Protein 2KIF (pdb70)

Sequence (102 aa):
MDQFLVQIFAVIHQIPKGKVSTYGEIAKMAGYPGYARHVGKALGNLPEGSKLPWFRVINSQGKISLKGRDLDRQKQKLEAEGIEVSEIGKIALRKYKWQPLEMDQFLVQIFAVIHQIPKGKVSTYGEIAKMAGYPGYARHVGKALGNLPEGSKLPWFRVINSQGKISLKGRDLDRQKQKLEAEGIEVSEIGKIALRKYKWQPLEMDQFLVQIFAVIHQIPKGKVSTYGEIAKMAGYPGYARHVGKALGNLPEGSKLPWFRVINSQGKISLKGRDLDRQKQKLEAEGIEVSEIGKIALRKYKWQPLEMDQFLVQIFAVIHQIPKGKVSTYGEIAKMAGYPGYARHVGKALGNLPEGSKLPWFRVINSQGKISLKGRDLDRQKQKLEAEGIEVSEIGKIALRKYKWQPLEMDQFLVQIFAVIHQIPKGKVSTYGEIAKMAGYPGYARHVGKALGNLPEGSKLPWFRVINSQGKISLKGRDLDRQKQKLEAEGIEVSEIGKIALRKYKWQPLEMDQFLVQIFAVIHQIPKGKVSTYGEIAKMAGYPGYARHVGKALGNLPEGSKLPWFRVINSQGKISLKGRDLDRQKQKLEAEGIEVSEIGKIALRKYKWQPLEMDQFLVQIFAVIHQIPKGKVSTYGEIAKMAGYPGYARHVGKALGNLPEGSKLPWFRVINSQGKISLKGRDLDRQKQKLEAEGIEVSEIGKIALRKYKWQPLEMDQFLVQIFAVIHQIPKGKVSTYGEIAKMAGYPGYARHVGKALGNLPEGSKLPWFRVINSQGKISLKGRDLDRQKQKLEAEGIEVSEIGKIALRKYKWQPLEMDQFLVQIFAVIHQIPKGKVSTYGEIAKMAGYPGYARHVGKALGNLPEGSKLPWFRVINSQGKISLKGRDLDRQKQKLEAEGIEVSEIGKIALRKYKWQPLEMDQFLVQIFAVIHQIPKGKVSTYGEIAKMAGYPGYARHVGKALGNLPEGSKLPWFRVINSQGKISLKGRDLDRQKQKLEAEGIEVSEIGKIALRKYKWQPLEMDQFLVQIFAVIHQIPKGKVSTYGEIAKMAGYPGYARHVGKALGNLPEGSKLPWFRVINSQGKISLKGRDLDRQKQKLEAEGIEVSEIGKIALRKYKWQPLEMDQFLVQIFAVIHQIPKGKVSTYGEIAKMAGYPGYARHVGKALGNLPEGSKLPWFRVINSQGKISLKGRDLDRQKQKLEAEGIEVSEIGKIALRKYKWQPLEMDQFLVQIFAVIHQIPKGKVSTYGEIAKMAGYPGYARHVGKALGNLPEGSKLPWFRVINSQGKISLKGRDLDRQKQKLEAEGIEVSEIGKIALRKYKWQPLEMDQFLVQIFAVIHQIPKGKVSTYGEIAKMAGYPGYARHVGKALGNLPEGSKLPWFRVINSQGKISLKGRDLDRQKQKLEAEGIEVSEIGKIALRKYKWQPLEMDQFLVQIFAVIHQIPKGKVSTYGEIAKMAGYPGYARHVGKALGNLPEGSKLPWFRVINSQGKISLKGRDLDRQKQKLEAEGIEVSEIGKIALRKYKWQPLEMDQFLVQIFAVIHQIPKGKVSTYGEIAKMAGYPGYARHVGKALGNLPEGSKLPWFRVINSQGKISLKGRDLDRQKQKLEAEGIEVSEIGKIALRKYKWQPLEMDQFLVQIFAVIHQIPKGKVSTYGEIAKMAGYPGYARHVGKALGNLPEGSKLPWFRVINSQGKISLKGRDLDRQKQKLEAEGIEVSEIGKIALRKYKWQPLEMDQFLVQIFAVIHQIPKGKVSTYGEIAKMAGYPGYARHVGKALGNLPEGSKLPWFRVINSQGKISLKGRDLDRQKQKLEAEGIEVSEIGKIALRKYKWQPLEMDQFLVQIFAVIHQIPKGKVSTYGEIAKMAGYPGYARHVGKALGNLPEGSKLPWFRVINSQGKISLKGRDLDRQKQKLEAEGIEVSEIGKIALRKYKWQPLEMDQFLVQIFAVIHQIPKGKVSTYGEIAKMAGYPGYARHVGKALGNLPEGSKLPWFRVINSQGKISLKGRDLDRQKQKLEAEGIEVSEIGKIALRKYKWQPLE

Nearest PDB structures (foldseek):
  2kim-assembly1_A  TM=9.778E-01  e=5.229E-17  Vibrio parahaemolyticus AQ3810
  4wxd-assembly1_A  TM=8.644E-01  e=1.765E-05  Mycobacterium tuberculosis H37Rv
  4bhb-assembly1_A  TM=8.638E-01  e=3.088E-05  Mycobacterium tuberculosis H37Rv
  4wxc-assembly1_A  TM=8.686E-01  e=4.772E-05  Mycobacterium tuberculosis H37Rv
  4bhc-assembly1_A  TM=8.643E-01  e=3.960E-05  Mycobacterium tuberculosis H37Rv

Secondary structure (DSSP, 8-state):
--HHHHHHHHHHTTPPTT-BEEHHHHHHHHT-TT-HHHHHHHHHHS-TT-SS--TTEE-TTSB-S--THHHHHHHHHHHTTT---BTTTB--HHHHB--TT-

Organism: Vibrio parahaemolyticus serotype O3:K6 (strain AQ3810) (NCBI:txid419109)

CATH classification: 1.10.10.10

Foldseek 3Di:
DDLQLVLLLVQQVLFDQQAAEELQVSCVSSPRHPCSVVLLVSLVPDPLDDPGLSLRYDHPPFFHPDDDVVLVSSVVSNVVSVFDADDRGGGDCVVRPRDSPD

B-factor: mean 37.17, std 22.17, range [0.01, 75.31]

InterPro domains:
  IPR014048 Methylated-DNA-[protein]-cysteine S-methyltransferase, DNA binding [PF01035] (4-83)
  IPR014048 Methylated-DNA-[protein]-cysteine S-methyltransferase, DNA binding [cd06445] (4-82)
  IPR036217 Methylated DNA-protein cysteine methyltransferase, DNA binding domain [SSF46767] (2-84)
  IPR036388 Winged helix-like DNA-binding domain superfamily [G3DSA:1.10.10.10] (1-100)
  IPR052520 Alkyltransferase-like DNA repair [PTHR42942] (2-100)

Solvent-accessible surface area: 6193 Å² total; per-residue (Å²): 163,92,109,34,39,62,65,0,24,49,21,0,100,112,3,49,134,12,39,0,1,15,17,36,46,0,2,153,99,13,54,54,114,72,93,35,194,65,0,14,126,8,4,29,127,30,86,89,53,37,190,6,20,3,25,31,1,0,31,96,131,3,79,13,50,32,157,61,216,54,28,67,33,2,45,85,44,0,93,70,23,56,5,140,21,46,154,115,1,94,2,48,28,242,163,27,71,19,103,88,165,141

Structure (mmCIF, N/CA/C/O backbone):
data_2KIF
#
_entry.id   2KIF
#
loop_
_atom_site.group_PDB
_atom_site.id
_atom_site.type_symbol
_atom_site.label_atom_id
_atom_site.label_alt_id
_atom_site.label_comp_id
_atom_site.label_asym_id
_atom_site.label_entity_id
_atom_site.label_seq_id
_atom_site.pdbx_PDB_ins_code
_atom_site.Cartn_x
_atom_site.Cartn_y
_atom_site.Cartn_z
_atom_site.occupancy
_atom_site.B_iso_or_equiv
_atom_site.auth_seq_id
_atom_site.auth_comp_id
_atom_site.auth_asym_id
_atom_site.auth_atom_id
_atom_site.pdbx_PDB_model_num
ATOM 1 N N . MET A 1 1 ? -15.817 -3.264 14.116 1.00 64.23 1 MET A N 1
ATOM 2 C CA . MET A 1 1 ? -14.966 -3.048 12.913 1.00 21.51 1 MET A CA 1
ATOM 3 C C . MET A 1 1 ? -15.425 -3.939 11.748 1.00 5.33 1 MET A C 1
ATOM 4 O O . MET A 1 1 ? -15.648 -5.137 11.926 1.00 42.40 1 MET A O 1
ATOM 20 N N . ASP A 1 2 ? -15.565 -3.345 10.561 1.00 64.33 2 ASP A N 1
ATOM 21 C CA . ASP A 1 2 ? -16.047 -4.059 9.371 1.00 4.33 2 ASP A CA 1
ATOM 22 C C . ASP A 1 2 ? -15.202 -5.302 9.051 1.00 21.42 2 ASP A C 1
ATOM 23 O O . ASP A 1 2 ? -13.975 -5.221 8.957 1.00 70.51 2 ASP A O 1
ATOM 32 N N . GLN A 1 3 ? -15.871 -6.444 8.865 1.00 71.30 3 GLN A N 1
ATOM 33 C CA . GLN A 1 3 ? -15.186 -7.709 8.565 1.00 73.14 3 GLN A CA 1
ATOM 34 C C . GLN A 1 3 ? -14.237 -7.569 7.366 1.00 42.24 3 GLN A C 1
ATOM 35 O O . GLN A 1 3 ? -13.102 -8.043 7.413 1.00 32.42 3 GLN A O 1
ATOM 49 N N . PHE A 1 4 ? -14.703 -6.905 6.304 1.00 72.51 4 PHE A N 1
ATOM 50 C CA . PHE A 1 4 ? -13.877 -6.670 5.113 1.00 2.13 4 PHE A CA 1
ATOM 51 C C . PHE A 1 4 ? -12.558 -5.978 5.484 1.00 12.43 4 PHE A C 1
ATOM 52 O O . PHE A 1 4 ? -11.475 -6.428 5.106 1.00 33.54 4 PHE A O 1
ATOM 69 N N . LEU A 1 5 ? -12.665 -4.888 6.238 1.00 44.23 5 LEU A N 1
ATOM 70 C CA . LEU A 1 5 ? -11.493 -4.129 6.674 1.00 14.21 5 LEU A CA 1
ATOM 71 C C . LEU A 1 5 ? -10.560 -4.990 7.539 1.00 55.10 5 LEU A C 1
ATOM 72 O O . LEU A 1 5 ? -9.345 -4.953 7.377 1.00 45.45 5 LEU A O 1
ATOM 88 N N . VAL A 1 6 ? -11.138 -5.777 8.444 1.00 34.21 6 VAL A N 1
ATOM 89 C CA . VAL A 1 6 ? -10.353 -6.686 9.291 1.00 11.14 6 VAL A CA 1
ATOM 90 C C . VAL A 1 6 ? -9.558 -7.696 8.443 1.00 2.32 6 VAL A C 1
ATOM 91 O O . VAL A 1 6 ? -8.393 -7.979 8.721 1.00 60.14 6 VAL A O 1
ATOM 104 N N . GLN A 1 7 ? -10.196 -8.223 7.399 1.00 63.11 7 GLN A N 1
ATOM 105 C CA . GLN A 1 7 ? -9.567 -9.221 6.524 1.00 14.44 7 GLN A CA 1
ATOM 106 C C . GLN A 1 7 ? -8.384 -8.629 5.735 1.00 63.13 7 GLN A C 1
ATOM 107 O O . GLN A 1 7 ? -7.271 -9.158 5.787 1.00 73.42 7 GLN A O 1
ATOM 121 N N . ILE A 1 8 ? -8.625 -7.532 5.012 1.00 63.32 8 ILE A N 1
ATOM 122 C CA . ILE A 1 8 ? -7.569 -6.890 4.215 1.00 53.02 8 ILE A CA 1
ATOM 123 C C . ILE A 1 8 ? -6.428 -6.359 5.102 1.00 0.12 8 ILE A C 1
ATOM 124 O O . ILE A 1 8 ? -5.251 -6.554 4.791 1.00 32.31 8 ILE A O 1
ATOM 140 N N . PHE A 1 9 ? -6.775 -5.711 6.217 1.00 15.21 9 PHE A N 1
ATOM 141 C CA . PHE A 1 9 ? -5.769 -5.192 7.157 1.00 54.42 9 PHE A CA 1
ATOM 142 C C . PHE A 1 9 ? -4.902 -6.325 7.721 1.00 54.04 9 PHE A C 1
ATOM 143 O O . PHE A 1 9 ? -3.675 -6.208 7.786 1.00 62.11 9 PHE A O 1
ATOM 160 N N . ALA A 1 10 ? -5.548 -7.422 8.123 1.00 35.41 10 ALA A N 1
ATOM 161 C CA . ALA A 1 10 ? -4.837 -8.603 8.624 1.00 3.44 10 ALA A CA 1
ATOM 162 C C . ALA A 1 10 ? -3.754 -9.059 7.638 1.00 72.21 10 ALA A C 1
ATOM 163 O O . ALA A 1 10 ? -2.631 -9.359 8.031 1.00 22.41 10 ALA A O 1
ATOM 170 N N . VAL A 1 11 ? -4.098 -9.081 6.350 1.00 41.43 11 VAL A N 1
ATOM 171 C CA . VAL A 1 11 ? -3.149 -9.469 5.298 1.00 33.45 11 VAL A CA 1
ATOM 172 C C . VAL A 1 11 ? -1.979 -8.474 5.204 1.00 11.23 11 VAL A C 1
ATOM 173 O O . VAL A 1 11 ? -0.811 -8.871 5.171 1.00 61.51 11 VAL A O 1
ATOM 186 N N . ILE A 1 12 ? -2.308 -7.181 5.192 1.00 60.11 12 ILE A N 1
ATOM 187 C CA . ILE A 1 12 ? -1.308 -6.105 5.073 1.00 35.41 12 ILE A CA 1
ATOM 188 C C . ILE A 1 12 ? -0.226 -6.190 6.164 1.00 2.41 12 ILE A C 1
ATOM 189 O O . ILE A 1 12 ? 0.937 -5.865 5.924 1.00 53.12 12 ILE A O 1
ATOM 205 N N . HIS A 1 13 ? -0.607 -6.637 7.360 1.00 3.33 13 HIS A N 1
ATOM 206 C CA . HIS A 1 13 ? 0.351 -6.781 8.471 1.00 30.43 13 HIS A CA 1
ATOM 207 C C . HIS A 1 13 ? 1.487 -7.783 8.154 1.00 45.35 13 HIS A C 1
ATOM 208 O O . HIS A 1 13 ? 2.519 -7.797 8.832 1.00 32.44 13 HIS A O 1
ATOM 222 N N . GLN A 1 14 ? 1.299 -8.612 7.124 1.00 64.40 14 GLN A N 1
ATOM 223 C CA . GLN A 1 14 ? 2.330 -9.578 6.701 1.00 22.54 14 GLN A CA 1
ATOM 224 C C . GLN A 1 14 ? 3.388 -8.932 5.785 1.00 42.12 14 GLN A C 1
ATOM 225 O O . GLN A 1 14 ? 4.389 -9.567 5.444 1.00 70.20 14 GLN A O 1
ATOM 239 N N . ILE A 1 15 ? 3.164 -7.682 5.383 1.00 22.34 15 ILE A N 1
ATOM 240 C CA . ILE A 1 15 ? 4.119 -6.966 4.526 1.00 62.12 15 ILE A CA 1
ATOM 241 C C . ILE A 1 15 ? 5.291 -6.395 5.352 1.00 42.35 15 ILE A C 1
ATOM 242 O O . ILE A 1 15 ? 5.084 -5.550 6.225 1.00 2.45 15 ILE A O 1
ATOM 258 N N . PRO A 1 16 ? 6.536 -6.862 5.103 1.00 51.02 16 PRO A N 1
ATOM 259 C CA . PRO A 1 16 ? 7.731 -6.406 5.843 1.00 42.35 16 PRO A CA 1
ATOM 260 C C . PRO A 1 16 ? 8.141 -4.951 5.527 1.00 72.25 16 PRO A C 1
ATOM 261 O O . PRO A 1 16 ? 7.632 -4.330 4.589 1.00 1.44 16 PRO A O 1
ATOM 272 N N . LYS A 1 17 ? 9.084 -4.423 6.312 1.00 54.23 17 LYS A N 1
ATOM 273 C CA . LYS A 1 17 ? 9.567 -3.048 6.136 1.00 30.22 17 LYS A CA 1
ATOM 274 C C . LYS A 1 17 ? 10.304 -2.881 4.800 1.00 13.34 17 LYS A C 1
ATOM 275 O O . LYS A 1 17 ? 11.306 -3.553 4.544 1.00 24.55 17 LYS A O 1
ATOM 294 N N . GLY A 1 18 ? 9.811 -1.975 3.960 1.00 70.32 18 GLY A N 1
ATOM 295 C CA . GLY A 1 18 ? 10.441 -1.727 2.666 1.00 11.20 18 GLY A CA 1
ATOM 296 C C . GLY A 1 18 ? 9.861 -2.563 1.524 1.00 73.51 18 GLY A C 1
ATOM 297 O O . GLY A 1 18 ? 10.493 -2.712 0.476 1.00 22.03 18 GLY A O 1
ATOM 301 N N . LYS A 1 19 ? 8.669 -3.120 1.725 1.00 44.00 19 LYS A N 1
ATOM 302 C CA . LYS A 1 19 ? 7.975 -3.878 0.672 1.00 4.04 19 LYS A CA 1
ATOM 303 C C . LYS A 1 19 ? 6.613 -3.247 0.331 1.00 60.24 19 LYS A C 1
ATOM 304 O O . LYS A 1 19 ? 5.940 -2.695 1.200 1.00 32.04 19 LYS A O 1
ATOM 323 N N . VAL A 1 20 ? 6.219 -3.336 -0.939 1.00 44.21 20 VAL A N 1
ATOM 324 C CA . VAL A 1 20 ? 4.917 -2.831 -1.395 1.00 32.03 20 VAL A CA 1
ATOM 325 C C . VAL A 1 20 ? 4.163 -3.891 -2.218 1.00 22.00 20 VAL A C 1
ATOM 326 O O . VAL A 1 20 ? 4.757 -4.624 -3.009 1.00 42.52 20 VAL A O 1
ATOM 339 N N . SER A 1 21 ? 2.853 -3.980 -2.014 1.00 74.11 21 SER A N 1
ATOM 340 C CA . SER A 1 21 ? 2.004 -4.915 -2.771 1.00 21.14 21 SER A CA 1
ATOM 341 C C . SER A 1 21 ? 0.883 -4.172 -3.504 1.00 2.50 21 SER A C 1
ATOM 342 O O . SER A 1 21 ? 0.672 -2.979 -3.290 1.00 74.25 21 SER A O 1
ATOM 350 N N . THR A 1 22 ? 0.169 -4.875 -4.381 1.00 64.03 22 THR A N 1
ATOM 351 C CA . THR A 1 22 ? -0.957 -4.272 -5.107 1.00 11.33 22 THR A CA 1
ATOM 352 C C . THR A 1 22 ? -2.295 -4.566 -4.414 1.00 43.43 22 THR A C 1
ATOM 353 O O . THR A 1 22 ? -2.478 -5.627 -3.807 1.00 50.52 22 THR A O 1
ATOM 364 N N . TYR A 1 23 ? -3.233 -3.621 -4.514 1.00 52.41 23 TYR A N 1
ATOM 365 C CA . TYR A 1 23 ? -4.572 -3.778 -3.917 1.00 42.14 23 TYR A CA 1
ATOM 366 C C . TYR A 1 23 ? -5.247 -5.090 -4.353 1.00 14.13 23 TYR A C 1
ATOM 367 O O . TYR A 1 23 ? -5.999 -5.697 -3.589 1.00 52.14 23 TYR A O 1
ATOM 385 N N . GLY A 1 24 ? -4.968 -5.524 -5.581 1.00 53.40 24 GLY A N 1
ATOM 386 C CA . GLY A 1 24 ? -5.526 -6.776 -6.083 1.00 4.45 24 GLY A CA 1
ATOM 387 C C . GLY A 1 24 ? -5.030 -8.000 -5.315 1.00 73.41 24 GLY A C 1
ATOM 388 O O . GLY A 1 24 ? -5.812 -8.890 -4.976 1.00 51.34 24 GLY A O 1
ATOM 392 N N . GLU A 1 25 ? -3.727 -8.042 -5.039 1.00 71.54 25 GLU A N 1
ATOM 393 C CA . GLU A 1 25 ? -3.124 -9.151 -4.286 1.00 71.11 25 GLU A CA 1
ATOM 394 C C . GLU A 1 25 ? -3.659 -9.206 -2.847 1.00 43.13 25 GLU A C 1
ATOM 395 O O . GLU A 1 25 ? -4.010 -10.276 -2.344 1.00 44.32 25 GLU A O 1
ATOM 407 N N . ILE A 1 26 ? -3.731 -8.045 -2.194 1.00 62.41 26 ILE A N 1
ATOM 408 C CA . ILE A 1 26 ? -4.276 -7.953 -0.833 1.00 4.02 26 ILE A CA 1
ATOM 409 C C . ILE A 1 26 ? -5.743 -8.419 -0.785 1.00 34.12 26 ILE A C 1
ATOM 410 O O . ILE A 1 26 ? -6.116 -9.248 0.050 1.00 41.00 26 ILE A O 1
ATOM 426 N N . ALA A 1 27 ? -6.566 -7.885 -1.690 1.00 3.24 27 ALA A N 1
ATOM 427 C CA . ALA A 1 27 ? -7.979 -8.272 -1.786 1.00 32.35 27 ALA A CA 1
ATOM 428 C C . ALA A 1 27 ? -8.135 -9.783 -2.019 1.00 71.23 27 ALA A C 1
ATOM 429 O O . ALA A 1 27 ? -8.975 -10.438 -1.396 1.00 12.44 27 ALA A O 1
ATOM 436 N N . LYS A 1 28 ? -7.315 -10.327 -2.918 1.00 25.13 28 LYS A N 1
ATOM 437 C CA . LYS A 1 28 ? -7.323 -11.765 -3.215 1.00 63.44 28 LYS A CA 1
ATOM 438 C C . LYS A 1 28 ? -7.021 -12.597 -1.957 1.00 50.33 28 LYS A C 1
ATOM 439 O O . LYS A 1 28 ? -7.729 -13.558 -1.650 1.00 21.12 28 LYS A O 1
ATOM 458 N N . MET A 1 29 ? -5.970 -12.217 -1.231 1.00 55.14 29 MET A N 1
ATOM 459 C CA . MET A 1 29 ? -5.590 -12.913 0.007 1.00 13.22 29 MET A CA 1
ATOM 460 C C . MET A 1 29 ? -6.656 -12.744 1.102 1.00 5.35 29 MET A C 1
ATOM 461 O O . MET A 1 29 ? -6.810 -13.602 1.972 1.00 53.03 29 MET A O 1
ATOM 475 N N . ALA A 1 30 ? -7.380 -11.629 1.059 1.00 13.44 30 ALA A N 1
ATOM 476 C CA . ALA A 1 30 ? -8.469 -11.374 2.009 1.00 43.14 30 ALA A CA 1
ATOM 477 C C . ALA A 1 30 ? -9.742 -12.151 1.632 1.00 65.44 30 ALA A C 1
ATOM 478 O O . ALA A 1 30 ? -10.621 -12.371 2.468 1.00 61.14 30 ALA A O 1
ATOM 485 N N . GLY A 1 31 ? -9.837 -12.560 0.368 1.00 21.01 31 GLY A N 1
ATOM 486 C CA . GLY A 1 31 ? -10.994 -13.321 -0.096 1.00 41.24 31 GLY A CA 1
ATOM 487 C C . GLY A 1 31 ? -12.096 -12.449 -0.690 1.00 20.11 31 GLY A C 1
ATOM 488 O O . GLY A 1 31 ? -13.258 -12.858 -0.748 1.00 31.35 31 GLY A O 1
ATOM 492 N N . TYR A 1 32 ? -11.739 -11.246 -1.140 1.00 12.13 32 TYR A N 1
ATOM 493 C CA . TYR A 1 32 ? -12.712 -10.321 -1.741 1.00 14.13 32 TYR A CA 1
ATOM 494 C C . TYR A 1 32 ? -12.278 -9.870 -3.151 1.00 13.22 32 TYR A C 1
ATOM 495 O O . TYR A 1 32 ? -11.694 -8.797 -3.323 1.00 50.42 32 TYR A O 1
ATOM 513 N N . PRO A 1 33 ? -12.541 -10.697 -4.181 1.00 2.12 33 PRO A N 1
ATOM 514 C CA . PRO A 1 33 ? -12.222 -10.355 -5.580 1.00 14.14 33 PRO A CA 1
ATOM 515 C C . PRO A 1 33 ? -12.973 -9.101 -6.071 1.00 20.13 33 PRO A C 1
ATOM 516 O O . PRO A 1 33 ? -14.187 -8.977 -5.882 1.00 24.12 33 PRO A O 1
ATOM 527 N N . GLY A 1 34 ? -12.246 -8.172 -6.693 1.00 63.44 34 GLY A N 1
ATOM 528 C CA . GLY A 1 34 ? -12.867 -6.958 -7.221 1.00 5.23 34 GLY A CA 1
ATOM 529 C C . GLY A 1 34 ? -12.885 -5.796 -6.227 1.00 12.11 34 GLY A C 1
ATOM 530 O O . GLY A 1 34 ? -13.228 -4.668 -6.587 1.00 32.35 34 GLY A O 1
ATOM 534 N N . TYR A 1 35 ? -12.509 -6.064 -4.978 1.00 24.31 35 TYR A N 1
ATOM 535 C CA . TYR A 1 35 ? -12.500 -5.039 -3.923 1.00 42.32 35 TYR A CA 1
ATOM 536 C C . TYR A 1 35 ? -11.154 -4.291 -3.839 1.00 4.11 35 TYR A C 1
ATOM 537 O O . TYR A 1 35 ? -10.836 -3.687 -2.815 1.00 52.55 35 TYR A O 1
ATOM 555 N N . ALA A 1 36 ? -10.391 -4.296 -4.932 1.00 4.41 36 ALA A N 1
ATOM 556 C CA . ALA A 1 36 ? -9.081 -3.630 -4.977 1.00 32.01 36 ALA A CA 1
ATOM 557 C C . ALA A 1 36 ? -9.172 -2.139 -4.588 1.00 72.15 36 ALA A C 1
ATOM 558 O O . ALA A 1 36 ? -8.515 -1.686 -3.645 1.00 11.34 36 ALA A O 1
ATOM 565 N N . ARG A 1 37 ? -9.995 -1.382 -5.317 1.00 42.53 37 ARG A N 1
ATOM 566 C CA . ARG A 1 37 ? -10.199 0.047 -5.030 1.00 13.53 37 ARG A CA 1
ATOM 567 C C . ARG A 1 37 ? -10.724 0.267 -3.601 1.00 54.24 37 ARG A C 1
ATOM 568 O O . ARG A 1 37 ? -10.405 1.267 -2.954 1.00 35.30 37 ARG A O 1
ATOM 589 N N . HIS A 1 38 ? -11.509 -0.685 -3.108 1.00 45.42 38 HIS A N 1
ATOM 590 C CA . HIS A 1 38 ? -12.071 -0.603 -1.757 1.00 44.03 38 HIS A CA 1
ATOM 591 C C . HIS A 1 38 ? -10.968 -0.660 -0.690 1.00 43.24 38 HIS A C 1
ATOM 592 O O . HIS A 1 38 ? -11.004 0.084 0.294 1.00 53.34 38 HIS A O 1
ATOM 606 N N . VAL A 1 39 ? -9.980 -1.533 -0.896 1.00 45.13 39 VAL A N 1
ATOM 607 C CA . VAL A 1 39 ? -8.787 -1.561 -0.040 1.00 25.15 39 VAL A CA 1
ATOM 608 C C . VAL A 1 39 ? -8.080 -0.194 -0.070 1.00 64.23 39 VAL A C 1
ATOM 609 O O . VAL A 1 39 ? -7.586 0.294 0.950 1.00 42.30 39 VAL A O 1
ATOM 622 N N . GLY A 1 40 ? -8.066 0.427 -1.251 1.00 13.24 40 GLY A N 1
ATOM 623 C CA . GLY A 1 40 ? -7.476 1.753 -1.405 1.00 32.55 40 GLY A CA 1
ATOM 624 C C . GLY A 1 40 ? -8.205 2.828 -0.600 1.00 33.11 40 GLY A C 1
ATOM 625 O O . GLY A 1 40 ? -7.580 3.740 -0.050 1.00 31.32 40 GLY A O 1
ATOM 629 N N . LYS A 1 41 ? -9.535 2.727 -0.534 1.00 54.33 41 LYS A N 1
ATOM 630 C CA . LYS A 1 41 ? -10.338 3.652 0.277 1.00 74.21 41 LYS A CA 1
ATOM 631 C C . LYS A 1 41 ? -9.974 3.519 1.761 1.00 43.44 41 LYS A C 1
ATOM 632 O O . LYS A 1 41 ? -9.750 4.513 2.450 1.00 13.33 41 LYS A O 1
ATOM 651 N N . ALA A 1 42 ? -9.907 2.275 2.234 1.00 52.35 42 ALA A N 1
ATOM 652 C CA . ALA A 1 42 ? -9.601 1.980 3.637 1.00 4.43 42 ALA A CA 1
ATOM 653 C C . ALA A 1 42 ? -8.281 2.628 4.085 1.00 72.41 42 ALA A C 1
ATOM 654 O O . ALA A 1 42 ? -8.231 3.329 5.097 1.00 32.52 42 ALA A O 1
ATOM 661 N N . LEU A 1 43 ? -7.220 2.399 3.314 1.00 72.14 43 LEU A N 1
ATOM 662 C CA . LEU A 1 43 ? -5.896 2.951 3.630 1.00 72.42 43 LEU A CA 1
ATOM 663 C C . LEU A 1 43 ? -5.902 4.489 3.585 1.00 65.24 43 LEU A C 1
ATOM 664 O O . LEU A 1 43 ? -5.346 5.149 4.464 1.00 50.22 43 LEU A O 1
ATOM 680 N N . GLY A 1 44 ? -6.547 5.053 2.563 1.00 2.40 44 GLY A N 1
ATOM 681 C CA . GLY A 1 44 ? -6.676 6.506 2.468 1.00 20.42 44 GLY A CA 1
ATOM 682 C C . GLY A 1 44 ? -7.559 7.098 3.568 1.00 61.51 44 GLY A C 1
ATOM 683 O O . GLY A 1 44 ? -7.454 8.283 3.896 1.00 11.30 44 GLY A O 1
ATOM 687 N N . ASN A 1 45 ? -8.432 6.264 4.132 1.00 73.32 45 ASN A N 1
ATOM 688 C CA . ASN A 1 45 ? -9.331 6.675 5.219 1.00 22.14 45 ASN A CA 1
ATOM 689 C C . ASN A 1 45 ? -8.600 6.686 6.575 1.00 34.44 45 ASN A C 1
ATOM 690 O O . ASN A 1 45 ? -9.035 7.337 7.524 1.00 41.44 45 ASN A O 1
ATOM 701 N N . LEU A 1 46 ? -7.495 5.951 6.658 1.00 3.43 46 LEU A N 1
ATOM 702 C CA . LEU A 1 46 ? -6.682 5.888 7.880 1.00 53.53 46 LEU A CA 1
ATOM 703 C C . LEU A 1 46 ? -5.836 7.162 8.074 1.00 35.54 46 LEU A C 1
ATOM 704 O O . LEU A 1 46 ? -5.526 7.865 7.108 1.00 50.23 46 LEU A O 1
ATOM 720 N N . PRO A 1 47 ? -5.452 7.481 9.332 1.00 3.03 47 PRO A N 1
ATOM 721 C CA . PRO A 1 47 ? -4.538 8.605 9.621 1.00 64.22 47 PRO A CA 1
ATOM 722 C C . PRO A 1 47 ? -3.140 8.391 9.008 1.00 21.03 47 PRO A C 1
ATOM 723 O O . PRO A 1 47 ? -2.785 7.278 8.609 1.00 21.41 47 PRO A O 1
ATOM 734 N N . GLU A 1 48 ? -2.343 9.454 8.936 1.00 74.15 48 GLU A N 1
ATOM 735 C CA . GLU A 1 48 ? -1.033 9.389 8.278 1.00 43.30 48 GLU A CA 1
ATOM 736 C C . GLU A 1 48 ? -0.060 8.446 9.010 1.00 44.31 48 GLU A C 1
ATOM 737 O O . GLU A 1 48 ? 0.842 7.874 8.393 1.00 62.21 48 GLU A O 1
ATOM 749 N N . GLY A 1 49 ? -0.260 8.268 10.316 1.00 71.31 49 GLY A N 1
ATOM 750 C CA . GLY A 1 49 ? 0.602 7.384 11.098 1.00 25.13 49 GLY A CA 1
ATOM 751 C C . GLY A 1 49 ? -0.174 6.411 11.984 1.00 53.33 49 GLY A C 1
ATOM 752 O O . GLY A 1 49 ? -0.091 6.475 13.214 1.00 71.11 49 GLY A O 1
ATOM 756 N N . SER A 1 50 ? -0.933 5.510 11.364 1.00 30.41 50 SER A N 1
ATOM 757 C CA . SER A 1 50 ? -1.700 4.495 12.106 1.00 72.42 50 SER A CA 1
ATOM 758 C C . SER A 1 50 ? -0.813 3.319 12.546 1.00 11.13 50 SER A C 1
ATOM 759 O O . SER A 1 50 ? 0.361 3.232 12.178 1.00 52.21 50 SER A O 1
ATOM 767 N N . LYS A 1 51 ? -1.382 2.423 13.351 1.00 30.22 51 LYS A N 1
ATOM 768 C CA . LYS A 1 51 ? -0.696 1.192 13.758 1.00 52.31 51 LYS A CA 1
ATOM 769 C C . LYS A 1 51 ? -0.511 0.250 12.560 1.00 45.04 51 LYS A C 1
ATOM 770 O O . LYS A 1 51 ? 0.432 -0.541 12.513 1.00 22.04 51 LYS A O 1
ATOM 789 N N . LEU A 1 52 ? -1.427 0.341 11.599 1.00 63.50 52 LEU A N 1
ATOM 790 C CA . LEU A 1 52 ? -1.351 -0.451 10.366 1.00 61.13 52 LEU A CA 1
ATOM 791 C C . LEU A 1 52 ? -0.495 0.260 9.306 1.00 34.42 52 LEU A C 1
ATOM 792 O O . LEU A 1 52 ? -0.762 1.414 8.958 1.00 34.25 52 LEU A O 1
ATOM 808 N N . PRO A 1 53 ? 0.551 -0.405 8.770 1.00 5.32 53 PRO A N 1
ATOM 809 C CA . PRO A 1 53 ? 1.316 0.154 7.652 1.00 41.42 53 PRO A CA 1
ATOM 810 C C . PRO A 1 53 ? 0.466 0.224 6.369 1.00 23.13 53 PRO A C 1
ATOM 811 O O . PRO A 1 53 ? 0.363 -0.741 5.615 1.00 15.42 53 PRO A O 1
ATOM 822 N N . TRP A 1 54 ? -0.132 1.388 6.137 1.00 72.43 54 TRP A N 1
ATOM 823 C CA . TRP A 1 54 ? -1.028 1.612 4.990 1.00 74.43 54 TRP A CA 1
ATOM 824 C C . TRP A 1 54 ? -0.241 1.935 3.707 1.00 64.51 54 TRP A C 1
ATOM 825 O O . TRP A 1 54 ? -0.660 1.607 2.600 1.00 43.52 54 TRP A O 1
ATOM 846 N N . PHE A 1 55 ? 0.915 2.565 3.884 1.00 41.34 55 PHE A N 1
ATOM 847 C CA . PHE A 1 55 ? 1.753 3.033 2.768 1.00 23.51 55 PHE A CA 1
ATOM 848 C C . PHE A 1 55 ? 2.363 1.884 1.938 1.00 2.03 55 PHE A C 1
ATOM 849 O O . PHE A 1 55 ? 2.896 2.114 0.852 1.00 63.14 55 PHE A O 1
ATOM 866 N N . ARG A 1 56 ? 2.272 0.653 2.441 1.00 42.41 56 ARG A N 1
ATOM 867 C CA . ARG A 1 56 ? 2.918 -0.502 1.793 1.00 64.14 56 ARG A CA 1
ATOM 868 C C . ARG A 1 56 ? 2.046 -1.144 0.699 1.00 64.24 56 ARG A C 1
ATOM 869 O O . ARG A 1 56 ? 2.390 -2.202 0.174 1.00 24.11 56 ARG A O 1
ATOM 890 N N . VAL A 1 57 ? 0.926 -0.519 0.348 1.00 22.13 57 VAL A N 1
ATOM 891 C CA . VAL A 1 57 ? 0.058 -1.056 -0.708 1.00 1.21 57 VAL A CA 1
ATOM 892 C C . VAL A 1 57 ? -0.256 0.005 -1.780 1.00 13.44 57 VAL A C 1
ATOM 893 O O . VAL A 1 57 ? -0.891 1.024 -1.498 1.00 64.24 57 VAL A O 1
ATOM 906 N N . ILE A 1 58 ? 0.193 -0.242 -3.009 1.00 3.14 58 ILE A N 1
ATOM 907 C CA . ILE A 1 58 ? -0.038 0.680 -4.130 1.00 1.54 58 ILE A CA 1
ATOM 908 C C . ILE A 1 58 ? -0.849 0.007 -5.252 1.00 11.30 58 ILE A C 1
ATOM 909 O O . ILE A 1 58 ? -1.317 -1.123 -5.100 1.00 31.52 58 ILE A O 1
ATOM 925 N N . ASN A 1 59 ? -1.028 0.706 -6.374 1.00 74.41 59 ASN A N 1
ATOM 926 C CA . ASN A 1 59 ? -1.816 0.169 -7.493 1.00 31.14 59 ASN A CA 1
ATOM 927 C C . ASN A 1 59 ? -0.976 -0.750 -8.398 1.00 14.35 59 ASN A C 1
ATOM 928 O O . ASN A 1 59 ? 0.252 -0.796 -8.296 1.00 44.52 59 ASN A O 1
ATOM 939 N N . SER A 1 60 ? -1.649 -1.465 -9.298 1.00 14.33 60 SER A N 1
ATOM 940 C CA . SER A 1 60 ? -0.976 -2.403 -10.213 1.00 33.33 60 SER A CA 1
ATOM 941 C C . SER A 1 60 ? -0.089 -1.672 -11.236 1.00 51.34 60 SER A C 1
ATOM 942 O O . SER A 1 60 ? 0.682 -2.299 -11.964 1.00 11.31 60 SER A O 1
ATOM 950 N N . GLN A 1 61 ? -0.199 -0.344 -11.281 1.00 73.50 61 GLN A N 1
ATOM 951 C CA . GLN A 1 61 ? 0.596 0.477 -12.203 1.00 62.03 61 GLN A CA 1
ATOM 952 C C . GLN A 1 61 ? 1.948 0.873 -11.584 1.00 42.31 61 GLN A C 1
ATOM 953 O O . GLN A 1 61 ? 2.739 1.588 -12.207 1.00 61.45 61 GLN A O 1
ATOM 967 N N . GLY A 1 62 ? 2.199 0.420 -10.356 1.00 41.20 62 GLY A N 1
ATOM 968 C CA . GLY A 1 62 ? 3.428 0.783 -9.657 1.00 10.31 62 GLY A CA 1
ATOM 969 C C . GLY A 1 62 ? 3.477 2.262 -9.300 1.00 10.51 62 GLY A C 1
ATOM 970 O O . GLY A 1 62 ? 4.505 2.919 -9.459 1.00 23.24 62 GLY A O 1
ATOM 974 N N . LYS A 1 63 ? 2.351 2.787 -8.825 1.00 73.22 63 LYS A N 1
ATOM 975 C CA . LYS A 1 63 ? 2.224 4.214 -8.506 1.00 74.01 63 LYS A CA 1
ATOM 976 C C . LYS A 1 63 ? 1.398 4.431 -7.229 1.00 15.21 63 LYS A C 1
ATOM 977 O O . LYS A 1 63 ? 0.602 3.576 -6.832 1.00 53.22 63 LYS A O 1
ATOM 996 N N . ILE A 1 64 ? 1.595 5.580 -6.589 1.00 41.12 64 ILE A N 1
ATOM 997 C CA . ILE A 1 64 ? 0.830 5.942 -5.391 1.00 42.03 64 ILE A CA 1
ATOM 998 C C . ILE A 1 64 ? -0.617 6.326 -5.755 1.00 30.24 64 ILE A C 1
ATOM 999 O O . ILE A 1 64 ? -0.845 7.163 -6.627 1.00 25.41 64 ILE A O 1
ATOM 1015 N N . SER A 1 65 ? -1.592 5.706 -5.086 1.00 0.44 65 SER A N 1
ATOM 1016 C CA . SER A 1 65 ? -3.014 5.976 -5.361 1.00 13.52 65 SER A CA 1
ATOM 1017 C C . SER A 1 65 ? -3.445 7.336 -4.797 1.00 64.35 65 SER A C 1
ATOM 1018 O O . SER A 1 65 ? -4.340 7.994 -5.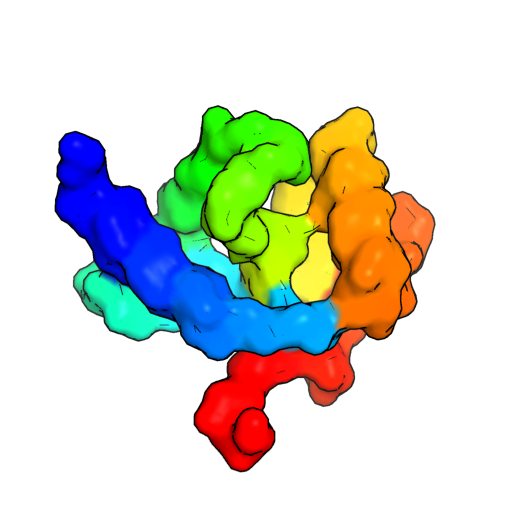338 1.00 71.43 65 SER A O 1
ATOM 1026 N N . LEU A 1 66 ? -2.816 7.741 -3.697 1.00 42.24 66 LEU A N 1
ATOM 1027 C CA . LEU A 1 66 ? -3.083 9.043 -3.080 1.00 51.31 66 LEU A CA 1
ATOM 1028 C C . LEU A 1 66 ? -2.443 10.181 -3.891 1.00 53.33 66 LEU A C 1
ATOM 1029 O O . LEU A 1 66 ? -1.438 9.981 -4.576 1.00 31.24 66 LEU A O 1
ATOM 1045 N N . LYS A 1 67 ? -3.028 11.373 -3.813 1.00 23.42 67 LYS A N 1
ATOM 1046 C CA . LYS A 1 67 ? -2.550 12.521 -4.596 1.00 12.02 67 LYS A CA 1
ATOM 1047 C C . LYS A 1 67 ? -2.336 13.767 -3.719 1.00 3.24 67 LYS A C 1
ATOM 1048 O O . LYS A 1 67 ? -2.703 13.786 -2.540 1.00 72.11 67 LYS A O 1
ATOM 1067 N N . GLY A 1 68 ? -1.736 14.805 -4.305 1.00 5.21 68 GLY A N 1
ATOM 1068 C CA . GLY A 1 68 ? -1.454 16.037 -3.570 1.00 43.54 68 GLY A CA 1
ATOM 1069 C C . GLY A 1 68 ? -0.588 15.817 -2.329 1.00 64.54 68 GLY A C 1
ATOM 1070 O O . GLY A 1 68 ? 0.471 15.187 -2.404 1.00 63.44 68 GLY A O 1
ATOM 1074 N N . ARG A 1 69 ? -1.039 16.332 -1.182 1.00 44.11 69 ARG A N 1
ATOM 1075 C CA . ARG A 1 69 ? -0.322 16.140 0.088 1.00 30.04 69 ARG A CA 1
ATOM 1076 C C . ARG A 1 69 ? -0.235 14.654 0.461 1.00 20.32 69 ARG A C 1
ATOM 1077 O O . ARG A 1 69 ? 0.791 14.186 0.954 1.00 40.11 69 ARG A O 1
ATOM 1098 N N . ASP A 1 70 ? -1.318 13.916 0.216 1.00 51.42 70 ASP A N 1
ATOM 1099 C CA . ASP A 1 70 ? -1.381 12.495 0.562 1.00 24.45 70 ASP A CA 1
ATOM 1100 C C . ASP A 1 70 ? -0.381 11.657 -0.255 1.00 53.21 70 ASP A C 1
ATOM 1101 O O . ASP A 1 70 ? 0.063 10.598 0.193 1.00 25.34 70 ASP A O 1
ATOM 1110 N N . LEU A 1 71 ? -0.018 12.139 -1.445 1.00 24.13 71 LEU A N 1
ATOM 1111 C CA . LEU A 1 71 ? 1.016 11.479 -2.252 1.00 43.14 71 LEU A CA 1
ATOM 1112 C C . LEU A 1 71 ? 2.364 11.533 -1.519 1.00 22.01 71 LEU A C 1
ATOM 1113 O O . LEU A 1 71 ? 2.986 10.502 -1.262 1.00 0.32 71 LEU A O 1
ATOM 1129 N N . ASP A 1 72 ? 2.802 12.744 -1.170 1.00 22.45 72 ASP A N 1
ATOM 1130 C CA . ASP A 1 72 ? 4.051 12.929 -0.423 1.00 2.43 72 ASP A CA 1
ATOM 1131 C C . ASP A 1 72 ? 3.946 12.335 0.995 1.00 32.34 72 ASP A C 1
ATOM 1132 O O . ASP A 1 72 ? 4.944 11.942 1.591 1.00 32.33 72 ASP A O 1
ATOM 1141 N N . ARG A 1 73 ? 2.727 12.282 1.520 1.00 70.44 73 ARG A N 1
ATOM 1142 C CA . ARG A 1 73 ? 2.440 11.615 2.798 1.00 25.32 73 ARG A CA 1
ATOM 1143 C C . ARG A 1 73 ? 2.873 10.134 2.755 1.00 21.33 73 ARG A C 1
ATOM 1144 O O . ARG A 1 73 ? 3.659 9.669 3.594 1.00 41.21 73 ARG A O 1
ATOM 1165 N N . GLN A 1 74 ? 2.368 9.398 1.767 1.00 50.51 74 GLN A N 1
ATOM 1166 C CA . GLN A 1 74 ? 2.759 7.996 1.576 1.00 74.05 74 GLN A CA 1
ATOM 1167 C C . GLN A 1 74 ? 4.248 7.896 1.211 1.00 60.14 74 GLN A C 1
ATOM 1168 O O . GLN A 1 74 ? 4.970 7.037 1.715 1.00 65.30 74 GLN A O 1
ATOM 1182 N N . LYS A 1 75 ? 4.690 8.800 0.341 1.00 13.31 75 LYS A N 1
ATOM 1183 C CA . LYS A 1 75 ? 6.091 8.875 -0.088 1.00 3.24 75 LYS A CA 1
ATOM 1184 C C . LYS A 1 75 ? 7.064 8.999 1.103 1.00 61.40 75 LYS A C 1
ATOM 1185 O O . LYS A 1 75 ? 7.974 8.187 1.244 1.00 22.02 75 LYS A O 1
ATOM 1204 N N . GLN A 1 76 ? 6.864 10.003 1.963 1.00 13.05 76 GLN A N 1
ATOM 1205 C CA . GLN A 1 76 ? 7.750 10.219 3.120 1.00 5.43 76 GLN A CA 1
ATOM 1206 C C . GLN A 1 76 ? 7.783 8.990 4.041 1.00 30.44 76 GLN A C 1
ATOM 1207 O O . GLN A 1 76 ? 8.827 8.646 4.603 1.00 3.25 76 GLN A O 1
ATOM 1221 N N . LYS A 1 77 ? 6.635 8.329 4.191 1.00 42.23 77 LYS A N 1
ATOM 1222 C CA . LYS A 1 77 ? 6.567 7.079 4.954 1.00 23.45 77 LYS A CA 1
ATOM 1223 C C . LYS A 1 77 ? 7.400 5.971 4.284 1.00 22.04 77 LYS A C 1
ATOM 1224 O O . LYS A 1 77 ? 8.124 5.232 4.952 1.00 54.15 77 LYS A O 1
ATOM 1243 N N . LEU A 1 78 ? 7.307 5.876 2.957 1.00 62.43 78 LEU A N 1
ATOM 1244 C CA . LEU A 1 78 ? 8.076 4.887 2.189 1.00 33.11 78 LEU A CA 1
ATOM 1245 C C . LEU A 1 78 ? 9.580 5.210 2.194 1.00 73.55 78 LEU A C 1
ATOM 1246 O O . LEU A 1 78 ? 10.422 4.309 2.155 1.00 73.02 78 LEU A O 1
ATOM 1262 N N . GLU A 1 79 ? 9.916 6.496 2.246 1.00 71.21 79 GLU A N 1
ATOM 1263 C CA . GLU A 1 79 ? 11.313 6.926 2.363 1.00 72.11 79 GLU A CA 1
ATOM 1264 C C . GLU A 1 79 ? 11.899 6.493 3.719 1.00 52.32 79 GLU A C 1
ATOM 1265 O O . GLU A 1 79 ? 13.094 6.216 3.832 1.00 43.11 79 GLU A O 1
ATOM 1277 N N . ALA A 1 80 ? 11.041 6.420 4.740 1.00 74.01 80 ALA A N 1
ATOM 1278 C CA . ALA A 1 80 ? 11.433 5.895 6.056 1.00 64.42 80 ALA A CA 1
ATOM 1279 C C . ALA A 1 80 ? 11.552 4.359 6.028 1.00 52.12 80 ALA A C 1
ATOM 1280 O O . ALA A 1 80 ? 12.057 3.738 6.966 1.00 40.44 80 ALA A O 1
ATOM 1287 N N . GLU A 1 81 ? 11.059 3.756 4.946 1.00 12.14 81 GLU A N 1
ATOM 1288 C CA . GLU A 1 81 ? 11.169 2.306 4.723 1.00 50.15 81 GLU A CA 1
ATOM 1289 C C . GLU A 1 81 ? 12.353 1.975 3.795 1.00 62.33 81 GLU A C 1
ATOM 1290 O O . GLU A 1 81 ? 12.738 0.813 3.648 1.00 44.11 81 GLU A O 1
ATOM 1302 N N . GLY A 1 82 ? 12.922 3.007 3.169 1.00 12.15 82 GLY A N 1
ATOM 1303 C CA . GLY A 1 82 ? 14.034 2.817 2.237 1.00 65.13 82 GLY A CA 1
ATOM 1304 C C . GLY A 1 82 ? 13.581 2.382 0.844 1.00 30.22 82 GLY A C 1
ATOM 1305 O O . GLY A 1 82 ? 14.081 1.396 0.293 1.00 74.20 82 GLY A O 1
ATOM 1309 N N . ILE A 1 83 ? 12.619 3.109 0.281 1.00 30.22 83 ILE A N 1
ATOM 1310 C CA . ILE A 1 83 ? 12.094 2.814 -1.060 1.00 70.42 83 ILE A CA 1
ATOM 1311 C C . ILE A 1 83 ? 12.301 4.002 -2.013 1.00 15.22 83 ILE A C 1
ATOM 1312 O O . ILE A 1 83 ? 11.964 5.140 -1.680 1.00 54.21 83 ILE A O 1
ATOM 1328 N N . GLU A 1 84 ? 12.868 3.742 -3.190 1.00 73.01 84 GLU A N 1
ATOM 1329 C CA . GLU A 1 84 ? 13.090 4.799 -4.182 1.00 60.41 84 GLU A CA 1
ATOM 1330 C C . GLU A 1 84 ? 11.785 5.190 -4.886 1.00 64.13 84 GLU A C 1
ATOM 1331 O O . GLU A 1 84 ? 11.395 4.593 -5.891 1.00 13.44 84 GLU A O 1
ATOM 1343 N N . VAL A 1 85 ? 11.110 6.185 -4.330 1.00 35.31 85 VAL A N 1
ATOM 1344 C CA . VAL A 1 85 ? 9.871 6.713 -4.909 1.00 5.53 85 VAL A CA 1
ATOM 1345 C C . VAL A 1 85 ? 10.154 7.959 -5.762 1.00 34.32 85 VAL A C 1
ATOM 1346 O O . VAL A 1 85 ? 10.695 8.953 -5.267 1.00 0.34 85 VAL A O 1
ATOM 1359 N N . SER A 1 86 ? 9.799 7.906 -7.043 1.00 71.10 86 SER A N 1
ATOM 1360 C CA . SER A 1 86 ? 10.017 9.045 -7.941 1.00 34.34 86 SER A CA 1
ATOM 1361 C C . SER A 1 86 ? 9.029 10.174 -7.631 1.00 64.01 86 SER A C 1
ATOM 1362 O O . SER A 1 86 ? 7.902 9.918 -7.191 1.00 4.31 86 SER A O 1
ATOM 1370 N N . GLU A 1 87 ? 9.460 11.407 -7.909 1.00 41.31 87 GLU A N 1
ATOM 1371 C CA . GLU A 1 87 ? 8.727 12.638 -7.559 1.00 11.12 87 GLU A CA 1
ATOM 1372 C C . GLU A 1 87 ? 7.205 12.573 -7.811 1.00 4.02 87 GLU A C 1
ATOM 1373 O O . GLU A 1 87 ? 6.418 12.994 -6.964 1.00 51.55 87 GLU A O 1
ATOM 1385 N N . ILE A 1 88 ? 6.787 12.048 -8.965 1.00 61.34 88 ILE A N 1
ATOM 1386 C CA . ILE A 1 88 ? 5.359 12.024 -9.326 1.00 14.42 88 ILE A CA 1
ATOM 1387 C C . ILE A 1 88 ? 4.602 10.857 -8.659 1.00 60.05 88 ILE A C 1
ATOM 1388 O O . ILE A 1 88 ? 3.438 10.598 -8.973 1.00 10.50 88 ILE A O 1
ATOM 1404 N N . GLY A 1 89 ? 5.263 10.175 -7.725 1.00 54.42 89 GLY A N 1
ATOM 1405 C CA . GLY A 1 89 ? 4.648 9.056 -7.014 1.00 13.23 89 GLY A CA 1
ATOM 1406 C C . GLY A 1 89 ? 4.771 7.723 -7.748 1.00 34.44 89 GLY A C 1
ATOM 1407 O O . GLY A 1 89 ? 3.801 6.966 -7.837 1.00 51.53 89 GLY A O 1
ATOM 1411 N N . LYS A 1 90 ? 5.968 7.422 -8.258 1.00 22.45 90 LYS A N 1
ATOM 1412 C CA . LYS A 1 90 ? 6.191 6.176 -9.022 1.00 64.34 90 LYS A CA 1
ATOM 1413 C C . LYS A 1 90 ? 7.159 5.228 -8.284 1.00 23.05 90 LYS A C 1
ATOM 1414 O O . LYS A 1 90 ? 8.218 5.644 -7.812 1.00 15.21 90 LYS A O 1
ATOM 1433 N N . ILE A 1 91 ? 6.779 3.950 -8.196 1.00 64.55 91 ILE A N 1
ATOM 1434 C CA . ILE A 1 91 ? 7.572 2.930 -7.492 1.00 44.25 91 ILE A CA 1
ATOM 1435 C C . ILE A 1 91 ? 7.844 1.706 -8.393 1.00 41.43 91 ILE A C 1
ATOM 1436 O O . ILE A 1 91 ? 6.962 1.244 -9.116 1.00 43.42 91 ILE A O 1
ATOM 1452 N N . ALA A 1 92 ? 9.065 1.176 -8.337 1.00 71.04 92 ALA A N 1
ATOM 1453 C CA . ALA A 1 92 ? 9.435 0.005 -9.144 1.00 52.52 92 ALA A CA 1
ATOM 1454 C C . ALA A 1 92 ? 8.940 -1.308 -8.509 1.00 12.44 92 ALA A C 1
ATOM 1455 O O . ALA A 1 92 ? 9.613 -1.894 -7.658 1.00 41.22 92 ALA A O 1
ATOM 1462 N N . LEU A 1 93 ? 7.759 -1.764 -8.930 1.00 43.42 93 LEU A N 1
ATOM 1463 C CA . LEU A 1 93 ? 7.169 -3.007 -8.412 1.00 44.20 93 LEU A CA 1
ATOM 1464 C C . LEU A 1 93 ? 8.130 -4.199 -8.538 1.00 74.25 93 LEU A C 1
ATOM 1465 O O . LEU A 1 93 ? 8.407 -4.887 -7.556 1.00 54.40 93 LEU A O 1
ATOM 1481 N N . ARG A 1 94 ? 8.654 -4.417 -9.743 1.00 3.22 94 ARG A N 1
ATOM 1482 C CA . ARG A 1 94 ? 9.492 -5.594 -10.042 1.00 52.14 94 ARG A CA 1
ATOM 1483 C C . ARG A 1 94 ? 10.673 -5.769 -9.060 1.00 73.40 94 ARG A C 1
ATOM 1484 O O . ARG A 1 94 ? 11.309 -6.825 -9.024 1.00 24.34 94 ARG A O 1
ATOM 1505 N N . LYS A 1 95 ? 10.974 -4.736 -8.275 1.00 51.05 95 LYS A N 1
ATOM 1506 C CA . LYS A 1 95 ? 12.006 -4.836 -7.238 1.00 64.44 95 LYS A CA 1
ATOM 1507 C C . LYS A 1 95 ? 11.412 -4.738 -5.818 1.00 74.40 95 LYS A C 1
ATOM 1508 O O . LYS A 1 95 ? 11.897 -5.385 -4.887 1.00 11.14 95 LYS A O 1
ATOM 1527 N N . TYR A 1 96 ? 10.354 -3.945 -5.654 1.00 63.12 96 TYR A N 1
ATOM 1528 C CA . TYR A 1 96 ? 9.798 -3.659 -4.321 1.00 63.03 96 TYR A CA 1
ATOM 1529 C C . TYR A 1 96 ? 8.562 -4.505 -3.969 1.00 0.50 96 TYR A C 1
ATOM 1530 O O . TYR A 1 96 ? 8.010 -4.354 -2.880 1.00 23.45 96 TYR A O 1
ATOM 1548 N N . LYS A 1 97 ? 8.128 -5.391 -4.867 1.00 42.42 97 LYS A N 1
ATOM 1549 C CA . LYS A 1 97 ? 6.935 -6.211 -4.600 1.00 32.22 97 LYS A CA 1
ATOM 1550 C C . LYS A 1 97 ? 7.073 -7.034 -3.313 1.00 53.35 97 LYS A C 1
ATOM 1551 O O . LYS A 1 97 ? 8.129 -7.611 -3.032 1.00 42.30 97 LYS A O 1
ATOM 1570 N N . TRP A 1 98 ? 5.991 -7.084 -2.542 1.00 41.12 98 TRP A N 1
ATOM 1571 C CA . TRP A 1 98 ? 5.934 -7.897 -1.330 1.00 43.12 98 TRP A CA 1
ATOM 1572 C C . TRP A 1 98 ? 6.033 -9.393 -1.658 1.00 55.14 98 TRP A C 1
ATOM 1573 O O . TRP A 1 98 ? 5.087 -9.999 -2.159 1.00 51.30 98 TRP A O 1
ATOM 1594 N N . GLN A 1 99 ? 7.195 -9.975 -1.386 1.00 54.44 99 GLN A N 1
ATOM 1595 C CA . GLN A 1 99 ? 7.398 -11.415 -1.547 1.00 61.23 99 GLN A CA 1
ATOM 1596 C C . GLN A 1 99 ? 7.592 -12.092 -0.179 1.00 22.53 99 GLN A C 1
ATOM 1597 O O . GLN A 1 99 ? 8.683 -12.051 0.391 1.00 25.23 99 GLN A O 1
ATOM 1611 N N . PRO A 1 100 ? 6.533 -12.719 0.377 1.00 2.43 100 PRO A N 1
ATOM 1612 C CA . PRO A 1 100 ? 6.610 -13.439 1.674 1.00 41.32 100 PRO A CA 1
ATOM 1613 C C . PRO A 1 100 ? 7.454 -14.735 1.614 1.00 32.23 100 PRO A C 1
ATOM 1614 O O . PRO A 1 100 ? 7.192 -15.697 2.336 1.00 62.13 100 PRO A O 1
ATOM 1625 N N . LEU A 1 101 ? 8.482 -14.739 0.767 1.00 32.01 101 LEU A N 1
ATOM 1626 C CA . LEU A 1 101 ? 9.368 -15.896 0.601 1.00 20.41 101 LEU A CA 1
ATOM 1627 C C . LEU A 1 101 ? 10.716 -15.668 1.312 1.00 24.32 101 LEU A C 1
ATOM 1628 O O . LEU A 1 101 ? 11.589 -16.538 1.310 1.00 0.14 101 LEU A O 1
ATOM 1644 N N . GLU A 1 102 ? 10.877 -14.487 1.912 1.00 12.43 102 GLU A N 1
ATOM 1645 C CA . GLU A 1 102 ? 12.119 -14.122 2.616 1.00 74.13 102 GLU A CA 1
ATOM 1646 C C . GLU A 1 102 ? 11.994 -14.306 4.151 1.00 63.11 102 GLU A C 1
ATOM 1647 O O . GLU A 1 102 ? 11.627 -13.342 4.862 1.00 37.57 102 GLU A O 1
ATOM 1659 N N . MET A 1 1 ? -17.135 -3.586 13.602 1.00 44.41 1 MET A N 2
ATOM 1660 C CA . MET A 1 1 ? -16.126 -3.554 12.509 1.00 14.54 1 MET A CA 2
ATOM 1661 C C . MET A 1 1 ? -16.485 -4.546 11.393 1.00 60.04 1 MET A C 2
ATOM 1662 O O . MET A 1 1 ? -16.824 -5.701 11.664 1.00 73.14 1 MET A O 2
ATOM 1678 N N . ASP A 1 2 ? -16.409 -4.090 10.141 1.00 43.24 2 ASP A N 2
ATOM 1679 C CA . ASP A 1 2 ? -16.690 -4.944 8.982 1.00 55.41 2 ASP A CA 2
ATOM 1680 C C . ASP A 1 2 ? -15.580 -5.985 8.772 1.00 23.24 2 ASP A C 2
ATOM 1681 O O . ASP A 1 2 ? -14.389 -5.659 8.813 1.00 35.34 2 ASP A O 2
ATOM 1690 N N . GLN A 1 3 ? -15.977 -7.234 8.536 1.00 32.41 3 GLN A N 2
ATOM 1691 C CA . GLN A 1 3 ? -15.022 -8.329 8.348 1.00 13.04 3 GLN A CA 2
ATOM 1692 C C . GLN A 1 3 ? -14.106 -8.068 7.141 1.00 10.12 3 GLN A C 2
ATOM 1693 O O . GLN A 1 3 ? -12.936 -8.445 7.153 1.00 20.54 3 GLN A O 2
ATOM 1707 N N . PHE A 1 4 ? -14.645 -7.405 6.115 1.00 51.41 4 PHE A N 2
ATOM 1708 C CA . PHE A 1 4 ? -13.855 -7.011 4.938 1.00 70.40 4 PHE A CA 2
ATOM 1709 C C . PHE A 1 4 ? -12.582 -6.264 5.358 1.00 14.24 4 PHE A C 2
ATOM 1710 O O . PHE A 1 4 ? -11.476 -6.588 4.920 1.00 52.03 4 PHE A O 2
ATOM 1727 N N . LEU A 1 5 ? -12.756 -5.270 6.221 1.00 63.12 5 LEU A N 2
ATOM 1728 C CA . LEU A 1 5 ? -11.635 -4.495 6.752 1.00 51.52 5 LEU A CA 2
ATOM 1729 C C . LEU A 1 5 ? -10.671 -5.392 7.544 1.00 31.31 5 LEU A C 2
ATOM 1730 O O . LEU A 1 5 ? -9.458 -5.317 7.371 1.00 44.32 5 LEU A O 2
ATOM 1746 N N . VAL A 1 6 ? -11.224 -6.256 8.394 1.00 2.31 6 VAL A N 2
ATOM 1747 C CA . VAL A 1 6 ? -10.413 -7.199 9.176 1.00 61.22 6 VAL A CA 2
ATOM 1748 C C . VAL A 1 6 ? -9.535 -8.076 8.262 1.00 52.10 6 VAL A C 2
ATOM 1749 O O . VAL A 1 6 ? -8.367 -8.328 8.558 1.00 14.10 6 VAL A O 2
ATOM 1762 N N . GLN A 1 7 ? -10.108 -8.524 7.145 1.00 40.41 7 GLN A N 2
ATOM 1763 C CA . GLN A 1 7 ? -9.396 -9.397 6.201 1.00 20.42 7 GLN A CA 2
ATOM 1764 C C . GLN A 1 7 ? -8.208 -8.678 5.546 1.00 14.51 7 GLN A C 2
ATOM 1765 O O . GLN A 1 7 ? -7.061 -9.117 5.666 1.00 13.24 7 GLN A O 2
ATOM 1779 N N . ILE A 1 8 ? -8.485 -7.571 4.857 1.00 13.23 8 ILE A N 2
ATOM 1780 C CA . ILE A 1 8 ? -7.437 -6.817 4.163 1.00 63.11 8 ILE A CA 2
ATOM 1781 C C . ILE A 1 8 ? -6.367 -6.292 5.142 1.00 52.33 8 ILE A C 2
ATOM 1782 O O . ILE A 1 8 ? -5.169 -6.375 4.861 1.00 11.51 8 ILE A O 2
ATOM 1798 N N . PHE A 1 9 ? -6.797 -5.775 6.299 1.00 3.44 9 PHE A N 2
ATOM 1799 C CA . PHE A 1 9 ? -5.862 -5.300 7.327 1.00 42.14 9 PHE A CA 2
ATOM 1800 C C . PHE A 1 9 ? -4.920 -6.425 7.780 1.00 64.24 9 PHE A C 2
ATOM 1801 O O . PHE A 1 9 ? -3.698 -6.251 7.814 1.00 53.31 9 PHE A O 2
ATOM 1818 N N . ALA A 1 10 ? -5.497 -7.582 8.114 1.00 70.30 10 ALA A N 2
ATOM 1819 C CA . ALA A 1 10 ? -4.716 -8.740 8.567 1.00 3.40 10 ALA A CA 2
ATOM 1820 C C . ALA A 1 10 ? -3.612 -9.115 7.565 1.00 54.22 10 ALA A C 2
ATOM 1821 O O . ALA A 1 10 ? -2.497 -9.450 7.958 1.00 1.45 10 ALA A O 2
ATOM 1828 N N . VAL A 1 11 ? -3.930 -9.042 6.270 1.00 22.34 11 VAL A N 2
ATOM 1829 C CA . VAL A 1 11 ? -2.963 -9.374 5.214 1.00 61.02 11 VAL A CA 2
ATOM 1830 C C . VAL A 1 11 ? -1.804 -8.362 5.181 1.00 43.33 11 VAL A C 2
ATOM 1831 O O . VAL A 1 11 ? -0.637 -8.736 5.053 1.00 52.33 11 VAL A O 2
ATOM 1844 N N . ILE A 1 12 ? -2.138 -7.082 5.318 1.00 31.52 12 ILE A N 2
ATOM 1845 C CA . ILE A 1 12 ? -1.143 -6.003 5.296 1.00 35.52 12 ILE A CA 2
ATOM 1846 C C . ILE A 1 12 ? -0.126 -6.131 6.448 1.00 5.13 12 ILE A C 2
ATOM 1847 O O . ILE A 1 12 ? 1.042 -5.765 6.301 1.00 43.23 12 ILE A O 2
ATOM 1863 N N . HIS A 1 13 ? -0.566 -6.666 7.588 1.00 74.10 13 HIS A N 2
ATOM 1864 C CA . HIS A 1 13 ? 0.326 -6.862 8.745 1.00 45.04 13 HIS A CA 2
ATOM 1865 C C . HIS A 1 13 ? 1.486 -7.831 8.433 1.00 62.34 13 HIS A C 2
ATOM 1866 O O . HIS A 1 13 ? 2.468 -7.889 9.177 1.00 23.05 13 HIS A O 2
ATOM 1880 N N . GLN A 1 14 ? 1.371 -8.588 7.339 1.00 3.34 14 GLN A N 2
ATOM 1881 C CA . GLN A 1 14 ? 2.429 -9.527 6.924 1.00 24.04 14 GLN A CA 2
ATOM 1882 C C . GLN A 1 14 ? 3.505 -8.853 6.047 1.00 44.22 14 GLN A C 2
ATOM 1883 O O . GLN A 1 14 ? 4.515 -9.480 5.708 1.00 43.50 14 GLN A O 2
ATOM 1897 N N . ILE A 1 15 ? 3.295 -7.588 5.681 1.00 3.12 15 ILE A N 2
ATOM 1898 C CA . ILE A 1 15 ? 4.248 -6.862 4.830 1.00 1.32 15 ILE A CA 2
ATOM 1899 C C . ILE A 1 15 ? 5.434 -6.311 5.651 1.00 0.33 15 ILE A C 2
ATOM 1900 O O . ILE A 1 15 ? 5.248 -5.484 6.551 1.00 0.12 15 ILE A O 2
ATOM 1916 N N . PRO A 1 16 ? 6.673 -6.759 5.357 1.00 32.34 16 PRO A N 2
ATOM 1917 C CA . PRO A 1 16 ? 7.876 -6.281 6.062 1.00 1.30 16 PRO A CA 2
ATOM 1918 C C . PRO A 1 16 ? 8.312 -4.870 5.624 1.00 2.24 16 PRO A C 2
ATOM 1919 O O . PRO A 1 16 ? 7.939 -4.396 4.549 1.00 10.53 16 PRO A O 2
ATOM 1930 N N . LYS A 1 17 ? 9.105 -4.208 6.467 1.00 12.55 17 LYS A N 2
ATOM 1931 C CA . LYS A 1 17 ? 9.612 -2.863 6.161 1.00 12.14 17 LYS A CA 2
ATOM 1932 C C . LYS A 1 17 ? 10.513 -2.874 4.913 1.00 34.11 17 LYS A C 2
ATOM 1933 O O . LYS A 1 17 ? 11.422 -3.699 4.802 1.00 13.01 17 LYS A O 2
ATOM 1952 N N . GLY A 1 18 ? 10.258 -1.957 3.982 1.00 44.43 18 GLY A N 2
ATOM 1953 C CA . GLY A 1 18 ? 11.057 -1.887 2.758 1.00 31.22 18 GLY A CA 2
ATOM 1954 C C . GLY A 1 18 ? 10.430 -2.627 1.576 1.00 11.55 18 GLY A C 2
ATOM 1955 O O . GLY A 1 18 ? 11.017 -2.690 0.493 1.00 73.03 18 GLY A O 2
ATOM 1959 N N . LYS A 1 19 ? 9.241 -3.197 1.782 1.00 3.30 19 LYS A N 2
ATOM 1960 C CA . LYS A 1 19 ? 8.499 -3.865 0.704 1.00 0.51 19 LYS A CA 2
ATOM 1961 C C . LYS A 1 19 ? 7.108 -3.245 0.506 1.00 2.32 19 LYS A C 2
ATOM 1962 O O . LYS A 1 19 ? 6.483 -2.769 1.455 1.00 65.23 19 LYS A O 2
ATOM 1981 N N . VAL A 1 20 ? 6.630 -3.264 -0.736 1.00 4.43 20 VAL A N 2
ATOM 1982 C CA . VAL A 1 20 ? 5.304 -2.743 -1.076 1.00 64.00 20 VAL A CA 2
ATOM 1983 C C . VAL A 1 20 ? 4.458 -3.798 -1.806 1.00 11.00 20 VAL A C 2
ATOM 1984 O O . VAL A 1 20 ? 4.978 -4.639 -2.541 1.00 31.12 20 VAL A O 2
ATOM 1997 N N . SER A 1 21 ? 3.150 -3.754 -1.587 1.00 52.33 21 SER A N 2
ATOM 1998 C CA . SER A 1 21 ? 2.208 -4.641 -2.281 1.00 62.34 21 SER A CA 2
ATOM 1999 C C . SER A 1 21 ? 1.149 -3.819 -3.021 1.00 73.24 21 SER A C 2
ATOM 2000 O O . SER A 1 21 ? 1.103 -2.596 -2.899 1.00 44.21 21 SER A O 2
ATOM 2008 N N . THR A 1 22 ? 0.297 -4.488 -3.785 1.00 54.22 22 THR A N 2
ATOM 2009 C CA . THR A 1 22 ? -0.751 -3.807 -4.554 1.00 55.54 22 THR A CA 2
ATOM 2010 C C . THR A 1 22 ? -2.131 -4.011 -3.921 1.00 61.41 22 THR A C 2
ATOM 2011 O O . THR A 1 22 ? -2.400 -5.057 -3.325 1.00 1.42 22 THR A O 2
ATOM 2022 N N . TYR A 1 23 ? -3.005 -3.007 -4.048 1.00 2.42 23 TYR A N 2
ATOM 2023 C CA . TYR A 1 23 ? -4.394 -3.123 -3.574 1.00 31.12 23 TYR A CA 2
ATOM 2024 C C . TYR A 1 23 ? -5.044 -4.409 -4.107 1.00 33.11 23 TYR A C 2
ATOM 2025 O O . TYR A 1 23 ? -5.818 -5.069 -3.409 1.00 5.25 23 TYR A O 2
ATOM 2043 N N . GLY A 1 24 ? -4.700 -4.761 -5.347 1.00 23.44 24 GLY A N 2
ATOM 2044 C CA . GLY A 1 24 ? -5.203 -5.984 -5.955 1.00 52.14 24 GLY A CA 2
ATOM 2045 C C . GLY A 1 24 ? -4.766 -7.248 -5.217 1.00 10.42 24 GLY A C 2
ATOM 2046 O O . GLY A 1 24 ? -5.586 -8.117 -4.936 1.00 52.44 24 GLY A O 2
ATOM 2050 N N . GLU A 1 25 ? -3.469 -7.352 -4.902 1.00 3.12 25 GLU A N 2
ATOM 2051 C CA . GLU A 1 25 ? -2.938 -8.524 -4.183 1.00 0.33 25 GLU A CA 2
ATOM 2052 C C . GLU A 1 25 ? -3.513 -8.634 -2.765 1.00 73.42 25 GLU A C 2
ATOM 2053 O O . GLU A 1 25 ? -3.975 -9.700 -2.362 1.00 42.10 25 GLU A O 2
ATOM 2065 N N . ILE A 1 26 ? -3.496 -7.533 -2.015 1.00 23.21 26 ILE A N 2
ATOM 2066 C CA . ILE A 1 26 ? -4.061 -7.511 -0.659 1.00 32.33 26 ILE A CA 2
ATOM 2067 C C . ILE A 1 26 ? -5.532 -7.968 -0.665 1.00 15.02 26 ILE A C 2
ATOM 2068 O O . ILE A 1 26 ? -5.932 -8.839 0.113 1.00 74.12 26 ILE A O 2
ATOM 2084 N N . ALA A 1 27 ? -6.326 -7.385 -1.563 1.00 3.14 27 ALA A N 2
ATOM 2085 C CA . ALA A 1 27 ? -7.732 -7.764 -1.723 1.00 20.41 27 ALA A CA 2
ATOM 2086 C C . ALA A 1 27 ? -7.873 -9.226 -2.176 1.00 11.50 27 ALA A C 2
ATOM 2087 O O . ALA A 1 27 ? -8.718 -9.967 -1.674 1.00 35.30 27 ALA A O 2
ATOM 2094 N N . LYS A 1 28 ? -7.031 -9.634 -3.123 1.00 63.32 28 LYS A N 2
ATOM 2095 C CA . LYS A 1 28 ? -7.030 -11.009 -3.642 1.00 52.51 28 LYS A CA 2
ATOM 2096 C C . LYS A 1 28 ? -6.751 -12.031 -2.526 1.00 12.41 28 LYS A C 2
ATOM 2097 O O . LYS A 1 28 ? -7.399 -13.078 -2.447 1.00 70.10 28 LYS A O 2
ATOM 2116 N N . MET A 1 29 ? -5.791 -11.715 -1.660 1.00 64.15 29 MET A N 2
ATOM 2117 C CA . MET A 1 29 ? -5.442 -12.579 -0.526 1.00 51.31 29 MET A CA 2
ATOM 2118 C C . MET A 1 29 ? -6.558 -12.581 0.530 1.00 45.03 29 MET A C 2
ATOM 2119 O O . MET A 1 29 ? -6.817 -13.598 1.179 1.00 11.11 29 MET A O 2
ATOM 2133 N N . ALA A 1 30 ? -7.213 -11.432 0.694 1.00 74.22 30 ALA A N 2
ATOM 2134 C CA . ALA A 1 30 ? -8.349 -11.301 1.613 1.00 52.23 30 ALA A CA 2
ATOM 2135 C C . ALA A 1 30 ? -9.596 -12.034 1.084 1.00 20.21 30 ALA A C 2
ATOM 2136 O O . ALA A 1 30 ? -10.414 -12.533 1.861 1.00 13.43 30 ALA A O 2
ATOM 2143 N N . GLY A 1 31 ? -9.729 -12.104 -0.241 1.00 2.54 31 GLY A N 2
ATOM 2144 C CA . GLY A 1 31 ? -10.868 -12.784 -0.861 1.00 65.34 31 GLY A CA 2
ATOM 2145 C C . GLY A 1 31 ? -11.841 -11.829 -1.552 1.00 71.35 31 GLY A C 2
ATOM 2146 O O . GLY A 1 31 ? -12.957 -12.217 -1.913 1.00 74.54 31 GLY A O 2
ATOM 2150 N N . TYR A 1 32 ? -11.414 -10.582 -1.756 1.00 14.44 32 TYR A N 2
ATOM 2151 C CA . TYR A 1 32 ? -12.263 -9.553 -2.376 1.00 22.10 32 TYR A CA 2
ATOM 2152 C C . TYR A 1 32 ? -11.547 -8.853 -3.557 1.00 20.35 32 TYR A C 2
ATOM 2153 O O . TYR A 1 32 ? -11.318 -7.643 -3.516 1.00 73.45 32 TYR A O 2
ATOM 2171 N N . PRO A 1 33 ? -11.206 -9.592 -4.636 1.00 13.43 33 PRO A N 2
ATOM 2172 C CA . PRO A 1 33 ? -10.438 -9.037 -5.774 1.00 5.24 33 PRO A CA 2
ATOM 2173 C C . PRO A 1 33 ? -11.097 -7.795 -6.411 1.00 35.21 33 PRO A C 2
ATOM 2174 O O . PRO A 1 33 ? -10.420 -6.811 -6.721 1.00 40.44 33 PRO A O 2
ATOM 2185 N N . GLY A 1 34 ? -12.416 -7.841 -6.599 1.00 50.41 34 GLY A N 2
ATOM 2186 C CA . GLY A 1 34 ? -13.136 -6.715 -7.192 1.00 42.34 34 GLY A CA 2
ATOM 2187 C C . GLY A 1 34 ? -13.251 -5.515 -6.253 1.00 54.14 34 GLY A C 2
ATOM 2188 O O . GLY A 1 34 ? -13.426 -4.378 -6.701 1.00 70.33 34 GLY A O 2
ATOM 2192 N N . TYR A 1 35 ? -13.137 -5.770 -4.950 1.00 13.44 35 TYR A N 2
ATOM 2193 C CA . TYR A 1 35 ? -13.240 -4.715 -3.933 1.00 54.44 35 TYR A CA 2
ATOM 2194 C C . TYR A 1 35 ? -11.889 -4.023 -3.683 1.00 24.25 35 TYR A C 2
ATOM 2195 O O . TYR A 1 35 ? -11.772 -3.192 -2.779 1.00 35.05 35 TYR A O 2
ATOM 2213 N N . ALA A 1 36 ? -10.875 -4.358 -4.488 1.00 44.21 36 ALA A N 2
ATOM 2214 C CA . ALA A 1 36 ? -9.552 -3.718 -4.385 1.00 31.51 36 ALA A CA 2
ATOM 2215 C C . ALA A 1 36 ? -9.669 -2.185 -4.381 1.00 32.44 36 ALA A C 2
ATOM 2216 O O . ALA A 1 36 ? -8.919 -1.487 -3.691 1.00 21.44 36 ALA A O 2
ATOM 2223 N N . ARG A 1 37 ? -10.622 -1.674 -5.156 1.00 73.30 37 ARG A N 2
ATOM 2224 C CA . ARG A 1 37 ? -10.929 -0.243 -5.184 1.00 74.22 37 ARG A CA 2
ATOM 2225 C C . ARG A 1 37 ? -11.251 0.291 -3.775 1.00 33.21 37 ARG A C 2
ATOM 2226 O O . ARG A 1 37 ? -10.757 1.348 -3.370 1.00 14.22 37 ARG A O 2
ATOM 2247 N N . HIS A 1 38 ? -12.047 -0.469 -3.022 1.00 33.41 38 HIS A N 2
ATOM 2248 C CA . HIS A 1 38 ? -12.460 -0.071 -1.673 1.00 71.24 38 HIS A CA 2
ATOM 2249 C C . HIS A 1 38 ? -11.303 -0.185 -0.677 1.00 2.45 38 HIS A C 2
ATOM 2250 O O . HIS A 1 38 ? -11.236 0.571 0.292 1.00 73.54 38 HIS A O 2
ATOM 2264 N N . VAL A 1 39 ? -10.392 -1.126 -0.921 1.00 35.42 39 VAL A N 2
ATOM 2265 C CA . VAL A 1 39 ? -9.189 -1.267 -0.089 1.00 33.44 39 VAL A CA 2
ATOM 2266 C C . VAL A 1 39 ? -8.381 0.039 -0.083 1.00 63.01 39 VAL A C 2
ATOM 2267 O O . VAL A 1 39 ? -8.056 0.578 0.978 1.00 54.53 39 VAL A O 2
ATOM 2280 N N . GLY A 1 40 ? -8.080 0.550 -1.279 1.00 63.51 40 GLY A N 2
ATOM 2281 C CA . GLY A 1 40 ? -7.374 1.822 -1.399 1.00 23.14 40 GLY A CA 2
ATOM 2282 C C . GLY A 1 40 ? -8.131 2.987 -0.768 1.00 52.22 40 GLY A C 2
ATOM 2283 O O . GLY A 1 40 ? -7.530 3.885 -0.168 1.00 14.01 40 GLY A O 2
ATOM 2287 N N . LYS A 1 41 ? -9.456 2.981 -0.907 1.00 4.10 41 LYS A N 2
ATOM 2288 C CA . LYS A 1 41 ? -10.296 4.014 -0.294 1.00 55.24 41 LYS A CA 2
ATOM 2289 C C . LYS A 1 41 ? -10.231 3.945 1.239 1.00 63.52 41 LYS A C 2
ATOM 2290 O O . LYS A 1 41 ? -10.102 4.967 1.910 1.00 32.34 41 LYS A O 2
ATOM 2309 N N . ALA A 1 42 ? -10.309 2.733 1.781 1.00 71.40 42 ALA A N 2
ATOM 2310 C CA . ALA A 1 42 ? -10.263 2.521 3.231 1.00 75.13 42 ALA A CA 2
ATOM 2311 C C . ALA A 1 42 ? -8.918 2.960 3.829 1.00 43.21 42 ALA A C 2
ATOM 2312 O O . ALA A 1 42 ? -8.880 3.748 4.777 1.00 11.44 42 ALA A O 2
ATOM 2319 N N . LEU A 1 43 ? -7.822 2.458 3.260 1.00 42.23 43 LEU A N 2
ATOM 2320 C CA . LEU A 1 43 ? -6.472 2.807 3.728 1.00 31.20 43 LEU A CA 2
ATOM 2321 C C . LEU A 1 43 ? -6.236 4.324 3.692 1.00 64.42 43 LEU A C 2
ATOM 2322 O O . LEU A 1 43 ? -5.558 4.878 4.556 1.00 54.21 43 LEU A O 2
ATOM 2338 N N . GLY A 1 44 ? -6.824 4.993 2.700 1.00 71.12 44 GLY A N 2
ATOM 2339 C CA . GLY A 1 44 ? -6.684 6.442 2.571 1.00 40.14 44 GLY A CA 2
ATOM 2340 C C . GLY A 1 44 ? -7.314 7.236 3.721 1.00 73.33 44 GLY A C 2
ATOM 2341 O O . GLY A 1 44 ? -7.143 8.451 3.801 1.00 20.53 44 GLY A O 2
ATOM 2345 N N . ASN A 1 45 ? -8.050 6.558 4.604 1.00 43.21 45 ASN A N 2
ATOM 2346 C CA . ASN A 1 45 ? -8.671 7.214 5.769 1.00 51.41 45 ASN A CA 2
ATOM 2347 C C . ASN A 1 45 ? -7.781 7.134 7.021 1.00 54.30 45 ASN A C 2
ATOM 2348 O O . ASN A 1 45 ? -8.026 7.832 8.008 1.00 53.34 45 ASN A O 2
ATOM 2359 N N . LEU A 1 46 ? -6.746 6.298 6.974 1.00 75.23 46 LEU A N 2
ATOM 2360 C CA . LEU A 1 46 ? -5.880 6.066 8.139 1.00 32.23 46 LEU A CA 2
ATOM 2361 C C . LEU A 1 46 ? -4.939 7.256 8.411 1.00 43.43 46 LEU A C 2
ATOM 2362 O O . LEU A 1 46 ? -4.457 7.906 7.483 1.00 63.34 46 LEU A O 2
ATOM 2378 N N . PRO A 1 47 ? -4.674 7.561 9.702 1.00 71.31 47 PRO A N 2
ATOM 2379 C CA . PRO A 1 47 ? -3.804 8.687 10.098 1.00 52.24 47 PRO A CA 2
ATOM 2380 C C . PRO A 1 47 ? -2.304 8.459 9.804 1.00 21.22 47 PRO A C 2
ATOM 2381 O O . PRO A 1 47 ? -1.891 7.389 9.345 1.00 62.12 47 PRO A O 2
ATOM 2392 N N . GLU A 1 48 ? -1.497 9.480 10.103 1.00 73.21 48 GLU A N 2
ATOM 2393 C CA . GLU A 1 48 ? -0.049 9.460 9.852 1.00 1.21 48 GLU A CA 2
ATOM 2394 C C . GLU A 1 48 ? 0.638 8.280 10.567 1.00 33.33 48 GLU A C 2
ATOM 2395 O O . GLU A 1 48 ? 1.462 7.574 9.979 1.00 51.14 48 GLU A O 2
ATOM 2407 N N . GLY A 1 49 ? 0.294 8.072 11.835 1.00 34.23 49 GLY A N 2
ATOM 2408 C CA . GLY A 1 49 ? 0.875 6.976 12.610 1.00 32.34 49 GLY A CA 2
ATOM 2409 C C . GLY A 1 49 ? -0.152 5.922 13.009 1.00 21.30 49 GLY A C 2
ATOM 2410 O O . GLY A 1 49 ? -0.321 5.627 14.193 1.00 15.23 49 GLY A O 2
ATOM 2414 N N . SER A 1 50 ? -0.847 5.359 12.021 1.00 70.44 50 SER A N 2
ATOM 2415 C CA . SER A 1 50 ? -1.864 4.325 12.276 1.00 45.34 50 SER A CA 2
ATOM 2416 C C . SER A 1 50 ? -1.249 3.023 12.809 1.00 73.31 50 SER A C 2
ATOM 2417 O O . SER A 1 50 ? -0.057 2.764 12.633 1.00 34.31 50 SER A O 2
ATOM 2425 N N . LYS A 1 51 ? -2.077 2.204 13.459 1.00 22.25 51 LYS A N 2
ATOM 2426 C CA . LYS A 1 51 ? -1.651 0.887 13.947 1.00 3.20 51 LYS A CA 2
ATOM 2427 C C . LYS A 1 51 ? -1.446 -0.097 12.782 1.00 33.50 51 LYS A C 2
ATOM 2428 O O . LYS A 1 51 ? -0.904 -1.190 12.958 1.00 51.41 51 LYS A O 2
ATOM 2447 N N . LEU A 1 52 ? -1.896 0.306 11.596 1.00 75.42 52 LEU A N 2
ATOM 2448 C CA . LEU A 1 52 ? -1.734 -0.483 10.371 1.00 63.22 52 LEU A CA 2
ATOM 2449 C C . LEU A 1 52 ? -0.875 0.278 9.342 1.00 64.23 52 LEU A C 2
ATOM 2450 O O . LEU A 1 52 ? -1.198 1.412 8.980 1.00 65.35 52 LEU A O 2
ATOM 2466 N N . PRO A 1 53 ? 0.232 -0.318 8.852 1.00 4.44 53 PRO A N 2
ATOM 2467 C CA . PRO A 1 53 ? 1.048 0.322 7.811 1.00 32.51 53 PRO A CA 2
ATOM 2468 C C . PRO A 1 53 ? 0.350 0.310 6.438 1.00 41.04 53 PRO A C 2
ATOM 2469 O O . PRO A 1 53 ? 0.444 -0.657 5.682 1.00 71.35 53 PRO A O 2
ATOM 2480 N N . TRP A 1 54 ? -0.336 1.406 6.119 1.00 45.22 54 TRP A N 2
ATOM 2481 C CA . TRP A 1 54 ? -1.093 1.522 4.862 1.00 70.01 54 TRP A CA 2
ATOM 2482 C C . TRP A 1 54 ? -0.197 1.948 3.692 1.00 61.32 54 TRP A C 2
ATOM 2483 O O . TRP A 1 54 ? -0.407 1.544 2.549 1.00 60.43 54 TRP A O 2
ATOM 2504 N N . PHE A 1 55 ? 0.812 2.749 4.000 1.00 31.34 55 PHE A N 2
ATOM 2505 C CA . PHE A 1 55 ? 1.724 3.298 2.988 1.00 42.11 55 PHE A CA 2
ATOM 2506 C C . PHE A 1 55 ? 2.415 2.212 2.139 1.00 41.02 55 PHE A C 2
ATOM 2507 O O . PHE A 1 55 ? 2.808 2.470 1.004 1.00 11.45 55 PHE A O 2
ATOM 2524 N N . ARG A 1 56 ? 2.545 0.998 2.679 1.00 60.33 56 ARG A N 2
ATOM 2525 C CA . ARG A 1 56 ? 3.214 -0.100 1.962 1.00 42.44 56 ARG A CA 2
ATOM 2526 C C . ARG A 1 56 ? 2.314 -0.734 0.887 1.00 61.03 56 ARG A C 2
ATOM 2527 O O . ARG A 1 56 ? 2.708 -1.695 0.231 1.00 21.31 56 ARG A O 2
ATOM 2548 N N . VAL A 1 57 ? 1.106 -0.203 0.705 1.00 23.41 57 VAL A N 2
ATOM 2549 C CA . VAL A 1 57 ? 0.181 -0.738 -0.302 1.00 14.24 57 VAL A CA 2
ATOM 2550 C C . VAL A 1 57 ? -0.105 0.293 -1.409 1.00 52.33 57 VAL A C 2
ATOM 2551 O O . VAL A 1 57 ? -0.794 1.292 -1.190 1.00 23.41 57 VAL A O 2
ATOM 2564 N N . ILE A 1 58 ? 0.446 0.048 -2.596 1.00 52.31 58 ILE A N 2
ATOM 2565 C CA . ILE A 1 58 ? 0.241 0.926 -3.757 1.00 11.13 58 ILE A CA 2
ATOM 2566 C C . ILE A 1 58 ? -0.659 0.257 -4.814 1.00 43.53 58 ILE A C 2
ATOM 2567 O O . ILE A 1 58 ? -1.276 -0.777 -4.556 1.00 13.30 58 ILE A O 2
ATOM 2583 N N . ASN A 1 59 ? -0.753 0.855 -6.002 1.00 31.15 59 ASN A N 2
ATOM 2584 C CA . ASN A 1 59 ? -1.656 0.346 -7.046 1.00 53.43 59 ASN A CA 2
ATOM 2585 C C . ASN A 1 59 ? -0.957 -0.621 -8.017 1.00 64.34 59 ASN A C 2
ATOM 2586 O O . ASN A 1 59 ? 0.263 -0.782 -7.993 1.00 34.22 59 ASN A O 2
ATOM 2597 N N . SER A 1 60 ? -1.752 -1.252 -8.884 1.00 73.15 60 SER A N 2
ATOM 2598 C CA . SER A 1 60 ? -1.234 -2.218 -9.869 1.00 51.13 60 SER A CA 2
ATOM 2599 C C . SER A 1 60 ? -0.450 -1.521 -10.990 1.00 73.40 60 SER A C 2
ATOM 2600 O O . SER A 1 60 ? 0.188 -2.177 -11.814 1.00 44.21 60 SER A O 2
ATOM 2608 N N . GLN A 1 61 ? -0.494 -0.192 -11.007 1.00 5.05 61 GLN A N 2
ATOM 2609 C CA . GLN A 1 61 ? 0.186 0.602 -12.036 1.00 64.21 61 GLN A CA 2
ATOM 2610 C C . GLN A 1 61 ? 1.663 0.843 -11.678 1.00 5.04 61 GLN A C 2
ATOM 2611 O O . GLN A 1 61 ? 2.422 1.395 -12.478 1.00 70.34 61 GLN A O 2
ATOM 2625 N N . GLY A 1 62 ? 2.062 0.432 -10.474 1.00 34.21 62 GLY A N 2
ATOM 2626 C CA . GLY A 1 62 ? 3.411 0.712 -9.993 1.00 45.24 62 GLY A CA 2
ATOM 2627 C C . GLY A 1 62 ? 3.571 2.157 -9.549 1.00 45.15 62 GLY A C 2
ATOM 2628 O O . GLY A 1 62 ? 4.647 2.743 -9.670 1.00 22.33 62 GLY A O 2
ATOM 2632 N N . LYS A 1 63 ? 2.488 2.733 -9.033 1.00 53.14 63 LYS A N 2
ATOM 2633 C CA . LYS A 1 63 ? 2.466 4.140 -8.632 1.00 14.33 63 LYS A CA 2
ATOM 2634 C C . LYS A 1 63 ? 1.695 4.353 -7.323 1.00 14.11 63 LYS A C 2
ATOM 2635 O O . LYS A 1 63 ? 1.071 3.436 -6.786 1.00 53.34 63 LYS A O 2
ATOM 2654 N N . ILE A 1 64 ? 1.750 5.581 -6.823 1.00 31.41 64 ILE A N 2
ATOM 2655 C CA . ILE A 1 64 ? 0.962 5.994 -5.660 1.00 21.24 64 ILE A CA 2
ATOM 2656 C C . ILE A 1 64 ? -0.435 6.466 -6.097 1.00 51.22 64 ILE A C 2
ATOM 2657 O O . ILE A 1 64 ? -0.566 7.447 -6.829 1.00 43.43 64 ILE A O 2
ATOM 2673 N N . SER A 1 65 ? -1.475 5.752 -5.665 1.00 54.24 65 SER A N 2
ATOM 2674 C CA . SER A 1 65 ? -2.859 6.107 -6.023 1.00 71.11 65 SER A CA 2
ATOM 2675 C C . SER A 1 65 ? -3.330 7.373 -5.308 1.00 21.14 65 SER A C 2
ATOM 2676 O O . SER A 1 65 ? -4.143 8.129 -5.844 1.00 41.13 65 SER A O 2
ATOM 2684 N N . LEU A 1 66 ? -2.830 7.591 -4.100 1.00 54.25 66 LEU A N 2
ATOM 2685 C CA . LEU A 1 66 ? -3.223 8.753 -3.304 1.00 53.20 66 LEU A CA 2
ATOM 2686 C C . LEU A 1 66 ? -2.620 10.049 -3.861 1.00 51.04 66 LEU A C 2
ATOM 2687 O O . LEU A 1 66 ? -1.407 10.179 -3.987 1.00 42.54 66 LEU A O 2
ATOM 2703 N N . LYS A 1 67 ? -3.480 11.004 -4.203 1.00 33.41 67 LYS A N 2
ATOM 2704 C CA . LYS A 1 67 ? -3.033 12.308 -4.705 1.00 53.42 67 LYS A CA 2
ATOM 2705 C C . LYS A 1 67 ? -3.419 13.434 -3.735 1.00 33.41 67 LYS A C 2
ATOM 2706 O O . LYS A 1 67 ? -4.325 13.282 -2.914 1.00 35.31 67 LYS A O 2
ATOM 2725 N N . GLY A 1 68 ? -2.735 14.568 -3.841 1.00 54.02 68 GLY A N 2
ATOM 2726 C CA . GLY A 1 68 ? -2.900 15.638 -2.863 1.00 22.34 68 GLY A CA 2
ATOM 2727 C C . GLY A 1 68 ? -1.884 15.529 -1.732 1.00 71.44 68 GLY A C 2
ATOM 2728 O O . GLY A 1 68 ? -0.731 15.166 -1.970 1.00 45.35 68 GLY A O 2
ATOM 2732 N N . ARG A 1 69 ? -2.297 15.822 -0.501 1.00 61.42 69 ARG A N 2
ATOM 2733 C CA . ARG A 1 69 ? -1.399 15.686 0.656 1.00 64.34 69 ARG A CA 2
ATOM 2734 C C . ARG A 1 69 ? -1.163 14.205 0.992 1.00 73.01 69 ARG A C 2
ATOM 2735 O O . ARG A 1 69 ? -0.165 13.841 1.613 1.00 52.42 69 ARG A O 2
ATOM 2756 N N . ASP A 1 70 ? -2.094 13.354 0.566 1.00 23.50 70 ASP A N 2
ATOM 2757 C CA . ASP A 1 70 ? -1.980 11.907 0.775 1.00 53.35 70 ASP A CA 2
ATOM 2758 C C . ASP A 1 70 ? -0.826 11.306 -0.047 1.00 0.13 70 ASP A C 2
ATOM 2759 O O . ASP A 1 70 ? -0.287 10.251 0.300 1.00 64.10 70 ASP A O 2
ATOM 2768 N N . LEU A 1 71 ? -0.441 11.991 -1.125 1.00 41.23 71 LEU A N 2
ATOM 2769 C CA . LEU A 1 71 ? 0.655 11.531 -1.987 1.00 73.15 71 LEU A CA 2
ATOM 2770 C C . LEU A 1 71 ? 1.992 11.595 -1.235 1.00 1.24 71 LEU A C 2
ATOM 2771 O O . LEU A 1 71 ? 2.699 10.591 -1.114 1.00 22.14 71 LEU A O 2
ATOM 2787 N N . ASP A 1 72 ? 2.333 12.780 -0.725 1.00 54.24 72 ASP A N 2
ATOM 2788 C CA . ASP A 1 72 ? 3.573 12.964 0.035 1.00 24.32 72 ASP A CA 2
ATOM 2789 C C . ASP A 1 72 ? 3.561 12.165 1.351 1.00 22.54 72 ASP A C 2
ATOM 2790 O O . ASP A 1 72 ? 4.616 11.769 1.850 1.00 62.21 72 ASP A O 2
ATOM 2799 N N . ARG A 1 73 ? 2.370 11.922 1.906 1.00 21.11 73 ARG A N 2
ATOM 2800 C CA . ARG A 1 73 ? 2.228 11.036 3.073 1.00 2.23 73 ARG A CA 2
ATOM 2801 C C . ARG A 1 73 ? 2.789 9.633 2.779 1.00 41.54 73 ARG A C 2
ATOM 2802 O O . ARG A 1 73 ? 3.738 9.182 3.425 1.00 23.04 73 ARG A O 2
ATOM 2823 N N . GLN A 1 74 ? 2.193 8.951 1.799 1.00 23.45 74 GLN A N 2
ATOM 2824 C CA . GLN A 1 74 ? 2.618 7.596 1.424 1.00 23.41 74 GLN A CA 2
ATOM 2825 C C . GLN A 1 74 ? 4.057 7.585 0.876 1.00 52.42 74 GLN A C 2
ATOM 2826 O O . GLN A 1 74 ? 4.849 6.696 1.201 1.00 3.41 74 GLN A O 2
ATOM 2840 N N . LYS A 1 75 ? 4.393 8.589 0.066 1.00 64.20 75 LYS A N 2
ATOM 2841 C CA . LYS A 1 75 ? 5.735 8.705 -0.519 1.00 13.11 75 LYS A CA 2
ATOM 2842 C C . LYS A 1 75 ? 6.829 8.755 0.560 1.00 73.33 75 LYS A C 2
ATOM 2843 O O . LYS A 1 75 ? 7.688 7.873 0.625 1.00 1.11 75 LYS A O 2
ATOM 2862 N N . GLN A 1 76 ? 6.785 9.782 1.409 1.00 73.45 76 GLN A N 2
ATOM 2863 C CA . GLN A 1 76 ? 7.817 9.986 2.435 1.00 2.10 76 GLN A CA 2
ATOM 2864 C C . GLN A 1 76 ? 7.947 8.774 3.367 1.00 14.42 76 GLN A C 2
ATOM 2865 O O . GLN A 1 76 ? 9.050 8.423 3.793 1.00 34.22 76 GLN A O 2
ATOM 2879 N N . LYS A 1 77 ? 6.816 8.152 3.700 1.00 34.43 77 LYS A N 2
ATOM 2880 C CA . LYS A 1 77 ? 6.809 6.934 4.520 1.00 41.21 77 LYS A CA 2
ATOM 2881 C C . LYS A 1 77 ? 7.690 5.836 3.906 1.00 72.55 77 LYS A C 2
ATOM 2882 O O . LYS A 1 77 ? 8.539 5.253 4.580 1.00 13.14 77 LYS A O 2
ATOM 2901 N N . LEU A 1 78 ? 7.496 5.580 2.616 1.00 13.30 78 LEU A N 2
ATOM 2902 C CA . LEU A 1 78 ? 8.227 4.514 1.922 1.00 3.34 78 LEU A CA 2
ATOM 2903 C C . LEU A 1 78 ? 9.710 4.874 1.754 1.00 53.23 78 LEU A C 2
ATOM 2904 O O . LEU A 1 78 ? 10.593 4.028 1.919 1.00 33.53 78 LEU A O 2
ATOM 2920 N N . GLU A 1 79 ? 9.982 6.136 1.438 1.00 3.33 79 GLU A N 2
ATOM 2921 C CA . GLU A 1 79 ? 11.361 6.616 1.325 1.00 62.24 79 GLU A CA 2
ATOM 2922 C C . GLU A 1 79 ? 12.095 6.483 2.666 1.00 32.23 79 GLU A C 2
ATOM 2923 O O . GLU A 1 79 ? 13.287 6.174 2.709 1.00 42.32 79 GLU A O 2
ATOM 2935 N N . ALA A 1 80 ? 11.365 6.691 3.762 1.00 13.11 80 ALA A N 2
ATOM 2936 C CA . ALA A 1 80 ? 11.918 6.519 5.107 1.00 43.15 80 ALA A CA 2
ATOM 2937 C C . ALA A 1 80 ? 12.382 5.074 5.344 1.00 13.41 80 ALA A C 2
ATOM 2938 O O . ALA A 1 80 ? 13.343 4.833 6.080 1.00 22.01 80 ALA A O 2
ATOM 2945 N N . GLU A 1 81 ? 11.700 4.115 4.718 1.00 40.04 81 GLU A N 2
ATOM 2946 C CA . GLU A 1 81 ? 12.075 2.700 4.834 1.00 61.23 81 GLU A CA 2
ATOM 2947 C C . GLU A 1 81 ? 13.229 2.337 3.880 1.00 65.04 81 GLU A C 2
ATOM 2948 O O . GLU A 1 81 ? 13.805 1.253 3.975 1.00 13.15 81 GLU A O 2
ATOM 2960 N N . GLY A 1 82 ? 13.568 3.255 2.974 1.00 10.40 82 GLY A N 2
ATOM 2961 C CA . GLY A 1 82 ? 14.647 3.015 2.013 1.00 72.01 82 GLY A CA 2
ATOM 2962 C C . GLY A 1 82 ? 14.148 2.570 0.640 1.00 31.41 82 GLY A C 2
ATOM 2963 O O . GLY A 1 82 ? 14.857 1.876 -0.090 1.00 14.21 82 GLY A O 2
ATOM 2967 N N . ILE A 1 83 ? 12.928 2.972 0.287 1.00 71.15 83 ILE A N 2
ATOM 2968 C CA . ILE A 1 83 ? 12.327 2.610 -1.000 1.00 2.22 83 ILE A CA 2
ATOM 2969 C C . ILE A 1 83 ? 12.474 3.739 -2.039 1.00 0.24 83 ILE A C 2
ATOM 2970 O O . ILE A 1 83 ? 12.193 4.907 -1.751 1.00 4.11 83 ILE A O 2
ATOM 2986 N N . GLU A 1 84 ? 12.945 3.387 -3.236 1.00 32.21 84 GLU A N 2
ATOM 2987 C CA . GLU A 1 84 ? 13.035 4.339 -4.352 1.00 61.12 84 GLU A CA 2
ATOM 2988 C C . GLU A 1 84 ? 11.637 4.759 -4.841 1.00 33.51 84 GLU A C 2
ATOM 2989 O O . GLU A 1 84 ? 10.850 3.924 -5.295 1.00 70.31 84 GLU A O 2
ATOM 3001 N N . VAL A 1 85 ? 11.336 6.051 -4.746 1.00 22.35 85 VAL A N 2
ATOM 3002 C CA . VAL A 1 85 ? 10.053 6.589 -5.213 1.00 53.02 85 VAL A CA 2
ATOM 3003 C C . VAL A 1 85 ? 10.271 7.789 -6.149 1.00 33.32 85 VAL A C 2
ATOM 3004 O O . VAL A 1 85 ? 10.699 8.862 -5.712 1.00 74.35 85 VAL A O 2
ATOM 3017 N N . SER A 1 86 ? 9.992 7.597 -7.437 1.00 52.50 86 SER A N 2
ATOM 3018 C CA . SER A 1 86 ? 10.107 8.680 -8.426 1.00 53.24 86 SER A CA 2
ATOM 3019 C C . SER A 1 86 ? 9.149 9.837 -8.097 1.00 51.43 86 SER A C 2
ATOM 3020 O O . SER A 1 86 ? 8.043 9.606 -7.599 1.00 14.43 86 SER A O 2
ATOM 3028 N N . GLU A 1 87 ? 9.575 11.064 -8.419 1.00 52.23 87 GLU A N 2
ATOM 3029 C CA . GLU A 1 87 ? 8.884 12.303 -8.006 1.00 63.31 87 GLU A CA 2
ATOM 3030 C C . GLU A 1 87 ? 7.355 12.261 -8.199 1.00 71.51 87 GLU A C 2
ATOM 3031 O O . GLU A 1 87 ? 6.604 12.670 -7.312 1.00 32.44 87 GLU A O 2
ATOM 3043 N N . ILE A 1 88 ? 6.890 11.768 -9.347 1.00 23.10 88 ILE A N 2
ATOM 3044 C CA . ILE A 1 88 ? 5.448 11.742 -9.647 1.00 74.31 88 ILE A CA 2
ATOM 3045 C C . ILE A 1 88 ? 4.728 10.558 -8.970 1.00 24.21 88 ILE A C 2
ATOM 3046 O O . ILE A 1 88 ? 3.583 10.243 -9.296 1.00 0.35 88 ILE A O 2
ATOM 3062 N N . GLY A 1 89 ? 5.395 9.924 -8.011 1.00 53.24 89 GLY A N 2
ATOM 3063 C CA . GLY A 1 89 ? 4.813 8.794 -7.301 1.00 1.52 89 GLY A CA 2
ATOM 3064 C C . GLY A 1 89 ? 4.884 7.494 -8.092 1.00 11.24 89 GLY A C 2
ATOM 3065 O O . GLY A 1 89 ? 3.860 6.870 -8.358 1.00 52.13 89 GLY A O 2
ATOM 3069 N N . LYS A 1 90 ? 6.098 7.087 -8.473 1.00 20.42 90 LYS A N 2
ATOM 3070 C CA . LYS A 1 90 ? 6.300 5.841 -9.242 1.00 21.33 90 LYS A CA 2
ATOM 3071 C C . LYS A 1 90 ? 7.317 4.913 -8.549 1.00 32.25 90 LYS A C 2
ATOM 3072 O O . LYS A 1 90 ? 8.431 5.329 -8.228 1.00 52.24 90 LYS A O 2
ATOM 3091 N N . ILE A 1 91 ? 6.921 3.656 -8.325 1.00 24.40 91 ILE A N 2
ATOM 3092 C CA . ILE A 1 91 ? 7.741 2.686 -7.583 1.00 74.23 91 ILE A CA 2
ATOM 3093 C C . ILE A 1 91 ? 7.954 1.390 -8.393 1.00 2.43 91 ILE A C 2
ATOM 3094 O O . ILE A 1 91 ? 7.124 1.021 -9.228 1.00 4.32 91 ILE A O 2
ATOM 3110 N N . ALA A 1 92 ? 9.069 0.703 -8.147 1.00 73.01 92 ALA A N 2
ATOM 3111 C CA . ALA A 1 92 ? 9.398 -0.536 -8.866 1.00 50.32 92 ALA A CA 2
ATOM 3112 C C . ALA A 1 92 ? 8.720 -1.771 -8.242 1.00 12.33 92 ALA A C 2
ATOM 3113 O O . ALA A 1 92 ? 9.203 -2.329 -7.253 1.00 53.43 92 ALA A O 2
ATOM 3120 N N . LEU A 1 93 ? 7.605 -2.206 -8.840 1.00 11.43 93 LEU A N 2
ATOM 3121 C CA . LEU A 1 93 ? 6.856 -3.378 -8.350 1.00 31.24 93 LEU A CA 2
ATOM 3122 C C . LEU A 1 93 ? 7.593 -4.707 -8.590 1.00 44.05 93 LEU A C 2
ATOM 3123 O O . LEU A 1 93 ? 7.086 -5.766 -8.234 1.00 24.33 93 LEU A O 2
ATOM 3139 N N . ARG A 1 94 ? 8.764 -4.661 -9.219 1.00 33.24 94 ARG A N 2
ATOM 3140 C CA . ARG A 1 94 ? 9.601 -5.861 -9.369 1.00 1.22 94 ARG A CA 2
ATOM 3141 C C . ARG A 1 94 ? 10.685 -5.924 -8.284 1.00 73.13 94 ARG A C 2
ATOM 3142 O O . ARG A 1 94 ? 10.948 -6.983 -7.717 1.00 12.22 94 ARG A O 2
ATOM 3163 N N . LYS A 1 95 ? 11.309 -4.784 -7.992 1.00 22.54 95 LYS A N 2
ATOM 3164 C CA . LYS A 1 95 ? 12.362 -4.719 -6.970 1.00 32.44 95 LYS A CA 2
ATOM 3165 C C . LYS A 1 95 ? 11.786 -4.740 -5.543 1.00 72.45 95 LYS A C 2
ATOM 3166 O O . LYS A 1 95 ? 12.354 -5.362 -4.644 1.00 74.13 95 LYS A O 2
ATOM 3185 N N . TYR A 1 96 ? 10.646 -4.077 -5.344 1.00 31.20 96 TYR A N 2
ATOM 3186 C CA . TYR A 1 96 ? 10.095 -3.879 -3.995 1.00 10.34 96 TYR A CA 2
ATOM 3187 C C . TYR A 1 96 ? 8.827 -4.696 -3.757 1.00 32.22 96 TYR A C 2
ATOM 3188 O O . TYR A 1 96 ? 8.112 -4.465 -2.784 1.00 72.34 96 TYR A O 2
ATOM 3206 N N . LYS A 1 97 ? 8.556 -5.659 -4.626 1.00 64.14 97 LYS A N 2
ATOM 3207 C CA . LYS A 1 97 ? 7.338 -6.457 -4.518 1.00 3.42 97 LYS A CA 2
ATOM 3208 C C . LYS A 1 97 ? 7.299 -7.256 -3.205 1.00 45.14 97 LYS A C 2
ATOM 3209 O O . LYS A 1 97 ? 8.285 -7.896 -2.819 1.00 40.31 97 LYS A O 2
ATOM 3228 N N . TRP A 1 98 ? 6.166 -7.204 -2.514 1.00 72.10 98 TRP A N 2
ATOM 3229 C CA . TRP A 1 98 ? 5.986 -7.979 -1.291 1.00 24.05 98 TRP A CA 2
ATOM 3230 C C . TRP A 1 98 ? 5.894 -9.481 -1.584 1.00 61.14 98 TRP A C 2
ATOM 3231 O O . TRP A 1 98 ? 4.910 -9.963 -2.149 1.00 62.21 98 TRP A O 2
ATOM 3252 N N . GLN A 1 99 ? 6.934 -10.208 -1.196 1.00 40.23 99 GLN A N 2
ATOM 3253 C CA . GLN A 1 99 ? 6.947 -11.666 -1.296 1.00 33.34 99 GLN A CA 2
ATOM 3254 C C . GLN A 1 99 ? 7.010 -12.307 0.099 1.00 42.11 99 GLN A C 2
ATOM 3255 O O . GLN A 1 99 ? 8.080 -12.387 0.704 1.00 51.11 99 GLN A O 2
ATOM 3269 N N . PRO A 1 100 ? 5.856 -12.736 0.648 1.00 43.45 100 PRO A N 2
ATOM 3270 C CA . PRO A 1 100 ? 5.810 -13.492 1.916 1.00 43.43 100 PRO A CA 2
ATOM 3271 C C . PRO A 1 100 ? 6.487 -14.872 1.804 1.00 54.22 100 PRO A C 2
ATOM 3272 O O . PRO A 1 100 ? 6.729 -15.544 2.808 1.00 40.14 100 PRO A O 2
ATOM 3283 N N . LEU A 1 101 ? 6.775 -15.286 0.570 1.00 61.32 101 LEU A N 2
ATOM 3284 C CA . LEU A 1 101 ? 7.449 -16.559 0.298 1.00 43.33 101 LEU A CA 2
ATOM 3285 C C . LEU A 1 101 ? 8.882 -16.313 -0.206 1.00 34.21 101 LEU A C 2
ATOM 3286 O O . LEU A 1 101 ? 9.085 -15.591 -1.184 1.00 0.10 101 LEU A O 2
ATOM 3302 N N . GLU A 1 102 ? 9.867 -16.907 0.467 1.00 35.23 102 GLU A N 2
ATOM 3303 C CA . GLU A 1 102 ? 11.286 -16.723 0.108 1.00 41.31 102 GLU A CA 2
ATOM 3304 C C . GLU A 1 102 ? 11.698 -17.610 -1.085 1.00 53.34 102 GLU A C 2
ATOM 3305 O O . GLU A 1 102 ? 11.816 -17.082 -2.216 1.00 37.67 102 GLU A O 2
ATOM 3317 N N . MET A 1 1 ? -17.687 -2.248 12.205 1.00 53.31 1 MET A N 3
ATOM 3318 C CA . MET A 1 1 ? -16.409 -2.607 11.537 1.00 2.51 1 MET A CA 3
ATOM 3319 C C . MET A 1 1 ? -16.626 -3.714 10.495 1.00 55.34 1 MET A C 3
ATOM 3320 O O . MET A 1 1 ? -16.920 -4.860 10.845 1.00 23.34 1 MET A O 3
ATOM 3336 N N . ASP A 1 2 ? -16.496 -3.364 9.218 1.00 13.22 2 ASP A N 3
ATOM 3337 C CA . ASP A 1 2 ? -16.640 -4.333 8.128 1.00 3.21 2 ASP A CA 3
ATOM 3338 C C . ASP A 1 2 ? -15.549 -5.413 8.189 1.00 21.02 2 ASP A C 3
ATOM 3339 O O . ASP A 1 2 ? -14.356 -5.100 8.245 1.00 14.54 2 ASP A O 3
ATOM 3348 N N . GLN A 1 3 ? -15.955 -6.681 8.159 1.00 45.33 3 GLN A N 3
ATOM 3349 C CA . GLN A 1 3 ? -14.998 -7.790 8.120 1.00 13.23 3 GLN A CA 3
ATOM 3350 C C . GLN A 1 3 ? -14.110 -7.707 6.869 1.00 40.23 3 GLN A C 3
ATOM 3351 O O . GLN A 1 3 ? -12.986 -8.204 6.865 1.00 52.14 3 GLN A O 3
ATOM 3365 N N . PHE A 1 4 ? -14.627 -7.069 5.815 1.00 74.44 4 PHE A N 3
ATOM 3366 C CA . PHE A 1 4 ? -13.826 -6.745 4.630 1.00 53.41 4 PHE A CA 3
ATOM 3367 C C . PHE A 1 4 ? -12.562 -5.974 5.035 1.00 22.24 4 PHE A C 3
ATOM 3368 O O . PHE A 1 4 ? -11.445 -6.335 4.656 1.00 4.05 4 PHE A O 3
ATOM 3385 N N . LEU A 1 5 ? -12.755 -4.921 5.825 1.00 72.33 5 LEU A N 3
ATOM 3386 C CA . LEU A 1 5 ? -11.644 -4.116 6.335 1.00 60.12 5 LEU A CA 3
ATOM 3387 C C . LEU A 1 5 ? -10.723 -4.961 7.226 1.00 71.44 5 LEU A C 3
ATOM 3388 O O . LEU A 1 5 ? -9.501 -4.920 7.098 1.00 72.24 5 LEU A O 3
ATOM 3404 N N . VAL A 1 6 ? -11.329 -5.736 8.124 1.00 13.22 6 VAL A N 3
ATOM 3405 C CA . VAL A 1 6 ? -10.579 -6.610 9.031 1.00 65.44 6 VAL A CA 3
ATOM 3406 C C . VAL A 1 6 ? -9.672 -7.589 8.262 1.00 45.32 6 VAL A C 3
ATOM 3407 O O . VAL A 1 6 ? -8.512 -7.791 8.621 1.00 34.13 6 VAL A O 3
ATOM 3420 N N . GLN A 1 7 ? -10.206 -8.181 7.193 1.00 11.31 7 GLN A N 3
ATOM 3421 C CA . GLN A 1 7 ? -9.458 -9.158 6.392 1.00 11.44 7 GLN A CA 3
ATOM 3422 C C . GLN A 1 7 ? -8.295 -8.508 5.629 1.00 30.34 7 GLN A C 3
ATOM 3423 O O . GLN A 1 7 ? -7.156 -8.971 5.720 1.00 63.31 7 GLN A O 3
ATOM 3437 N N . ILE A 1 8 ? -8.574 -7.437 4.881 1.00 32.23 8 ILE A N 3
ATOM 3438 C CA . ILE A 1 8 ? -7.527 -6.762 4.104 1.00 31.25 8 ILE A CA 3
ATOM 3439 C C . ILE A 1 8 ? -6.397 -6.246 5.016 1.00 5.43 8 ILE A C 3
ATOM 3440 O O . ILE A 1 8 ? -5.216 -6.391 4.695 1.00 73.12 8 ILE A O 3
ATOM 3456 N N . PHE A 1 9 ? -6.761 -5.675 6.168 1.00 42.32 9 PHE A N 3
ATOM 3457 C CA . PHE A 1 9 ? -5.765 -5.232 7.153 1.00 45.50 9 PHE A CA 3
ATOM 3458 C C . PHE A 1 9 ? -4.972 -6.430 7.701 1.00 12.10 9 PHE A C 3
ATOM 3459 O O . PHE A 1 9 ? -3.741 -6.383 7.817 1.00 30.21 9 PHE A O 3
ATOM 3476 N N . ALA A 1 10 ? -5.691 -7.509 8.020 1.00 30.23 10 ALA A N 3
ATOM 3477 C CA . ALA A 1 10 ? -5.075 -8.739 8.530 1.00 22.21 10 ALA A CA 3
ATOM 3478 C C . ALA A 1 10 ? -4.013 -9.286 7.568 1.00 33.12 10 ALA A C 3
ATOM 3479 O O . ALA A 1 10 ? -3.034 -9.886 7.998 1.00 73.03 10 ALA A O 3
ATOM 3486 N N . VAL A 1 11 ? -4.215 -9.081 6.268 1.00 24.42 11 VAL A N 3
ATOM 3487 C CA . VAL A 1 11 ? -3.232 -9.492 5.257 1.00 51.01 11 VAL A CA 3
ATOM 3488 C C . VAL A 1 11 ? -1.999 -8.572 5.263 1.00 60.43 11 VAL A C 3
ATOM 3489 O O . VAL A 1 11 ? -0.858 -9.040 5.267 1.00 25.44 11 VAL A O 3
ATOM 3502 N N . ILE A 1 12 ? -2.242 -7.263 5.282 1.00 54.11 12 ILE A N 3
ATOM 3503 C CA . ILE A 1 12 ? -1.174 -6.256 5.194 1.00 5.12 12 ILE A CA 3
ATOM 3504 C C . ILE A 1 12 ? -0.134 -6.384 6.326 1.00 62.05 12 ILE A C 3
ATOM 3505 O O . ILE A 1 12 ? 1.047 -6.096 6.124 1.00 22.21 12 ILE A O 3
ATOM 3521 N N . HIS A 1 13 ? -0.564 -6.833 7.509 1.00 51.23 13 HIS A N 3
ATOM 3522 C CA . HIS A 1 13 ? 0.361 -7.024 8.643 1.00 73.13 13 HIS A CA 3
ATOM 3523 C C . HIS A 1 13 ? 1.477 -8.053 8.336 1.00 64.42 13 HIS A C 3
ATOM 3524 O O . HIS A 1 13 ? 2.442 -8.169 9.092 1.00 3.22 13 HIS A O 3
ATOM 3538 N N . GLN A 1 14 ? 1.344 -8.791 7.232 1.00 71.53 14 GLN A N 3
ATOM 3539 C CA . GLN A 1 14 ? 2.361 -9.778 6.827 1.00 72.12 14 GLN A CA 3
ATOM 3540 C C . GLN A 1 14 ? 3.407 -9.177 5.870 1.00 4.41 14 GLN A C 3
ATOM 3541 O O . GLN A 1 14 ? 4.345 -9.866 5.456 1.00 4.44 14 GLN A O 3
ATOM 3555 N N . ILE A 1 15 ? 3.244 -7.905 5.505 1.00 61.33 15 ILE A N 3
ATOM 3556 C CA . ILE A 1 15 ? 4.205 -7.225 4.629 1.00 64.02 15 ILE A CA 3
ATOM 3557 C C . ILE A 1 15 ? 5.380 -6.658 5.450 1.00 55.43 15 ILE A C 3
ATOM 3558 O O . ILE A 1 15 ? 5.198 -5.734 6.249 1.00 61.15 15 ILE A O 3
ATOM 3574 N N . PRO A 1 16 ? 6.600 -7.208 5.272 1.00 51.10 16 PRO A N 3
ATOM 3575 C CA . PRO A 1 16 ? 7.783 -6.777 6.041 1.00 30.34 16 PRO A CA 3
ATOM 3576 C C . PRO A 1 16 ? 8.314 -5.392 5.629 1.00 21.53 16 PRO A C 3
ATOM 3577 O O . PRO A 1 16 ? 7.966 -4.858 4.572 1.00 23.30 16 PRO A O 3
ATOM 3588 N N . LYS A 1 17 ? 9.174 -4.825 6.473 1.00 14.14 17 LYS A N 3
ATOM 3589 C CA . LYS A 1 17 ? 9.764 -3.508 6.226 1.00 2.33 17 LYS A CA 3
ATOM 3590 C C . LYS A 1 17 ? 10.570 -3.471 4.911 1.00 52.21 17 LYS A C 3
ATOM 3591 O O . LYS A 1 17 ? 11.372 -4.366 4.630 1.00 71.22 17 LYS A O 3
ATOM 3610 N N . GLY A 1 18 ? 10.345 -2.427 4.110 1.00 73.22 18 GLY A N 3
ATOM 3611 C CA . GLY A 1 18 ? 11.044 -2.281 2.831 1.00 24.45 18 GLY A CA 3
ATOM 3612 C C . GLY A 1 18 ? 10.311 -2.908 1.644 1.00 70.43 18 GLY A C 3
ATOM 3613 O O . GLY A 1 18 ? 10.722 -2.735 0.497 1.00 3.14 18 GLY A O 3
ATOM 3617 N N . LYS A 1 19 ? 9.232 -3.642 1.910 1.00 71.43 19 LYS A N 3
ATOM 3618 C CA . LYS A 1 19 ? 8.454 -4.292 0.846 1.00 2.52 19 LYS A CA 3
ATOM 3619 C C . LYS A 1 19 ? 7.092 -3.609 0.627 1.00 54.53 19 LYS A C 3
ATOM 3620 O O . LYS A 1 19 ? 6.547 -2.966 1.530 1.00 4.35 19 LYS A O 3
ATOM 3639 N N . VAL A 1 20 ? 6.551 -3.759 -0.584 1.00 22.41 20 VAL A N 3
ATOM 3640 C CA . VAL A 1 20 ? 5.244 -3.196 -0.940 1.00 74.44 20 VAL A CA 3
ATOM 3641 C C . VAL A 1 20 ? 4.373 -4.222 -1.684 1.00 4.25 20 VAL A C 3
ATOM 3642 O O . VAL A 1 20 ? 4.876 -5.196 -2.248 1.00 24.22 20 VAL A O 3
ATOM 3655 N N . SER A 1 21 ? 3.063 -3.997 -1.680 1.00 3.41 21 SER A N 3
ATOM 3656 C CA . SER A 1 21 ? 2.115 -4.850 -2.416 1.00 30.31 21 SER A CA 3
ATOM 3657 C C . SER A 1 21 ? 1.032 -4.001 -3.094 1.00 31.21 21 SER A C 3
ATOM 3658 O O . SER A 1 21 ? 0.974 -2.784 -2.911 1.00 23.00 21 SER A O 3
ATOM 3666 N N . THR A 1 22 ? 0.168 -4.644 -3.872 1.00 55.24 22 THR A N 3
ATOM 3667 C CA . THR A 1 22 ? -0.907 -3.937 -4.585 1.00 51.33 22 THR A CA 3
ATOM 3668 C C . THR A 1 22 ? -2.283 -4.253 -3.986 1.00 12.25 22 THR A C 3
ATOM 3669 O O . THR A 1 22 ? -2.480 -5.307 -3.375 1.00 54.52 22 THR A O 3
ATOM 3680 N N . TYR A 1 23 ? -3.236 -3.331 -4.163 1.00 22.20 23 TYR A N 3
ATOM 3681 C CA . TYR A 1 23 ? -4.614 -3.540 -3.688 1.00 20.14 23 TYR A CA 3
ATOM 3682 C C . TYR A 1 23 ? -5.192 -4.873 -4.203 1.00 2.44 23 TYR A C 3
ATOM 3683 O O . TYR A 1 23 ? -5.960 -5.538 -3.506 1.00 24.31 23 TYR A O 3
ATOM 3701 N N . GLY A 1 24 ? -4.811 -5.253 -5.425 1.00 21.13 24 GLY A N 3
ATOM 3702 C CA . GLY A 1 24 ? -5.277 -6.507 -6.010 1.00 63.22 24 GLY A CA 3
ATOM 3703 C C . GLY A 1 24 ? -4.796 -7.734 -5.242 1.00 33.41 24 GLY A C 3
ATOM 3704 O O . GLY A 1 24 ? -5.598 -8.596 -4.871 1.00 32.15 24 GLY A O 3
ATOM 3708 N N . GLU A 1 25 ? -3.486 -7.805 -4.993 1.00 34.51 25 GLU A N 3
ATOM 3709 C CA . GLU A 1 25 ? -2.893 -8.920 -4.240 1.00 21.14 25 GLU A CA 3
ATOM 3710 C C . GLU A 1 25 ? -3.502 -9.029 -2.835 1.00 0.15 25 GLU A C 3
ATOM 3711 O O . GLU A 1 25 ? -3.907 -10.110 -2.404 1.00 32.23 25 GLU A O 3
ATOM 3723 N N . ILE A 1 26 ? -3.583 -7.899 -2.135 1.00 31.32 26 ILE A N 3
ATOM 3724 C CA . ILE A 1 26 ? -4.170 -7.860 -0.789 1.00 20.50 26 ILE A CA 3
ATOM 3725 C C . ILE A 1 26 ? -5.639 -8.323 -0.798 1.00 11.25 26 ILE A C 3
ATOM 3726 O O . ILE A 1 26 ? -6.044 -9.154 0.020 1.00 10.22 26 ILE A O 3
ATOM 3742 N N . ALA A 1 27 ? -6.427 -7.790 -1.734 1.00 60.34 27 ALA A N 3
ATOM 3743 C CA . ALA A 1 27 ? -7.850 -8.137 -1.852 1.00 71.32 27 ALA A CA 3
ATOM 3744 C C . ALA A 1 27 ? -8.056 -9.645 -2.093 1.00 73.30 27 ALA A C 3
ATOM 3745 O O . ALA A 1 27 ? -8.903 -10.278 -1.457 1.00 13.23 27 ALA A O 3
ATOM 3752 N N . LYS A 1 28 ? -7.273 -10.216 -3.010 1.00 11.03 28 LYS A N 3
ATOM 3753 C CA . LYS A 1 28 ? -7.361 -11.649 -3.325 1.00 73.20 28 LYS A CA 3
ATOM 3754 C C . LYS A 1 28 ? -7.024 -12.516 -2.100 1.00 33.32 28 LYS A C 3
ATOM 3755 O O . LYS A 1 28 ? -7.713 -13.496 -1.813 1.00 74.41 28 LYS A O 3
ATOM 3774 N N . MET A 1 29 ? -5.968 -12.144 -1.373 1.00 50.44 29 MET A N 3
ATOM 3775 C CA . MET A 1 29 ? -5.571 -12.874 -0.162 1.00 75.54 29 MET A CA 3
ATOM 3776 C C . MET A 1 29 ? -6.622 -12.722 0.950 1.00 53.25 29 MET A C 3
ATOM 3777 O O . MET A 1 29 ? -6.857 -13.650 1.726 1.00 50.33 29 MET A O 3
ATOM 3791 N N . ALA A 1 30 ? -7.257 -11.551 1.008 1.00 5.23 30 ALA A N 3
ATOM 3792 C CA . ALA A 1 30 ? -8.307 -11.275 1.995 1.00 61.55 30 ALA A CA 3
ATOM 3793 C C . ALA A 1 30 ? -9.605 -12.042 1.686 1.00 72.14 30 ALA A C 3
ATOM 3794 O O . ALA A 1 30 ? -10.465 -12.200 2.555 1.00 40.33 30 ALA A O 3
ATOM 3801 N N . GLY A 1 31 ? -9.742 -12.511 0.443 1.00 73.31 31 GLY A N 3
ATOM 3802 C CA . GLY A 1 31 ? -10.927 -13.270 0.040 1.00 24.21 31 GLY A CA 3
ATOM 3803 C C . GLY A 1 31 ? -11.950 -12.439 -0.733 1.00 42.43 31 GLY A C 3
ATOM 3804 O O . GLY A 1 31 ? -13.097 -12.857 -0.904 1.00 53.14 31 GLY A O 3
ATOM 3808 N N . TYR A 1 32 ? -11.542 -11.263 -1.205 1.00 21.25 32 TYR A N 3
ATOM 3809 C CA . TYR A 1 32 ? -12.431 -10.382 -1.977 1.00 21.45 32 TYR A CA 3
ATOM 3810 C C . TYR A 1 32 ? -11.786 -9.970 -3.315 1.00 35.43 32 TYR A C 3
ATOM 3811 O O . TYR A 1 32 ? -11.359 -8.825 -3.484 1.00 21.32 32 TYR A O 3
ATOM 3829 N N . PRO A 1 33 ? -11.701 -10.896 -4.289 1.00 33.35 33 PRO A N 3
ATOM 3830 C CA . PRO A 1 33 ? -11.064 -10.615 -5.582 1.00 31.14 33 PRO A CA 3
ATOM 3831 C C . PRO A 1 33 ? -11.903 -9.685 -6.475 1.00 65.22 33 PRO A C 3
ATOM 3832 O O . PRO A 1 33 ? -12.835 -10.121 -7.149 1.00 44.55 33 PRO A O 3
ATOM 3843 N N . GLY A 1 34 ? -11.580 -8.393 -6.458 1.00 34.44 34 GLY A N 3
ATOM 3844 C CA . GLY A 1 34 ? -12.296 -7.431 -7.295 1.00 52.31 34 GLY A CA 3
ATOM 3845 C C . GLY A 1 34 ? -12.504 -6.080 -6.617 1.00 74.32 34 GLY A C 3
ATOM 3846 O O . GLY A 1 34 ? -12.451 -5.039 -7.269 1.00 71.31 34 GLY A O 3
ATOM 3850 N N . TYR A 1 35 ? -12.722 -6.096 -5.303 1.00 45.45 35 TYR A N 3
ATOM 3851 C CA . TYR A 1 35 ? -12.981 -4.866 -4.537 1.00 5.35 35 TYR A CA 3
ATOM 3852 C C . TYR A 1 35 ? -11.679 -4.150 -4.124 1.00 1.31 35 TYR A C 3
ATOM 3853 O O . TYR A 1 35 ? -11.613 -3.510 -3.073 1.00 44.11 35 TYR A O 3
ATOM 3871 N N . ALA A 1 36 ? -10.663 -4.218 -4.985 1.00 52.15 36 ALA A N 3
ATOM 3872 C CA . ALA A 1 36 ? -9.354 -3.614 -4.704 1.00 72.22 36 ALA A CA 3
ATOM 3873 C C . ALA A 1 36 ? -9.461 -2.092 -4.507 1.00 21.11 36 ALA A C 3
ATOM 3874 O O . ALA A 1 36 ? -8.807 -1.518 -3.636 1.00 61.42 36 ALA A O 3
ATOM 3881 N N . ARG A 1 37 ? -10.301 -1.449 -5.315 1.00 44.22 37 ARG A N 3
ATOM 3882 C CA . ARG A 1 37 ? -10.535 -0.005 -5.204 1.00 11.30 37 ARG A CA 3
ATOM 3883 C C . ARG A 1 37 ? -11.118 0.369 -3.828 1.00 72.14 37 ARG A C 3
ATOM 3884 O O . ARG A 1 37 ? -10.885 1.468 -3.321 1.00 65.54 37 ARG A O 3
ATOM 3905 N N . HIS A 1 38 ? -11.861 -0.555 -3.221 1.00 23.33 38 HIS A N 3
ATOM 3906 C CA . HIS A 1 38 ? -12.426 -0.336 -1.885 1.00 0.14 38 HIS A CA 3
ATOM 3907 C C . HIS A 1 38 ? -11.347 -0.500 -0.806 1.00 14.21 38 HIS A C 3
ATOM 3908 O O . HIS A 1 38 ? -11.371 0.183 0.221 1.00 21.31 38 HIS A O 3
ATOM 3922 N N . VAL A 1 39 ? -10.397 -1.402 -1.049 1.00 23.22 39 VAL A N 3
ATOM 3923 C CA . VAL A 1 39 ? -9.205 -1.508 -0.202 1.00 31.14 39 VAL A CA 3
ATOM 3924 C C . VAL A 1 39 ? -8.454 -0.167 -0.194 1.00 61.11 39 VAL A C 3
ATOM 3925 O O . VAL A 1 39 ? -8.003 0.310 0.851 1.00 2.42 39 VAL A O 3
ATOM 3938 N N . GLY A 1 40 ? -8.347 0.440 -1.379 1.00 71.02 40 GLY A N 3
ATOM 3939 C CA . GLY A 1 40 ? -7.750 1.763 -1.507 1.00 33.41 40 GLY A CA 3
ATOM 3940 C C . GLY A 1 40 ? -8.487 2.834 -0.703 1.00 65.33 40 GLY A C 3
ATOM 3941 O O . GLY A 1 40 ? -7.864 3.735 -0.140 1.00 12.35 40 GLY A O 3
ATOM 3945 N N . LYS A 1 41 ? -9.818 2.739 -0.657 1.00 53.04 41 LYS A N 3
ATOM 3946 C CA . LYS A 1 41 ? -10.638 3.656 0.149 1.00 40.53 41 LYS A CA 3
ATOM 3947 C C . LYS A 1 41 ? -10.305 3.534 1.643 1.00 60.21 41 LYS A C 3
ATOM 3948 O O . LYS A 1 41 ? -10.174 4.537 2.349 1.00 71.53 41 LYS A O 3
ATOM 3967 N N . ALA A 1 42 ? -10.180 2.297 2.120 1.00 44.12 42 ALA A N 3
ATOM 3968 C CA . ALA A 1 42 ? -9.858 2.035 3.526 1.00 52.41 42 ALA A CA 3
ATOM 3969 C C . ALA A 1 42 ? -8.472 2.576 3.904 1.00 50.55 42 ALA A C 3
ATOM 3970 O O . ALA A 1 42 ? -8.330 3.363 4.841 1.00 32.43 42 ALA A O 3
ATOM 3977 N N . LEU A 1 43 ? -7.453 2.153 3.160 1.00 52.05 43 LEU A N 3
ATOM 3978 C CA . LEU A 1 43 ? -6.072 2.574 3.423 1.00 25.34 43 LEU A CA 3
ATOM 3979 C C . LEU A 1 43 ? -5.883 4.080 3.183 1.00 64.53 43 LEU A C 3
ATOM 3980 O O . LEU A 1 43 ? -5.092 4.729 3.864 1.00 72.25 43 LEU A O 3
ATOM 3996 N N . GLY A 1 44 ? -6.623 4.628 2.220 1.00 2.34 44 GLY A N 3
ATOM 3997 C CA . GLY A 1 44 ? -6.563 6.061 1.938 1.00 73.10 44 GLY A CA 3
ATOM 3998 C C . GLY A 1 44 ? -7.094 6.922 3.083 1.00 63.41 44 GLY A C 3
ATOM 3999 O O . GLY A 1 44 ? -6.863 8.133 3.124 1.00 20.11 44 GLY A O 3
ATOM 4003 N N . ASN A 1 45 ? -7.820 6.299 4.010 1.00 34.32 45 ASN A N 3
ATOM 4004 C CA . ASN A 1 45 ? -8.348 7.003 5.183 1.00 53.14 45 ASN A CA 3
ATOM 4005 C C . ASN A 1 45 ? -7.341 6.960 6.345 1.00 30.12 45 ASN A C 3
ATOM 4006 O O . ASN A 1 45 ? -7.283 7.878 7.166 1.00 51.24 45 ASN A O 3
ATOM 4017 N N . LEU A 1 46 ? -6.535 5.898 6.396 1.00 0.03 46 LEU A N 3
ATOM 4018 C CA . LEU A 1 46 ? -5.527 5.735 7.450 1.00 43.43 46 LEU A CA 3
ATOM 4019 C C . LEU A 1 46 ? -4.486 6.872 7.411 1.00 21.03 46 LEU A C 3
ATOM 4020 O O . LEU A 1 46 ? -3.702 6.980 6.471 1.00 75.04 46 LEU A O 3
ATOM 4036 N N . PRO A 1 47 ? -4.479 7.741 8.437 1.00 31.12 47 PRO A N 3
ATOM 4037 C CA . PRO A 1 47 ? -3.636 8.938 8.461 1.00 63.45 47 PRO A CA 3
ATOM 4038 C C . PRO A 1 47 ? -2.276 8.750 9.157 1.00 52.00 47 PRO A C 3
ATOM 4039 O O . PRO A 1 47 ? -1.863 7.634 9.488 1.00 65.53 47 PRO A O 3
ATOM 4050 N N . GLU A 1 48 ? -1.587 9.872 9.370 1.00 61.41 48 GLU A N 3
ATOM 4051 C CA . GLU A 1 48 ? -0.307 9.893 10.081 1.00 23.12 48 GLU A CA 3
ATOM 4052 C C . GLU A 1 48 ? -0.472 9.419 11.539 1.00 1.31 48 GLU A C 3
ATOM 4053 O O . GLU A 1 48 ? -1.034 10.132 12.373 1.00 53.45 48 GLU A O 3
ATOM 4065 N N . GLY A 1 49 ? 0.007 8.209 11.834 1.00 70.45 49 GLY A N 3
ATOM 4066 C CA . GLY A 1 49 ? -0.102 7.662 13.188 1.00 41.22 49 GLY A CA 3
ATOM 4067 C C . GLY A 1 49 ? -0.720 6.263 13.233 1.00 31.33 49 GLY A C 3
ATOM 4068 O O . GLY A 1 49 ? -0.834 5.661 14.307 1.00 74.44 49 GLY A O 3
ATOM 4072 N N . SER A 1 50 ? -1.121 5.745 12.073 1.00 40.44 50 SER A N 3
ATOM 4073 C CA . SER A 1 50 ? -1.716 4.401 11.973 1.00 13.32 50 SER A CA 3
ATOM 4074 C C . SER A 1 50 ? -0.724 3.295 12.366 1.00 14.54 50 SER A C 3
ATOM 4075 O O . SER A 1 50 ? 0.452 3.335 11.997 1.00 75.42 50 SER A O 3
ATOM 4083 N N . LYS A 1 51 ? -1.207 2.310 13.122 1.00 3.14 51 LYS A N 3
ATOM 4084 C CA . LYS A 1 51 ? -0.403 1.137 13.486 1.00 75.34 51 LYS A CA 3
ATOM 4085 C C . LYS A 1 51 ? -0.135 0.263 12.255 1.00 52.13 51 LYS A C 3
ATOM 4086 O O . LYS A 1 51 ? 0.985 -0.212 12.036 1.00 63.32 51 LYS A O 3
ATOM 4105 N N . LEU A 1 52 ? -1.181 0.061 11.460 1.00 5.51 52 LEU A N 3
ATOM 4106 C CA . LEU A 1 52 ? -1.085 -0.706 10.219 1.00 61.21 52 LEU A CA 3
ATOM 4107 C C . LEU A 1 52 ? -0.316 0.084 9.147 1.00 72.43 52 LEU A C 3
ATOM 4108 O O . LEU A 1 52 ? -0.679 1.223 8.834 1.00 55.53 52 LEU A O 3
ATOM 4124 N N . PRO A 1 53 ? 0.753 -0.492 8.564 1.00 33.03 53 PRO A N 3
ATOM 4125 C CA . PRO A 1 53 ? 1.480 0.179 7.486 1.00 71.31 53 PRO A CA 3
ATOM 4126 C C . PRO A 1 53 ? 0.670 0.197 6.176 1.00 43.34 53 PRO A C 3
ATOM 4127 O O . PRO A 1 53 ? 0.704 -0.747 5.387 1.00 74.43 53 PRO A O 3
ATOM 4138 N N . TRP A 1 54 ? -0.047 1.295 5.955 1.00 25.23 54 TRP A N 3
ATOM 4139 C CA . TRP A 1 54 ? -0.892 1.458 4.764 1.00 1.03 54 TRP A CA 3
ATOM 4140 C C . TRP A 1 54 ? -0.064 1.888 3.547 1.00 54.30 54 TRP A C 3
ATOM 4141 O O . TRP A 1 54 ? -0.375 1.538 2.410 1.00 41.11 54 TRP A O 3
ATOM 4162 N N . PHE A 1 55 ? 1.007 2.631 3.805 1.00 34.35 55 PHE A N 3
ATOM 4163 C CA . PHE A 1 55 ? 1.884 3.139 2.746 1.00 60.43 55 PHE A CA 3
ATOM 4164 C C . PHE A 1 55 ? 2.527 2.011 1.916 1.00 54.25 55 PHE A C 3
ATOM 4165 O O . PHE A 1 55 ? 3.022 2.251 0.818 1.00 3.42 55 PHE A O 3
ATOM 4182 N N . ARG A 1 56 ? 2.510 0.782 2.437 1.00 2.41 56 ARG A N 3
ATOM 4183 C CA . ARG A 1 56 ? 3.120 -0.355 1.736 1.00 10.13 56 ARG A CA 3
ATOM 4184 C C . ARG A 1 56 ? 2.227 -0.882 0.604 1.00 75.32 56 ARG A C 3
ATOM 4185 O O . ARG A 1 56 ? 2.670 -1.686 -0.208 1.00 3.14 56 ARG A O 3
ATOM 4206 N N . VAL A 1 57 ? 0.971 -0.443 0.549 1.00 62.41 57 VAL A N 3
ATOM 4207 C CA . VAL A 1 57 ? 0.037 -0.939 -0.470 1.00 53.01 57 VAL A CA 3
ATOM 4208 C C . VAL A 1 57 ? -0.332 0.153 -1.493 1.00 12.25 57 VAL A C 3
ATOM 4209 O O . VAL A 1 57 ? -0.876 1.203 -1.141 1.00 3.21 57 VAL A O 3
ATOM 4222 N N . ILE A 1 58 ? -0.029 -0.108 -2.765 1.00 20.42 58 ILE A N 3
ATOM 4223 C CA . ILE A 1 58 ? -0.313 0.837 -3.854 1.00 44.12 58 ILE A CA 3
ATOM 4224 C C . ILE A 1 58 ? -1.248 0.222 -4.914 1.00 51.34 58 ILE A C 3
ATOM 4225 O O . ILE A 1 58 ? -1.818 -0.856 -4.718 1.00 32.43 58 ILE A O 3
ATOM 4241 N N . ASN A 1 59 ? -1.402 0.914 -6.043 1.00 62.14 59 ASN A N 3
ATOM 4242 C CA . ASN A 1 59 ? -2.320 0.483 -7.105 1.00 11.24 59 ASN A CA 3
ATOM 4243 C C . ASN A 1 59 ? -1.636 -0.445 -8.130 1.00 53.33 59 ASN A C 3
ATOM 4244 O O . ASN A 1 59 ? -0.418 -0.635 -8.107 1.00 4.51 59 ASN A O 3
ATOM 4255 N N . SER A 1 60 ? -2.432 -1.005 -9.042 1.00 70.21 60 SER A N 3
ATOM 4256 C CA . SER A 1 60 ? -1.917 -1.905 -10.093 1.00 14.23 60 SER A CA 3
ATOM 4257 C C . SER A 1 60 ? -1.124 -1.141 -11.167 1.00 44.13 60 SER A C 3
ATOM 4258 O O . SER A 1 60 ? -0.580 -1.740 -12.097 1.00 31.44 60 SER A O 3
ATOM 4266 N N . GLN A 1 61 ? -1.069 0.182 -11.038 1.00 45.15 61 GLN A N 3
ATOM 4267 C CA . GLN A 1 61 ? -0.306 1.031 -11.961 1.00 1.34 61 GLN A CA 3
ATOM 4268 C C . GLN A 1 61 ? 1.146 1.198 -11.479 1.00 75.33 61 GLN A C 3
ATOM 4269 O O . GLN A 1 61 ? 2.005 1.688 -12.213 1.00 63.21 61 GLN A O 3
ATOM 4283 N N . GLY A 1 62 ? 1.405 0.788 -10.239 1.00 63.51 62 GLY A N 3
ATOM 4284 C CA . GLY A 1 62 ? 2.730 0.949 -9.649 1.00 10.45 62 GLY A CA 3
ATOM 4285 C C . GLY A 1 62 ? 2.981 2.363 -9.136 1.00 11.10 62 GLY A C 3
ATOM 4286 O O . GLY A 1 62 ? 4.123 2.818 -9.066 1.00 10.14 62 GLY A O 3
ATOM 4290 N N . LYS A 1 63 ? 1.907 3.058 -8.768 1.00 4.53 63 LYS A N 3
ATOM 4291 C CA . LYS A 1 63 ? 1.996 4.449 -8.312 1.00 32.30 63 LYS A CA 3
ATOM 4292 C C . LYS A 1 63 ? 1.297 4.666 -6.968 1.00 32.14 63 LYS A C 3
ATOM 4293 O O . LYS A 1 63 ? 0.485 3.852 -6.529 1.00 52.15 63 LYS A O 3
ATOM 4312 N N . ILE A 1 64 ? 1.623 5.786 -6.329 1.00 40.03 64 ILE A N 3
ATOM 4313 C CA . ILE A 1 64 ? 0.909 6.246 -5.140 1.00 3.31 64 ILE A CA 3
ATOM 4314 C C . ILE A 1 64 ? -0.494 6.748 -5.537 1.00 71.34 64 ILE A C 3
ATOM 4315 O O . ILE A 1 64 ? -0.622 7.711 -6.295 1.00 73.00 64 ILE A O 3
ATOM 4331 N N . SER A 1 65 ? -1.534 6.079 -5.042 1.00 73.23 65 SER A N 3
ATOM 4332 C CA . SER A 1 65 ? -2.923 6.371 -5.454 1.00 75.22 65 SER A CA 3
ATOM 4333 C C . SER A 1 65 ? -3.474 7.662 -4.834 1.00 34.44 65 SER A C 3
ATOM 4334 O O . SER A 1 65 ? -4.482 8.199 -5.298 1.00 31.15 65 SER A O 3
ATOM 4342 N N . LEU A 1 66 ? -2.833 8.147 -3.776 1.00 51.14 66 LEU A N 3
ATOM 4343 C CA . LEU A 1 66 ? -3.299 9.352 -3.075 1.00 15.51 66 LEU A CA 3
ATOM 4344 C C . LEU A 1 66 ? -2.940 10.644 -3.838 1.00 30.13 66 LEU A C 3
ATOM 4345 O O . LEU A 1 66 ? -2.269 10.608 -4.868 1.00 54.13 66 LEU A O 3
ATOM 4361 N N . LYS A 1 67 ? -3.388 11.790 -3.318 1.00 34.01 67 LYS A N 3
ATOM 4362 C CA . LYS A 1 67 ? -3.220 13.081 -4.007 1.00 21.12 67 LYS A CA 3
ATOM 4363 C C . LYS A 1 67 ? -2.639 14.167 -3.084 1.00 53.11 67 LYS A C 3
ATOM 4364 O O . LYS A 1 67 ? -2.974 14.239 -1.899 1.00 60.21 67 LYS A O 3
ATOM 4383 N N . GLY A 1 68 ? -1.768 15.009 -3.648 1.00 54.53 68 GLY A N 3
ATOM 4384 C CA . GLY A 1 68 ? -1.190 16.137 -2.915 1.00 61.32 68 GLY A CA 3
ATOM 4385 C C . GLY A 1 68 ? -0.628 15.767 -1.545 1.00 61.43 68 GLY A C 3
ATOM 4386 O O . GLY A 1 68 ? 0.217 14.882 -1.433 1.00 31.11 68 GLY A O 3
ATOM 4390 N N . ARG A 1 69 ? -1.112 16.451 -0.504 1.00 72.22 69 ARG A N 3
ATOM 4391 C CA . ARG A 1 69 ? -0.712 16.179 0.890 1.00 30.24 69 ARG A CA 3
ATOM 4392 C C . ARG A 1 69 ? -0.663 14.670 1.168 1.00 61.34 69 ARG A C 3
ATOM 4393 O O . ARG A 1 69 ? 0.338 14.129 1.639 1.00 24.05 69 ARG A O 3
ATOM 4414 N N . ASP A 1 70 ? -1.780 14.010 0.866 1.00 72.42 70 ASP A N 3
ATOM 4415 C CA . ASP A 1 70 ? -1.952 12.586 1.123 1.00 64.43 70 ASP A CA 3
ATOM 4416 C C . ASP A 1 70 ? -0.960 11.740 0.302 1.00 71.42 70 ASP A C 3
ATOM 4417 O O . ASP A 1 70 ? -0.475 10.704 0.766 1.00 3.24 70 ASP A O 3
ATOM 4426 N N . LEU A 1 71 ? -0.641 12.196 -0.910 1.00 4.15 71 LEU A N 3
ATOM 4427 C CA . LEU A 1 71 ? 0.369 11.532 -1.743 1.00 75.03 71 LEU A CA 3
ATOM 4428 C C . LEU A 1 71 ? 1.739 11.610 -1.050 1.00 52.45 71 LEU A C 3
ATOM 4429 O O . LEU A 1 71 ? 2.436 10.603 -0.899 1.00 52.34 71 LEU A O 3
ATOM 4445 N N . ASP A 1 72 ? 2.100 12.816 -0.610 1.00 4.22 72 ASP A N 3
ATOM 4446 C CA . ASP A 1 72 ? 3.346 13.041 0.126 1.00 13.21 72 ASP A CA 3
ATOM 4447 C C . ASP A 1 72 ? 3.363 12.298 1.477 1.00 50.30 72 ASP A C 3
ATOM 4448 O O . ASP A 1 72 ? 4.430 12.086 2.054 1.00 0.32 72 ASP A O 3
ATOM 4457 N N . ARG A 1 73 ? 2.183 11.913 1.981 1.00 40.25 73 ARG A N 3
ATOM 4458 C CA . ARG A 1 73 ? 2.092 11.058 3.178 1.00 14.23 73 ARG A CA 3
ATOM 4459 C C . ARG A 1 73 ? 2.647 9.654 2.893 1.00 72.32 73 ARG A C 3
ATOM 4460 O O . ARG A 1 73 ? 3.592 9.199 3.544 1.00 52.03 73 ARG A O 3
ATOM 4481 N N . GLN A 1 74 ? 2.053 8.965 1.923 1.00 71.15 74 GLN A N 3
ATOM 4482 C CA . GLN A 1 74 ? 2.541 7.643 1.523 1.00 44.11 74 GLN A CA 3
ATOM 4483 C C . GLN A 1 74 ? 4.005 7.735 1.056 1.00 2.41 74 GLN A C 3
ATOM 4484 O O . GLN A 1 74 ? 4.825 6.873 1.371 1.00 54.14 74 GLN A O 3
ATOM 4498 N N . LYS A 1 75 ? 4.324 8.815 0.342 1.00 33.12 75 LYS A N 3
ATOM 4499 C CA . LYS A 1 75 ? 5.691 9.075 -0.126 1.00 51.34 75 LYS A CA 3
ATOM 4500 C C . LYS A 1 75 ? 6.695 9.184 1.039 1.00 24.04 75 LYS A C 3
ATOM 4501 O O . LYS A 1 75 ? 7.680 8.448 1.082 1.00 65.43 75 LYS A O 3
ATOM 4520 N N . GLN A 1 76 ? 6.442 10.103 1.984 1.00 3.10 76 GLN A N 3
ATOM 4521 C CA . GLN A 1 76 ? 7.372 10.350 3.104 1.00 24.45 76 GLN A CA 3
ATOM 4522 C C . GLN A 1 76 ? 7.693 9.059 3.868 1.00 21.11 76 GLN A C 3
ATOM 4523 O O . GLN A 1 76 ? 8.818 8.859 4.327 1.00 0.52 76 GLN A O 3
ATOM 4537 N N . LYS A 1 77 ? 6.695 8.187 4.005 1.00 73.52 77 LYS A N 3
ATOM 4538 C CA . LYS A 1 77 ? 6.889 6.895 4.666 1.00 10.44 77 LYS A CA 3
ATOM 4539 C C . LYS A 1 77 ? 7.802 5.979 3.839 1.00 32.01 77 LYS A C 3
ATOM 4540 O O . LYS A 1 77 ? 8.766 5.415 4.354 1.00 63.05 77 LYS A O 3
ATOM 4559 N N . LEU A 1 78 ? 7.497 5.853 2.549 1.00 62.34 78 LEU A N 3
ATOM 4560 C CA . LEU A 1 78 ? 8.290 5.024 1.636 1.00 3.24 78 LEU A CA 3
ATOM 4561 C C . LEU A 1 78 ? 9.758 5.480 1.597 1.00 14.01 78 LEU A C 3
ATOM 4562 O O . LEU A 1 78 ? 10.677 4.662 1.668 1.00 12.52 78 LEU A O 3
ATOM 4578 N N . GLU A 1 79 ? 9.971 6.791 1.496 1.00 43.43 79 GLU A N 3
ATOM 4579 C CA . GLU A 1 79 ? 11.326 7.354 1.510 1.00 73.25 79 GLU A CA 3
ATOM 4580 C C . GLU A 1 79 ? 12.026 7.071 2.850 1.00 51.30 79 GLU A C 3
ATOM 4581 O O . GLU A 1 79 ? 13.208 6.732 2.883 1.00 42.41 79 GLU A O 3
ATOM 4593 N N . ALA A 1 80 ? 11.280 7.194 3.952 1.00 62.04 80 ALA A N 3
ATOM 4594 C CA . ALA A 1 80 ? 11.801 6.853 5.286 1.00 24.24 80 ALA A CA 3
ATOM 4595 C C . ALA A 1 80 ? 12.156 5.358 5.380 1.00 2.12 80 ALA A C 3
ATOM 4596 O O . ALA A 1 80 ? 12.971 4.947 6.208 1.00 53.12 80 ALA A O 3
ATOM 4603 N N . GLU A 1 81 ? 11.526 4.554 4.526 1.00 63.15 81 GLU A N 3
ATOM 4604 C CA . GLU A 1 81 ? 11.826 3.121 4.417 1.00 13.22 81 GLU A CA 3
ATOM 4605 C C . GLU A 1 81 ? 13.079 2.870 3.565 1.00 12.31 81 GLU A C 3
ATOM 4606 O O . GLU A 1 81 ? 13.734 1.833 3.693 1.00 12.44 81 GLU A O 3
ATOM 4618 N N . GLY A 1 82 ? 13.404 3.827 2.702 1.00 51.50 82 GLY A N 3
ATOM 4619 C CA . GLY A 1 82 ? 14.499 3.656 1.753 1.00 65.13 82 GLY A CA 3
ATOM 4620 C C . GLY A 1 82 ? 14.024 3.126 0.403 1.00 3.52 82 GLY A C 3
ATOM 4621 O O . GLY A 1 82 ? 14.827 2.677 -0.416 1.00 64.33 82 GLY A O 3
ATOM 4625 N N . ILE A 1 83 ? 12.713 3.189 0.173 1.00 5.43 83 ILE A N 3
ATOM 4626 C CA . ILE A 1 83 ? 12.109 2.717 -1.076 1.00 22.10 83 ILE A CA 3
ATOM 4627 C C . ILE A 1 83 ? 12.206 3.791 -2.177 1.00 23.23 83 ILE A C 3
ATOM 4628 O O . ILE A 1 83 ? 11.851 4.950 -1.959 1.00 63.51 83 ILE A O 3
ATOM 4644 N N . GLU A 1 84 ? 12.693 3.398 -3.355 1.00 50.30 84 GLU A N 3
ATOM 4645 C CA . GLU A 1 84 ? 12.877 4.336 -4.470 1.00 70.13 84 GLU A CA 3
ATOM 4646 C C . GLU A 1 84 ? 11.539 4.863 -5.009 1.00 74.13 84 GLU A C 3
ATOM 4647 O O . GLU A 1 84 ? 10.905 4.244 -5.871 1.00 35.44 84 GLU A O 3
ATOM 4659 N N . VAL A 1 85 ? 11.109 6.004 -4.480 1.00 1.21 85 VAL A N 3
ATOM 4660 C CA . VAL A 1 85 ? 9.909 6.687 -4.965 1.00 10.04 85 VAL A CA 3
ATOM 4661 C C . VAL A 1 85 ? 10.259 7.687 -6.076 1.00 33.52 85 VAL A C 3
ATOM 4662 O O . VAL A 1 85 ? 10.965 8.672 -5.840 1.00 73.03 85 VAL A O 3
ATOM 4675 N N . SER A 1 86 ? 9.787 7.415 -7.290 1.00 12.53 86 SER A N 3
ATOM 4676 C CA . SER A 1 86 ? 9.949 8.346 -8.414 1.00 4.13 86 SER A CA 3
ATOM 4677 C C . SER A 1 86 ? 9.156 9.637 -8.178 1.00 45.45 86 SER A C 3
ATOM 4678 O O . SER A 1 86 ? 8.037 9.599 -7.656 1.00 53.31 86 SER A O 3
ATOM 4686 N N . GLU A 1 87 ? 9.748 10.763 -8.592 1.00 11.30 87 GLU A N 3
ATOM 4687 C CA . GLU A 1 87 ? 9.203 12.115 -8.360 1.00 65.33 87 GLU A CA 3
ATOM 4688 C C . GLU A 1 87 ? 7.679 12.216 -8.585 1.00 13.23 87 GLU A C 3
ATOM 4689 O O . GLU A 1 87 ? 6.968 12.834 -7.794 1.00 30.12 87 GLU A O 3
ATOM 4701 N N . ILE A 1 88 ? 7.182 11.595 -9.653 1.00 65.11 88 ILE A N 3
ATOM 4702 C CA . ILE A 1 88 ? 5.751 11.651 -9.989 1.00 23.43 88 ILE A CA 3
ATOM 4703 C C . ILE A 1 88 ? 4.915 10.623 -9.190 1.00 15.53 88 ILE A C 3
ATOM 4704 O O . ILE A 1 88 ? 3.806 10.249 -9.591 1.00 45.10 88 ILE A O 3
ATOM 4720 N N . GLY A 1 89 ? 5.442 10.192 -8.045 1.00 40.34 89 GLY A N 3
ATOM 4721 C CA . GLY A 1 89 ? 4.742 9.240 -7.189 1.00 33.31 89 GLY A CA 3
ATOM 4722 C C . GLY A 1 89 ? 4.645 7.842 -7.792 1.00 52.24 89 GLY A C 3
ATOM 4723 O O . GLY A 1 89 ? 3.543 7.316 -7.982 1.00 43.33 89 GLY A O 3
ATOM 4727 N N . LYS A 1 90 ? 5.793 7.241 -8.103 1.00 72.55 90 LYS A N 3
ATOM 4728 C CA . LYS A 1 90 ? 5.830 5.884 -8.674 1.00 42.13 90 LYS A CA 3
ATOM 4729 C C . LYS A 1 90 ? 6.857 5.001 -7.946 1.00 24.20 90 LYS A C 3
ATOM 4730 O O . LYS A 1 90 ? 7.863 5.492 -7.444 1.00 41.15 90 LYS A O 3
ATOM 4749 N N . ILE A 1 91 ? 6.598 3.695 -7.894 1.00 4.42 91 ILE A N 3
ATOM 4750 C CA . ILE A 1 91 ? 7.469 2.754 -7.172 1.00 11.43 91 ILE A CA 3
ATOM 4751 C C . ILE A 1 91 ? 7.937 1.607 -8.085 1.00 31.31 91 ILE A C 3
ATOM 4752 O O . ILE A 1 91 ? 7.240 1.225 -9.030 1.00 35.32 91 ILE A O 3
ATOM 4768 N N . ALA A 1 92 ? 9.123 1.067 -7.809 1.00 64.32 92 ALA A N 3
ATOM 4769 C CA . ALA A 1 92 ? 9.627 -0.095 -8.547 1.00 54.12 92 ALA A CA 3
ATOM 4770 C C . ALA A 1 92 ? 9.073 -1.405 -7.961 1.00 15.25 92 ALA A C 3
ATOM 4771 O O . ALA A 1 92 ? 9.653 -1.978 -7.036 1.00 52.11 92 ALA A O 3
ATOM 4778 N N . LEU A 1 93 ? 7.955 -1.878 -8.509 1.00 54.24 93 LEU A N 3
ATOM 4779 C CA . LEU A 1 93 ? 7.294 -3.089 -8.007 1.00 13.41 93 LEU A CA 3
ATOM 4780 C C . LEU A 1 93 ? 8.208 -4.320 -8.066 1.00 35.35 93 LEU A C 3
ATOM 4781 O O . LEU A 1 93 ? 8.457 -4.957 -7.046 1.00 23.11 93 LEU A O 3
ATOM 4797 N N . ARG A 1 94 ? 8.731 -4.639 -9.248 1.00 70.01 94 ARG A N 3
ATOM 4798 C CA . ARG A 1 94 ? 9.549 -5.852 -9.431 1.00 11.31 94 ARG A CA 3
ATOM 4799 C C . ARG A 1 94 ? 10.752 -5.891 -8.470 1.00 44.40 94 ARG A C 3
ATOM 4800 O O . ARG A 1 94 ? 11.325 -6.951 -8.221 1.00 13.31 94 ARG A O 3
ATOM 4821 N N . LYS A 1 95 ? 11.123 -4.730 -7.936 1.00 21.04 95 LYS A N 3
ATOM 4822 C CA . LYS A 1 95 ? 12.246 -4.622 -7.000 1.00 14.20 95 LYS A CA 3
ATOM 4823 C C . LYS A 1 95 ? 11.775 -4.673 -5.532 1.00 1.35 95 LYS A C 3
ATOM 4824 O O . LYS A 1 95 ? 12.509 -5.128 -4.649 1.00 12.12 95 LYS A O 3
ATOM 4843 N N . TYR A 1 96 ? 10.547 -4.215 -5.273 1.00 33.41 96 TYR A N 3
ATOM 4844 C CA . TYR A 1 96 ? 10.030 -4.118 -3.896 1.00 71.13 96 TYR A CA 3
ATOM 4845 C C . TYR A 1 96 ? 8.789 -4.995 -3.638 1.00 31.10 96 TYR A C 3
ATOM 4846 O O . TYR A 1 96 ? 8.170 -4.876 -2.582 1.00 3.03 96 TYR A O 3
ATOM 4864 N N . LYS A 1 97 ? 8.420 -5.869 -4.578 1.00 14.33 97 LYS A N 3
ATOM 4865 C CA . LYS A 1 97 ? 7.236 -6.731 -4.395 1.00 53.23 97 LYS A CA 3
ATOM 4866 C C . LYS A 1 97 ? 7.306 -7.541 -3.094 1.00 21.31 97 LYS A C 3
ATOM 4867 O O . LYS A 1 97 ? 8.336 -8.134 -2.766 1.00 71.33 97 LYS A O 3
ATOM 4886 N N . TRP A 1 98 ? 6.198 -7.548 -2.359 1.00 23.13 98 TRP A N 3
ATOM 4887 C CA . TRP A 1 98 ? 6.080 -8.310 -1.119 1.00 23.31 98 TRP A CA 3
ATOM 4888 C C . TRP A 1 98 ? 6.353 -9.807 -1.345 1.00 45.32 98 TRP A C 3
ATOM 4889 O O . TRP A 1 98 ? 5.590 -10.503 -2.020 1.00 52.52 98 TRP A O 3
ATOM 4910 N N . GLN A 1 99 ? 7.454 -10.283 -0.768 1.00 14.13 99 GLN A N 3
ATOM 4911 C CA . GLN A 1 99 ? 7.843 -11.694 -0.843 1.00 63.30 99 GLN A CA 3
ATOM 4912 C C . GLN A 1 99 ? 7.768 -12.343 0.551 1.00 41.25 99 GLN A C 3
ATOM 4913 O O . GLN A 1 99 ? 8.721 -12.269 1.326 1.00 5.13 99 GLN A O 3
ATOM 4927 N N . PRO A 1 100 ? 6.618 -12.957 0.901 1.00 22.11 100 PRO A N 3
ATOM 4928 C CA . PRO A 1 100 ? 6.409 -13.560 2.231 1.00 24.31 100 PRO A CA 3
ATOM 4929 C C . PRO A 1 100 ? 7.023 -14.964 2.388 1.00 70.50 100 PRO A C 3
ATOM 4930 O O . PRO A 1 100 ? 7.009 -15.537 3.482 1.00 43.54 100 PRO A O 3
ATOM 4941 N N . LEU A 1 101 ? 7.564 -15.513 1.302 1.00 4.42 101 LEU A N 3
ATOM 4942 C CA . LEU A 1 101 ? 8.092 -16.887 1.307 1.00 0.11 101 LEU A CA 3
ATOM 4943 C C . LEU A 1 101 ? 9.570 -16.939 0.883 1.00 52.04 101 LEU A C 3
ATOM 4944 O O . LEU A 1 101 ? 10.077 -16.011 0.249 1.00 75.44 101 LEU A O 3
ATOM 4960 N N . GLU A 1 102 ? 10.250 -18.029 1.248 1.00 43.20 102 GLU A N 3
ATOM 4961 C CA . GLU A 1 102 ? 11.643 -18.276 0.828 1.00 44.11 102 GLU A CA 3
ATOM 4962 C C . GLU A 1 102 ? 11.827 -19.739 0.373 1.00 51.32 102 GLU A C 3
ATOM 4963 O O . GLU A 1 102 ? 11.595 -20.031 -0.821 1.00 38.30 102 GLU A O 3
ATOM 4975 N N . MET A 1 1 ? -17.551 -1.665 11.869 1.00 52.02 1 MET A N 4
ATOM 4976 C CA . MET A 1 1 ? -16.261 -2.136 11.290 1.00 0.41 1 MET A CA 4
ATOM 4977 C C . MET A 1 1 ? -16.500 -3.237 10.244 1.00 35.14 1 MET A C 4
ATOM 4978 O O . MET A 1 1 ? -16.906 -4.347 10.585 1.00 71.01 1 MET A O 4
ATOM 4994 N N . ASP A 1 2 ? -16.259 -2.921 8.974 1.00 70.13 2 ASP A N 4
ATOM 4995 C CA . ASP A 1 2 ? -16.453 -3.880 7.878 1.00 45.31 2 ASP A CA 4
ATOM 4996 C C . ASP A 1 2 ? -15.485 -5.078 7.978 1.00 72.21 2 ASP A C 4
ATOM 4997 O O . ASP A 1 2 ? -14.302 -4.908 8.286 1.00 22.42 2 ASP A O 4
ATOM 5006 N N . GLN A 1 3 ? -15.988 -6.287 7.701 1.00 61.30 3 GLN A N 4
ATOM 5007 C CA . GLN A 1 3 ? -15.133 -7.483 7.617 1.00 1.24 3 GLN A CA 4
ATOM 5008 C C . GLN A 1 3 ? -14.049 -7.289 6.548 1.00 2.14 3 GLN A C 4
ATOM 5009 O O . GLN A 1 3 ? -12.921 -7.756 6.700 1.00 43.13 3 GLN A O 4
ATOM 5023 N N . PHE A 1 4 ? -14.410 -6.581 5.478 1.00 44.04 4 PHE A N 4
ATOM 5024 C CA . PHE A 1 4 ? -13.462 -6.211 4.422 1.00 25.54 4 PHE A CA 4
ATOM 5025 C C . PHE A 1 4 ? -12.217 -5.531 5.008 1.00 42.12 4 PHE A C 4
ATOM 5026 O O . PHE A 1 4 ? -11.086 -5.912 4.705 1.00 2.14 4 PHE A O 4
ATOM 5043 N N . LEU A 1 5 ? -12.443 -4.533 5.858 1.00 75.24 5 LEU A N 4
ATOM 5044 C CA . LEU A 1 5 ? -11.358 -3.805 6.516 1.00 33.04 5 LEU A CA 4
ATOM 5045 C C . LEU A 1 5 ? -10.512 -4.744 7.386 1.00 34.35 5 LEU A C 4
ATOM 5046 O O . LEU A 1 5 ? -9.290 -4.796 7.257 1.00 72.12 5 LEU A O 4
ATOM 5062 N N . VAL A 1 6 ? -11.179 -5.492 8.260 1.00 24.23 6 VAL A N 4
ATOM 5063 C CA . VAL A 1 6 ? -10.495 -6.419 9.169 1.00 5.44 6 VAL A CA 4
ATOM 5064 C C . VAL A 1 6 ? -9.614 -7.424 8.400 1.00 23.54 6 VAL A C 4
ATOM 5065 O O . VAL A 1 6 ? -8.458 -7.654 8.760 1.00 14.43 6 VAL A O 4
ATOM 5078 N N . GLN A 1 7 ? -10.167 -8.000 7.332 1.00 21.14 7 GLN A N 4
ATOM 5079 C CA . GLN A 1 7 ? -9.446 -8.985 6.514 1.00 52.34 7 GLN A CA 4
ATOM 5080 C C . GLN A 1 7 ? -8.206 -8.379 5.835 1.00 54.54 7 GLN A C 4
ATOM 5081 O O . GLN A 1 7 ? -7.089 -8.867 6.031 1.00 22.45 7 GLN A O 4
ATOM 5095 N N . ILE A 1 8 ? -8.393 -7.313 5.048 1.00 54.24 8 ILE A N 4
ATOM 5096 C CA . ILE A 1 8 ? -7.269 -6.691 4.331 1.00 13.54 8 ILE A CA 4
ATOM 5097 C C . ILE A 1 8 ? -6.171 -6.221 5.300 1.00 43.04 8 ILE A C 4
ATOM 5098 O O . ILE A 1 8 ? -4.989 -6.479 5.075 1.00 10.13 8 ILE A O 4
ATOM 5114 N N . PHE A 1 9 ? -6.562 -5.563 6.395 1.00 43.01 9 PHE A N 4
ATOM 5115 C CA . PHE A 1 9 ? -5.599 -5.094 7.399 1.00 0.34 9 PHE A CA 4
ATOM 5116 C C . PHE A 1 9 ? -4.819 -6.273 8.009 1.00 45.51 9 PHE A C 4
ATOM 5117 O O . PHE A 1 9 ? -3.591 -6.224 8.141 1.00 70.22 9 PHE A O 4
ATOM 5134 N N . ALA A 1 10 ? -5.542 -7.339 8.359 1.00 54.21 10 ALA A N 4
ATOM 5135 C CA . ALA A 1 10 ? -4.930 -8.546 8.929 1.00 55.41 10 ALA A CA 4
ATOM 5136 C C . ALA A 1 10 ? -3.893 -9.166 7.976 1.00 5.22 10 ALA A C 4
ATOM 5137 O O . ALA A 1 10 ? -2.967 -9.846 8.418 1.00 54.04 10 ALA A O 4
ATOM 5144 N N . VAL A 1 11 ? -4.063 -8.938 6.672 1.00 55.03 11 VAL A N 4
ATOM 5145 C CA . VAL A 1 11 ? -3.095 -9.402 5.667 1.00 73.43 11 VAL A CA 4
ATOM 5146 C C . VAL A 1 11 ? -1.892 -8.447 5.570 1.00 41.12 11 VAL A C 4
ATOM 5147 O O . VAL A 1 11 ? -0.740 -8.884 5.509 1.00 41.42 11 VAL A O 4
ATOM 5160 N N . ILE A 1 12 ? -2.171 -7.143 5.572 1.00 73.41 12 ILE A N 4
ATOM 5161 C CA . ILE A 1 12 ? -1.130 -6.111 5.444 1.00 42.54 12 ILE A CA 4
ATOM 5162 C C . ILE A 1 12 ? -0.020 -6.254 6.503 1.00 60.11 12 ILE A C 4
ATOM 5163 O O . ILE A 1 12 ? 1.153 -6.019 6.216 1.00 1.11 12 ILE A O 4
ATOM 5179 N N . HIS A 1 13 ? -0.390 -6.650 7.723 1.00 3.31 13 HIS A N 4
ATOM 5180 C CA . HIS A 1 13 ? 0.595 -6.837 8.807 1.00 2.22 13 HIS A CA 4
ATOM 5181 C C . HIS A 1 13 ? 1.735 -7.809 8.423 1.00 45.34 13 HIS A C 4
ATOM 5182 O O . HIS A 1 13 ? 2.792 -7.806 9.052 1.00 11.33 13 HIS A O 4
ATOM 5196 N N . GLN A 1 14 ? 1.525 -8.643 7.405 1.00 64.21 14 GLN A N 4
ATOM 5197 C CA . GLN A 1 14 ? 2.562 -9.586 6.951 1.00 64.35 14 GLN A CA 4
ATOM 5198 C C . GLN A 1 14 ? 3.657 -8.901 6.111 1.00 23.15 14 GLN A C 4
ATOM 5199 O O . GLN A 1 14 ? 4.780 -9.409 6.014 1.00 11.34 14 GLN A O 4
ATOM 5213 N N . ILE A 1 15 ? 3.335 -7.761 5.506 1.00 71.34 15 ILE A N 4
ATOM 5214 C CA . ILE A 1 15 ? 4.276 -7.044 4.635 1.00 21.01 15 ILE A CA 4
ATOM 5215 C C . ILE A 1 15 ? 5.426 -6.409 5.446 1.00 31.11 15 ILE A C 4
ATOM 5216 O O . ILE A 1 15 ? 5.185 -5.556 6.301 1.00 43.14 15 ILE A O 4
ATOM 5232 N N . PRO A 1 16 ? 6.690 -6.812 5.187 1.00 53.13 16 PRO A N 4
ATOM 5233 C CA . PRO A 1 16 ? 7.862 -6.280 5.910 1.00 5.21 16 PRO A CA 4
ATOM 5234 C C . PRO A 1 16 ? 8.336 -4.898 5.408 1.00 42.14 16 PRO A C 4
ATOM 5235 O O . PRO A 1 16 ? 7.897 -4.408 4.363 1.00 23.41 16 PRO A O 4
ATOM 5246 N N . LYS A 1 17 ? 9.261 -4.288 6.157 1.00 32.30 17 LYS A N 4
ATOM 5247 C CA . LYS A 1 17 ? 9.803 -2.967 5.811 1.00 3.30 17 LYS A CA 4
ATOM 5248 C C . LYS A 1 17 ? 10.571 -3.010 4.482 1.00 23.42 17 LYS A C 4
ATOM 5249 O O . LYS A 1 17 ? 11.364 -3.925 4.239 1.00 23.41 17 LYS A O 4
ATOM 5268 N N . GLY A 1 18 ? 10.335 -2.019 3.627 1.00 10.23 18 GLY A N 4
ATOM 5269 C CA . GLY A 1 18 ? 11.023 -1.953 2.342 1.00 5.13 18 GLY A CA 4
ATOM 5270 C C . GLY A 1 18 ? 10.330 -2.751 1.242 1.00 3.04 18 GLY A C 4
ATOM 5271 O O . GLY A 1 18 ? 10.833 -2.838 0.118 1.00 32.14 18 GLY A O 4
ATOM 5275 N N . LYS A 1 19 ? 9.184 -3.351 1.567 1.00 12.53 19 LYS A N 4
ATOM 5276 C CA . LYS A 1 19 ? 8.392 -4.099 0.586 1.00 4.14 19 LYS A CA 4
ATOM 5277 C C . LYS A 1 19 ? 6.996 -3.483 0.392 1.00 53.53 19 LYS A C 4
ATOM 5278 O O . LYS A 1 19 ? 6.395 -2.959 1.332 1.00 54.52 19 LYS A O 4
ATOM 5297 N N . VAL A 1 20 ? 6.494 -3.555 -0.840 1.00 52.32 20 VAL A N 4
ATOM 5298 C CA . VAL A 1 20 ? 5.153 -3.067 -1.182 1.00 41.30 20 VAL A CA 4
ATOM 5299 C C . VAL A 1 20 ? 4.368 -4.111 -1.989 1.00 41.42 20 VAL A C 4
ATOM 5300 O O . VAL A 1 20 ? 4.947 -4.903 -2.732 1.00 54.24 20 VAL A O 4
ATOM 5313 N N . SER A 1 21 ? 3.049 -4.099 -1.849 1.00 71.55 21 SER A N 4
ATOM 5314 C CA . SER A 1 21 ? 2.178 -5.024 -2.592 1.00 61.52 21 SER A CA 4
ATOM 5315 C C . SER A 1 21 ? 1.051 -4.262 -3.292 1.00 73.10 21 SER A C 4
ATOM 5316 O O . SER A 1 21 ? 0.789 -3.100 -2.979 1.00 12.03 21 SER A O 4
ATOM 5324 N N . THR A 1 22 ? 0.387 -4.911 -4.241 1.00 34.03 22 THR A N 4
ATOM 5325 C CA . THR A 1 22 ? -0.713 -4.273 -4.980 1.00 73.04 22 THR A CA 4
ATOM 5326 C C . THR A 1 22 ? -2.066 -4.506 -4.293 1.00 40.22 22 THR A C 4
ATOM 5327 O O . THR A 1 22 ? -2.292 -5.553 -3.679 1.00 10.35 22 THR A O 4
ATOM 5338 N N . TYR A 1 23 ? -2.965 -3.521 -4.398 1.00 0.23 23 TYR A N 4
ATOM 5339 C CA . TYR A 1 23 ? -4.330 -3.650 -3.860 1.00 63.02 23 TYR A CA 4
ATOM 5340 C C . TYR A 1 23 ? -4.986 -4.965 -4.311 1.00 65.33 23 TYR A C 4
ATOM 5341 O O . TYR A 1 23 ? -5.716 -5.604 -3.551 1.00 12.33 23 TYR A O 4
ATOM 5359 N N . GLY A 1 24 ? -4.710 -5.358 -5.554 1.00 51.15 24 GLY A N 4
ATOM 5360 C CA . GLY A 1 24 ? -5.268 -6.586 -6.106 1.00 73.23 24 GLY A CA 4
ATOM 5361 C C . GLY A 1 24 ? -4.856 -7.838 -5.340 1.00 11.35 24 GLY A C 4
ATOM 5362 O O . GLY A 1 24 ? -5.671 -8.738 -5.132 1.00 72.40 24 GLY A O 4
ATOM 5366 N N . GLU A 1 25 ? -3.592 -7.900 -4.916 1.00 42.21 25 GLU A N 4
ATOM 5367 C CA . GLU A 1 25 ? -3.079 -9.057 -4.167 1.00 41.53 25 GLU A CA 4
ATOM 5368 C C . GLU A 1 25 ? -3.695 -9.140 -2.764 1.00 23.14 25 GLU A C 4
ATOM 5369 O O . GLU A 1 25 ? -4.198 -10.191 -2.357 1.00 73.33 25 GLU A O 4
ATOM 5381 N N . ILE A 1 26 ? -3.655 -8.030 -2.027 1.00 53.40 26 ILE A N 4
ATOM 5382 C CA . ILE A 1 26 ? -4.225 -7.978 -0.675 1.00 53.45 26 ILE A CA 4
ATOM 5383 C C . ILE A 1 26 ? -5.725 -8.307 -0.698 1.00 4.54 26 ILE A C 4
ATOM 5384 O O . ILE A 1 26 ? -6.204 -9.125 0.088 1.00 34.13 26 ILE A O 4
ATOM 5400 N N . ALA A 1 27 ? -6.456 -7.676 -1.616 1.00 4.50 27 ALA A N 4
ATOM 5401 C CA . ALA A 1 27 ? -7.888 -7.943 -1.784 1.00 61.13 27 ALA A CA 4
ATOM 5402 C C . ALA A 1 27 ? -8.150 -9.413 -2.160 1.00 65.22 27 ALA A C 4
ATOM 5403 O O . ALA A 1 27 ? -9.046 -10.055 -1.610 1.00 71.32 27 ALA A O 4
ATOM 5410 N N . LYS A 1 28 ? -7.359 -9.936 -3.098 1.00 10.13 28 LYS A N 4
ATOM 5411 C CA . LYS A 1 28 ? -7.452 -11.344 -3.518 1.00 74.33 28 LYS A CA 4
ATOM 5412 C C . LYS A 1 28 ? -7.319 -12.306 -2.322 1.00 22.22 28 LYS A C 4
ATOM 5413 O O . LYS A 1 28 ? -8.153 -13.193 -2.125 1.00 13.10 28 LYS A O 4
ATOM 5432 N N . MET A 1 29 ? -6.268 -12.113 -1.531 1.00 74.34 29 MET A N 4
ATOM 5433 C CA . MET A 1 29 ? -6.000 -12.960 -0.360 1.00 52.32 29 MET A CA 4
ATOM 5434 C C . MET A 1 29 ? -7.003 -12.706 0.778 1.00 74.03 29 MET A C 4
ATOM 5435 O O . MET A 1 29 ? -7.274 -13.596 1.586 1.00 60.12 29 MET A O 4
ATOM 5449 N N . ALA A 1 30 ? -7.554 -11.496 0.836 1.00 45.41 30 ALA A N 4
ATOM 5450 C CA . ALA A 1 30 ? -8.581 -11.162 1.831 1.00 73.10 30 ALA A CA 4
ATOM 5451 C C . ALA A 1 30 ? -9.939 -11.796 1.476 1.00 22.44 30 ALA A C 4
ATOM 5452 O O . ALA A 1 30 ? -10.729 -12.137 2.358 1.00 23.34 30 ALA A O 4
ATOM 5459 N N . GLY A 1 31 ? -10.195 -11.958 0.176 1.00 62.03 31 GLY A N 4
ATOM 5460 C CA . GLY A 1 31 ? -11.461 -12.531 -0.287 1.00 73.44 31 GLY A CA 4
ATOM 5461 C C . GLY A 1 31 ? -12.376 -11.508 -0.959 1.00 40.32 31 GLY A C 4
ATOM 5462 O O . GLY A 1 31 ? -13.575 -11.745 -1.117 1.00 4.23 31 GLY A O 4
ATOM 5466 N N . TYR A 1 32 ? -11.810 -10.368 -1.354 1.00 32.12 32 TYR A N 4
ATOM 5467 C CA . TYR A 1 32 ? -12.574 -9.298 -2.016 1.00 30.52 32 TYR A CA 4
ATOM 5468 C C . TYR A 1 32 ? -11.830 -8.769 -3.267 1.00 54.42 32 TYR A C 4
ATOM 5469 O O . TYR A 1 32 ? -11.482 -7.592 -3.330 1.00 75.24 32 TYR A O 4
ATOM 5487 N N . PRO A 1 33 ? -11.586 -9.626 -4.286 1.00 53.25 33 PRO A N 4
ATOM 5488 C CA . PRO A 1 33 ? -10.767 -9.263 -5.470 1.00 2.50 33 PRO A CA 4
ATOM 5489 C C . PRO A 1 33 ? -11.203 -7.957 -6.168 1.00 41.22 33 PRO A C 4
ATOM 5490 O O . PRO A 1 33 ? -10.363 -7.169 -6.615 1.00 75.33 33 PRO A O 4
ATOM 5501 N N . GLY A 1 34 ? -12.513 -7.726 -6.251 1.00 70.51 34 GLY A N 4
ATOM 5502 C CA . GLY A 1 34 ? -13.031 -6.531 -6.925 1.00 72.24 34 GLY A CA 4
ATOM 5503 C C . GLY A 1 34 ? -12.969 -5.268 -6.066 1.00 22.01 34 GLY A C 4
ATOM 5504 O O . GLY A 1 34 ? -13.339 -4.177 -6.512 1.00 4.15 34 GLY A O 4
ATOM 5508 N N . TYR A 1 35 ? -12.491 -5.410 -4.835 1.00 50.30 35 TYR A N 4
ATOM 5509 C CA . TYR A 1 35 ? -12.436 -4.294 -3.886 1.00 13.11 35 TYR A CA 4
ATOM 5510 C C . TYR A 1 35 ? -11.054 -3.621 -3.832 1.00 1.10 35 TYR A C 4
ATOM 5511 O O . TYR A 1 35 ? -10.809 -2.794 -2.958 1.00 14.51 35 TYR A O 4
ATOM 5529 N N . ALA A 1 36 ? -10.163 -3.959 -4.769 1.00 74.34 36 ALA A N 4
ATOM 5530 C CA . ALA A 1 36 ? -8.836 -3.316 -4.854 1.00 31.20 36 ALA A CA 4
ATOM 5531 C C . ALA A 1 36 ? -8.959 -1.780 -4.794 1.00 0.13 36 ALA A C 4
ATOM 5532 O O . ALA A 1 36 ? -8.289 -1.108 -4.003 1.00 35.30 36 ALA A O 4
ATOM 5539 N N . ARG A 1 37 ? -9.842 -1.248 -5.632 1.00 72.41 37 ARG A N 4
ATOM 5540 C CA . ARG A 1 37 ? -10.209 0.174 -5.612 1.00 74.51 37 ARG A CA 4
ATOM 5541 C C . ARG A 1 37 ? -10.635 0.633 -4.203 1.00 42.00 37 ARG A C 4
ATOM 5542 O O . ARG A 1 37 ? -10.215 1.687 -3.720 1.00 24.31 37 ARG A O 4
ATOM 5563 N N . HIS A 1 38 ? -11.454 -0.179 -3.539 1.00 11.12 38 HIS A N 4
ATOM 5564 C CA . HIS A 1 38 ? -11.973 0.161 -2.213 1.00 11.41 38 HIS A CA 4
ATOM 5565 C C . HIS A 1 38 ? -10.884 0.061 -1.133 1.00 61.53 38 HIS A C 4
ATOM 5566 O O . HIS A 1 38 ? -10.961 0.738 -0.110 1.00 23.13 38 HIS A O 4
ATOM 5580 N N . VAL A 1 39 ? -9.869 -0.775 -1.365 1.00 63.11 39 VAL A N 4
ATOM 5581 C CA . VAL A 1 39 ? -8.719 -0.855 -0.455 1.00 32.24 39 VAL A CA 4
ATOM 5582 C C . VAL A 1 39 ? -7.977 0.487 -0.416 1.00 45.10 39 VAL A C 4
ATOM 5583 O O . VAL A 1 39 ? -7.652 0.999 0.656 1.00 41.22 39 VAL A O 4
ATOM 5596 N N . GLY A 1 40 ? -7.724 1.058 -1.596 1.00 52.22 40 GLY A N 4
ATOM 5597 C CA . GLY A 1 40 ? -7.121 2.389 -1.678 1.00 21.34 40 GLY A CA 4
ATOM 5598 C C . GLY A 1 40 ? -7.947 3.448 -0.946 1.00 54.33 40 GLY A C 4
ATOM 5599 O O . GLY A 1 40 ? -7.405 4.297 -0.233 1.00 65.52 40 GLY A O 4
ATOM 5603 N N . LYS A 1 41 ? -9.269 3.387 -1.118 1.00 24.41 41 LYS A N 4
ATOM 5604 C CA . LYS A 1 41 ? -10.187 4.276 -0.393 1.00 24.24 41 LYS A CA 4
ATOM 5605 C C . LYS A 1 41 ? -10.133 4.016 1.124 1.00 51.30 41 LYS A C 4
ATOM 5606 O O . LYS A 1 41 ? -10.206 4.946 1.928 1.00 23.53 41 LYS A O 4
ATOM 5625 N N . ALA A 1 42 ? -9.994 2.746 1.501 1.00 44.33 42 ALA A N 4
ATOM 5626 C CA . ALA A 1 42 ? -9.932 2.348 2.909 1.00 41.11 42 ALA A CA 4
ATOM 5627 C C . ALA A 1 42 ? -8.662 2.865 3.599 1.00 33.24 42 ALA A C 4
ATOM 5628 O O . ALA A 1 42 ? -8.718 3.375 4.721 1.00 64.20 42 ALA A O 4
ATOM 5635 N N . LEU A 1 43 ? -7.518 2.738 2.926 1.00 32.43 43 LEU A N 4
ATOM 5636 C CA . LEU A 1 43 ? -6.241 3.197 3.484 1.00 25.43 43 LEU A CA 4
ATOM 5637 C C . LEU A 1 43 ? -6.237 4.719 3.694 1.00 41.12 43 LEU A C 4
ATOM 5638 O O . LEU A 1 43 ? -5.564 5.230 4.589 1.00 24.25 43 LEU A O 4
ATOM 5654 N N . GLY A 1 44 ? -7.002 5.439 2.868 1.00 33.50 44 GLY A N 4
ATOM 5655 C CA . GLY A 1 44 ? -7.122 6.889 3.016 1.00 43.55 44 GLY A CA 4
ATOM 5656 C C . GLY A 1 44 ? -7.719 7.313 4.361 1.00 42.23 44 GLY A C 4
ATOM 5657 O O . GLY A 1 44 ? -7.620 8.477 4.758 1.00 61.41 44 GLY A O 4
ATOM 5661 N N . ASN A 1 45 ? -8.348 6.369 5.059 1.00 13.12 45 ASN A N 4
ATOM 5662 C CA . ASN A 1 45 ? -8.919 6.624 6.389 1.00 35.25 45 ASN A CA 4
ATOM 5663 C C . ASN A 1 45 ? -7.824 6.652 7.470 1.00 53.34 45 ASN A C 4
ATOM 5664 O O . ASN A 1 45 ? -8.007 7.228 8.545 1.00 4.22 45 ASN A O 4
ATOM 5675 N N . LEU A 1 46 ? -6.685 6.035 7.170 1.00 51.54 46 LEU A N 4
ATOM 5676 C CA . LEU A 1 46 ? -5.594 5.893 8.137 1.00 24.24 46 LEU A CA 4
ATOM 5677 C C . LEU A 1 46 ? -4.610 7.077 8.081 1.00 73.42 46 LEU A C 4
ATOM 5678 O O . LEU A 1 46 ? -4.215 7.525 7.003 1.00 12.22 46 LEU A O 4
ATOM 5694 N N . PRO A 1 47 ? -4.202 7.600 9.257 1.00 60.32 47 PRO A N 4
ATOM 5695 C CA . PRO A 1 47 ? -3.255 8.722 9.345 1.00 51.22 47 PRO A CA 4
ATOM 5696 C C . PRO A 1 47 ? -1.779 8.294 9.214 1.00 44.11 47 PRO A C 4
ATOM 5697 O O . PRO A 1 47 ? -1.457 7.107 9.113 1.00 62.11 47 PRO A O 4
ATOM 5708 N N . GLU A 1 48 ? -0.881 9.277 9.257 1.00 12.23 48 GLU A N 4
ATOM 5709 C CA . GLU A 1 48 ? 0.560 9.031 9.100 1.00 13.01 48 GLU A CA 4
ATOM 5710 C C . GLU A 1 48 ? 1.238 8.666 10.436 1.00 32.25 48 GLU A C 4
ATOM 5711 O O . GLU A 1 48 ? 2.450 8.817 10.589 1.00 15.52 48 GLU A O 4
ATOM 5723 N N . GLY A 1 49 ? 0.458 8.158 11.386 1.00 12.52 49 GLY A N 4
ATOM 5724 C CA . GLY A 1 49 ? 1.013 7.713 12.665 1.00 3.40 49 GLY A CA 4
ATOM 5725 C C . GLY A 1 49 ? 0.255 6.525 13.255 1.00 13.24 49 GLY A C 4
ATOM 5726 O O . GLY A 1 49 ? 0.106 6.414 14.473 1.00 34.51 49 GLY A O 4
ATOM 5730 N N . SER A 1 50 ? -0.212 5.629 12.382 1.00 15.40 50 SER A N 4
ATOM 5731 C CA . SER A 1 50 ? -1.023 4.471 12.804 1.00 50.34 50 SER A CA 4
ATOM 5732 C C . SER A 1 50 ? -0.165 3.261 13.214 1.00 54.13 50 SER A C 4
ATOM 5733 O O . SER A 1 50 ? 1.038 3.203 12.944 1.00 62.34 50 SER A O 4
ATOM 5741 N N . LYS A 1 51 ? -0.815 2.292 13.859 1.00 54.30 51 LYS A N 4
ATOM 5742 C CA . LYS A 1 51 ? -0.177 1.027 14.253 1.00 44.15 51 LYS A CA 4
ATOM 5743 C C . LYS A 1 51 ? -0.141 0.028 13.083 1.00 43.14 51 LYS A C 4
ATOM 5744 O O . LYS A 1 51 ? 0.507 -1.018 13.160 1.00 11.24 51 LYS A O 4
ATOM 5763 N N . LEU A 1 52 ? -0.853 0.359 12.012 1.00 51.14 52 LEU A N 4
ATOM 5764 C CA . LEU A 1 52 ? -0.890 -0.464 10.799 1.00 11.03 52 LEU A CA 4
ATOM 5765 C C . LEU A 1 52 ? -0.144 0.229 9.646 1.00 71.54 52 LEU A C 4
ATOM 5766 O O . LEU A 1 52 ? -0.480 1.357 9.276 1.00 1.00 52 LEU A O 4
ATOM 5782 N N . PRO A 1 53 ? 0.882 -0.418 9.056 1.00 44.23 53 PRO A N 4
ATOM 5783 C CA . PRO A 1 53 ? 1.566 0.148 7.891 1.00 3.45 53 PRO A CA 4
ATOM 5784 C C . PRO A 1 53 ? 0.731 -0.009 6.609 1.00 51.32 53 PRO A C 4
ATOM 5785 O O . PRO A 1 53 ? 0.798 -1.024 5.919 1.00 51.35 53 PRO A O 4
ATOM 5796 N N . TRP A 1 54 ? -0.035 1.027 6.290 1.00 73.34 54 TRP A N 4
ATOM 5797 C CA . TRP A 1 54 ? -0.945 1.010 5.135 1.00 50.43 54 TRP A CA 4
ATOM 5798 C C . TRP A 1 54 ? -0.221 1.387 3.837 1.00 34.25 54 TRP A C 4
ATOM 5799 O O . TRP A 1 54 ? -0.525 0.870 2.764 1.00 71.42 54 TRP A O 4
ATOM 5820 N N . PHE A 1 55 ? 0.750 2.278 3.958 1.00 71.25 55 PHE A N 4
ATOM 5821 C CA . PHE A 1 55 ? 1.528 2.771 2.816 1.00 33.43 55 PHE A CA 4
ATOM 5822 C C . PHE A 1 55 ? 2.221 1.646 2.022 1.00 62.12 55 PHE A C 4
ATOM 5823 O O . PHE A 1 55 ? 2.587 1.837 0.863 1.00 15.22 55 PHE A O 4
ATOM 5840 N N . ARG A 1 56 ? 2.383 0.477 2.640 1.00 22.53 56 ARG A N 4
ATOM 5841 C CA . ARG A 1 56 ? 3.045 -0.666 1.988 1.00 53.42 56 ARG A CA 4
ATOM 5842 C C . ARG A 1 56 ? 2.155 -1.322 0.910 1.00 24.51 56 ARG A C 4
ATOM 5843 O O . ARG A 1 56 ? 2.522 -2.347 0.333 1.00 55.11 56 ARG A O 4
ATOM 5864 N N . VAL A 1 57 ? 0.987 -0.734 0.640 1.00 52.34 57 VAL A N 4
ATOM 5865 C CA . VAL A 1 57 ? 0.083 -1.242 -0.401 1.00 33.44 57 VAL A CA 4
ATOM 5866 C C . VAL A 1 57 ? -0.225 -0.155 -1.457 1.00 12.02 57 VAL A C 4
ATOM 5867 O O . VAL A 1 57 ? -0.817 0.883 -1.152 1.00 64.34 57 VAL A O 4
ATOM 5880 N N . ILE A 1 58 ? 0.190 -0.403 -2.699 1.00 32.44 58 ILE A N 4
ATOM 5881 C CA . ILE A 1 58 ? -0.028 0.540 -3.809 1.00 42.23 58 ILE A CA 4
ATOM 5882 C C . ILE A 1 58 ? -0.860 -0.100 -4.936 1.00 63.00 58 ILE A C 4
ATOM 5883 O O . ILE A 1 58 ? -1.406 -1.194 -4.773 1.00 2.15 58 ILE A O 4
ATOM 5899 N N . ASN A 1 59 ? -0.971 0.581 -6.082 1.00 31.04 59 ASN A N 4
ATOM 5900 C CA . ASN A 1 59 ? -1.810 0.085 -7.180 1.00 11.45 59 ASN A CA 4
ATOM 5901 C C . ASN A 1 59 ? -1.055 -0.887 -8.104 1.00 1.35 59 ASN A C 4
ATOM 5902 O O . ASN A 1 59 ? 0.165 -1.038 -8.017 1.00 44.53 59 ASN A O 4
ATOM 5913 N N . SER A 1 60 ? -1.801 -1.541 -8.992 1.00 21.41 60 SER A N 4
ATOM 5914 C CA . SER A 1 60 ? -1.239 -2.553 -9.901 1.00 53.54 60 SER A CA 4
ATOM 5915 C C . SER A 1 60 ? -0.216 -1.953 -10.873 1.00 64.31 60 SER A C 4
ATOM 5916 O O . SER A 1 60 ? 0.688 -2.646 -11.346 1.00 60.32 60 SER A O 4
ATOM 5924 N N . GLN A 1 61 ? -0.363 -0.665 -11.164 1.00 14.43 61 GLN A N 4
ATOM 5925 C CA . GLN A 1 61 ? 0.543 0.048 -12.077 1.00 5.12 61 GLN A CA 4
ATOM 5926 C C . GLN A 1 61 ? 1.893 0.380 -11.417 1.00 2.11 61 GLN A C 4
ATOM 5927 O O . GLN A 1 61 ? 2.820 0.855 -12.083 1.00 4.24 61 GLN A O 4
ATOM 5941 N N . GLY A 1 62 ? 2.002 0.134 -10.112 1.00 43.42 62 GLY A N 4
ATOM 5942 C CA . GLY A 1 62 ? 3.228 0.439 -9.385 1.00 22.12 62 GLY A CA 4
ATOM 5943 C C . GLY A 1 62 ? 3.358 1.920 -9.050 1.00 44.41 62 GLY A C 4
ATOM 5944 O O . GLY A 1 62 ? 4.428 2.513 -9.193 1.00 52.53 62 GLY A O 4
ATOM 5948 N N . LYS A 1 63 ? 2.256 2.515 -8.616 1.00 55.13 63 LYS A N 4
ATOM 5949 C CA . LYS A 1 63 ? 2.207 3.942 -8.275 1.00 73.33 63 LYS A CA 4
ATOM 5950 C C . LYS A 1 63 ? 1.342 4.174 -7.029 1.00 72.33 63 LYS A C 4
ATOM 5951 O O . LYS A 1 63 ? 0.659 3.265 -6.552 1.00 23.33 63 LYS A O 4
ATOM 5970 N N . ILE A 1 64 ? 1.367 5.397 -6.512 1.00 61.04 64 ILE A N 4
ATOM 5971 C CA . ILE A 1 64 ? 0.521 5.767 -5.375 1.00 24.03 64 ILE A CA 4
ATOM 5972 C C . ILE A 1 64 ? -0.882 6.181 -5.854 1.00 23.14 64 ILE A C 4
ATOM 5973 O O . ILE A 1 64 ? -1.023 7.090 -6.672 1.00 13.23 64 ILE A O 4
ATOM 5989 N N . SER A 1 65 ? -1.916 5.503 -5.354 1.00 55.24 65 SER A N 4
ATOM 5990 C CA . SER A 1 65 ? -3.306 5.810 -5.745 1.00 54.53 65 SER A CA 4
ATOM 5991 C C . SER A 1 65 ? -3.879 7.000 -4.965 1.00 24.01 65 SER A C 4
ATOM 5992 O O . SER A 1 65 ? -4.942 7.518 -5.303 1.00 53.31 65 SER A O 4
ATOM 6000 N N . LEU A 1 66 ? -3.182 7.416 -3.911 1.00 53.42 66 LEU A N 4
ATOM 6001 C CA . LEU A 1 66 ? -3.571 8.611 -3.155 1.00 23.11 66 LEU A CA 4
ATOM 6002 C C . LEU A 1 66 ? -3.092 9.886 -3.866 1.00 5.53 66 LEU A C 4
ATOM 6003 O O . LEU A 1 66 ? -2.060 9.885 -4.533 1.00 22.14 66 LEU A O 4
ATOM 6019 N N . LYS A 1 67 ? -3.846 10.971 -3.720 1.00 50.23 67 LYS A N 4
ATOM 6020 C CA . LYS A 1 67 ? -3.541 12.227 -4.418 1.00 21.13 67 LYS A CA 4
ATOM 6021 C C . LYS A 1 67 ? -3.204 13.367 -3.444 1.00 10.51 67 LYS A C 4
ATOM 6022 O O . LYS A 1 67 ? -3.576 13.330 -2.270 1.00 71.41 67 LYS A O 4
ATOM 6041 N N . GLY A 1 68 ? -2.488 14.375 -3.946 1.00 3.55 68 GLY A N 4
ATOM 6042 C CA . GLY A 1 68 ? -2.156 15.556 -3.150 1.00 62.34 68 GLY A CA 4
ATOM 6043 C C . GLY A 1 68 ? -1.442 15.239 -1.838 1.00 32.14 68 GLY A C 4
ATOM 6044 O O . GLY A 1 68 ? -0.439 14.519 -1.823 1.00 11.31 68 GLY A O 4
ATOM 6048 N N . ARG A 1 69 ? -1.969 15.777 -0.736 1.00 53.14 69 ARG A N 4
ATOM 6049 C CA . ARG A 1 69 ? -1.393 15.570 0.601 1.00 30.32 69 ARG A CA 4
ATOM 6050 C C . ARG A 1 69 ? -1.251 14.081 0.939 1.00 22.05 69 ARG A C 4
ATOM 6051 O O . ARG A 1 69 ? -0.227 13.642 1.463 1.00 34.44 69 ARG A O 4
ATOM 6072 N N . ASP A 1 70 ? -2.295 13.315 0.642 1.00 72.34 70 ASP A N 4
ATOM 6073 C CA . ASP A 1 70 ? -2.305 11.876 0.901 1.00 61.20 70 ASP A CA 4
ATOM 6074 C C . ASP A 1 70 ? -1.189 11.151 0.123 1.00 42.32 70 ASP A C 4
ATOM 6075 O O . ASP A 1 70 ? -0.628 10.163 0.602 1.00 34.43 70 ASP A O 4
ATOM 6084 N N . LEU A 1 71 ? -0.863 11.654 -1.071 1.00 72.02 71 LEU A N 4
ATOM 6085 C CA . LEU A 1 71 ? 0.238 11.096 -1.872 1.00 52.15 71 LEU A CA 4
ATOM 6086 C C . LEU A 1 71 ? 1.579 11.323 -1.160 1.00 22.11 71 LEU A C 4
ATOM 6087 O O . LEU A 1 71 ? 2.344 10.386 -0.945 1.00 13.11 71 LEU A O 4
ATOM 6103 N N . ASP A 1 72 ? 1.856 12.577 -0.799 1.00 3.21 72 ASP A N 4
ATOM 6104 C CA . ASP A 1 72 ? 3.077 12.918 -0.061 1.00 34.13 72 ASP A CA 4
ATOM 6105 C C . ASP A 1 72 ? 3.159 12.161 1.274 1.00 60.12 72 ASP A C 4
ATOM 6106 O O . ASP A 1 72 ? 4.245 11.795 1.726 1.00 4.41 72 ASP A O 4
ATOM 6115 N N . ARG A 1 73 ? 2.004 11.932 1.898 1.00 75.50 73 ARG A N 4
ATOM 6116 C CA . ARG A 1 73 ? 1.929 11.154 3.139 1.00 43.53 73 ARG A CA 4
ATOM 6117 C C . ARG A 1 73 ? 2.436 9.714 2.920 1.00 3.10 73 ARG A C 4
ATOM 6118 O O . ARG A 1 73 ? 3.363 9.252 3.599 1.00 11.12 73 ARG A O 4
ATOM 6139 N N . GLN A 1 74 ? 1.828 9.013 1.964 1.00 73.12 74 GLN A N 4
ATOM 6140 C CA . GLN A 1 74 ? 2.214 7.630 1.656 1.00 2.45 74 GLN A CA 4
ATOM 6141 C C . GLN A 1 74 ? 3.662 7.564 1.149 1.00 61.43 74 GLN A C 4
ATOM 6142 O O . GLN A 1 74 ? 4.431 6.678 1.532 1.00 73.51 74 GLN A O 4
ATOM 6156 N N . LYS A 1 75 ? 4.023 8.521 0.294 1.00 14.40 75 LYS A N 4
ATOM 6157 C CA . LYS A 1 75 ? 5.376 8.607 -0.261 1.00 61.45 75 LYS A CA 4
ATOM 6158 C C . LYS A 1 75 ? 6.440 8.668 0.840 1.00 14.23 75 LYS A C 4
ATOM 6159 O O . LYS A 1 75 ? 7.294 7.787 0.939 1.00 25.51 75 LYS A O 4
ATOM 6178 N N . GLN A 1 76 ? 6.382 9.717 1.665 1.00 43.01 76 GLN A N 4
ATOM 6179 C CA . GLN A 1 76 ? 7.393 9.946 2.703 1.00 62.21 76 GLN A CA 4
ATOM 6180 C C . GLN A 1 76 ? 7.548 8.719 3.623 1.00 22.53 76 GLN A C 4
ATOM 6181 O O . GLN A 1 76 ? 8.655 8.395 4.065 1.00 14.40 76 GLN A O 4
ATOM 6195 N N . LYS A 1 77 ? 6.430 8.043 3.913 1.00 3.12 77 LYS A N 4
ATOM 6196 C CA . LYS A 1 77 ? 6.459 6.813 4.715 1.00 34.35 77 LYS A CA 4
ATOM 6197 C C . LYS A 1 77 ? 7.255 5.702 4.015 1.00 15.44 77 LYS A C 4
ATOM 6198 O O . LYS A 1 77 ? 8.060 5.010 4.642 1.00 43.22 77 LYS A O 4
ATOM 6217 N N . LEU A 1 78 ? 7.029 5.543 2.713 1.00 1.12 78 LEU A N 4
ATOM 6218 C CA . LEU A 1 78 ? 7.755 4.550 1.910 1.00 34.00 78 LEU A CA 4
ATOM 6219 C C . LEU A 1 78 ? 9.238 4.924 1.770 1.00 21.14 78 LEU A C 4
ATOM 6220 O O . LEU A 1 78 ? 10.111 4.051 1.725 1.00 4.11 78 LEU A O 4
ATOM 6236 N N . GLU A 1 79 ? 9.518 6.224 1.717 1.00 14.23 79 GLU A N 4
ATOM 6237 C CA . GLU A 1 79 ? 10.895 6.722 1.748 1.00 30.35 79 GLU A CA 4
ATOM 6238 C C . GLU A 1 79 ? 11.598 6.243 3.029 1.00 5.11 79 GLU A C 4
ATOM 6239 O O . GLU A 1 79 ? 12.753 5.812 3.004 1.00 11.35 79 GLU A O 4
ATOM 6251 N N . ALA A 1 80 ? 10.868 6.300 4.146 1.00 1.45 80 ALA A N 4
ATOM 6252 C CA . ALA A 1 80 ? 11.375 5.837 5.443 1.00 2.23 80 ALA A CA 4
ATOM 6253 C C . ALA A 1 80 ? 11.627 4.318 5.452 1.00 54.11 80 ALA A C 4
ATOM 6254 O O . ALA A 1 80 ? 12.390 3.805 6.276 1.00 72.31 80 ALA A O 4
ATOM 6261 N N . GLU A 1 81 ? 10.978 3.604 4.535 1.00 21.50 81 GLU A N 4
ATOM 6262 C CA . GLU A 1 81 ? 11.161 2.152 4.401 1.00 33.11 81 GLU A CA 4
ATOM 6263 C C . GLU A 1 81 ? 12.372 1.815 3.514 1.00 33.33 81 GLU A C 4
ATOM 6264 O O . GLU A 1 81 ? 12.794 0.661 3.434 1.00 33.34 81 GLU A O 4
ATOM 6276 N N . GLY A 1 82 ? 12.922 2.834 2.851 1.00 72.13 82 GLY A N 4
ATOM 6277 C CA . GLY A 1 82 ? 14.044 2.627 1.938 1.00 0.31 82 GLY A CA 4
ATOM 6278 C C . GLY A 1 82 ? 13.594 2.341 0.506 1.00 43.02 82 GLY A C 4
ATOM 6279 O O . GLY A 1 82 ? 14.312 1.701 -0.268 1.00 12.54 82 GLY A O 4
ATOM 6283 N N . ILE A 1 83 ? 12.403 2.823 0.153 1.00 62.52 83 ILE A N 4
ATOM 6284 C CA . ILE A 1 83 ? 11.812 2.578 -1.168 1.00 40.41 83 ILE A CA 4
ATOM 6285 C C . ILE A 1 83 ? 11.946 3.804 -2.090 1.00 20.45 83 ILE A C 4
ATOM 6286 O O . ILE A 1 83 ? 11.898 4.945 -1.636 1.00 24.20 83 ILE A O 4
ATOM 6302 N N . GLU A 1 84 ? 12.120 3.559 -3.389 1.00 52.24 84 GLU A N 4
ATOM 6303 C CA . GLU A 1 84 ? 12.271 4.639 -4.370 1.00 61.43 84 GLU A CA 4
ATOM 6304 C C . GLU A 1 84 ? 10.916 5.106 -4.915 1.00 24.24 84 GLU A C 4
ATOM 6305 O O . GLU A 1 84 ? 10.375 4.502 -5.844 1.00 61.53 84 GLU A O 4
ATOM 6317 N N . VAL A 1 85 ? 10.355 6.163 -4.333 1.00 74.34 85 VAL A N 4
ATOM 6318 C CA . VAL A 1 85 ? 9.140 6.769 -4.882 1.00 3.54 85 VAL A CA 4
ATOM 6319 C C . VAL A 1 85 ? 9.501 7.957 -5.785 1.00 62.24 85 VAL A C 4
ATOM 6320 O O . VAL A 1 85 ? 9.776 9.061 -5.308 1.00 24.20 85 VAL A O 4
ATOM 6333 N N . SER A 1 86 ? 9.528 7.705 -7.093 1.00 15.25 86 SER A N 4
ATOM 6334 C CA . SER A 1 86 ? 9.895 8.720 -8.087 1.00 24.15 86 SER A CA 4
ATOM 6335 C C . SER A 1 86 ? 9.007 9.968 -8.001 1.00 60.33 86 SER A C 4
ATOM 6336 O O . SER A 1 86 ? 7.836 9.883 -7.630 1.00 23.13 86 SER A O 4
ATOM 6344 N N . GLU A 1 87 ? 9.583 11.099 -8.416 1.00 62.44 87 GLU A N 4
ATOM 6345 C CA . GLU A 1 87 ? 8.995 12.445 -8.270 1.00 44.15 87 GLU A CA 4
ATOM 6346 C C . GLU A 1 87 ? 7.481 12.531 -8.557 1.00 45.51 87 GLU A C 4
ATOM 6347 O O . GLU A 1 87 ? 6.767 13.289 -7.895 1.00 71.20 87 GLU A O 4
ATOM 6359 N N . ILE A 1 88 ? 6.990 11.777 -9.536 1.00 64.21 88 ILE A N 4
ATOM 6360 C CA . ILE A 1 88 ? 5.571 11.855 -9.929 1.00 54.25 88 ILE A CA 4
ATOM 6361 C C . ILE A 1 88 ? 4.691 10.820 -9.194 1.00 22.13 88 ILE A C 4
ATOM 6362 O O . ILE A 1 88 ? 3.534 10.613 -9.557 1.00 41.13 88 ILE A O 4
ATOM 6378 N N . GLY A 1 89 ? 5.232 10.203 -8.146 1.00 2.52 89 GLY A N 4
ATOM 6379 C CA . GLY A 1 89 ? 4.495 9.189 -7.388 1.00 0.03 89 GLY A CA 4
ATOM 6380 C C . GLY A 1 89 ? 4.592 7.787 -7.993 1.00 25.53 89 GLY A C 4
ATOM 6381 O O . GLY A 1 89 ? 3.601 7.054 -8.047 1.00 20.51 89 GLY A O 4
ATOM 6385 N N . LYS A 1 90 ? 5.793 7.406 -8.431 1.00 32.35 90 LYS A N 4
ATOM 6386 C CA . LYS A 1 90 ? 6.011 6.096 -9.078 1.00 22.42 90 LYS A CA 4
ATOM 6387 C C . LYS A 1 90 ? 6.963 5.213 -8.254 1.00 31.33 90 LYS A C 4
ATOM 6388 O O . LYS A 1 90 ? 7.921 5.705 -7.669 1.00 14.34 90 LYS A O 4
ATOM 6407 N N . ILE A 1 91 ? 6.697 3.908 -8.212 1.00 4.10 91 ILE A N 4
ATOM 6408 C CA . ILE A 1 91 ? 7.541 2.970 -7.456 1.00 52.31 91 ILE A CA 4
ATOM 6409 C C . ILE A 1 91 ? 7.958 1.763 -8.316 1.00 32.24 91 ILE A C 4
ATOM 6410 O O . ILE A 1 91 ? 7.207 1.313 -9.181 1.00 55.12 91 ILE A O 4
ATOM 6426 N N . ALA A 1 92 ? 9.162 1.246 -8.072 1.00 31.44 92 ALA A N 4
ATOM 6427 C CA . ALA A 1 92 ? 9.661 0.059 -8.783 1.00 51.41 92 ALA A CA 4
ATOM 6428 C C . ALA A 1 92 ? 9.200 -1.244 -8.104 1.00 44.12 92 ALA A C 4
ATOM 6429 O O . ALA A 1 92 ? 9.808 -1.703 -7.132 1.00 21.53 92 ALA A O 4
ATOM 6436 N N . LEU A 1 93 ? 8.122 -1.837 -8.619 1.00 12.12 93 LEU A N 4
ATOM 6437 C CA . LEU A 1 93 ? 7.570 -3.077 -8.054 1.00 61.13 93 LEU A CA 4
ATOM 6438 C C . LEU A 1 93 ? 8.584 -4.228 -8.093 1.00 51.43 93 LEU A C 4
ATOM 6439 O O . LEU A 1 93 ? 8.903 -4.813 -7.063 1.00 53.54 93 LEU A O 4
ATOM 6455 N N . ARG A 1 94 ? 9.110 -4.529 -9.279 1.00 43.12 94 ARG A N 4
ATOM 6456 C CA . ARG A 1 94 ? 10.021 -5.671 -9.462 1.00 71.25 94 ARG A CA 4
ATOM 6457 C C . ARG A 1 94 ? 11.269 -5.605 -8.553 1.00 25.04 94 ARG A C 4
ATOM 6458 O O . ARG A 1 94 ? 12.034 -6.569 -8.477 1.00 23.44 94 ARG A O 4
ATOM 6479 N N . LYS A 1 95 ? 11.476 -4.474 -7.875 1.00 5.45 95 LYS A N 4
ATOM 6480 C CA . LYS A 1 95 ? 12.601 -4.328 -6.940 1.00 30.34 95 LYS A CA 4
ATOM 6481 C C . LYS A 1 95 ? 12.134 -4.382 -5.471 1.00 12.10 95 LYS A C 4
ATOM 6482 O O . LYS A 1 95 ? 12.812 -4.958 -4.617 1.00 64.10 95 LYS A O 4
ATOM 6501 N N . TYR A 1 96 ? 10.973 -3.794 -5.180 1.00 42.41 96 TYR A N 4
ATOM 6502 C CA . TYR A 1 96 ? 10.504 -3.653 -3.792 1.00 54.22 96 TYR A CA 4
ATOM 6503 C C . TYR A 1 96 ? 9.207 -4.426 -3.536 1.00 70.23 96 TYR A C 4
ATOM 6504 O O . TYR A 1 96 ? 8.554 -4.225 -2.516 1.00 32.02 96 TYR A O 4
ATOM 6522 N N . LYS A 1 97 ? 8.840 -5.312 -4.451 1.00 34.51 97 LYS A N 4
ATOM 6523 C CA . LYS A 1 97 ? 7.601 -6.071 -4.321 1.00 25.22 97 LYS A CA 4
ATOM 6524 C C . LYS A 1 97 ? 7.648 -7.022 -3.114 1.00 3.30 97 LYS A C 4
ATOM 6525 O O . LYS A 1 97 ? 8.668 -7.661 -2.846 1.00 14.52 97 LYS A O 4
ATOM 6544 N N . TRP A 1 98 ? 6.538 -7.109 -2.389 1.00 41.22 98 TRP A N 4
ATOM 6545 C CA . TRP A 1 98 ? 6.434 -7.993 -1.226 1.00 54.22 98 TRP A CA 4
ATOM 6546 C C . TRP A 1 98 ? 6.663 -9.462 -1.615 1.00 33.40 98 TRP A C 4
ATOM 6547 O O . TRP A 1 98 ? 5.861 -10.062 -2.330 1.00 74.42 98 TRP A O 4
ATOM 6568 N N . GLN A 1 99 ? 7.776 -10.024 -1.150 1.00 32.22 99 GLN A N 4
ATOM 6569 C CA . GLN A 1 99 ? 8.104 -11.433 -1.389 1.00 64.32 99 GLN A CA 4
ATOM 6570 C C . GLN A 1 99 ? 7.931 -12.266 -0.104 1.00 65.02 99 GLN A C 4
ATOM 6571 O O . GLN A 1 99 ? 8.848 -12.344 0.713 1.00 4.53 99 GLN A O 4
ATOM 6585 N N . PRO A 1 100 ? 6.738 -12.866 0.109 1.00 34.51 100 PRO A N 4
ATOM 6586 C CA . PRO A 1 100 ? 6.478 -13.725 1.282 1.00 44.24 100 PRO A CA 4
ATOM 6587 C C . PRO A 1 100 ? 7.125 -15.119 1.161 1.00 62.44 100 PRO A C 4
ATOM 6588 O O . PRO A 1 100 ? 7.520 -15.723 2.158 1.00 53.15 100 PRO A O 4
ATOM 6599 N N . LEU A 1 101 ? 7.227 -15.625 -0.070 1.00 10.24 101 LEU A N 4
ATOM 6600 C CA . LEU A 1 101 ? 7.820 -16.946 -0.322 1.00 51.22 101 LEU A CA 4
ATOM 6601 C C . LEU A 1 101 ? 9.287 -16.816 -0.760 1.00 42.41 101 LEU A C 4
ATOM 6602 O O . LEU A 1 101 ? 9.579 -16.331 -1.857 1.00 12.51 101 LEU A O 4
ATOM 6618 N N . GLU A 1 102 ? 10.197 -17.258 0.105 1.00 61.30 102 GLU A N 4
ATOM 6619 C CA . GLU A 1 102 ? 11.644 -17.134 -0.129 1.00 62.40 102 GLU A CA 4
ATOM 6620 C C . GLU A 1 102 ? 12.220 -18.387 -0.819 1.00 54.41 102 GLU A C 4
ATOM 6621 O O . GLU A 1 102 ? 12.522 -18.321 -2.033 1.00 38.17 102 GLU A O 4
ATOM 6633 N N . MET A 1 1 ? -16.149 -5.094 14.523 1.00 63.24 1 MET A N 5
ATOM 6634 C CA . MET A 1 1 ? -15.383 -4.529 13.376 1.00 0.44 1 MET A CA 5
ATOM 6635 C C . MET A 1 1 ? -15.842 -5.152 12.044 1.00 31.24 1 MET A C 5
ATOM 6636 O O . MET A 1 1 ? -16.287 -6.298 12.004 1.00 22.22 1 MET A O 5
ATOM 6652 N N . ASP A 1 2 ? -15.748 -4.390 10.957 1.00 63.42 2 ASP A N 5
ATOM 6653 C CA . ASP A 1 2 ? -16.124 -4.889 9.629 1.00 53.31 2 ASP A CA 5
ATOM 6654 C C . ASP A 1 2 ? -15.132 -5.956 9.132 1.00 70.12 2 ASP A C 5
ATOM 6655 O O . ASP A 1 2 ? -13.941 -5.678 8.958 1.00 42.15 2 ASP A O 5
ATOM 6664 N N . GLN A 1 3 ? -15.632 -7.174 8.908 1.00 65.54 3 GLN A N 5
ATOM 6665 C CA . GLN A 1 3 ? -14.792 -8.301 8.477 1.00 34.21 3 GLN A CA 5
ATOM 6666 C C . GLN A 1 3 ? -13.953 -7.962 7.234 1.00 42.22 3 GLN A C 5
ATOM 6667 O O . GLN A 1 3 ? -12.811 -8.408 7.113 1.00 15.04 3 GLN A O 5
ATOM 6681 N N . PHE A 1 4 ? -14.516 -7.157 6.327 1.00 3.23 4 PHE A N 5
ATOM 6682 C CA . PHE A 1 4 ? -13.787 -6.698 5.137 1.00 71.44 4 PHE A CA 5
ATOM 6683 C C . PHE A 1 4 ? -12.462 -6.027 5.535 1.00 24.33 4 PHE A C 5
ATOM 6684 O O . PHE A 1 4 ? -11.395 -6.356 5.010 1.00 63.41 4 PHE A O 5
ATOM 6701 N N . LEU A 1 5 ? -12.546 -5.099 6.485 1.00 73.00 5 LEU A N 5
ATOM 6702 C CA . LEU A 1 5 ? -11.368 -4.392 6.991 1.00 43.14 5 LEU A CA 5
ATOM 6703 C C . LEU A 1 5 ? -10.424 -5.355 7.725 1.00 60.53 5 LEU A C 5
ATOM 6704 O O . LEU A 1 5 ? -9.210 -5.303 7.549 1.00 52.24 5 LEU A O 5
ATOM 6720 N N . VAL A 1 6 ? -10.999 -6.244 8.538 1.00 33.33 6 VAL A N 5
ATOM 6721 C CA . VAL A 1 6 ? -10.217 -7.231 9.293 1.00 23.51 6 VAL A CA 5
ATOM 6722 C C . VAL A 1 6 ? -9.321 -8.073 8.365 1.00 25.33 6 VAL A C 5
ATOM 6723 O O . VAL A 1 6 ? -8.134 -8.262 8.635 1.00 2.14 6 VAL A O 5
ATOM 6736 N N . GLN A 1 7 ? -9.894 -8.560 7.265 1.00 10.45 7 GLN A N 5
ATOM 6737 C CA . GLN A 1 7 ? -9.164 -9.419 6.326 1.00 34.24 7 GLN A CA 5
ATOM 6738 C C . GLN A 1 7 ? -8.034 -8.664 5.603 1.00 44.34 7 GLN A C 5
ATOM 6739 O O . GLN A 1 7 ? -6.872 -9.071 5.665 1.00 44.11 7 GLN A O 5
ATOM 6753 N N . ILE A 1 8 ? -8.367 -7.565 4.924 1.00 13.12 8 ILE A N 5
ATOM 6754 C CA . ILE A 1 8 ? -7.360 -6.793 4.184 1.00 31.12 8 ILE A CA 5
ATOM 6755 C C . ILE A 1 8 ? -6.232 -6.295 5.107 1.00 4.14 8 ILE A C 5
ATOM 6756 O O . ILE A 1 8 ? -5.056 -6.372 4.749 1.00 71.30 8 ILE A O 5
ATOM 6772 N N . PHE A 1 9 ? -6.586 -5.818 6.305 1.00 3.23 9 PHE A N 5
ATOM 6773 C CA . PHE A 1 9 ? -5.585 -5.375 7.288 1.00 11.21 9 PHE A CA 5
ATOM 6774 C C . PHE A 1 9 ? -4.677 -6.541 7.710 1.00 40.32 9 PHE A C 5
ATOM 6775 O O . PHE A 1 9 ? -3.454 -6.392 7.794 1.00 42.43 9 PHE A O 5
ATOM 6792 N N . ALA A 1 10 ? -5.283 -7.704 7.959 1.00 73.40 10 ALA A N 5
ATOM 6793 C CA . ALA A 1 10 ? -4.536 -8.914 8.318 1.00 33.23 10 ALA A CA 5
ATOM 6794 C C . ALA A 1 10 ? -3.518 -9.296 7.231 1.00 32.53 10 ALA A C 5
ATOM 6795 O O . ALA A 1 10 ? -2.493 -9.916 7.512 1.00 53.50 10 ALA A O 5
ATOM 6802 N N . VAL A 1 11 ? -3.812 -8.936 5.985 1.00 62.12 11 VAL A N 5
ATOM 6803 C CA . VAL A 1 11 ? -2.883 -9.176 4.879 1.00 44.44 11 VAL A CA 5
ATOM 6804 C C . VAL A 1 11 ? -1.785 -8.096 4.836 1.00 72.43 11 VAL A C 5
ATOM 6805 O O . VAL A 1 11 ? -0.609 -8.400 4.635 1.00 34.31 11 VAL A O 5
ATOM 6818 N N . ILE A 1 12 ? -2.175 -6.839 5.058 1.00 20.24 12 ILE A N 5
ATOM 6819 C CA . ILE A 1 12 ? -1.235 -5.707 5.029 1.00 75.44 12 ILE A CA 5
ATOM 6820 C C . ILE A 1 12 ? -0.130 -5.839 6.098 1.00 22.22 12 ILE A C 5
ATOM 6821 O O . ILE A 1 12 ? 1.042 -5.574 5.826 1.00 43.22 12 ILE A O 5
ATOM 6837 N N . HIS A 1 13 ? -0.501 -6.256 7.311 1.00 11.42 13 HIS A N 5
ATOM 6838 C CA . HIS A 1 13 ? 0.482 -6.456 8.392 1.00 70.52 13 HIS A CA 5
ATOM 6839 C C . HIS A 1 13 ? 1.547 -7.505 8.020 1.00 12.34 13 HIS A C 5
ATOM 6840 O O . HIS A 1 13 ? 2.638 -7.526 8.592 1.00 3.04 13 HIS A O 5
ATOM 6854 N N . GLN A 1 14 ? 1.232 -8.362 7.048 1.00 71.14 14 GLN A N 5
ATOM 6855 C CA . GLN A 1 14 ? 2.153 -9.426 6.619 1.00 11.45 14 GLN A CA 5
ATOM 6856 C C . GLN A 1 14 ? 3.192 -8.915 5.601 1.00 13.21 14 GLN A C 5
ATOM 6857 O O . GLN A 1 14 ? 4.068 -9.664 5.166 1.00 45.14 14 GLN A O 5
ATOM 6871 N N . ILE A 1 15 ? 3.090 -7.641 5.223 1.00 71.23 15 ILE A N 5
ATOM 6872 C CA . ILE A 1 15 ? 4.073 -7.018 4.331 1.00 14.34 15 ILE A CA 5
ATOM 6873 C C . ILE A 1 15 ? 5.284 -6.505 5.137 1.00 64.35 15 ILE A C 5
ATOM 6874 O O . ILE A 1 15 ? 5.145 -5.587 5.951 1.00 45.33 15 ILE A O 5
ATOM 6890 N N . PRO A 1 16 ? 6.484 -7.093 4.940 1.00 64.02 16 PRO A N 5
ATOM 6891 C CA . PRO A 1 16 ? 7.700 -6.706 5.681 1.00 23.43 16 PRO A CA 5
ATOM 6892 C C . PRO A 1 16 ? 8.233 -5.310 5.303 1.00 62.40 16 PRO A C 5
ATOM 6893 O O . PRO A 1 16 ? 8.111 -4.871 4.156 1.00 35.32 16 PRO A O 5
ATOM 6904 N N . LYS A 1 17 ? 8.830 -4.627 6.281 1.00 72.12 17 LYS A N 5
ATOM 6905 C CA . LYS A 1 17 ? 9.463 -3.320 6.065 1.00 24.14 17 LYS A CA 5
ATOM 6906 C C . LYS A 1 17 ? 10.466 -3.356 4.893 1.00 3.53 17 LYS A C 5
ATOM 6907 O O . LYS A 1 17 ? 11.446 -4.106 4.920 1.00 10.34 17 LYS A O 5
ATOM 6926 N N . GLY A 1 18 ? 10.221 -2.536 3.873 1.00 65.04 18 GLY A N 5
ATOM 6927 C CA . GLY A 1 18 ? 11.080 -2.524 2.690 1.00 33.31 18 GLY A CA 5
ATOM 6928 C C . GLY A 1 18 ? 10.428 -3.172 1.472 1.00 52.31 18 GLY A C 5
ATOM 6929 O O . GLY A 1 18 ? 10.963 -3.111 0.363 1.00 34.12 18 GLY A O 5
ATOM 6933 N N . LYS A 1 19 ? 9.279 -3.809 1.683 1.00 14.34 19 LYS A N 5
ATOM 6934 C CA . LYS A 1 19 ? 8.503 -4.412 0.594 1.00 63.41 19 LYS A CA 5
ATOM 6935 C C . LYS A 1 19 ? 7.142 -3.713 0.426 1.00 42.44 19 LYS A C 5
ATOM 6936 O O . LYS A 1 19 ? 6.588 -3.167 1.380 1.00 14.23 19 LYS A O 5
ATOM 6955 N N . VAL A 1 20 ? 6.614 -3.738 -0.795 1.00 30.31 20 VAL A N 5
ATOM 6956 C CA . VAL A 1 20 ? 5.300 -3.161 -1.102 1.00 3.43 20 VAL A CA 5
ATOM 6957 C C . VAL A 1 20 ? 4.428 -4.161 -1.877 1.00 33.21 20 VAL A C 5
ATOM 6958 O O . VAL A 1 20 ? 4.931 -5.102 -2.493 1.00 35.21 20 VAL A O 5
ATOM 6971 N N . SER A 1 21 ? 3.120 -3.952 -1.844 1.00 12.21 21 SER A N 5
ATOM 6972 C CA . SER A 1 21 ? 2.180 -4.818 -2.566 1.00 53.11 21 SER A CA 5
ATOM 6973 C C . SER A 1 21 ? 1.074 -3.998 -3.230 1.00 10.23 21 SER A C 5
ATOM 6974 O O . SER A 1 21 ? 0.918 -2.805 -2.959 1.00 53.32 21 SER A O 5
ATOM 6982 N N . THR A 1 22 ? 0.306 -4.638 -4.101 1.00 64.00 22 THR A N 5
ATOM 6983 C CA . THR A 1 22 ? -0.767 -3.960 -4.834 1.00 41.12 22 THR A CA 5
ATOM 6984 C C . THR A 1 22 ? -2.143 -4.306 -4.255 1.00 73.35 22 THR A C 5
ATOM 6985 O O . THR A 1 22 ? -2.356 -5.413 -3.754 1.00 72.35 22 THR A O 5
ATOM 6996 N N . TYR A 1 23 ? -3.083 -3.360 -4.335 1.00 62.33 23 TYR A N 5
ATOM 6997 C CA . TYR A 1 23 ? -4.466 -3.604 -3.896 1.00 24.40 23 TYR A CA 5
ATOM 6998 C C . TYR A 1 23 ? -5.041 -4.878 -4.536 1.00 63.40 23 TYR A C 5
ATOM 6999 O O . TYR A 1 23 ? -5.842 -5.584 -3.923 1.00 44.33 23 TYR A O 5
ATOM 7017 N N . GLY A 1 24 ? -4.618 -5.159 -5.770 1.00 64.12 24 GLY A N 5
ATOM 7018 C CA . GLY A 1 24 ? -5.037 -6.376 -6.452 1.00 72.12 24 GLY A CA 5
ATOM 7019 C C . GLY A 1 24 ? -4.604 -7.643 -5.716 1.00 4.50 24 GLY A C 5
ATOM 7020 O O . GLY A 1 24 ? -5.390 -8.579 -5.567 1.00 15.23 24 GLY A O 5
ATOM 7024 N N . GLU A 1 25 ? -3.353 -7.667 -5.251 1.00 21.13 25 GLU A N 5
ATOM 7025 C CA . GLU A 1 25 ? -2.824 -8.807 -4.491 1.00 33.41 25 GLU A CA 5
ATOM 7026 C C . GLU A 1 25 ? -3.453 -8.891 -3.087 1.00 35.33 25 GLU A C 5
ATOM 7027 O O . GLU A 1 25 ? -3.932 -9.948 -2.678 1.00 73.22 25 GLU A O 5
ATOM 7039 N N . ILE A 1 26 ? -3.460 -7.771 -2.364 1.00 34.30 26 ILE A N 5
ATOM 7040 C CA . ILE A 1 26 ? -4.023 -7.722 -1.006 1.00 14.50 26 ILE A CA 5
ATOM 7041 C C . ILE A 1 26 ? -5.489 -8.193 -0.973 1.00 32.41 26 ILE A C 5
ATOM 7042 O O . ILE A 1 26 ? -5.834 -9.125 -0.244 1.00 14.20 26 ILE A O 5
ATOM 7058 N N . ALA A 1 27 ? -6.343 -7.549 -1.767 1.00 42.31 27 ALA A N 5
ATOM 7059 C CA . ALA A 1 27 ? -7.762 -7.913 -1.832 1.00 23.11 27 ALA A CA 5
ATOM 7060 C C . ALA A 1 27 ? -7.944 -9.378 -2.265 1.00 41.55 27 ALA A C 5
ATOM 7061 O O . ALA A 1 27 ? -8.789 -10.101 -1.729 1.00 73.20 27 ALA A O 5
ATOM 7068 N N . LYS A 1 28 ? -7.126 -9.813 -3.224 1.00 40.24 28 LYS A N 5
ATOM 7069 C CA . LYS A 1 28 ? -7.158 -11.197 -3.709 1.00 54.55 28 LYS A CA 5
ATOM 7070 C C . LYS A 1 28 ? -6.842 -12.190 -2.576 1.00 45.43 28 LYS A C 5
ATOM 7071 O O . LYS A 1 28 ? -7.490 -13.231 -2.445 1.00 51.01 28 LYS A O 5
ATOM 7090 N N . MET A 1 29 ? -5.848 -11.858 -1.756 1.00 53.24 29 MET A N 5
ATOM 7091 C CA . MET A 1 29 ? -5.456 -12.702 -0.621 1.00 50.02 29 MET A CA 5
ATOM 7092 C C . MET A 1 29 ? -6.495 -12.639 0.513 1.00 72.22 29 MET A C 5
ATOM 7093 O O . MET A 1 29 ? -6.756 -13.635 1.187 1.00 11.45 29 MET A O 5
ATOM 7107 N N . ALA A 1 30 ? -7.080 -11.461 0.714 1.00 62.14 30 ALA A N 5
ATOM 7108 C CA . ALA A 1 30 ? -8.119 -11.268 1.734 1.00 30.31 30 ALA A CA 5
ATOM 7109 C C . ALA A 1 30 ? -9.410 -12.020 1.373 1.00 31.42 30 ALA A C 5
ATOM 7110 O O . ALA A 1 30 ? -10.236 -12.316 2.240 1.00 75.21 30 ALA A O 5
ATOM 7117 N N . GLY A 1 31 ? -9.573 -12.332 0.088 1.00 33.34 31 GLY A N 5
ATOM 7118 C CA . GLY A 1 31 ? -10.753 -13.058 -0.373 1.00 63.42 31 GLY A CA 5
ATOM 7119 C C . GLY A 1 31 ? -11.834 -12.146 -0.949 1.00 55.34 31 GLY A C 5
ATOM 7120 O O . GLY A 1 31 ? -12.992 -12.547 -1.072 1.00 55.00 31 GLY A O 5
ATOM 7124 N N . TYR A 1 32 ? -11.456 -10.920 -1.304 1.00 3.42 32 TYR A N 5
ATOM 7125 C CA . TYR A 1 32 ? -12.399 -9.944 -1.868 1.00 42.01 32 TYR A CA 5
ATOM 7126 C C . TYR A 1 32 ? -11.924 -9.438 -3.245 1.00 0.52 32 TYR A C 5
ATOM 7127 O O . TYR A 1 32 ? -11.257 -8.407 -3.342 1.00 50.25 32 TYR A O 5
ATOM 7145 N N . PRO A 1 33 ? -12.256 -10.160 -4.332 1.00 11.00 33 PRO A N 5
ATOM 7146 C CA . PRO A 1 33 ? -11.851 -9.768 -5.696 1.00 5.43 33 PRO A CA 5
ATOM 7147 C C . PRO A 1 33 ? -12.616 -8.534 -6.211 1.00 44.42 33 PRO A C 5
ATOM 7148 O O . PRO A 1 33 ? -13.834 -8.431 -6.047 1.00 21.42 33 PRO A O 5
ATOM 7159 N N . GLY A 1 34 ? -11.898 -7.592 -6.826 1.00 43.35 34 GLY A N 5
ATOM 7160 C CA . GLY A 1 34 ? -12.528 -6.385 -7.361 1.00 1.14 34 GLY A CA 5
ATOM 7161 C C . GLY A 1 34 ? -12.598 -5.241 -6.348 1.00 42.10 34 GLY A C 5
ATOM 7162 O O . GLY A 1 34 ? -12.603 -4.066 -6.719 1.00 32.34 34 GLY A O 5
ATOM 7166 N N . TYR A 1 35 ? -12.624 -5.585 -5.061 1.00 31.34 35 TYR A N 5
ATOM 7167 C CA . TYR A 1 35 ? -12.713 -4.589 -3.984 1.00 24.43 35 TYR A CA 5
ATOM 7168 C C . TYR A 1 35 ? -11.394 -3.821 -3.784 1.00 33.52 35 TYR A C 5
ATOM 7169 O O . TYR A 1 35 ? -11.289 -2.987 -2.882 1.00 61.14 35 TYR A O 5
ATOM 7187 N N . ALA A 1 36 ? -10.401 -4.094 -4.633 1.00 34.01 36 ALA A N 5
ATOM 7188 C CA . ALA A 1 36 ? -9.102 -3.409 -4.581 1.00 45.52 36 ALA A CA 5
ATOM 7189 C C . ALA A 1 36 ? -9.259 -1.878 -4.482 1.00 33.43 36 ALA A C 5
ATOM 7190 O O . ALA A 1 36 ? -8.583 -1.219 -3.688 1.00 40.02 36 ALA A O 5
ATOM 7197 N N . ARG A 1 37 ? -10.163 -1.330 -5.290 1.00 4.24 37 ARG A N 5
ATOM 7198 C CA . ARG A 1 37 ? -10.448 0.111 -5.286 1.00 60.21 37 ARG A CA 5
ATOM 7199 C C . ARG A 1 37 ? -11.027 0.577 -3.935 1.00 52.35 37 ARG A C 5
ATOM 7200 O O . ARG A 1 37 ? -10.762 1.694 -3.485 1.00 1.05 37 ARG A O 5
ATOM 7221 N N . HIS A 1 38 ? -11.807 -0.290 -3.287 1.00 43.10 38 HIS A N 5
ATOM 7222 C CA . HIS A 1 38 ? -12.409 0.031 -1.986 1.00 44.13 38 HIS A CA 5
ATOM 7223 C C . HIS A 1 38 ? -11.364 -0.036 -0.864 1.00 64.25 38 HIS A C 5
ATOM 7224 O O . HIS A 1 38 ? -11.411 0.743 0.089 1.00 34.20 38 HIS A O 5
ATOM 7238 N N . VAL A 1 39 ? -10.414 -0.963 -0.988 1.00 50.21 39 VAL A N 5
ATOM 7239 C CA . VAL A 1 39 ? -9.284 -1.033 -0.055 1.00 2.43 39 VAL A CA 5
ATOM 7240 C C . VAL A 1 39 ? -8.490 0.285 -0.083 1.00 61.43 39 VAL A C 5
ATOM 7241 O O . VAL A 1 39 ? -8.061 0.793 0.956 1.00 60.23 39 VAL A O 5
ATOM 7254 N N . GLY A 1 40 ? -8.320 0.839 -1.287 1.00 42.31 40 GLY A N 5
ATOM 7255 C CA . GLY A 1 40 ? -7.690 2.147 -1.439 1.00 25.23 40 GLY A CA 5
ATOM 7256 C C . GLY A 1 40 ? -8.460 3.257 -0.728 1.00 54.12 40 GLY A C 5
ATOM 7257 O O . GLY A 1 40 ? -7.864 4.140 -0.108 1.00 12.11 40 GLY A O 5
ATOM 7261 N N . LYS A 1 41 ? -9.790 3.216 -0.823 1.00 40.44 41 LYS A N 5
ATOM 7262 C CA . LYS A 1 41 ? -10.643 4.152 -0.083 1.00 21.32 41 LYS A CA 5
ATOM 7263 C C . LYS A 1 41 ? -10.377 4.041 1.428 1.00 14.44 41 LYS A C 5
ATOM 7264 O O . LYS A 1 41 ? -10.155 5.043 2.110 1.00 41.21 41 LYS A O 5
ATOM 7283 N N . ALA A 1 42 ? -10.381 2.803 1.930 1.00 12.01 42 ALA A N 5
ATOM 7284 C CA . ALA A 1 42 ? -10.156 2.528 3.354 1.00 61.11 42 ALA A CA 5
ATOM 7285 C C . ALA A 1 42 ? -8.816 3.105 3.835 1.00 41.23 42 ALA A C 5
ATOM 7286 O O . ALA A 1 42 ? -8.767 3.872 4.799 1.00 71.41 42 ALA A O 5
ATOM 7293 N N . LEU A 1 43 ? -7.730 2.749 3.148 1.00 61.24 43 LEU A N 5
ATOM 7294 C CA . LEU A 1 43 ? -6.398 3.262 3.492 1.00 0.23 43 LEU A CA 5
ATOM 7295 C C . LEU A 1 43 ? -6.333 4.788 3.319 1.00 51.14 43 LEU A C 5
ATOM 7296 O O . LEU A 1 43 ? -5.630 5.478 4.056 1.00 1.20 43 LEU A O 5
ATOM 7312 N N . GLY A 1 44 ? -7.088 5.308 2.348 1.00 75.34 44 GLY A N 5
ATOM 7313 C CA . GLY A 1 44 ? -7.163 6.750 2.135 1.00 1.54 44 GLY A CA 5
ATOM 7314 C C . GLY A 1 44 ? -7.760 7.506 3.321 1.00 4.51 44 GLY A C 5
ATOM 7315 O O . GLY A 1 44 ? -7.529 8.705 3.481 1.00 33.43 44 GLY A O 5
ATOM 7319 N N . ASN A 1 45 ? -8.540 6.806 4.147 1.00 13.24 45 ASN A N 5
ATOM 7320 C CA . ASN A 1 45 ? -9.123 7.404 5.358 1.00 12.45 45 ASN A CA 5
ATOM 7321 C C . ASN A 1 45 ? -8.098 7.451 6.505 1.00 34.40 45 ASN A C 5
ATOM 7322 O O . ASN A 1 45 ? -8.243 8.230 7.452 1.00 74.25 45 ASN A O 5
ATOM 7333 N N . LEU A 1 46 ? -7.060 6.623 6.407 1.00 40.31 46 LEU A N 5
ATOM 7334 C CA . LEU A 1 46 ? -6.027 6.530 7.444 1.00 52.12 46 LEU A CA 5
ATOM 7335 C C . LEU A 1 46 ? -5.039 7.709 7.390 1.00 2.50 46 LEU A C 5
ATOM 7336 O O . LEU A 1 46 ? -4.655 8.170 6.310 1.00 30.33 46 LEU A O 5
ATOM 7352 N N . PRO A 1 47 ? -4.625 8.219 8.566 1.00 62.14 47 PRO A N 5
ATOM 7353 C CA . PRO A 1 47 ? -3.626 9.284 8.664 1.00 3.24 47 PRO A CA 5
ATOM 7354 C C . PRO A 1 47 ? -2.185 8.742 8.725 1.00 15.22 47 PRO A C 5
ATOM 7355 O O . PRO A 1 47 ? -1.961 7.534 8.833 1.00 5.31 47 PRO A O 5
ATOM 7366 N N . GLU A 1 48 ? -1.209 9.644 8.669 1.00 21.41 48 GLU A N 5
ATOM 7367 C CA . GLU A 1 48 ? 0.205 9.257 8.740 1.00 3.01 48 GLU A CA 5
ATOM 7368 C C . GLU A 1 48 ? 0.554 8.603 10.092 1.00 22.15 48 GLU A C 5
ATOM 7369 O O . GLU A 1 48 ? 1.414 7.726 10.160 1.00 21.21 48 GLU A O 5
ATOM 7381 N N . GLY A 1 49 ? -0.129 9.016 11.162 1.00 42.41 49 GLY A N 5
ATOM 7382 C CA . GLY A 1 49 ? 0.106 8.424 12.480 1.00 75.54 49 GLY A CA 5
ATOM 7383 C C . GLY A 1 49 ? -0.735 7.171 12.734 1.00 74.11 49 GLY A C 5
ATOM 7384 O O . GLY A 1 49 ? -1.427 7.072 13.748 1.00 75.32 49 GLY A O 5
ATOM 7388 N N . SER A 1 50 ? -0.673 6.212 11.811 1.00 12.12 50 SER A N 5
ATOM 7389 C CA . SER A 1 50 ? -1.464 4.970 11.904 1.00 72.41 50 SER A CA 5
ATOM 7390 C C . SER A 1 50 ? -0.617 3.778 12.380 1.00 4.55 50 SER A C 5
ATOM 7391 O O . SER A 1 50 ? 0.553 3.645 12.007 1.00 65.31 50 SER A O 5
ATOM 7399 N N . LYS A 1 51 ? -1.213 2.908 13.204 1.00 52.12 51 LYS A N 5
ATOM 7400 C CA . LYS A 1 51 ? -0.546 1.669 13.639 1.00 73.44 51 LYS A CA 5
ATOM 7401 C C . LYS A 1 51 ? -0.409 0.685 12.465 1.00 64.54 51 LYS A C 5
ATOM 7402 O O . LYS A 1 51 ? 0.577 -0.047 12.356 1.00 61.13 51 LYS A O 5
ATOM 7421 N N . LEU A 1 52 ? -1.416 0.674 11.596 1.00 24.32 52 LEU A N 5
ATOM 7422 C CA . LEU A 1 52 ? -1.395 -0.139 10.378 1.00 73.35 52 LEU A CA 5
ATOM 7423 C C . LEU A 1 52 ? -0.583 0.556 9.274 1.00 55.05 52 LEU A C 5
ATOM 7424 O O . LEU A 1 52 ? -0.906 1.684 8.882 1.00 45.32 52 LEU A O 5
ATOM 7440 N N . PRO A 1 53 ? 0.483 -0.090 8.751 1.00 24.44 53 PRO A N 5
ATOM 7441 C CA . PRO A 1 53 ? 1.252 0.484 7.643 1.00 54.23 53 PRO A CA 5
ATOM 7442 C C . PRO A 1 53 ? 0.477 0.418 6.319 1.00 1.13 53 PRO A C 5
ATOM 7443 O O . PRO A 1 53 ? 0.519 -0.579 5.602 1.00 65.51 53 PRO A O 5
ATOM 7454 N N . TRP A 1 54 ? -0.219 1.502 5.995 1.00 55.31 54 TRP A N 5
ATOM 7455 C CA . TRP A 1 54 ? -1.049 1.564 4.784 1.00 13.42 54 TRP A CA 5
ATOM 7456 C C . TRP A 1 54 ? -0.229 1.951 3.547 1.00 64.31 54 TRP A C 5
ATOM 7457 O O . TRP A 1 54 ? -0.574 1.602 2.419 1.00 41.54 54 TRP A O 5
ATOM 7478 N N . PHE A 1 55 ? 0.871 2.650 3.781 1.00 72.34 55 PHE A N 5
ATOM 7479 C CA . PHE A 1 55 ? 1.730 3.149 2.706 1.00 70.12 55 PHE A CA 5
ATOM 7480 C C . PHE A 1 55 ? 2.363 2.026 1.864 1.00 4.31 55 PHE A C 5
ATOM 7481 O O . PHE A 1 55 ? 2.740 2.248 0.714 1.00 60.13 55 PHE A O 5
ATOM 7498 N N . ARG A 1 56 ? 2.466 0.823 2.430 1.00 12.41 56 ARG A N 5
ATOM 7499 C CA . ARG A 1 56 ? 3.101 -0.308 1.734 1.00 0.11 56 ARG A CA 5
ATOM 7500 C C . ARG A 1 56 ? 2.197 -0.909 0.642 1.00 62.10 56 ARG A C 5
ATOM 7501 O O . ARG A 1 56 ? 2.607 -1.825 -0.071 1.00 2.05 56 ARG A O 5
ATOM 7522 N N . VAL A 1 57 ? 0.971 -0.404 0.511 1.00 65.42 57 VAL A N 5
ATOM 7523 C CA . VAL A 1 57 ? 0.028 -0.925 -0.490 1.00 25.20 57 VAL A CA 5
ATOM 7524 C C . VAL A 1 57 ? -0.310 0.132 -1.557 1.00 3.14 57 VAL A C 5
ATOM 7525 O O . VAL A 1 57 ? -0.937 1.151 -1.264 1.00 44.15 57 VAL A O 5
ATOM 7538 N N . ILE A 1 58 ? 0.103 -0.125 -2.799 1.00 61.55 58 ILE A N 5
ATOM 7539 C CA . ILE A 1 58 ? -0.146 0.799 -3.915 1.00 71.21 58 ILE A CA 5
ATOM 7540 C C . ILE A 1 58 ? -1.058 0.171 -4.985 1.00 11.23 58 ILE A C 5
ATOM 7541 O O . ILE A 1 58 ? -1.622 -0.907 -4.784 1.00 24.14 58 ILE A O 5
ATOM 7557 N N . ASN A 1 59 ? -1.202 0.849 -6.127 1.00 74.01 59 ASN A N 5
ATOM 7558 C CA . ASN A 1 59 ? -2.104 0.387 -7.193 1.00 22.21 59 ASN A CA 5
ATOM 7559 C C . ASN A 1 59 ? -1.442 -0.676 -8.093 1.00 2.32 59 ASN A C 5
ATOM 7560 O O . ASN A 1 59 ? -0.274 -1.019 -7.922 1.00 2.31 59 ASN A O 5
ATOM 7571 N N . SER A 1 60 ? -2.203 -1.183 -9.064 1.00 20.04 60 SER A N 5
ATOM 7572 C CA . SER A 1 60 ? -1.715 -2.223 -9.986 1.00 2.13 60 SER A CA 5
ATOM 7573 C C . SER A 1 60 ? -0.880 -1.630 -11.132 1.00 75.13 60 SER A C 5
ATOM 7574 O O . SER A 1 60 ? -0.380 -2.360 -11.991 1.00 25.20 60 SER A O 5
ATOM 7582 N N . GLN A 1 61 ? -0.741 -0.306 -11.149 1.00 54.32 61 GLN A N 5
ATOM 7583 C CA . GLN A 1 61 ? 0.070 0.383 -12.161 1.00 41.20 61 GLN A CA 5
ATOM 7584 C C . GLN A 1 61 ? 1.544 0.469 -11.734 1.00 42.44 61 GLN A C 5
ATOM 7585 O O . GLN A 1 61 ? 2.434 0.642 -12.570 1.00 24.13 61 GLN A O 5
ATOM 7599 N N . GLY A 1 62 ? 1.792 0.342 -10.431 1.00 61.51 62 GLY A N 5
ATOM 7600 C CA . GLY A 1 62 ? 3.135 0.537 -9.893 1.00 72.24 62 GLY A CA 5
ATOM 7601 C C . GLY A 1 62 ? 3.358 1.963 -9.403 1.00 64.41 62 GLY A C 5
ATOM 7602 O O . GLY A 1 62 ? 4.491 2.434 -9.309 1.00 14.43 62 GLY A O 5
ATOM 7606 N N . LYS A 1 63 ? 2.260 2.648 -9.092 1.00 63.33 63 LYS A N 5
ATOM 7607 C CA . LYS A 1 63 ? 2.296 4.047 -8.657 1.00 51.20 63 LYS A CA 5
ATOM 7608 C C . LYS A 1 63 ? 1.498 4.254 -7.360 1.00 14.41 63 LYS A C 5
ATOM 7609 O O . LYS A 1 63 ? 0.806 3.351 -6.887 1.00 53.41 63 LYS A O 5
ATOM 7628 N N . ILE A 1 64 ? 1.590 5.456 -6.800 1.00 23.43 64 ILE A N 5
ATOM 7629 C CA . ILE A 1 64 ? 0.857 5.801 -5.580 1.00 24.41 64 ILE A CA 5
ATOM 7630 C C . ILE A 1 64 ? -0.649 5.971 -5.860 1.00 72.30 64 ILE A C 5
ATOM 7631 O O . ILE A 1 64 ? -1.052 6.447 -6.925 1.00 35.21 64 ILE A O 5
ATOM 7647 N N . SER A 1 65 ? -1.475 5.561 -4.901 1.00 31.43 65 SER A N 5
ATOM 7648 C CA . SER A 1 65 ? -2.935 5.644 -5.038 1.00 64.31 65 SER A CA 5
ATOM 7649 C C . SER A 1 65 ? -3.468 6.995 -4.550 1.00 41.15 65 SER A C 5
ATOM 7650 O O . SER A 1 65 ? -4.328 7.607 -5.191 1.00 41.24 65 SER A O 5
ATOM 7658 N N . LEU A 1 66 ? -2.965 7.449 -3.407 1.00 30.10 66 LEU A N 5
ATOM 7659 C CA . LEU A 1 66 ? -3.384 8.729 -2.830 1.00 12.21 66 LEU A CA 5
ATOM 7660 C C . LEU A 1 66 ? -2.751 9.925 -3.559 1.00 3.14 66 LEU A C 5
ATOM 7661 O O . LEU A 1 66 ? -1.730 9.795 -4.233 1.00 24.12 66 LEU A O 5
ATOM 7677 N N . LYS A 1 67 ? -3.364 11.096 -3.402 1.00 51.13 67 LYS A N 5
ATOM 7678 C CA . LYS A 1 67 ? -2.933 12.312 -4.108 1.00 24.44 67 LYS A CA 5
ATOM 7679 C C . LYS A 1 67 ? -2.804 13.513 -3.155 1.00 74.20 67 LYS A C 5
ATOM 7680 O O . LYS A 1 67 ? -3.283 13.477 -2.019 1.00 14.41 67 LYS A O 5
ATOM 7699 N N . GLY A 1 68 ? -2.150 14.572 -3.628 1.00 11.22 68 GLY A N 5
ATOM 7700 C CA . GLY A 1 68 ? -1.959 15.772 -2.820 1.00 41.41 68 GLY A CA 5
ATOM 7701 C C . GLY A 1 68 ? -1.101 15.530 -1.580 1.00 52.30 68 GLY A C 5
ATOM 7702 O O . GLY A 1 68 ? -0.095 14.823 -1.643 1.00 15.11 68 GLY A O 5
ATOM 7706 N N . ARG A 1 69 ? -1.503 16.107 -0.450 1.00 43.22 69 ARG A N 5
ATOM 7707 C CA . ARG A 1 69 ? -0.772 15.936 0.816 1.00 41.51 69 ARG A CA 5
ATOM 7708 C C . ARG A 1 69 ? -0.684 14.455 1.223 1.00 23.14 69 ARG A C 5
ATOM 7709 O O . ARG A 1 69 ? 0.242 14.045 1.929 1.00 33.22 69 ARG A O 5
ATOM 7730 N N . ASP A 1 70 ? -1.654 13.659 0.775 1.00 71.14 70 ASP A N 5
ATOM 7731 C CA . ASP A 1 70 ? -1.664 12.219 1.045 1.00 74.13 70 ASP A CA 5
ATOM 7732 C C . ASP A 1 70 ? -0.606 11.480 0.214 1.00 13.04 70 ASP A C 5
ATOM 7733 O O . ASP A 1 70 ? -0.082 10.449 0.640 1.00 62.13 70 ASP A O 5
ATOM 7742 N N . LEU A 1 71 ? -0.292 12.013 -0.967 1.00 24.12 71 LEU A N 5
ATOM 7743 C CA . LEU A 1 71 ? 0.789 11.471 -1.794 1.00 52.00 71 LEU A CA 5
ATOM 7744 C C . LEU A 1 71 ? 2.116 11.598 -1.036 1.00 70.20 71 LEU A C 5
ATOM 7745 O O . LEU A 1 71 ? 2.883 10.641 -0.936 1.00 64.13 71 LEU A O 5
ATOM 7761 N N . ASP A 1 72 ? 2.364 12.790 -0.492 1.00 31.03 72 ASP A N 5
ATOM 7762 C CA . ASP A 1 72 ? 3.534 13.035 0.356 1.00 61.12 72 ASP A CA 5
ATOM 7763 C C . ASP A 1 72 ? 3.527 12.125 1.598 1.00 34.13 72 ASP A C 5
ATOM 7764 O O . ASP A 1 72 ? 4.561 11.574 1.977 1.00 12.32 72 ASP A O 5
ATOM 7773 N N . ARG A 1 73 ? 2.355 11.981 2.231 1.00 24.22 73 ARG A N 5
ATOM 7774 C CA . ARG A 1 73 ? 2.191 11.065 3.374 1.00 2.44 73 ARG A CA 5
ATOM 7775 C C . ARG A 1 73 ? 2.659 9.642 3.022 1.00 3.52 73 ARG A C 5
ATOM 7776 O O . ARG A 1 73 ? 3.543 9.088 3.678 1.00 41.33 73 ARG A O 5
ATOM 7797 N N . GLN A 1 74 ? 2.063 9.063 1.979 1.00 11.30 74 GLN A N 5
ATOM 7798 C CA . GLN A 1 74 ? 2.382 7.694 1.562 1.00 10.33 74 GLN A CA 5
ATOM 7799 C C . GLN A 1 74 ? 3.849 7.578 1.121 1.00 61.10 74 GLN A C 5
ATOM 7800 O O . GLN A 1 74 ? 4.568 6.669 1.539 1.00 45.32 74 GLN A O 5
ATOM 7814 N N . LYS A 1 75 ? 4.284 8.522 0.289 1.00 43.02 75 LYS A N 5
ATOM 7815 C CA . LYS A 1 75 ? 5.658 8.542 -0.221 1.00 44.44 75 LYS A CA 5
ATOM 7816 C C . LYS A 1 75 ? 6.690 8.607 0.912 1.00 32.51 75 LYS A C 5
ATOM 7817 O O . LYS A 1 75 ? 7.508 7.706 1.059 1.00 34.34 75 LYS A O 5
ATOM 7836 N N . GLN A 1 76 ? 6.642 9.668 1.718 1.00 21.33 76 GLN A N 5
ATOM 7837 C CA . GLN A 1 76 ? 7.661 9.898 2.751 1.00 11.42 76 GLN A CA 5
ATOM 7838 C C . GLN A 1 76 ? 7.698 8.779 3.806 1.00 55.04 76 GLN A C 5
ATOM 7839 O O . GLN A 1 76 ? 8.736 8.541 4.430 1.00 42.31 76 GLN A O 5
ATOM 7853 N N . LYS A 1 77 ? 6.576 8.094 4.008 1.00 52.32 77 LYS A N 5
ATOM 7854 C CA . LYS A 1 77 ? 6.560 6.885 4.839 1.00 21.23 77 LYS A CA 5
ATOM 7855 C C . LYS A 1 77 ? 7.424 5.777 4.206 1.00 3.32 77 LYS A C 5
ATOM 7856 O O . LYS A 1 77 ? 8.269 5.170 4.867 1.00 71.31 77 LYS A O 5
ATOM 7875 N N . LEU A 1 78 ? 7.209 5.539 2.914 1.00 15.31 78 LEU A N 5
ATOM 7876 C CA . LEU A 1 78 ? 7.998 4.568 2.145 1.00 4.02 78 LEU A CA 5
ATOM 7877 C C . LEU A 1 78 ? 9.485 4.961 2.122 1.00 61.41 78 LEU A C 5
ATOM 7878 O O . LEU A 1 78 ? 10.370 4.133 2.371 1.00 2.22 78 LEU A O 5
ATOM 7894 N N . GLU A 1 79 ? 9.742 6.238 1.833 1.00 72.23 79 GLU A N 5
ATOM 7895 C CA . GLU A 1 79 ? 11.096 6.806 1.863 1.00 11.32 79 GLU A CA 5
ATOM 7896 C C . GLU A 1 79 ? 11.807 6.467 3.183 1.00 64.34 79 GLU A C 5
ATOM 7897 O O . GLU A 1 79 ? 13.001 6.163 3.202 1.00 0.40 79 GLU A O 5
ATOM 7909 N N . ALA A 1 80 ? 11.057 6.518 4.284 1.00 21.24 80 ALA A N 5
ATOM 7910 C CA . ALA A 1 80 ? 11.598 6.238 5.615 1.00 14.42 80 ALA A CA 5
ATOM 7911 C C . ALA A 1 80 ? 12.096 4.790 5.745 1.00 61.14 80 ALA A C 5
ATOM 7912 O O . ALA A 1 80 ? 13.062 4.518 6.461 1.00 72.54 80 ALA A O 5
ATOM 7919 N N . GLU A 1 81 ? 11.440 3.863 5.051 1.00 31.11 81 GLU A N 5
ATOM 7920 C CA . GLU A 1 81 ? 11.827 2.446 5.104 1.00 72.40 81 GLU A CA 5
ATOM 7921 C C . GLU A 1 81 ? 12.835 2.085 3.998 1.00 13.23 81 GLU A C 5
ATOM 7922 O O . GLU A 1 81 ? 13.271 0.936 3.895 1.00 12.11 81 GLU A O 5
ATOM 7934 N N . GLY A 1 82 ? 13.203 3.071 3.180 1.00 22.24 82 GLY A N 5
ATOM 7935 C CA . GLY A 1 82 ? 14.171 2.848 2.107 1.00 63.32 82 GLY A CA 5
ATOM 7936 C C . GLY A 1 82 ? 13.519 2.570 0.756 1.00 4.40 82 GLY A C 5
ATOM 7937 O O . GLY A 1 82 ? 14.204 2.259 -0.220 1.00 64.01 82 GLY A O 5
ATOM 7941 N N . ILE A 1 83 ? 12.196 2.683 0.699 1.00 44.33 83 ILE A N 5
ATOM 7942 C CA . ILE A 1 83 ? 11.449 2.456 -0.539 1.00 23.41 83 ILE A CA 5
ATOM 7943 C C . ILE A 1 83 ? 11.403 3.739 -1.387 1.00 64.11 83 ILE A C 5
ATOM 7944 O O . ILE A 1 83 ? 10.642 4.664 -1.104 1.00 71.12 83 ILE A O 5
ATOM 7960 N N . GLU A 1 84 ? 12.234 3.779 -2.425 1.00 55.41 84 GLU A N 5
ATOM 7961 C CA . GLU A 1 84 ? 12.441 4.991 -3.226 1.00 41.05 84 GLU A CA 5
ATOM 7962 C C . GLU A 1 84 ? 11.304 5.237 -4.236 1.00 22.45 84 GLU A C 5
ATOM 7963 O O . GLU A 1 84 ? 11.158 4.510 -5.224 1.00 73.13 84 GLU A O 5
ATOM 7975 N N . VAL A 1 85 ? 10.515 6.280 -3.987 1.00 2.24 85 VAL A N 5
ATOM 7976 C CA . VAL A 1 85 ? 9.375 6.632 -4.843 1.00 23.14 85 VAL A CA 5
ATOM 7977 C C . VAL A 1 85 ? 9.733 7.740 -5.855 1.00 73.53 85 VAL A C 5
ATOM 7978 O O . VAL A 1 85 ? 10.116 8.848 -5.471 1.00 60.10 85 VAL A O 5
ATOM 7991 N N . SER A 1 86 ? 9.586 7.441 -7.145 1.00 2.24 86 SER A N 5
ATOM 7992 C CA . SER A 1 86 ? 9.841 8.421 -8.218 1.00 22.54 86 SER A CA 5
ATOM 7993 C C . SER A 1 86 ? 8.951 9.666 -8.089 1.00 62.52 86 SER A C 5
ATOM 7994 O O . SER A 1 86 ? 7.816 9.584 -7.609 1.00 12.03 86 SER A O 5
ATOM 8002 N N . GLU A 1 87 ? 9.474 10.802 -8.569 1.00 74.14 87 GLU A N 5
ATOM 8003 C CA . GLU A 1 87 ? 8.824 12.122 -8.438 1.00 75.55 87 GLU A CA 5
ATOM 8004 C C . GLU A 1 87 ? 7.352 12.124 -8.888 1.00 15.21 87 GLU A C 5
ATOM 8005 O O . GLU A 1 87 ? 6.503 12.760 -8.262 1.00 62.42 87 GLU A O 5
ATOM 8017 N N . ILE A 1 88 ? 7.048 11.417 -9.974 1.00 70.34 88 ILE A N 5
ATOM 8018 C CA . ILE A 1 88 ? 5.676 11.366 -10.498 1.00 74.32 88 ILE A CA 5
ATOM 8019 C C . ILE A 1 88 ? 4.805 10.352 -9.729 1.00 2.00 88 ILE A C 5
ATOM 8020 O O . ILE A 1 88 ? 3.751 9.927 -10.206 1.00 3.25 88 ILE A O 5
ATOM 8036 N N . GLY A 1 89 ? 5.251 9.987 -8.524 1.00 32.12 89 GLY A N 5
ATOM 8037 C CA . GLY A 1 89 ? 4.495 9.081 -7.668 1.00 23.33 89 GLY A CA 5
ATOM 8038 C C . GLY A 1 89 ? 4.553 7.630 -8.123 1.00 23.11 89 GLY A C 5
ATOM 8039 O O . GLY A 1 89 ? 3.522 6.971 -8.237 1.00 30.53 89 GLY A O 5
ATOM 8043 N N . LYS A 1 90 ? 5.758 7.120 -8.373 1.00 3.14 90 LYS A N 5
ATOM 8044 C CA . LYS A 1 90 ? 5.920 5.730 -8.836 1.00 71.12 90 LYS A CA 5
ATOM 8045 C C . LYS A 1 90 ? 6.873 4.932 -7.940 1.00 34.04 90 LYS A C 5
ATOM 8046 O O . LYS A 1 90 ? 7.807 5.480 -7.366 1.00 21.42 90 LYS A O 5
ATOM 8065 N N . ILE A 1 91 ? 6.633 3.628 -7.841 1.00 24.44 91 ILE A N 5
ATOM 8066 C CA . ILE A 1 91 ? 7.524 2.716 -7.117 1.00 41.40 91 ILE A CA 5
ATOM 8067 C C . ILE A 1 91 ? 7.996 1.582 -8.044 1.00 54.03 91 ILE A C 5
ATOM 8068 O O . ILE A 1 91 ? 7.315 1.237 -9.012 1.00 12.43 91 ILE A O 5
ATOM 8084 N N . ALA A 1 92 ? 9.168 1.021 -7.768 1.00 63.10 92 ALA A N 5
ATOM 8085 C CA . ALA A 1 92 ? 9.669 -0.115 -8.545 1.00 13.30 92 ALA A CA 5
ATOM 8086 C C . ALA A 1 92 ? 9.145 -1.446 -7.982 1.00 62.00 92 ALA A C 5
ATOM 8087 O O . ALA A 1 92 ? 9.738 -2.022 -7.069 1.00 53.53 92 ALA A O 5
ATOM 8094 N N . LEU A 1 93 ? 8.026 -1.930 -8.525 1.00 32.14 93 LEU A N 5
ATOM 8095 C CA . LEU A 1 93 ? 7.401 -3.173 -8.046 1.00 14.40 93 LEU A CA 5
ATOM 8096 C C . LEU A 1 93 ? 8.351 -4.373 -8.152 1.00 4.45 93 LEU A C 5
ATOM 8097 O O . LEU A 1 93 ? 8.604 -5.055 -7.165 1.00 54.14 93 LEU A O 5
ATOM 8113 N N . ARG A 1 94 ? 8.898 -4.612 -9.342 1.00 21.44 94 ARG A N 5
ATOM 8114 C CA . ARG A 1 94 ? 9.815 -5.741 -9.560 1.00 1.55 94 ARG A CA 5
ATOM 8115 C C . ARG A 1 94 ? 11.021 -5.692 -8.589 1.00 45.01 94 ARG A C 5
ATOM 8116 O O . ARG A 1 94 ? 11.694 -6.701 -8.352 1.00 3.42 94 ARG A O 5
ATOM 8137 N N . LYS A 1 95 ? 11.275 -4.515 -8.014 1.00 4.41 95 LYS A N 5
ATOM 8138 C CA . LYS A 1 95 ? 12.350 -4.339 -7.032 1.00 53.04 95 LYS A CA 5
ATOM 8139 C C . LYS A 1 95 ? 11.828 -4.559 -5.595 1.00 0.30 95 LYS A C 5
ATOM 8140 O O . LYS A 1 95 ? 12.458 -5.254 -4.797 1.00 31.23 95 LYS A O 5
ATOM 8159 N N . TYR A 1 96 ? 10.669 -3.980 -5.274 1.00 54.22 96 TYR A N 5
ATOM 8160 C CA . TYR A 1 96 ? 10.174 -3.949 -3.886 1.00 55.34 96 TYR A CA 5
ATOM 8161 C C . TYR A 1 96 ? 8.979 -4.888 -3.656 1.00 54.43 96 TYR A C 5
ATOM 8162 O O . TYR A 1 96 ? 8.355 -4.836 -2.600 1.00 40.53 96 TYR A O 5
ATOM 8180 N N . LYS A 1 97 ? 8.669 -5.748 -4.617 1.00 41.21 97 LYS A N 5
ATOM 8181 C CA . LYS A 1 97 ? 7.448 -6.559 -4.557 1.00 5.44 97 LYS A CA 5
ATOM 8182 C C . LYS A 1 97 ? 7.396 -7.450 -3.302 1.00 1.51 97 LYS A C 5
ATOM 8183 O O . LYS A 1 97 ? 8.364 -8.137 -2.968 1.00 31.13 97 LYS A O 5
ATOM 8202 N N . TRP A 1 98 ? 6.253 -7.427 -2.618 1.00 61.43 98 TRP A N 5
ATOM 8203 C CA . TRP A 1 98 ? 6.056 -8.204 -1.394 1.00 1.31 98 TRP A CA 5
ATOM 8204 C C . TRP A 1 98 ? 6.257 -9.709 -1.624 1.00 42.24 98 TRP A C 5
ATOM 8205 O O . TRP A 1 98 ? 5.415 -10.382 -2.225 1.00 64.32 98 TRP A O 5
ATOM 8226 N N . GLN A 1 99 ? 7.389 -10.216 -1.149 1.00 41.41 99 GLN A N 5
ATOM 8227 C CA . GLN A 1 99 ? 7.665 -11.651 -1.126 1.00 53.43 99 GLN A CA 5
ATOM 8228 C C . GLN A 1 99 ? 7.476 -12.213 0.298 1.00 11.31 99 GLN A C 5
ATOM 8229 O O . GLN A 1 99 ? 8.317 -12.009 1.174 1.00 12.05 99 GLN A O 5
ATOM 8243 N N . PRO A 1 100 ? 6.341 -12.889 0.564 1.00 12.30 100 PRO A N 5
ATOM 8244 C CA . PRO A 1 100 ? 6.080 -13.508 1.876 1.00 32.00 100 PRO A CA 5
ATOM 8245 C C . PRO A 1 100 ? 6.914 -14.780 2.114 1.00 3.43 100 PRO A C 5
ATOM 8246 O O . PRO A 1 100 ? 7.136 -15.185 3.258 1.00 24.45 100 PRO A O 5
ATOM 8257 N N . LEU A 1 101 ? 7.374 -15.402 1.027 1.00 14.14 101 LEU A N 5
ATOM 8258 C CA . LEU A 1 101 ? 8.130 -16.659 1.106 1.00 4.10 101 LEU A CA 5
ATOM 8259 C C . LEU A 1 101 ? 9.510 -16.529 0.434 1.00 43.32 101 LEU A C 5
ATOM 8260 O O . LEU A 1 101 ? 9.622 -16.609 -0.792 1.00 41.22 101 LEU A O 5
ATOM 8276 N N . GLU A 1 102 ? 10.551 -16.337 1.246 1.00 34.41 102 GLU A N 5
ATOM 8277 C CA . GLU A 1 102 ? 11.924 -16.166 0.740 1.00 21.12 102 GLU A CA 5
ATOM 8278 C C . GLU A 1 102 ? 12.449 -17.448 0.053 1.00 62.23 102 GLU A C 5
ATOM 8279 O O . GLU A 1 102 ? 12.870 -18.386 0.769 1.00 37.18 102 GLU A O 5
ATOM 8291 N N . MET A 1 1 ? -15.875 -3.406 13.914 1.00 45.21 1 MET A N 6
ATOM 8292 C CA . MET A 1 1 ? -14.943 -3.241 12.766 1.00 74.11 1 MET A CA 6
ATOM 8293 C C . MET A 1 1 ? -15.296 -4.234 11.648 1.00 5.04 1 MET A C 6
ATOM 8294 O O . MET A 1 1 ? -15.216 -5.447 11.838 1.00 34.20 1 MET A O 6
ATOM 8310 N N . ASP A 1 2 ? -15.689 -3.711 10.488 1.00 73.52 2 ASP A N 6
ATOM 8311 C CA . ASP A 1 2 ? -16.216 -4.541 9.397 1.00 61.22 2 ASP A CA 6
ATOM 8312 C C . ASP A 1 2 ? -15.181 -5.559 8.875 1.00 5.05 2 ASP A C 6
ATOM 8313 O O . ASP A 1 2 ? -14.001 -5.243 8.721 1.00 31.11 2 ASP A O 6
ATOM 8322 N N . GLN A 1 3 ? -15.649 -6.775 8.575 1.00 74.04 3 GLN A N 6
ATOM 8323 C CA . GLN A 1 3 ? -14.773 -7.881 8.159 1.00 32.13 3 GLN A CA 6
ATOM 8324 C C . GLN A 1 3 ? -13.998 -7.576 6.869 1.00 15.34 3 GLN A C 6
ATOM 8325 O O . GLN A 1 3 ? -12.909 -8.116 6.656 1.00 44.41 3 GLN A O 6
ATOM 8339 N N . PHE A 1 4 ? -14.549 -6.728 6.007 1.00 54.13 4 PHE A N 6
ATOM 8340 C CA . PHE A 1 4 ? -13.825 -6.290 4.809 1.00 41.42 4 PHE A CA 6
ATOM 8341 C C . PHE A 1 4 ? -12.510 -5.608 5.208 1.00 64.34 4 PHE A C 6
ATOM 8342 O O . PHE A 1 4 ? -11.432 -5.971 4.733 1.00 13.54 4 PHE A O 6
ATOM 8359 N N . LEU A 1 5 ? -12.618 -4.639 6.112 1.00 63.53 5 LEU A N 6
ATOM 8360 C CA . LEU A 1 5 ? -11.458 -3.900 6.611 1.00 44.53 5 LEU A CA 6
ATOM 8361 C C . LEU A 1 5 ? -10.541 -4.807 7.447 1.00 32.32 5 LEU A C 6
ATOM 8362 O O . LEU A 1 5 ? -9.326 -4.818 7.262 1.00 15.54 5 LEU A O 6
ATOM 8378 N N . VAL A 1 6 ? -11.141 -5.578 8.354 1.00 71.43 6 VAL A N 6
ATOM 8379 C CA . VAL A 1 6 ? -10.392 -6.488 9.230 1.00 62.35 6 VAL A CA 6
ATOM 8380 C C . VAL A 1 6 ? -9.491 -7.449 8.430 1.00 62.01 6 VAL A C 6
ATOM 8381 O O . VAL A 1 6 ? -8.305 -7.596 8.731 1.00 22.25 6 VAL A O 6
ATOM 8394 N N . GLN A 1 7 ? -10.055 -8.091 7.406 1.00 3.20 7 GLN A N 6
ATOM 8395 C CA . GLN A 1 7 ? -9.314 -9.075 6.609 1.00 34.01 7 GLN A CA 6
ATOM 8396 C C . GLN A 1 7 ? -8.200 -8.436 5.760 1.00 61.52 7 GLN A C 6
ATOM 8397 O O . GLN A 1 7 ? -7.051 -8.883 5.804 1.00 72.01 7 GLN A O 6
ATOM 8411 N N . ILE A 1 8 ? -8.531 -7.401 4.987 1.00 21.32 8 ILE A N 6
ATOM 8412 C CA . ILE A 1 8 ? -7.532 -6.749 4.127 1.00 43.34 8 ILE A CA 6
ATOM 8413 C C . ILE A 1 8 ? -6.352 -6.201 4.953 1.00 2.52 8 ILE A C 6
ATOM 8414 O O . ILE A 1 8 ? -5.192 -6.345 4.566 1.00 61.31 8 ILE A O 6
ATOM 8430 N N . PHE A 1 9 ? -6.653 -5.599 6.105 1.00 1.31 9 PHE A N 6
ATOM 8431 C CA . PHE A 1 9 ? -5.608 -5.141 7.029 1.00 71.33 9 PHE A CA 6
ATOM 8432 C C . PHE A 1 9 ? -4.802 -6.335 7.569 1.00 12.43 9 PHE A C 6
ATOM 8433 O O . PHE A 1 9 ? -3.570 -6.305 7.610 1.00 24.14 9 PHE A O 6
ATOM 8450 N N . ALA A 1 10 ? -5.512 -7.398 7.955 1.00 41.43 10 ALA A N 6
ATOM 8451 C CA . ALA A 1 10 ? -4.880 -8.619 8.472 1.00 21.13 10 ALA A CA 6
ATOM 8452 C C . ALA A 1 10 ? -3.892 -9.235 7.468 1.00 33.55 10 ALA A C 6
ATOM 8453 O O . ALA A 1 10 ? -3.032 -10.029 7.846 1.00 43.33 10 ALA A O 6
ATOM 8460 N N . VAL A 1 11 ? -4.032 -8.888 6.187 1.00 32.45 11 VAL A N 6
ATOM 8461 C CA . VAL A 1 11 ? -3.077 -9.321 5.158 1.00 31.45 11 VAL A CA 6
ATOM 8462 C C . VAL A 1 11 ? -1.853 -8.386 5.111 1.00 34.11 11 VAL A C 6
ATOM 8463 O O . VAL A 1 11 ? -0.709 -8.841 5.050 1.00 13.10 11 VAL A O 6
ATOM 8476 N N . ILE A 1 12 ? -2.106 -7.081 5.170 1.00 62.54 12 ILE A N 6
ATOM 8477 C CA . ILE A 1 12 ? -1.046 -6.065 5.077 1.00 71.22 12 ILE A CA 6
ATOM 8478 C C . ILE A 1 12 ? -0.006 -6.183 6.216 1.00 42.33 12 ILE A C 6
ATOM 8479 O O . ILE A 1 12 ? 1.168 -5.862 6.025 1.00 75.21 12 ILE A O 6
ATOM 8495 N N . HIS A 1 13 ? -0.434 -6.649 7.395 1.00 33.14 13 HIS A N 6
ATOM 8496 C CA . HIS A 1 13 ? 0.484 -6.836 8.542 1.00 60.04 13 HIS A CA 6
ATOM 8497 C C . HIS A 1 13 ? 1.687 -7.744 8.204 1.00 21.41 13 HIS A C 6
ATOM 8498 O O . HIS A 1 13 ? 2.696 -7.738 8.910 1.00 22.23 13 HIS A O 6
ATOM 8512 N N . GLN A 1 14 ? 1.583 -8.521 7.127 1.00 22.44 14 GLN A N 6
ATOM 8513 C CA . GLN A 1 14 ? 2.652 -9.452 6.736 1.00 24.04 14 GLN A CA 6
ATOM 8514 C C . GLN A 1 14 ? 3.658 -8.809 5.764 1.00 63.44 14 GLN A C 6
ATOM 8515 O O . GLN A 1 14 ? 4.629 -9.452 5.354 1.00 4.12 14 GLN A O 6
ATOM 8529 N N . ILE A 1 15 ? 3.429 -7.548 5.402 1.00 12.52 15 ILE A N 6
ATOM 8530 C CA . ILE A 1 15 ? 4.341 -6.816 4.512 1.00 74.33 15 ILE A CA 6
ATOM 8531 C C . ILE A 1 15 ? 5.466 -6.134 5.317 1.00 64.33 15 ILE A C 6
ATOM 8532 O O . ILE A 1 15 ? 5.206 -5.217 6.100 1.00 63.03 15 ILE A O 6
ATOM 8548 N N . PRO A 1 16 ? 6.729 -6.575 5.141 1.00 22.11 16 PRO A N 6
ATOM 8549 C CA . PRO A 1 16 ? 7.873 -6.036 5.898 1.00 75.03 16 PRO A CA 6
ATOM 8550 C C . PRO A 1 16 ? 8.370 -4.669 5.388 1.00 44.01 16 PRO A C 6
ATOM 8551 O O . PRO A 1 16 ? 7.967 -4.201 4.320 1.00 52.13 16 PRO A O 6
ATOM 8562 N N . LYS A 1 17 ? 9.267 -4.046 6.157 1.00 52.11 17 LYS A N 6
ATOM 8563 C CA . LYS A 1 17 ? 9.835 -2.742 5.798 1.00 2.33 17 LYS A CA 6
ATOM 8564 C C . LYS A 1 17 ? 10.604 -2.816 4.467 1.00 73.31 17 LYS A C 6
ATOM 8565 O O . LYS A 1 17 ? 11.437 -3.705 4.269 1.00 2.22 17 LYS A O 6
ATOM 8584 N N . GLY A 1 18 ? 10.316 -1.888 3.560 1.00 15.33 18 GLY A N 6
ATOM 8585 C CA . GLY A 1 18 ? 11.014 -1.845 2.281 1.00 12.01 18 GLY A CA 6
ATOM 8586 C C . GLY A 1 18 ? 10.346 -2.676 1.190 1.00 3.23 18 GLY A C 6
ATOM 8587 O O . GLY A 1 18 ? 10.869 -2.781 0.082 1.00 54.33 18 GLY A O 6
ATOM 8591 N N . LYS A 1 19 ? 9.199 -3.281 1.499 1.00 24.54 19 LYS A N 6
ATOM 8592 C CA . LYS A 1 19 ? 8.438 -4.048 0.504 1.00 15.24 19 LYS A CA 6
ATOM 8593 C C . LYS A 1 19 ? 7.021 -3.476 0.321 1.00 63.51 19 LYS A C 6
ATOM 8594 O O . LYS A 1 19 ? 6.433 -2.930 1.256 1.00 62.01 19 LYS A O 6
ATOM 8613 N N . VAL A 1 20 ? 6.487 -3.595 -0.895 1.00 22.54 20 VAL A N 6
ATOM 8614 C CA . VAL A 1 20 ? 5.146 -3.088 -1.220 1.00 21.02 20 VAL A CA 6
ATOM 8615 C C . VAL A 1 20 ? 4.276 -4.160 -1.895 1.00 14.42 20 VAL A C 6
ATOM 8616 O O . VAL A 1 20 ? 4.783 -5.119 -2.480 1.00 63.14 20 VAL A O 6
ATOM 8629 N N . SER A 1 21 ? 2.960 -3.988 -1.807 1.00 35.40 21 SER A N 6
ATOM 8630 C CA . SER A 1 21 ? 2.003 -4.888 -2.477 1.00 22.42 21 SER A CA 6
ATOM 8631 C C . SER A 1 21 ? 0.928 -4.085 -3.218 1.00 1.32 21 SER A C 6
ATOM 8632 O O . SER A 1 21 ? 0.753 -2.892 -2.967 1.00 31.43 21 SER A O 6
ATOM 8640 N N . THR A 1 22 ? 0.209 -4.731 -4.131 1.00 25.32 22 THR A N 6
ATOM 8641 C CA . THR A 1 22 ? -0.874 -4.061 -4.867 1.00 2.11 22 THR A CA 6
ATOM 8642 C C . THR A 1 22 ? -2.233 -4.280 -4.187 1.00 52.23 22 THR A C 6
ATOM 8643 O O . THR A 1 22 ? -2.462 -5.314 -3.554 1.00 2.24 22 THR A O 6
ATOM 8654 N N . TYR A 1 23 ? -3.132 -3.297 -4.317 1.00 74.32 23 TYR A N 6
ATOM 8655 C CA . TYR A 1 23 ? -4.493 -3.406 -3.762 1.00 1.43 23 TYR A CA 6
ATOM 8656 C C . TYR A 1 23 ? -5.167 -4.719 -4.196 1.00 45.10 23 TYR A C 6
ATOM 8657 O O . TYR A 1 23 ? -5.880 -5.353 -3.414 1.00 40.01 23 TYR A O 6
ATOM 8675 N N . GLY A 1 24 ? -4.934 -5.114 -5.452 1.00 2.31 24 GLY A N 6
ATOM 8676 C CA . GLY A 1 24 ? -5.498 -6.353 -5.978 1.00 20.41 24 GLY A CA 6
ATOM 8677 C C . GLY A 1 24 ? -5.066 -7.583 -5.188 1.00 52.14 24 GLY A C 6
ATOM 8678 O O . GLY A 1 24 ? -5.900 -8.413 -4.820 1.00 72.51 24 GLY A O 6
ATOM 8682 N N . GLU A 1 25 ? -3.765 -7.696 -4.918 1.00 14.35 25 GLU A N 6
ATOM 8683 C CA . GLU A 1 25 ? -3.226 -8.821 -4.144 1.00 41.22 25 GLU A CA 6
ATOM 8684 C C . GLU A 1 25 ? -3.843 -8.887 -2.744 1.00 55.10 25 GLU A C 6
ATOM 8685 O O . GLU A 1 25 ? -4.415 -9.905 -2.357 1.00 53.52 25 GLU A O 6
ATOM 8697 N N . ILE A 1 26 ? -3.736 -7.788 -1.999 1.00 33.51 26 ILE A N 6
ATOM 8698 C CA . ILE A 1 26 ? -4.245 -7.721 -0.623 1.00 75.40 26 ILE A CA 6
ATOM 8699 C C . ILE A 1 26 ? -5.727 -8.133 -0.541 1.00 11.33 26 ILE A C 6
ATOM 8700 O O . ILE A 1 26 ? -6.106 -8.985 0.270 1.00 52.14 26 ILE A O 6
ATOM 8716 N N . ALA A 1 27 ? -6.556 -7.536 -1.395 1.00 64.43 27 ALA A N 6
ATOM 8717 C CA . ALA A 1 27 ? -7.990 -7.851 -1.428 1.00 64.33 27 ALA A CA 6
ATOM 8718 C C . ALA A 1 27 ? -8.245 -9.310 -1.843 1.00 54.24 27 ALA A C 6
ATOM 8719 O O . ALA A 1 27 ? -9.038 -10.016 -1.218 1.00 71.41 27 ALA A O 6
ATOM 8726 N N . LYS A 1 28 ? -7.557 -9.759 -2.894 1.00 11.11 28 LY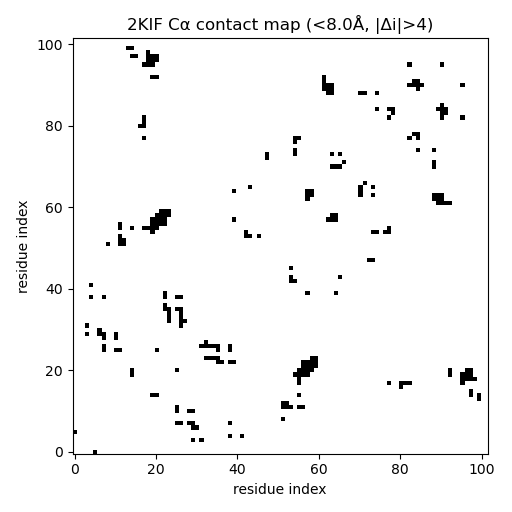S A N 6
ATOM 8727 C CA . LYS A 1 28 ? -7.744 -11.116 -3.422 1.00 51.44 28 LYS A CA 6
ATOM 8728 C C . LYS A 1 28 ? -7.314 -12.182 -2.397 1.00 53.25 28 LYS A C 6
ATOM 8729 O O . LYS A 1 28 ? -7.929 -13.242 -2.299 1.00 42.45 28 LYS A O 6
ATOM 8748 N N . MET A 1 29 ? -6.260 -11.888 -1.631 1.00 5.43 29 MET A N 6
ATOM 8749 C CA . MET A 1 29 ? -5.801 -12.787 -0.560 1.00 33.22 29 MET A CA 6
ATOM 8750 C C . MET A 1 29 ? -6.822 -12.836 0.584 1.00 22.40 29 MET A C 6
ATOM 8751 O O . MET A 1 29 ? -7.135 -13.907 1.113 1.00 63.53 29 MET A O 6
ATOM 8765 N N . ALA A 1 30 ? -7.340 -11.666 0.956 1.00 44.41 30 ALA A N 6
ATOM 8766 C CA . ALA A 1 30 ? -8.349 -11.558 2.016 1.00 51.53 30 ALA A CA 6
ATOM 8767 C C . ALA A 1 30 ? -9.674 -12.239 1.622 1.00 2.23 30 ALA A C 6
ATOM 8768 O O . ALA A 1 30 ? -10.471 -12.615 2.485 1.00 65.33 30 ALA A O 6
ATOM 8775 N N . GLY A 1 31 ? -9.904 -12.384 0.317 1.00 31.51 31 GLY A N 6
ATOM 8776 C CA . GLY A 1 31 ? -11.114 -13.042 -0.177 1.00 60.54 31 GLY A CA 6
ATOM 8777 C C . GLY A 1 31 ? -12.154 -12.068 -0.723 1.00 51.43 31 GLY A C 6
ATOM 8778 O O . GLY A 1 31 ? -13.359 -12.320 -0.637 1.00 44.32 31 GLY A O 6
ATOM 8782 N N . TYR A 1 32 ? -11.690 -10.953 -1.291 1.00 45.25 32 TYR A N 6
ATOM 8783 C CA . TYR A 1 32 ? -12.585 -9.936 -1.858 1.00 35.45 32 TYR A CA 6
ATOM 8784 C C . TYR A 1 32 ? -12.164 -9.552 -3.294 1.00 22.33 32 TYR A C 6
ATOM 8785 O O . TYR A 1 32 ? -11.366 -8.629 -3.496 1.00 14.41 32 TYR A O 6
ATOM 8803 N N . PRO A 1 33 ? -12.686 -10.268 -4.311 1.00 51.21 33 PRO A N 6
ATOM 8804 C CA . PRO A 1 33 ? -12.361 -10.013 -5.726 1.00 54.31 33 PRO A CA 6
ATOM 8805 C C . PRO A 1 33 ? -13.027 -8.737 -6.280 1.00 12.20 33 PRO A C 6
ATOM 8806 O O . PRO A 1 33 ? -14.247 -8.574 -6.205 1.00 11.45 33 PRO A O 6
ATOM 8817 N N . GLY A 1 34 ? -12.216 -7.834 -6.838 1.00 23.30 34 GLY A N 6
ATOM 8818 C CA . GLY A 1 34 ? -12.740 -6.599 -7.422 1.00 53.01 34 GLY A CA 6
ATOM 8819 C C . GLY A 1 34 ? -12.748 -5.420 -6.452 1.00 24.53 34 GLY A C 6
ATOM 8820 O O . GLY A 1 34 ? -12.890 -4.267 -6.863 1.00 71.50 34 GLY A O 6
ATOM 8824 N N . TYR A 1 35 ? -12.568 -5.700 -5.162 1.00 50.35 35 TYR A N 6
ATOM 8825 C CA . TYR A 1 35 ? -12.622 -4.660 -4.126 1.00 13.31 35 TYR A CA 6
ATOM 8826 C C . TYR A 1 35 ? -11.281 -3.927 -3.945 1.00 32.21 35 TYR A C 6
ATOM 8827 O O . TYR A 1 35 ? -11.118 -3.149 -3.006 1.00 15.50 35 TYR A O 6
ATOM 8845 N N . ALA A 1 36 ? -10.340 -4.155 -4.858 1.00 52.24 36 ALA A N 6
ATOM 8846 C CA . ALA A 1 36 ? -9.016 -3.517 -4.801 1.00 51.33 36 ALA A CA 6
ATOM 8847 C C . ALA A 1 36 ? -9.098 -1.994 -4.570 1.00 44.21 36 ALA A C 6
ATOM 8848 O O . ALA A 1 36 ? -8.470 -1.456 -3.654 1.00 31.23 36 ALA A O 6
ATOM 8855 N N . ARG A 1 37 ? -9.877 -1.300 -5.401 1.00 42.15 37 ARG A N 6
ATOM 8856 C CA . ARG A 1 37 ? -10.022 0.158 -5.282 1.00 73.22 37 ARG A CA 6
ATOM 8857 C C . ARG A 1 37 ? -10.720 0.560 -3.969 1.00 13.33 37 ARG A C 6
ATOM 8858 O O . ARG A 1 37 ? -10.513 1.662 -3.453 1.00 61.54 37 ARG A O 6
ATOM 8879 N N . HIS A 1 38 ? -11.542 -0.334 -3.428 1.00 73.01 38 HIS A N 6
ATOM 8880 C CA . HIS A 1 38 ? -12.214 -0.081 -2.152 1.00 42.20 38 HIS A CA 6
ATOM 8881 C C . HIS A 1 38 ? -11.234 -0.222 -0.979 1.00 23.54 38 HIS A C 6
ATOM 8882 O O . HIS A 1 38 ? -11.353 0.470 0.032 1.00 3.41 38 HIS A O 6
ATOM 8896 N N . VAL A 1 39 ? -10.257 -1.118 -1.125 1.00 5.42 39 VAL A N 6
ATOM 8897 C CA . VAL A 1 39 ? -9.146 -1.204 -0.171 1.00 13.51 39 VAL A CA 6
ATOM 8898 C C . VAL A 1 39 ? -8.388 0.131 -0.118 1.00 3.11 39 VAL A C 6
ATOM 8899 O O . VAL A 1 39 ? -8.000 0.604 0.952 1.00 0.53 39 VAL A O 6
ATOM 8912 N N . GLY A 1 40 ? -8.201 0.742 -1.291 1.00 54.21 40 GLY A N 6
ATOM 8913 C CA . GLY A 1 40 ? -7.609 2.076 -1.367 1.00 22.22 40 GLY A CA 6
ATOM 8914 C C . GLY A 1 40 ? -8.396 3.118 -0.571 1.00 71.31 40 GLY A C 6
ATOM 8915 O O . GLY A 1 40 ? -7.810 3.957 0.116 1.00 34.45 40 GLY A O 6
ATOM 8919 N N . LYS A 1 41 ? -9.730 3.059 -0.663 1.00 54.04 41 LYS A N 6
ATOM 8920 C CA . LYS A 1 41 ? -10.603 3.947 0.127 1.00 41.41 41 LYS A CA 6
ATOM 8921 C C . LYS A 1 41 ? -10.323 3.807 1.633 1.00 71.22 41 LYS A C 6
ATOM 8922 O O . LYS A 1 41 ? -10.330 4.792 2.377 1.00 12.24 41 LYS A O 6
ATOM 8941 N N . ALA A 1 42 ? -10.100 2.569 2.071 1.00 53.42 42 ALA A N 6
ATOM 8942 C CA . ALA A 1 42 ? -9.848 2.268 3.485 1.00 73.42 42 ALA A CA 6
ATOM 8943 C C . ALA A 1 42 ? -8.468 2.764 3.947 1.00 24.14 42 ALA A C 6
ATOM 8944 O O . ALA A 1 42 ? -8.353 3.472 4.948 1.00 20.01 42 ALA A O 6
ATOM 8951 N N . LEU A 1 43 ? -7.427 2.394 3.205 1.00 4.21 43 LEU A N 6
ATOM 8952 C CA . LEU A 1 43 ? -6.047 2.734 3.577 1.00 31.33 43 LEU A CA 6
ATOM 8953 C C . LEU A 1 43 ? -5.822 4.250 3.646 1.00 2.23 43 LEU A C 6
ATOM 8954 O O . LEU A 1 43 ? -5.226 4.753 4.598 1.00 53.04 43 LEU A O 6
ATOM 8970 N N . GLY A 1 44 ? -6.316 4.975 2.646 1.00 55.23 44 GLY A N 6
ATOM 8971 C CA . GLY A 1 44 ? -6.172 6.431 2.637 1.00 32.24 44 GLY A CA 6
ATOM 8972 C C . GLY A 1 44 ? -6.898 7.112 3.799 1.00 10.34 44 GLY A C 6
ATOM 8973 O O . GLY A 1 44 ? -6.576 8.241 4.169 1.00 24.31 44 GLY A O 6
ATOM 8977 N N . ASN A 1 45 ? -7.875 6.415 4.378 1.00 4.33 45 ASN A N 6
ATOM 8978 C CA . ASN A 1 45 ? -8.678 6.958 5.480 1.00 33.14 45 ASN A CA 6
ATOM 8979 C C . ASN A 1 45 ? -7.970 6.775 6.839 1.00 30.02 45 ASN A C 6
ATOM 8980 O O . ASN A 1 45 ? -8.275 7.477 7.809 1.00 74.01 45 ASN A O 6
ATOM 8991 N N . LEU A 1 46 ? -7.030 5.831 6.903 1.00 5.13 46 LEU A N 6
ATOM 8992 C CA . LEU A 1 46 ? -6.292 5.543 8.142 1.00 30.43 46 LEU A CA 6
ATOM 8993 C C . LEU A 1 46 ? -5.379 6.714 8.552 1.00 55.55 46 LEU A C 6
ATOM 8994 O O . LEU A 1 46 ? -4.860 7.437 7.699 1.00 73.31 46 LEU A O 6
ATOM 9010 N N . PRO A 1 47 ? -5.174 6.927 9.870 1.00 53.23 47 PRO A N 6
ATOM 9011 C CA . PRO A 1 47 ? -4.257 7.969 10.369 1.00 11.42 47 PRO A CA 6
ATOM 9012 C C . PRO A 1 47 ? -2.793 7.718 9.961 1.00 21.34 47 PRO A C 6
ATOM 9013 O O . PRO A 1 47 ? -2.433 6.623 9.524 1.00 52.55 47 PRO A O 6
ATOM 9024 N N . GLU A 1 48 ? -1.952 8.742 10.106 1.00 15.13 48 GLU A N 6
ATOM 9025 C CA . GLU A 1 48 ? -0.539 8.659 9.703 1.00 32.43 48 GLU A CA 6
ATOM 9026 C C . GLU A 1 48 ? 0.208 7.511 10.402 1.00 23.12 48 GLU A C 6
ATOM 9027 O O . GLU A 1 48 ? 1.006 6.816 9.776 1.00 65.41 48 GLU A O 6
ATOM 9039 N N . GLY A 1 49 ? -0.055 7.321 11.694 1.00 3.32 49 GLY A N 6
ATOM 9040 C CA . GLY A 1 49 ? 0.650 6.296 12.463 1.00 51.15 49 GLY A CA 6
ATOM 9041 C C . GLY A 1 49 ? -0.277 5.357 13.230 1.00 70.01 49 GLY A C 6
ATOM 9042 O O . GLY A 1 49 ? -0.212 5.274 14.461 1.00 34.52 49 GLY A O 6
ATOM 9046 N N . SER A 1 50 ? -1.143 4.645 12.510 1.00 42.55 50 SER A N 6
ATOM 9047 C CA . SER A 1 50 ? -2.039 3.655 13.131 1.00 4.53 50 SER A CA 6
ATOM 9048 C C . SER A 1 50 ? -1.279 2.365 13.468 1.00 3.11 50 SER A C 6
ATOM 9049 O O . SER A 1 50 ? -0.071 2.266 13.243 1.00 41.25 50 SER A O 6
ATOM 9057 N N . LYS A 1 51 ? -1.989 1.376 14.013 1.00 33.23 51 LYS A N 6
ATOM 9058 C CA . LYS A 1 51 ? -1.398 0.055 14.264 1.00 62.31 51 LYS A CA 6
ATOM 9059 C C . LYS A 1 51 ? -0.926 -0.593 12.948 1.00 4.12 51 LYS A C 6
ATOM 9060 O O . LYS A 1 51 ? 0.023 -1.381 12.931 1.00 1.44 51 LYS A O 6
ATOM 9079 N N . LEU A 1 52 ? -1.591 -0.237 11.850 1.00 22.23 52 LEU A N 6
ATOM 9080 C CA . LEU A 1 52 ? -1.299 -0.807 10.533 1.00 14.12 52 LEU A CA 6
ATOM 9081 C C . LEU A 1 52 ? -0.498 0.168 9.653 1.00 64.21 52 LEU A C 6
ATOM 9082 O O . LEU A 1 52 ? -0.863 1.341 9.517 1.00 5.42 52 LEU A O 6
ATOM 9098 N N . PRO A 1 53 ? 0.607 -0.293 9.033 1.00 12.31 53 PRO A N 6
ATOM 9099 C CA . PRO A 1 53 ? 1.305 0.498 8.018 1.00 60.41 53 PRO A CA 6
ATOM 9100 C C . PRO A 1 53 ? 0.594 0.419 6.652 1.00 34.10 53 PRO A C 6
ATOM 9101 O O . PRO A 1 53 ? 0.806 -0.511 5.872 1.00 63.00 53 PRO A O 6
ATOM 9112 N N . TRP A 1 54 ? -0.247 1.409 6.371 1.00 43.44 54 TRP A N 6
ATOM 9113 C CA . TRP A 1 54 ? -1.061 1.422 5.145 1.00 20.25 54 TRP A CA 6
ATOM 9114 C C . TRP A 1 54 ? -0.239 1.807 3.907 1.00 1.43 54 TRP A C 6
ATOM 9115 O O . TRP A 1 54 ? -0.540 1.382 2.792 1.00 74.32 54 TRP A O 6
ATOM 9136 N N . PHE A 1 55 ? 0.804 2.604 4.114 1.00 62.32 55 PHE A N 6
ATOM 9137 C CA . PHE A 1 55 ? 1.626 3.123 3.012 1.00 23.22 55 PHE A CA 6
ATOM 9138 C C . PHE A 1 55 ? 2.308 2.015 2.181 1.00 2.54 55 PHE A C 6
ATOM 9139 O O . PHE A 1 55 ? 2.691 2.246 1.036 1.00 41.12 55 PHE A O 6
ATOM 9156 N N . ARG A 1 56 ? 2.434 0.814 2.747 1.00 52.23 56 ARG A N 6
ATOM 9157 C CA . ARG A 1 56 ? 3.134 -0.297 2.072 1.00 13.02 56 ARG A CA 6
ATOM 9158 C C . ARG A 1 56 ? 2.284 -0.956 0.961 1.00 44.45 56 ARG A C 6
ATOM 9159 O O . ARG A 1 56 ? 2.683 -1.969 0.384 1.00 41.04 56 ARG A O 6
ATOM 9180 N N . VAL A 1 57 ? 1.122 -0.381 0.653 1.00 12.21 57 VAL A N 6
ATOM 9181 C CA . VAL A 1 57 ? 0.257 -0.907 -0.413 1.00 52.42 57 VAL A CA 6
ATOM 9182 C C . VAL A 1 57 ? -0.047 0.165 -1.479 1.00 33.04 57 VAL A C 6
ATOM 9183 O O . VAL A 1 57 ? -0.521 1.259 -1.165 1.00 41.31 57 VAL A O 6
ATOM 9196 N N . ILE A 1 58 ? 0.231 -0.161 -2.741 1.00 43.23 58 ILE A N 6
ATOM 9197 C CA . ILE A 1 58 ? -0.014 0.751 -3.866 1.00 74.12 58 ILE A CA 6
ATOM 9198 C C . ILE A 1 58 ? -0.849 0.071 -4.968 1.00 54.33 58 ILE A C 6
ATOM 9199 O O . ILE A 1 58 ? -1.404 -1.013 -4.771 1.00 45.53 58 ILE A O 6
ATOM 9215 N N . ASN A 1 59 ? -0.954 0.722 -6.124 1.00 55.15 59 ASN A N 6
ATOM 9216 C CA . ASN A 1 59 ? -1.746 0.195 -7.243 1.00 15.25 59 ASN A CA 6
ATOM 9217 C C . ASN A 1 59 ? -0.920 -0.752 -8.133 1.00 14.31 59 ASN A C 6
ATOM 9218 O O . ASN A 1 59 ? 0.289 -0.901 -7.952 1.00 33.12 59 ASN A O 6
ATOM 9229 N N . SER A 1 60 ? -1.581 -1.382 -9.106 1.00 61.52 60 SER A N 6
ATOM 9230 C CA . SER A 1 60 ? -0.908 -2.318 -10.024 1.00 2.11 60 SER A CA 6
ATOM 9231 C C . SER A 1 60 ? -0.253 -1.582 -11.205 1.00 53.33 60 SER A C 6
ATOM 9232 O O . SER A 1 60 ? 0.201 -2.205 -12.168 1.00 42.41 60 SER A O 6
ATOM 9240 N N . GLN A 1 61 ? -0.209 -0.253 -11.124 1.00 42.31 61 GLN A N 6
ATOM 9241 C CA . GLN A 1 61 ? 0.507 0.573 -12.105 1.00 43.13 61 GLN A CA 6
ATOM 9242 C C . GLN A 1 61 ? 1.940 0.853 -11.630 1.00 72.52 61 GLN A C 6
ATOM 9243 O O . GLN A 1 61 ? 2.791 1.297 -12.405 1.00 61.11 61 GLN A O 6
ATOM 9257 N N . GLY A 1 62 ? 2.195 0.597 -10.346 1.00 75.43 62 GLY A N 6
ATOM 9258 C CA . GLY A 1 62 ? 3.481 0.938 -9.752 1.00 23.12 62 GLY A CA 6
ATOM 9259 C C . GLY A 1 62 ? 3.559 2.405 -9.355 1.00 2.22 62 GLY A C 6
ATOM 9260 O O . GLY A 1 62 ? 4.602 3.044 -9.493 1.00 10.14 62 GLY A O 6
ATOM 9264 N N . LYS A 1 63 ? 2.444 2.945 -8.865 1.00 20.22 63 LYS A N 6
ATOM 9265 C CA . LYS A 1 63 ? 2.366 4.357 -8.474 1.00 42.34 63 LYS A CA 6
ATOM 9266 C C . LYS A 1 63 ? 1.617 4.556 -7.149 1.00 22.33 63 LYS A C 6
ATOM 9267 O O . LYS A 1 63 ? 0.952 3.653 -6.641 1.00 14.13 63 LYS A O 6
ATOM 9286 N N . ILE A 1 64 ? 1.731 5.767 -6.613 1.00 13.32 64 ILE A N 6
ATOM 9287 C CA . ILE A 1 64 ? 0.966 6.185 -5.437 1.00 54.12 64 ILE A CA 6
ATOM 9288 C C . ILE A 1 64 ? -0.434 6.671 -5.858 1.00 32.11 64 ILE A C 6
ATOM 9289 O O . ILE A 1 64 ? -0.577 7.728 -6.474 1.00 41.11 64 ILE A O 6
ATOM 9305 N N . SER A 1 65 ? -1.460 5.876 -5.543 1.00 33.25 65 SER A N 6
ATOM 9306 C CA . SER A 1 65 ? -2.843 6.175 -5.964 1.00 3.04 65 SER A CA 6
ATOM 9307 C C . SER A 1 65 ? -3.433 7.392 -5.240 1.00 24.01 65 SER A C 6
ATOM 9308 O O . SER A 1 65 ? -4.341 8.046 -5.752 1.00 54.13 65 SER A O 6
ATOM 9316 N N . LEU A 1 66 ? -2.934 7.680 -4.042 1.00 34.31 66 LEU A N 6
ATOM 9317 C CA . LEU A 1 66 ? -3.401 8.838 -3.274 1.00 63.34 66 LEU A CA 6
ATOM 9318 C C . LEU A 1 66 ? -3.054 10.152 -3.992 1.00 22.20 66 LEU A C 6
ATOM 9319 O O . LEU A 1 66 ? -1.896 10.408 -4.304 1.00 64.53 66 LEU A O 6
ATOM 9335 N N . LYS A 1 67 ? -4.061 10.980 -4.249 1.00 63.14 67 LYS A N 6
ATOM 9336 C CA . LYS A 1 67 ? -3.855 12.250 -4.955 1.00 53.43 67 LYS A CA 6
ATOM 9337 C C . LYS A 1 67 ? -4.120 13.448 -4.032 1.00 43.32 67 LYS A C 6
ATOM 9338 O O . LYS A 1 67 ? -5.044 13.432 -3.216 1.00 63.04 67 LYS A O 6
ATOM 9357 N N . GLY A 1 68 ? -3.304 14.487 -4.177 1.00 15.32 68 GLY A N 6
ATOM 9358 C CA . GLY A 1 68 ? -3.355 15.636 -3.279 1.00 23.11 68 GLY A CA 6
ATOM 9359 C C . GLY A 1 68 ? -2.149 15.669 -2.346 1.00 53.15 68 GLY A C 6
ATOM 9360 O O . GLY A 1 68 ? -1.024 15.418 -2.778 1.00 63.02 68 GLY A O 6
ATOM 9364 N N . ARG A 1 69 ? -2.370 15.954 -1.067 1.00 53.11 69 ARG A N 6
ATOM 9365 C CA . ARG A 1 69 ? -1.281 15.944 -0.081 1.00 1.22 69 ARG A CA 6
ATOM 9366 C C . ARG A 1 69 ? -0.992 14.514 0.402 1.00 11.14 69 ARG A C 6
ATOM 9367 O O . ARG A 1 69 ? 0.121 14.200 0.831 1.00 55.02 69 ARG A O 6
ATOM 9388 N N . ASP A 1 70 ? -2.001 13.648 0.309 1.00 55.21 70 ASP A N 6
ATOM 9389 C CA . ASP A 1 70 ? -1.854 12.230 0.655 1.00 32.10 70 ASP A CA 6
ATOM 9390 C C . ASP A 1 70 ? -0.829 11.520 -0.250 1.00 25.01 70 ASP A C 6
ATOM 9391 O O . ASP A 1 70 ? -0.234 10.514 0.145 1.00 65.14 70 ASP A O 6
ATOM 9400 N N . LEU A 1 71 ? -0.622 12.054 -1.456 1.00 71.24 71 LEU A N 6
ATOM 9401 C CA . LEU A 1 71 ? 0.407 11.543 -2.369 1.00 45.10 71 LEU A CA 6
ATOM 9402 C C . LEU A 1 71 ? 1.787 11.575 -1.698 1.00 4.35 71 LEU A C 6
ATOM 9403 O O . LEU A 1 71 ? 2.435 10.540 -1.508 1.00 74.12 71 LEU A O 6
ATOM 9419 N N . ASP A 1 72 ? 2.218 12.779 -1.325 1.00 72.45 72 ASP A N 6
ATOM 9420 C CA . ASP A 1 72 ? 3.514 12.977 -0.677 1.00 13.43 72 ASP A CA 6
ATOM 9421 C C . ASP A 1 72 ? 3.539 12.339 0.721 1.00 2.43 72 ASP A C 6
ATOM 9422 O O . ASP A 1 72 ? 4.574 11.867 1.171 1.00 74.12 72 ASP A O 6
ATOM 9431 N N . ARG A 1 73 ? 2.389 12.333 1.392 1.00 52.35 73 ARG A N 6
ATOM 9432 C CA . ARG A 1 73 ? 2.225 11.654 2.688 1.00 40.23 73 ARG A CA 6
ATOM 9433 C C . ARG A 1 73 ? 2.745 10.200 2.627 1.00 20.44 73 ARG A C 6
ATOM 9434 O O . ARG A 1 73 ? 3.663 9.810 3.371 1.00 52.23 73 ARG A O 6
ATOM 9455 N N . GLN A 1 74 ? 2.163 9.408 1.725 1.00 61.14 74 GLN A N 6
ATOM 9456 C CA . GLN A 1 74 ? 2.575 8.013 1.535 1.00 63.44 74 GLN A CA 6
ATOM 9457 C C . GLN A 1 74 ? 4.040 7.937 1.070 1.00 11.12 74 GLN A C 6
ATOM 9458 O O . GLN A 1 74 ? 4.822 7.120 1.562 1.00 13.20 74 GLN A O 6
ATOM 9472 N N . LYS A 1 75 ? 4.394 8.811 0.128 1.00 44.14 75 LYS A N 6
ATOM 9473 C CA . LYS A 1 75 ? 5.768 8.933 -0.384 1.00 3.33 75 LYS A CA 6
ATOM 9474 C C . LYS A 1 75 ? 6.805 9.054 0.748 1.00 1.44 75 LYS A C 6
ATOM 9475 O O . LYS A 1 75 ? 7.725 8.239 0.848 1.00 65.33 75 LYS A O 6
ATOM 9494 N N . GLN A 1 76 ? 6.645 10.077 1.591 1.00 74.25 76 GLN A N 6
ATOM 9495 C CA . GLN A 1 76 ? 7.575 10.339 2.698 1.00 54.01 76 GLN A CA 6
ATOM 9496 C C . GLN A 1 76 ? 7.775 9.093 3.570 1.00 24.42 76 GLN A C 6
ATOM 9497 O O . GLN A 1 76 ? 8.908 8.702 3.877 1.00 63.03 76 GLN A O 6
ATOM 9511 N N . LYS A 1 77 ? 6.668 8.469 3.970 1.00 13.12 77 LYS A N 6
ATOM 9512 C CA . LYS A 1 77 ? 6.728 7.296 4.847 1.00 21.43 77 LYS A CA 6
ATOM 9513 C C . LYS A 1 77 ? 7.325 6.064 4.143 1.00 22.51 77 LYS A C 6
ATOM 9514 O O . LYS A 1 77 ? 7.911 5.198 4.788 1.00 72.41 77 LYS A O 6
ATOM 9533 N N . LEU A 1 78 ? 7.188 6.000 2.819 1.00 52.42 78 LEU A N 6
ATOM 9534 C CA . LEU A 1 78 ? 7.763 4.898 2.034 1.00 21.22 78 LEU A CA 6
ATOM 9535 C C . LEU A 1 78 ? 9.274 5.066 1.820 1.00 75.50 78 LEU A C 6
ATOM 9536 O O . LEU A 1 78 ? 10.027 4.090 1.868 1.00 33.44 78 LEU A O 6
ATOM 9552 N N . GLU A 1 79 ? 9.724 6.295 1.585 1.00 71.05 79 GLU A N 6
ATOM 9553 C CA . GLU A 1 79 ? 11.161 6.569 1.475 1.00 72.40 79 GLU A CA 6
ATOM 9554 C C . GLU A 1 79 ? 11.875 6.255 2.800 1.00 3.11 79 GLU A C 6
ATOM 9555 O O . GLU A 1 79 ? 13.046 5.869 2.815 1.00 24.51 79 GLU A O 6
ATOM 9567 N N . ALA A 1 80 ? 11.153 6.425 3.909 1.00 24.50 80 ALA A N 6
ATOM 9568 C CA . ALA A 1 80 ? 11.653 6.046 5.239 1.00 40.34 80 ALA A CA 6
ATOM 9569 C C . ALA A 1 80 ? 11.861 4.522 5.351 1.00 33.42 80 ALA A C 6
ATOM 9570 O O . ALA A 1 80 ? 12.597 4.040 6.216 1.00 10.45 80 ALA A O 6
ATOM 9577 N N . GLU A 1 81 ? 11.204 3.772 4.467 1.00 21.14 81 GLU A N 6
ATOM 9578 C CA . GLU A 1 81 ? 11.338 2.311 4.419 1.00 73.25 81 GLU A CA 6
ATOM 9579 C C . GLU A 1 81 ? 12.525 1.884 3.540 1.00 31.25 81 GLU A C 6
ATOM 9580 O O . GLU A 1 81 ? 12.772 0.694 3.346 1.00 2.12 81 GLU A O 6
ATOM 9592 N N . GLY A 1 82 ? 13.263 2.865 3.018 1.00 3.22 82 GLY A N 6
ATOM 9593 C CA . GLY A 1 82 ? 14.382 2.574 2.126 1.00 71.43 82 GLY A CA 6
ATOM 9594 C C . GLY A 1 82 ? 13.945 2.355 0.679 1.00 74.41 82 GLY A C 6
ATOM 9595 O O . GLY A 1 82 ? 14.708 1.836 -0.141 1.00 13.43 82 GLY A O 6
ATOM 9599 N N . ILE A 1 83 ? 12.719 2.764 0.365 1.00 41.14 83 ILE A N 6
ATOM 9600 C CA . ILE A 1 83 ? 12.151 2.592 -0.975 1.00 43.51 83 ILE A CA 6
ATOM 9601 C C . ILE A 1 83 ? 12.410 3.821 -1.863 1.00 72.40 83 ILE A C 6
ATOM 9602 O O . ILE A 1 83 ? 12.073 4.952 -1.497 1.00 44.32 83 ILE A O 6
ATOM 9618 N N . GLU A 1 84 ? 13.027 3.599 -3.022 1.00 70.01 84 GLU A N 6
ATOM 9619 C CA . GLU A 1 84 ? 13.250 4.676 -3.991 1.00 32.33 84 GLU A CA 6
ATOM 9620 C C . GLU A 1 84 ? 11.937 5.083 -4.688 1.00 13.23 84 GLU A C 6
ATOM 9621 O O . GLU A 1 84 ? 11.548 4.519 -5.715 1.00 11.41 84 GLU A O 6
ATOM 9633 N N . VAL A 1 85 ? 11.246 6.059 -4.108 1.00 40.30 85 VAL A N 6
ATOM 9634 C CA . VAL A 1 85 ? 10.017 6.592 -4.698 1.00 33.34 85 VAL A CA 6
ATOM 9635 C C . VAL A 1 85 ? 10.344 7.692 -5.718 1.00 32.53 85 VAL A C 6
ATOM 9636 O O . VAL A 1 85 ? 10.848 8.756 -5.352 1.00 31.15 85 VAL A O 6
ATOM 9649 N N . SER A 1 86 ? 10.082 7.422 -6.996 1.00 11.12 86 SER A N 6
ATOM 9650 C CA . SER A 1 86 ? 10.317 8.412 -8.056 1.00 13.12 86 SER A CA 6
ATOM 9651 C C . SER A 1 86 ? 9.463 9.669 -7.836 1.00 73.32 86 SER A C 6
ATOM 9652 O O . SER A 1 86 ? 8.308 9.574 -7.414 1.00 25.44 86 SER A O 6
ATOM 9660 N N . GLU A 1 87 ? 10.041 10.833 -8.146 1.00 61.02 87 GLU A N 6
ATOM 9661 C CA . GLU A 1 87 ? 9.432 12.143 -7.847 1.00 73.44 87 GLU A CA 6
ATOM 9662 C C . GLU A 1 87 ? 7.959 12.254 -8.277 1.00 23.50 87 GLU A C 6
ATOM 9663 O O . GLU A 1 87 ? 7.146 12.851 -7.572 1.00 11.02 87 GLU A O 6
ATOM 9675 N N . ILE A 1 88 ? 7.610 11.678 -9.427 1.00 61.31 88 ILE A N 6
ATOM 9676 C CA . ILE A 1 88 ? 6.229 11.743 -9.928 1.00 72.34 88 ILE A CA 6
ATOM 9677 C C . ILE A 1 88 ? 5.309 10.705 -9.244 1.00 74.20 88 ILE A C 6
ATOM 9678 O O . ILE A 1 88 ? 4.207 10.420 -9.719 1.00 74.42 88 ILE A O 6
ATOM 9694 N N . GLY A 1 89 ? 5.765 10.163 -8.112 1.00 51.23 89 GLY A N 6
ATOM 9695 C CA . GLY A 1 89 ? 4.978 9.199 -7.346 1.00 3.43 89 GLY A CA 6
ATOM 9696 C C . GLY A 1 89 ? 4.963 7.802 -7.961 1.00 45.31 89 GLY A C 6
ATOM 9697 O O . GLY A 1 89 ? 3.895 7.219 -8.165 1.00 75.42 89 GLY A O 6
ATOM 9701 N N . LYS A 1 90 ? 6.146 7.260 -8.246 1.00 72.44 90 LYS A N 6
ATOM 9702 C CA . LYS A 1 90 ? 6.255 5.923 -8.857 1.00 14.53 90 LYS A CA 6
ATOM 9703 C C . LYS A 1 90 ? 7.159 5.001 -8.021 1.00 30.15 90 LYS A C 6
ATOM 9704 O O . LYS A 1 90 ? 8.230 5.403 -7.568 1.00 32.21 90 LYS A O 6
ATOM 9723 N N . ILE A 1 91 ? 6.715 3.758 -7.836 1.00 72.23 91 ILE A N 6
ATOM 9724 C CA . ILE A 1 91 ? 7.474 2.741 -7.098 1.00 35.42 91 ILE A CA 6
ATOM 9725 C C . ILE A 1 91 ? 7.664 1.475 -7.949 1.00 53.51 91 ILE A C 6
ATOM 9726 O O . ILE A 1 91 ? 6.699 0.911 -8.467 1.00 1.21 91 ILE A O 6
ATOM 9742 N N . ALA A 1 92 ? 8.910 1.036 -8.099 1.00 13.50 92 ALA A N 6
ATOM 9743 C CA . ALA A 1 92 ? 9.217 -0.161 -8.889 1.00 32.12 92 ALA A CA 6
ATOM 9744 C C . ALA A 1 92 ? 8.727 -1.447 -8.200 1.00 73.41 92 ALA A C 6
ATOM 9745 O O . ALA A 1 92 ? 9.396 -1.980 -7.311 1.00 52.15 92 ALA A O 6
ATOM 9752 N N . LEU A 1 93 ? 7.559 -1.936 -8.621 1.00 25.23 93 LEU A N 6
ATOM 9753 C CA . LEU A 1 93 ? 6.975 -3.166 -8.066 1.00 12.14 93 LEU A CA 6
ATOM 9754 C C . LEU A 1 93 ? 7.959 -4.343 -8.126 1.00 23.43 93 LEU A C 6
ATOM 9755 O O . LEU A 1 93 ? 8.233 -4.977 -7.116 1.00 34.45 93 LEU A O 6
ATOM 9771 N N . ARG A 1 94 ? 8.500 -4.612 -9.311 1.00 31.20 94 ARG A N 6
ATOM 9772 C CA . ARG A 1 94 ? 9.428 -5.738 -9.508 1.00 52.41 94 ARG A CA 6
ATOM 9773 C C . ARG A 1 94 ? 10.644 -5.664 -8.560 1.00 61.23 94 ARG A C 6
ATOM 9774 O O . ARG A 1 94 ? 11.238 -6.687 -8.212 1.00 43.53 94 ARG A O 6
ATOM 9795 N N . LYS A 1 95 ? 10.998 -4.452 -8.137 1.00 11.42 95 LYS A N 6
ATOM 9796 C CA . LYS A 1 95 ? 12.173 -4.233 -7.284 1.00 61.42 95 LYS A CA 6
ATOM 9797 C C . LYS A 1 95 ? 11.827 -4.323 -5.784 1.00 61.35 95 LYS A C 6
ATOM 9798 O O . LYS A 1 95 ? 12.671 -4.701 -4.969 1.00 32.24 95 LYS A O 6
ATOM 9817 N N . TYR A 1 96 ? 10.586 -3.988 -5.423 1.00 55.23 96 TYR A N 6
ATOM 9818 C CA . TYR A 1 96 ? 10.180 -3.933 -4.007 1.00 52.31 96 TYR A CA 6
ATOM 9819 C C . TYR A 1 96 ? 8.957 -4.811 -3.708 1.00 42.55 96 TYR A C 6
ATOM 9820 O O . TYR A 1 96 ? 8.363 -4.698 -2.638 1.00 25.03 96 TYR A O 6
ATOM 9838 N N . LYS A 1 97 ? 8.582 -5.685 -4.635 1.00 50.22 97 LYS A N 6
ATOM 9839 C CA . LYS A 1 97 ? 7.391 -6.515 -4.457 1.00 74.04 97 LYS A CA 6
ATOM 9840 C C . LYS A 1 97 ? 7.498 -7.408 -3.211 1.00 41.12 97 LYS A C 6
ATOM 9841 O O . LYS A 1 97 ? 8.509 -8.080 -2.994 1.00 32.04 97 LYS A O 6
ATOM 9860 N N . TRP A 1 98 ? 6.446 -7.401 -2.398 1.00 32.14 98 TRP A N 6
ATOM 9861 C CA . TRP A 1 98 ? 6.383 -8.222 -1.189 1.00 4.12 98 TRP A CA 6
ATOM 9862 C C . TRP A 1 98 ? 6.594 -9.711 -1.501 1.00 31.35 98 TRP A C 6
ATOM 9863 O O . TRP A 1 98 ? 5.889 -10.297 -2.326 1.00 61.34 98 TRP A O 6
ATOM 9884 N N . GLN A 1 99 ? 7.581 -10.313 -0.839 1.00 55.04 99 GLN A N 6
ATOM 9885 C CA . GLN A 1 99 ? 7.853 -11.744 -0.973 1.00 74.00 99 GLN A CA 6
ATOM 9886 C C . GLN A 1 99 ? 7.459 -12.503 0.306 1.00 55.10 99 GLN A C 6
ATOM 9887 O O . GLN A 1 99 ? 8.274 -12.652 1.220 1.00 64.55 99 GLN A O 6
ATOM 9901 N N . PRO A 1 100 ? 6.197 -12.965 0.412 1.00 21.44 100 PRO A N 6
ATOM 9902 C CA . PRO A 1 100 ? 5.769 -13.812 1.534 1.00 1.21 100 PRO A CA 6
ATOM 9903 C C . PRO A 1 100 ? 6.445 -15.190 1.485 1.00 11.45 100 PRO A C 6
ATOM 9904 O O . PRO A 1 100 ? 6.855 -15.734 2.511 1.00 3.05 100 PRO A O 6
ATOM 9915 N N . LEU A 1 101 ? 6.582 -15.729 0.273 1.00 40.34 101 LEU A N 6
ATOM 9916 C CA . LEU A 1 101 ? 7.220 -17.029 0.053 1.00 1.12 101 LEU A CA 6
ATOM 9917 C C . LEU A 1 101 ? 8.225 -16.956 -1.110 1.00 22.22 101 LEU A C 6
ATOM 9918 O O . LEU A 1 101 ? 8.213 -16.002 -1.894 1.00 1.22 101 LEU A O 6
ATOM 9934 N N . GLU A 1 102 ? 9.098 -17.956 -1.203 1.00 11.30 102 GLU A N 6
ATOM 9935 C CA . GLU A 1 102 ? 10.030 -18.082 -2.335 1.00 5.12 102 GLU A CA 6
ATOM 9936 C C . GLU A 1 102 ? 9.306 -18.529 -3.622 1.00 35.02 102 GLU A C 6
ATOM 9937 O O . GLU A 1 102 ? 9.032 -19.743 -3.766 1.00 37.63 102 GLU A O 6
ATOM 9949 N N . MET A 1 1 ? -17.058 -4.524 13.850 1.00 12.41 1 MET A N 7
ATOM 9950 C CA . MET A 1 1 ? -15.846 -4.520 12.984 1.00 0.13 1 MET A CA 7
ATOM 9951 C C . MET A 1 1 ? -16.041 -5.459 11.784 1.00 2.20 1 MET A C 7
ATOM 9952 O O . MET A 1 1 ? -16.210 -6.667 11.950 1.00 2.02 1 MET A O 7
ATOM 9968 N N . ASP A 1 2 ? -16.018 -4.894 10.579 1.00 71.40 2 ASP A N 7
ATOM 9969 C CA . ASP A 1 2 ? -16.270 -5.653 9.351 1.00 5.52 2 ASP A CA 7
ATOM 9970 C C . ASP A 1 2 ? -15.179 -6.701 9.067 1.00 42.14 2 ASP A C 7
ATOM 9971 O O . ASP A 1 2 ? -13.983 -6.396 9.102 1.00 13.15 2 ASP A O 7
ATOM 9980 N N . GLN A 1 3 ? -15.606 -7.931 8.765 1.00 74.55 3 GLN A N 7
ATOM 9981 C CA . GLN A 1 3 ? -14.683 -9.010 8.384 1.00 30.44 3 GLN A CA 7
ATOM 9982 C C . GLN A 1 3 ? -13.838 -8.606 7.169 1.00 32.35 3 GLN A C 7
ATOM 9983 O O . GLN A 1 3 ? -12.699 -9.048 7.016 1.00 11.54 3 GLN A O 7
ATOM 9997 N N . PHE A 1 4 ? -14.409 -7.765 6.308 1.00 50.21 4 PHE A N 7
ATOM 9998 C CA . PHE A 1 4 ? -13.677 -7.208 5.167 1.00 43.34 4 PHE A CA 7
ATOM 9999 C C . PHE A 1 4 ? -12.428 -6.452 5.640 1.00 13.34 4 PHE A C 7
ATOM 10000 O O . PHE A 1 4 ? -11.316 -6.715 5.183 1.00 21.35 4 PHE A O 7
ATOM 10017 N N . LEU A 1 5 ? -12.626 -5.529 6.575 1.00 13.13 5 LEU A N 7
ATOM 10018 C CA . LEU A 1 5 ? -11.531 -4.728 7.122 1.00 34.22 5 LEU A CA 7
ATOM 10019 C C . LEU A 1 5 ? -10.511 -5.604 7.868 1.00 61.13 5 LEU A C 7
ATOM 10020 O O . LEU A 1 5 ? -9.307 -5.498 7.643 1.00 11.44 5 LEU A O 7
ATOM 10036 N N . VAL A 1 6 ? -11.005 -6.480 8.744 1.00 64.24 6 VAL A N 7
ATOM 10037 C CA . VAL A 1 6 ? -10.137 -7.375 9.524 1.00 23.15 6 VAL A CA 7
ATOM 10038 C C . VAL A 1 6 ? -9.179 -8.168 8.620 1.00 34.41 6 VAL A C 7
ATOM 10039 O O . VAL A 1 6 ? 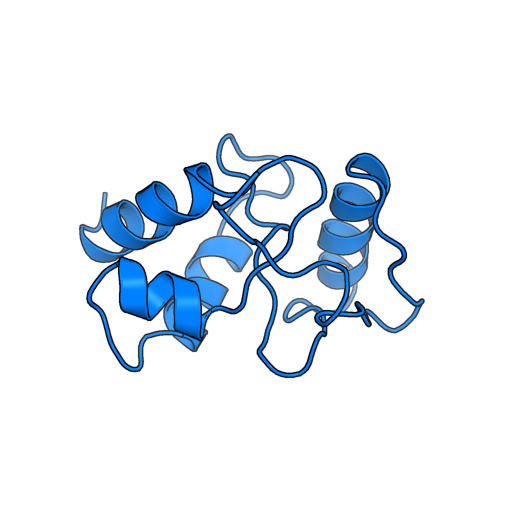-7.969 -8.203 8.855 1.00 64.04 6 VAL A O 7
ATOM 10052 N N . GLN A 1 7 ? -9.725 -8.788 7.574 1.00 74.15 7 GLN A N 7
ATOM 10053 C CA . GLN A 1 7 ? -8.926 -9.622 6.670 1.00 40.22 7 GLN A CA 7
ATOM 10054 C C . GLN A 1 7 ? -7.910 -8.805 5.854 1.00 12.35 7 GLN A C 7
ATOM 10055 O O . GLN A 1 7 ? -6.718 -9.116 5.861 1.00 25.34 7 GLN A O 7
ATOM 10069 N N . ILE A 1 8 ? -8.369 -7.760 5.156 1.00 32.44 8 ILE A N 7
ATOM 10070 C CA . ILE A 1 8 ? -7.469 -6.949 4.320 1.00 22.23 8 ILE A CA 7
ATOM 10071 C C . ILE A 1 8 ? -6.341 -6.316 5.156 1.00 0.51 8 ILE A C 7
ATOM 10072 O O . ILE A 1 8 ? -5.183 -6.306 4.738 1.00 45.42 8 ILE A O 7
ATOM 10088 N N . PHE A 1 9 ? -6.677 -5.815 6.346 1.00 71.42 9 PHE A N 7
ATOM 10089 C CA . PHE A 1 9 ? -5.674 -5.245 7.255 1.00 11.42 9 PHE A CA 7
ATOM 10090 C C . PHE A 1 9 ? -4.672 -6.319 7.705 1.00 32.03 9 PHE A C 7
ATOM 10091 O O . PHE A 1 9 ? -3.460 -6.085 7.733 1.00 54.40 9 PHE A O 7
ATOM 10108 N N . ALA A 1 10 ? -5.187 -7.500 8.052 1.00 71.10 10 ALA A N 7
ATOM 10109 C CA . ALA A 1 10 ? -4.343 -8.631 8.451 1.00 74.14 10 ALA A CA 7
ATOM 10110 C C . ALA A 1 10 ? -3.324 -8.982 7.357 1.00 13.52 10 ALA A C 7
ATOM 10111 O O . ALA A 1 10 ? -2.149 -9.215 7.643 1.00 62.55 10 ALA A O 7
ATOM 10118 N N . VAL A 1 11 ? -3.773 -8.994 6.103 1.00 52.13 11 VAL A N 7
ATOM 10119 C CA . VAL A 1 11 ? -2.885 -9.279 4.970 1.00 70.33 11 VAL A CA 7
ATOM 10120 C C . VAL A 1 11 ? -1.770 -8.224 4.873 1.00 14.41 11 VAL A C 7
ATOM 10121 O O . VAL A 1 11 ? -0.600 -8.552 4.671 1.00 64.24 11 VAL A O 7
ATOM 10134 N N . ILE A 1 12 ? -2.143 -6.959 5.048 1.00 62.34 12 ILE A N 7
ATOM 10135 C CA . ILE A 1 12 ? -1.181 -5.850 5.034 1.00 22.55 12 ILE A CA 7
ATOM 10136 C C . ILE A 1 12 ? -0.157 -5.971 6.180 1.00 32.23 12 ILE A C 7
ATOM 10137 O O . ILE A 1 12 ? 1.024 -5.663 6.007 1.00 64.23 12 ILE A O 7
ATOM 10153 N N . HIS A 1 13 ? -0.608 -6.435 7.347 1.00 14.22 13 HIS A N 7
ATOM 10154 C CA . HIS A 1 13 ? 0.295 -6.671 8.488 1.00 43.54 13 HIS A CA 7
ATOM 10155 C C . HIS A 1 13 ? 1.328 -7.776 8.194 1.00 12.11 13 HIS A C 7
ATOM 10156 O O . HIS A 1 13 ? 2.269 -7.974 8.964 1.00 61.54 13 HIS A O 7
ATOM 10170 N N . GLN A 1 14 ? 1.147 -8.499 7.089 1.00 15.24 14 GLN A N 7
ATOM 10171 C CA . GLN A 1 14 ? 2.093 -9.548 6.681 1.00 73.05 14 GLN A CA 7
ATOM 10172 C C . GLN A 1 14 ? 3.183 -8.997 5.741 1.00 42.35 14 GLN A C 7
ATOM 10173 O O . GLN A 1 14 ? 4.168 -9.681 5.451 1.00 70.52 14 GLN A O 7
ATOM 10187 N N . ILE A 1 15 ? 3.010 -7.759 5.277 1.00 54.30 15 ILE A N 7
ATOM 10188 C CA . ILE A 1 15 ? 4.006 -7.109 4.412 1.00 34.14 15 ILE A CA 7
ATOM 10189 C C . ILE A 1 15 ? 5.213 -6.618 5.238 1.00 24.11 15 ILE A C 7
ATOM 10190 O O . ILE A 1 15 ? 5.068 -5.739 6.090 1.00 54.21 15 ILE A O 7
ATOM 10206 N N . PRO A 1 16 ? 6.417 -7.192 5.016 1.00 41.22 16 PRO A N 7
ATOM 10207 C CA . PRO A 1 16 ? 7.630 -6.825 5.777 1.00 21.44 16 PRO A CA 7
ATOM 10208 C C . PRO A 1 16 ? 8.026 -5.346 5.625 1.00 54.11 16 PRO A C 7
ATOM 10209 O O . PRO A 1 16 ? 7.779 -4.721 4.585 1.00 52.35 16 PRO A O 7
ATOM 10220 N N . LYS A 1 17 ? 8.654 -4.794 6.662 1.00 61.11 17 LYS A N 7
ATOM 10221 C CA . LYS A 1 17 ? 9.087 -3.394 6.653 1.00 54.12 17 LYS A CA 7
ATOM 10222 C C . LYS A 1 17 ? 10.117 -3.136 5.540 1.00 31.24 17 LYS A C 7
ATOM 10223 O O . LYS A 1 17 ? 11.312 -3.388 5.708 1.00 64.14 17 LYS A O 7
ATOM 10242 N N . GLY A 1 18 ? 9.634 -2.663 4.393 1.00 31.21 18 GLY A N 7
ATOM 10243 C CA . GLY A 1 18 ? 10.512 -2.394 3.257 1.00 11.25 18 GLY A CA 7
ATOM 10244 C C . GLY A 1 18 ? 9.911 -2.820 1.920 1.00 73.21 18 GLY A C 7
ATOM 10245 O O . GLY A 1 18 ? 10.350 -2.366 0.865 1.00 32.02 18 GLY A O 7
ATOM 10249 N N . LYS A 1 19 ? 8.902 -3.694 1.961 1.00 25.24 19 LYS A N 7
ATOM 10250 C CA . LYS A 1 19 ? 8.237 -4.175 0.740 1.00 42.24 19 LYS A CA 7
ATOM 10251 C C . LYS A 1 19 ? 6.864 -3.505 0.538 1.00 23.22 19 LYS A C 7
ATOM 10252 O O . LYS A 1 19 ? 6.291 -2.937 1.471 1.00 4.34 19 LYS A O 7
ATOM 10271 N N . VAL A 1 20 ? 6.345 -3.583 -0.691 1.00 51.32 20 VAL A N 7
ATOM 10272 C CA . VAL A 1 20 ? 5.048 -2.988 -1.051 1.00 53.52 20 VAL A CA 7
ATOM 10273 C C . VAL A 1 20 ? 4.205 -3.947 -1.915 1.00 23.05 20 VAL A C 7
ATOM 10274 O O . VAL A 1 20 ? 4.739 -4.827 -2.587 1.00 24.12 20 VAL A O 7
ATOM 10287 N N . SER A 1 21 ? 2.887 -3.765 -1.899 1.00 13.22 21 SER A N 7
ATOM 10288 C CA . SER A 1 21 ? 1.973 -4.594 -2.708 1.00 71.22 21 SER A CA 7
ATOM 10289 C C . SER A 1 21 ? 0.874 -3.738 -3.354 1.00 14.14 21 SER A C 7
ATOM 10290 O O . SER A 1 21 ? 0.833 -2.520 -3.169 1.00 23.02 21 SER A O 7
ATOM 10298 N N . THR A 1 22 ? -0.010 -4.374 -4.122 1.00 20.21 22 THR A N 7
ATOM 10299 C CA . THR A 1 22 ? -1.131 -3.667 -4.766 1.00 74.52 22 THR A CA 7
ATOM 10300 C C . THR A 1 22 ? -2.481 -4.063 -4.148 1.00 52.35 22 THR A C 7
ATOM 10301 O O . THR A 1 22 ? -2.640 -5.169 -3.624 1.00 73.41 22 THR A O 7
ATOM 10312 N N . TYR A 1 23 ? -3.457 -3.152 -4.223 1.00 21.21 23 TYR A N 7
ATOM 10313 C CA . TYR A 1 23 ? -4.799 -3.383 -3.655 1.00 73.30 23 TYR A CA 7
ATOM 10314 C C . TYR A 1 23 ? -5.429 -4.692 -4.162 1.00 14.32 23 TYR A C 7
ATOM 10315 O O . TYR A 1 23 ? -6.077 -5.417 -3.402 1.00 40.54 23 TYR A O 7
ATOM 10333 N N . GLY A 1 24 ? -5.240 -4.983 -5.448 1.00 31.41 24 GLY A N 7
ATOM 10334 C CA . GLY A 1 24 ? -5.762 -6.216 -6.028 1.00 12.30 24 GLY A CA 7
ATOM 10335 C C . GLY A 1 24 ? -5.243 -7.472 -5.332 1.00 41.23 24 GLY A C 7
ATOM 10336 O O . GLY A 1 24 ? -5.993 -8.425 -5.102 1.00 34.12 24 GLY A O 7
ATOM 10340 N N . GLU A 1 25 ? -3.958 -7.473 -4.984 1.00 4.11 25 GLU A N 7
ATOM 10341 C CA . GLU A 1 25 ? -3.337 -8.612 -4.303 1.00 63.43 25 GLU A CA 7
ATOM 10342 C C . GLU A 1 25 ? -3.897 -8.790 -2.886 1.00 71.40 25 GLU A C 7
ATOM 10343 O O . GLU A 1 25 ? -4.331 -9.882 -2.513 1.00 33.31 25 GLU A O 7
ATOM 10355 N N . ILE A 1 26 ? -3.887 -7.706 -2.110 1.00 41.41 26 ILE A N 7
ATOM 10356 C CA . ILE A 1 26 ? -4.416 -7.721 -0.740 1.00 64.33 26 ILE A CA 7
ATOM 10357 C C . ILE A 1 26 ? -5.862 -8.248 -0.702 1.00 71.22 26 ILE A C 7
ATOM 10358 O O . ILE A 1 26 ? -6.179 -9.169 0.050 1.00 3.24 26 ILE A O 7
ATOM 10374 N N . ALA A 1 27 ? -6.722 -7.669 -1.540 1.00 23.13 27 ALA A N 7
ATOM 10375 C CA . ALA A 1 27 ? -8.136 -8.060 -1.609 1.00 32.31 27 ALA A CA 7
ATOM 10376 C C . ALA A 1 27 ? -8.305 -9.556 -1.942 1.00 15.13 27 ALA A C 7
ATOM 10377 O O . ALA A 1 27 ? -8.965 -10.297 -1.209 1.00 34.24 27 ALA A O 7
ATOM 10384 N N . LYS A 1 28 ? -7.690 -10.000 -3.040 1.00 34.22 28 LYS A N 7
ATOM 10385 C CA . LYS A 1 28 ? -7.814 -11.398 -3.484 1.00 70.14 28 LYS A CA 7
ATOM 10386 C C . LYS A 1 28 ? -7.250 -12.387 -2.447 1.00 74.01 28 LYS A C 7
ATOM 10387 O O . LYS A 1 28 ? -7.849 -13.428 -2.182 1.00 23.45 28 LYS A O 7
ATOM 10406 N N . MET A 1 29 ? -6.108 -12.050 -1.848 1.00 3.40 29 MET A N 7
ATOM 10407 C CA . MET A 1 29 ? -5.495 -12.908 -0.822 1.00 3.14 29 MET A CA 7
ATOM 10408 C C . MET A 1 29 ? -6.216 -12.792 0.532 1.00 11.23 29 MET A C 7
ATOM 10409 O O . MET A 1 29 ? -5.950 -13.565 1.454 1.00 72.41 29 MET A O 7
ATOM 10423 N N . ALA A 1 30 ? -7.112 -11.816 0.651 1.00 3.41 30 ALA A N 7
ATOM 10424 C CA . ALA A 1 30 ? -7.976 -11.695 1.832 1.00 51.05 30 ALA A CA 7
ATOM 10425 C C . ALA A 1 30 ? -9.288 -12.470 1.634 1.00 24.23 30 ALA A C 7
ATOM 10426 O O . ALA A 1 30 ? -10.027 -12.727 2.589 1.00 21.11 30 ALA A O 7
ATOM 10433 N N . GLY A 1 31 ? -9.561 -12.848 0.385 1.00 22.34 31 GLY A N 7
ATOM 10434 C CA . GLY A 1 31 ? -10.780 -13.582 0.059 1.00 23.51 31 GLY A CA 7
ATOM 10435 C C . GLY A 1 31 ? -11.894 -12.689 -0.476 1.00 14.13 31 GLY A C 7
ATOM 10436 O O . GLY A 1 31 ? -13.064 -13.075 -0.482 1.00 5.43 31 GLY A O 7
ATOM 10440 N N . TYR A 1 32 ? -11.533 -11.489 -0.930 1.00 75.35 32 TYR A N 7
ATOM 10441 C CA . TYR A 1 32 ? -12.508 -10.523 -1.454 1.00 34.13 32 TYR A CA 7
ATOM 10442 C C . TYR A 1 32 ? -12.129 -10.055 -2.876 1.00 73.13 32 TYR A C 7
ATOM 10443 O O . TYR A 1 32 ? -11.383 -9.087 -3.047 1.00 23.45 32 TYR A O 7
ATOM 10461 N N . PRO A 1 33 ? -12.633 -10.749 -3.919 1.00 10.03 33 PRO A N 7
ATOM 10462 C CA . PRO A 1 33 ? -12.332 -10.413 -5.326 1.00 64.04 33 PRO A CA 7
ATOM 10463 C C . PRO A 1 33 ? -13.043 -9.135 -5.807 1.00 2.21 33 PRO A C 7
ATOM 10464 O O . PRO A 1 33 ? -14.219 -8.919 -5.5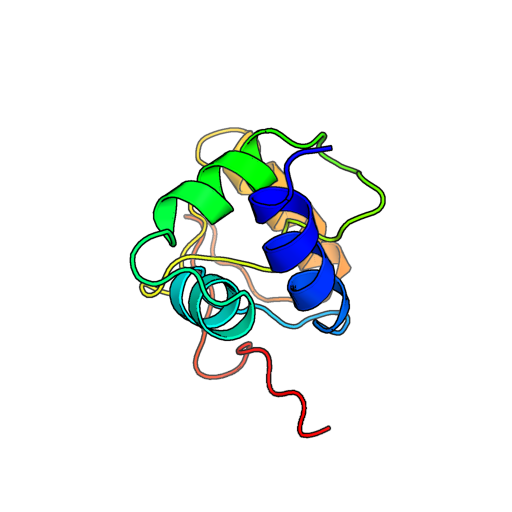20 1.00 51.13 33 PRO A O 7
ATOM 10475 N N . GLY A 1 34 ? -12.321 -8.287 -6.540 1.00 43.31 34 GLY A N 7
ATOM 10476 C CA . GLY A 1 34 ? -12.904 -7.055 -7.069 1.00 31.44 34 GLY A CA 7
ATOM 10477 C C . GLY A 1 34 ? -13.026 -5.932 -6.037 1.00 70.42 34 GLY A C 7
ATOM 10478 O O . GLY A 1 34 ? -13.386 -4.805 -6.379 1.00 5.32 34 GLY A O 7
ATOM 10482 N N . TYR A 1 35 ? -12.718 -6.231 -4.775 1.00 34.02 35 TYR A N 7
ATOM 10483 C CA . TYR A 1 35 ? -12.814 -5.244 -3.692 1.00 60.14 35 TYR A CA 7
ATOM 10484 C C . TYR A 1 35 ? -11.559 -4.359 -3.584 1.00 23.43 35 TYR A C 7
ATOM 10485 O O . TYR A 1 35 ? -11.408 -3.609 -2.620 1.00 43.30 35 TYR A O 7
ATOM 10503 N N . ALA A 1 36 ? -10.677 -4.424 -4.584 1.00 60.35 36 ALA A N 7
ATOM 10504 C CA . ALA A 1 36 ? -9.438 -3.629 -4.587 1.00 33.42 36 ALA A CA 7
ATOM 10505 C C . ALA A 1 36 ? -9.717 -2.130 -4.371 1.00 71.00 36 ALA A C 7
ATOM 10506 O O . ALA A 1 36 ? -9.063 -1.474 -3.558 1.00 50.41 36 ALA A O 7
ATOM 10513 N N . ARG A 1 37 ? -10.691 -1.601 -5.110 1.00 53.52 37 ARG A N 7
ATOM 10514 C CA . ARG A 1 37 ? -11.142 -0.209 -4.943 1.00 63.41 37 ARG A CA 7
ATOM 10515 C C . ARG A 1 37 ? -11.624 0.072 -3.507 1.00 21.22 37 ARG A C 7
ATOM 10516 O O . ARG A 1 37 ? -11.347 1.133 -2.945 1.00 41.12 37 ARG A O 7
ATOM 10537 N N . HIS A 1 38 ? -12.336 -0.887 -2.916 1.00 2.12 38 HIS A N 7
ATOM 10538 C CA . HIS A 1 38 ? -12.864 -0.738 -1.553 1.00 24.30 38 HIS A CA 7
ATOM 10539 C C . HIS A 1 38 ? -11.729 -0.715 -0.517 1.00 73.40 38 HIS A C 7
ATOM 10540 O O . HIS A 1 38 ? -11.768 0.052 0.446 1.00 42.23 38 HIS A O 7
ATOM 10554 N N . VAL A 1 39 ? -10.714 -1.555 -0.732 1.00 2.31 39 VAL A N 7
ATOM 10555 C CA . VAL A 1 39 ? -9.508 -1.547 0.107 1.00 21.32 39 VAL A CA 7
ATOM 10556 C C . VAL A 1 39 ? -8.815 -0.175 0.046 1.00 52.54 39 VAL A C 7
ATOM 10557 O O . VAL A 1 39 ? -8.377 0.362 1.067 1.00 15.13 39 VAL A O 7
ATOM 10570 N N . GLY A 1 40 ? -8.733 0.388 -1.162 1.00 33.31 40 GLY A N 7
ATOM 10571 C CA . GLY A 1 40 ? -8.175 1.726 -1.339 1.00 43.10 40 GLY A CA 7
ATOM 10572 C C . GLY A 1 40 ? -8.931 2.789 -0.548 1.00 54.51 40 GLY A C 7
ATOM 10573 O O . GLY A 1 40 ? -8.325 3.680 0.051 1.00 35.34 40 GLY A O 7
ATOM 10577 N N . LYS A 1 41 ? -10.259 2.691 -0.550 1.00 44.12 41 LYS A N 7
ATOM 10578 C CA . LYS A 1 41 ? -11.106 3.599 0.231 1.00 1.14 41 LYS A CA 7
ATOM 10579 C C . LYS A 1 41 ? -10.813 3.472 1.736 1.00 4.22 41 LYS A C 7
ATOM 10580 O O . LYS A 1 41 ? -10.634 4.473 2.431 1.00 64.34 41 LYS A O 7
ATOM 10599 N N . ALA A 1 42 ? -10.751 2.233 2.224 1.00 45.43 42 ALA A N 7
ATOM 10600 C CA . ALA A 1 42 ? -10.464 1.960 3.637 1.00 25.35 42 ALA A CA 7
ATOM 10601 C C . ALA A 1 42 ? -9.119 2.568 4.073 1.00 33.31 42 ALA A C 7
ATOM 10602 O O . ALA A 1 42 ? -9.052 3.338 5.034 1.00 24.40 42 ALA A O 7
ATOM 10609 N N . LEU A 1 43 ? -8.051 2.230 3.349 1.00 60.20 43 LEU A N 7
ATOM 10610 C CA . LEU A 1 43 ? -6.711 2.754 3.650 1.00 3.54 43 LEU A CA 7
ATOM 10611 C C . LEU A 1 43 ? -6.649 4.279 3.466 1.00 72.00 43 LEU A C 7
ATOM 10612 O O . LEU A 1 43 ? -5.931 4.973 4.186 1.00 4.55 43 LEU A O 7
ATOM 10628 N N . GLY A 1 44 ? -7.424 4.795 2.511 1.00 32.03 44 GLY A N 7
ATOM 10629 C CA . GLY A 1 44 ? -7.466 6.233 2.258 1.00 23.43 44 GLY A CA 7
ATOM 10630 C C . GLY A 1 44 ? -8.085 7.036 3.403 1.00 73.43 44 GLY A C 7
ATOM 10631 O O . GLY A 1 44 ? -7.973 8.261 3.437 1.00 43.12 44 GLY A O 7
ATOM 10635 N N . ASN A 1 45 ? -8.757 6.352 4.331 1.00 32.34 45 ASN A N 7
ATOM 10636 C CA . ASN A 1 45 ? -9.342 7.010 5.509 1.00 51.42 45 ASN A CA 7
ATOM 10637 C C . ASN A 1 45 ? -8.388 6.977 6.721 1.00 63.14 45 ASN A C 7
ATOM 10638 O O . ASN A 1 45 ? -8.685 7.557 7.768 1.00 3.40 45 ASN A O 7
ATOM 10649 N N . LEU A 1 46 ? -7.242 6.309 6.576 1.00 53.22 46 LEU A N 7
ATOM 10650 C CA . LEU A 1 46 ? -6.294 6.139 7.687 1.00 23.25 46 LEU A CA 7
ATOM 10651 C C . LEU A 1 46 ? -5.322 7.327 7.820 1.00 31.01 46 LEU A C 7
ATOM 10652 O O . LEU A 1 46 ? -4.877 7.897 6.820 1.00 44.34 46 LEU A O 7
ATOM 10668 N N . PRO A 1 47 ? -4.983 7.721 9.068 1.00 1.25 47 PRO A N 7
ATOM 10669 C CA . PRO A 1 47 ? -3.959 8.751 9.324 1.00 11.55 47 PRO A CA 7
ATOM 10670 C C . PRO A 1 47 ? -2.553 8.296 8.892 1.00 33.31 47 PRO A C 7
ATOM 10671 O O . PRO A 1 47 ? -2.285 7.095 8.776 1.00 73.44 47 PRO A O 7
ATOM 10682 N N . GLU A 1 48 ? -1.647 9.252 8.680 1.00 11.44 48 GLU A N 7
ATOM 10683 C CA . GLU A 1 48 ? -0.299 8.938 8.191 1.00 30.23 48 GLU A CA 7
ATOM 10684 C C . GLU A 1 48 ? 0.457 7.975 9.129 1.00 33.45 48 GLU A C 7
ATOM 10685 O O . GLU A 1 48 ? 1.204 7.113 8.668 1.00 14.32 48 GLU A O 7
ATOM 10697 N N . GLY A 1 49 ? 0.245 8.116 10.436 1.00 24.43 49 GLY A N 7
ATOM 10698 C CA . GLY A 1 49 ? 0.879 7.226 11.407 1.00 43.42 49 GLY A CA 7
ATOM 10699 C C . GLY A 1 49 ? -0.123 6.347 12.150 1.00 44.35 49 GLY A C 7
ATOM 10700 O O . GLY A 1 49 ? -0.149 6.321 13.381 1.00 45.32 49 GLY A O 7
ATOM 10704 N N . SER A 1 50 ? -0.963 5.630 11.405 1.00 31.14 50 SER A N 7
ATOM 10705 C CA . SER A 1 50 ? -1.945 4.713 12.001 1.00 70.35 50 SER A CA 7
ATOM 10706 C C . SER A 1 50 ? -1.269 3.450 12.558 1.00 64.11 50 SER A C 7
ATOM 10707 O O . SER A 1 50 ? -0.046 3.302 12.487 1.00 41.03 50 SER A O 7
ATOM 10715 N N . LYS A 1 51 ? -2.063 2.530 13.111 1.00 24.20 51 LYS A N 7
ATOM 10716 C CA . LYS A 1 51 ? -1.527 1.257 13.613 1.00 50.13 51 LYS A CA 7
ATOM 10717 C C . LYS A 1 51 ? -1.404 0.215 12.486 1.00 2.33 51 LYS A C 7
ATOM 10718 O O . LYS A 1 51 ? -1.039 -0.941 12.725 1.00 62.01 51 LYS A O 7
ATOM 10737 N N . LEU A 1 52 ? -1.699 0.639 11.261 1.00 54.32 52 LEU A N 7
ATOM 10738 C CA . LEU A 1 52 ? -1.594 -0.218 10.077 1.00 74.34 52 LEU A CA 7
ATOM 10739 C C . LEU A 1 52 ? -0.736 0.463 8.999 1.00 0.21 52 LEU A C 7
ATOM 10740 O O . LEU A 1 52 ? -1.005 1.605 8.621 1.00 31.43 52 LEU A O 7
ATOM 10756 N N . PRO A 1 53 ? 0.319 -0.202 8.487 1.00 41.45 53 PRO A N 7
ATOM 10757 C CA . PRO A 1 53 ? 1.117 0.373 7.400 1.00 21.41 53 PRO A CA 7
ATOM 10758 C C . PRO A 1 53 ? 0.339 0.407 6.074 1.00 5.55 53 PRO A C 7
ATOM 10759 O O . PRO A 1 53 ? 0.331 -0.561 5.316 1.00 23.10 53 PRO A O 7
ATOM 10770 N N . TRP A 1 54 ? -0.300 1.542 5.796 1.00 71.30 54 TRP A N 7
ATOM 10771 C CA . TRP A 1 54 ? -1.091 1.710 4.569 1.00 53.12 54 TRP A CA 7
ATOM 10772 C C . TRP A 1 54 ? -0.203 2.138 3.396 1.00 42.32 54 TRP A C 7
ATOM 10773 O O . TRP A 1 54 ? -0.468 1.809 2.240 1.00 60.13 54 TRP A O 7
ATOM 10794 N N . PHE A 1 55 ? 0.871 2.853 3.713 1.00 45.15 55 PHE A N 7
ATOM 10795 C CA . PHE A 1 55 ? 1.794 3.378 2.701 1.00 71.23 55 PHE A CA 7
ATOM 10796 C C . PHE A 1 55 ? 2.472 2.269 1.870 1.00 24.24 55 PHE A C 7
ATOM 10797 O O . PHE A 1 55 ? 3.048 2.544 0.818 1.00 30.44 55 PHE A O 7
ATOM 10814 N N . ARG A 1 56 ? 2.387 1.018 2.331 1.00 21.10 56 ARG A N 7
ATOM 10815 C CA . ARG A 1 56 ? 3.018 -0.107 1.625 1.00 4.43 56 ARG A CA 7
ATOM 10816 C C . ARG A 1 56 ? 2.116 -0.673 0.515 1.00 74.24 56 ARG A C 7
ATOM 10817 O O . ARG A 1 56 ? 2.423 -1.715 -0.064 1.00 3.43 56 ARG A O 7
ATOM 10838 N N . VAL A 1 57 ? 1.000 -0.005 0.226 1.00 53.11 57 VAL A N 7
ATOM 10839 C CA . VAL A 1 57 ? 0.074 -0.471 -0.816 1.00 13.45 57 VAL A CA 7
ATOM 10840 C C . VAL A 1 57 ? -0.191 0.625 -1.869 1.00 40.12 57 VAL A C 7
ATOM 10841 O O . VAL A 1 57 ? -0.570 1.747 -1.534 1.00 1.55 57 VAL A O 7
ATOM 10854 N N . ILE A 1 58 ? 0.009 0.285 -3.144 1.00 25.24 58 ILE A N 7
ATOM 10855 C CA . ILE A 1 58 ? -0.210 1.231 -4.253 1.00 64.04 58 ILE A CA 7
ATOM 10856 C C . ILE A 1 58 ? -1.085 0.611 -5.360 1.00 33.54 58 ILE A C 7
ATOM 10857 O O . ILE A 1 58 ? -1.634 -0.481 -5.191 1.00 5.02 58 ILE A O 7
ATOM 10873 N N . ASN A 1 59 ? -1.219 1.314 -6.492 1.00 55.33 59 ASN A N 7
ATOM 10874 C CA . ASN A 1 59 ? -2.064 0.840 -7.600 1.00 41.32 59 ASN A CA 7
ATOM 10875 C C . ASN A 1 59 ? -1.308 -0.135 -8.527 1.00 2.13 59 ASN A C 7
ATOM 10876 O O . ASN A 1 59 ? -0.108 -0.363 -8.371 1.00 21.23 59 ASN A O 7
ATOM 10887 N N . SER A 1 60 ? -2.021 -0.692 -9.506 1.00 40.12 60 SER A N 7
ATOM 10888 C CA . SER A 1 60 ? -1.440 -1.664 -10.447 1.00 35.54 60 SER A CA 7
ATOM 10889 C C . SER A 1 60 ? -0.485 -0.997 -11.449 1.00 60.42 60 SER A C 7
ATOM 10890 O O . SER A 1 60 ? 0.259 -1.676 -12.156 1.00 23.22 60 SER A O 7
ATOM 10898 N N . GLN A 1 61 ? -0.509 0.330 -11.507 1.00 11.44 61 GLN A N 7
ATOM 10899 C CA . GLN A 1 61 ? 0.348 1.084 -12.430 1.00 72.12 61 GLN A CA 7
ATOM 10900 C C . GLN A 1 61 ? 1.775 1.230 -11.884 1.00 4.33 61 GLN A C 7
ATOM 10901 O O . GLN A 1 61 ? 2.700 1.566 -12.626 1.00 73.23 61 GLN A O 7
ATOM 10915 N N . GLY A 1 62 ? 1.945 0.984 -10.588 1.00 63.01 62 GLY A N 7
ATOM 10916 C CA . GLY A 1 62 ? 3.234 1.208 -9.942 1.00 24.33 62 GLY A CA 7
ATOM 10917 C C . GLY A 1 62 ? 3.384 2.640 -9.436 1.00 71.12 62 GLY A C 7
ATOM 10918 O O . GLY A 1 62 ? 4.496 3.133 -9.238 1.00 43.22 62 GLY A O 7
ATOM 10922 N N . LYS A 1 63 ? 2.250 3.310 -9.237 1.00 75.23 63 LYS A N 7
ATOM 10923 C CA . LYS A 1 63 ? 2.226 4.687 -8.736 1.00 5.45 63 LYS A CA 7
ATOM 10924 C C . LYS A 1 63 ? 1.485 4.784 -7.395 1.00 14.21 63 LYS A C 7
ATOM 10925 O O . LYS A 1 63 ? 0.686 3.911 -7.043 1.00 44.32 63 LYS A O 7
ATOM 10944 N N . ILE A 1 64 ? 1.750 5.855 -6.653 1.00 24.45 64 ILE A N 7
ATOM 10945 C CA . ILE A 1 64 ? 1.025 6.142 -5.415 1.00 33.42 64 ILE A CA 7
ATOM 10946 C C . ILE A 1 64 ? -0.443 6.484 -5.717 1.00 20.04 64 ILE A C 7
ATOM 10947 O O . ILE A 1 64 ? -0.730 7.318 -6.576 1.00 71.24 64 ILE A O 7
ATOM 10963 N N . SER A 1 65 ? -1.361 5.832 -5.011 1.00 11.33 65 SER A N 7
ATOM 10964 C CA . SER A 1 65 ? -2.802 6.031 -5.229 1.00 63.14 65 SER A CA 7
ATOM 10965 C C . SER A 1 65 ? -3.234 7.459 -4.876 1.00 53.42 65 SER A C 7
ATOM 10966 O O . SER A 1 65 ? -3.844 8.158 -5.691 1.00 0.20 65 SER A O 7
ATOM 10974 N N . LEU A 1 66 ? -2.912 7.882 -3.659 1.00 64.10 66 LEU A N 7
ATOM 10975 C CA . LEU A 1 66 ? -3.285 9.210 -3.159 1.00 31.04 66 LEU A CA 7
ATOM 10976 C C . LEU A 1 66 ? -2.626 10.341 -3.972 1.00 14.21 66 LEU A C 7
ATOM 10977 O O . LEU A 1 66 ? -1.534 10.181 -4.522 1.00 73.44 66 LEU A O 7
ATOM 10993 N N . LYS A 1 67 ? -3.301 11.485 -4.036 1.00 64.01 67 LYS A N 7
ATOM 10994 C CA . LYS A 1 67 ? -2.842 12.624 -4.843 1.00 43.25 67 LYS A CA 7
ATOM 10995 C C . LYS A 1 67 ? -2.666 13.888 -3.985 1.00 72.43 67 LYS A C 7
ATOM 10996 O O . LYS A 1 67 ? -3.255 14.008 -2.907 1.00 32.40 67 LYS A O 7
ATOM 11015 N N . GLY A 1 68 ? -1.842 14.821 -4.459 1.00 72.33 68 GLY A N 7
ATOM 11016 C CA . GLY A 1 68 ? -1.610 16.069 -3.733 1.00 64.21 68 GLY A CA 7
ATOM 11017 C C . GLY A 1 68 ? -0.709 15.898 -2.510 1.00 51.31 68 GLY A C 7
ATOM 11018 O O . GLY A 1 68 ? 0.374 15.318 -2.609 1.00 23.30 68 GLY A O 7
ATOM 11022 N N . ARG A 1 69 ? -1.161 16.402 -1.356 1.00 41.21 69 ARG A N 7
ATOM 11023 C CA . ARG A 1 69 ? -0.399 16.302 -0.094 1.00 32.30 69 ARG A CA 7
ATOM 11024 C C . ARG A 1 69 ? -0.043 14.839 0.205 1.00 32.44 69 ARG A C 7
ATOM 11025 O O . ARG A 1 69 ? 1.101 14.481 0.478 1.00 45.00 69 ARG A O 7
ATOM 11046 N N . ASP A 1 70 ? -1.074 14.010 0.154 1.00 43.04 70 ASP A N 7
ATOM 11047 C CA . ASP A 1 70 ? -0.998 12.617 0.574 1.00 75.13 70 ASP A CA 7
ATOM 11048 C C . ASP A 1 70 ? -0.021 11.797 -0.293 1.00 63.33 70 ASP A C 7
ATOM 11049 O O . ASP A 1 70 ? 0.442 10.731 0.120 1.00 63.44 70 ASP A O 7
ATOM 11058 N N . LEU A 1 71 ? 0.309 12.311 -1.480 1.00 74.23 71 LEU A N 7
ATOM 11059 C CA . LEU A 1 71 ? 1.305 11.671 -2.347 1.00 54.51 71 LEU A CA 7
ATOM 11060 C C . LEU A 1 71 ? 2.691 11.716 -1.682 1.00 41.50 71 LEU A C 7
ATOM 11061 O O . LEU A 1 71 ? 3.327 10.677 -1.478 1.00 63.12 71 LEU A O 7
ATOM 11077 N N . ASP A 1 72 ? 3.156 12.919 -1.331 1.00 11.33 72 ASP A N 7
ATOM 11078 C CA . ASP A 1 72 ? 4.449 13.071 -0.654 1.00 65.34 72 ASP A CA 7
ATOM 11079 C C . ASP A 1 72 ? 4.384 12.534 0.787 1.00 15.43 72 ASP A C 7
ATOM 11080 O O . ASP A 1 72 ? 5.399 12.123 1.348 1.00 2.31 72 ASP A O 7
ATOM 11089 N N . ARG A 1 73 ? 3.184 12.541 1.377 1.00 74.40 73 ARG A N 7
ATOM 11090 C CA . ARG A 1 73 ? 2.947 11.885 2.673 1.00 63.25 73 ARG A CA 7
ATOM 11091 C C . ARG A 1 73 ? 3.319 10.392 2.605 1.00 40.11 73 ARG A C 7
ATOM 11092 O O . ARG A 1 73 ? 4.130 9.898 3.394 1.00 35.13 73 ARG A O 7
ATOM 11113 N N . GLN A 1 74 ? 2.725 9.678 1.648 1.00 51.03 74 GLN A N 7
ATOM 11114 C CA . GLN A 1 74 ? 3.015 8.255 1.465 1.00 21.15 74 GLN A CA 7
ATOM 11115 C C . GLN A 1 74 ? 4.479 8.046 1.049 1.00 21.34 74 GLN A C 7
ATOM 11116 O O . GLN A 1 74 ? 5.145 7.128 1.531 1.00 23.42 74 GLN A O 7
ATOM 11130 N N . LYS A 1 75 ? 4.978 8.916 0.167 1.00 41.21 75 LYS A N 7
ATOM 11131 C CA . LYS A 1 75 ? 6.375 8.854 -0.276 1.00 1.50 75 LYS A CA 7
ATOM 11132 C C . LYS A 1 75 ? 7.356 8.944 0.904 1.00 71.23 75 LYS A C 7
ATOM 11133 O O . LYS A 1 75 ? 8.180 8.055 1.087 1.00 4.10 75 LYS A O 7
ATOM 11152 N N . GLN A 1 76 ? 7.266 10.016 1.699 1.00 14.34 76 GLN A N 7
ATOM 11153 C CA . GLN A 1 76 ? 8.200 10.222 2.817 1.00 11.22 76 GLN A CA 7
ATOM 11154 C C . GLN A 1 76 ? 8.190 9.029 3.787 1.00 33.32 76 GLN A C 7
ATOM 11155 O O . GLN A 1 76 ? 9.224 8.681 4.362 1.00 60.31 76 GLN A O 7
ATOM 11169 N N . LYS A 1 77 ? 7.023 8.403 3.966 1.00 12.35 77 LYS A N 7
ATOM 11170 C CA . LYS A 1 77 ? 6.931 7.157 4.739 1.00 73.44 77 LYS A CA 7
ATOM 11171 C C . LYS A 1 77 ? 7.817 6.057 4.121 1.00 32.03 77 LYS A C 7
ATOM 11172 O O . LYS A 1 77 ? 8.584 5.392 4.816 1.00 31.24 77 LYS A O 7
ATOM 11191 N N . LEU A 1 78 ? 7.709 5.894 2.804 1.00 33.40 78 LEU A N 7
ATOM 11192 C CA . LEU A 1 78 ? 8.460 4.870 2.066 1.00 24.45 78 LEU A CA 7
ATOM 11193 C C . LEU A 1 78 ? 9.971 5.178 2.027 1.00 63.32 78 LEU A C 7
ATOM 11194 O O . LEU A 1 78 ? 10.804 4.282 2.196 1.00 73.03 78 LEU A O 7
ATOM 11210 N N . GLU A 1 79 ? 10.316 6.447 1.806 1.00 10.35 79 GLU A N 7
ATOM 11211 C CA . GLU A 1 79 ? 11.716 6.900 1.820 1.00 32.11 79 GLU A CA 7
ATOM 11212 C C . GLU A 1 79 ? 12.399 6.526 3.145 1.00 43.14 79 GLU A C 7
ATOM 11213 O O . GLU A 1 79 ? 13.566 6.115 3.172 1.00 25.52 79 GLU A O 7
ATOM 11225 N N . ALA A 1 80 ? 11.654 6.666 4.241 1.00 33.21 80 ALA A N 7
ATOM 11226 C CA . ALA A 1 80 ? 12.145 6.307 5.575 1.00 72.15 80 ALA A CA 7
ATOM 11227 C C . ALA A 1 80 ? 12.394 4.794 5.705 1.00 62.32 80 ALA A C 7
ATOM 11228 O O . ALA A 1 80 ? 13.179 4.356 6.550 1.00 22.45 80 ALA A O 7
ATOM 11235 N N . GLU A 1 81 ? 11.728 4.005 4.862 1.00 21.21 81 GLU A N 7
ATOM 11236 C CA . GLU A 1 81 ? 11.857 2.539 4.886 1.00 44.13 81 GLU A CA 7
ATOM 11237 C C . GLU A 1 81 ? 12.914 2.038 3.889 1.00 51.42 81 GLU A C 7
ATOM 11238 O O . GLU A 1 81 ? 13.168 0.836 3.790 1.00 73.44 81 GLU A O 7
ATOM 11250 N N . GLY A 1 82 ? 13.525 2.958 3.147 1.00 31.10 82 GLY A N 7
ATOM 11251 C CA . GLY A 1 82 ? 14.524 2.575 2.150 1.00 0.41 82 GLY A CA 7
ATOM 11252 C C . GLY A 1 82 ? 13.924 2.260 0.781 1.00 44.41 82 GLY A C 7
ATOM 11253 O O . GLY A 1 82 ? 14.547 1.583 -0.041 1.00 74.10 82 GLY A O 7
ATOM 11257 N N . ILE A 1 83 ? 12.710 2.744 0.540 1.00 52.11 83 ILE A N 7
ATOM 11258 C CA . ILE A 1 83 ? 12.021 2.529 -0.737 1.00 70.41 83 ILE A CA 7
ATOM 11259 C C . ILE A 1 83 ? 12.150 3.767 -1.640 1.00 3.22 83 ILE A C 7
ATOM 11260 O O . ILE A 1 83 ? 11.580 4.817 -1.350 1.00 15.51 83 ILE A O 7
ATOM 11276 N N . GLU A 1 84 ? 12.913 3.638 -2.728 1.00 70.32 84 GLU A N 7
ATOM 11277 C CA . GLU A 1 84 ? 13.154 4.763 -3.641 1.00 42.22 84 GLU A CA 7
ATOM 11278 C C . GLU A 1 84 ? 11.910 5.088 -4.490 1.00 0.43 84 GLU A C 7
ATOM 11279 O O . GLU A 1 84 ? 11.598 4.385 -5.453 1.00 41.23 84 GLU A O 7
ATOM 11291 N N . VAL A 1 85 ? 11.199 6.151 -4.118 1.00 13.50 85 VAL A N 7
ATOM 11292 C CA . VAL A 1 85 ? 10.008 6.589 -4.853 1.00 71.03 85 VAL A CA 7
ATOM 11293 C C . VAL A 1 85 ? 10.337 7.744 -5.814 1.00 32.21 85 VAL A C 7
ATOM 11294 O O . VAL A 1 85 ? 10.887 8.766 -5.403 1.00 42.33 85 VAL A O 7
ATOM 11307 N N . SER A 1 86 ? 9.988 7.586 -7.089 1.00 34.15 86 SER A N 7
ATOM 11308 C CA . SER A 1 86 ? 10.251 8.620 -8.104 1.00 65.14 86 SER A CA 7
ATOM 11309 C C . SER A 1 86 ? 9.324 9.835 -7.941 1.00 40.24 86 SER A C 7
ATOM 11310 O O . SER A 1 86 ? 8.237 9.722 -7.367 1.00 63.23 86 SER A O 7
ATOM 11318 N N . GLU A 1 87 ? 9.755 10.972 -8.503 1.00 62.53 87 GLU A N 7
ATOM 11319 C CA . GLU A 1 87 ? 9.109 12.293 -8.321 1.00 22.20 87 GLU A CA 7
ATOM 11320 C C . GLU A 1 87 ? 7.564 12.260 -8.298 1.00 22.14 87 GLU A C 7
ATOM 11321 O O . GLU A 1 87 ? 6.944 12.725 -7.339 1.00 42.20 87 GLU A O 7
ATOM 11333 N N . ILE A 1 88 ? 6.942 11.714 -9.340 1.00 23.00 88 ILE A N 7
ATOM 11334 C CA . ILE A 1 88 ? 5.473 11.725 -9.462 1.00 5.31 88 ILE A CA 7
ATOM 11335 C C . ILE A 1 88 ? 4.806 10.590 -8.664 1.00 32.22 88 ILE A C 7
ATOM 11336 O O . ILE A 1 88 ? 3.634 10.269 -8.872 1.00 10.05 88 ILE A O 7
ATOM 11352 N N . GLY A 1 89 ? 5.554 10.005 -7.733 1.00 44.13 89 GLY A N 7
ATOM 11353 C CA . GLY A 1 89 ? 5.040 8.907 -6.929 1.00 43.14 89 GLY A CA 7
ATOM 11354 C C . GLY A 1 89 ? 5.087 7.566 -7.649 1.00 54.41 89 GLY A C 7
ATOM 11355 O O . GLY A 1 89 ? 4.082 6.866 -7.731 1.00 62.10 89 GLY A O 7
ATOM 11359 N N . LYS A 1 90 ? 6.256 7.199 -8.172 1.00 34.01 90 LYS A N 7
ATOM 11360 C CA . LYS A 1 90 ? 6.408 5.921 -8.895 1.00 64.33 90 LYS A CA 7
ATOM 11361 C C . LYS A 1 90 ? 7.384 4.971 -8.180 1.00 63.13 90 LYS A C 7
ATOM 11362 O O . LYS A 1 90 ? 8.532 5.327 -7.916 1.00 25.11 90 LYS A O 7
ATOM 11381 N N . ILE A 1 91 ? 6.920 3.755 -7.893 1.00 73.13 91 ILE A N 7
ATOM 11382 C CA . ILE A 1 91 ? 7.721 2.751 -7.181 1.00 34.14 91 ILE A CA 7
ATOM 11383 C C . ILE A 1 91 ? 8.042 1.548 -8.084 1.00 21.23 91 ILE A C 7
ATOM 11384 O O . ILE A 1 91 ? 7.185 1.071 -8.831 1.00 1.22 91 ILE A O 7
ATOM 11400 N N . ALA A 1 92 ? 9.277 1.053 -8.010 1.00 53.32 92 ALA A N 7
ATOM 11401 C CA . ALA A 1 92 ? 9.674 -0.132 -8.773 1.00 34.34 92 ALA A CA 7
ATOM 11402 C C . ALA A 1 92 ? 9.145 -1.418 -8.113 1.00 53.03 92 ALA A C 7
ATOM 11403 O O . ALA A 1 92 ? 9.797 -2.000 -7.241 1.00 42.23 92 ALA A O 7
ATOM 11410 N N . LEU A 1 93 ? 7.964 -1.861 -8.542 1.00 63.45 93 LEU A N 7
ATOM 11411 C CA . LEU A 1 93 ? 7.331 -3.060 -7.980 1.00 55.23 93 LEU A CA 7
ATOM 11412 C C . LEU A 1 93 ? 8.245 -4.286 -8.084 1.00 22.43 93 LEU A C 7
ATOM 11413 O O . LEU A 1 93 ? 8.468 -4.984 -7.102 1.00 62.54 93 LEU A O 7
ATOM 11429 N N . ARG A 1 94 ? 8.799 -4.517 -9.270 1.00 43.35 94 ARG A N 7
ATOM 11430 C CA . ARG A 1 94 ? 9.637 -5.701 -9.523 1.00 44.13 94 ARG A CA 7
ATOM 11431 C C . ARG A 1 94 ? 10.780 -5.856 -8.500 1.00 65.54 94 ARG A C 7
ATOM 11432 O O . ARG A 1 94 ? 11.296 -6.957 -8.301 1.00 61.13 94 ARG A O 7
ATOM 11453 N N . LYS A 1 95 ? 11.166 -4.763 -7.841 1.00 5.12 95 LYS A N 7
ATOM 11454 C CA . LYS A 1 95 ? 12.226 -4.816 -6.826 1.00 25.54 95 LYS A CA 7
ATOM 11455 C C . LYS A 1 95 ? 11.658 -4.785 -5.392 1.00 64.14 95 LYS A C 7
ATOM 11456 O O . LYS A 1 95 ? 12.147 -5.489 -4.508 1.00 22.11 95 LYS A O 7
ATOM 11475 N N . TYR A 1 96 ? 10.612 -3.985 -5.166 1.00 44.44 96 TYR A N 7
ATOM 11476 C CA . TYR A 1 96 ? 10.102 -3.749 -3.805 1.00 34.24 96 TYR A CA 7
ATOM 11477 C C . TYR A 1 96 ? 8.840 -4.570 -3.515 1.00 0.23 96 TYR A C 7
ATOM 11478 O O . TYR A 1 96 ? 8.244 -4.438 -2.450 1.00 42.40 96 TYR A O 7
ATOM 11496 N N . LYS A 1 97 ? 8.437 -5.410 -4.458 1.00 51.53 97 LYS A N 7
ATOM 11497 C CA . LYS A 1 97 ? 7.192 -6.166 -4.339 1.00 1.45 97 LYS A CA 7
ATOM 11498 C C . LYS A 1 97 ? 7.186 -7.070 -3.094 1.00 71.42 97 LYS A C 7
ATOM 11499 O O . LYS A 1 97 ? 8.208 -7.655 -2.728 1.00 71.42 97 LYS A O 7
ATOM 11518 N N . TRP A 1 98 ? 6.030 -7.163 -2.445 1.00 23.42 98 TRP A N 7
ATOM 11519 C CA . TRP A 1 98 ? 5.869 -8.011 -1.263 1.00 61.11 98 TRP A CA 7
ATOM 11520 C C . TRP A 1 98 ? 6.143 -9.487 -1.590 1.00 12.41 98 TRP A C 7
ATOM 11521 O O . TRP A 1 98 ? 5.464 -10.095 -2.420 1.00 25.41 98 TRP A O 7
ATOM 11542 N N . GLN A 1 99 ? 7.142 -10.052 -0.919 1.00 70.25 99 GLN A N 7
ATOM 11543 C CA . GLN A 1 99 ? 7.550 -11.440 -1.141 1.00 12.22 99 GLN A CA 7
ATOM 11544 C C . GLN A 1 99 ? 7.384 -12.283 0.139 1.00 4.13 99 GLN A C 7
ATOM 11545 O O . GLN A 1 99 ? 8.285 -12.346 0.974 1.00 24.31 99 GLN A O 7
ATOM 11559 N N . PRO A 1 100 ? 6.207 -12.917 0.329 1.00 35.02 100 PRO A N 7
ATOM 11560 C CA . PRO A 1 100 ? 5.940 -13.769 1.501 1.00 21.22 100 PRO A CA 7
ATOM 11561 C C . PRO A 1 100 ? 6.498 -15.197 1.357 1.00 61.31 100 PRO A C 7
ATOM 11562 O O . PRO A 1 100 ? 6.484 -15.980 2.309 1.00 34.31 100 PRO A O 7
ATOM 11573 N N . LEU A 1 101 ? 7.001 -15.528 0.168 1.00 61.34 101 LEU A N 7
ATOM 11574 C CA . LEU A 1 101 ? 7.498 -16.884 -0.116 1.00 64.14 101 LEU A CA 7
ATOM 11575 C C . LEU A 1 101 ? 9.020 -16.983 0.077 1.00 24.22 101 LEU A C 7
ATOM 11576 O O . LEU A 1 101 ? 9.636 -18.000 -0.261 1.00 35.10 101 LEU A O 7
ATOM 11592 N N . GLU A 1 102 ? 9.623 -15.933 0.628 1.00 42.15 102 GLU A N 7
ATOM 11593 C CA . GLU A 1 102 ? 11.080 -15.877 0.800 1.00 13.31 102 GLU A CA 7
ATOM 11594 C C . GLU A 1 102 ? 11.490 -14.939 1.955 1.00 71.32 102 GLU A C 7
ATOM 11595 O O . GLU A 1 102 ? 10.936 -13.825 2.058 1.00 37.78 102 GLU A O 7
ATOM 11607 N N . MET A 1 1 ? -16.597 -2.797 12.541 1.00 73.51 1 MET A N 8
ATOM 11608 C CA . MET A 1 1 ? -15.482 -3.083 11.597 1.00 4.53 1 MET A CA 8
ATOM 11609 C C . MET A 1 1 ? -15.783 -4.341 10.763 1.00 41.43 1 MET A C 8
ATOM 11610 O O . MET A 1 1 ? -15.748 -5.462 11.274 1.00 31.14 1 MET A O 8
ATOM 11626 N N . ASP A 1 2 ? -16.093 -4.137 9.484 1.00 23.22 2 ASP A N 8
ATOM 11627 C CA . ASP A 1 2 ? -16.469 -5.225 8.572 1.00 72.40 2 ASP A CA 8
ATOM 11628 C C . ASP A 1 2 ? -15.367 -6.291 8.432 1.00 2.02 2 ASP A C 8
ATOM 11629 O O . ASP A 1 2 ? -14.180 -6.003 8.607 1.00 2.51 2 ASP A O 8
ATOM 11638 N N . GLN A 1 3 ? -15.771 -7.519 8.101 1.00 72.01 3 GLN A N 8
ATOM 11639 C CA . GLN A 1 3 ? -14.817 -8.607 7.849 1.00 24.35 3 GLN A CA 8
ATOM 11640 C C . GLN A 1 3 ? -13.818 -8.234 6.751 1.00 43.14 3 GLN A C 8
ATOM 11641 O O . GLN A 1 3 ? -12.638 -8.565 6.843 1.00 53.04 3 GLN A O 8
ATOM 11655 N N . PHE A 1 4 ? -14.298 -7.535 5.721 1.00 14.24 4 PHE A N 8
ATOM 11656 C CA . PHE A 1 4 ? -13.420 -6.998 4.676 1.00 0.50 4 PHE A CA 8
ATOM 11657 C C . PHE A 1 4 ? -12.231 -6.249 5.295 1.00 32.23 4 PHE A C 8
ATOM 11658 O O . PHE A 1 4 ? -11.071 -6.512 4.967 1.00 22.14 4 PHE A O 8
ATOM 11675 N N . LEU A 1 5 ? -12.537 -5.337 6.212 1.00 22.23 5 LEU A N 8
ATOM 11676 C CA . LEU A 1 5 ? -11.518 -4.553 6.907 1.00 13.52 5 LEU A CA 8
ATOM 11677 C C . LEU A 1 5 ? -10.610 -5.454 7.760 1.00 30.20 5 LEU A C 8
ATOM 11678 O O . LEU A 1 5 ? -9.386 -5.359 7.698 1.00 22.15 5 LEU A O 8
ATOM 11694 N N . VAL A 1 6 ? -11.224 -6.336 8.546 1.00 51.13 6 VAL A N 8
ATOM 11695 C CA . VAL A 1 6 ? -10.477 -7.256 9.415 1.00 61.53 6 VAL A CA 8
ATOM 11696 C C . VAL A 1 6 ? -9.489 -8.128 8.618 1.00 42.04 6 VAL A C 8
ATOM 11697 O O . VAL A 1 6 ? -8.353 -8.347 9.045 1.00 4.43 6 VAL A O 8
ATOM 11710 N N . GLN A 1 7 ? -9.922 -8.608 7.452 1.00 3.33 7 GLN A N 8
ATOM 11711 C CA . GLN A 1 7 ? -9.096 -9.491 6.624 1.00 44.12 7 GLN A CA 8
ATOM 11712 C C . GLN A 1 7 ? -7.955 -8.732 5.924 1.00 2.12 7 GLN A C 8
ATOM 11713 O O . GLN A 1 7 ? -6.800 -9.154 5.993 1.00 1.11 7 GLN A O 8
ATOM 11727 N N . ILE A 1 8 ? -8.263 -7.613 5.261 1.00 20.33 8 ILE A N 8
ATOM 11728 C CA . ILE A 1 8 ? -7.221 -6.839 4.568 1.00 34.42 8 ILE A CA 8
ATOM 11729 C C . ILE A 1 8 ? -6.134 -6.361 5.550 1.00 51.10 8 ILE A C 8
ATOM 11730 O O . ILE A 1 8 ? -4.944 -6.407 5.235 1.00 53.30 8 ILE A O 8
ATOM 11746 N N . PHE A 1 9 ? -6.542 -5.929 6.749 1.00 44.12 9 PHE A N 8
ATOM 11747 C CA . PHE A 1 9 ? -5.586 -5.618 7.824 1.00 5.54 9 PHE A CA 8
ATOM 11748 C C . PHE A 1 9 ? -4.728 -6.852 8.154 1.00 61.52 9 PHE A C 8
ATOM 11749 O O . PHE A 1 9 ? -3.498 -6.772 8.223 1.00 3.10 9 PHE A O 8
ATOM 11766 N N . ALA A 1 10 ? -5.391 -7.997 8.328 1.00 23.42 10 ALA A N 8
ATOM 11767 C CA . ALA A 1 10 ? -4.713 -9.260 8.651 1.00 61.20 10 ALA A CA 8
ATOM 11768 C C . ALA A 1 10 ? -3.709 -9.682 7.563 1.00 73.51 10 ALA A C 8
ATOM 11769 O O . ALA A 1 10 ? -2.855 -10.541 7.794 1.00 63.44 10 ALA A O 8
ATOM 11776 N N . VAL A 1 11 ? -3.832 -9.101 6.372 1.00 44.15 11 VAL A N 8
ATOM 11777 C CA . VAL A 1 11 ? -2.877 -9.350 5.285 1.00 52.41 11 VAL A CA 8
ATOM 11778 C C . VAL A 1 11 ? -1.740 -8.307 5.288 1.00 13.52 11 VAL A C 8
ATOM 11779 O O . VAL A 1 11 ? -0.560 -8.660 5.268 1.00 50.12 11 VAL A O 8
ATOM 11792 N N . ILE A 1 12 ? -2.107 -7.025 5.342 1.00 73.25 12 ILE A N 8
ATOM 11793 C CA . ILE A 1 12 ? -1.136 -5.920 5.259 1.00 2.44 12 ILE A CA 8
ATOM 11794 C C . ILE A 1 12 ? -0.057 -5.987 6.359 1.00 71.21 12 ILE A C 8
ATOM 11795 O O . ILE A 1 12 ? 1.111 -5.680 6.108 1.00 65.41 12 ILE A O 8
ATOM 11811 N N . HIS A 1 13 ? -0.439 -6.390 7.570 1.00 42.44 13 HIS A N 8
ATOM 11812 C CA . HIS A 1 13 ? 0.522 -6.504 8.683 1.00 14.45 13 HIS A CA 8
ATOM 11813 C C . HIS A 1 13 ? 1.684 -7.470 8.361 1.00 43.31 13 HIS A C 8
ATOM 11814 O O . HIS A 1 13 ? 2.755 -7.392 8.966 1.00 3.41 13 HIS A O 8
ATOM 11828 N N . GLN A 1 14 ? 1.473 -8.368 7.400 1.00 55.34 14 GLN A N 8
ATOM 11829 C CA . GLN A 1 14 ? 2.486 -9.372 7.029 1.00 51.32 14 GLN A CA 8
ATOM 11830 C C . GLN A 1 14 ? 3.530 -8.819 6.044 1.00 34.01 14 GLN A C 8
ATOM 11831 O O . GLN A 1 14 ? 4.510 -9.497 5.720 1.00 20.14 14 GLN A O 8
ATOM 11845 N N . ILE A 1 15 ? 3.320 -7.592 5.566 1.00 0.14 15 ILE A N 8
ATOM 11846 C CA . ILE A 1 15 ? 4.278 -6.940 4.661 1.00 15.24 15 ILE A CA 8
ATOM 11847 C C . ILE A 1 15 ? 5.483 -6.386 5.451 1.00 1.05 15 ILE A C 8
ATOM 11848 O O . ILE A 1 15 ? 5.309 -5.590 6.375 1.00 61.10 15 ILE A O 8
ATOM 11864 N N . PRO A 1 16 ? 6.720 -6.808 5.107 1.00 12.14 16 PRO A N 8
ATOM 11865 C CA . PRO A 1 16 ? 7.934 -6.414 5.848 1.00 35.00 16 PRO A CA 8
ATOM 11866 C C . PRO A 1 16 ? 8.462 -5.008 5.494 1.00 64.10 16 PRO A C 8
ATOM 11867 O O . PRO A 1 16 ? 7.921 -4.317 4.627 1.00 32.32 16 PRO A O 8
ATOM 11878 N N . LYS A 1 17 ? 9.544 -4.612 6.166 1.00 24.50 17 LYS A N 8
ATOM 11879 C CA . LYS A 1 17 ? 10.156 -3.292 5.979 1.00 60.11 17 LYS A CA 8
ATOM 11880 C C . LYS A 1 17 ? 10.776 -3.151 4.577 1.00 44.43 17 LYS A C 8
ATOM 11881 O O . LYS A 1 17 ? 11.631 -3.948 4.186 1.00 55.13 17 LYS A O 8
ATOM 11900 N N . GLY A 1 18 ? 10.339 -2.143 3.824 1.00 71.33 18 GLY A N 8
ATOM 11901 C CA . GLY A 1 18 ? 10.936 -1.856 2.520 1.00 22.12 18 GLY A CA 8
ATOM 11902 C C . GLY A 1 18 ? 10.259 -2.563 1.346 1.00 71.43 18 GLY A C 8
ATOM 11903 O O . GLY A 1 18 ? 10.717 -2.449 0.208 1.00 11.31 18 GLY A O 8
ATOM 11907 N N . LYS A 1 19 ? 9.174 -3.295 1.608 1.00 30.24 19 LYS A N 8
ATOM 11908 C CA . LYS A 1 19 ? 8.442 -4.001 0.543 1.00 73.24 19 LYS A CA 8
ATOM 11909 C C . LYS A 1 19 ? 6.998 -3.487 0.410 1.00 4.12 19 LYS A C 8
ATOM 11910 O O . LYS A 1 19 ? 6.374 -3.086 1.393 1.00 73.32 19 LYS A O 8
ATOM 11929 N N . VAL A 1 20 ? 6.478 -3.491 -0.820 1.00 60.00 20 VAL A N 8
ATOM 11930 C CA . VAL A 1 20 ? 5.113 -3.019 -1.097 1.00 11.13 20 VAL A CA 8
ATOM 11931 C C . VAL A 1 20 ? 4.311 -4.044 -1.910 1.00 71.35 20 VAL A C 8
ATOM 11932 O O . VAL A 1 20 ? 4.876 -4.896 -2.596 1.00 11.34 20 VAL A O 8
ATOM 11945 N N . SER A 1 21 ? 2.988 -3.954 -1.827 1.00 33.53 21 SER A N 8
ATOM 11946 C CA . SER A 1 21 ? 2.093 -4.836 -2.586 1.00 63.31 21 SER A CA 8
ATOM 11947 C C . SER A 1 21 ? 0.992 -4.027 -3.280 1.00 74.23 21 SER A C 8
ATOM 11948 O O . SER A 1 21 ? 0.839 -2.830 -3.036 1.00 53.32 21 SER A O 8
ATOM 11956 N N . THR A 1 22 ? 0.227 -4.683 -4.144 1.00 41.31 22 THR A N 8
ATOM 11957 C CA . THR A 1 22 ? -0.865 -4.018 -4.868 1.00 51.15 22 THR A CA 8
ATOM 11958 C C . THR A 1 22 ? -2.238 -4.374 -4.277 1.00 12.13 22 THR A C 8
ATOM 11959 O O . THR A 1 22 ? -2.420 -5.454 -3.705 1.00 22.35 22 THR A O 8
ATOM 11970 N N . TYR A 1 23 ? -3.205 -3.460 -4.422 1.00 62.24 23 TYR A N 8
ATOM 11971 C CA . TYR A 1 23 ? -4.575 -3.672 -3.914 1.00 31.40 23 TYR A CA 8
ATOM 11972 C C . TYR A 1 23 ? -5.153 -5.033 -4.335 1.00 24.13 23 TYR A C 8
ATOM 11973 O O . TYR A 1 23 ? -5.800 -5.715 -3.540 1.00 1.14 23 TYR A O 8
ATOM 11991 N N . GLY A 1 24 ? -4.913 -5.421 -5.587 1.00 12.35 24 GLY A N 8
ATOM 11992 C CA . GLY A 1 24 ? -5.431 -6.685 -6.100 1.00 4.22 24 GLY A CA 8
ATOM 11993 C C . GLY A 1 24 ? -4.958 -7.898 -5.303 1.00 14.33 24 GLY A C 8
ATOM 11994 O O . GLY A 1 24 ? -5.734 -8.822 -5.045 1.00 72.34 24 GLY A O 8
ATOM 11998 N N . GLU A 1 25 ? -3.684 -7.896 -4.914 1.00 52.42 25 GLU A N 8
ATOM 11999 C CA . GLU A 1 25 ? -3.108 -8.989 -4.122 1.00 23.35 25 GLU A CA 8
ATOM 12000 C C . GLU A 1 25 ? -3.727 -9.039 -2.718 1.00 12.35 25 GLU A C 8
ATOM 12001 O O . GLU A 1 25 ? -4.265 -10.070 -2.304 1.00 52.14 25 GLU A O 8
ATOM 12013 N N . ILE A 1 26 ? -3.662 -7.917 -2.001 1.00 32.42 26 ILE A N 8
ATOM 12014 C CA . ILE A 1 26 ? -4.231 -7.818 -0.650 1.00 11.43 26 ILE A CA 8
ATOM 12015 C C . ILE A 1 26 ? -5.714 -8.233 -0.634 1.00 35.42 26 ILE A C 8
ATOM 12016 O O . ILE A 1 26 ? -6.139 -9.059 0.181 1.00 43.24 26 ILE A O 8
ATOM 12032 N N . ALA A 1 27 ? -6.492 -7.660 -1.551 1.00 2.03 27 ALA A N 8
ATOM 12033 C CA . ALA A 1 27 ? -7.918 -7.970 -1.671 1.00 0.02 27 ALA A CA 8
ATOM 12034 C C . ALA A 1 27 ? -8.154 -9.461 -1.962 1.00 55.13 27 ALA A C 8
ATOM 12035 O O . ALA A 1 27 ? -9.029 -10.094 -1.363 1.00 25.12 27 ALA A O 8
ATOM 12042 N N . LYS A 1 28 ? -7.361 -10.026 -2.874 1.00 60.20 28 LYS A N 8
ATOM 12043 C CA . LYS A 1 28 ? -7.478 -11.446 -3.228 1.00 75.31 28 LYS A CA 8
ATOM 12044 C C . LYS A 1 28 ? -7.185 -12.347 -2.016 1.00 72.24 28 LYS A C 8
ATOM 12045 O O . LYS A 1 28 ? -7.919 -13.300 -1.746 1.00 72.22 28 LYS A O 8
ATOM 12064 N N . MET A 1 29 ? -6.112 -12.032 -1.288 1.00 74.12 29 MET A N 8
ATOM 12065 C CA . MET A 1 29 ? -5.740 -12.786 -0.084 1.00 71.23 29 MET A CA 8
ATOM 12066 C C . MET A 1 29 ? -6.825 -12.673 0.999 1.00 23.20 29 MET A C 8
ATOM 12067 O O . MET A 1 29 ? -7.091 -13.631 1.728 1.00 4.15 29 MET A O 8
ATOM 12081 N N . ALA A 1 30 ? -7.436 -11.495 1.105 1.00 62.11 30 ALA A N 8
ATOM 12082 C CA . ALA A 1 30 ? -8.539 -11.272 2.048 1.00 5.31 30 ALA A CA 8
ATOM 12083 C C . ALA A 1 30 ? -9.807 -12.036 1.630 1.00 1.12 30 ALA A C 8
ATOM 12084 O O . ALA A 1 30 ? -10.616 -12.433 2.474 1.00 61.42 30 ALA A O 8
ATOM 12091 N N . GLY A 1 31 ? -9.968 -12.242 0.323 1.00 72.24 31 GLY A N 8
ATOM 12092 C CA . GLY A 1 31 ? -11.141 -12.943 -0.201 1.00 44.33 31 GLY A CA 8
ATOM 12093 C C . GLY A 1 31 ? -12.121 -12.014 -0.910 1.00 75.24 31 GLY A C 8
ATOM 12094 O O . GLY A 1 31 ? -13.236 -12.413 -1.251 1.00 63.23 31 GLY A O 8
ATOM 12098 N N . TYR A 1 32 ? -11.700 -10.772 -1.140 1.00 11.33 32 TYR A N 8
ATOM 12099 C CA . TYR A 1 32 ? -12.537 -9.767 -1.811 1.00 2.11 32 TYR A CA 8
ATOM 12100 C C . TYR A 1 32 ? -11.793 -9.130 -3.007 1.00 31.41 32 TYR A C 8
ATOM 12101 O O . TYR A 1 32 ? -11.541 -7.925 -3.013 1.00 61.31 32 TYR A O 8
ATOM 12119 N N . PRO A 1 33 ? -11.449 -9.922 -4.048 1.00 24.44 33 PRO A N 8
ATOM 12120 C CA . PRO A 1 33 ? -10.590 -9.456 -5.163 1.00 14.31 33 PRO A CA 8
ATOM 12121 C C . PRO A 1 33 ? -11.098 -8.179 -5.860 1.00 34.53 33 PRO A C 8
ATOM 12122 O O . PRO A 1 33 ? -10.305 -7.334 -6.281 1.00 62.12 33 PRO A O 8
ATOM 12133 N N . GLY A 1 34 ? -12.416 -8.040 -5.977 1.00 20.23 34 GLY A N 8
ATOM 12134 C CA . GLY A 1 34 ? -12.995 -6.883 -6.658 1.00 2.51 34 GLY A CA 8
ATOM 12135 C C . GLY A 1 34 ? -13.100 -5.642 -5.773 1.00 72.44 34 GLY A C 8
ATOM 12136 O O . GLY A 1 34 ? -13.424 -4.554 -6.255 1.00 10.33 34 GLY A O 8
ATOM 12140 N N . TYR A 1 35 ? -12.820 -5.794 -4.483 1.00 32.21 35 TYR A N 8
ATOM 12141 C CA . TYR A 1 35 ? -12.909 -4.679 -3.530 1.00 62.31 35 TYR A CA 8
ATOM 12142 C C . TYR A 1 35 ? -11.612 -3.845 -3.473 1.00 42.34 35 TYR A C 8
ATOM 12143 O O . TYR A 1 35 ? -11.424 -3.058 -2.544 1.00 14.32 35 TYR A O 8
ATOM 12161 N N . ALA A 1 36 ? -10.739 -3.998 -4.472 1.00 60.33 36 ALA A N 8
ATOM 12162 C CA . ALA A 1 36 ? -9.477 -3.237 -4.533 1.00 70.23 36 ALA A CA 8
ATOM 12163 C C . ALA A 1 36 ? -9.717 -1.724 -4.358 1.00 74.52 36 ALA A C 8
ATOM 12164 O O . ALA A 1 36 ? -8.992 -1.041 -3.627 1.00 4.13 36 ALA A O 8
ATOM 12171 N N . ARG A 1 37 ? -10.749 -1.219 -5.033 1.00 50.31 37 ARG A N 8
ATOM 12172 C CA . ARG A 1 37 ? -11.175 0.181 -4.897 1.00 64.44 37 ARG A CA 8
ATOM 12173 C C . ARG A 1 37 ? -11.520 0.537 -3.436 1.00 13.45 37 ARG A C 8
ATOM 12174 O O . ARG A 1 37 ? -11.181 1.619 -2.949 1.00 1.10 37 ARG A O 8
ATOM 12195 N N . HIS A 1 38 ? -12.182 -0.385 -2.736 1.00 14.34 38 HIS A N 8
ATOM 12196 C CA . HIS A 1 38 ? -12.595 -0.157 -1.344 1.00 3.41 38 HIS A CA 8
ATOM 12197 C C . HIS A 1 38 ? -11.409 -0.265 -0.376 1.00 52.02 38 HIS A C 8
ATOM 12198 O O . HIS A 1 38 ? -11.404 0.368 0.681 1.00 61.33 38 HIS A O 8
ATOM 12212 N N . VAL A 1 39 ? -10.402 -1.063 -0.740 1.00 24.11 39 VAL A N 8
ATOM 12213 C CA . VAL A 1 39 ? -9.157 -1.123 0.039 1.00 34.45 39 VAL A CA 8
ATOM 12214 C C . VAL A 1 39 ? -8.487 0.259 0.057 1.00 24.43 39 VAL A C 8
ATOM 12215 O O . VAL A 1 39 ? -8.030 0.729 1.100 1.00 44.34 39 VAL A O 8
ATOM 12228 N N . GLY A 1 40 ? -8.453 0.909 -1.111 1.00 2.53 40 GLY A N 8
ATOM 12229 C CA . GLY A 1 40 ? -7.948 2.278 -1.202 1.00 53.03 40 GLY A CA 8
ATOM 12230 C C . GLY A 1 40 ? -8.728 3.252 -0.321 1.00 33.45 40 GLY A C 8
ATOM 12231 O O . GLY A 1 40 ? -8.144 4.119 0.331 1.00 1.30 40 GLY A O 8
ATOM 12235 N N . LYS A 1 41 ? -10.054 3.108 -0.311 1.00 71.14 41 LYS A N 8
ATOM 12236 C CA . LYS A 1 41 ? -10.919 3.888 0.589 1.00 60.30 41 LYS A CA 8
ATOM 12237 C C . LYS A 1 41 ? -10.527 3.678 2.062 1.00 15.33 41 LYS A C 8
ATOM 12238 O O . LYS A 1 41 ? -10.269 4.637 2.793 1.00 74.15 41 LYS A O 8
ATOM 12257 N N . ALA A 1 42 ? -10.474 2.413 2.482 1.00 72.14 42 ALA A N 8
ATOM 12258 C CA . ALA A 1 42 ? -10.136 2.054 3.865 1.00 73.30 42 ALA A CA 8
ATOM 12259 C C . ALA A 1 42 ? -8.778 2.628 4.295 1.00 42.00 42 ALA A C 8
ATOM 12260 O O . ALA A 1 42 ? -8.656 3.219 5.372 1.00 53.43 42 ALA A O 8
ATOM 12267 N N . LEU A 1 43 ? -7.764 2.453 3.448 1.00 21.22 43 LEU A N 8
ATOM 12268 C CA . LEU A 1 43 ? -6.415 2.956 3.730 1.00 12.55 43 LEU A CA 8
ATOM 12269 C C . LEU A 1 43 ? -6.370 4.494 3.705 1.00 31.10 43 LEU A C 8
ATOM 12270 O O . LEU A 1 43 ? -5.732 5.120 4.549 1.00 24.15 43 LEU A O 8
ATOM 12286 N N . GLY A 1 44 ? -7.060 5.094 2.733 1.00 73.04 44 GLY A N 8
ATOM 12287 C CA . GLY A 1 44 ? -7.104 6.555 2.625 1.00 31.01 44 GLY A CA 8
ATOM 12288 C C . GLY A 1 44 ? -7.775 7.230 3.817 1.00 42.12 44 GLY A C 8
ATOM 12289 O O . GLY A 1 44 ? -7.600 8.431 4.043 1.00 43.33 44 GLY A O 8
ATOM 12293 N N . ASN A 1 45 ? -8.554 6.463 4.577 1.00 64.33 45 ASN A N 8
ATOM 12294 C CA . ASN A 1 45 ? -9.202 6.970 5.790 1.00 35.23 45 ASN A CA 8
ATOM 12295 C C . ASN A 1 45 ? -8.277 6.864 7.014 1.00 60.24 45 ASN A C 8
ATOM 12296 O O . ASN A 1 45 ? -8.628 7.308 8.109 1.00 44.43 45 ASN A O 8
ATOM 12307 N N . LEU A 1 46 ? -7.105 6.265 6.828 1.00 3.14 46 LEU A N 8
ATOM 12308 C CA . LEU A 1 46 ? -6.125 6.119 7.909 1.00 15.32 46 LEU A CA 8
ATOM 12309 C C . LEU A 1 46 ? -5.121 7.286 7.927 1.00 21.32 46 LEU A C 8
ATOM 12310 O O . LEU A 1 46 ? -4.423 7.532 6.942 1.00 73.10 46 LEU A O 8
ATOM 12326 N N . PRO A 1 47 ? -5.037 8.025 9.052 1.00 42.12 47 PRO A N 8
ATOM 12327 C CA . PRO A 1 47 ? -4.073 9.124 9.200 1.00 2.45 47 PRO A CA 8
ATOM 12328 C C . PRO A 1 47 ? -2.640 8.620 9.450 1.00 53.04 47 PRO A C 8
ATOM 12329 O O . PRO A 1 47 ? -2.432 7.469 9.853 1.00 63.31 47 PRO A O 8
ATOM 12340 N N . GLU A 1 48 ? -1.650 9.477 9.211 1.00 33.02 48 GLU A N 8
ATOM 12341 C CA . GLU A 1 48 ? -0.252 9.104 9.437 1.00 14.44 48 GLU A CA 8
ATOM 12342 C C . GLU A 1 48 ? 0.028 8.900 10.937 1.00 42.42 48 GLU A C 8
ATOM 12343 O O . GLU A 1 48 ? -0.134 9.813 11.748 1.00 44.22 48 GLU A O 8
ATOM 12355 N N . GLY A 1 49 ? 0.438 7.684 11.294 1.00 22.14 49 GLY A N 8
ATOM 12356 C CA . GLY A 1 49 ? 0.598 7.320 12.699 1.00 51.30 49 GLY A CA 8
ATOM 12357 C C . GLY A 1 49 ? -0.442 6.300 13.166 1.00 51.23 49 GLY A C 8
ATOM 12358 O O . GLY A 1 49 ? -0.417 5.857 14.315 1.00 62.32 49 GLY A O 8
ATOM 12362 N N . SER A 1 50 ? -1.362 5.931 12.267 1.00 35.35 50 SER A N 8
ATOM 12363 C CA . SER A 1 50 ? -2.396 4.921 12.563 1.00 51.24 50 SER A CA 8
ATOM 12364 C C . SER A 1 50 ? -1.788 3.546 12.887 1.00 62.30 50 SER A C 8
ATOM 12365 O O . SER A 1 50 ? -0.602 3.301 12.652 1.00 1.45 50 SER A O 8
ATOM 12373 N N . LYS A 1 51 ? -2.622 2.647 13.408 1.00 22.23 51 LYS A N 8
ATOM 12374 C CA . LYS A 1 51 ? -2.186 1.308 13.831 1.00 53.23 51 LYS A CA 8
ATOM 12375 C C . LYS A 1 51 ? -1.740 0.425 12.648 1.00 30.20 51 LYS A C 8
ATOM 12376 O O . LYS A 1 51 ? -0.883 -0.446 12.802 1.00 3.41 51 LYS A O 8
ATOM 12395 N N . LEU A 1 52 ? -2.321 0.656 11.471 1.00 0.51 52 LEU A N 8
ATOM 12396 C CA . LEU A 1 52 ? -2.004 -0.141 10.275 1.00 40.45 52 LEU A CA 8
ATOM 12397 C C . LEU A 1 52 ? -1.063 0.617 9.324 1.00 51.34 52 LEU A C 8
ATOM 12398 O O . LEU A 1 52 ? -1.292 1.793 9.023 1.00 31.45 52 LEU A O 8
ATOM 12414 N N . PRO A 1 53 ? 0.023 -0.027 8.843 1.00 13.22 53 PRO A N 8
ATOM 12415 C CA . PRO A 1 53 ? 0.858 0.557 7.786 1.00 44.13 53 PRO A CA 8
ATOM 12416 C C . PRO A 1 53 ? 0.162 0.503 6.410 1.00 14.20 53 PRO A C 8
ATOM 12417 O O . PRO A 1 53 ? 0.244 -0.495 5.692 1.00 52.21 53 PRO A O 8
ATOM 12428 N N . TRP A 1 54 ? -0.505 1.594 6.046 1.00 71.50 54 TRP A N 8
ATOM 12429 C CA . TRP A 1 54 ? -1.273 1.662 4.793 1.00 53.44 54 TRP A CA 8
ATOM 12430 C C . TRP A 1 54 ? -0.380 1.960 3.580 1.00 64.02 54 TRP A C 8
ATOM 12431 O O . TRP A 1 54 ? -0.705 1.607 2.446 1.00 40.45 54 TRP A O 8
ATOM 12452 N N . PHE A 1 55 ? 0.758 2.589 3.836 1.00 11.00 55 PHE A N 8
ATOM 12453 C CA . PHE A 1 55 ? 1.667 3.035 2.776 1.00 65.43 55 PHE A CA 8
ATOM 12454 C C . PHE A 1 55 ? 2.289 1.875 1.976 1.00 63.22 55 PHE A C 8
ATOM 12455 O O . PHE A 1 55 ? 2.781 2.078 0.868 1.00 24.32 55 PHE A O 8
ATOM 12472 N N . ARG A 1 56 ? 2.253 0.662 2.525 1.00 3.01 56 ARG A N 8
ATOM 12473 C CA . ARG A 1 56 ? 2.862 -0.502 1.859 1.00 54.55 56 ARG A CA 8
ATOM 12474 C C . ARG A 1 56 ? 1.932 -1.133 0.805 1.00 12.55 56 ARG A C 8
ATOM 12475 O O . ARG A 1 56 ? 2.238 -2.191 0.256 1.00 34.13 56 ARG A O 8
ATOM 12496 N N . VAL A 1 57 ? 0.802 -0.486 0.524 1.00 62.32 57 VAL A N 8
ATOM 12497 C CA . VAL A 1 57 ? -0.119 -0.953 -0.523 1.00 41.24 57 VAL A CA 8
ATOM 12498 C C . VAL A 1 57 ? -0.362 0.142 -1.577 1.00 61.25 57 VAL A C 8
ATOM 12499 O O . VAL A 1 57 ? -0.877 1.218 -1.268 1.00 10.10 57 VAL A O 8
ATOM 12512 N N . ILE A 1 58 ? 0.020 -0.134 -2.823 1.00 4.22 58 ILE A N 8
ATOM 12513 C CA . ILE A 1 58 ? -0.152 0.824 -3.923 1.00 51.44 58 ILE A CA 8
ATOM 12514 C C . ILE A 1 58 ? -0.977 0.225 -5.076 1.00 65.21 58 ILE A C 8
ATOM 12515 O O . ILE A 1 58 ? -1.567 -0.851 -4.946 1.00 21.15 58 ILE A O 8
ATOM 12531 N N . ASN A 1 59 ? -1.026 0.932 -6.203 1.00 61.40 59 ASN A N 8
ATOM 12532 C CA . ASN A 1 59 ? -1.773 0.467 -7.377 1.00 33.04 59 ASN A CA 8
ATOM 12533 C C . ASN A 1 59 ? -0.920 -0.465 -8.259 1.00 61.35 59 ASN A C 8
ATOM 12534 O O . ASN A 1 59 ? 0.305 -0.499 -8.148 1.00 0.14 59 ASN A O 8
ATOM 12545 N N . SER A 1 60 ? -1.574 -1.209 -9.148 1.00 31.44 60 SER A N 8
ATOM 12546 C CA . SER A 1 60 ? -0.871 -2.146 -10.042 1.00 12.12 60 SER A CA 8
ATOM 12547 C C . SER A 1 60 ? -0.234 -1.420 -11.237 1.00 23.12 60 SER A C 8
ATOM 12548 O O . SER A 1 60 ? 0.253 -2.051 -12.176 1.00 55.23 60 SER A O 8
ATOM 12556 N N . GLN A 1 61 ? -0.237 -0.087 -11.185 1.00 13.40 61 GLN A N 8
ATOM 12557 C CA . GLN A 1 61 ? 0.370 0.744 -12.231 1.00 44.21 61 GLN A CA 8
ATOM 12558 C C . GLN A 1 61 ? 1.823 1.108 -11.877 1.00 24.23 61 GLN A C 8
ATOM 12559 O O . GLN A 1 61 ? 2.554 1.672 -12.693 1.00 15.41 61 GLN A O 8
ATOM 12573 N N . GLY A 1 62 ? 2.230 0.788 -10.648 1.00 13.11 62 GLY A N 8
ATOM 12574 C CA . GLY A 1 62 ? 3.567 1.132 -10.179 1.00 21.51 62 GLY A CA 8
ATOM 12575 C C . GLY A 1 62 ? 3.704 2.607 -9.811 1.00 4.32 62 GLY A C 8
ATOM 12576 O O . GLY A 1 62 ? 4.716 3.243 -10.108 1.00 1.11 62 GLY A O 8
ATOM 12580 N N . LYS A 1 63 ? 2.675 3.149 -9.165 1.00 73.53 63 LYS A N 8
ATOM 12581 C CA . LYS A 1 63 ? 2.673 4.548 -8.721 1.00 51.15 63 LYS A CA 8
ATOM 12582 C C . LYS A 1 63 ? 2.099 4.686 -7.309 1.00 5.33 63 LYS A C 8
ATOM 12583 O O . LYS A 1 63 ? 1.480 3.759 -6.779 1.00 3.51 63 LYS A O 8
ATOM 12602 N N . ILE A 1 64 ? 2.300 5.854 -6.711 1.00 43.23 64 ILE A N 8
ATOM 12603 C CA . ILE A 1 64 ? 1.632 6.194 -5.458 1.00 65.05 64 ILE A CA 8
ATOM 12604 C C . ILE A 1 64 ? 0.125 6.339 -5.704 1.00 73.41 64 ILE A C 8
ATOM 12605 O O . ILE A 1 64 ? -0.321 7.271 -6.374 1.00 53.12 64 ILE A O 8
ATOM 12621 N N . SER A 1 65 ? -0.648 5.389 -5.184 1.00 74.41 65 SER A N 8
ATOM 12622 C CA . SER A 1 65 ? -2.099 5.346 -5.423 1.00 60.40 65 SER A CA 8
ATOM 12623 C C . SER A 1 65 ? -2.794 6.634 -4.970 1.00 15.04 65 SER A C 8
ATOM 12624 O O . SER A 1 65 ? -3.700 7.136 -5.641 1.00 33.32 65 SER A O 8
ATOM 12632 N N . LEU A 1 66 ? -2.365 7.164 -3.832 1.00 51.43 66 LEU A N 8
ATOM 12633 C CA . LEU A 1 66 ? -2.934 8.396 -3.287 1.00 30.24 66 LEU A CA 8
ATOM 12634 C C . LEU A 1 66 ? -2.413 9.635 -4.037 1.00 4.45 66 LEU A C 8
ATOM 12635 O O . LEU A 1 66 ? -1.377 9.585 -4.702 1.00 51.25 66 LEU A O 8
ATOM 12651 N N . LYS A 1 67 ? -3.139 10.743 -3.922 1.00 24.42 67 LYS A N 8
ATOM 12652 C CA . LYS A 1 67 ? -2.806 11.975 -4.649 1.00 43.33 67 LYS A CA 8
ATOM 12653 C C . LYS A 1 67 ? -2.792 13.202 -3.721 1.00 25.30 67 LYS A C 8
ATOM 12654 O O . LYS A 1 67 ? -3.406 13.198 -2.653 1.00 2.45 67 LYS A O 8
ATOM 12673 N N . GLY A 1 68 ? -2.076 14.248 -4.138 1.00 61.23 68 GLY A N 8
ATOM 12674 C CA . GLY A 1 68 ? -2.002 15.479 -3.352 1.00 62.13 68 GLY A CA 8
ATOM 12675 C C . GLY A 1 68 ? -1.276 15.305 -2.019 1.00 32.20 68 GLY A C 8
ATOM 12676 O O . GLY A 1 68 ? -0.174 14.757 -1.975 1.00 35.23 68 GLY A O 8
ATOM 12680 N N . ARG A 1 69 ? -1.898 15.772 -0.930 1.00 74.44 69 ARG A N 8
ATOM 12681 C CA . ARG A 1 69 ? -1.330 15.637 0.427 1.00 42.14 69 ARG A CA 8
ATOM 12682 C C . ARG A 1 69 ? -0.871 14.199 0.688 1.00 22.22 69 ARG A C 8
ATOM 12683 O O . ARG A 1 69 ? 0.253 13.943 1.127 1.00 1.32 69 ARG A O 8
ATOM 12704 N N . ASP A 1 70 ? -1.782 13.269 0.418 1.00 21.41 70 ASP A N 8
ATOM 12705 C CA . ASP A 1 70 ? -1.589 11.860 0.742 1.00 42.45 70 ASP A CA 8
ATOM 12706 C C . ASP A 1 70 ? -0.528 11.202 -0.155 1.00 21.35 70 ASP A C 8
ATOM 12707 O O . ASP A 1 70 ? 0.025 10.155 0.190 1.00 45.05 70 ASP A O 8
ATOM 12716 N N . LEU A 1 71 ? -0.234 11.828 -1.293 1.00 44.22 71 LEU A N 8
ATOM 12717 C CA . LEU A 1 71 ? 0.841 11.364 -2.173 1.00 72.23 71 LEU A CA 8
ATOM 12718 C C . LEU A 1 71 ? 2.195 11.545 -1.472 1.00 0.44 71 LEU A C 8
ATOM 12719 O O . LEU A 1 71 ? 2.995 10.610 -1.386 1.00 15.21 71 LEU A O 8
ATOM 12735 N N . ASP A 1 72 ? 2.435 12.754 -0.964 1.00 52.22 72 ASP A N 8
ATOM 12736 C CA . ASP A 1 72 ? 3.638 13.043 -0.177 1.00 0.44 72 ASP A CA 8
ATOM 12737 C C . ASP A 1 72 ? 3.695 12.188 1.103 1.00 13.42 72 ASP A C 8
ATOM 12738 O O . ASP A 1 72 ? 4.775 11.768 1.529 1.00 50.51 72 ASP A O 8
ATOM 12747 N N . ARG A 1 73 ? 2.533 11.943 1.716 1.00 3.44 73 ARG A N 8
ATOM 12748 C CA . ARG A 1 73 ? 2.445 11.049 2.881 1.00 22.45 73 ARG A CA 8
ATOM 12749 C C . ARG A 1 73 ? 3.011 9.656 2.565 1.00 52.01 73 ARG A C 8
ATOM 12750 O O . ARG A 1 73 ? 4.005 9.234 3.161 1.00 50.43 73 ARG A O 8
ATOM 12771 N N . GLN A 1 74 ? 2.386 8.954 1.617 1.00 71.01 74 GLN A N 8
ATOM 12772 C CA . GLN A 1 74 ? 2.837 7.612 1.223 1.00 1.21 74 GLN A CA 8
ATOM 12773 C C . GLN A 1 74 ? 4.293 7.642 0.720 1.00 1.54 74 GLN A C 8
ATOM 12774 O O . GLN A 1 74 ? 5.067 6.720 0.979 1.00 54.43 74 GLN A O 8
ATOM 12788 N N . LYS A 1 75 ? 4.655 8.717 0.021 1.00 63.33 75 LYS A N 8
ATOM 12789 C CA . LYS A 1 75 ? 6.038 8.946 -0.418 1.00 24.54 75 LYS A CA 8
ATOM 12790 C C . LYS A 1 75 ? 7.031 8.842 0.756 1.00 32.42 75 LYS A C 8
ATOM 12791 O O . LYS A 1 75 ? 7.850 7.925 0.814 1.00 12.33 75 LYS A O 8
ATOM 12810 N N . GLN A 1 76 ? 6.923 9.779 1.701 1.00 33.34 76 GLN A N 8
ATOM 12811 C CA . GLN A 1 76 ? 7.854 9.864 2.837 1.00 64.22 76 GLN A CA 8
ATOM 12812 C C . GLN A 1 76 ? 7.788 8.623 3.735 1.00 12.15 76 GLN A C 8
ATOM 12813 O O . GLN A 1 76 ? 8.783 8.239 4.357 1.00 63.12 76 GLN A O 8
ATOM 12827 N N . LYS A 1 77 ? 6.615 8.005 3.814 1.00 33.12 77 LYS A N 8
ATOM 12828 C CA . LYS A 1 77 ? 6.464 6.742 4.537 1.00 24.42 77 LYS A CA 8
ATOM 12829 C C . LYS A 1 77 ? 7.349 5.652 3.913 1.00 4.24 77 LYS A C 8
ATOM 12830 O O . LYS A 1 77 ? 8.056 4.931 4.616 1.00 42.41 77 LYS A O 8
ATOM 12849 N N . LEU A 1 78 ? 7.320 5.554 2.585 1.00 25.53 78 LEU A N 8
ATOM 12850 C CA . LEU A 1 78 ? 8.159 4.592 1.864 1.00 3.23 78 LEU A CA 8
ATOM 12851 C C . LEU A 1 78 ? 9.641 5.011 1.875 1.00 13.35 78 LEU A C 8
ATOM 12852 O O . LEU A 1 78 ? 10.537 4.166 1.810 1.00 21.02 78 LEU A O 8
ATOM 12868 N N . GLU A 1 79 ? 9.902 6.315 1.963 1.00 34.42 79 GLU A N 8
ATOM 12869 C CA . GLU A 1 79 ? 11.275 6.810 2.141 1.00 22.15 79 GLU A CA 8
ATOM 12870 C C . GLU A 1 79 ? 11.817 6.398 3.521 1.00 71.20 79 GLU A C 8
ATOM 12871 O O . GLU A 1 79 ? 13.025 6.229 3.706 1.00 23.12 79 GLU A O 8
ATOM 12883 N N . ALA A 1 80 ? 10.908 6.234 4.484 1.00 11.35 80 ALA A N 8
ATOM 12884 C CA . ALA A 1 80 ? 11.255 5.682 5.800 1.00 3.20 80 ALA A CA 8
ATOM 12885 C C . ALA A 1 80 ? 11.509 4.166 5.709 1.00 40.55 80 ALA A C 8
ATOM 12886 O O . ALA A 1 80 ? 12.202 3.585 6.544 1.00 31.05 80 ALA A O 8
ATOM 12893 N N . GLU A 1 81 ? 10.932 3.537 4.686 1.00 21.43 81 GLU A N 8
ATOM 12894 C CA . GLU A 1 81 ? 11.169 2.116 4.406 1.00 61.10 81 GLU A CA 8
ATOM 12895 C C . GLU A 1 81 ? 12.482 1.919 3.630 1.00 22.31 81 GLU A C 8
ATOM 12896 O O . GLU A 1 81 ? 13.107 0.860 3.703 1.00 33.14 81 GLU A O 8
ATOM 12908 N N . GLY A 1 82 ? 12.890 2.950 2.886 1.00 75.32 82 GLY A N 8
ATOM 12909 C CA . GLY A 1 82 ? 14.104 2.874 2.074 1.00 10.33 82 GLY A CA 8
ATOM 12910 C C . GLY A 1 82 ? 13.822 2.568 0.602 1.00 35.30 82 GLY A C 8
ATOM 12911 O O . GLY A 1 82 ? 14.585 1.856 -0.053 1.00 22.15 82 GLY A O 8
ATOM 12915 N N . ILE A 1 83 ? 12.732 3.128 0.076 1.00 75.02 83 ILE A N 8
ATOM 12916 C CA . ILE A 1 83 ? 12.296 2.858 -1.302 1.00 45.12 83 ILE A CA 8
ATOM 12917 C C . ILE A 1 83 ? 12.577 4.044 -2.248 1.00 22.11 83 ILE A C 8
ATOM 12918 O O . ILE A 1 83 ? 12.358 5.206 -1.887 1.00 75.13 83 ILE A O 8
ATOM 12934 N N . GLU A 1 84 ? 13.077 3.748 -3.458 1.00 33.02 84 GLU A N 8
ATOM 12935 C CA . GLU A 1 84 ? 13.233 4.772 -4.504 1.00 43.53 84 GLU A CA 8
ATOM 12936 C C . GLU A 1 84 ? 11.872 5.272 -5.013 1.00 22.54 84 GLU A C 8
ATOM 12937 O O . GLU A 1 84 ? 11.273 4.674 -5.909 1.00 40.41 84 GLU A O 8
ATOM 12949 N N . VAL A 1 85 ? 11.382 6.360 -4.429 1.00 53.14 85 VAL A N 8
ATOM 12950 C CA . VAL A 1 85 ? 10.160 7.008 -4.908 1.00 23.40 85 VAL A CA 8
ATOM 12951 C C . VAL A 1 85 ? 10.496 8.014 -6.017 1.00 65.32 85 VAL A C 8
ATOM 12952 O O . VAL A 1 85 ? 11.075 9.071 -5.754 1.00 52.03 85 VAL A O 8
ATOM 12965 N N . SER A 1 86 ? 10.160 7.669 -7.257 1.00 71.43 86 SER A N 8
ATOM 12966 C CA . SER A 1 86 ? 10.469 8.528 -8.410 1.00 3.52 86 SER A CA 8
ATOM 12967 C C . SER A 1 86 ? 9.707 9.861 -8.335 1.00 32.20 86 SER A C 8
ATOM 12968 O O . SER A 1 86 ? 8.565 9.903 -7.872 1.00 0.12 86 SER A O 8
ATOM 12976 N N . GLU A 1 87 ? 10.341 10.916 -8.860 1.00 64.44 87 GLU A N 8
ATOM 12977 C CA . GLU A 1 87 ? 9.925 12.326 -8.672 1.00 43.31 87 GLU A CA 8
ATOM 12978 C C . GLU A 1 87 ? 8.395 12.568 -8.628 1.00 22.51 87 GLU A C 8
ATOM 12979 O O . GLU A 1 87 ? 7.887 13.150 -7.666 1.00 1.25 87 GLU A O 8
ATOM 12991 N N . ILE A 1 88 ? 7.665 12.143 -9.660 1.00 44.41 88 ILE A N 8
ATOM 12992 C CA . ILE A 1 88 ? 6.229 12.462 -9.773 1.00 22.41 88 ILE A CA 8
ATOM 12993 C C . ILE A 1 88 ? 5.330 11.441 -9.049 1.00 74.45 88 ILE A C 8
ATOM 12994 O O . ILE A 1 88 ? 4.106 11.469 -9.186 1.00 42.23 88 ILE A O 8
ATOM 13010 N N . GLY A 1 89 ? 5.941 10.558 -8.265 1.00 74.02 89 GLY A N 8
ATOM 13011 C CA . GLY A 1 89 ? 5.185 9.562 -7.507 1.00 20.24 89 GLY A CA 8
ATOM 13012 C C . GLY A 1 89 ? 5.117 8.188 -8.179 1.00 32.24 89 GLY A C 8
ATOM 13013 O O . GLY A 1 89 ? 4.044 7.592 -8.277 1.00 71.14 89 GLY A O 8
ATOM 13017 N N . LYS A 1 90 ? 6.262 7.675 -8.634 1.00 34.15 90 LYS A N 8
ATOM 13018 C CA . LYS A 1 90 ? 6.325 6.322 -9.228 1.00 72.10 90 LYS A CA 8
ATOM 13019 C C . LYS A 1 90 ? 7.176 5.372 -8.375 1.00 63.32 90 LYS A C 8
ATOM 13020 O O . LYS A 1 90 ? 8.156 5.781 -7.754 1.00 74.51 90 LYS A O 8
ATOM 13039 N N . ILE A 1 91 ? 6.785 4.097 -8.358 1.00 32.45 91 ILE A N 8
ATOM 13040 C CA . ILE A 1 91 ? 7.453 3.075 -7.542 1.00 31.32 91 ILE A CA 8
ATOM 13041 C C . ILE A 1 91 ? 7.776 1.823 -8.376 1.00 3.44 91 ILE A C 8
ATOM 13042 O O . ILE A 1 91 ? 6.967 1.377 -9.195 1.00 5.21 91 ILE A O 8
ATOM 13058 N N . ALA A 1 92 ? 8.962 1.257 -8.167 1.00 73.34 92 ALA A N 8
ATOM 13059 C CA . ALA A 1 92 ? 9.385 0.057 -8.894 1.00 3.41 92 ALA A CA 8
ATOM 13060 C C . ALA A 1 92 ? 8.883 -1.227 -8.212 1.00 71.34 92 ALA A C 8
ATOM 13061 O O . ALA A 1 92 ? 9.531 -1.749 -7.304 1.00 31.35 92 ALA A O 8
ATOM 13068 N N . LEU A 1 93 ? 7.725 -1.726 -8.648 1.00 11.43 93 LEU A N 8
ATOM 13069 C CA . LEU A 1 93 ? 7.169 -2.977 -8.112 1.00 41.30 93 LEU A CA 8
ATOM 13070 C C . LEU A 1 93 ? 8.175 -4.132 -8.202 1.00 62.44 93 LEU A C 8
ATOM 13071 O O . LEU A 1 93 ? 8.528 -4.726 -7.194 1.00 65.53 93 LEU A O 8
ATOM 13087 N N . ARG A 1 94 ? 8.654 -4.425 -9.408 1.00 12.11 94 ARG A N 8
ATOM 13088 C CA . ARG A 1 94 ? 9.636 -5.501 -9.623 1.00 61.31 94 ARG A CA 8
ATOM 13089 C C . ARG A 1 94 ? 10.794 -5.463 -8.605 1.00 63.05 94 ARG A C 8
ATOM 13090 O O . ARG A 1 94 ? 11.352 -6.501 -8.248 1.00 22.40 94 ARG A O 8
ATOM 13111 N N . LYS A 1 95 ? 11.141 -4.268 -8.136 1.00 55.22 95 LYS A N 8
ATOM 13112 C CA . LYS A 1 95 ? 12.270 -4.091 -7.214 1.00 72.40 95 LYS A CA 8
ATOM 13113 C C . LYS A 1 95 ? 11.837 -4.187 -5.734 1.00 33.31 95 LYS A C 8
ATOM 13114 O O . LYS A 1 95 ? 12.638 -4.536 -4.868 1.00 62.33 95 LYS A O 8
ATOM 13133 N N . TYR A 1 96 ? 10.567 -3.885 -5.447 1.00 24.53 96 TYR A N 8
ATOM 13134 C CA . TYR A 1 96 ? 10.068 -3.869 -4.056 1.00 10.51 96 TYR A CA 8
ATOM 13135 C C . TYR A 1 96 ? 8.807 -4.733 -3.855 1.00 75.40 96 TYR A C 8
ATOM 13136 O O . TYR A 1 96 ? 8.154 -4.637 -2.817 1.00 25.45 96 TYR A O 8
ATOM 13154 N N . LYS A 1 97 ? 8.472 -5.579 -4.825 1.00 4.32 97 LYS A N 8
ATOM 13155 C CA . LYS A 1 97 ? 7.235 -6.360 -4.765 1.00 61.03 97 LYS A CA 8
ATOM 13156 C C . LYS A 1 97 ? 7.245 -7.356 -3.592 1.00 11.25 97 LYS A C 8
ATOM 13157 O O . LYS A 1 97 ? 8.160 -8.175 -3.460 1.00 65.12 97 LYS A O 8
ATOM 13176 N N . TRP A 1 98 ? 6.210 -7.281 -2.759 1.00 61.21 98 TRP A N 8
ATOM 13177 C CA . TRP A 1 98 ? 6.110 -8.087 -1.538 1.00 52.32 98 TRP A CA 8
ATOM 13178 C C . TRP A 1 98 ? 6.149 -9.601 -1.816 1.00 41.43 98 TRP A C 8
ATOM 13179 O O . TRP A 1 98 ? 5.239 -10.162 -2.432 1.00 40.05 98 TRP A O 8
ATOM 13200 N N . GLN A 1 99 ? 7.215 -10.251 -1.351 1.00 33.33 99 GLN A N 8
ATOM 13201 C CA . GLN A 1 99 ? 7.326 -11.714 -1.396 1.00 1.13 99 GLN A CA 8
ATOM 13202 C C . GLN A 1 99 ? 7.171 -12.310 0.016 1.00 51.14 99 GLN A C 8
ATOM 13203 O O . GLN A 1 99 ? 8.146 -12.407 0.765 1.00 3.41 99 GLN A O 8
ATOM 13217 N N . PRO A 1 100 ? 5.939 -12.686 0.416 1.00 22.00 100 PRO A N 8
ATOM 13218 C CA . PRO A 1 100 ? 5.679 -13.270 1.746 1.00 75.03 100 PRO A CA 8
ATOM 13219 C C . PRO A 1 100 ? 6.429 -14.594 1.984 1.00 15.31 100 PRO A C 8
ATOM 13220 O O . PRO A 1 100 ? 6.852 -14.885 3.107 1.00 31.41 100 PRO A O 8
ATOM 13231 N N . LEU A 1 101 ? 6.600 -15.388 0.923 1.00 51.13 101 LEU A N 8
ATOM 13232 C CA . LEU A 1 101 ? 7.245 -16.705 1.034 1.00 22.31 101 LEU A CA 8
ATOM 13233 C C . LEU A 1 101 ? 8.422 -16.842 0.054 1.00 60.20 101 LEU A C 8
ATOM 13234 O O . LEU A 1 101 ? 9.585 -16.780 0.459 1.00 44.22 101 LEU A O 8
ATOM 13250 N N . GLU A 1 102 ? 8.114 -17.009 -1.232 1.00 33.24 102 GLU A N 8
ATOM 13251 C CA . GLU A 1 102 ? 9.145 -17.163 -2.274 1.00 11.52 102 GLU A CA 8
ATOM 13252 C C . GLU A 1 102 ? 8.933 -16.174 -3.441 1.00 11.22 102 GLU A C 8
ATOM 13253 O O . GLU A 1 102 ? 7.779 -16.032 -3.915 1.00 37.18 102 GLU A O 8
ATOM 13265 N N . MET A 1 1 ? -16.544 -2.885 13.492 1.00 51.11 1 MET A N 9
ATOM 13266 C CA . MET A 1 1 ? -15.574 -2.934 12.366 1.00 23.33 1 MET A CA 9
ATOM 13267 C C . MET A 1 1 ? -15.949 -4.041 11.369 1.00 54.24 1 MET A C 9
ATOM 13268 O O . MET A 1 1 ? -16.004 -5.214 11.729 1.00 24.22 1 MET A O 9
ATOM 13284 N N . ASP A 1 2 ? -16.196 -3.659 10.117 1.00 25.01 2 ASP A N 9
ATOM 13285 C CA . ASP A 1 2 ? -16.666 -4.598 9.085 1.00 44.24 2 ASP A CA 9
ATOM 13286 C C . ASP A 1 2 ? -15.630 -5.700 8.763 1.00 43.22 2 ASP A C 9
ATOM 13287 O O . ASP A 1 2 ? -14.424 -5.442 8.702 1.00 10.01 2 ASP A O 9
ATOM 13296 N N . GLN A 1 3 ? -16.124 -6.926 8.543 1.00 33.03 3 GLN A N 9
ATOM 13297 C CA . GLN A 1 3 ? -15.276 -8.088 8.219 1.00 45.33 3 GLN A CA 9
ATOM 13298 C C . GLN A 1 3 ? -14.331 -7.821 7.033 1.00 2.44 3 GLN A C 9
ATOM 13299 O O . GLN A 1 3 ? -13.176 -8.254 7.042 1.00 12.44 3 GLN A O 9
ATOM 13313 N N . PHE A 1 4 ? -14.824 -7.119 6.009 1.00 2.41 4 PHE A N 9
ATOM 13314 C CA . PHE A 1 4 ? -13.997 -6.769 4.847 1.00 51.23 4 PHE A CA 9
ATOM 13315 C C . PHE A 1 4 ? -12.762 -5.969 5.280 1.00 31.13 4 PHE A C 9
ATOM 13316 O O . PHE A 1 4 ? -11.636 -6.287 4.896 1.00 41.42 4 PHE A O 9
ATOM 13333 N N . LEU A 1 5 ? -12.987 -4.946 6.098 1.00 22.42 5 LEU A N 9
ATOM 13334 C CA . LEU A 1 5 ? -11.903 -4.106 6.611 1.00 30.43 5 LEU A CA 9
ATOM 13335 C C . LEU A 1 5 ? -10.910 -4.927 7.446 1.00 24.12 5 LEU A C 9
ATOM 13336 O O . LEU A 1 5 ? -9.697 -4.822 7.266 1.00 11.54 5 LEU A O 9
ATOM 13352 N N . VAL A 1 6 ? -11.439 -5.755 8.346 1.00 72.12 6 VAL A N 9
ATOM 13353 C CA . VAL A 1 6 ? -10.610 -6.593 9.220 1.00 3.54 6 VAL A CA 9
ATOM 13354 C C . VAL A 1 6 ? -9.660 -7.492 8.409 1.00 72.33 6 VAL A C 9
ATOM 13355 O O . VAL A 1 6 ? -8.450 -7.499 8.635 1.00 50.34 6 VAL A O 9
ATOM 13368 N N . GLN A 1 7 ? -10.218 -8.234 7.455 1.00 30.31 7 GLN A N 9
ATOM 13369 C CA . GLN A 1 7 ? -9.442 -9.195 6.663 1.00 53.31 7 GLN A CA 9
ATOM 13370 C C . GLN A 1 7 ? -8.359 -8.525 5.800 1.00 5.52 7 GLN A C 9
ATOM 13371 O O . GLN A 1 7 ? -7.199 -8.940 5.827 1.00 12.31 7 GLN A O 9
ATOM 13385 N N . ILE A 1 8 ? -8.725 -7.491 5.040 1.00 21.43 8 ILE A N 9
ATOM 13386 C CA . ILE A 1 8 ? -7.755 -6.812 4.167 1.00 44.30 8 ILE A CA 9
ATOM 13387 C C . ILE A 1 8 ? -6.596 -6.207 4.979 1.00 3.11 8 ILE A C 9
ATOM 13388 O O . ILE A 1 8 ? -5.432 -6.316 4.591 1.00 55.45 8 ILE A O 9
ATOM 13404 N N . PHE A 1 9 ? -6.914 -5.597 6.121 1.00 72.12 9 PHE A N 9
ATOM 13405 C CA . PHE A 1 9 ? -5.889 -5.025 7.002 1.00 14.30 9 PHE A CA 9
ATOM 13406 C C . PHE A 1 9 ? -4.999 -6.125 7.597 1.00 20.54 9 PHE A C 9
ATOM 13407 O O . PHE A 1 9 ? -3.777 -5.977 7.669 1.00 11.24 9 PHE A O 9
ATOM 13424 N N . ALA A 1 10 ? -5.619 -7.233 8.006 1.00 44.03 10 ALA A N 9
ATOM 13425 C CA . ALA A 1 10 ? -4.883 -8.380 8.544 1.00 35.42 10 ALA A CA 9
ATOM 13426 C C . ALA A 1 10 ? -3.820 -8.885 7.554 1.00 61.44 10 ALA A C 9
ATOM 13427 O O . ALA A 1 10 ? -2.722 -9.277 7.948 1.00 11.33 10 ALA A O 9
ATOM 13434 N N . VAL A 1 11 ? -4.150 -8.867 6.263 1.00 50.44 11 VAL A N 9
ATOM 13435 C CA . VAL A 1 11 ? -3.199 -9.267 5.221 1.00 14.45 11 VAL A CA 9
ATOM 13436 C C . VAL A 1 11 ? -2.030 -8.276 5.134 1.00 40.30 11 VAL A C 9
ATOM 13437 O O . VAL A 1 11 ? -0.870 -8.672 5.008 1.00 13.11 11 VAL A O 9
ATOM 13450 N N . ILE A 1 12 ? -2.347 -6.987 5.224 1.00 61.33 12 ILE A N 9
ATOM 13451 C CA . ILE A 1 12 ? -1.334 -5.927 5.173 1.00 64.43 12 ILE A CA 9
ATOM 13452 C C . ILE A 1 12 ? -0.341 -6.027 6.348 1.00 75.12 12 ILE A C 9
ATOM 13453 O O . ILE A 1 12 ? 0.855 -5.785 6.183 1.00 14.12 12 ILE A O 9
ATOM 13469 N N . HIS A 1 13 ? -0.835 -6.401 7.532 1.00 64.24 13 HIS A N 9
ATOM 13470 C CA . HIS A 1 13 ? 0.040 -6.641 8.693 1.00 63.42 13 HIS A CA 9
ATOM 13471 C C . HIS A 1 13 ? 1.108 -7.712 8.391 1.00 51.43 13 HIS A C 9
ATOM 13472 O O . HIS A 1 13 ? 2.144 -7.774 9.056 1.00 64.42 13 HIS A O 9
ATOM 13486 N N . GLN A 1 14 ? 0.850 -8.547 7.383 1.00 34.33 14 GLN A N 9
ATOM 13487 C CA . GLN A 1 14 ? 1.762 -9.641 7.018 1.00 74.21 14 GLN A CA 9
ATOM 13488 C C . GLN A 1 14 ? 2.852 -9.192 6.022 1.00 23.23 14 GLN A C 9
ATOM 13489 O O . GLN A 1 14 ? 3.747 -9.973 5.687 1.00 62.41 14 GLN A O 9
ATOM 13503 N N . ILE A 1 15 ? 2.787 -7.940 5.562 1.00 11.41 15 ILE A N 9
ATOM 13504 C CA . ILE A 1 15 ? 3.806 -7.395 4.653 1.00 52.11 15 ILE A CA 9
ATOM 13505 C C . ILE A 1 15 ? 5.096 -7.047 5.423 1.00 41.15 15 ILE A C 9
ATOM 13506 O O . ILE A 1 15 ? 5.061 -6.272 6.381 1.00 23.43 15 ILE A O 9
ATOM 13522 N N . PRO A 1 16 ? 6.247 -7.635 5.035 1.00 61.25 16 PRO A N 9
ATOM 13523 C CA . PRO A 1 16 ? 7.543 -7.340 5.672 1.00 51.11 16 PRO A CA 9
ATOM 13524 C C . PRO A 1 16 ? 8.034 -5.910 5.389 1.00 11.04 16 PRO A C 9
ATOM 13525 O O . PRO A 1 16 ? 7.486 -5.203 4.540 1.00 52.23 16 PRO A O 9
ATOM 13536 N N . LYS A 1 17 ? 9.080 -5.494 6.098 1.00 24.01 17 LYS A N 9
ATOM 13537 C CA . LYS A 1 17 ? 9.606 -4.134 5.966 1.00 65.41 17 LYS A CA 9
ATOM 13538 C C . LYS A 1 17 ? 10.235 -3.890 4.581 1.00 2.32 17 LYS A C 9
ATOM 13539 O O . LYS A 1 17 ? 10.752 -4.810 3.948 1.00 40.13 17 LYS A O 9
ATOM 13558 N N . GLY A 1 18 ? 10.169 -2.644 4.110 1.00 1.42 18 GLY A N 9
ATOM 13559 C CA . GLY A 1 18 ? 10.751 -2.288 2.816 1.00 50.51 18 GLY A CA 9
ATOM 13560 C C . GLY A 1 18 ? 9.898 -2.708 1.618 1.00 34.50 18 GLY A C 9
ATOM 13561 O O . GLY A 1 18 ? 9.887 -2.029 0.592 1.00 52.30 18 GLY A O 9
ATOM 13565 N N . LYS A 1 19 ? 9.187 -3.825 1.747 1.00 53.34 19 LYS A N 9
ATOM 13566 C CA . LYS A 1 19 ? 8.371 -4.361 0.654 1.00 42.14 19 LYS A CA 9
ATOM 13567 C C . LYS A 1 19 ? 7.042 -3.605 0.484 1.00 63.43 19 LYS A C 9
ATOM 13568 O O . LYS A 1 19 ? 6.565 -2.927 1.399 1.00 11.31 19 LYS A O 9
ATOM 13587 N N . VAL A 1 20 ? 6.452 -3.740 -0.703 1.00 4.11 20 VAL A N 9
ATOM 13588 C CA . VAL A 1 20 ? 5.160 -3.130 -1.025 1.00 1.42 20 VAL A CA 9
ATOM 13589 C C . VAL A 1 20 ? 4.211 -4.168 -1.647 1.00 23.12 20 VAL A C 9
ATOM 13590 O O . VAL A 1 20 ? 4.655 -5.179 -2.192 1.00 54.33 20 VAL A O 9
ATOM 13603 N N . SER A 1 21 ? 2.907 -3.928 -1.547 1.00 35.24 21 SER A N 9
ATOM 13604 C CA . SER A 1 21 ? 1.903 -4.810 -2.170 1.00 73.04 21 SER A CA 9
ATOM 13605 C C . SER A 1 21 ? 0.843 -4.007 -2.931 1.00 55.22 21 SER A C 9
ATOM 13606 O O . SER A 1 21 ? 0.609 -2.831 -2.645 1.00 43.33 21 SER A O 9
ATOM 13614 N N . THR A 1 22 ? 0.207 -4.648 -3.907 1.00 72.22 22 THR A N 9
ATOM 13615 C CA . THR A 1 22 ? -0.889 -4.025 -4.657 1.00 31.01 22 THR A CA 9
ATOM 13616 C C . THR A 1 22 ? -2.252 -4.385 -4.053 1.00 54.05 22 THR A C 9
ATOM 13617 O O . THR A 1 22 ? -2.404 -5.422 -3.400 1.00 4.52 22 THR A O 9
ATOM 13628 N N . TYR A 1 23 ? -3.245 -3.526 -4.282 1.00 22.23 23 TYR A N 9
ATOM 13629 C CA . TYR A 1 23 ? -4.605 -3.743 -3.767 1.00 71.43 23 TYR A CA 9
ATOM 13630 C C . TYR A 1 23 ? -5.176 -5.102 -4.213 1.00 43.12 23 TYR A C 9
ATOM 13631 O O . TYR A 1 23 ? -5.927 -5.740 -3.475 1.00 74.53 23 TYR A O 9
ATOM 13649 N N . GLY A 1 24 ? -4.810 -5.536 -5.420 1.00 31.21 24 GLY A N 9
ATOM 13650 C CA . GLY A 1 24 ? -5.266 -6.830 -5.931 1.00 75.03 24 GLY A CA 9
ATOM 13651 C C . GLY A 1 24 ? -4.751 -8.006 -5.108 1.00 14.24 24 GLY A C 9
ATOM 13652 O O . GLY A 1 24 ? -5.500 -8.940 -4.806 1.00 11.11 24 GLY A O 9
ATOM 13656 N N . GLU A 1 25 ? -3.470 -7.957 -4.744 1.00 62.51 25 GLU A N 9
ATOM 13657 C CA . GLU A 1 25 ? -2.855 -8.991 -3.903 1.00 65.23 25 GLU A CA 9
ATOM 13658 C C . GLU A 1 25 ? -3.523 -9.050 -2.522 1.00 44.10 25 GLU A C 9
ATOM 13659 O O . GLU A 1 25 ? -3.994 -10.106 -2.090 1.00 73.32 25 GLU A O 9
ATOM 13671 N N . ILE A 1 26 ? -3.566 -7.905 -1.839 1.00 50.02 26 ILE A N 9
ATOM 13672 C CA . ILE A 1 26 ? -4.178 -7.812 -0.508 1.00 42.34 26 ILE A CA 9
ATOM 13673 C C . ILE A 1 26 ? -5.626 -8.325 -0.518 1.00 35.14 26 ILE A C 9
ATOM 13674 O O . ILE A 1 26 ? -6.006 -9.155 0.313 1.00 11.31 26 ILE A O 9
ATOM 13690 N N . ALA A 1 27 ? -6.422 -7.838 -1.470 1.00 3.30 27 ALA A N 9
ATOM 13691 C CA . ALA A 1 27 ? -7.813 -8.271 -1.614 1.00 5.12 27 ALA A CA 9
ATOM 13692 C C . ALA A 1 27 ? -7.915 -9.793 -1.804 1.00 14.42 27 ALA A C 9
ATOM 13693 O O . ALA A 1 27 ? -8.758 -10.448 -1.189 1.00 25.12 27 ALA A O 9
ATOM 13700 N N . LYS A 1 28 ? -7.041 -10.353 -2.642 1.00 24.20 28 LYS A N 9
ATOM 13701 C CA . LYS A 1 28 ? -7.047 -11.794 -2.911 1.00 71.41 28 LYS A CA 9
ATOM 13702 C C . LYS A 1 28 ? -6.765 -12.614 -1.637 1.00 61.53 28 LYS A C 9
ATOM 13703 O O . LYS A 1 28 ? -7.567 -13.468 -1.254 1.00 31.21 28 LYS A O 9
ATOM 13722 N N . MET A 1 29 ? -5.635 -12.345 -0.977 1.00 33.12 29 MET A N 9
ATOM 13723 C CA . MET A 1 29 ? -5.277 -13.061 0.259 1.00 31.40 29 MET A CA 9
ATOM 13724 C C . MET A 1 29 ? -6.311 -12.839 1.379 1.00 4.14 29 MET A C 9
ATOM 13725 O O . MET A 1 29 ? -6.448 -13.672 2.282 1.00 14.42 29 MET A O 9
ATOM 13739 N N . ALA A 1 30 ? -7.026 -11.715 1.324 1.00 24.32 30 ALA A N 9
ATOM 13740 C CA . ALA A 1 30 ? -8.084 -11.417 2.300 1.00 50.43 30 ALA A CA 9
ATOM 13741 C C . ALA A 1 30 ? -9.373 -12.204 2.012 1.00 23.21 30 ALA A C 9
ATOM 13742 O O . ALA A 1 30 ? -10.210 -12.389 2.896 1.00 23.12 30 ALA A O 9
ATOM 13749 N N . GLY A 1 31 ? -9.526 -12.659 0.772 1.00 11.32 31 GLY A N 9
ATOM 13750 C CA . GLY A 1 31 ? -10.724 -13.400 0.378 1.00 63.03 31 GLY A CA 9
ATOM 13751 C C . GLY A 1 31 ? -11.774 -12.525 -0.307 1.00 11.13 31 GLY A C 9
ATOM 13752 O O . GLY A 1 31 ? -12.956 -12.879 -0.354 1.00 11.10 31 GLY A O 9
ATOM 13756 N N . TYR A 1 32 ? -11.342 -11.384 -0.847 1.00 52.10 32 TYR A N 9
ATOM 13757 C CA . TYR A 1 32 ? -12.239 -10.451 -1.550 1.00 65.02 32 TYR A CA 9
ATOM 13758 C C . TYR A 1 32 ? -11.626 -9.962 -2.884 1.00 51.00 32 TYR A C 9
ATOM 13759 O O . TYR A 1 32 ? -11.536 -8.753 -3.126 1.00 15.33 32 TYR A O 9
ATOM 13777 N N . PRO A 1 33 ? -11.210 -10.881 -3.785 1.00 2.03 33 PRO A N 9
ATOM 13778 C CA . PRO A 1 33 ? -10.603 -10.494 -5.072 1.00 20.42 33 PRO A CA 9
ATOM 13779 C C . PRO A 1 33 ? -11.575 -9.692 -5.957 1.00 45.32 33 PRO A C 9
ATOM 13780 O O . PRO A 1 33 ? -12.731 -10.078 -6.141 1.00 50.05 33 PRO A O 9
ATOM 13791 N N . GLY A 1 34 ? -11.097 -8.578 -6.507 1.00 35.25 34 GLY A N 9
ATOM 13792 C CA . GLY A 1 34 ? -11.950 -7.706 -7.311 1.00 43.42 34 GLY A CA 9
ATOM 13793 C C . GLY A 1 34 ? -12.384 -6.444 -6.567 1.00 40.31 34 GLY A C 9
ATOM 13794 O O . GLY A 1 34 ? -12.616 -5.401 -7.180 1.00 43.30 34 GLY A O 9
ATOM 13798 N N . TYR A 1 35 ? -12.475 -6.529 -5.240 1.00 11.31 35 TYR A N 9
ATOM 13799 C CA . TYR A 1 35 ? -12.885 -5.386 -4.409 1.00 24.42 35 TYR A CA 9
ATOM 13800 C C . TYR A 1 35 ? -11.707 -4.436 -4.112 1.00 23.23 35 TYR A C 9
ATOM 13801 O O . TYR A 1 35 ? -11.711 -3.718 -3.111 1.00 31.11 35 TYR A O 9
ATOM 13819 N N . ALA A 1 36 ? -10.727 -4.404 -5.015 1.00 25.01 36 ALA A N 9
ATOM 13820 C CA . ALA A 1 36 ? -9.520 -3.584 -4.845 1.00 41.41 36 ALA A CA 9
ATOM 13821 C C . ALA A 1 36 ? -9.847 -2.091 -4.652 1.00 72.00 36 ALA A C 9
ATOM 13822 O O . ALA A 1 36 ? -9.218 -1.409 -3.840 1.00 74.35 36 ALA A O 9
ATOM 13829 N N . ARG A 1 37 ? -10.831 -1.590 -5.401 1.00 22.04 37 ARG A N 9
ATOM 13830 C CA . ARG A 1 37 ? -11.248 -0.184 -5.294 1.00 54.00 37 ARG A CA 9
ATOM 13831 C C . ARG A 1 37 ? -11.744 0.141 -3.871 1.00 64.42 37 ARG A C 9
ATOM 13832 O O . ARG A 1 37 ? -11.571 1.261 -3.378 1.00 23.44 37 ARG A O 9
ATOM 13853 N N . HIS A 1 38 ? -12.342 -0.854 -3.211 1.00 33.11 38 HIS A N 9
ATOM 13854 C CA . HIS A 1 38 ? -12.824 -0.700 -1.834 1.00 11.20 38 HIS A CA 9
ATOM 13855 C C . HIS A 1 38 ? -11.652 -0.703 -0.843 1.00 3.31 38 HIS A C 9
ATOM 13856 O O . HIS A 1 38 ? -11.629 0.079 0.107 1.00 70.33 38 HIS A O 9
ATOM 13870 N N . VAL A 1 39 ? -10.679 -1.586 -1.077 1.00 44.13 39 VAL A N 9
ATOM 13871 C CA . VAL A 1 39 ? -9.455 -1.627 -0.266 1.00 63.32 39 VAL A CA 9
ATOM 13872 C C . VAL A 1 39 ? -8.753 -0.258 -0.274 1.00 53.11 39 VAL A C 9
ATOM 13873 O O . VAL A 1 39 ? -8.282 0.222 0.760 1.00 22.22 39 VAL A O 9
ATOM 13886 N N . GLY A 1 40 ? -8.701 0.367 -1.451 1.00 13.44 40 GLY A N 9
ATOM 13887 C CA . GLY A 1 40 ? -8.153 1.716 -1.571 1.00 34.20 40 GLY A CA 9
ATOM 13888 C C . GLY A 1 40 ? -8.916 2.740 -0.732 1.00 52.01 40 GLY A C 9
ATOM 13889 O O . GLY A 1 40 ? -8.314 3.559 -0.034 1.00 34.14 40 GLY A O 9
ATOM 13893 N N . LYS A 1 41 ? -10.248 2.688 -0.792 1.00 24.31 41 LYS A N 9
ATOM 13894 C CA . LYS A 1 41 ? -11.097 3.580 0.011 1.00 64.43 41 LYS A CA 9
ATOM 13895 C C . LYS A 1 41 ? -10.926 3.312 1.518 1.00 34.44 41 LYS A C 9
ATOM 13896 O O . LYS A 1 41 ? -11.015 4.228 2.339 1.00 23.41 41 LYS A O 9
ATOM 13915 N N . ALA A 1 42 ? -10.684 2.051 1.869 1.00 43.54 42 ALA A N 9
ATOM 13916 C CA . ALA A 1 42 ? -10.452 1.657 3.264 1.00 5.51 42 ALA A CA 9
ATOM 13917 C C . ALA A 1 42 ? -9.144 2.256 3.807 1.00 1.44 42 ALA A C 9
ATOM 13918 O O . ALA A 1 42 ? -9.115 2.830 4.902 1.00 20.43 42 ALA A O 9
ATOM 13925 N N . LEU A 1 43 ? -8.066 2.119 3.035 1.00 25.04 43 LEU A N 9
ATOM 13926 C CA . LEU A 1 43 ? -6.764 2.685 3.412 1.00 15.15 43 LEU A CA 9
ATOM 13927 C C . LEU A 1 43 ? -6.796 4.220 3.393 1.00 73.13 43 LEU A C 9
ATOM 13928 O O . LEU A 1 43 ? -6.223 4.876 4.263 1.00 32.35 43 LEU A O 9
ATOM 13944 N N . GLY A 1 44 ? -7.488 4.790 2.406 1.00 51.32 44 GLY A N 9
ATOM 13945 C CA . GLY A 1 44 ? -7.645 6.241 2.333 1.00 35.31 44 GLY A CA 9
ATOM 13946 C C . GLY A 1 44 ? -8.422 6.822 3.516 1.00 24.02 44 GLY A C 9
ATOM 13947 O O . GLY A 1 44 ? -8.439 8.033 3.723 1.00 2.44 44 GLY A O 9
ATOM 13951 N N . ASN A 1 45 ? -9.074 5.952 4.286 1.00 72.14 45 ASN A N 9
ATOM 13952 C CA . ASN A 1 45 ? -9.827 6.366 5.477 1.00 13.21 45 ASN A CA 9
ATOM 13953 C C . ASN A 1 45 ? -8.959 6.259 6.752 1.00 34.31 45 ASN A C 9
ATOM 13954 O O . ASN A 1 45 ? -9.353 6.715 7.829 1.00 13.24 45 ASN A O 9
ATOM 13965 N N . LEU A 1 46 ? -7.768 5.673 6.620 1.00 20.34 46 LEU A N 9
ATOM 13966 C CA . LEU A 1 46 ? -6.866 5.459 7.763 1.00 71.22 46 LEU A CA 9
ATOM 13967 C C . LEU A 1 46 ? -6.040 6.709 8.108 1.00 14.52 46 LEU A C 9
ATOM 13968 O O . LEU A 1 46 ? -5.642 7.475 7.225 1.00 35.21 46 LEU A O 9
ATOM 13984 N N . PRO A 1 47 ? -5.775 6.934 9.411 1.00 40.21 47 PRO A N 9
ATOM 13985 C CA . PRO A 1 47 ? -4.873 8.002 9.859 1.00 21.23 47 PRO A CA 9
ATOM 13986 C C . PRO A 1 47 ? -3.400 7.662 9.571 1.00 51.13 47 PRO A C 9
ATOM 13987 O O . PRO A 1 47 ? -2.990 6.503 9.663 1.00 63.13 47 PRO A O 9
ATOM 13998 N N . GLU A 1 48 ? -2.602 8.669 9.225 1.00 13.22 48 GLU A N 9
ATOM 13999 C CA . GLU A 1 48 ? -1.204 8.437 8.850 1.00 12.42 48 GLU A CA 9
ATOM 14000 C C . GLU A 1 48 ? -0.373 7.898 10.028 1.00 54.11 48 GLU A C 9
ATOM 14001 O O . GLU A 1 48 ? 0.619 7.201 9.824 1.00 55.23 48 GLU A O 9
ATOM 14013 N N . GLY A 1 49 ? -0.790 8.212 11.255 1.00 13.43 49 GLY A N 9
ATOM 14014 C CA . GLY A 1 49 ? -0.100 7.703 12.440 1.00 34.42 49 GLY A CA 9
ATOM 14015 C C . GLY A 1 49 ? -0.617 6.345 12.922 1.00 44.24 49 GLY A C 9
ATOM 14016 O O . GLY A 1 49 ? -0.422 5.978 14.084 1.00 52.45 49 GLY A O 9
ATOM 14020 N N . SER A 1 50 ? -1.277 5.597 12.036 1.00 30.41 50 SER A N 9
ATOM 14021 C CA . SER A 1 50 ? -1.814 4.266 12.375 1.00 23.24 50 SER A CA 9
ATOM 14022 C C . SER A 1 50 ? -0.706 3.209 12.503 1.00 35.55 50 SER A C 9
ATOM 14023 O O . SER A 1 50 ? 0.331 3.297 11.844 1.00 63.33 50 SER A O 9
ATOM 14031 N N . LYS A 1 51 ? -0.940 2.206 13.352 1.00 4.14 51 LYS A N 9
ATOM 14032 C CA . LYS A 1 51 ? -0.007 1.080 13.509 1.00 4.15 51 LYS A CA 9
ATOM 14033 C C . LYS A 1 51 ? 0.089 0.268 12.211 1.00 31.10 51 LYS A C 9
ATOM 14034 O O . LYS A 1 51 ? 1.179 -0.097 11.763 1.00 51.22 51 LYS A O 9
ATOM 14053 N N . LEU A 1 52 ? -1.071 -0.028 11.631 1.00 43.03 52 LEU A N 9
ATOM 14054 C CA . LEU A 1 52 ? -1.154 -0.718 10.342 1.00 22.12 52 LEU A CA 9
ATOM 14055 C C . LEU A 1 52 ? -0.420 0.062 9.241 1.00 61.43 52 LEU A C 9
ATOM 14056 O O . LEU A 1 52 ? -0.807 1.188 8.915 1.00 12.13 52 LEU A O 9
ATOM 14072 N N . PRO A 1 53 ? 0.642 -0.514 8.642 1.00 62.35 53 PRO A N 9
ATOM 14073 C CA . PRO A 1 53 ? 1.365 0.156 7.557 1.00 63.10 53 PRO A CA 9
ATOM 14074 C C . PRO A 1 53 ? 0.554 0.174 6.249 1.00 21.34 53 PRO A C 9
ATOM 14075 O O . PRO A 1 53 ? 0.594 -0.765 5.457 1.00 42.44 53 PRO A O 9
ATOM 14086 N N . TRP A 1 54 ? -0.170 1.264 6.027 1.00 14.23 54 TRP A N 9
ATOM 14087 C CA . TRP A 1 54 ? -0.978 1.430 4.812 1.00 44.31 54 TRP A CA 9
ATOM 14088 C C . TRP A 1 54 ? -0.117 1.934 3.644 1.00 21.10 54 TRP A C 9
ATOM 14089 O O . TRP A 1 54 ? -0.407 1.675 2.475 1.00 73.44 54 TRP A O 9
ATOM 14110 N N . PHE A 1 55 ? 0.958 2.638 3.987 1.00 44.52 55 PHE A N 9
ATOM 14111 C CA . PHE A 1 55 ? 1.842 3.261 3.000 1.00 34.34 55 PHE A CA 9
ATOM 14112 C C . PHE A 1 55 ? 2.521 2.237 2.073 1.00 41.03 55 PHE A C 9
ATOM 14113 O O . PHE A 1 55 ? 2.962 2.586 0.979 1.00 3.05 55 PHE A O 9
ATOM 14130 N N . ARG A 1 56 ? 2.588 0.974 2.495 1.00 54.34 56 ARG A N 9
ATOM 14131 C CA . ARG A 1 56 ? 3.241 -0.068 1.686 1.00 70.12 56 ARG A CA 9
ATOM 14132 C C . ARG A 1 56 ? 2.337 -0.580 0.547 1.00 33.43 56 ARG A C 9
ATOM 14133 O O . ARG A 1 56 ? 2.726 -1.476 -0.198 1.00 54.04 56 ARG A O 9
ATOM 14154 N N . VAL A 1 57 ? 1.136 -0.021 0.408 1.00 45.43 57 VAL A N 9
ATOM 14155 C CA . VAL A 1 57 ? 0.201 -0.465 -0.632 1.00 73.44 57 VAL A CA 9
ATOM 14156 C C . VAL A 1 57 ? 0.035 0.589 -1.743 1.00 23.52 57 VAL A C 9
ATOM 14157 O O . VAL A 1 57 ? -0.304 1.745 -1.478 1.00 22.32 57 VAL A O 9
ATOM 14170 N N . ILE A 1 58 ? 0.276 0.180 -2.990 1.00 70.43 58 ILE A N 9
ATOM 14171 C CA . ILE A 1 58 ? 0.146 1.072 -4.154 1.00 71.42 58 ILE A CA 9
ATOM 14172 C C . ILE A 1 58 ? -0.647 0.403 -5.295 1.00 54.42 58 ILE A C 9
ATOM 14173 O O . ILE A 1 58 ? -1.051 -0.760 -5.187 1.00 32.33 58 ILE A O 9
ATOM 14189 N N . ASN A 1 59 ? -0.882 1.141 -6.383 1.00 34.42 59 ASN A N 9
ATOM 14190 C CA . ASN A 1 59 ? -1.723 0.646 -7.486 1.00 44.44 59 ASN A CA 9
ATOM 14191 C C . ASN A 1 59 ? -0.964 -0.303 -8.436 1.00 61.53 59 ASN A C 9
ATOM 14192 O O . ASN A 1 59 ? 0.236 -0.536 -8.285 1.00 62.12 59 ASN A O 9
ATOM 14203 N N . SER A 1 60 ? -1.681 -0.826 -9.434 1.00 12.34 60 SER A N 9
ATOM 14204 C CA . SER A 1 60 ? -1.117 -1.796 -10.390 1.00 32.35 60 SER A CA 9
ATOM 14205 C C . SER A 1 60 ? -0.040 -1.173 -11.294 1.00 53.04 60 SER A C 9
ATOM 14206 O O . SER A 1 60 ? 0.747 -1.889 -11.916 1.00 61.52 60 SER A O 9
ATOM 14214 N N . GLN A 1 61 ? -0.010 0.156 -11.372 1.00 43.02 61 GLN A N 9
ATOM 14215 C CA . GLN A 1 61 ? 1.003 0.864 -12.166 1.00 72.32 61 GLN A CA 9
ATOM 14216 C C . GLN A 1 61 ? 2.307 1.038 -11.372 1.00 61.12 61 GLN A C 9
ATOM 14217 O O . GLN A 1 61 ? 3.340 1.429 -11.922 1.00 70.33 61 GLN A O 9
ATOM 14231 N N . GLY A 1 62 ? 2.251 0.744 -10.077 1.00 12.32 62 GLY A N 9
ATOM 14232 C CA . GLY A 1 62 ? 3.376 1.019 -9.201 1.00 34.53 62 GLY A CA 9
ATOM 14233 C C . GLY A 1 62 ? 3.512 2.505 -8.912 1.00 73.40 62 GLY A C 9
ATOM 14234 O O . GLY A 1 62 ? 4.584 3.084 -9.070 1.00 11.03 62 GLY A O 9
ATOM 14238 N N . LYS A 1 63 ? 2.404 3.128 -8.524 1.00 4.41 63 LYS A N 9
ATOM 14239 C CA . LYS A 1 63 ? 2.376 4.560 -8.206 1.00 63.24 63 LYS A CA 9
ATOM 14240 C C . LYS A 1 63 ? 1.595 4.821 -6.911 1.00 22.15 63 LYS A C 9
ATOM 14241 O O . LYS A 1 63 ? 0.765 4.006 -6.495 1.00 4.04 63 LYS A O 9
ATOM 14260 N N . ILE A 1 64 ? 1.858 5.962 -6.282 1.00 41.44 64 ILE A N 9
ATOM 14261 C CA . ILE A 1 64 ? 1.149 6.359 -5.063 1.00 5.12 64 ILE A CA 9
ATOM 14262 C C . ILE A 1 64 ? -0.296 6.782 -5.381 1.00 63.53 64 ILE A C 9
ATOM 14263 O O . ILE A 1 64 ? -0.525 7.723 -6.143 1.00 20.23 64 ILE A O 9
ATOM 14279 N N . SER A 1 65 ? -1.264 6.073 -4.801 1.00 70.34 65 SER A N 9
ATOM 14280 C CA . SER A 1 65 ? -2.689 6.344 -5.052 1.00 53.10 65 SER A CA 9
ATOM 14281 C C . SER A 1 65 ? -3.111 7.719 -4.522 1.00 34.24 65 SER A C 9
ATOM 14282 O O . SER A 1 65 ? -3.827 8.463 -5.196 1.00 53.52 65 SER A O 9
ATOM 14290 N N . LEU A 1 66 ? -2.673 8.051 -3.309 1.00 71.23 66 LEU A N 9
ATOM 14291 C CA . LEU A 1 66 ? -2.979 9.353 -2.708 1.00 63.12 66 LEU A CA 9
ATOM 14292 C C . LEU A 1 66 ? -2.135 10.464 -3.349 1.00 33.54 66 LEU A C 9
ATOM 14293 O O . LEU A 1 66 ? -0.910 10.451 -3.265 1.00 11.24 66 LEU A O 9
ATOM 14309 N N . LYS A 1 67 ? -2.799 11.419 -3.994 1.00 31.34 67 LYS A N 9
ATOM 14310 C CA . LYS A 1 67 ? -2.109 12.504 -4.702 1.00 61.22 67 LYS A CA 9
ATOM 14311 C C . LYS A 1 67 ? -2.267 13.850 -3.973 1.00 24.22 67 LYS A C 9
ATOM 14312 O O . LYS A 1 67 ? -3.066 13.975 -3.043 1.00 64.23 67 LYS A O 9
ATOM 14331 N N . GLY A 1 68 ? -1.512 14.856 -4.412 1.00 14.50 68 GLY A N 9
ATOM 14332 C CA . GLY A 1 68 ? -1.470 16.134 -3.706 1.00 41.11 68 GLY A CA 9
ATOM 14333 C C . GLY A 1 68 ? -0.422 16.136 -2.599 1.00 35.14 68 GLY A C 9
ATOM 14334 O O . GLY A 1 68 ? 0.718 15.721 -2.816 1.00 31.22 68 GLY A O 9
ATOM 14338 N N . ARG A 1 69 ? -0.796 16.588 -1.406 1.00 13.41 69 ARG A N 9
ATOM 14339 C CA . ARG A 1 69 ? 0.109 16.527 -0.251 1.00 42.14 69 ARG A CA 9
ATOM 14340 C C . ARG A 1 69 ? 0.089 15.132 0.388 1.00 54.31 69 ARG A C 9
ATOM 14341 O O . ARG A 1 69 ? 1.068 14.704 1.011 1.00 31.44 69 ARG A O 9
ATOM 14362 N N . ASP A 1 70 ? -1.027 14.419 0.224 1.00 53.45 70 ASP A N 9
ATOM 14363 C CA . ASP A 1 70 ? -1.129 13.031 0.680 1.00 10.21 70 ASP A CA 9
ATOM 14364 C C . ASP A 1 70 ? -0.143 12.132 -0.083 1.00 31.52 70 ASP A C 9
ATOM 14365 O O . ASP A 1 70 ? 0.169 11.018 0.351 1.00 2.52 70 ASP A O 9
ATOM 14374 N N . LEU A 1 71 ? 0.347 12.630 -1.216 1.00 61.51 71 LEU A N 9
ATOM 14375 C CA . LEU A 1 71 ? 1.392 11.943 -1.973 1.00 1.14 71 LEU A CA 9
ATOM 14376 C C . LEU A 1 71 ? 2.688 11.896 -1.152 1.00 50.11 71 LEU A C 9
ATOM 14377 O O . LEU A 1 71 ? 3.257 10.830 -0.954 1.00 71.14 71 LEU A O 9
ATOM 14393 N N . ASP A 1 72 ? 3.136 13.058 -0.662 1.00 51.21 72 ASP A N 9
ATOM 14394 C CA . ASP A 1 72 ? 4.328 13.133 0.198 1.00 1.24 72 ASP A CA 9
ATOM 14395 C C . ASP A 1 72 ? 4.113 12.376 1.522 1.00 54.12 72 ASP A C 9
ATOM 14396 O O . ASP A 1 72 ? 5.052 11.830 2.099 1.00 44.14 72 ASP A O 9
ATOM 14405 N N . ARG A 1 73 ? 2.872 12.366 1.992 1.00 74.03 73 ARG A N 9
ATOM 14406 C CA . ARG A 1 73 ? 2.471 11.584 3.168 1.00 71.44 73 ARG A CA 9
ATOM 14407 C C . ARG A 1 73 ? 2.926 10.112 3.033 1.00 62.35 73 ARG A C 9
ATOM 14408 O O . ARG A 1 73 ? 3.777 9.629 3.796 1.00 23.54 73 ARG A O 9
ATOM 14429 N N . GLN A 1 74 ? 2.384 9.417 2.034 1.00 64.23 74 GLN A N 9
ATOM 14430 C CA . GLN A 1 74 ? 2.747 8.020 1.772 1.00 32.34 74 GLN A CA 9
ATOM 14431 C C . GLN A 1 74 ? 4.204 7.912 1.283 1.00 65.42 74 GLN A C 9
ATOM 14432 O O . GLN A 1 74 ? 4.963 7.047 1.728 1.00 72.42 74 GLN A O 9
ATOM 14446 N N . LYS A 1 75 ? 4.578 8.815 0.376 1.00 73.13 75 LYS A N 9
ATOM 14447 C CA . LYS A 1 75 ? 5.936 8.882 -0.187 1.00 20.44 75 LYS A CA 9
ATOM 14448 C C . LYS A 1 75 ? 7.015 8.847 0.901 1.00 73.20 75 LYS A C 9
ATOM 14449 O O . LYS A 1 75 ? 7.836 7.936 0.939 1.00 11.22 75 LYS A O 9
ATOM 14468 N N . GLN A 1 76 ? 6.997 9.838 1.789 1.00 52.33 76 GLN A N 9
ATOM 14469 C CA . GLN A 1 76 ? 8.024 9.967 2.826 1.00 52.21 76 GLN A CA 9
ATOM 14470 C C . GLN A 1 76 ? 7.991 8.801 3.822 1.00 51.02 76 GLN A C 9
ATOM 14471 O O . GLN A 1 76 ? 9.036 8.379 4.323 1.00 53.43 76 GLN A O 9
ATOM 14485 N N . LYS A 1 77 ? 6.800 8.274 4.119 1.00 2.35 77 LYS A N 9
ATOM 14486 C CA . LYS A 1 77 ? 6.703 7.060 4.943 1.00 1.21 77 LYS A CA 9
ATOM 14487 C C . LYS A 1 77 ? 7.431 5.874 4.283 1.00 22.22 77 LYS A C 9
ATOM 14488 O O . LYS A 1 77 ? 7.938 4.982 4.966 1.00 14.14 77 LYS A O 9
ATOM 14507 N N . LEU A 1 78 ? 7.476 5.878 2.952 1.00 73.43 78 LEU A N 9
ATOM 14508 C CA . LEU A 1 78 ? 8.207 4.863 2.187 1.00 51.33 78 LEU A CA 9
ATOM 14509 C C . LEU A 1 78 ? 9.688 5.246 2.010 1.00 5.24 78 LEU A C 9
ATOM 14510 O O . LEU A 1 78 ? 10.570 4.383 2.006 1.00 43.03 78 LEU A O 9
ATOM 14526 N N . GLU A 1 79 ? 9.963 6.542 1.877 1.00 45.14 79 GLU A N 9
ATOM 14527 C CA . GLU A 1 79 ? 11.341 7.024 1.734 1.00 73.11 79 GLU A CA 9
ATOM 14528 C C . GLU A 1 79 ? 12.152 6.775 3.010 1.00 73.24 79 GLU A C 9
ATOM 14529 O O . GLU A 1 79 ? 13.361 6.544 2.947 1.00 4.24 79 GLU A O 9
ATOM 14541 N N . ALA A 1 80 ? 11.480 6.821 4.163 1.00 73.24 80 ALA A N 9
ATOM 14542 C CA . ALA A 1 80 ? 12.109 6.479 5.446 1.00 4.13 80 ALA A CA 9
ATOM 14543 C C . ALA A 1 80 ? 12.665 5.043 5.428 1.00 64.23 80 ALA A C 9
ATOM 14544 O O . ALA A 1 80 ? 13.598 4.710 6.161 1.00 42.52 80 ALA A O 9
ATOM 14551 N N . GLU A 1 81 ? 12.074 4.200 4.584 1.00 15.42 81 GLU A N 9
ATOM 14552 C CA . GLU A 1 81 ? 12.535 2.820 4.394 1.00 53.35 81 GLU A CA 9
ATOM 14553 C C . GLU A 1 81 ? 13.751 2.768 3.455 1.00 64.12 81 GLU A C 9
ATOM 14554 O O . GLU A 1 81 ? 14.579 1.858 3.528 1.00 52.33 81 GLU A O 9
ATOM 14566 N N . GLY A 1 82 ? 13.854 3.764 2.584 1.00 13.44 82 GLY A N 9
ATOM 14567 C CA . GLY A 1 82 ? 14.858 3.749 1.526 1.00 34.31 82 GLY A CA 9
ATOM 14568 C C . GLY A 1 82 ? 14.278 3.313 0.184 1.00 63.12 82 GLY A C 9
ATOM 14569 O O . GLY A 1 82 ? 15.001 2.838 -0.693 1.00 32.33 82 GLY A O 9
ATOM 14573 N N . ILE A 1 83 ? 12.962 3.470 0.033 1.00 51.05 83 ILE A N 9
ATOM 14574 C CA . ILE A 1 83 ? 12.264 3.101 -1.201 1.00 34.13 83 ILE A CA 9
ATOM 14575 C C . ILE A 1 83 ? 12.348 4.229 -2.246 1.00 4.22 83 ILE A C 9
ATOM 14576 O O . ILE A 1 83 ? 11.994 5.380 -1.970 1.00 65.32 83 ILE A O 9
ATOM 14592 N N . GLU A 1 84 ? 12.829 3.888 -3.441 1.00 4.02 84 GLU A N 9
ATOM 14593 C CA . GLU A 1 84 ? 13.014 4.868 -4.519 1.00 53.42 84 GLU A CA 9
ATOM 14594 C C . GLU A 1 84 ? 11.673 5.326 -5.124 1.00 11.30 84 GLU A C 9
ATOM 14595 O O . GLU A 1 84 ? 11.072 4.641 -5.959 1.00 4.11 84 GLU A O 9
ATOM 14607 N N . VAL A 1 85 ? 11.202 6.490 -4.684 1.00 33.45 85 VAL A N 9
ATOM 14608 C CA . VAL A 1 85 ? 9.955 7.071 -5.189 1.00 5.42 85 VAL A CA 9
ATOM 14609 C C . VAL A 1 85 ? 10.242 8.160 -6.233 1.00 74.12 85 VAL A C 9
ATOM 14610 O O . VAL A 1 85 ? 10.767 9.227 -5.905 1.00 64.33 85 VAL A O 9
ATOM 14623 N N . SER A 1 86 ? 9.899 7.878 -7.489 1.00 40.21 86 SER A N 9
ATOM 14624 C CA . SER A 1 86 ? 10.095 8.833 -8.590 1.00 61.14 86 SER A CA 9
ATOM 14625 C C . SER A 1 86 ? 9.187 10.063 -8.441 1.00 21.14 86 SER A C 9
ATOM 14626 O O . SER A 1 86 ? 8.135 9.994 -7.799 1.00 24.25 86 SER A O 9
ATOM 14634 N N . GLU A 1 87 ? 9.590 11.158 -9.095 1.00 41.20 87 GLU A N 9
ATOM 14635 C CA . GLU A 1 87 ? 8.984 12.495 -8.923 1.00 4.14 87 GLU A CA 9
ATOM 14636 C C . GLU A 1 87 ? 7.438 12.492 -8.882 1.00 12.35 87 GLU A C 9
ATOM 14637 O O . GLU A 1 87 ? 6.839 13.011 -7.938 1.00 43.03 87 GLU A O 9
ATOM 14649 N N . ILE A 1 88 ? 6.795 11.901 -9.890 1.00 14.51 88 ILE A N 9
ATOM 14650 C CA . ILE A 1 88 ? 5.323 11.910 -9.983 1.00 12.24 88 ILE A CA 9
ATOM 14651 C C . ILE A 1 88 ? 4.666 10.857 -9.065 1.00 65.30 88 ILE A C 9
ATOM 14652 O O . ILE A 1 88 ? 3.468 10.581 -9.175 1.00 64.20 88 ILE A O 9
ATOM 14668 N N . GLY A 1 89 ? 5.455 10.296 -8.148 1.00 64.21 89 GLY A N 9
ATOM 14669 C CA . GLY A 1 89 ? 4.958 9.274 -7.234 1.00 13.12 89 GLY A CA 9
ATOM 14670 C C . GLY A 1 89 ? 4.969 7.877 -7.841 1.00 41.42 89 GLY A C 9
ATOM 14671 O O . GLY A 1 89 ? 3.975 7.156 -7.767 1.00 53.45 89 GLY A O 9
ATOM 14675 N N . LYS A 1 90 ? 6.097 7.485 -8.436 1.00 52.44 90 LYS A N 9
ATOM 14676 C CA . LYS A 1 90 ? 6.207 6.169 -9.094 1.00 1.42 90 LYS A CA 9
ATOM 14677 C C . LYS A 1 90 ? 7.248 5.267 -8.406 1.00 21.22 90 LYS A C 9
ATOM 14678 O O . LYS A 1 90 ? 8.416 5.634 -8.273 1.00 52.13 90 LYS A O 9
ATOM 14697 N N . ILE A 1 91 ? 6.812 4.085 -7.977 1.00 1.51 91 ILE A N 9
ATOM 14698 C CA . ILE A 1 91 ? 7.687 3.106 -7.319 1.00 13.31 91 ILE A CA 9
ATOM 14699 C C . ILE A 1 91 ? 7.810 1.815 -8.152 1.00 24.35 91 ILE A C 9
ATOM 14700 O O . ILE A 1 91 ? 6.845 1.367 -8.775 1.00 63.20 91 ILE A O 9
ATOM 14716 N N . ALA A 1 92 ? 9.002 1.223 -8.160 1.00 3.52 92 ALA A N 9
ATOM 14717 C CA . ALA A 1 92 ? 9.243 -0.029 -8.886 1.00 1.53 92 ALA A CA 9
ATOM 14718 C C . ALA A 1 92 ? 8.662 -1.245 -8.142 1.00 32.34 92 ALA A C 9
ATOM 14719 O O . ALA A 1 92 ? 9.249 -1.731 -7.173 1.00 25.51 92 ALA A O 9
ATOM 14726 N N . LEU A 1 93 ? 7.505 -1.731 -8.599 1.00 43.22 93 LEU A N 9
ATOM 14727 C CA . LEU A 1 93 ? 6.851 -2.898 -7.984 1.00 44.34 93 LEU A CA 9
ATOM 14728 C C . LEU A 1 93 ? 7.786 -4.114 -7.911 1.00 22.32 93 LEU A C 9
ATOM 14729 O O . LEU A 1 93 ? 8.123 -4.571 -6.826 1.00 32.51 93 LEU A O 9
ATOM 14745 N N . ARG A 1 94 ? 8.219 -4.614 -9.067 1.00 4.20 94 ARG A N 9
ATOM 14746 C CA . ARG A 1 94 ? 9.055 -5.829 -9.133 1.00 52.10 94 ARG A CA 9
ATOM 14747 C C . ARG A 1 94 ? 10.259 -5.764 -8.172 1.00 71.33 94 ARG A C 9
ATOM 14748 O O . ARG A 1 94 ? 10.727 -6.791 -7.669 1.00 53.25 94 ARG A O 9
ATOM 14769 N N . LYS A 1 95 ? 10.742 -4.552 -7.922 1.00 43.04 95 LYS A N 9
ATOM 14770 C CA . LYS A 1 95 ? 11.933 -4.335 -7.095 1.00 51.50 95 LYS A CA 9
ATOM 14771 C C . LYS A 1 95 ? 11.601 -4.411 -5.592 1.00 5.44 95 LYS A C 9
ATOM 14772 O O . LYS A 1 95 ? 12.402 -4.900 -4.796 1.00 4.24 95 LYS A O 9
ATOM 14791 N N . TYR A 1 96 ? 10.413 -3.940 -5.209 1.00 74.41 96 TYR A N 9
ATOM 14792 C CA . TYR A 1 96 ? 10.009 -3.919 -3.792 1.00 11.15 96 TYR A CA 9
ATOM 14793 C C . TYR A 1 96 ? 8.803 -4.831 -3.516 1.00 2.13 96 TYR A C 9
ATOM 14794 O O . TYR A 1 96 ? 8.281 -4.847 -2.407 1.00 12.13 96 TYR A O 9
ATOM 14812 N N . LYS A 1 97 ? 8.367 -5.593 -4.516 1.00 23.13 97 LYS A N 9
ATOM 14813 C CA . LYS A 1 97 ? 7.152 -6.403 -4.402 1.00 34.13 97 LYS A CA 9
ATOM 14814 C C . LYS A 1 97 ? 7.244 -7.418 -3.254 1.00 65.53 97 LYS A C 9
ATOM 14815 O O . LYS A 1 97 ? 8.255 -8.108 -3.093 1.00 51.31 97 LYS A O 9
ATOM 14834 N N . TRP A 1 98 ? 6.180 -7.495 -2.456 1.00 64.11 98 TRP A N 9
ATOM 14835 C CA . TRP A 1 98 ? 6.099 -8.439 -1.341 1.00 25.22 98 TRP A CA 9
ATOM 14836 C C . TRP A 1 98 ? 6.335 -9.883 -1.808 1.00 5.45 98 TRP A C 9
ATOM 14837 O O . TRP A 1 98 ? 5.548 -10.442 -2.570 1.00 34.53 98 TRP A O 9
ATOM 14858 N N . GLN A 1 99 ? 7.432 -10.475 -1.349 1.00 41.34 99 GLN A N 9
ATOM 14859 C CA . GLN A 1 99 ? 7.739 -11.877 -1.635 1.00 34.32 99 GLN A CA 9
ATOM 14860 C C . GLN A 1 99 ? 7.585 -12.731 -0.364 1.00 22.30 99 GLN A C 9
ATOM 14861 O O . GLN A 1 99 ? 8.524 -12.858 0.421 1.00 60.44 99 GLN A O 9
ATOM 14875 N N . PRO A 1 100 ? 6.388 -13.309 -0.130 1.00 3.33 100 PRO A N 9
ATOM 14876 C CA . PRO A 1 100 ? 6.151 -14.179 1.032 1.00 24.21 100 PRO A CA 9
ATOM 14877 C C . PRO A 1 100 ? 6.737 -15.585 0.830 1.00 73.31 100 PRO A C 9
ATOM 14878 O O . PRO A 1 100 ? 6.784 -16.395 1.756 1.00 74.22 100 PRO A O 9
ATOM 14889 N N . LEU A 1 101 ? 7.178 -15.860 -0.396 1.00 30.02 101 LEU A N 9
ATOM 14890 C CA . LEU A 1 101 ? 7.747 -17.158 -0.753 1.00 2.05 101 LEU A CA 9
ATOM 14891 C C . LEU A 1 101 ? 9.264 -17.171 -0.522 1.00 43.13 101 LEU A C 9
ATOM 14892 O O . LEU A 1 101 ? 10.038 -16.663 -1.337 1.00 53.15 101 LEU A O 9
ATOM 14908 N N . GLU A 1 102 ? 9.674 -17.733 0.610 1.00 62.32 102 GLU A N 9
ATOM 14909 C CA . GLU A 1 102 ? 11.091 -17.811 0.981 1.00 52.43 102 GLU A CA 9
ATOM 14910 C C . GLU A 1 102 ? 11.867 -18.851 0.133 1.00 14.30 102 GLU A C 9
ATOM 14911 O O . GLU A 1 102 ? 11.703 -20.076 0.357 1.00 37.46 102 GLU A O 9
ATOM 14923 N N . MET A 1 1 ? -15.504 -5.064 14.047 1.00 53.52 1 MET A N 10
ATOM 14924 C CA . MET A 1 1 ? -14.986 -4.404 12.820 1.00 2.33 1 MET A CA 10
ATOM 14925 C C . MET A 1 1 ? -15.354 -5.225 11.573 1.00 72.01 1 MET A C 10
ATOM 14926 O O . MET A 1 1 ? -15.259 -6.453 11.590 1.00 2.42 1 MET A O 10
ATOM 14942 N N . ASP A 1 2 ? -15.773 -4.543 10.503 1.00 52.21 2 ASP A N 10
ATOM 14943 C CA . ASP A 1 2 ? -16.201 -5.209 9.259 1.00 32.24 2 ASP A CA 10
ATOM 14944 C C . ASP A 1 2 ? -15.181 -6.256 8.778 1.00 43.34 2 ASP A C 10
ATOM 14945 O O . ASP A 1 2 ? -13.994 -5.956 8.634 1.00 73.43 2 ASP A O 10
ATOM 14954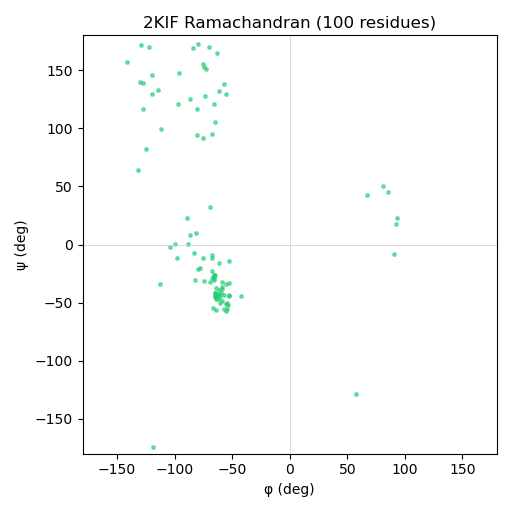 N N . GLN A 1 3 ? -15.660 -7.475 8.508 1.00 0.12 3 GLN A N 10
ATOM 14955 C CA . GLN A 1 3 ? -14.793 -8.588 8.088 1.00 14.54 3 GLN A CA 10
ATOM 14956 C C . GLN A 1 3 ? -13.951 -8.238 6.853 1.00 41.11 3 GLN A C 10
ATOM 14957 O O . GLN A 1 3 ? -12.794 -8.642 6.753 1.00 33.51 3 GLN A O 10
ATOM 14971 N N . PHE A 1 4 ? -14.530 -7.490 5.916 1.00 2.10 4 PHE A N 10
ATOM 14972 C CA . PHE A 1 4 ? -13.791 -7.026 4.738 1.00 25.21 4 PHE A CA 10
ATOM 14973 C C . PHE A 1 4 ? -12.538 -6.247 5.159 1.00 5.41 4 PHE A C 10
ATOM 14974 O O . PHE A 1 4 ? -11.420 -6.574 4.762 1.00 72.22 4 PHE A O 10
ATOM 14991 N N . LEU A 1 5 ? -12.747 -5.230 5.989 1.00 3.25 5 LEU A N 10
ATOM 14992 C CA . LEU A 1 5 ? -11.660 -4.388 6.491 1.00 32.32 5 LEU A CA 10
ATOM 14993 C C . LEU A 1 5 ? -10.668 -5.205 7.334 1.00 31.54 5 LEU A C 10
ATOM 14994 O O . LEU A 1 5 ? -9.454 -5.084 7.176 1.00 11.32 5 LEU A O 10
ATOM 15010 N N . VAL A 1 6 ? -11.194 -6.051 8.218 1.00 24.55 6 VAL A N 10
ATOM 15011 C CA . VAL A 1 6 ? -10.358 -6.895 9.078 1.00 13.41 6 VAL A CA 10
ATOM 15012 C C . VAL A 1 6 ? -9.407 -7.786 8.264 1.00 43.14 6 VAL A C 10
ATOM 15013 O O . VAL A 1 6 ? -8.202 -7.796 8.500 1.00 34.31 6 VAL A O 10
ATOM 15026 N N . GLN A 1 7 ? -9.957 -8.528 7.303 1.00 3.25 7 GLN A N 10
ATOM 15027 C CA . GLN A 1 7 ? -9.169 -9.490 6.524 1.00 72.41 7 GLN A CA 10
ATOM 15028 C C . GLN A 1 7 ? -8.055 -8.807 5.716 1.00 63.22 7 GLN A C 10
ATOM 15029 O O . GLN A 1 7 ? -6.893 -9.211 5.793 1.00 44.34 7 GLN A O 10
ATOM 15043 N N . ILE A 1 8 ? -8.407 -7.770 4.951 1.00 72.03 8 ILE A N 10
ATOM 15044 C CA . ILE A 1 8 ? -7.418 -7.059 4.131 1.00 44.23 8 ILE A CA 10
ATOM 15045 C C . ILE A 1 8 ? -6.289 -6.460 4.994 1.00 12.14 8 ILE A C 10
ATOM 15046 O O . ILE A 1 8 ? -5.109 -6.611 4.674 1.00 33.43 8 ILE A O 10
ATOM 15062 N N . PHE A 1 9 ? -6.651 -5.809 6.103 1.00 21.02 9 PHE A N 10
ATOM 15063 C CA . PHE A 1 9 ? -5.655 -5.255 7.032 1.00 33.13 9 PHE A CA 10
ATOM 15064 C C . PHE A 1 9 ? -4.812 -6.376 7.665 1.00 62.25 9 PHE A C 10
ATOM 15065 O O . PHE A 1 9 ? -3.589 -6.256 7.803 1.00 43.20 9 PHE A O 10
ATOM 15082 N N . ALA A 1 10 ? -5.480 -7.471 8.030 1.00 3.24 10 ALA A N 10
ATOM 15083 C CA . ALA A 1 10 ? -4.816 -8.636 8.624 1.00 13.25 10 ALA A CA 10
ATOM 15084 C C . ALA A 1 10 ? -3.789 -9.254 7.669 1.00 14.23 10 ALA A C 10
ATOM 15085 O O . ALA A 1 10 ? -2.904 -9.992 8.095 1.00 13.33 10 ALA A O 10
ATOM 15092 N N . VAL A 1 11 ? -3.927 -8.968 6.373 1.00 65.43 11 VAL A N 10
ATOM 15093 C CA . VAL A 1 11 ? -2.933 -9.383 5.374 1.00 34.33 11 VAL A CA 10
ATOM 15094 C C . VAL A 1 11 ? -1.789 -8.355 5.271 1.00 2.32 11 VAL A C 10
ATOM 15095 O O . VAL A 1 11 ? -0.616 -8.724 5.186 1.00 52.54 11 VAL A O 10
ATOM 15108 N N . ILE A 1 12 ? -2.141 -7.069 5.310 1.00 12.13 12 ILE A N 10
ATOM 15109 C CA . ILE A 1 12 ? -1.164 -5.973 5.176 1.00 22.34 12 ILE A CA 10
ATOM 15110 C C . ILE A 1 12 ? -0.020 -6.067 6.207 1.00 64.31 12 ILE A C 10
ATOM 15111 O O . ILE A 1 12 ? 1.142 -5.836 5.875 1.00 72.32 12 ILE A O 10
ATOM 15127 N N . HIS A 1 13 ? -0.349 -6.413 7.451 1.00 53.22 13 HIS A N 10
ATOM 15128 C CA . HIS A 1 13 ? 0.665 -6.509 8.522 1.00 71.44 13 HIS A CA 10
ATOM 15129 C C . HIS A 1 13 ? 1.798 -7.515 8.208 1.00 41.42 13 HIS A C 10
ATOM 15130 O O . HIS A 1 13 ? 2.823 -7.529 8.891 1.00 63.33 13 HIS A O 10
ATOM 15144 N N . GLN A 1 14 ? 1.618 -8.348 7.180 1.00 51.12 14 GLN A N 10
ATOM 15145 C CA . GLN A 1 14 ? 2.641 -9.340 6.795 1.00 14.31 14 GLN A CA 10
ATOM 15146 C C . GLN A 1 14 ? 3.699 -8.743 5.850 1.00 33.54 14 GLN A C 10
ATOM 15147 O O . GLN A 1 14 ? 4.697 -9.396 5.533 1.00 40.34 14 GLN A O 10
ATOM 15161 N N . ILE A 1 15 ? 3.478 -7.511 5.395 1.00 23.11 15 ILE A N 10
ATOM 15162 C CA . ILE A 1 15 ? 4.441 -6.826 4.526 1.00 13.45 15 ILE A CA 10
ATOM 15163 C C . ILE A 1 15 ? 5.651 -6.326 5.341 1.00 23.10 15 ILE A C 10
ATOM 15164 O O . ILE A 1 15 ? 5.491 -5.532 6.270 1.00 23.30 15 ILE A O 10
ATOM 15180 N N . PRO A 1 16 ? 6.877 -6.791 5.019 1.00 24.02 16 PRO A N 10
ATOM 15181 C CA . PRO A 1 16 ? 8.091 -6.399 5.754 1.00 41.33 16 PRO A CA 10
ATOM 15182 C C . PRO A 1 16 ? 8.591 -4.988 5.394 1.00 13.54 16 PRO A C 10
ATOM 15183 O O . PRO A 1 16 ? 8.244 -4.433 4.345 1.00 45.32 16 PRO A O 10
ATOM 15194 N N . LYS A 1 17 ? 9.419 -4.417 6.265 1.00 20.32 17 LYS A N 10
ATOM 15195 C CA . LYS A 1 17 ? 9.974 -3.080 6.049 1.00 64.12 17 LYS A CA 10
ATOM 15196 C C . LYS A 1 17 ? 10.876 -3.046 4.805 1.00 53.52 17 LYS A C 10
ATOM 15197 O O . LYS A 1 17 ? 11.974 -3.605 4.804 1.00 23.01 17 LYS A O 10
ATOM 15216 N N . GLY A 1 18 ? 10.396 -2.411 3.739 1.00 61.21 18 GLY A N 10
ATOM 15217 C CA . GLY A 1 18 ? 11.182 -2.301 2.515 1.00 25.12 18 GLY A CA 10
ATOM 15218 C C . GLY A 1 18 ? 10.425 -2.739 1.265 1.00 72.21 18 GLY A C 10
ATOM 15219 O O . GLY A 1 18 ? 10.847 -2.439 0.146 1.00 22.34 18 GLY A O 10
ATOM 15223 N N . LYS A 1 19 ? 9.309 -3.450 1.447 1.00 1.05 19 LYS A N 10
ATOM 15224 C CA . LYS A 1 19 ? 8.502 -3.931 0.313 1.00 21.04 19 LYS A CA 10
ATOM 15225 C C . LYS A 1 19 ? 7.092 -3.316 0.299 1.00 31.13 19 LYS A C 10
ATOM 15226 O O . LYS A 1 19 ? 6.621 -2.768 1.297 1.00 53.45 19 LYS A O 10
ATOM 15245 N N . VAL A 1 20 ? 6.431 -3.423 -0.856 1.00 20.24 20 VAL A N 10
ATOM 15246 C CA . VAL A 1 20 ? 5.059 -2.939 -1.046 1.00 32.40 20 VAL A CA 10
ATOM 15247 C C . VAL A 1 20 ? 4.213 -3.973 -1.811 1.00 3.44 20 VAL A C 10
ATOM 15248 O O . VAL A 1 20 ? 4.747 -4.880 -2.453 1.00 24.43 20 VAL A O 10
ATOM 15261 N N . SER A 1 21 ? 2.895 -3.829 -1.743 1.00 22.43 21 SER A N 10
ATOM 15262 C CA . SER A 1 21 ? 1.973 -4.690 -2.499 1.00 5.30 21 SER A CA 10
ATOM 15263 C C . SER A 1 21 ? 0.844 -3.860 -3.116 1.00 12.23 21 SER A C 10
ATOM 15264 O O . SER A 1 21 ? 0.708 -2.671 -2.829 1.00 42.54 21 SER A O 10
ATOM 15272 N N . THR A 1 22 ? 0.043 -4.479 -3.976 1.00 13.04 22 THR A N 10
ATOM 15273 C CA . THR A 1 22 ? -1.081 -3.784 -4.616 1.00 71.44 22 THR A CA 10
ATOM 15274 C C . THR A 1 22 ? -2.426 -4.240 -4.040 1.00 25.04 22 THR A C 10
ATOM 15275 O O . THR A 1 22 ? -2.554 -5.363 -3.546 1.00 12.20 22 THR A O 10
ATOM 15286 N N . TYR A 1 23 ? -3.430 -3.363 -4.120 1.00 3.10 23 TYR A N 10
ATOM 15287 C CA . TYR A 1 23 ? -4.779 -3.660 -3.607 1.00 53.51 23 TYR A CA 10
ATOM 15288 C C . TYR A 1 23 ? -5.310 -5.006 -4.124 1.00 4.01 23 TYR A C 10
ATOM 15289 O O . TYR A 1 23 ? -5.925 -5.767 -3.380 1.00 22.22 23 TYR A O 10
ATOM 15307 N N . GLY A 1 24 ? -5.069 -5.282 -5.405 1.00 40.24 24 GLY A N 10
ATOM 15308 C CA . GLY A 1 24 ? -5.499 -6.545 -6.002 1.00 34.41 24 GLY A CA 10
ATOM 15309 C C . GLY A 1 24 ? -4.931 -7.765 -5.284 1.00 74.20 24 GLY A C 10
ATOM 15310 O O . GLY A 1 24 ? -5.637 -8.748 -5.062 1.00 51.44 24 GLY A O 10
ATOM 15314 N N . GLU A 1 25 ? -3.654 -7.692 -4.911 1.00 52.42 25 GLU A N 10
ATOM 15315 C CA . GLU A 1 25 ? -2.995 -8.782 -4.183 1.00 71.31 25 GLU A CA 10
ATOM 15316 C C . GLU A 1 25 ? -3.606 -8.961 -2.786 1.00 22.12 25 GLU A C 10
ATOM 15317 O O . GLU A 1 25 ? -4.024 -10.059 -2.420 1.00 33.34 25 GLU A O 10
ATOM 15329 N N . ILE A 1 26 ? -3.673 -7.870 -2.025 1.00 53.05 26 ILE A N 10
ATOM 15330 C CA . ILE A 1 26 ? -4.247 -7.897 -0.671 1.00 63.40 26 ILE A CA 10
ATOM 15331 C C . ILE A 1 26 ? -5.693 -8.431 -0.679 1.00 72.15 26 ILE A C 10
ATOM 15332 O O . ILE A 1 26 ? -6.054 -9.302 0.120 1.00 33.24 26 ILE A O 10
ATOM 15348 N N . ALA A 1 27 ? -6.510 -7.913 -1.597 1.00 22.34 27 ALA A N 10
ATOM 15349 C CA . ALA A 1 27 ? -7.906 -8.344 -1.728 1.00 75.53 27 ALA A CA 10
ATOM 15350 C C . ALA A 1 27 ? -8.006 -9.831 -2.110 1.00 4.34 27 ALA A C 10
ATOM 15351 O O . ALA A 1 27 ? -8.792 -10.582 -1.527 1.00 72.03 27 ALA A O 10
ATOM 15358 N N . LYS A 1 28 ? -7.207 -10.251 -3.089 1.00 73.03 28 LYS A N 10
ATOM 15359 C CA . LYS A 1 28 ? -7.181 -11.651 -3.529 1.00 61.44 28 LYS A CA 10
ATOM 15360 C C . LYS A 1 28 ? -6.757 -12.600 -2.391 1.00 31.41 28 LYS A C 10
ATOM 15361 O O . LYS A 1 28 ? -7.335 -13.676 -2.223 1.00 44.13 28 LYS A O 10
ATOM 15380 N N . MET A 1 29 ? -5.754 -12.195 -1.610 1.00 2.33 29 MET A N 10
ATOM 15381 C CA . MET A 1 29 ? -5.271 -13.008 -0.484 1.00 4.43 29 MET A CA 10
ATOM 15382 C C . MET A 1 29 ? -6.321 -13.099 0.636 1.00 33.52 29 MET A C 10
ATOM 15383 O O . MET A 1 29 ? -6.441 -14.130 1.303 1.00 10.13 29 MET A O 10
ATOM 15397 N N . ALA A 1 30 ? -7.075 -12.017 0.833 1.00 72.22 30 ALA A N 10
ATOM 15398 C CA . ALA A 1 30 ? -8.149 -11.987 1.833 1.00 1.51 30 ALA A CA 10
ATOM 15399 C C . ALA A 1 30 ? -9.410 -12.721 1.338 1.00 31.25 30 ALA A C 10
ATOM 15400 O O . ALA A 1 30 ? -10.199 -13.232 2.136 1.00 51.12 30 ALA A O 10
ATOM 15407 N N . GLY A 1 31 ? -9.594 -12.762 0.017 1.00 30.13 31 GLY A N 10
ATOM 15408 C CA . GLY A 1 31 ? -10.749 -13.440 -0.572 1.00 41.01 31 GLY A CA 10
ATOM 15409 C C . GLY A 1 31 ? -11.858 -12.487 -1.017 1.00 31.44 31 GLY A C 10
ATOM 15410 O O . GLY A 1 31 ? -13.039 -12.730 -0.756 1.00 2.41 31 GLY A O 10
ATOM 15414 N N . TYR A 1 32 ? -11.484 -11.398 -1.691 1.00 73.30 32 TYR A N 10
ATOM 15415 C CA . TYR A 1 32 ? -12.457 -10.409 -2.185 1.00 12.03 32 TYR A CA 10
ATOM 15416 C C . TYR A 1 32 ? -12.118 -9.946 -3.618 1.00 23.42 32 TYR A C 10
ATOM 15417 O O . TYR A 1 32 ? -11.480 -8.907 -3.812 1.00 65.41 32 TYR A O 10
ATOM 15435 N N . PRO A 1 33 ? -12.532 -10.720 -4.642 1.00 61.21 33 PRO A N 10
ATOM 15436 C CA . PRO A 1 33 ? -12.259 -10.390 -6.055 1.00 53.44 33 PRO A CA 10
ATOM 15437 C C . PRO A 1 33 ? -13.024 -9.140 -6.542 1.00 62.20 33 PRO A C 10
ATOM 15438 O O . PRO A 1 33 ? -14.250 -9.056 -6.413 1.00 4.21 33 PRO A O 10
ATOM 15449 N N . GLY A 1 34 ? -12.294 -8.173 -7.102 1.00 15.21 34 GLY A N 10
ATOM 15450 C CA . GLY A 1 34 ? -12.912 -6.947 -7.607 1.00 54.52 34 GLY A CA 10
ATOM 15451 C C . GLY A 1 34 ? -13.023 -5.838 -6.560 1.00 31.11 34 GLY A C 10
ATOM 15452 O O . GLY A 1 34 ? -13.362 -4.696 -6.883 1.00 23.32 34 GLY A O 10
ATOM 15456 N N . TYR A 1 35 ? -12.724 -6.164 -5.302 1.00 70.44 35 TYR A N 10
ATOM 15457 C CA . TYR A 1 35 ? -12.856 -5.201 -4.200 1.00 43.00 35 TYR A CA 10
ATOM 15458 C C . TYR A 1 35 ? -11.538 -4.467 -3.896 1.00 52.35 35 TYR A C 10
ATOM 15459 O O . TYR A 1 35 ? -11.432 -3.765 -2.891 1.00 22.35 35 TYR A O 10
ATOM 15477 N N . ALA A 1 36 ? -10.547 -4.610 -4.777 1.00 33.13 36 ALA A N 10
ATOM 15478 C CA . ALA A 1 36 ? -9.264 -3.904 -4.628 1.00 50.21 36 ALA A CA 10
ATOM 15479 C C . ALA A 1 36 ? -9.471 -2.387 -4.472 1.00 52.11 36 ALA A C 10
ATOM 15480 O O . ALA A 1 36 ? -8.895 -1.752 -3.588 1.00 11.03 36 ALA A O 10
ATOM 15487 N N . ARG A 1 37 ? -10.298 -1.825 -5.349 1.00 53.40 37 ARG A N 10
ATOM 15488 C CA . ARG A 1 37 ? -10.704 -0.414 -5.266 1.00 61.14 37 ARG A CA 10
ATOM 15489 C C . ARG A 1 37 ? -11.282 -0.056 -3.880 1.00 75.03 37 ARG A C 10
ATOM 15490 O O . ARG A 1 37 ? -11.030 1.029 -3.352 1.00 74.30 37 ARG A O 10
ATOM 15511 N N . HIS A 1 38 ? -12.042 -0.981 -3.290 1.00 32.34 38 HIS A N 10
ATOM 15512 C CA . HIS A 1 38 ? -12.635 -0.765 -1.964 1.00 4.01 38 HIS A CA 10
ATOM 15513 C C . HIS A 1 38 ? -11.557 -0.758 -0.867 1.00 34.22 38 HIS A C 10
ATOM 15514 O O . HIS A 1 38 ? -11.649 -0.003 0.103 1.00 53.23 38 HIS A O 10
ATOM 15528 N N . VAL A 1 39 ? -10.532 -1.596 -1.029 1.00 72.15 39 VAL A N 10
ATOM 15529 C CA . VAL A 1 39 ? -9.378 -1.590 -0.118 1.00 24.12 39 VAL A CA 10
ATOM 15530 C C . VAL A 1 39 ? -8.728 -0.198 -0.087 1.00 43.20 39 VAL A C 10
ATOM 15531 O O . VAL A 1 39 ? -8.321 0.294 0.969 1.00 21.52 39 VAL A O 10
ATOM 15544 N N . GLY A 1 40 ? -8.650 0.439 -1.259 1.00 33.23 40 GLY A N 10
ATOM 15545 C CA . GLY A 1 40 ? -8.172 1.816 -1.343 1.00 40.11 40 GLY A CA 10
ATOM 15546 C C . GLY A 1 40 ? -9.050 2.789 -0.559 1.00 14.11 40 GLY A C 10
ATOM 15547 O O . GLY A 1 40 ? -8.545 3.696 0.108 1.00 42.12 40 GLY A O 10
ATOM 15551 N N . LYS A 1 41 ? -10.368 2.600 -0.640 1.00 63.43 41 LYS A N 10
ATOM 15552 C CA . LYS A 1 41 ? -11.319 3.405 0.139 1.00 61.44 41 LYS A CA 10
ATOM 15553 C C . LYS A 1 41 ? -11.054 3.269 1.645 1.00 61.44 41 LYS A C 10
ATOM 15554 O O . LYS A 1 41 ? -11.182 4.234 2.403 1.00 3.03 41 LYS A O 10
ATOM 15573 N N . ALA A 1 42 ? -10.698 2.057 2.065 1.00 4.35 42 ALA A N 10
ATOM 15574 C CA . ALA A 1 42 ? -10.400 1.769 3.471 1.00 24.01 42 ALA A CA 10
ATOM 15575 C C . ALA A 1 42 ? -9.154 2.528 3.959 1.00 60.40 42 ALA A C 10
ATOM 15576 O O . ALA A 1 42 ? -9.213 3.266 4.943 1.00 71.13 42 ALA A O 10
ATOM 15583 N N . LEU A 1 43 ? -8.031 2.349 3.261 1.00 61.54 43 LEU A N 10
ATOM 15584 C CA . LEU A 1 43 ? -6.775 3.017 3.636 1.00 21.23 43 LEU A CA 10
ATOM 15585 C C . LEU A 1 43 ? -6.902 4.548 3.550 1.00 20.53 43 LEU A C 10
ATOM 15586 O O . LEU A 1 43 ? -6.279 5.274 4.324 1.00 55.44 43 LEU A O 10
ATOM 15602 N N . GLY A 1 44 ? -7.718 5.032 2.612 1.00 41.12 44 GLY A N 10
ATOM 15603 C CA . GLY A 1 44 ? -7.965 6.467 2.491 1.00 20.12 44 GLY A CA 10
ATOM 15604 C C . GLY A 1 44 ? -8.593 7.087 3.742 1.00 55.14 44 GLY A C 10
ATOM 15605 O O . GLY A 1 44 ? -8.501 8.299 3.957 1.00 75.03 44 GLY A O 10
ATOM 15609 N N . ASN A 1 45 ? -9.232 6.257 4.568 1.00 42.03 45 ASN A N 10
ATOM 15610 C CA . ASN A 1 45 ? -9.857 6.724 5.816 1.00 15.34 45 ASN A CA 10
ATOM 15611 C C . ASN A 1 45 ? -8.824 6.788 6.961 1.00 1.14 45 ASN A C 10
ATOM 15612 O O . ASN A 1 45 ? -9.096 7.333 8.036 1.00 41.22 45 ASN A O 10
ATOM 15623 N N . LEU A 1 46 ? -7.641 6.226 6.722 1.00 3.35 46 LEU A N 10
ATOM 15624 C CA . LEU A 1 46 ? -6.577 6.181 7.731 1.00 64.05 46 LEU A CA 10
ATOM 15625 C C . LEU A 1 46 ? -5.700 7.441 7.696 1.00 33.34 46 LEU A C 10
ATOM 15626 O O . LEU A 1 46 ? -5.382 7.959 6.623 1.00 30.52 46 LEU A O 10
ATOM 15642 N N . PRO A 1 47 ? -5.307 7.958 8.874 1.00 5.21 47 PRO A N 10
ATOM 15643 C CA . PRO A 1 47 ? -4.401 9.103 8.972 1.00 14.02 47 PRO A CA 10
ATOM 15644 C C . PRO A 1 47 ? -2.920 8.688 8.980 1.00 60.21 47 PRO A C 10
ATOM 15645 O O . PRO A 1 47 ? -2.591 7.501 9.053 1.00 23.51 47 PRO A O 10
ATOM 15656 N N . GLU A 1 48 ? -2.026 9.671 8.928 1.00 54.44 48 GLU A N 10
ATOM 15657 C CA . GLU A 1 48 ? -0.582 9.407 8.981 1.00 73.34 48 GLU A CA 10
ATOM 15658 C C . GLU A 1 48 ? -0.149 8.864 10.357 1.00 22.23 48 GLU A C 10
ATOM 15659 O O . GLU A 1 48 ? 0.965 8.358 10.514 1.00 1.04 48 GLU A O 10
ATOM 15671 N N . GLY A 1 49 ? -1.039 8.962 11.347 1.00 34.22 49 GLY A N 10
ATOM 15672 C CA . GLY A 1 49 ? -0.764 8.413 12.675 1.00 43.23 49 GLY A CA 10
ATOM 15673 C C . GLY A 1 49 ? -1.361 7.021 12.894 1.00 34.35 49 GLY A C 10
ATOM 15674 O O . GLY A 1 49 ? -1.762 6.675 14.008 1.00 25.21 49 GLY A O 10
ATOM 15678 N N . SER A 1 50 ? -1.428 6.219 11.833 1.00 45.23 50 SER A N 10
ATOM 15679 C CA . SER A 1 50 ? -1.939 4.839 11.926 1.00 34.50 50 SER A CA 10
ATOM 15680 C C . SER A 1 50 ? -0.797 3.826 12.100 1.00 52.20 50 SER A C 10
ATOM 15681 O O . SER A 1 50 ? 0.228 3.911 11.420 1.00 45.54 50 SER A O 10
ATOM 15689 N N . LYS A 1 51 ? -0.971 2.873 13.020 1.00 32.11 51 LYS A N 10
ATOM 15690 C CA . LYS A 1 51 ? 0.001 1.782 13.198 1.00 34.33 51 LYS A CA 10
ATOM 15691 C C . LYS A 1 51 ? -0.031 0.810 12.008 1.00 45.20 51 LYS A C 10
ATOM 15692 O O . LYS A 1 51 ? 0.973 0.177 11.681 1.00 43.52 51 LYS A O 10
ATOM 15711 N N . LEU A 1 52 ? -1.193 0.703 11.367 1.00 54.24 52 LEU A N 10
ATOM 15712 C CA . LEU A 1 52 ? -1.349 -0.123 10.166 1.00 21.53 52 LEU A CA 10
ATOM 15713 C C . LEU A 1 52 ? -0.662 0.542 8.965 1.00 55.14 52 LEU A C 10
ATOM 15714 O O . LEU A 1 52 ? -1.047 1.646 8.561 1.00 54.00 52 LEU A O 10
ATOM 15730 N N . PRO A 1 53 ? 0.363 -0.101 8.371 1.00 62.41 53 PRO A N 10
ATOM 15731 C CA . PRO A 1 53 ? 1.080 0.484 7.231 1.00 75.21 53 PRO A CA 10
ATOM 15732 C C . PRO A 1 53 ? 0.201 0.587 5.973 1.00 72.21 53 PRO A C 10
ATOM 15733 O O . PRO A 1 53 ? 0.082 -0.359 5.195 1.00 0.12 53 PRO A O 10
ATOM 15744 N N . TRP A 1 54 ? -0.398 1.755 5.778 1.00 25.41 54 TRP A N 10
ATOM 15745 C CA . TRP A 1 54 ? -1.217 2.025 4.593 1.00 2.51 54 TRP A CA 10
ATOM 15746 C C . TRP A 1 54 ? -0.332 2.387 3.392 1.00 60.10 54 TRP A C 10
ATOM 15747 O O . TRP A 1 54 ? -0.651 2.079 2.245 1.00 23.11 54 TRP A O 10
ATOM 15768 N N . PHE A 1 55 ? 0.799 3.017 3.686 1.00 23.55 55 PHE A N 10
ATOM 15769 C CA . PHE A 1 55 ? 1.745 3.472 2.661 1.00 72.25 55 PHE A CA 10
ATOM 15770 C C . PHE A 1 55 ? 2.358 2.318 1.844 1.00 33.54 55 PHE A C 10
ATOM 15771 O O . PHE A 1 55 ? 2.826 2.529 0.726 1.00 23.41 55 PHE A O 10
ATOM 15788 N N . ARG A 1 56 ? 2.348 1.105 2.397 1.00 64.11 56 ARG A N 10
ATOM 15789 C CA . ARG A 1 56 ? 2.948 -0.058 1.721 1.00 4.34 56 ARG A CA 10
ATOM 15790 C C . ARG A 1 56 ? 1.986 -0.720 0.716 1.00 25.04 56 ARG A C 10
ATOM 15791 O O . ARG A 1 56 ? 2.350 -1.695 0.061 1.00 60.44 56 ARG A O 10
ATOM 15812 N N . VAL A 1 57 ? 0.763 -0.202 0.598 1.00 3.51 57 VAL A N 10
ATOM 15813 C CA . VAL A 1 57 ? -0.235 -0.789 -0.311 1.00 24.54 57 VAL A CA 10
ATOM 15814 C C . VAL A 1 57 ? -0.658 0.208 -1.409 1.00 55.53 57 VAL A C 10
ATOM 15815 O O . VAL A 1 57 ? -1.384 1.172 -1.155 1.00 33.25 57 VAL A O 10
ATOM 15828 N N . ILE A 1 58 ? -0.194 -0.039 -2.634 1.00 63.12 58 ILE A N 10
ATOM 15829 C CA . ILE A 1 58 ? -0.455 0.853 -3.772 1.00 34.23 58 ILE A CA 10
ATOM 15830 C C . ILE A 1 58 ? -1.366 0.194 -4.830 1.00 32.54 58 ILE A C 10
ATOM 15831 O O . ILE A 1 58 ? -1.954 -0.863 -4.598 1.00 43.41 58 ILE A O 10
ATOM 15847 N N . ASN A 1 59 ? -1.486 0.838 -5.993 1.00 11.12 59 ASN A N 10
ATOM 15848 C CA . ASN A 1 59 ? -2.397 0.378 -7.051 1.00 52.00 59 ASN A CA 10
ATOM 15849 C C . ASN A 1 59 ? -1.688 -0.504 -8.100 1.00 13.14 59 ASN A C 10
ATOM 15850 O O . ASN A 1 59 ? -0.463 -0.608 -8.122 1.00 2.34 59 ASN A O 10
ATOM 15861 N N . SER A 1 60 ? -2.481 -1.125 -8.979 1.00 33.43 60 SER A N 10
ATOM 15862 C CA . SER A 1 60 ? -1.955 -2.029 -10.024 1.00 52.43 60 SER A CA 10
ATOM 15863 C C . SER A 1 60 ? -1.047 -1.300 -11.029 1.00 34.44 60 SER A C 10
ATOM 15864 O O . SER A 1 60 ? -0.273 -1.932 -11.751 1.00 23.40 60 SER A O 10
ATOM 15872 N N . GLN A 1 61 ? -1.140 0.028 -11.073 1.00 4.15 61 GLN A N 10
ATOM 15873 C CA . GLN A 1 61 ? -0.286 0.834 -11.955 1.00 30.50 61 GLN A CA 10
ATOM 15874 C C . GLN A 1 61 ? 1.143 0.944 -11.394 1.00 2.14 61 GLN A C 10
ATOM 15875 O O . GLN A 1 61 ? 2.075 1.341 -12.099 1.00 25.23 61 GLN A O 10
ATOM 15889 N N . GLY A 1 62 ? 1.307 0.587 -10.121 1.00 50.44 62 GLY A N 10
ATOM 15890 C CA . GLY A 1 62 ? 2.585 0.770 -9.449 1.00 14.23 62 GLY A CA 10
ATOM 15891 C C . GLY A 1 62 ? 2.848 2.233 -9.115 1.00 52.12 62 GLY A C 10
ATOM 15892 O O . GLY A 1 62 ? 3.946 2.746 -9.335 1.00 4.43 62 GLY A O 10
ATOM 15896 N N . LYS A 1 63 ? 1.820 2.909 -8.611 1.00 1.24 63 LYS A N 10
ATOM 15897 C CA . LYS A 1 63 ? 1.905 4.327 -8.242 1.00 34.45 63 LYS A CA 10
ATOM 15898 C C . LYS A 1 63 ? 1.284 4.590 -6.865 1.00 34.42 63 LYS A C 10
ATOM 15899 O O . LYS A 1 63 ? 0.512 3.781 -6.349 1.00 40.51 63 LYS A O 10
ATOM 15918 N N . ILE A 1 64 ? 1.624 5.737 -6.288 1.00 23.13 64 ILE A N 10
ATOM 15919 C CA . ILE A 1 64 ? 0.995 6.200 -5.052 1.00 72.32 64 ILE A CA 10
ATOM 15920 C C . ILE A 1 64 ? -0.461 6.611 -5.320 1.00 71.31 64 ILE A C 10
ATOM 15921 O O . ILE A 1 64 ? -0.726 7.502 -6.129 1.00 64.34 64 ILE A O 10
ATOM 15937 N N . SER A 1 65 ? -1.398 5.936 -4.661 1.00 63.32 65 SER A N 10
ATOM 15938 C CA . SER A 1 65 ? -2.835 6.183 -4.867 1.00 72.11 65 SER A CA 10
ATOM 15939 C C . SER A 1 65 ? -3.261 7.568 -4.371 1.00 65.44 65 SER A C 10
ATOM 15940 O O . SER A 1 65 ? -4.227 8.144 -4.872 1.00 54.33 65 SER A O 10
ATOM 15948 N N . LEU A 1 66 ? -2.548 8.095 -3.381 1.00 22.21 66 LEU A N 10
ATOM 15949 C CA . LEU A 1 66 ? -2.863 9.411 -2.819 1.00 44.30 66 LEU A CA 10
ATOM 15950 C C . LEU A 1 66 ? -2.377 10.551 -3.731 1.00 21.31 66 LEU A C 10
ATOM 15951 O O . LEU A 1 66 ? -1.574 10.340 -4.643 1.00 41.35 66 LEU A O 10
ATOM 15967 N N . LYS A 1 67 ? -2.859 11.764 -3.468 1.00 12.23 67 LYS A N 10
ATOM 15968 C CA . LYS A 1 67 ? -2.631 12.902 -4.369 1.00 14.10 67 LYS A CA 10
ATOM 15969 C C . LYS A 1 67 ? -2.192 14.164 -3.607 1.00 23.45 67 LYS A C 10
ATOM 15970 O O . LYS A 1 67 ? -2.572 14.375 -2.454 1.00 71.52 67 LYS A O 10
ATOM 15989 N N . GLY A 1 68 ? -1.380 14.994 -4.265 1.00 55.42 68 GLY A N 10
ATOM 15990 C CA . GLY A 1 68 ? -0.911 16.239 -3.663 1.00 45.23 68 GLY A CA 10
ATOM 15991 C C . GLY A 1 68 ? -0.047 16.029 -2.422 1.00 73.54 68 GLY A C 10
ATOM 15992 O O . GLY A 1 68 ? 0.961 15.320 -2.469 1.00 32.41 68 GLY A O 10
ATOM 15996 N N . ARG A 1 69 ? -0.453 16.635 -1.306 1.00 63.23 69 ARG A N 10
ATOM 15997 C CA . ARG A 1 69 ? 0.282 16.509 -0.043 1.00 34.41 69 ARG A CA 10
ATOM 15998 C C . ARG A 1 69 ? 0.260 15.062 0.461 1.00 12.25 69 ARG A C 10
ATOM 15999 O O . ARG A 1 69 ? 1.255 14.552 0.981 1.00 24.24 69 ARG A O 10
ATOM 16020 N N . ASP A 1 70 ? -0.884 14.405 0.294 1.00 44.12 70 ASP A N 10
ATOM 16021 C CA . ASP A 1 70 ? -1.033 12.997 0.664 1.00 71.43 70 ASP A CA 10
ATOM 16022 C C . ASP A 1 70 ? -0.054 12.106 -0.125 1.00 23.25 70 ASP A C 10
ATOM 16023 O O . ASP A 1 70 ? 0.400 11.071 0.370 1.00 21.21 70 ASP A O 10
ATOM 16032 N N . LEU A 1 71 ? 0.278 12.528 -1.346 1.00 64.43 71 LEU A N 10
ATOM 16033 C CA . LEU A 1 71 ? 1.209 11.786 -2.207 1.00 61.54 71 LEU A CA 10
ATOM 16034 C C . LEU A 1 71 ? 2.622 11.774 -1.600 1.00 73.22 71 LEU A C 10
ATOM 16035 O O . LEU A 1 71 ? 3.179 10.707 -1.319 1.00 52.25 71 LEU A O 10
ATOM 16051 N N . ASP A 1 72 ? 3.201 12.958 -1.387 1.00 72.43 72 ASP A N 10
ATOM 16052 C CA . ASP A 1 72 ? 4.556 13.048 -0.840 1.00 2.22 72 ASP A CA 10
ATOM 16053 C C . ASP A 1 72 ? 4.601 12.596 0.630 1.00 2.13 72 ASP A C 10
ATOM 16054 O O . ASP A 1 72 ? 5.659 12.225 1.135 1.00 22.51 72 ASP A O 10
ATOM 16063 N N . ARG A 1 73 ? 3.456 12.626 1.316 1.00 55.12 73 ARG A N 10
ATOM 16064 C CA . ARG A 1 73 ? 3.356 12.055 2.666 1.00 61.55 73 ARG A CA 10
ATOM 16065 C C . ARG A 1 73 ? 3.645 10.547 2.630 1.00 22.31 73 ARG A C 10
ATOM 16066 O O . ARG A 1 73 ? 4.487 10.043 3.375 1.00 54.23 73 ARG A O 10
ATOM 16087 N N . GLN A 1 74 ? 2.938 9.834 1.749 1.00 50.14 74 GLN A N 10
ATOM 16088 C CA . GLN A 1 74 ? 3.142 8.393 1.582 1.00 42.24 74 GLN A CA 10
ATOM 16089 C C . GLN A 1 74 ? 4.582 8.096 1.141 1.00 43.04 74 GLN A C 10
ATOM 16090 O O . GLN A 1 74 ? 5.200 7.134 1.598 1.00 72.14 74 GLN A O 10
ATOM 16104 N N . LYS A 1 75 ? 5.111 8.943 0.255 1.00 33.44 75 LYS A N 10
ATOM 16105 C CA . LYS A 1 75 ? 6.502 8.830 -0.194 1.00 54.50 75 LYS A CA 10
ATOM 16106 C C . LYS A 1 75 ? 7.477 8.904 0.991 1.00 5.30 75 LYS A C 10
ATOM 16107 O O . LYS A 1 75 ? 8.316 8.024 1.165 1.00 62.11 75 LYS A O 10
ATOM 16126 N N . GLN A 1 76 ? 7.349 9.953 1.805 1.00 70.25 76 GLN A N 10
ATOM 16127 C CA . GLN A 1 76 ? 8.202 10.132 2.992 1.00 0.11 76 GLN A CA 10
ATOM 16128 C C . GLN A 1 76 ? 8.130 8.912 3.925 1.00 1.25 76 GLN A C 10
ATOM 16129 O O . GLN A 1 76 ? 9.140 8.488 4.495 1.00 44.43 76 GLN A O 10
ATOM 16143 N N . LYS A 1 77 ? 6.929 8.357 4.075 1.00 64.44 77 LYS A N 10
ATOM 16144 C CA . LYS A 1 77 ? 6.735 7.107 4.820 1.00 24.42 77 LYS A CA 10
ATOM 16145 C C . LYS A 1 77 ? 7.560 5.959 4.215 1.00 42.25 77 LYS A C 10
ATOM 16146 O O . LYS A 1 77 ? 8.264 5.243 4.926 1.00 44.05 77 LYS A O 10
ATOM 16165 N N . LEU A 1 78 ? 7.469 5.800 2.898 1.00 25.41 78 LEU A N 10
ATOM 16166 C CA . LEU A 1 78 ? 8.178 4.732 2.184 1.00 3.53 78 LEU A CA 10
ATOM 16167 C C . LEU A 1 78 ? 9.704 4.922 2.234 1.00 23.42 78 LEU A C 10
ATOM 16168 O O . LEU A 1 78 ? 10.457 3.957 2.397 1.00 13.51 78 LEU A O 10
ATOM 16184 N N . GLU A 1 79 ? 10.159 6.166 2.102 1.00 73.34 79 GLU A N 10
ATOM 16185 C CA . GLU A 1 79 ? 11.589 6.477 2.182 1.00 24.14 79 GLU A CA 10
ATOM 16186 C C . GLU A 1 79 ? 12.141 6.163 3.581 1.00 45.11 79 GLU A C 10
ATOM 16187 O O . GLU A 1 79 ? 13.329 5.874 3.744 1.00 64.25 79 GLU A O 10
ATOM 16199 N N . ALA A 1 80 ? 11.265 6.215 4.586 1.00 42.00 80 ALA A N 10
ATOM 16200 C CA . ALA A 1 80 ? 11.622 5.824 5.956 1.00 22.42 80 ALA A CA 10
ATOM 16201 C C . ALA A 1 80 ? 11.727 4.296 6.099 1.00 52.14 80 ALA A C 10
ATOM 16202 O O . ALA A 1 80 ? 12.266 3.787 7.085 1.00 4.02 80 ALA A O 10
ATOM 16209 N N . GLU A 1 81 ? 11.207 3.568 5.111 1.00 74.13 81 GLU A N 10
ATOM 16210 C CA . GLU A 1 81 ? 11.222 2.098 5.128 1.00 43.55 81 GLU A CA 10
ATOM 16211 C C . GLU A 1 81 ? 12.298 1.525 4.188 1.00 44.20 81 GLU A C 10
ATOM 16212 O O . GLU A 1 81 ? 12.337 0.320 3.943 1.00 20.33 81 GLU A O 10
ATOM 16224 N N . GLY A 1 82 ? 13.172 2.389 3.674 1.00 51.52 82 GLY A N 10
ATOM 16225 C CA . GLY A 1 82 ? 14.223 1.945 2.758 1.00 12.43 82 GLY A CA 10
ATOM 16226 C C . GLY A 1 82 ? 13.740 1.757 1.320 1.00 11.23 82 GLY A C 10
ATOM 16227 O O . GLY A 1 82 ? 14.255 0.911 0.583 1.00 51.12 82 GLY A O 10
ATOM 16231 N N . ILE A 1 83 ? 12.745 2.543 0.918 1.00 60.33 83 ILE A N 10
ATOM 16232 C CA . ILE A 1 83 ? 12.203 2.479 -0.445 1.00 21.31 83 ILE A CA 10
ATOM 16233 C C . ILE A 1 83 ? 12.526 3.758 -1.238 1.00 74.05 83 ILE A C 10
ATOM 16234 O O . ILE A 1 83 ? 12.468 4.866 -0.703 1.00 52.14 83 ILE A O 10
ATOM 16250 N N . GLU A 1 84 ? 12.894 3.596 -2.509 1.00 13.52 84 GLU A N 10
ATOM 16251 C CA . GLU A 1 84 ? 13.134 4.737 -3.401 1.00 64.31 84 GLU A CA 10
ATOM 16252 C C . GLU A 1 84 ? 11.923 4.975 -4.316 1.00 31.23 84 GLU A C 10
ATOM 16253 O O . GLU A 1 84 ? 11.596 4.139 -5.162 1.00 4.14 84 GLU A O 10
ATOM 16265 N N . VAL A 1 85 ? 11.260 6.116 -4.136 1.00 32.12 85 VAL A N 10
ATOM 16266 C CA . VAL A 1 85 ? 10.063 6.463 -4.908 1.00 50.54 85 VAL A CA 10
ATOM 16267 C C . VAL A 1 85 ? 10.362 7.572 -5.926 1.00 25.44 85 VAL A C 10
ATOM 16268 O O . VAL A 1 85 ? 10.956 8.597 -5.584 1.00 20.10 85 VAL A O 10
ATOM 16281 N N . SER A 1 86 ? 9.943 7.368 -7.176 1.00 62.44 86 SER A N 10
ATOM 16282 C CA . SER A 1 86 ? 10.164 8.365 -8.236 1.00 11.04 86 SER A CA 10
ATOM 16283 C C . SER A 1 86 ? 9.222 9.569 -8.079 1.00 43.33 86 SER A C 10
ATOM 16284 O O . SER A 1 86 ? 8.076 9.425 -7.636 1.00 52.24 86 SER A O 10
ATOM 16292 N N . GLU A 1 87 ? 9.719 10.741 -8.488 1.00 1.54 87 GLU A N 10
ATOM 16293 C CA . GLU A 1 87 ? 9.107 12.050 -8.175 1.00 71.30 87 GLU A CA 10
ATOM 16294 C C . GLU A 1 87 ? 7.568 12.095 -8.301 1.00 73.45 87 GLU A C 10
ATOM 16295 O O . GLU A 1 87 ? 6.881 12.476 -7.353 1.00 34.42 87 GLU A O 10
ATOM 16307 N N . ILE A 1 88 ? 7.025 11.703 -9.451 1.00 72.04 88 ILE A N 10
ATOM 16308 C CA . ILE A 1 88 ? 5.575 11.814 -9.694 1.00 70.01 88 ILE A CA 10
ATOM 16309 C C . ILE A 1 88 ? 4.754 10.765 -8.914 1.00 51.51 88 ILE A C 10
ATOM 16310 O O . ILE A 1 88 ? 3.558 10.589 -9.154 1.00 61.43 88 ILE A O 10
ATOM 16326 N N . GLY A 1 89 ? 5.400 10.085 -7.965 1.00 52.23 89 GLY A N 10
ATOM 16327 C CA . GLY A 1 89 ? 4.714 9.106 -7.131 1.00 4.42 89 GLY A CA 10
ATOM 16328 C C . GLY A 1 89 ? 4.599 7.738 -7.787 1.00 71.35 89 GLY A C 10
ATOM 16329 O O . GLY A 1 89 ? 3.515 7.157 -7.843 1.00 44.53 89 GLY A O 10
ATOM 16333 N N . LYS A 1 90 ? 5.718 7.211 -8.279 1.00 1.43 90 LYS A N 10
ATOM 16334 C CA . LYS A 1 90 ? 5.724 5.896 -8.940 1.00 21.43 90 LYS A CA 10
ATOM 16335 C C . LYS A 1 90 ? 6.714 4.945 -8.240 1.00 64.51 90 LYS A C 10
ATOM 16336 O O . LYS A 1 90 ? 7.812 5.349 -7.853 1.00 53.25 90 LYS A O 10
ATOM 16355 N N . ILE A 1 91 ? 6.308 3.687 -8.070 1.00 1.43 91 ILE A N 10
ATOM 16356 C CA . ILE A 1 91 ? 7.138 2.678 -7.399 1.00 43.42 91 ILE A CA 10
ATOM 16357 C C . ILE A 1 91 ? 7.422 1.477 -8.322 1.00 51.05 91 ILE A C 10
ATOM 16358 O O . ILE A 1 91 ? 6.511 0.936 -8.957 1.00 22.34 91 ILE A O 10
ATOM 16374 N N . ALA A 1 92 ? 8.687 1.065 -8.394 1.00 24.33 92 ALA A N 10
ATOM 16375 C CA . ALA A 1 92 ? 9.080 -0.097 -9.202 1.00 21.22 92 ALA A CA 10
ATOM 16376 C C . ALA A 1 92 ? 8.667 -1.418 -8.527 1.00 53.12 92 ALA A C 10
ATOM 16377 O O . ALA A 1 92 ? 9.402 -1.964 -7.702 1.00 34.01 92 ALA A O 10
ATOM 16384 N N . LEU A 1 93 ? 7.488 -1.928 -8.887 1.00 12.51 93 LEU A N 10
ATOM 16385 C CA . LEU A 1 93 ? 6.939 -3.144 -8.268 1.00 20.21 93 LEU A CA 10
ATOM 16386 C C . LEU A 1 93 ? 7.926 -4.324 -8.281 1.00 3.11 93 LEU A C 10
ATOM 16387 O O . LEU A 1 93 ? 8.154 -4.943 -7.252 1.00 71.12 93 LEU A O 10
ATOM 16403 N N . ARG A 1 94 ? 8.522 -4.624 -9.435 1.00 42.42 94 ARG A N 10
ATOM 16404 C CA . ARG A 1 94 ? 9.472 -5.750 -9.548 1.00 1.04 94 ARG A CA 10
ATOM 16405 C C . ARG A 1 94 ? 10.549 -5.705 -8.444 1.00 71.53 94 ARG A C 10
ATOM 16406 O O . ARG A 1 94 ? 10.868 -6.721 -7.818 1.00 33.22 94 ARG A O 10
ATOM 16427 N N . LYS A 1 95 ? 11.091 -4.511 -8.214 1.00 34.11 95 LYS A N 10
ATOM 16428 C CA . LYS A 1 95 ? 12.142 -4.294 -7.210 1.00 45.25 95 LYS A CA 10
ATOM 16429 C C . LYS A 1 95 ? 11.586 -4.281 -5.772 1.00 25.10 95 LYS A C 10
ATOM 16430 O O . LYS A 1 95 ? 12.249 -4.740 -4.837 1.00 2.24 95 LYS A O 10
ATOM 16449 N N . TYR A 1 96 ? 10.370 -3.771 -5.594 1.00 54.54 96 TYR A N 10
ATOM 16450 C CA . TYR A 1 96 ? 9.815 -3.560 -4.250 1.00 24.33 96 TYR A CA 10
ATOM 16451 C C . TYR A 1 96 ? 8.635 -4.490 -3.957 1.00 61.12 96 TYR A C 10
ATOM 16452 O O . TYR A 1 96 ? 7.902 -4.281 -2.997 1.00 45.24 96 TYR A O 10
ATOM 16470 N N . LYS A 1 97 ? 8.461 -5.522 -4.769 1.00 24.10 97 LYS A N 10
ATOM 16471 C CA . LYS A 1 97 ? 7.330 -6.431 -4.616 1.00 1.43 97 LYS A CA 10
ATOM 16472 C C . LYS A 1 97 ? 7.394 -7.209 -3.294 1.00 43.45 97 LYS A C 10
ATOM 16473 O O . LYS A 1 97 ? 8.427 -7.793 -2.946 1.00 13.45 97 LYS A O 10
ATOM 16492 N N . TRP A 1 98 ? 6.287 -7.201 -2.560 1.00 33.31 98 TRP A N 10
ATOM 16493 C CA . TRP A 1 98 ? 6.172 -7.973 -1.326 1.00 33.13 98 TRP A CA 10
ATOM 16494 C C . TRP A 1 98 ? 6.300 -9.478 -1.599 1.00 51.10 98 TRP A C 10
ATOM 16495 O O . TRP A 1 98 ? 5.451 -10.077 -2.258 1.00 73.23 98 TRP A O 10
ATOM 16516 N N . GLN A 1 99 ? 7.372 -10.081 -1.095 1.00 55.13 99 GLN A N 10
ATOM 16517 C CA . GLN A 1 99 ? 7.577 -11.526 -1.216 1.00 5.21 99 GLN A CA 10
ATOM 16518 C C . GLN A 1 99 ? 7.503 -12.200 0.168 1.00 23.04 99 GLN A C 10
ATOM 16519 O O . GLN A 1 99 ? 8.506 -12.270 0.883 1.00 20.23 99 GLN A O 10
ATOM 16533 N N . PRO A 1 100 ? 6.305 -12.682 0.576 1.00 72.42 100 PRO A N 10
ATOM 16534 C CA . PRO A 1 100 ? 6.109 -13.329 1.893 1.00 55.14 100 PRO A CA 10
ATOM 16535 C C . PRO A 1 100 ? 6.936 -14.615 2.058 1.00 50.40 100 PRO A C 10
ATOM 16536 O O . PRO A 1 100 ? 7.224 -15.041 3.178 1.00 1.13 100 PRO A O 10
ATOM 16547 N N . LEU A 1 101 ? 7.313 -15.226 0.936 1.00 65.12 101 LEU A N 10
ATOM 16548 C CA . LEU A 1 101 ? 8.158 -16.422 0.947 1.00 3.11 101 LEU A CA 10
ATOM 16549 C C . LEU A 1 101 ? 9.632 -16.036 1.152 1.00 4.32 101 LEU A C 10
ATOM 16550 O O . LEU A 1 101 ? 10.327 -15.679 0.197 1.00 41.12 101 LEU A O 10
ATOM 16566 N N . GLU A 1 102 ? 10.089 -16.069 2.400 1.00 4.53 102 GLU A N 10
ATOM 16567 C CA . GLU A 1 102 ? 11.480 -15.715 2.729 1.00 21.20 102 GLU A CA 10
ATOM 16568 C C . GLU A 1 102 ? 12.437 -16.905 2.502 1.00 22.21 102 GLU A C 10
ATOM 16569 O O . GLU A 1 102 ? 12.504 -17.797 3.382 1.00 37.31 102 GLU A O 10
ATOM 16581 N N . MET A 1 1 ? -13.799 -3.323 14.115 1.00 45.11 1 MET A N 11
ATOM 16582 C CA . MET A 1 1 ? -14.011 -2.831 12.726 1.00 72.44 1 MET A CA 11
ATOM 16583 C C . MET A 1 1 ? -14.674 -3.901 11.851 1.00 31.22 1 MET A C 11
ATOM 16584 O O . MET A 1 1 ? -14.775 -5.063 12.244 1.00 52.41 1 MET A O 11
ATOM 16600 N N . ASP A 1 2 ? -15.111 -3.502 10.661 1.00 74.21 2 ASP A N 11
ATOM 16601 C CA . ASP A 1 2 ? -15.840 -4.394 9.753 1.00 13.13 2 ASP A CA 11
ATOM 16602 C C . ASP A 1 2 ? -14.957 -5.552 9.247 1.00 2.35 2 ASP A C 11
ATOM 16603 O O . ASP A 1 2 ? -13.774 -5.361 8.966 1.00 74.05 2 ASP A O 11
ATOM 16612 N N . GLN A 1 3 ? -15.543 -6.747 9.121 1.00 24.31 3 GLN A N 11
ATOM 16613 C CA . GLN A 1 3 ? -14.814 -7.930 8.630 1.00 24.42 3 GLN A CA 11
ATOM 16614 C C . GLN A 1 3 ? -14.125 -7.681 7.282 1.00 12.03 3 GLN A C 11
ATOM 16615 O O . GLN A 1 3 ? -13.068 -8.247 7.010 1.00 23.05 3 GLN A O 11
ATOM 16629 N N . PHE A 1 4 ? -14.721 -6.841 6.438 1.00 15.31 4 PHE A N 11
ATOM 16630 C CA . PHE A 1 4 ? -14.072 -6.439 5.187 1.00 43.43 4 PHE A CA 11
ATOM 16631 C C . PHE A 1 4 ? -12.689 -5.839 5.482 1.00 62.01 4 PHE A C 11
ATOM 16632 O O . PHE A 1 4 ? -11.682 -6.229 4.886 1.00 34.13 4 PHE A O 11
ATOM 16649 N N . LEU A 1 5 ? -12.658 -4.912 6.435 1.00 71.43 5 LEU A N 11
ATOM 16650 C CA . LEU A 1 5 ? -11.418 -4.266 6.865 1.00 72.52 5 LEU A CA 11
ATOM 16651 C C . LEU A 1 5 ? -10.488 -5.264 7.566 1.00 24.34 5 LEU A C 11
ATOM 16652 O O . LEU A 1 5 ? -9.301 -5.328 7.269 1.00 3.45 5 LEU A O 11
ATOM 16668 N N . VAL A 1 6 ? -11.045 -6.047 8.491 1.00 15.05 6 VAL A N 11
ATOM 16669 C CA . VAL A 1 6 ? -10.269 -7.049 9.235 1.00 35.24 6 VAL A CA 11
ATOM 16670 C C . VAL A 1 6 ? -9.484 -7.978 8.295 1.00 22.14 6 VAL A C 11
ATOM 16671 O O . VAL A 1 6 ? -8.281 -8.170 8.460 1.00 1.23 6 VAL A O 11
ATOM 16684 N N . GLN A 1 7 ? -10.173 -8.535 7.301 1.00 43.33 7 GLN A N 11
ATOM 16685 C CA . GLN A 1 7 ? -9.557 -9.483 6.365 1.00 1.13 7 GLN A CA 11
ATOM 16686 C C . GLN A 1 7 ? -8.437 -8.831 5.530 1.00 61.25 7 GLN A C 11
ATOM 16687 O O . GLN A 1 7 ? -7.309 -9.337 5.488 1.00 51.33 7 GLN A O 11
ATOM 16701 N N . ILE A 1 8 ? -8.740 -7.705 4.876 1.00 13.43 8 ILE A N 11
ATOM 16702 C CA . ILE A 1 8 ? -7.750 -7.032 4.022 1.00 61.13 8 ILE A CA 11
ATOM 16703 C C . ILE A 1 8 ? -6.562 -6.494 4.844 1.00 35.23 8 ILE A C 11
ATOM 16704 O O . ILE A 1 8 ? -5.402 -6.693 4.475 1.00 72.03 8 ILE A O 11
ATOM 16720 N N . PHE A 1 9 ? -6.855 -5.838 5.971 1.00 13.50 9 PHE A N 11
ATOM 16721 C CA . PHE A 1 9 ? -5.811 -5.312 6.862 1.00 24.50 9 PHE A CA 11
ATOM 16722 C C . PHE A 1 9 ? -4.925 -6.444 7.403 1.00 12.12 9 PHE A C 11
ATOM 16723 O O . PHE A 1 9 ? -3.699 -6.319 7.447 1.00 64.34 9 PHE A O 11
ATOM 16740 N N . ALA A 1 10 ? -5.554 -7.550 7.806 1.00 34.12 10 ALA A N 11
ATOM 16741 C CA . ALA A 1 10 ? -4.826 -8.726 8.294 1.00 70.41 10 ALA A CA 11
ATOM 16742 C C . ALA A 1 10 ? -3.755 -9.174 7.295 1.00 3.13 10 ALA A C 11
ATOM 16743 O O . ALA A 1 10 ? -2.631 -9.492 7.678 1.00 64.44 10 ALA A O 11
ATOM 16750 N N . VAL A 1 11 ? -4.109 -9.184 6.009 1.00 10.54 11 VAL A N 11
ATOM 16751 C CA . VAL A 1 11 ? -3.159 -9.545 4.950 1.00 41.20 11 VAL A CA 11
ATOM 16752 C C . VAL A 1 11 ? -2.004 -8.530 4.869 1.00 14.01 11 VAL A C 11
ATOM 16753 O O . VAL A 1 11 ? -0.837 -8.902 4.734 1.00 43.33 11 VAL A O 11
ATOM 16766 N N . ILE A 1 12 ? -2.345 -7.248 4.975 1.00 72.43 12 ILE A N 11
ATOM 16767 C CA . ILE A 1 12 ? -1.363 -6.162 4.886 1.00 25.35 12 ILE A CA 11
ATOM 16768 C C . ILE A 1 12 ? -0.322 -6.227 6.022 1.00 53.24 12 ILE A C 11
ATOM 16769 O O . ILE A 1 12 ? 0.839 -5.864 5.833 1.00 51.33 12 ILE A O 11
ATOM 16785 N N . HIS A 1 13 ? -0.736 -6.701 7.200 1.00 11.22 13 HIS A N 11
ATOM 16786 C CA . HIS A 1 13 ? 0.183 -6.833 8.339 1.00 24.41 13 HIS A CA 11
ATOM 16787 C C . HIS A 1 13 ? 1.358 -7.787 8.036 1.00 75.15 13 HIS A C 11
ATOM 16788 O O . HIS A 1 13 ? 2.410 -7.704 8.670 1.00 52.33 13 HIS A O 11
ATOM 16802 N N . GLN A 1 14 ? 1.185 -8.682 7.064 1.00 10.23 14 GLN A N 11
ATOM 16803 C CA . GLN A 1 14 ? 2.257 -9.610 6.668 1.00 61.32 14 GLN A CA 11
ATOM 16804 C C . GLN A 1 14 ? 3.327 -8.927 5.794 1.00 44.05 14 GLN A C 11
ATOM 16805 O O . GLN A 1 14 ? 4.412 -9.478 5.596 1.00 34.52 14 GLN A O 11
ATOM 16819 N N . ILE A 1 15 ? 3.025 -7.735 5.278 1.00 44.31 15 ILE A N 11
ATOM 16820 C CA . ILE A 1 15 ? 3.974 -6.994 4.433 1.00 63.20 15 ILE A CA 11
ATOM 16821 C C . ILE A 1 15 ? 5.100 -6.367 5.280 1.00 71.10 15 ILE A C 11
ATOM 16822 O O . ILE A 1 15 ? 4.846 -5.474 6.090 1.00 70.13 15 ILE A O 11
ATOM 16838 N N . PRO A 1 16 ? 6.359 -6.831 5.107 1.00 1.42 16 PRO A N 11
ATOM 16839 C CA . PRO A 1 16 ? 7.515 -6.329 5.878 1.00 12.25 16 PRO A CA 11
ATOM 16840 C C . PRO A 1 16 ? 7.923 -4.888 5.517 1.00 72.22 16 PRO A C 11
ATOM 16841 O O . PRO A 1 16 ? 7.383 -4.280 4.590 1.00 55.33 16 PRO A O 11
ATOM 16852 N N . LYS A 1 17 ? 8.898 -4.356 6.255 1.00 23.41 17 LYS A N 11
ATOM 16853 C CA . LYS A 1 17 ? 9.375 -2.983 6.057 1.00 32.25 17 LYS A CA 11
ATOM 16854 C C . LYS A 1 17 ? 10.100 -2.820 4.712 1.00 32.51 17 LYS A C 11
ATOM 16855 O O . LYS A 1 17 ? 10.857 -3.701 4.285 1.00 64.13 17 LYS A O 11
ATOM 16874 N N . GLY A 1 18 ? 9.863 -1.690 4.047 1.00 64.30 18 GLY A N 11
ATOM 16875 C CA . GLY A 1 18 ? 10.494 -1.425 2.760 1.00 70.23 18 GLY A CA 11
ATOM 16876 C C . GLY A 1 18 ? 9.990 -2.332 1.640 1.00 63.45 18 GLY A C 11
ATOM 16877 O O . GLY A 1 18 ? 10.635 -2.459 0.598 1.00 12.23 18 GLY A O 11
ATOM 16881 N N . LYS A 1 19 ? 8.841 -2.970 1.859 1.00 65.22 19 LYS A N 11
ATOM 16882 C CA . LYS A 1 19 ? 8.241 -3.867 0.864 1.00 51.41 19 LYS A CA 11
ATOM 16883 C C . LYS A 1 19 ? 6.864 -3.344 0.426 1.00 11.01 19 LYS A C 11
ATOM 16884 O O . LYS A 1 19 ? 6.095 -2.840 1.243 1.00 53.25 19 LYS A O 11
ATOM 16903 N N . VAL A 1 20 ? 6.552 -3.470 -0.862 1.00 63.33 20 VAL A N 11
ATOM 16904 C CA . VAL A 1 20 ? 5.290 -2.958 -1.406 1.00 10.23 20 VAL A CA 11
ATOM 16905 C C . VAL A 1 20 ? 4.459 -4.059 -2.087 1.00 32.32 20 VAL A C 11
ATOM 16906 O O . VAL A 1 20 ? 4.998 -4.998 -2.682 1.00 13.33 20 VAL A O 11
ATOM 16919 N N . SER A 1 21 ? 3.140 -3.931 -1.986 1.00 61.34 21 SER A N 11
ATOM 16920 C CA . SER A 1 21 ? 2.201 -4.836 -2.661 1.00 10.45 21 SER A CA 11
ATOM 16921 C C . SER A 1 21 ? 1.083 -4.032 -3.337 1.00 44.14 21 SER A C 11
ATOM 16922 O O . SER A 1 21 ? 1.047 -2.802 -3.243 1.00 5.44 21 SER A O 11
ATOM 16930 N N . THR A 1 22 ? 0.174 -4.718 -4.020 1.00 41.31 22 THR A N 11
ATOM 16931 C CA . THR A 1 22 ? -0.913 -4.045 -4.746 1.00 15.45 22 THR A CA 11
ATOM 16932 C C . THR A 1 22 ? -2.288 -4.383 -4.156 1.00 22.30 22 THR A C 11
ATOM 16933 O O . THR A 1 22 ? -2.496 -5.468 -3.606 1.00 14.02 22 THR A O 11
ATOM 16944 N N . TYR A 1 23 ? -3.229 -3.443 -4.283 1.00 22.53 23 TYR A N 11
ATOM 16945 C CA . TYR A 1 23 ? -4.597 -3.621 -3.766 1.00 75.01 23 TYR A CA 11
ATOM 16946 C C . TYR A 1 23 ? -5.232 -4.937 -4.246 1.00 1.03 23 TYR A C 11
ATOM 16947 O O . TYR A 1 23 ? -5.971 -5.585 -3.503 1.00 61.44 23 TYR A O 11
ATOM 16965 N N . GLY A 1 24 ? -4.938 -5.321 -5.488 1.00 12.14 24 GLY A N 11
ATOM 16966 C CA . GLY A 1 24 ? -5.458 -6.570 -6.031 1.00 65.31 24 GLY A CA 11
ATOM 16967 C C . GLY A 1 24 ? -4.990 -7.798 -5.257 1.00 32.15 24 GLY A C 11
ATOM 16968 O O . GLY A 1 24 ? -5.805 -8.625 -4.847 1.00 71.01 24 GLY A O 11
ATOM 16972 N N . GLU A 1 25 ? -3.679 -7.905 -5.042 1.00 24.12 25 GLU A N 11
ATOM 16973 C CA . GLU A 1 25 ? -3.099 -9.031 -4.295 1.00 21.55 25 GLU A CA 11
ATOM 16974 C C . GLU A 1 25 ? -3.735 -9.158 -2.902 1.00 44.11 25 GLU A C 11
ATOM 16975 O O . GLU A 1 25 ? -4.151 -10.244 -2.490 1.00 24.12 25 GLU A O 11
ATOM 16987 N N . ILE A 1 26 ? -3.820 -8.035 -2.192 1.00 65.45 26 ILE A N 11
ATOM 16988 C CA . ILE A 1 26 ? -4.408 -8.002 -0.849 1.00 32.35 26 ILE A CA 11
ATOM 16989 C C . ILE A 1 26 ? -5.887 -8.431 -0.863 1.00 63.41 26 ILE A C 11
ATOM 16990 O O . ILE A 1 26 ? -6.288 -9.342 -0.136 1.00 10.53 26 ILE A O 11
ATOM 17006 N N . ALA A 1 27 ? -6.687 -7.769 -1.700 1.00 44.42 27 ALA A N 11
ATOM 17007 C CA . ALA A 1 27 ? -8.127 -8.051 -1.795 1.00 32.25 27 ALA A CA 11
ATOM 17008 C C . ALA A 1 27 ? -8.410 -9.521 -2.151 1.00 33.10 27 ALA A C 11
ATOM 17009 O O . ALA A 1 27 ? -9.223 -10.181 -1.500 1.00 44.45 27 ALA A O 11
ATOM 17016 N N . LYS A 1 28 ? -7.731 -10.030 -3.178 1.00 11.12 28 LYS A N 11
ATOM 17017 C CA . LYS A 1 28 ? -7.902 -11.423 -3.613 1.00 74.23 28 LYS A CA 11
ATOM 17018 C C . LYS A 1 28 ? -7.541 -12.415 -2.492 1.00 70.11 28 LYS A C 11
ATOM 17019 O O . LYS A 1 28 ? -8.255 -13.393 -2.264 1.00 62.32 28 LYS A O 11
ATOM 17038 N N . MET A 1 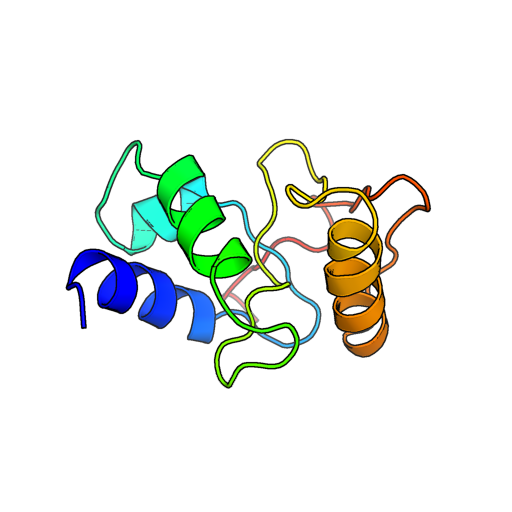29 ? -6.441 -12.150 -1.789 1.00 2.43 29 MET A N 11
ATOM 17039 C CA . MET A 1 29 ? -6.011 -13.008 -0.677 1.00 54.04 29 MET A CA 11
ATOM 17040 C C . MET A 1 29 ? -6.903 -12.830 0.563 1.00 45.11 29 MET A C 11
ATOM 17041 O O . MET A 1 29 ? -6.954 -13.703 1.432 1.00 41.01 29 MET A O 11
ATOM 17055 N N . ALA A 1 30 ? -7.591 -11.695 0.650 1.00 54.04 30 ALA A N 11
ATOM 17056 C CA . ALA A 1 30 ? -8.558 -11.457 1.726 1.00 41.40 30 ALA A CA 11
ATOM 17057 C C . ALA A 1 30 ? -9.910 -12.118 1.414 1.00 73.03 30 ALA A C 11
ATOM 17058 O O . ALA A 1 30 ? -10.655 -12.496 2.320 1.00 44.42 30 ALA A O 11
ATOM 17065 N N . GLY A 1 31 ? -10.217 -12.255 0.124 1.00 10.15 31 GLY A N 11
ATOM 17066 C CA . GLY A 1 31 ? -11.469 -12.880 -0.296 1.00 11.33 31 GLY A CA 11
ATOM 17067 C C . GLY A 1 31 ? -12.500 -11.883 -0.823 1.00 12.10 31 GLY A C 11
ATOM 17068 O O . GLY A 1 31 ? -13.707 -12.111 -0.705 1.00 74.34 31 GLY A O 11
ATOM 17072 N N . TYR A 1 32 ? -12.027 -10.771 -1.397 1.00 20.21 32 TYR A N 11
ATOM 17073 C CA . TYR A 1 32 ? -12.908 -9.738 -1.967 1.00 72.44 32 TYR A CA 11
ATOM 17074 C C . TYR A 1 32 ? -12.409 -9.284 -3.356 1.00 61.31 32 TYR A C 11
ATOM 17075 O O . TYR A 1 32 ? -11.761 -8.242 -3.487 1.00 74.54 32 TYR A O 11
ATOM 17093 N N . PRO A 1 33 ? -12.697 -10.067 -4.414 1.00 32.02 33 PRO A N 11
ATOM 17094 C CA . PRO A 1 33 ? -12.250 -9.742 -5.782 1.00 74.32 33 PRO A CA 11
ATOM 17095 C C . PRO A 1 33 ? -12.963 -8.504 -6.360 1.00 4.14 33 PRO A C 11
ATOM 17096 O O . PRO A 1 33 ? -14.195 -8.429 -6.374 1.00 32.10 33 PRO A O 11
ATOM 17107 N N . GLY A 1 34 ? -12.184 -7.533 -6.834 1.00 21.11 34 GLY A N 11
ATOM 17108 C CA . GLY A 1 34 ? -12.756 -6.306 -7.389 1.00 73.14 34 GLY A CA 11
ATOM 17109 C C . GLY A 1 34 ? -12.835 -5.167 -6.378 1.00 51.05 34 GLY A C 11
ATOM 17110 O O . GLY A 1 34 ? -12.862 -3.994 -6.750 1.00 24.43 34 GLY A O 11
ATOM 17114 N N . TYR A 1 35 ? -12.846 -5.509 -5.091 1.00 24.01 35 TYR A N 11
ATOM 17115 C CA . TYR A 1 35 ? -12.938 -4.509 -4.020 1.00 72.51 35 TYR A CA 11
ATOM 17116 C C . TYR A 1 35 ? -11.590 -3.815 -3.749 1.00 32.22 35 TYR A C 11
ATOM 17117 O O . TYR A 1 35 ? -11.442 -3.099 -2.758 1.00 42.45 35 TYR A O 11
ATOM 17135 N N . ALA A 1 36 ? -10.626 -4.011 -4.648 1.00 14.34 36 ALA A N 11
ATOM 17136 C CA . ALA A 1 36 ? -9.308 -3.369 -4.546 1.00 45.50 36 ALA A CA 11
ATOM 17137 C C . ALA A 1 36 ? -9.428 -1.848 -4.338 1.00 43.15 36 ALA A C 11
ATOM 17138 O O . ALA A 1 36 ? -8.734 -1.264 -3.502 1.00 10.42 36 ALA A O 11
ATOM 17145 N N . ARG A 1 37 ? -10.317 -1.217 -5.104 1.00 23.13 37 ARG A N 11
ATOM 17146 C CA . ARG A 1 37 ? -10.580 0.224 -4.969 1.00 11.11 37 ARG A CA 11
ATOM 17147 C C . ARG A 1 37 ? -11.048 0.593 -3.547 1.00 33.31 37 ARG A C 11
ATOM 17148 O O . ARG A 1 37 ? -10.645 1.623 -3.001 1.00 72.11 37 ARG A O 11
ATOM 17169 N N . HIS A 1 38 ? -11.888 -0.255 -2.951 1.00 35.25 38 HIS A N 11
ATOM 17170 C CA . HIS A 1 38 ? -12.410 -0.012 -1.600 1.00 10.04 38 HIS A CA 11
ATOM 17171 C C . HIS A 1 38 ? -11.310 -0.189 -0.545 1.00 14.22 38 HIS A C 11
ATOM 17172 O O . HIS A 1 38 ? -11.287 0.518 0.463 1.00 64.34 38 HIS A O 11
ATOM 17186 N N . VAL A 1 39 ? -10.397 -1.129 -0.786 1.00 53.32 39 VAL A N 11
ATOM 17187 C CA . VAL A 1 39 ? -9.213 -1.286 0.067 1.00 22.14 39 VAL A CA 11
ATOM 17188 C C . VAL A 1 39 ? -8.404 0.021 0.101 1.00 54.44 39 VAL A C 11
ATOM 17189 O O . VAL A 1 39 ? -7.958 0.467 1.160 1.00 72.11 39 VAL A O 11
ATOM 17202 N N . GLY A 1 40 ? -8.242 0.637 -1.075 1.00 54.12 40 GLY A N 11
ATOM 17203 C CA . GLY A 1 40 ? -7.574 1.933 -1.171 1.00 44.14 40 GLY A CA 11
ATOM 17204 C C . GLY A 1 40 ? -8.281 3.025 -0.377 1.00 33.40 40 GLY A C 11
ATOM 17205 O O . GLY A 1 40 ? -7.632 3.872 0.238 1.00 13.20 40 GLY A O 11
ATOM 17209 N N . LYS A 1 41 ? -9.615 3.010 -0.389 1.00 32.31 41 LYS A N 11
ATOM 17210 C CA . LYS A 1 41 ? -10.407 3.951 0.414 1.00 44.32 41 LYS A CA 11
ATOM 17211 C C . LYS A 1 41 ? -10.137 3.753 1.914 1.00 53.25 41 LYS A C 11
ATOM 17212 O O . LYS A 1 41 ? -9.907 4.714 2.649 1.00 23.31 41 LYS A O 11
ATOM 17231 N N . ALA A 1 42 ? -10.166 2.492 2.353 1.00 11.25 42 ALA A N 11
ATOM 17232 C CA . ALA A 1 42 ? -9.908 2.142 3.753 1.00 54.51 42 ALA A CA 11
ATOM 17233 C C . ALA A 1 42 ? -8.515 2.605 4.206 1.00 61.50 42 ALA A C 11
ATOM 17234 O O . ALA A 1 42 ? -8.358 3.184 5.280 1.00 65.05 42 ALA A O 11
ATOM 17241 N N . LEU A 1 43 ? -7.506 2.351 3.375 1.00 3.42 43 LEU A N 11
ATOM 17242 C CA . LEU A 1 43 ? -6.136 2.778 3.671 1.00 1.14 43 LEU A CA 11
ATOM 17243 C C . LEU A 1 43 ? -6.000 4.310 3.606 1.00 60.24 43 LEU A C 11
ATOM 17244 O O . LEU A 1 43 ? -5.304 4.917 4.417 1.00 34.13 43 LEU A O 11
ATOM 17260 N N . GLY A 1 44 ? -6.683 4.928 2.641 1.00 31.30 44 GLY A N 11
ATOM 17261 C CA . GLY A 1 44 ? -6.688 6.386 2.529 1.00 70.20 44 GLY A CA 11
ATOM 17262 C C . GLY A 1 44 ? -7.415 7.073 3.684 1.00 70.21 44 GLY A C 11
ATOM 17263 O O . GLY A 1 44 ? -7.281 8.282 3.887 1.00 51.13 44 GLY A O 11
ATOM 17267 N N . ASN A 1 45 ? -8.202 6.300 4.429 1.00 72.20 45 ASN A N 11
ATOM 17268 C CA . ASN A 1 45 ? -8.889 6.801 5.622 1.00 24.33 45 ASN A CA 11
ATOM 17269 C C . ASN A 1 45 ? -7.904 6.924 6.801 1.00 12.13 45 ASN A C 11
ATOM 17270 O O . ASN A 1 45 ? -8.116 7.707 7.732 1.00 52.03 45 ASN A O 11
ATOM 17281 N N . LEU A 1 46 ? -6.815 6.160 6.733 1.00 30.31 46 LEU A N 11
ATOM 17282 C CA . LEU A 1 46 ? -5.801 6.131 7.793 1.00 11.11 46 LEU A CA 11
ATOM 17283 C C . LEU A 1 46 ? -4.820 7.315 7.685 1.00 34.33 46 LEU A C 11
ATOM 17284 O O . LEU A 1 46 ? -4.470 7.749 6.585 1.00 1.24 46 LEU A O 11
ATOM 17300 N N . PRO A 1 47 ? -4.371 7.863 8.832 1.00 60.12 47 PRO A N 11
ATOM 17301 C CA . PRO A 1 47 ? -3.349 8.916 8.861 1.00 2.22 47 PRO A CA 11
ATOM 17302 C C . PRO A 1 47 ? -1.916 8.350 8.861 1.00 53.33 47 PRO A C 11
ATOM 17303 O O . PRO A 1 47 ? -1.708 7.137 8.791 1.00 41.54 47 PRO A O 11
ATOM 17314 N N . GLU A 1 48 ? -0.924 9.235 8.955 1.00 52.04 48 GLU A N 11
ATOM 17315 C CA . GLU A 1 48 ? 0.482 8.811 8.994 1.00 64.21 48 GLU A CA 11
ATOM 17316 C C . GLU A 1 48 ? 0.828 8.080 10.310 1.00 74.04 48 GLU A C 11
ATOM 17317 O O . GLU A 1 48 ? 1.771 7.285 10.360 1.00 62.32 48 GLU A O 11
ATOM 17329 N N . GLY A 1 49 ? 0.055 8.343 11.364 1.00 74.23 49 GLY A N 11
ATOM 17330 C CA . GLY A 1 49 ? 0.257 7.670 12.649 1.00 21.42 49 GLY A CA 11
ATOM 17331 C C . GLY A 1 49 ? -0.543 6.373 12.789 1.00 51.32 49 GLY A C 11
ATOM 17332 O O . GLY A 1 49 ? -1.085 6.076 13.856 1.00 61.50 49 GLY A O 11
ATOM 17336 N N . SER A 1 50 ? -0.625 5.601 11.707 1.00 11.14 50 SER A N 11
ATOM 17337 C CA . SER A 1 50 ? -1.319 4.305 11.722 1.00 64.43 50 SER A CA 11
ATOM 17338 C C . SER A 1 50 ? -0.348 3.152 12.025 1.00 51.15 50 SER A C 11
ATOM 17339 O O . SER A 1 50 ? 0.787 3.142 11.542 1.00 45.12 50 SER A O 11
ATOM 17347 N N . LYS A 1 51 ? -0.793 2.185 12.831 1.00 61.32 51 LYS A N 11
ATOM 17348 C CA . LYS A 1 51 ? 0.007 0.987 13.122 1.00 41.21 51 LYS A CA 11
ATOM 17349 C C . LYS A 1 51 ? 0.051 0.066 11.896 1.00 10.01 51 LYS A C 11
ATOM 17350 O O . LYS A 1 51 ? 1.095 -0.497 11.556 1.00 65.54 51 LYS A O 11
ATOM 17369 N N . LEU A 1 52 ? -1.099 -0.084 11.249 1.00 50.23 52 LEU A N 11
ATOM 17370 C CA . LEU A 1 52 ? -1.196 -0.813 9.987 1.00 53.23 52 LEU A CA 11
ATOM 17371 C C . LEU A 1 52 ? -0.453 -0.066 8.870 1.00 24.04 52 LEU A C 11
ATOM 17372 O O . LEU A 1 52 ? -0.802 1.074 8.543 1.00 50.43 52 LEU A O 11
ATOM 17388 N N . PRO A 1 53 ? 0.582 -0.682 8.266 1.00 3.01 53 PRO A N 11
ATOM 17389 C CA . PRO A 1 53 ? 1.302 -0.053 7.156 1.00 4.44 53 PRO A CA 11
ATOM 17390 C C . PRO A 1 53 ? 0.444 0.022 5.883 1.00 40.40 53 PRO A C 11
ATOM 17391 O O . PRO A 1 53 ? 0.393 -0.914 5.088 1.00 5.21 53 PRO A O 11
ATOM 17402 N N . TRP A 1 54 ? -0.217 1.159 5.693 1.00 53.34 54 TRP A N 11
ATOM 17403 C CA . TRP A 1 54 ? -1.073 1.379 4.522 1.00 50.34 54 TRP A CA 11
ATOM 17404 C C . TRP A 1 54 ? -0.252 1.874 3.327 1.00 34.22 54 TRP A C 11
ATOM 17405 O O . TRP A 1 54 ? -0.536 1.554 2.174 1.00 70.53 54 TRP A O 11
ATOM 17426 N N . PHE A 1 55 ? 0.783 2.644 3.631 1.00 73.31 55 PHE A N 11
ATOM 17427 C CA . PHE A 1 55 ? 1.679 3.208 2.619 1.00 25.23 55 PHE A CA 11
ATOM 17428 C C . PHE A 1 55 ? 2.383 2.128 1.771 1.00 15.44 55 PHE A C 11
ATOM 17429 O O . PHE A 1 55 ? 2.840 2.409 0.665 1.00 14.51 55 PHE A O 11
ATOM 17446 N N . ARG A 1 56 ? 2.454 0.899 2.280 1.00 73.24 56 ARG A N 11
ATOM 17447 C CA . ARG A 1 56 ? 3.131 -0.198 1.568 1.00 2.44 56 ARG A CA 11
ATOM 17448 C C . ARG A 1 56 ? 2.250 -0.814 0.463 1.00 4.24 56 ARG A C 11
ATOM 17449 O O . ARG A 1 56 ? 2.681 -1.730 -0.237 1.00 62.00 56 ARG A O 11
ATOM 17470 N N . VAL A 1 57 ? 1.022 -0.320 0.303 1.00 74.53 57 VAL A N 11
ATOM 17471 C CA . VAL A 1 57 ? 0.100 -0.864 -0.708 1.00 2.03 57 VAL A CA 11
ATOM 17472 C C . VAL A 1 57 ? -0.264 0.189 -1.775 1.00 14.25 57 VAL A C 11
ATOM 17473 O O . VAL A 1 57 ? -0.855 1.228 -1.468 1.00 3.34 57 VAL A O 11
ATOM 17486 N N . ILE A 1 58 ? 0.089 -0.093 -3.029 1.00 74.54 58 ILE A N 11
ATOM 17487 C CA . ILE A 1 58 ? -0.192 0.815 -4.154 1.00 64.01 58 ILE A CA 11
ATOM 17488 C C . ILE A 1 58 ? -0.918 0.086 -5.301 1.00 23.23 58 ILE A C 11
ATOM 17489 O O . ILE A 1 58 ? -1.376 -1.048 -5.141 1.00 40.21 58 ILE A O 11
ATOM 17505 N N . ASN A 1 59 ? -1.042 0.745 -6.457 1.00 64.14 59 ASN A N 11
ATOM 17506 C CA . ASN A 1 59 ? -1.743 0.156 -7.608 1.00 35.12 59 ASN A CA 11
ATOM 17507 C C . ASN A 1 59 ? -0.818 -0.756 -8.438 1.00 62.41 59 ASN A C 11
ATOM 17508 O O . ASN A 1 59 ? 0.405 -0.695 -8.317 1.00 2.03 59 ASN A O 11
ATOM 17519 N N . SER A 1 60 ? -1.412 -1.594 -9.288 1.00 41.31 60 SER A N 11
ATOM 17520 C CA . SER A 1 60 ? -0.644 -2.534 -10.125 1.00 51.53 60 SER A CA 11
ATOM 17521 C C . SER A 1 60 ? 0.230 -1.818 -11.166 1.00 43.31 60 SER A C 11
ATOM 17522 O O . SER A 1 60 ? 1.135 -2.421 -11.745 1.00 23.42 60 SER A O 11
ATOM 17530 N N . GLN A 1 61 ? -0.044 -0.536 -11.397 1.00 2.12 61 GLN A N 11
ATOM 17531 C CA . GLN A 1 61 ? 0.715 0.265 -12.370 1.00 30.14 61 GLN A CA 11
ATOM 17532 C C . GLN A 1 61 ? 2.079 0.694 -11.804 1.00 33.13 61 GLN A C 11
ATOM 17533 O O . GLN A 1 61 ? 2.948 1.173 -12.543 1.00 3.42 61 GLN A O 11
ATOM 17547 N N . GLY A 1 62 ? 2.258 0.523 -10.495 1.00 65.42 62 GLY A N 11
ATOM 17548 C CA . GLY A 1 62 ? 3.503 0.914 -9.845 1.00 74.10 62 GLY A CA 11
ATOM 17549 C C . GLY A 1 62 ? 3.539 2.391 -9.492 1.00 14.44 62 GLY A C 11
ATOM 17550 O O . GLY A 1 62 ? 4.581 3.036 -9.591 1.00 33.24 62 GLY A O 11
ATOM 17554 N N . LYS A 1 63 ? 2.397 2.933 -9.080 1.00 70.12 63 LYS A N 11
ATOM 17555 C CA . LYS A 1 63 ? 2.292 4.353 -8.724 1.00 64.24 63 LYS A CA 11
ATOM 17556 C C . LYS A 1 63 ? 1.433 4.567 -7.472 1.00 14.03 63 LYS A C 11
ATOM 17557 O O . LYS A 1 63 ? 0.661 3.692 -7.066 1.00 20.30 63 LYS A O 11
ATOM 17576 N N . ILE A 1 64 ? 1.576 5.743 -6.868 1.00 21.50 64 ILE A N 11
ATOM 17577 C CA . ILE A 1 64 ? 0.750 6.140 -5.723 1.00 32.44 64 ILE A CA 11
ATOM 17578 C C . ILE A 1 64 ? -0.708 6.384 -6.156 1.00 40.53 64 ILE A C 11
ATOM 17579 O O . ILE A 1 64 ? -0.967 6.943 -7.224 1.00 55.33 64 ILE A O 11
ATOM 17595 N N . SER A 1 65 ? -1.656 5.947 -5.329 1.00 11.21 65 SER A N 11
ATOM 17596 C CA . SER A 1 65 ? -3.086 6.094 -5.638 1.00 73.42 65 SER A CA 11
ATOM 17597 C C . SER A 1 65 ? -3.641 7.415 -5.095 1.00 41.40 65 SER A C 11
ATOM 17598 O O . SER A 1 65 ? -4.307 8.169 -5.809 1.00 34.12 65 SER A O 11
ATOM 17606 N N . LEU A 1 66 ? -3.376 7.673 -3.818 1.00 21.35 66 LEU A N 11
ATOM 17607 C CA . LEU A 1 66 ? -3.838 8.893 -3.147 1.00 52.23 66 LEU A CA 11
ATOM 17608 C C . LEU A 1 66 ? -3.211 10.158 -3.758 1.00 73.42 66 LEU A C 11
ATOM 17609 O O . LEU A 1 66 ? -2.044 10.164 -4.149 1.00 23.51 66 LEU A O 11
ATOM 17625 N N . LYS A 1 67 ? -3.997 11.230 -3.835 1.00 70.41 67 LYS A N 11
ATOM 17626 C CA . LYS A 1 67 ? -3.506 12.520 -4.341 1.00 0.13 67 LYS A CA 11
ATOM 17627 C C . LYS A 1 67 ? -3.592 13.610 -3.262 1.00 4.11 67 LYS A C 11
ATOM 17628 O O . LYS A 1 67 ? -4.173 13.402 -2.193 1.00 22.41 67 LYS A O 11
ATOM 17647 N N . GLY A 1 68 ? -3.018 14.774 -3.546 1.00 4.21 68 GLY A N 11
ATOM 17648 C CA . GLY A 1 68 ? -2.974 15.847 -2.560 1.00 1.04 68 GLY A CA 11
ATOM 17649 C C . GLY A 1 68 ? -1.865 15.645 -1.533 1.00 51.34 68 GLY A C 11
ATOM 17650 O O . GLY A 1 68 ? -0.761 15.230 -1.884 1.00 11.42 68 GLY A O 11
ATOM 17654 N N . ARG A 1 69 ? -2.155 15.928 -0.265 1.00 10.13 69 ARG A N 11
ATOM 17655 C CA . ARG A 1 69 ? -1.159 15.756 0.801 1.00 72.14 69 ARG A CA 11
ATOM 17656 C C . ARG A 1 69 ? -0.960 14.273 1.151 1.00 61.22 69 ARG A C 11
ATOM 17657 O O . ARG A 1 69 ? 0.097 13.871 1.637 1.00 23.12 69 ARG A O 11
ATOM 17678 N N . ASP A 1 70 ? -1.987 13.466 0.907 1.00 33.13 70 ASP A N 11
ATOM 17679 C CA . ASP A 1 70 ? -1.911 12.018 1.114 1.00 34.41 70 ASP A CA 11
ATOM 17680 C C . ASP A 1 70 ? -0.870 11.372 0.176 1.00 22.11 70 ASP A C 11
ATOM 17681 O O . ASP A 1 70 ? -0.270 10.345 0.506 1.00 20.03 70 ASP A O 11
ATOM 17690 N N . LEU A 1 71 ? -0.651 11.997 -0.984 1.00 31.42 71 LEU A N 11
ATOM 17691 C CA . LEU A 1 71 ? 0.329 11.510 -1.964 1.00 20.51 71 LEU A CA 11
ATOM 17692 C C . LEU A 1 71 ? 1.749 11.553 -1.377 1.00 63.42 71 LEU A C 11
ATOM 17693 O O . LEU A 1 71 ? 2.414 10.520 -1.251 1.00 24.43 71 LEU A O 11
ATOM 17709 N N . ASP A 1 72 ? 2.215 12.752 -1.013 1.00 41.35 72 ASP A N 11
ATOM 17710 C CA . ASP A 1 72 ? 3.551 12.904 -0.430 1.00 21.04 72 ASP A CA 11
ATOM 17711 C C . ASP A 1 72 ? 3.654 12.180 0.923 1.00 33.43 72 ASP A C 11
ATOM 17712 O O . ASP A 1 72 ? 4.731 11.733 1.312 1.00 22.41 72 ASP A O 11
ATOM 17721 N N . ARG A 1 73 ? 2.528 12.062 1.628 1.00 72.45 73 ARG A N 11
ATOM 17722 C CA . ARG A 1 73 ? 2.472 11.330 2.900 1.00 23.43 73 ARG A CA 11
ATOM 17723 C C . ARG A 1 73 ? 2.909 9.864 2.728 1.00 2.05 73 ARG A C 11
ATOM 17724 O O . ARG A 1 73 ? 3.801 9.381 3.433 1.00 41.32 73 ARG A O 11
ATOM 17745 N N . GLN A 1 74 ? 2.273 9.162 1.788 1.00 10.35 74 GLN A N 11
ATOM 17746 C CA . GLN A 1 74 ? 2.634 7.774 1.477 1.00 5.01 74 GLN A CA 11
ATOM 17747 C C . GLN A 1 74 ? 4.101 7.677 1.026 1.00 13.32 74 GLN A C 11
ATOM 17748 O O . GLN A 1 74 ? 4.827 6.761 1.420 1.00 33.12 74 GLN A O 11
ATOM 17762 N N . LYS A 1 75 ? 4.533 8.645 0.219 1.00 13.43 75 LYS A N 11
ATOM 17763 C CA . LYS A 1 75 ? 5.922 8.710 -0.248 1.00 73.05 75 LYS A CA 11
ATOM 17764 C C . LYS A 1 75 ? 6.920 8.833 0.919 1.00 5.40 75 LYS A C 11
ATOM 17765 O O . LYS A 1 75 ? 7.851 8.036 1.031 1.00 31.11 75 LYS A O 11
ATOM 17784 N N . GLN A 1 76 ? 6.713 9.831 1.783 1.00 35.43 76 GLN A N 11
ATOM 17785 C CA . GLN A 1 76 ? 7.605 10.082 2.928 1.00 45.14 76 GLN A CA 11
ATOM 17786 C C . GLN A 1 76 ? 7.793 8.825 3.792 1.00 43.11 76 GLN A C 11
ATOM 17787 O O . GLN A 1 76 ? 8.899 8.522 4.245 1.00 2.01 76 GLN A O 11
ATOM 17801 N N . LYS A 1 77 ? 6.696 8.110 4.029 1.00 34.21 77 LYS A N 11
ATOM 17802 C CA . LYS A 1 77 ? 6.728 6.857 4.792 1.00 1.23 77 LYS A CA 11
ATOM 17803 C C . LYS A 1 77 ? 7.639 5.815 4.129 1.00 14.21 77 LYS A C 11
ATOM 17804 O O . LYS A 1 77 ? 8.495 5.213 4.780 1.00 14.44 77 LYS A O 11
ATOM 17823 N N . LEU A 1 78 ? 7.458 5.622 2.829 1.00 52.31 78 LEU A N 11
ATOM 17824 C CA . LEU A 1 78 ? 8.214 4.613 2.087 1.00 51.11 78 LEU A CA 11
ATOM 17825 C C . LEU A 1 78 ? 9.702 4.979 1.992 1.00 71.20 78 LEU A C 11
ATOM 17826 O O . LEU A 1 78 ? 10.574 4.127 2.181 1.00 75.43 78 LEU A O 11
ATOM 17842 N N . GLU A 1 79 ? 9.987 6.248 1.713 1.00 12.34 79 GLU A N 11
ATOM 17843 C CA . GLU A 1 79 ? 11.369 6.736 1.689 1.00 34.23 79 GLU A CA 11
ATOM 17844 C C . GLU A 1 79 ? 12.063 6.478 3.033 1.00 22.54 79 GLU A C 11
ATOM 17845 O O . GLU A 1 79 ? 13.218 6.050 3.078 1.00 22.32 79 GLU A O 11
ATOM 17857 N N . ALA A 1 80 ? 11.341 6.722 4.126 1.00 71.13 80 ALA A N 11
ATOM 17858 C CA . ALA A 1 80 ? 11.855 6.455 5.474 1.00 32.32 80 ALA A CA 11
ATOM 17859 C C . ALA A 1 80 ? 12.217 4.972 5.653 1.00 12.53 80 ALA A C 11
ATOM 17860 O O . ALA A 1 80 ? 13.175 4.635 6.352 1.00 40.52 80 ALA A O 11
ATOM 17867 N N . GLU A 1 81 ? 11.455 4.089 5.001 1.00 53.35 81 GLU A N 11
ATOM 17868 C CA . GLU A 1 81 ? 11.721 2.646 5.055 1.00 55.35 81 GLU A CA 11
ATOM 17869 C C . GLU A 1 81 ? 12.730 2.214 3.979 1.00 32.41 81 GLU A C 11
ATOM 17870 O O . GLU A 1 81 ? 13.004 1.024 3.812 1.00 74.21 81 GLU A O 11
ATOM 17882 N N . GLY A 1 82 ? 13.290 3.187 3.260 1.00 41.24 82 GLY A N 11
ATOM 17883 C CA . GLY A 1 82 ? 14.351 2.905 2.295 1.00 4.25 82 GLY A CA 11
ATOM 17884 C C . GLY A 1 82 ? 13.849 2.551 0.897 1.00 21.12 82 GLY A C 11
ATOM 17885 O O . GLY A 1 82 ? 14.499 1.789 0.175 1.00 63.02 82 GLY A O 11
ATOM 17889 N N . ILE A 1 83 ? 12.706 3.107 0.504 1.00 64.31 83 ILE A N 11
ATOM 17890 C CA . ILE A 1 83 ? 12.145 2.869 -0.833 1.00 41.40 83 ILE A CA 11
ATOM 17891 C C . ILE A 1 83 ? 12.350 4.079 -1.760 1.00 0.42 83 ILE A C 11
ATOM 17892 O O . ILE A 1 83 ? 11.962 5.200 -1.432 1.00 64.53 83 ILE A O 11
ATOM 17908 N N . GLU A 1 84 ? 12.973 3.842 -2.917 1.00 4.32 84 GLU A N 11
ATOM 17909 C CA . GLU A 1 84 ? 13.183 4.892 -3.920 1.00 15.15 84 GLU A CA 11
ATOM 17910 C C . GLU A 1 84 ? 11.874 5.245 -4.655 1.00 61.30 84 GLU A C 11
ATOM 17911 O O . GLU A 1 84 ? 11.402 4.505 -5.524 1.00 71.10 84 GLU A O 11
ATOM 17923 N N . VAL A 1 85 ? 11.276 6.375 -4.285 1.00 71.31 85 VAL A N 11
ATOM 17924 C CA . VAL A 1 85 ? 10.039 6.837 -4.919 1.00 34.23 85 VAL A CA 11
ATOM 17925 C C . VAL A 1 85 ? 10.335 7.848 -6.038 1.00 73.13 85 VAL A C 11
ATOM 17926 O O . VAL A 1 85 ? 10.879 8.927 -5.790 1.00 14.32 85 VAL A O 11
ATOM 17939 N N . SER A 1 86 ? 9.979 7.488 -7.267 1.00 75.22 86 SER A N 11
ATOM 17940 C CA . SER A 1 86 ? 10.215 8.347 -8.435 1.00 50.32 86 SER A CA 11
ATOM 17941 C C . SER A 1 86 ? 9.352 9.619 -8.400 1.00 1.33 86 SER A C 11
ATOM 17942 O O . SER A 1 86 ? 8.236 9.615 -7.870 1.00 22.24 86 SER A O 11
ATOM 17950 N N . GLU A 1 87 ? 9.881 10.682 -9.016 1.00 74.21 87 GLU A N 11
ATOM 17951 C CA . GLU A 1 87 ? 9.313 12.043 -8.958 1.00 11.24 87 GLU A CA 11
ATOM 17952 C C . GLU A 1 87 ? 7.774 12.093 -9.041 1.00 65.44 87 GLU A C 11
ATOM 17953 O O . GLU A 1 87 ? 7.112 12.627 -8.148 1.00 0.33 87 GLU A O 11
ATOM 17965 N N . ILE A 1 88 ? 7.202 11.528 -10.100 1.00 33.44 88 ILE A N 11
ATOM 17966 C CA . ILE A 1 88 ? 5.750 11.619 -10.331 1.00 0.42 88 ILE A CA 11
ATOM 17967 C C . ILE A 1 88 ? 4.942 10.608 -9.490 1.00 61.03 88 ILE A C 11
ATOM 17968 O O . ILE A 1 88 ? 3.799 10.279 -9.819 1.00 10.42 88 ILE A O 11
ATOM 17984 N N . GLY A 1 89 ? 5.525 10.151 -8.384 1.00 74.33 89 GLY A N 11
ATOM 17985 C CA . GLY A 1 89 ? 4.846 9.204 -7.510 1.00 12.22 89 GLY A CA 11
ATOM 17986 C C . GLY A 1 89 ? 4.833 7.787 -8.067 1.00 60.11 89 GLY A C 11
ATOM 17987 O O . GLY A 1 89 ? 3.795 7.121 -8.077 1.00 42.44 89 GLY A O 11
ATOM 17991 N N . LYS A 1 90 ? 5.990 7.322 -8.535 1.00 61.44 90 LYS A N 11
ATOM 17992 C CA . LYS A 1 90 ? 6.112 5.972 -9.107 1.00 73.53 90 LYS A CA 11
ATOM 17993 C C . LYS A 1 90 ? 7.067 5.110 -8.269 1.00 61.20 90 LYS A C 11
ATOM 17994 O O . LYS A 1 90 ? 8.160 5.542 -7.915 1.00 72.20 90 LYS A O 11
ATOM 18013 N N . ILE A 1 91 ? 6.647 3.887 -7.967 1.00 20.42 91 ILE A N 11
ATOM 18014 C CA . ILE A 1 91 ? 7.419 2.982 -7.110 1.00 41.42 91 ILE A CA 11
ATOM 18015 C C . ILE A 1 91 ? 7.764 1.675 -7.843 1.00 22.12 91 ILE A C 11
ATOM 18016 O O . ILE A 1 91 ? 6.962 1.152 -8.618 1.00 11.24 91 ILE A O 11
ATOM 18032 N N . ALA A 1 92 ? 8.963 1.157 -7.600 1.00 42.24 92 ALA A N 11
ATOM 18033 C CA . ALA A 1 92 ? 9.419 -0.072 -8.250 1.00 14.41 92 ALA A CA 11
ATOM 18034 C C . ALA A 1 92 ? 8.796 -1.328 -7.613 1.00 2.33 92 ALA A C 11
ATOM 18035 O O . ALA A 1 92 ? 9.307 -1.858 -6.622 1.00 14.23 92 ALA A O 11
ATOM 18042 N N . LEU A 1 93 ? 7.694 -1.800 -8.202 1.00 63.34 93 LEU A N 11
ATOM 18043 C CA . LEU A 1 93 ? 6.997 -3.005 -7.722 1.00 61.35 93 LEU A CA 11
ATOM 18044 C C . LEU A 1 93 ? 7.871 -4.264 -7.823 1.00 65.12 93 LEU A C 11
ATOM 18045 O O . LEU A 1 93 ? 7.521 -5.306 -7.279 1.00 4.10 93 LEU A O 11
ATOM 18061 N N . ARG A 1 94 ? 8.979 -4.177 -8.550 1.00 74.45 94 ARG A N 11
ATOM 18062 C CA . ARG A 1 94 ? 9.935 -5.289 -8.647 1.00 14.35 94 ARG A CA 11
ATOM 18063 C C . ARG A 1 94 ? 11.014 -5.206 -7.551 1.00 22.23 94 ARG A C 11
ATOM 18064 O O . ARG A 1 94 ? 11.292 -6.185 -6.857 1.00 71.02 94 ARG A O 11
ATOM 18085 N N . LYS A 1 95 ? 11.609 -4.025 -7.402 1.00 51.41 95 LYS A N 11
ATOM 18086 C CA . LYS A 1 95 ? 12.727 -3.816 -6.467 1.00 12.14 95 LYS A CA 11
ATOM 18087 C C . LYS A 1 95 ? 12.305 -3.957 -4.992 1.00 51.42 95 LYS A C 11
ATOM 18088 O O . LYS A 1 95 ? 13.142 -4.217 -4.125 1.00 13.42 95 LYS A O 11
ATOM 18107 N N . TYR A 1 96 ? 11.018 -3.778 -4.705 1.00 53.31 96 TYR A N 11
ATOM 18108 C CA . TYR A 1 96 ? 10.528 -3.806 -3.318 1.00 23.33 96 TYR A CA 11
ATOM 18109 C C . TYR A 1 96 ? 9.345 -4.766 -3.138 1.00 22.21 96 TYR A C 11
ATOM 18110 O O . TYR A 1 96 ? 8.654 -4.718 -2.125 1.00 44.41 96 TYR A O 11
ATOM 18128 N N . LYS A 1 97 ? 9.125 -5.644 -4.113 1.00 31.12 97 LYS A N 11
ATOM 18129 C CA . LYS A 1 97 ? 7.966 -6.538 -4.105 1.00 45.43 97 LYS A CA 11
ATOM 18130 C C . LYS A 1 97 ? 7.893 -7.393 -2.832 1.00 44.14 97 LYS A C 11
ATOM 18131 O O . LYS A 1 97 ? 8.869 -8.043 -2.448 1.00 23.33 97 LYS A O 11
ATOM 18150 N N . TRP A 1 98 ? 6.730 -7.383 -2.186 1.00 62.12 98 TRP A N 11
ATOM 18151 C CA . TRP A 1 98 ? 6.490 -8.227 -1.017 1.00 11.21 98 TRP A CA 11
ATOM 18152 C C . TRP A 1 98 ? 6.709 -9.713 -1.345 1.00 43.42 98 TRP A C 11
ATOM 18153 O O . TRP A 1 98 ? 5.987 -10.300 -2.154 1.00 43.41 98 TRP A O 11
ATOM 18174 N N . GLN A 1 99 ? 7.717 -10.310 -0.718 1.00 43.31 99 GLN A N 11
ATOM 18175 C CA . GLN A 1 99 ? 7.968 -11.745 -0.845 1.00 74.22 99 GLN A CA 11
ATOM 18176 C C . GLN A 1 99 ? 7.528 -12.479 0.439 1.00 70.40 99 GLN A C 11
ATOM 18177 O O . GLN A 1 99 ? 8.260 -12.516 1.431 1.00 74.42 99 GLN A O 11
ATOM 18191 N N . PRO A 1 100 ? 6.302 -13.041 0.445 1.00 2.30 100 PRO A N 11
ATOM 18192 C CA . PRO A 1 100 ? 5.742 -13.751 1.618 1.00 32.02 100 PRO A CA 11
ATOM 18193 C C . PRO A 1 100 ? 6.450 -15.080 1.942 1.00 51.44 100 PRO A C 11
ATOM 18194 O O . PRO A 1 100 ? 6.090 -15.760 2.906 1.00 61.43 100 PRO A O 11
ATOM 18205 N N . LEU A 1 101 ? 7.451 -15.439 1.135 1.00 44.25 101 LEU A N 11
ATOM 18206 C CA . LEU A 1 101 ? 8.222 -16.677 1.326 1.00 71.13 101 LEU A CA 11
ATOM 18207 C C . LEU A 1 101 ? 7.336 -17.923 1.168 1.00 65.54 101 LEU A C 11
ATOM 18208 O O . LEU A 1 101 ? 6.972 -18.580 2.147 1.00 30.33 101 LEU A O 11
ATOM 18224 N N . GLU A 1 102 ? 6.979 -18.226 -0.077 1.00 12.31 102 GLU A N 11
ATOM 18225 C CA . GLU A 1 102 ? 6.135 -19.386 -0.400 1.00 31.30 102 GLU A CA 11
ATOM 18226 C C . GLU A 1 102 ? 6.435 -19.928 -1.817 1.00 53.22 102 GLU A C 11
ATOM 18227 O O . GLU A 1 102 ? 7.281 -20.843 -1.929 1.00 37.86 102 GLU A O 11
ATOM 18239 N N . MET A 1 1 ? -17.177 -2.851 13.049 1.00 52.42 1 MET A N 12
ATOM 18240 C CA . MET A 1 1 ? -15.996 -2.911 12.145 1.00 42.32 1 MET A CA 12
ATOM 18241 C C . MET A 1 1 ? -16.217 -3.931 11.018 1.00 72.42 1 MET A C 12
ATOM 18242 O O . MET A 1 1 ? -16.215 -5.140 11.254 1.00 11.41 1 MET A O 12
ATOM 18258 N N . ASP A 1 2 ? -16.412 -3.426 9.797 1.00 60.32 2 ASP A N 12
ATOM 18259 C CA . ASP A 1 2 ? -16.707 -4.265 8.627 1.00 11.02 2 ASP A CA 12
ATOM 18260 C C . ASP A 1 2 ? -15.676 -5.390 8.435 1.00 3.33 2 ASP A C 12
ATOM 18261 O O . ASP A 1 2 ? -14.467 -5.138 8.414 1.00 55.22 2 ASP A O 12
ATOM 18270 N N . GLN A 1 3 ? -16.159 -6.623 8.267 1.00 54.31 3 GLN A N 12
ATOM 18271 C CA . GLN A 1 3 ? -15.275 -7.777 8.044 1.00 53.23 3 GLN A CA 12
ATOM 18272 C C . GLN A 1 3 ? -14.393 -7.568 6.804 1.00 71.43 3 GLN A C 12
ATOM 18273 O O . GLN A 1 3 ? -13.292 -8.108 6.716 1.00 2.32 3 GLN A O 12
ATOM 18287 N N . PHE A 1 4 ? -14.890 -6.786 5.844 1.00 61.44 4 PHE A N 12
ATOM 18288 C CA . PHE A 1 4 ? -14.095 -6.391 4.674 1.00 72.32 4 PHE A CA 12
ATOM 18289 C C . PHE A 1 4 ? -12.808 -5.677 5.110 1.00 42.15 4 PHE A C 12
ATOM 18290 O O . PHE A 1 4 ? -11.708 -6.037 4.687 1.00 11.22 4 PHE A O 12
ATOM 18307 N N . LEU A 1 5 ? -12.963 -4.679 5.976 1.00 73.14 5 LEU A N 12
ATOM 18308 C CA . LEU A 1 5 ? -11.829 -3.913 6.499 1.00 65.03 5 LEU A CA 12
ATOM 18309 C C . LEU A 1 5 ? -10.907 -4.806 7.343 1.00 12.01 5 LEU A C 12
ATOM 18310 O O . LEU A 1 5 ? -9.686 -4.768 7.202 1.00 33.23 5 LEU A O 12
ATOM 18326 N N . VAL A 1 6 ? -11.510 -5.621 8.206 1.00 32.13 6 VAL A N 12
ATOM 18327 C CA . VAL A 1 6 ? -10.757 -6.527 9.080 1.00 2.24 6 VAL A CA 12
ATOM 18328 C C . VAL A 1 6 ? -9.849 -7.473 8.271 1.00 5.13 6 VAL A C 12
ATOM 18329 O O . VAL A 1 6 ? -8.659 -7.604 8.558 1.00 21.53 6 VAL A O 12
ATOM 18342 N N . GLN A 1 7 ? -10.422 -8.117 7.252 1.00 4.31 7 GLN A N 12
ATOM 18343 C CA . GLN A 1 7 ? -9.684 -9.080 6.424 1.00 2.22 7 GLN A CA 12
ATOM 18344 C C . GLN A 1 7 ? -8.511 -8.431 5.669 1.00 43.44 7 GLN A C 12
ATOM 18345 O O . GLN A 1 7 ? -7.377 -8.906 5.750 1.00 33.11 7 GLN A O 12
ATOM 18359 N N . ILE A 1 8 ? -8.785 -7.348 4.934 1.00 61.13 8 ILE A N 12
ATOM 18360 C CA . ILE A 1 8 ? -7.745 -6.685 4.133 1.00 40.43 8 ILE A CA 12
ATOM 18361 C C . ILE A 1 8 ? -6.590 -6.168 5.012 1.00 22.52 8 ILE A C 12
ATOM 18362 O O . ILE A 1 8 ? -5.418 -6.358 4.681 1.00 60.15 8 ILE A O 12
ATOM 18378 N N . PHE A 1 9 ? -6.922 -5.539 6.143 1.00 74.53 9 PHE A N 12
ATOM 18379 C CA . PHE A 1 9 ? -5.903 -5.062 7.088 1.00 54.54 9 PHE A CA 12
ATOM 18380 C C . PHE A 1 9 ? -5.099 -6.240 7.665 1.00 13.13 9 PHE A C 12
ATOM 18381 O O . PHE A 1 9 ? -3.865 -6.190 7.757 1.00 55.25 9 PHE A O 12
ATOM 18398 N N . ALA A 1 10 ? -5.809 -7.310 8.031 1.00 12.32 10 ALA A N 12
ATOM 18399 C CA . ALA A 1 10 ? -5.180 -8.517 8.576 1.00 44.42 10 ALA A CA 12
ATOM 18400 C C . ALA A 1 10 ? -4.116 -9.087 7.629 1.00 62.12 10 ALA A C 12
ATOM 18401 O O . ALA A 1 10 ? -3.146 -9.693 8.076 1.00 5.25 10 ALA A O 12
ATOM 18408 N N . VAL A 1 11 ? -4.306 -8.892 6.322 1.00 60.52 11 VAL A N 12
ATOM 18409 C CA . VAL A 1 11 ? -3.324 -9.324 5.318 1.00 63.12 11 VAL A CA 12
ATOM 18410 C C . VAL A 1 11 ? -2.108 -8.383 5.279 1.00 13.11 11 VAL A C 12
ATOM 18411 O O . VAL A 1 11 ? -0.960 -8.830 5.198 1.00 42.04 11 VAL A O 12
ATOM 18424 N N . ILE A 1 12 ? -2.369 -7.079 5.361 1.00 72.11 12 ILE A N 12
ATOM 18425 C CA . ILE A 1 12 ? -1.313 -6.057 5.293 1.00 51.12 12 ILE A CA 12
ATOM 18426 C C . ILE A 1 12 ? -0.237 -6.257 6.380 1.00 61.44 12 ILE A C 12
ATOM 18427 O O . ILE A 1 12 ? 0.946 -6.003 6.149 1.00 50.15 12 ILE A O 12
ATOM 18443 N N . HIS A 1 13 ? -0.650 -6.723 7.560 1.00 41.13 13 HIS A N 12
ATOM 18444 C CA . HIS A 1 13 ? 0.289 -6.954 8.678 1.00 22.34 13 HIS A CA 12
ATOM 18445 C C . HIS A 1 13 ? 1.416 -7.965 8.345 1.00 52.45 13 HIS A C 12
ATOM 18446 O O . HIS A 1 13 ? 2.355 -8.126 9.128 1.00 21.00 13 HIS A O 12
ATOM 18460 N N . GLN A 1 14 ? 1.325 -8.653 7.203 1.00 64.11 14 GLN A N 12
ATOM 18461 C CA . GLN A 1 14 ? 2.373 -9.607 6.785 1.00 21.25 14 GLN A CA 12
ATOM 18462 C C . GLN A 1 14 ? 3.433 -8.959 5.875 1.00 11.14 14 GLN A C 12
ATOM 18463 O O . GLN A 1 14 ? 4.398 -9.615 5.477 1.00 63.34 14 GLN A O 12
ATOM 18477 N N . ILE A 1 15 ? 3.257 -7.681 5.547 1.00 52.42 15 ILE A N 12
ATOM 18478 C CA . ILE A 1 15 ? 4.210 -6.971 4.688 1.00 10.24 15 ILE A CA 12
ATOM 18479 C C . ILE A 1 15 ? 5.394 -6.416 5.508 1.00 51.13 15 ILE A C 12
ATOM 18480 O O . ILE A 1 15 ? 5.201 -5.601 6.417 1.00 53.23 15 ILE A O 12
ATOM 18496 N N . PRO A 1 16 ? 6.633 -6.860 5.204 1.00 32.30 16 PRO A N 12
ATOM 18497 C CA . PRO A 1 16 ? 7.849 -6.425 5.917 1.00 32.43 16 PRO A CA 12
ATOM 18498 C C . PRO A 1 16 ? 8.344 -5.031 5.492 1.00 62.22 16 PRO A C 12
ATOM 18499 O O . PRO A 1 16 ? 7.863 -4.457 4.512 1.00 11.12 16 PRO A O 12
ATOM 18510 N N . LYS A 1 17 ? 9.327 -4.504 6.226 1.00 72.22 17 LYS A N 12
ATOM 18511 C CA . LYS A 1 17 ? 9.874 -3.172 5.942 1.00 4.41 17 LYS A CA 12
ATOM 18512 C C . LYS A 1 17 ? 10.639 -3.139 4.609 1.00 42.45 17 LYS A C 12
ATOM 18513 O O . LYS A 1 17 ? 11.444 -4.025 4.311 1.00 52.24 17 LYS A O 12
ATOM 18532 N N . GLY A 1 18 ? 10.370 -2.113 3.805 1.00 71.13 18 GLY A N 12
ATOM 18533 C CA . GLY A 1 18 ? 11.048 -1.951 2.521 1.00 61.34 18 GLY A CA 12
ATOM 18534 C C . GLY A 1 18 ? 10.389 -2.728 1.384 1.00 11.31 18 GLY A C 12
ATOM 18535 O O . GLY A 1 18 ? 10.930 -2.800 0.278 1.00 4.25 18 GLY A O 12
ATOM 18539 N N . LYS A 1 19 ? 9.225 -3.319 1.656 1.00 33.34 19 LYS A N 12
ATOM 18540 C CA . LYS A 1 19 ? 8.471 -4.068 0.642 1.00 5.52 19 LYS A CA 12
ATOM 18541 C C . LYS A 1 19 ? 7.044 -3.515 0.492 1.00 44.52 19 LYS A C 12
ATOM 18542 O O . LYS A 1 19 ? 6.435 -3.063 1.462 1.00 51.22 19 LYS A O 12
ATOM 18561 N N . VAL A 1 20 ? 6.523 -3.549 -0.731 1.00 60.53 20 VAL A N 12
ATOM 18562 C CA . VAL A 1 20 ? 5.166 -3.076 -1.022 1.00 73.25 20 VAL A CA 12
ATOM 18563 C C . VAL A 1 20 ? 4.398 -4.082 -1.891 1.00 44.24 20 VAL A C 12
ATOM 18564 O O . VAL A 1 20 ? 4.996 -4.875 -2.624 1.00 73.24 20 VAL A O 12
ATOM 18577 N N . SER A 1 21 ? 3.074 -4.050 -1.803 1.00 61.21 21 SER A N 12
ATOM 18578 C CA . SER A 1 21 ? 2.217 -4.921 -2.620 1.00 75.11 21 SER A CA 12
ATOM 18579 C C . SER A 1 21 ? 1.064 -4.128 -3.246 1.00 15.14 21 SER A C 12
ATOM 18580 O O . SER A 1 21 ? 0.839 -2.962 -2.914 1.00 43.03 21 SER A O 12
ATOM 18588 N N . THR A 1 22 ? 0.335 -4.763 -4.156 1.00 52.32 22 THR A N 12
ATOM 18589 C CA . THR A 1 22 ? -0.798 -4.113 -4.829 1.00 73.42 22 THR A CA 12
ATOM 18590 C C . THR A 1 22 ? -2.136 -4.499 -4.192 1.00 61.31 22 THR A C 12
ATOM 18591 O O . THR A 1 22 ? -2.282 -5.586 -3.623 1.00 52.22 22 THR A O 12
ATOM 18602 N N . TYR A 1 23 ? -3.118 -3.603 -4.299 1.00 12.25 23 TYR A N 12
ATOM 18603 C CA . TYR A 1 23 ? -4.468 -3.851 -3.772 1.00 45.33 23 TYR A CA 12
ATOM 18604 C C . TYR A 1 23 ? -5.077 -5.151 -4.326 1.00 75.24 23 TYR A C 12
ATOM 18605 O O . TYR A 1 23 ? -5.830 -5.835 -3.633 1.00 74.53 23 TYR A O 12
ATOM 18623 N N . GLY A 1 24 ? -4.747 -5.483 -5.577 1.00 24.30 24 GLY A N 12
ATOM 18624 C CA . GLY A 1 24 ? -5.222 -6.729 -6.175 1.00 33.25 24 GLY A CA 12
ATOM 18625 C C . GLY A 1 24 ? -4.749 -7.968 -5.415 1.00 73.11 24 GLY A C 12
ATOM 18626 O O . GLY A 1 24 ? -5.492 -8.941 -5.263 1.00 23.42 24 GLY A O 12
ATOM 18630 N N . GLU A 1 25 ? -3.506 -7.924 -4.931 1.00 45.24 25 GLU A N 12
ATOM 18631 C CA . GLU A 1 25 ? -2.929 -9.027 -4.154 1.00 1.11 25 GLU A CA 12
ATOM 18632 C C . GLU A 1 25 ? -3.569 -9.122 -2.757 1.00 25.42 25 GLU A C 12
ATOM 18633 O O . GLU A 1 25 ? -4.038 -10.187 -2.347 1.00 22.14 25 GLU A O 12
ATOM 18645 N N . ILE A 1 26 ? -3.601 -7.996 -2.043 1.00 52.03 26 ILE A N 12
ATOM 18646 C CA . ILE A 1 26 ? -4.190 -7.935 -0.697 1.00 31.52 26 ILE A CA 12
ATOM 18647 C C . ILE A 1 26 ? -5.671 -8.366 -0.699 1.00 33.21 26 ILE A C 12
ATOM 18648 O O . ILE A 1 26 ? -6.086 -9.210 0.100 1.00 70.24 26 ILE A O 12
ATOM 18664 N N . ALA A 1 27 ? -6.457 -7.789 -1.608 1.00 54.15 27 ALA A N 12
ATOM 18665 C CA . ALA A 1 27 ? -7.881 -8.128 -1.730 1.00 5.11 27 ALA A CA 12
ATOM 18666 C C . ALA A 1 27 ? -8.083 -9.621 -2.040 1.00 72.34 27 ALA A C 12
ATOM 18667 O O . ALA A 1 27 ? -8.969 -10.270 -1.477 1.00 30.42 27 ALA A O 12
ATOM 18674 N N . LYS A 1 28 ? -7.247 -10.165 -2.929 1.00 13.35 28 LYS A N 12
ATOM 18675 C CA . LYS A 1 28 ? -7.309 -11.590 -3.280 1.00 24.13 28 LYS A CA 12
ATOM 18676 C C . LYS A 1 28 ? -7.077 -12.475 -2.041 1.00 32.41 28 LYS A C 12
ATOM 18677 O O . LYS A 1 28 ? -7.829 -13.416 -1.785 1.00 43.15 28 LYS A O 12
ATOM 18696 N N . MET A 1 29 ? -6.036 -12.150 -1.273 1.00 11.10 29 MET A N 12
ATOM 18697 C CA . MET A 1 29 ? -5.695 -12.902 -0.057 1.00 31.01 29 MET A CA 12
ATOM 18698 C C . MET A 1 29 ? -6.769 -12.729 1.031 1.00 10.25 29 MET A C 12
ATOM 18699 O O . MET A 1 29 ? -6.987 -13.620 1.858 1.00 34.31 29 MET A O 12
ATOM 18713 N N . ALA A 1 30 ? -7.431 -11.573 1.028 1.00 31.13 30 ALA A N 12
ATOM 18714 C CA . ALA A 1 30 ? -8.493 -11.278 1.998 1.00 22.13 30 ALA A CA 12
ATOM 18715 C C . ALA A 1 30 ? -9.816 -11.978 1.640 1.00 51.31 30 ALA A C 12
ATOM 18716 O O . ALA A 1 30 ? -10.685 -12.157 2.496 1.00 3.45 30 ALA A O 12
ATOM 18723 N N . GLY A 1 31 ? -9.965 -12.368 0.373 1.00 43.23 31 GLY A N 12
ATOM 18724 C CA . GLY A 1 31 ? -11.182 -13.048 -0.073 1.00 24.43 31 GLY A CA 12
ATOM 18725 C C . GLY A 1 31 ? -12.218 -12.104 -0.681 1.00 22.22 31 GLY A C 12
ATOM 18726 O O . GLY A 1 31 ? -13.420 -12.365 -0.621 1.00 55.52 31 GLY A O 12
ATOM 18730 N N . TYR A 1 32 ? -11.754 -10.999 -1.263 1.00 55.52 32 TYR A N 12
ATOM 18731 C CA . TYR A 1 32 ? -12.643 -10.032 -1.923 1.00 2.41 32 TYR A CA 12
ATOM 18732 C C . TYR A 1 32 ? -12.122 -9.677 -3.327 1.00 11.33 32 TYR A C 12
ATOM 18733 O O . TYR A 1 32 ? -11.507 -8.627 -3.525 1.00 53.20 32 TYR A O 12
ATOM 18751 N N . PRO A 1 33 ? -12.355 -10.558 -4.321 1.00 12.13 33 PRO A N 12
ATOM 18752 C CA . PRO A 1 33 ? -11.847 -10.364 -5.692 1.00 34.44 33 PRO A CA 12
ATOM 18753 C C . PRO A 1 33 ? -12.489 -9.162 -6.409 1.00 23.41 33 PRO A C 12
ATOM 18754 O O . PRO A 1 33 ? -13.693 -9.148 -6.673 1.00 55.14 33 PRO A O 12
ATOM 18765 N N . GLY A 1 34 ? -11.678 -8.149 -6.717 1.00 52.20 34 GLY A N 12
ATOM 18766 C CA . GLY A 1 34 ? -12.178 -6.972 -7.424 1.00 45.13 34 GLY A CA 12
ATOM 18767 C C . GLY A 1 34 ? -12.298 -5.732 -6.540 1.00 45.25 34 GLY A C 12
ATOM 18768 O O . GLY A 1 34 ? -12.411 -4.617 -7.045 1.00 22.35 34 GLY A O 12
ATOM 18772 N N . TYR A 1 35 ? -12.257 -5.919 -5.222 1.00 33.04 35 TYR A N 12
ATOM 18773 C CA . TYR A 1 35 ? -12.398 -4.804 -4.267 1.00 33.25 35 TYR A CA 12
ATOM 18774 C C . TYR A 1 35 ? -11.082 -4.028 -4.062 1.00 5.14 35 TYR A C 12
ATOM 18775 O O . TYR A 1 35 ? -10.945 -3.276 -3.095 1.00 41.53 35 TYR A O 12
ATOM 18793 N N . ALA A 1 36 ? -10.137 -4.186 -4.989 1.00 61.30 36 ALA A N 12
ATOM 18794 C CA . ALA A 1 36 ? -8.825 -3.530 -4.900 1.00 44.00 36 ALA A CA 12
ATOM 18795 C C . ALA A 1 36 ? -8.944 -2.020 -4.617 1.00 1.32 36 ALA A C 12
ATOM 18796 O O . ALA A 1 36 ? -8.367 -1.504 -3.653 1.00 3.10 36 ALA A O 12
ATOM 18803 N N . ARG A 1 37 ? -9.702 -1.316 -5.456 1.00 62.20 37 ARG A N 12
ATOM 18804 C CA . ARG A 1 37 ? -9.906 0.128 -5.289 1.00 30.51 37 ARG A CA 12
ATOM 18805 C C . ARG A 1 37 ? -10.507 0.460 -3.912 1.00 14.34 37 ARG A C 12
ATOM 18806 O O . ARG A 1 37 ? -10.128 1.444 -3.274 1.00 21.41 37 ARG A O 12
ATOM 18827 N N . HIS A 1 38 ? -11.430 -0.381 -3.454 1.00 23.24 38 HIS A N 12
ATOM 18828 C CA . HIS A 1 38 ? -12.118 -0.161 -2.177 1.00 70.31 38 HIS A CA 12
ATOM 18829 C C . HIS A 1 38 ? -11.167 -0.327 -0.984 1.00 41.14 38 HIS A C 12
ATOM 18830 O O . HIS A 1 38 ? -11.318 0.349 0.037 1.00 63.34 38 HIS A O 12
ATOM 18844 N N . VAL A 1 39 ? -10.186 -1.218 -1.116 1.00 4.20 39 VAL A N 12
ATOM 18845 C CA . VAL A 1 39 ? -9.119 -1.335 -0.121 1.00 32.42 39 VAL A CA 12
ATOM 18846 C C . VAL A 1 39 ? -8.350 -0.007 -0.020 1.00 35.04 39 VAL A C 12
ATOM 18847 O O . VAL A 1 39 ? -8.014 0.454 1.073 1.00 11.50 39 VAL A O 12
ATOM 18860 N N . GLY A 1 40 ? -8.102 0.614 -1.176 1.00 31.11 40 GLY A N 12
ATOM 18861 C CA . GLY A 1 40 ? -7.455 1.922 -1.206 1.00 32.44 40 GLY A CA 12
ATOM 18862 C C . GLY A 1 40 ? -8.292 3.012 -0.539 1.00 55.30 40 GLY A C 12
ATOM 18863 O O . GLY A 1 40 ? -7.779 3.811 0.248 1.00 13.03 40 GLY A O 12
ATOM 18867 N N . LYS A 1 41 ? -9.590 3.035 -0.844 1.00 33.15 41 LYS A N 12
ATOM 18868 C CA . LYS A 1 41 ? -10.509 4.017 -0.249 1.00 60.11 41 LYS A CA 12
ATOM 18869 C C . LYS A 1 41 ? -10.606 3.839 1.278 1.00 44.33 41 LYS A C 12
ATOM 18870 O O . LYS A 1 41 ? -10.981 4.763 2.002 1.00 4.24 41 LYS A O 12
ATOM 18889 N N . ALA A 1 42 ? -10.273 2.641 1.758 1.00 52.52 42 ALA A N 12
ATOM 18890 C CA . ALA A 1 42 ? -10.245 2.356 3.195 1.00 33.03 42 ALA A CA 12
ATOM 18891 C C . ALA A 1 42 ? -8.951 2.869 3.844 1.00 10.31 42 ALA A C 12
ATOM 18892 O O . ALA A 1 42 ? -8.983 3.503 4.903 1.00 73.43 42 ALA A O 12
ATOM 18899 N N . LEU A 1 43 ? -7.810 2.597 3.200 1.00 53.44 43 LEU A N 12
ATOM 18900 C CA . LEU A 1 43 ? -6.499 3.013 3.724 1.00 45.05 43 LEU A CA 12
ATOM 18901 C C . LEU A 1 43 ? -6.349 4.542 3.750 1.00 50.11 43 LEU A C 12
ATOM 18902 O O . LEU A 1 43 ? -5.728 5.094 4.659 1.00 41.23 43 LEU A O 12
ATOM 18918 N N . GLY A 1 44 ? -6.928 5.222 2.759 1.00 72.14 44 GLY A N 12
ATOM 18919 C CA . GLY A 1 44 ? -6.845 6.682 2.690 1.00 75.44 44 GLY A CA 12
ATOM 18920 C C . GLY A 1 44 ? -7.390 7.392 3.932 1.00 63.22 44 GLY A C 12
ATOM 18921 O O . GLY A 1 44 ? -7.050 8.549 4.194 1.00 4.34 44 GLY A O 12
ATOM 18925 N N . ASN A 1 45 ? -8.231 6.696 4.696 1.00 44.52 45 ASN A N 12
ATOM 18926 C CA . ASN A 1 45 ? -8.825 7.255 5.919 1.00 72.13 45 ASN A CA 12
ATOM 18927 C C . ASN A 1 45 ? -7.864 7.156 7.120 1.00 54.31 45 ASN A C 12
ATOM 18928 O O . ASN A 1 45 ? -7.999 7.893 8.099 1.00 53.21 45 ASN A O 12
ATOM 18939 N N . LEU A 1 46 ? -6.894 6.250 7.037 1.00 63.21 46 LEU A N 12
ATOM 18940 C CA . LEU A 1 46 ? -5.934 6.031 8.127 1.00 64.32 46 LEU A CA 12
ATOM 18941 C C . LEU A 1 46 ? -5.001 7.238 8.325 1.00 5.33 46 LEU A C 12
ATOM 18942 O O . LEU A 1 46 ? -4.590 7.885 7.358 1.00 21.51 46 LEU A O 12
ATOM 18958 N N . PRO A 1 47 ? -4.656 7.560 9.590 1.00 15.34 47 PRO A N 12
ATOM 18959 C CA . PRO A 1 47 ? -3.759 8.679 9.907 1.00 65.35 47 PRO A CA 12
ATOM 18960 C C . PRO A 1 47 ? -2.269 8.330 9.734 1.00 13.05 47 PRO A C 12
ATOM 18961 O O . PRO A 1 47 ? -1.912 7.232 9.297 1.00 3.31 47 PRO A O 12
ATOM 18972 N N . GLU A 1 48 ? -1.403 9.276 10.091 1.00 51.51 48 GLU A N 12
ATOM 18973 C CA . GLU A 1 48 ? 0.048 9.090 9.977 1.00 65.31 48 GLU A CA 12
ATOM 18974 C C . GLU A 1 48 ? 0.567 8.187 11.102 1.00 41.11 48 GLU A C 12
ATOM 18975 O O . GLU A 1 48 ? 1.451 7.353 10.895 1.00 33.12 48 GLU A O 12
ATOM 18987 N N . GLY A 1 49 ? 0.004 8.360 12.297 1.00 72.33 49 GLY A N 12
ATOM 18988 C CA . GLY A 1 49 ? 0.427 7.579 13.456 1.00 50.14 49 GLY A CA 12
ATOM 18989 C C . GLY A 1 49 ? -0.438 6.347 13.716 1.00 41.13 49 GLY A C 12
ATOM 18990 O O . GLY A 1 49 ? -1.023 6.204 14.792 1.00 65.42 49 GLY A O 12
ATOM 18994 N N . SER A 1 50 ? -0.537 5.459 12.728 1.00 20.43 50 SER A N 12
ATOM 18995 C CA . SER A 1 50 ? -1.231 4.172 12.908 1.00 60.04 50 SER A CA 12
ATOM 18996 C C . SER A 1 50 ? -0.233 3.022 13.095 1.00 63.22 50 SER A C 12
ATOM 18997 O O . SER A 1 50 ? 0.939 3.130 12.724 1.00 14.40 50 SER A O 12
ATOM 19005 N N . LYS A 1 51 ? -0.701 1.919 13.678 1.00 70.21 51 LYS A N 12
ATOM 19006 C CA . LYS A 1 51 ? 0.131 0.722 13.842 1.00 71.24 51 LYS A CA 12
ATOM 19007 C C . LYS A 1 51 ? 0.070 -0.154 12.580 1.00 52.14 51 LYS A C 12
ATOM 19008 O O . LYS A 1 51 ? 0.899 -1.043 12.379 1.00 42.40 51 LYS A O 12
ATOM 19027 N N . LEU A 1 52 ? -0.920 0.115 11.733 1.00 51.40 52 LEU A N 12
ATOM 19028 C CA . LEU A 1 52 ? -1.091 -0.602 10.468 1.00 40.35 52 LEU A CA 12
ATOM 19029 C C . LEU A 1 52 ? -0.394 0.145 9.317 1.00 14.13 52 LEU A C 12
ATOM 19030 O O . LEU A 1 52 ? -0.770 1.270 8.982 1.00 51.51 52 LEU A O 12
ATOM 19046 N N . PRO A 1 53 ? 0.634 -0.459 8.688 1.00 32.33 53 PRO A N 12
ATOM 19047 C CA . PRO A 1 53 ? 1.325 0.186 7.571 1.00 44.42 53 PRO A CA 12
ATOM 19048 C C . PRO A 1 53 ? 0.487 0.174 6.281 1.00 63.11 53 PRO A C 12
ATOM 19049 O O . PRO A 1 53 ? 0.523 -0.780 5.504 1.00 5.13 53 PRO A O 12
ATOM 19060 N N . TRP A 1 54 ? -0.248 1.259 6.051 1.00 20.21 54 TRP A N 12
ATOM 19061 C CA . TRP A 1 54 ? -1.094 1.395 4.858 1.00 13.12 54 TRP A CA 12
ATOM 19062 C C . TRP A 1 54 ? -0.269 1.805 3.634 1.00 60.33 54 TRP A C 12
ATOM 19063 O O . TRP A 1 54 ? -0.583 1.445 2.500 1.00 21.55 54 TRP A O 12
ATOM 19084 N N . PHE A 1 55 ? 0.801 2.545 3.886 1.00 12.24 55 PHE A N 12
ATOM 19085 C CA . PHE A 1 55 ? 1.690 3.036 2.829 1.00 71.34 55 PHE A CA 12
ATOM 19086 C C . PHE A 1 55 ? 2.329 1.898 2.006 1.00 72.02 55 PHE A C 12
ATOM 19087 O O . PHE A 1 55 ? 2.732 2.108 0.864 1.00 24.32 55 PHE A O 12
ATOM 19104 N N . ARG A 1 56 ? 2.404 0.695 2.583 1.00 11.11 56 ARG A N 12
ATOM 19105 C CA . ARG A 1 56 ? 3.037 -0.456 1.910 1.00 65.31 56 ARG A CA 12
ATOM 19106 C C . ARG A 1 56 ? 2.111 -1.117 0.873 1.00 73.43 56 ARG A C 12
ATOM 19107 O O . ARG A 1 56 ? 2.500 -2.084 0.217 1.00 60.11 56 ARG A O 12
ATOM 19128 N N . VAL A 1 57 ? 0.892 -0.606 0.726 1.00 2.22 57 VAL A N 12
ATOM 19129 C CA . VAL A 1 57 ? -0.051 -1.142 -0.261 1.00 60.52 57 VAL A CA 12
ATOM 19130 C C . VAL A 1 57 ? -0.430 -0.069 -1.297 1.00 1.31 57 VAL A C 12
ATOM 19131 O O . VAL A 1 57 ? -1.138 0.894 -0.987 1.00 64.23 57 VAL A O 12
ATOM 19144 N N . ILE A 1 58 ? 0.049 -0.244 -2.528 1.00 72.00 58 ILE A N 12
ATOM 19145 C CA . ILE A 1 58 ? -0.169 0.732 -3.602 1.00 51.21 58 ILE A CA 12
ATOM 19146 C C . ILE A 1 58 ? -1.030 0.154 -4.740 1.00 35.50 58 ILE A C 12
ATOM 19147 O O . ILE A 1 58 ? -1.569 -0.951 -4.630 1.00 53.10 58 ILE A O 12
ATOM 19163 N N . ASN A 1 59 ? -1.160 0.904 -5.836 1.00 12.23 59 ASN A N 12
ATOM 19164 C CA . ASN A 1 59 ? -2.012 0.485 -6.956 1.00 71.52 59 ASN A CA 12
ATOM 19165 C C . ASN A 1 59 ? -1.303 -0.525 -7.876 1.00 0.12 59 ASN A C 12
ATOM 19166 O O . ASN A 1 59 ? -0.082 -0.691 -7.822 1.00 34.14 59 ASN A O 12
ATOM 19177 N N . SER A 1 60 ? -2.082 -1.180 -8.736 1.00 4.45 60 SER A N 12
ATOM 19178 C CA . SER A 1 60 ? -1.570 -2.247 -9.617 1.00 4.24 60 SER A CA 12
ATOM 19179 C C . SER A 1 60 ? -0.658 -1.712 -10.733 1.00 4.21 60 SER A C 12
ATOM 19180 O O . SER A 1 60 ? -0.113 -2.487 -11.520 1.00 72.52 60 SER A O 12
ATOM 19188 N N . GLN A 1 61 ? -0.493 -0.393 -10.802 1.00 52.34 61 GLN A N 12
ATOM 19189 C CA . GLN A 1 61 ? 0.370 0.229 -11.816 1.00 52.31 61 GLN A CA 12
ATOM 19190 C C . GLN A 1 61 ? 1.791 0.474 -11.291 1.00 3.41 61 GLN A C 12
ATOM 19191 O O . GLN A 1 61 ? 2.694 0.819 -12.056 1.00 53.30 61 GLN A O 12
ATOM 19205 N N . GLY A 1 62 ? 1.994 0.287 -9.992 1.00 4.24 62 GLY A N 12
ATOM 19206 C CA . GLY A 1 62 ? 3.292 0.575 -9.393 1.00 23.04 62 GLY A CA 12
ATOM 19207 C C . GLY A 1 62 ? 3.516 2.067 -9.183 1.00 62.45 62 GLY A C 12
ATOM 19208 O O . GLY A 1 62 ? 4.584 2.600 -9.488 1.00 54.31 62 GLY A O 12
ATOM 19212 N N . LYS A 1 63 ? 2.492 2.738 -8.674 1.00 73.04 63 LYS A N 12
ATOM 19213 C CA . LYS A 1 63 ? 2.548 4.174 -8.390 1.00 53.44 63 LYS A CA 12
ATOM 19214 C C . LYS A 1 63 ? 1.983 4.470 -6.998 1.00 65.33 63 LYS A C 12
ATOM 19215 O O . LYS A 1 63 ? 1.416 3.592 -6.344 1.00 13.55 63 LYS A O 12
ATOM 19234 N N . ILE A 1 64 ? 2.122 5.714 -6.557 1.00 11.22 64 ILE A N 12
ATOM 19235 C CA . ILE A 1 64 ? 1.504 6.154 -5.309 1.00 1.14 64 ILE A CA 12
ATOM 19236 C C . ILE A 1 64 ? -0.025 6.171 -5.459 1.00 24.31 64 ILE A C 12
ATOM 19237 O O . ILE A 1 64 ? -0.570 6.885 -6.302 1.00 63.25 64 ILE A O 12
ATOM 19253 N N . SER A 1 65 ? -0.708 5.367 -4.647 1.00 63.33 65 SER A N 12
ATOM 19254 C CA . SER A 1 65 ? -2.157 5.163 -4.790 1.00 10.22 65 SER A CA 12
ATOM 19255 C C . SER A 1 65 ? -2.965 6.399 -4.377 1.00 21.12 65 SER A C 12
ATOM 19256 O O . SER A 1 65 ? -4.024 6.680 -4.948 1.00 73.13 65 SER A O 12
ATOM 19264 N N . LEU A 1 66 ? -2.470 7.131 -3.388 1.00 44.02 66 LEU A N 12
ATOM 19265 C CA . LEU A 1 66 ? -3.149 8.340 -2.908 1.00 13.42 66 LEU A CA 12
ATOM 19266 C C . LEU A 1 66 ? -2.877 9.551 -3.825 1.00 3.41 66 LEU A C 12
ATOM 19267 O O . LEU A 1 66 ? -2.255 9.423 -4.882 1.00 75.13 66 LEU A O 12
ATOM 19283 N N . LYS A 1 67 ? -3.356 10.727 -3.420 1.00 40.34 67 LYS A N 12
ATOM 19284 C CA . LYS A 1 67 ? -3.228 11.941 -4.237 1.00 12.44 67 LYS A CA 12
ATOM 19285 C C . LYS A 1 67 ? -3.077 13.199 -3.368 1.00 64.13 67 LYS A C 12
ATOM 19286 O O . LYS A 1 67 ? -3.397 13.188 -2.179 1.00 54.05 67 LYS A O 12
ATOM 19305 N N . GLY A 1 68 ? -2.584 14.282 -3.971 1.00 14.22 68 GLY A N 12
ATOM 19306 C CA . GLY A 1 68 ? -2.393 15.533 -3.241 1.00 61.55 68 GLY A CA 12
ATOM 19307 C C . GLY A 1 68 ? -1.426 15.396 -2.066 1.00 62.34 68 GLY A C 12
ATOM 19308 O O . GLY A 1 68 ? -0.369 14.779 -2.194 1.00 73.44 68 GLY A O 12
ATOM 19312 N N . ARG A 1 69 ? -1.790 15.955 -0.917 1.00 75.25 69 ARG A N 12
ATOM 19313 C CA . ARG A 1 69 ? -0.957 15.855 0.286 1.00 23.11 69 ARG A CA 12
ATOM 19314 C C . ARG A 1 69 ? -0.804 14.392 0.728 1.00 31.45 69 ARG A C 12
ATOM 19315 O O . ARG A 1 69 ? 0.239 13.989 1.245 1.00 65.42 69 ARG A O 12
ATOM 19336 N N . ASP A 1 70 ? -1.852 13.598 0.509 1.00 4.33 70 ASP A N 12
ATOM 19337 C CA . ASP A 1 70 ? -1.812 12.165 0.808 1.00 73.13 70 ASP A CA 12
ATOM 19338 C C . ASP A 1 70 ? -0.749 11.443 -0.038 1.00 33.51 70 ASP A C 12
ATOM 19339 O O . ASP A 1 70 ? -0.171 10.447 0.398 1.00 41.23 70 ASP A O 12
ATOM 19348 N N . LEU A 1 71 ? -0.495 11.953 -1.243 1.00 2.54 71 LEU A N 12
ATOM 19349 C CA . LEU A 1 71 ? 0.528 11.387 -2.129 1.00 14.03 71 LEU A CA 12
ATOM 19350 C C . LEU A 1 71 ? 1.910 11.429 -1.458 1.00 24.21 71 LEU A C 12
ATOM 19351 O O . LEU A 1 71 ? 2.581 10.403 -1.320 1.00 43.32 71 LEU A O 12
ATOM 19367 N N . ASP A 1 72 ? 2.326 12.617 -1.026 1.00 2.34 72 ASP A N 12
ATOM 19368 C CA . ASP A 1 72 ? 3.606 12.777 -0.329 1.00 1.21 72 ASP A CA 12
ATOM 19369 C C . ASP A 1 72 ? 3.563 12.182 1.089 1.00 34.02 72 ASP A C 12
ATOM 19370 O O . ASP A 1 72 ? 4.607 11.869 1.665 1.00 50.33 72 ASP A O 12
ATOM 19379 N N . ARG A 1 73 ? 2.362 12.034 1.652 1.00 30.32 73 ARG A N 12
ATOM 19380 C CA . ARG A 1 73 ? 2.194 11.365 2.952 1.00 20.21 73 ARG A CA 12
ATOM 19381 C C . ARG A 1 73 ? 2.554 9.871 2.838 1.00 30.43 73 ARG A C 12
ATOM 19382 O O . ARG A 1 73 ? 3.345 9.336 3.627 1.00 74.40 73 ARG A O 12
ATOM 19403 N N . GLN A 1 74 ? 1.974 9.208 1.841 1.00 53.23 74 GLN A N 12
ATOM 19404 C CA . GLN A 1 74 ? 2.293 7.808 1.544 1.00 40.15 74 GLN A CA 12
ATOM 19405 C C . GLN A 1 74 ? 3.764 7.666 1.126 1.00 73.41 74 GLN A C 12
ATOM 19406 O O . GLN A 1 74 ? 4.462 6.747 1.558 1.00 34.25 74 GLN A O 12
ATOM 19420 N N . LYS A 1 75 ? 4.230 8.602 0.300 1.00 20.22 75 LYS A N 12
ATOM 19421 C CA . LYS A 1 75 ? 5.618 8.601 -0.178 1.00 4.31 75 LYS A CA 12
ATOM 19422 C C . LYS A 1 75 ? 6.626 8.718 0.981 1.00 0.03 75 LYS A C 12
ATOM 19423 O O . LYS A 1 75 ? 7.565 7.931 1.069 1.00 61.03 75 LYS A O 12
ATOM 19442 N N . GLN A 1 76 ? 6.424 9.699 1.867 1.00 45.22 76 GLN A N 12
ATOM 19443 C CA . GLN A 1 76 ? 7.360 9.943 2.979 1.00 20.10 76 GLN A CA 12
ATOM 19444 C C . GLN A 1 76 ? 7.471 8.716 3.896 1.00 11.22 76 GLN A C 12
ATOM 19445 O O . GLN A 1 76 ? 8.550 8.395 4.398 1.00 41.35 76 GLN A O 12
ATOM 19459 N N . LYS A 1 77 ? 6.348 8.036 4.119 1.00 44.34 77 LYS A N 12
ATOM 19460 C CA . LYS A 1 77 ? 6.353 6.788 4.886 1.00 22.33 77 LYS A CA 12
ATOM 19461 C C . LYS A 1 77 ? 7.168 5.697 4.166 1.00 13.51 77 LYS A C 12
ATOM 19462 O O . LYS A 1 77 ? 7.827 4.874 4.805 1.00 74.55 77 LYS A O 12
ATOM 19481 N N . LEU A 1 78 ? 7.128 5.713 2.833 1.00 42.15 78 LEU A N 12
ATOM 19482 C CA . LEU A 1 78 ? 7.883 4.758 2.008 1.00 34.53 78 LEU A CA 12
ATOM 19483 C C . LEU A 1 78 ? 9.370 5.142 1.897 1.00 22.00 78 LEU A C 12
ATOM 19484 O O . LEU A 1 78 ? 10.234 4.273 1.759 1.00 73.10 78 LEU A O 12
ATOM 19500 N N . GLU A 1 79 ? 9.676 6.437 1.960 1.00 51.44 79 GLU A N 12
ATOM 19501 C CA . GLU A 1 79 ? 11.072 6.886 1.978 1.00 1.34 79 GLU A CA 12
ATOM 19502 C C . GLU A 1 79 ? 11.744 6.490 3.298 1.00 62.25 79 GLU A C 12
ATOM 19503 O O . GLU A 1 79 ? 12.955 6.275 3.353 1.00 70.33 79 GLU A O 12
ATOM 19515 N N . ALA A 1 80 ? 10.944 6.380 4.358 1.00 32.31 80 ALA A N 12
ATOM 19516 C CA . ALA A 1 80 ? 11.415 5.829 5.633 1.00 15.13 80 ALA A CA 12
ATOM 19517 C C . ALA A 1 80 ? 11.737 4.330 5.495 1.00 61.34 80 ALA A C 12
ATOM 19518 O O . ALA A 1 80 ? 12.525 3.773 6.259 1.00 23.12 80 ALA A O 12
ATOM 19525 N N . GLU A 1 81 ? 11.113 3.691 4.506 1.00 63.34 81 GLU A N 12
ATOM 19526 C CA . GLU A 1 81 ? 11.380 2.285 4.180 1.00 54.21 81 GLU A CA 12
ATOM 19527 C C . GLU A 1 81 ? 12.636 2.143 3.301 1.00 70.21 81 GLU A C 12
ATOM 19528 O O . GLU A 1 81 ? 13.116 1.036 3.058 1.00 5.35 81 GLU A O 12
ATOM 19540 N N . GLY A 1 82 ? 13.159 3.273 2.827 1.00 72.10 82 GLY A N 12
ATOM 19541 C CA . GLY A 1 82 ? 14.321 3.261 1.942 1.00 2.10 82 GLY A CA 12
ATOM 19542 C C . GLY A 1 82 ? 13.949 3.050 0.476 1.00 24.25 82 GLY A C 12
ATOM 19543 O O . GLY A 1 82 ? 14.780 2.629 -0.332 1.00 41.44 82 GLY A O 12
ATOM 19547 N N . ILE A 1 83 ? 12.698 3.353 0.132 1.00 43.00 83 ILE A N 12
ATOM 19548 C CA . ILE A 1 83 ? 12.189 3.142 -1.228 1.00 75.01 83 ILE A CA 12
ATOM 19549 C C . ILE A 1 83 ? 12.414 4.371 -2.128 1.00 65.12 83 ILE A C 12
ATOM 19550 O O . ILE A 1 83 ? 12.043 5.495 -1.775 1.00 34.40 83 ILE A O 12
ATOM 19566 N N . GLU A 1 84 ? 13.024 4.146 -3.296 1.00 52.42 84 GLU A N 12
ATOM 19567 C CA . GLU A 1 84 ? 13.237 5.213 -4.284 1.00 25.25 84 GLU A CA 12
ATOM 19568 C C . GLU A 1 84 ? 11.949 5.501 -5.070 1.00 1.12 84 GLU A C 12
ATOM 19569 O O . GLU A 1 84 ? 11.620 4.801 -6.031 1.00 52.23 84 GLU A O 12
ATOM 19581 N N . VAL A 1 85 ? 11.212 6.523 -4.649 1.00 73.05 85 VAL A N 12
ATOM 19582 C CA . VAL A 1 85 ? 9.973 6.907 -5.325 1.00 1.45 85 VAL A CA 12
ATOM 19583 C C . VAL A 1 85 ? 10.232 8.021 -6.345 1.00 64.22 85 VAL A C 12
ATOM 19584 O O . VAL A 1 85 ? 10.700 9.104 -5.989 1.00 43.25 85 VAL A O 12
ATOM 19597 N N . SER A 1 86 ? 9.943 7.752 -7.616 1.00 50.20 86 SER A N 12
ATOM 19598 C CA . SER A 1 86 ? 10.091 8.767 -8.667 1.00 62.24 86 SER A CA 12
ATOM 19599 C C . SER A 1 86 ? 9.177 9.965 -8.385 1.00 13.12 86 SER A C 12
ATOM 19600 O O . SER A 1 86 ? 8.040 9.784 -7.946 1.00 22.02 86 SER A O 12
ATOM 19608 N N . GLU A 1 87 ? 9.675 11.174 -8.660 1.00 14.42 87 GLU A N 12
ATOM 19609 C CA . GLU A 1 87 ? 9.003 12.422 -8.252 1.00 35.34 87 GLU A CA 12
ATOM 19610 C C . GLU A 1 87 ? 7.539 12.513 -8.729 1.00 20.44 87 GLU A C 12
ATOM 19611 O O . GLU A 1 87 ? 6.694 13.086 -8.035 1.00 73.41 87 GLU A O 12
ATOM 19623 N N . ILE A 1 88 ? 7.236 11.942 -9.896 1.00 23.52 88 ILE A N 12
ATOM 19624 C CA . ILE A 1 88 ? 5.862 11.960 -10.431 1.00 60.22 88 ILE A CA 12
ATOM 19625 C C . ILE A 1 88 ? 4.937 10.965 -9.699 1.00 31.12 88 ILE A C 12
ATOM 19626 O O . ILE A 1 88 ? 3.740 10.889 -9.979 1.00 32.21 88 ILE A O 12
ATOM 19642 N N . GLY A 1 89 ? 5.508 10.213 -8.759 1.00 54.34 89 GLY A N 12
ATOM 19643 C CA . GLY A 1 89 ? 4.739 9.259 -7.962 1.00 60.44 89 GLY A CA 12
ATOM 19644 C C . GLY A 1 89 ? 4.828 7.817 -8.463 1.00 52.40 89 GLY A C 12
ATOM 19645 O O . GLY A 1 89 ? 3.823 7.110 -8.498 1.00 2.30 89 GLY A O 12
ATOM 19649 N N . LYS A 1 90 ? 6.030 7.361 -8.828 1.00 1.24 90 LYS A N 12
ATOM 19650 C CA . LYS A 1 90 ? 6.204 5.990 -9.347 1.00 10.33 90 LYS A CA 12
ATOM 19651 C C . LYS A 1 90 ? 7.073 5.126 -8.415 1.00 10.13 90 LYS A C 12
ATOM 19652 O O . LYS A 1 90 ? 8.161 5.533 -7.996 1.00 41.13 90 LYS A O 12
ATOM 19671 N N . ILE A 1 91 ? 6.584 3.926 -8.108 1.00 15.03 91 ILE A N 12
ATOM 19672 C CA . ILE A 1 91 ? 7.292 2.975 -7.241 1.00 32.25 91 ILE A CA 12
ATOM 19673 C C . ILE A 1 91 ? 7.605 1.671 -7.997 1.00 1.04 91 ILE A C 12
ATOM 19674 O O . ILE A 1 91 ? 6.696 0.947 -8.409 1.00 73.23 91 ILE A O 12
ATOM 19690 N N . ALA A 1 92 ? 8.889 1.380 -8.190 1.00 50.43 92 ALA A N 12
ATOM 19691 C CA . ALA A 1 92 ? 9.312 0.192 -8.945 1.00 60.32 92 ALA A CA 12
ATOM 19692 C C . ALA A 1 92 ? 8.941 -1.123 -8.231 1.00 64.20 92 ALA A C 12
ATOM 19693 O O . ALA A 1 92 ? 9.694 -1.625 -7.391 1.00 3.31 92 ALA A O 12
ATOM 19700 N N . LEU A 1 93 ? 7.782 -1.684 -8.577 1.00 21.00 93 LEU A N 12
ATOM 19701 C CA . LEU A 1 93 ? 7.344 -2.967 -8.013 1.00 72.43 93 LEU A CA 12
ATOM 19702 C C . LEU A 1 93 ? 8.385 -4.065 -8.256 1.00 0.44 93 LEU A C 12
ATOM 19703 O O . LEU A 1 93 ? 8.745 -4.797 -7.339 1.00 54.24 93 LEU A O 12
ATOM 19719 N N . ARG A 1 94 ? 8.888 -4.146 -9.489 1.00 12.33 94 ARG A N 12
ATOM 19720 C CA . ARG A 1 94 ? 9.849 -5.193 -9.879 1.00 13.31 94 ARG A CA 12
ATOM 19721 C C . ARG A 1 94 ? 11.042 -5.289 -8.905 1.00 54.01 94 ARG A C 12
ATOM 19722 O O . ARG A 1 94 ? 11.734 -6.307 -8.858 1.00 52.34 94 ARG A O 12
ATOM 19743 N N . LYS A 1 95 ? 11.277 -4.224 -8.138 1.00 54.01 95 LYS A N 12
ATOM 19744 C CA . LYS A 1 95 ? 12.337 -4.217 -7.127 1.00 15.33 95 LYS A CA 12
ATOM 19745 C C . LYS A 1 95 ? 11.770 -4.316 -5.699 1.00 55.31 95 LYS A C 12
ATOM 19746 O O . LYS A 1 95 ? 12.361 -4.962 -4.831 1.00 62.33 95 LYS A O 12
ATOM 19765 N N . TYR A 1 96 ? 10.625 -3.675 -5.459 1.00 54.45 96 TYR A N 12
ATOM 19766 C CA . TYR A 1 96 ? 10.071 -3.559 -4.100 1.00 54.35 96 TYR A CA 12
ATOM 19767 C C . TYR A 1 96 ? 8.859 -4.475 -3.847 1.00 42.14 96 TYR A C 12
ATOM 19768 O O . TYR A 1 96 ? 8.159 -4.301 -2.852 1.00 4.45 96 TYR A O 12
ATOM 19786 N N . LYS A 1 97 ? 8.613 -5.446 -4.725 1.00 4.13 97 LYS A N 12
ATOM 19787 C CA . LYS A 1 97 ? 7.495 -6.387 -4.529 1.00 32.13 97 LYS A CA 12
ATOM 19788 C C . LYS A 1 97 ? 7.569 -7.118 -3.177 1.00 55.40 97 LYS A C 12
ATOM 19789 O O . LYS A 1 97 ? 8.642 -7.542 -2.738 1.00 70.34 97 LYS A O 12
ATOM 19808 N N . TRP A 1 98 ? 6.417 -7.265 -2.530 1.00 71.33 98 TRP A N 12
ATOM 19809 C CA . TRP A 1 98 ? 6.315 -8.057 -1.307 1.00 43.24 98 TRP A CA 12
ATOM 19810 C C . TRP A 1 98 ? 6.506 -9.550 -1.610 1.00 43.21 98 TRP A C 12
ATOM 19811 O O . TRP A 1 98 ? 5.701 -10.162 -2.315 1.00 74.33 98 TRP A O 12
ATOM 19832 N N . GLN A 1 99 ? 7.583 -10.121 -1.079 1.00 74.23 99 GLN A N 12
ATOM 19833 C CA . GLN A 1 99 ? 7.853 -11.555 -1.210 1.00 35.23 99 GLN A CA 12
ATOM 19834 C C . GLN A 1 99 ? 7.510 -12.308 0.093 1.00 22.53 99 GLN A C 12
ATOM 19835 O O . GLN A 1 99 ? 8.303 -12.341 1.034 1.00 21.13 99 GLN A O 12
ATOM 19849 N N . PRO A 1 100 ? 6.300 -12.895 0.179 1.00 51.23 100 PRO A N 12
ATOM 19850 C CA . PRO A 1 100 ? 5.895 -13.719 1.336 1.00 32.52 100 PRO A CA 12
ATOM 19851 C C . PRO A 1 100 ? 6.615 -15.082 1.379 1.00 53.43 100 PRO A C 12
ATOM 19852 O O . PRO A 1 100 ? 6.507 -15.821 2.361 1.00 2.20 100 PRO A O 12
ATOM 19863 N N . LEU A 1 101 ? 7.330 -15.407 0.293 1.00 0.32 101 LEU A N 12
ATOM 19864 C CA . LEU A 1 101 ? 8.150 -16.629 0.204 1.00 52.51 101 LEU A CA 12
ATOM 19865 C C . LEU A 1 101 ? 7.315 -17.915 0.357 1.00 24.15 101 LEU A C 12
ATOM 19866 O O . LEU A 1 101 ? 7.841 -18.969 0.723 1.00 4.40 101 LEU A O 12
ATOM 19882 N N . GLU A 1 102 ? 6.024 -17.828 0.045 1.00 3.22 102 GLU A N 12
ATOM 19883 C CA . GLU A 1 102 ? 5.100 -18.969 0.172 1.00 51.34 102 GLU A CA 12
ATOM 19884 C C . GLU A 1 102 ? 4.593 -19.460 -1.206 1.00 74.11 102 GLU A C 12
ATOM 19885 O O . GLU A 1 102 ? 3.822 -18.727 -1.871 1.00 38.38 102 GLU A O 12
ATOM 19897 N N . MET A 1 1 ? -16.044 -3.818 14.398 1.00 42.10 1 MET A N 13
ATOM 19898 C CA . MET A 1 1 ? -15.033 -3.803 13.306 1.00 20.10 1 MET A CA 13
ATOM 19899 C C . MET A 1 1 ? -15.491 -4.684 12.129 1.00 35.12 1 MET A C 13
ATOM 19900 O O . MET A 1 1 ? -15.645 -5.899 12.275 1.00 42.23 1 MET A O 13
ATOM 19916 N N . ASP A 1 2 ? -15.714 -4.064 10.968 1.00 62.31 2 ASP A N 13
ATOM 19917 C CA . ASP A 1 2 ? -16.223 -4.768 9.780 1.00 70.33 2 ASP A CA 13
ATOM 19918 C C . ASP A 1 2 ? -15.273 -5.896 9.322 1.00 33.22 2 ASP A C 13
ATOM 19919 O O . ASP A 1 2 ? -14.062 -5.695 9.212 1.00 1.33 2 ASP A O 13
ATOM 19928 N N . GLN A 1 3 ? -15.841 -7.074 9.038 1.00 63.51 3 GLN A N 13
ATOM 19929 C CA . GLN A 1 3 ? -15.057 -8.247 8.610 1.00 2.24 3 GLN A CA 13
ATOM 19930 C C . GLN A 1 3 ? -14.211 -7.968 7.356 1.00 42.32 3 GLN A C 13
ATOM 19931 O O . GLN A 1 3 ? -13.063 -8.406 7.271 1.00 20.34 3 GLN A O 13
ATOM 19945 N N . PHE A 1 4 ? -14.772 -7.233 6.393 1.00 21.54 4 PHE A N 13
ATOM 19946 C CA . PHE A 1 4 ? -14.037 -6.870 5.174 1.00 52.05 4 PHE A CA 13
ATOM 19947 C C . PHE A 1 4 ? -12.762 -6.097 5.527 1.00 4.24 4 PHE A C 13
ATOM 19948 O O . PHE A 1 4 ? -11.672 -6.404 5.036 1.00 30.13 4 PHE A O 13
ATOM 19965 N N . LEU A 1 5 ? -12.912 -5.103 6.398 1.00 1.12 5 LEU A N 13
ATOM 19966 C CA . LEU A 1 5 ? -11.779 -4.308 6.874 1.00 40.32 5 LEU A CA 13
ATOM 19967 C C . LEU A 1 5 ? -10.760 -5.194 7.605 1.00 43.00 5 LEU A C 13
ATOM 19968 O O . LEU A 1 5 ? -9.561 -5.119 7.346 1.00 50.02 5 LEU A O 13
ATOM 19984 N N . VAL A 1 6 ? -11.257 -6.041 8.506 1.00 51.44 6 VAL A N 13
ATOM 19985 C CA . VAL A 1 6 ? -10.404 -6.970 9.256 1.00 14.14 6 VAL A CA 13
ATOM 19986 C C . VAL A 1 6 ? -9.539 -7.826 8.320 1.00 42.34 6 VAL A C 13
ATOM 19987 O O . VAL A 1 6 ? -8.327 -7.923 8.497 1.00 21.11 6 VAL A O 13
ATOM 20000 N N . GLN A 1 7 ? -10.169 -8.439 7.320 1.00 33.24 7 GLN A N 13
ATOM 20001 C CA . GLN A 1 7 ? -9.471 -9.353 6.409 1.00 42.14 7 GLN A CA 13
ATOM 20002 C C . GLN A 1 7 ? -8.398 -8.638 5.571 1.00 73.02 7 GLN A C 13
ATOM 20003 O O . GLN A 1 7 ? -7.253 -9.093 5.506 1.00 52.34 7 GLN A O 13
ATOM 20017 N N . ILE A 1 8 ? -8.761 -7.524 4.929 1.00 32.01 8 ILE A N 13
ATOM 20018 C CA . ILE A 1 8 ? -7.804 -6.786 4.092 1.00 20.23 8 ILE A CA 13
ATOM 20019 C C . ILE A 1 8 ? -6.653 -6.202 4.930 1.00 25.31 8 ILE A C 13
ATOM 20020 O O . ILE A 1 8 ? -5.485 -6.310 4.554 1.00 1.42 8 ILE A O 13
ATOM 20036 N N . PHE A 1 9 ? -6.981 -5.611 6.078 1.00 54.43 9 PHE A N 13
ATOM 20037 C CA . PHE A 1 9 ? -5.965 -5.047 6.974 1.00 31.12 9 PHE A CA 13
ATOM 20038 C C . PHE A 1 9 ? -5.057 -6.148 7.545 1.00 45.25 9 PHE A C 13
ATOM 20039 O O . PHE A 1 9 ? -3.837 -5.987 7.615 1.00 4.14 9 PHE A O 13
ATOM 20056 N N . ALA A 1 10 ? -5.660 -7.269 7.941 1.00 12.45 10 ALA A N 13
ATOM 20057 C CA . ALA A 1 10 ? -4.913 -8.415 8.472 1.00 12.14 10 ALA A CA 13
ATOM 20058 C C . ALA A 1 10 ? -3.822 -8.880 7.499 1.00 14.42 10 ALA A C 13
ATOM 20059 O O . ALA A 1 10 ? -2.713 -9.217 7.918 1.00 5.54 10 ALA A O 13
ATOM 20066 N N . VAL A 1 11 ? -4.139 -8.884 6.203 1.00 43.30 11 VAL A N 13
ATOM 20067 C CA . VAL A 1 11 ? -3.170 -9.272 5.169 1.00 0.14 11 VAL A CA 13
ATOM 20068 C C . VAL A 1 11 ? -2.030 -8.249 5.061 1.00 12.41 11 VAL A C 13
ATOM 20069 O O . VAL A 1 11 ? -0.859 -8.616 4.929 1.00 63.42 11 VAL A O 13
ATOM 20082 N N . ILE A 1 12 ? -2.378 -6.965 5.128 1.00 73.42 12 ILE A N 13
ATOM 20083 C CA . ILE A 1 12 ? -1.394 -5.880 5.034 1.00 55.24 12 ILE A CA 13
ATOM 20084 C C . ILE A 1 12 ? -0.327 -5.975 6.146 1.00 5.32 12 ILE A C 13
ATOM 20085 O O . ILE A 1 12 ? 0.833 -5.616 5.939 1.00 25.11 12 ILE A O 13
ATOM 20101 N N . HIS A 1 13 ? -0.717 -6.478 7.321 1.00 72.25 13 HIS A N 13
ATOM 20102 C CA . HIS A 1 13 ? 0.235 -6.675 8.430 1.00 0.22 13 HIS A CA 13
ATOM 20103 C C . HIS A 1 13 ? 1.362 -7.660 8.060 1.00 5.11 13 HIS A C 13
ATOM 20104 O O . HIS A 1 13 ? 2.411 -7.685 8.705 1.00 75.22 13 HIS A O 13
ATOM 20118 N N . GLN A 1 14 ? 1.149 -8.466 7.018 1.00 54.34 14 GLN A N 13
ATOM 20119 C CA . GLN A 1 14 ? 2.168 -9.422 6.554 1.00 54.42 14 GLN A CA 13
ATOM 20120 C C . GLN A 1 14 ? 3.205 -8.772 5.621 1.00 13.44 14 GLN A C 13
ATOM 20121 O O . GLN A 1 14 ? 4.217 -9.392 5.288 1.00 44.33 14 GLN A O 13
ATOM 20135 N N . ILE A 1 15 ? 2.964 -7.530 5.204 1.00 5.23 15 ILE A N 13
ATOM 20136 C CA . ILE A 1 15 ? 3.896 -6.823 4.316 1.00 13.34 15 ILE A CA 13
ATOM 20137 C C . ILE A 1 15 ? 5.152 -6.363 5.084 1.00 54.44 15 ILE A C 13
ATOM 20138 O O . ILE A 1 15 ? 5.061 -5.552 6.009 1.00 1.20 15 ILE A O 13
ATOM 20154 N N . PRO A 1 16 ? 6.341 -6.892 4.720 1.00 53.53 16 PRO A N 13
ATOM 20155 C CA . PRO A 1 16 ? 7.614 -6.551 5.387 1.00 23.14 16 PRO A CA 13
ATOM 20156 C C . PRO A 1 16 ? 8.018 -5.076 5.221 1.00 21.23 16 PRO A C 13
ATOM 20157 O O . PRO A 1 16 ? 7.599 -4.402 4.276 1.00 42.11 16 PRO A O 13
ATOM 20168 N N . LYS A 1 17 ? 8.857 -4.589 6.135 1.00 74.30 17 LYS A N 13
ATOM 20169 C CA . LYS A 1 17 ? 9.306 -3.193 6.113 1.00 35.33 17 LYS A CA 13
ATOM 20170 C C . LYS A 1 17 ? 10.164 -2.896 4.870 1.00 42.12 17 LYS A C 13
ATOM 20171 O O . LYS A 1 17 ? 11.214 -3.512 4.660 1.00 35.34 17 LYS A O 13
ATOM 20190 N N . GLY A 1 18 ? 9.720 -1.942 4.056 1.00 34.31 18 GLY A N 13
ATOM 20191 C CA . GLY A 1 18 ? 10.413 -1.637 2.805 1.00 53.40 18 GLY A CA 13
ATOM 20192 C C . GLY A 1 18 ? 9.914 -2.465 1.623 1.00 73.10 18 GLY A C 13
ATOM 20193 O O . GLY A 1 18 ? 10.597 -2.577 0.604 1.00 25.22 18 GLY A O 13
ATOM 20197 N N . LYS A 1 19 ? 8.734 -3.068 1.767 1.00 42.33 19 LYS A N 13
ATOM 20198 C CA . LYS A 1 19 ? 8.099 -3.816 0.677 1.00 22.22 19 LYS A CA 13
ATOM 20199 C C . LYS A 1 19 ? 6.720 -3.236 0.335 1.00 21.03 19 LYS A C 13
ATOM 20200 O O . LYS A 1 19 ? 6.033 -2.692 1.199 1.00 42.12 19 LYS A O 13
ATOM 20219 N N . VAL A 1 20 ? 6.321 -3.362 -0.930 1.00 71.12 20 VAL A N 13
ATOM 20220 C CA . VAL A 1 20 ? 5.042 -2.825 -1.404 1.00 13.14 20 VAL A CA 13
ATOM 20221 C C . VAL A 1 20 ? 4.214 -3.890 -2.142 1.00 52.15 20 VAL A C 13
ATOM 20222 O O . VAL A 1 20 ? 4.752 -4.767 -2.827 1.00 31.31 20 VAL A O 13
ATOM 20235 N N . SER A 1 21 ? 2.899 -3.810 -1.988 1.00 44.04 21 SER A N 13
ATOM 20236 C CA . SER A 1 21 ? 1.968 -4.694 -2.700 1.00 71.13 21 SER A CA 13
ATOM 20237 C C . SER A 1 21 ? 0.877 -3.876 -3.398 1.00 72.25 21 SER A C 13
ATOM 20238 O O . SER A 1 21 ? 0.843 -2.652 -3.290 1.00 73.31 21 SER A O 13
ATOM 20246 N N . THR A 1 22 ? -0.010 -4.550 -4.119 1.00 21.21 22 THR A N 13
ATOM 20247 C CA . THR A 1 22 ? -1.104 -3.870 -4.823 1.00 3.23 22 THR A CA 13
ATOM 20248 C C . THR A 1 22 ? -2.462 -4.205 -4.200 1.00 32.20 22 THR A C 13
ATOM 20249 O O . THR A 1 22 ? -2.629 -5.257 -3.575 1.00 12.53 22 THR A O 13
ATOM 20260 N N . TYR A 1 23 ? -3.434 -3.306 -4.373 1.00 33.52 23 TYR A N 13
ATOM 20261 C CA . TYR A 1 23 ? -4.785 -3.509 -3.826 1.00 33.34 23 TYR A CA 13
ATOM 20262 C C . TYR A 1 23 ? -5.383 -4.847 -4.288 1.00 22.34 23 TYR A C 13
ATOM 20263 O O . TYR A 1 23 ? -6.039 -5.546 -3.515 1.00 51.24 23 TYR A O 13
ATOM 20281 N N . GLY A 1 24 ? -5.152 -5.189 -5.557 1.00 23.44 24 GLY A N 13
ATOM 20282 C CA . GLY A 1 24 ? -5.622 -6.460 -6.096 1.00 42.43 24 GLY A CA 13
ATOM 20283 C C . GLY A 1 24 ? -5.093 -7.668 -5.326 1.00 31.03 24 GLY A C 13
ATOM 20284 O O . GLY A 1 24 ? -5.851 -8.593 -5.015 1.00 72.10 24 GLY A O 13
ATOM 20288 N N . GLU A 1 25 ? -3.796 -7.654 -5.010 1.00 4.41 25 GLU A N 13
ATOM 20289 C CA . GLU A 1 25 ? -3.170 -8.735 -4.237 1.00 53.22 25 GLU A CA 13
ATOM 20290 C C . GLU A 1 25 ? -3.772 -8.829 -2.825 1.00 70.33 25 GLU A C 13
ATOM 20291 O O . GLU A 1 25 ? -4.251 -9.887 -2.414 1.00 24.41 25 GLU A O 13
ATOM 20303 N N . ILE A 1 26 ? -3.766 -7.709 -2.098 1.00 72.50 26 ILE A N 13
ATOM 20304 C CA . ILE A 1 26 ? -4.313 -7.659 -0.734 1.00 40.44 26 ILE A CA 13
ATOM 20305 C C . ILE A 1 26 ? -5.766 -8.165 -0.684 1.00 40.11 26 ILE A C 13
ATOM 20306 O O . ILE A 1 26 ? -6.098 -9.057 0.101 1.00 51.24 26 ILE A O 13
ATOM 20322 N N . ALA A 1 27 ? -6.624 -7.592 -1.531 1.00 64.34 27 ALA A N 13
ATOM 20323 C CA . ALA A 1 27 ? -8.034 -7.992 -1.602 1.00 11.22 27 ALA A CA 13
ATOM 20324 C C . ALA A 1 27 ? -8.184 -9.491 -1.901 1.00 10.24 27 ALA A C 13
ATOM 20325 O O . ALA A 1 27 ? -8.950 -10.193 -1.238 1.00 64.03 27 ALA A O 13
ATOM 20332 N N . LYS A 1 28 ? -7.435 -9.983 -2.889 1.00 25.53 28 LYS A N 13
ATOM 20333 C CA . LYS A 1 28 ? -7.489 -11.399 -3.277 1.00 42.32 28 LYS A CA 13
ATOM 20334 C C . LYS A 1 28 ? -7.075 -12.321 -2.115 1.00 24.55 28 LYS A C 13
ATOM 20335 O O . LYS A 1 28 ? -7.706 -13.352 -1.872 1.00 20.15 28 LYS A O 13
ATOM 20354 N N . MET A 1 29 ? -6.014 -11.943 -1.402 1.00 33.32 29 MET A N 13
ATOM 20355 C CA . MET A 1 29 ? -5.534 -12.716 -0.246 1.00 22.31 29 MET A CA 13
ATOM 20356 C C . MET A 1 29 ? -6.532 -12.650 0.921 1.00 24.04 29 MET A C 13
ATOM 20357 O O . MET A 1 29 ? -6.640 -13.583 1.718 1.00 42.34 29 MET A O 13
ATOM 20371 N N . ALA A 1 30 ? -7.249 -11.534 1.018 1.00 12.13 30 ALA A N 13
ATOM 20372 C CA . ALA A 1 30 ? -8.264 -11.345 2.060 1.00 1.03 30 ALA A CA 13
ATOM 20373 C C . ALA A 1 30 ? -9.542 -12.147 1.768 1.00 31.31 30 ALA A C 13
ATOM 20374 O O . ALA A 1 30 ? -10.344 -12.406 2.666 1.00 71.40 30 ALA A O 13
ATOM 20381 N N . GLY A 1 31 ? -9.724 -12.537 0.506 1.00 61.34 31 GLY A N 13
ATOM 20382 C CA . GLY A 1 31 ? -10.912 -13.289 0.112 1.00 24.31 31 GLY A CA 13
ATOM 20383 C C . GLY A 1 31 ? -11.943 -12.435 -0.620 1.00 4.20 31 GLY A C 13
ATOM 20384 O O . GLY A 1 31 ? -13.097 -12.840 -0.784 1.00 1.13 31 GLY A O 13
ATOM 20388 N N . TYR A 1 32 ? -11.526 -11.255 -1.076 1.00 45.43 32 TYR A N 13
ATOM 20389 C CA . TYR A 1 32 ? -12.417 -10.331 -1.793 1.00 24.22 32 TYR A CA 13
ATOM 20390 C C . TYR A 1 32 ? -11.799 -9.873 -3.136 1.00 65.53 32 TYR A C 13
ATOM 20391 O O . TYR A 1 32 ? -11.516 -8.687 -3.324 1.00 70.03 32 TYR A O 13
ATOM 20409 N N . PRO A 1 33 ? -11.581 -10.804 -4.092 1.00 22.21 33 PRO A N 13
ATOM 20410 C CA . PRO A 1 33 ? -10.987 -10.471 -5.403 1.00 31.21 33 PRO A CA 13
ATOM 20411 C C . PRO A 1 33 ? -11.849 -9.482 -6.208 1.00 15.33 33 PRO A C 13
ATOM 20412 O O . PRO A 1 33 ? -12.941 -9.822 -6.669 1.00 54.43 33 PRO A O 13
ATOM 20423 N N . GLY A 1 34 ? -11.352 -8.257 -6.372 1.00 14.12 34 GLY A N 13
ATOM 20424 C CA . GLY A 1 34 ? -12.106 -7.221 -7.075 1.00 34.41 34 GLY A CA 13
ATOM 20425 C C . GLY A 1 34 ? -12.315 -5.965 -6.235 1.00 50.24 34 GLY A C 13
ATOM 20426 O O . GLY A 1 34 ? -12.483 -4.870 -6.771 1.00 62.15 34 GLY A O 13
ATOM 20430 N N . TYR A 1 35 ? -12.280 -6.116 -4.913 1.00 13.52 35 TYR A N 13
ATOM 20431 C CA . TYR A 1 35 ? -12.475 -4.983 -3.992 1.00 40.53 35 TYR A CA 13
ATOM 20432 C C . TYR A 1 35 ? -11.197 -4.136 -3.830 1.00 63.45 35 TYR A C 13
ATOM 20433 O O . TYR A 1 35 ? -10.989 -3.509 -2.794 1.00 74.31 35 TYR A O 13
ATOM 20451 N N . ALA A 1 36 ? -10.379 -4.081 -4.879 1.00 50.12 36 ALA A N 13
ATOM 20452 C CA . ALA A 1 36 ? -9.104 -3.352 -4.846 1.00 21.11 36 ALA A CA 13
ATOM 20453 C C . ALA A 1 36 ? -9.280 -1.876 -4.436 1.00 43.00 36 ALA A C 13
ATOM 20454 O O . ALA A 1 36 ? -8.786 -1.444 -3.390 1.00 65.22 36 ALA A O 13
ATOM 20461 N N . ARG A 1 37 ? -9.976 -1.104 -5.270 1.00 21.31 37 ARG A N 13
ATOM 20462 C CA . ARG A 1 37 ? -10.256 0.311 -4.979 1.00 14.31 37 ARG A CA 13
ATOM 20463 C C . ARG A 1 37 ? -10.943 0.504 -3.612 1.00 1.51 37 ARG A C 13
ATOM 20464 O O . ARG A 1 37 ? -10.738 1.522 -2.947 1.00 24.23 37 ARG A O 13
ATOM 20485 N N . HIS A 1 38 ? -11.748 -0.474 -3.197 1.00 70.04 38 HIS A N 13
ATOM 20486 C CA . HIS A 1 38 ? -12.432 -0.415 -1.898 1.00 32.21 38 HIS A CA 13
ATOM 20487 C C . HIS A 1 38 ? -11.425 -0.465 -0.740 1.00 70.20 38 HIS A C 13
ATOM 20488 O O . HIS A 1 38 ? -11.574 0.246 0.256 1.00 33.05 38 HIS A O 13
ATOM 20502 N N . VAL A 1 39 ? -10.398 -1.306 -0.881 1.00 62.44 39 VAL A N 13
ATOM 20503 C CA . VAL A 1 39 ? -9.296 -1.350 0.088 1.00 25.42 39 VAL A CA 13
ATOM 20504 C C . VAL A 1 39 ? -8.645 0.034 0.215 1.00 23.41 39 VAL A C 13
ATOM 20505 O O . VAL A 1 39 ? -8.390 0.518 1.318 1.00 34.12 39 VAL A O 13
ATOM 20518 N N . GLY A 1 40 ? -8.399 0.672 -0.929 1.00 31.53 40 GLY A N 13
ATOM 20519 C CA . GLY A 1 40 ? -7.871 2.035 -0.942 1.00 14.05 40 GLY A CA 13
ATOM 20520 C C . GLY A 1 40 ? -8.767 3.022 -0.195 1.00 14.44 40 GLY A C 13
ATOM 20521 O O . GLY A 1 40 ? -8.282 3.866 0.562 1.00 30.24 40 GLY A O 13
ATOM 20525 N N . LYS A 1 41 ? -10.080 2.911 -0.405 1.00 23.12 41 LYS A N 13
ATOM 20526 C CA . LYS A 1 41 ? -11.061 3.747 0.305 1.00 11.32 41 LYS A CA 13
ATOM 20527 C C . LYS A 1 41 ? -11.007 3.499 1.822 1.00 64.30 41 LYS A C 13
ATOM 20528 O O . LYS A 1 41 ? -11.242 4.406 2.624 1.00 12.14 41 LYS A O 13
ATOM 20547 N N . ALA A 1 42 ? -10.702 2.260 2.205 1.00 61.14 42 ALA A N 13
ATOM 20548 C CA . ALA A 1 42 ? -10.556 1.891 3.617 1.00 12.34 42 ALA A CA 13
ATOM 20549 C C . ALA A 1 42 ? -9.268 2.474 4.220 1.00 12.25 42 ALA A C 13
ATOM 20550 O O . ALA A 1 42 ? -9.268 2.983 5.343 1.00 23.30 42 ALA A O 13
ATOM 20557 N N . LEU A 1 43 ? -8.169 2.399 3.466 1.00 51.12 43 LEU A N 13
ATOM 20558 C CA . LEU A 1 43 ? -6.876 2.938 3.914 1.00 43.23 43 LEU A CA 13
ATOM 20559 C C . LEU A 1 43 ? -6.944 4.458 4.129 1.00 63.20 43 LEU A C 13
ATOM 20560 O O . LEU A 1 43 ? -6.289 5.001 5.020 1.00 44.30 43 LEU A O 13
ATOM 20576 N N . GLY A 1 44 ? -7.755 5.137 3.315 1.00 74.31 44 GLY A N 13
ATOM 20577 C CA . GLY A 1 44 ? -7.958 6.577 3.469 1.00 62.34 44 GLY A CA 13
ATOM 20578 C C . GLY A 1 44 ? -8.617 6.962 4.800 1.00 53.10 44 GLY A C 13
ATOM 20579 O O . GLY A 1 44 ? -8.656 8.140 5.166 1.00 51.13 44 GLY A O 13
ATOM 20583 N N . ASN A 1 45 ? -9.147 5.972 5.519 1.00 12.14 45 ASN A N 13
ATOM 20584 C CA . ASN A 1 45 ? -9.762 6.199 6.832 1.00 34.22 45 ASN A CA 13
ATOM 20585 C C . ASN A 1 45 ? -8.700 6.167 7.952 1.00 44.30 45 ASN A C 13
ATOM 20586 O O . ASN A 1 45 ? -8.939 6.628 9.071 1.00 22.21 45 ASN A O 13
ATOM 20597 N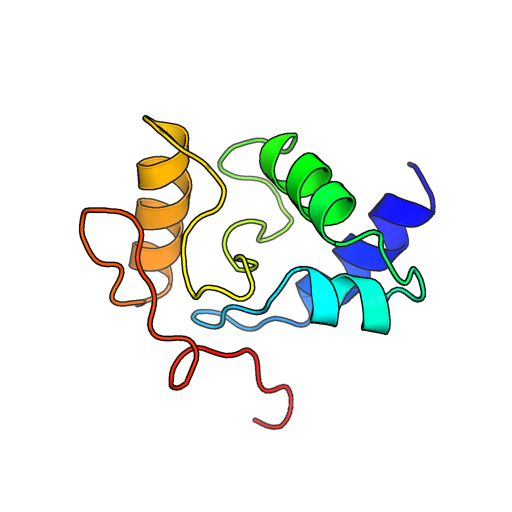 N . LEU A 1 46 ? -7.519 5.635 7.635 1.00 61.12 46 LEU A N 13
ATOM 20598 C CA . LEU A 1 46 ? -6.434 5.480 8.615 1.00 22.51 46 LEU A CA 13
ATOM 20599 C C . LEU A 1 46 ? -5.635 6.779 8.816 1.00 71.02 46 LEU A C 13
ATOM 20600 O O . LEU A 1 46 ? -5.492 7.589 7.894 1.00 74.13 46 LEU A O 13
ATOM 20616 N N . PRO A 1 47 ? -5.112 7.005 10.041 1.00 13.24 47 PRO A N 13
ATOM 20617 C CA . PRO A 1 47 ? -4.221 8.142 10.320 1.00 51.33 47 PRO A CA 13
ATOM 20618 C C . PRO A 1 47 ? -2.796 7.906 9.788 1.00 55.05 47 PRO A C 13
ATOM 20619 O O . PRO A 1 47 ? -2.412 6.773 9.485 1.00 24.41 47 PRO A O 13
ATOM 20630 N N . GLU A 1 48 ? -2.014 8.977 9.674 1.00 34.02 48 GLU A N 13
ATOM 20631 C CA . GLU A 1 48 ? -0.643 8.881 9.156 1.00 51.20 48 GLU A CA 13
ATOM 20632 C C . GLU A 1 48 ? 0.213 7.899 9.972 1.00 32.45 48 GLU A C 13
ATOM 20633 O O . GLU A 1 48 ? 0.823 6.985 9.414 1.00 5.53 48 GLU A O 13
ATOM 20645 N N . GLY A 1 49 ? 0.253 8.087 11.288 1.00 72.53 49 GLY A N 13
ATOM 20646 C CA . GLY A 1 49 ? 1.034 7.204 12.152 1.00 73.34 49 GLY A CA 13
ATOM 20647 C C . GLY A 1 49 ? 0.218 6.051 12.733 1.00 52.25 49 GLY A C 13
ATOM 20648 O O . GLY A 1 49 ? 0.175 5.862 13.950 1.00 40.43 49 GLY A O 13
ATOM 20652 N N . SER A 1 50 ? -0.432 5.281 11.863 1.00 73.41 50 SER A N 13
ATOM 20653 C CA . SER A 1 50 ? -1.220 4.116 12.289 1.00 23.31 50 SER A CA 13
ATOM 20654 C C . SER A 1 50 ? -0.326 2.904 12.570 1.00 42.30 50 SER A C 13
ATOM 20655 O O . SER A 1 50 ? 0.786 2.805 12.050 1.00 24.24 50 SER A O 13
ATOM 20663 N N . LYS A 1 51 ? -0.819 1.982 13.396 1.00 2.42 51 LYS A N 13
ATOM 20664 C CA . LYS A 1 51 ? -0.111 0.723 13.652 1.00 34.44 51 LYS A CA 13
ATOM 20665 C C . LYS A 1 51 ? -0.085 -0.143 12.381 1.00 63.34 51 LYS A C 13
ATOM 20666 O O . LYS A 1 51 ? 0.811 -0.969 12.184 1.00 62.41 51 LYS A O 13
ATOM 20685 N N . LEU A 1 52 ? -1.084 0.064 11.526 1.00 71.11 52 LEU A N 13
ATOM 20686 C CA . LEU A 1 52 ? -1.178 -0.625 10.239 1.00 41.00 52 LEU A CA 13
ATOM 20687 C C . LEU A 1 52 ? -0.522 0.209 9.123 1.00 50.22 52 LEU A C 13
ATOM 20688 O O . LEU A 1 52 ? -0.967 1.323 8.832 1.00 74.13 52 LEU A O 13
ATOM 20704 N N . PRO A 1 53 ? 0.542 -0.312 8.479 1.00 23.34 53 PRO A N 13
ATOM 20705 C CA . PRO A 1 53 ? 1.214 0.411 7.390 1.00 61.14 53 PRO A CA 13
ATOM 20706 C C . PRO A 1 53 ? 0.368 0.456 6.103 1.00 35.10 53 PRO A C 13
ATOM 20707 O O . PRO A 1 53 ? 0.380 -0.476 5.300 1.00 52.04 53 PRO A O 13
ATOM 20718 N N . TRP A 1 54 ? -0.356 1.557 5.913 1.00 33.50 54 TRP A N 13
ATOM 20719 C CA . TRP A 1 54 ? -1.238 1.729 4.747 1.00 32.22 54 TRP A CA 13
ATOM 20720 C C . TRP A 1 54 ? -0.461 2.159 3.490 1.00 43.34 54 TRP A C 13
ATOM 20721 O O . TRP A 1 54 ? -0.874 1.895 2.360 1.00 50.20 54 TRP A O 13
ATOM 20742 N N . PHE A 1 55 ? 0.682 2.796 3.704 1.00 44.01 55 PHE A N 13
ATOM 20743 C CA . PHE A 1 55 ? 1.480 3.379 2.616 1.00 30.51 55 PHE A CA 13
ATOM 20744 C C . PHE A 1 55 ? 2.123 2.328 1.690 1.00 51.54 55 PHE A C 13
ATOM 20745 O O . PHE A 1 55 ? 2.617 2.664 0.614 1.00 33.12 55 PHE A O 13
ATOM 20762 N N . ARG A 1 56 ? 2.116 1.062 2.104 1.00 75.22 56 ARG A N 13
ATOM 20763 C CA . ARG A 1 56 ? 2.783 -0.001 1.337 1.00 12.14 56 ARG A CA 13
ATOM 20764 C C . ARG A 1 56 ? 1.874 -0.609 0.256 1.00 51.24 56 ARG A C 13
ATOM 20765 O O . ARG A 1 56 ? 2.285 -1.526 -0.452 1.00 60.21 56 ARG A O 13
ATOM 20786 N N . VAL A 1 57 ? 0.649 -0.104 0.120 1.00 41.42 57 VAL A N 13
ATOM 20787 C CA . VAL A 1 57 ? -0.298 -0.645 -0.867 1.00 12.41 57 VAL A CA 13
ATOM 20788 C C . VAL A 1 57 ? -0.535 0.343 -2.031 1.00 3.44 57 VAL A C 13
ATOM 20789 O O . VAL A 1 57 ? -1.180 1.381 -1.868 1.00 31.33 57 VAL A O 13
ATOM 20802 N N . ILE A 1 58 ? -0.008 0.001 -3.207 1.00 72.35 58 ILE A N 13
ATOM 20803 C CA . ILE A 1 58 ? -0.107 0.851 -4.405 1.00 4.04 58 ILE A CA 13
ATOM 20804 C C . ILE A 1 58 ? -0.973 0.200 -5.505 1.00 31.04 58 ILE A C 13
ATOM 20805 O O . ILE A 1 58 ? -1.630 -0.816 -5.274 1.00 62.41 58 ILE A O 13
ATOM 20821 N N . ASN A 1 59 ? -0.978 0.793 -6.705 1.00 42.33 59 ASN A N 13
ATOM 20822 C CA . ASN A 1 59 ? -1.815 0.295 -7.810 1.00 41.42 59 ASN A CA 13
ATOM 20823 C C . ASN A 1 59 ? -1.074 -0.748 -8.671 1.00 63.03 59 ASN A C 13
ATOM 20824 O O . ASN A 1 59 ? 0.114 -1.006 -8.473 1.00 64.51 59 ASN A O 13
ATOM 20835 N N . SER A 1 60 ? -1.783 -1.329 -9.642 1.00 52.50 60 SER A N 13
ATOM 20836 C CA . SER A 1 60 ? -1.222 -2.392 -10.497 1.00 25.54 60 SER A CA 13
ATOM 20837 C C . SER A 1 60 ? -0.052 -1.892 -11.361 1.00 23.15 60 SER A C 13
ATOM 20838 O O . SER A 1 60 ? 0.786 -2.682 -11.802 1.00 62.32 60 SER A O 13
ATOM 20846 N N . GLN A 1 61 ? 0.008 -0.584 -11.598 1.00 51.22 61 GLN A N 13
ATOM 20847 C CA . GLN A 1 61 ? 1.068 0.006 -12.427 1.00 5.11 61 GLN A CA 13
ATOM 20848 C C . GLN A 1 61 ? 2.357 0.230 -11.620 1.00 1.24 61 GLN A C 13
ATOM 20849 O O . GLN A 1 61 ? 3.421 0.491 -12.187 1.00 32.12 61 GLN A O 13
ATOM 20863 N N . GLY A 1 62 ? 2.252 0.122 -10.296 1.00 30.13 62 GLY A N 13
ATOM 20864 C CA . GLY A 1 62 ? 3.399 0.358 -9.426 1.00 5.35 62 GLY A CA 13
ATOM 20865 C C . GLY A 1 62 ? 3.567 1.823 -9.057 1.00 54.35 62 GLY A C 13
ATOM 20866 O O . GLY A 1 62 ? 4.681 2.294 -8.835 1.00 21.12 62 GLY A O 13
ATOM 20870 N N . LYS A 1 63 ? 2.454 2.544 -8.986 1.00 75.24 63 LYS A N 13
ATOM 20871 C CA . LYS A 1 63 ? 2.475 3.981 -8.700 1.00 43.34 63 LYS A CA 13
ATOM 20872 C C . LYS A 1 63 ? 1.582 4.339 -7.503 1.00 60.34 63 LYS A C 13
ATOM 20873 O O . LYS A 1 63 ? 0.722 3.555 -7.092 1.00 32.24 63 LYS A O 13
ATOM 20892 N N . ILE A 1 64 ? 1.793 5.533 -6.951 1.00 34.34 64 ILE A N 13
ATOM 20893 C CA . ILE A 1 64 ? 1.051 5.992 -5.773 1.00 11.24 64 ILE A CA 13
ATOM 20894 C C . ILE A 1 64 ? -0.383 6.424 -6.136 1.00 32.33 64 ILE A C 13
ATOM 20895 O O . ILE A 1 64 ? -0.595 7.198 -7.072 1.00 41.11 64 ILE A O 13
ATOM 20911 N N . SER A 1 65 ? -1.362 5.916 -5.388 1.00 3.41 65 SER A N 13
ATOM 20912 C CA . SER A 1 65 ? -2.778 6.237 -5.629 1.00 24.41 65 SER A CA 13
ATOM 20913 C C . SER A 1 65 ? -3.162 7.597 -5.033 1.00 32.51 65 SER A C 13
ATOM 20914 O O . SER A 1 65 ? -4.057 8.278 -5.540 1.00 32.42 65 SER A O 13
ATOM 20922 N N . LEU A 1 66 ? -2.501 7.978 -3.942 1.00 4.34 66 LEU A N 13
ATOM 20923 C CA . LEU A 1 66 ? -2.782 9.253 -3.274 1.00 13.32 66 LEU A CA 13
ATOM 20924 C C . LEU A 1 66 ? -2.268 10.445 -4.094 1.00 62.12 66 LEU A C 13
ATOM 20925 O O . LEU A 1 66 ? -1.295 10.332 -4.840 1.00 25.31 66 LEU A O 13
ATOM 20941 N N . LYS A 1 67 ? -2.921 11.593 -3.934 1.00 73.34 67 LYS A N 13
ATOM 20942 C CA . LYS A 1 67 ? -2.626 12.778 -4.744 1.00 70.20 67 LYS A CA 13
ATOM 20943 C C . LYS A 1 67 ? -2.401 14.024 -3.875 1.00 11.13 67 LYS A C 13
ATOM 20944 O O . LYS A 1 67 ? -2.919 14.120 -2.758 1.00 3.22 67 LYS A O 13
ATOM 20963 N N . GLY A 1 68 ? -1.622 14.973 -4.393 1.00 71.20 68 GLY A N 13
ATOM 20964 C CA . GLY A 1 68 ? -1.348 16.210 -3.666 1.00 42.55 68 GLY A CA 13
ATOM 20965 C C . GLY A 1 68 ? -0.614 15.988 -2.346 1.00 33.54 68 GLY A C 13
ATOM 20966 O O . GLY A 1 68 ? 0.407 15.293 -2.304 1.00 5.41 68 GLY A O 13
ATOM 20970 N N . ARG A 1 69 ? -1.141 16.564 -1.264 1.00 31.53 69 ARG A N 13
ATOM 20971 C CA . ARG A 1 69 ? -0.525 16.432 0.064 1.00 14.42 69 ARG A CA 13
ATOM 20972 C C . ARG A 1 69 ? -0.576 14.983 0.575 1.00 31.13 69 ARG A C 13
ATOM 20973 O O . ARG A 1 69 ? 0.290 14.552 1.339 1.00 41.12 69 ARG A O 13
ATOM 20994 N N . ASP A 1 70 ? -1.602 14.242 0.165 1.00 41.42 70 ASP A N 13
ATOM 20995 C CA . ASP A 1 70 ? -1.728 12.832 0.541 1.00 74.21 70 ASP A CA 13
ATOM 20996 C C . ASP A 1 70 ? -0.647 11.976 -0.138 1.00 33.10 70 ASP A C 13
ATOM 20997 O O . ASP A 1 70 ? -0.191 10.974 0.418 1.00 1.43 70 ASP A O 13
ATOM 21006 N N . LEU A 1 71 ? -0.229 12.385 -1.337 1.00 12.44 71 LEU A N 13
ATOM 21007 C CA . LEU A 1 71 ? 0.888 11.733 -2.029 1.00 0.21 71 LEU A CA 13
ATOM 21008 C C . LEU A 1 71 ? 2.166 11.865 -1.181 1.00 2.52 71 LEU A C 13
ATOM 21009 O O . LEU A 1 71 ? 2.933 10.910 -1.035 1.00 24.31 71 LEU A O 13
ATOM 21025 N N . ASP A 1 72 ? 2.368 13.055 -0.608 1.00 63.45 72 ASP A N 13
ATOM 21026 C CA . ASP A 1 72 ? 3.505 13.308 0.282 1.00 31.42 72 ASP A CA 13
ATOM 21027 C C . ASP A 1 72 ? 3.482 12.362 1.496 1.00 10.30 72 ASP A C 13
ATOM 21028 O O . ASP A 1 72 ? 4.511 11.812 1.879 1.00 4.11 72 ASP A O 13
ATOM 21037 N N . ARG A 1 73 ? 2.295 12.177 2.085 1.00 42.12 73 ARG A N 13
ATOM 21038 C CA . ARG A 1 73 ? 2.108 11.244 3.211 1.00 33.35 73 ARG A CA 13
ATOM 21039 C C . ARG A 1 73 ? 2.692 9.858 2.892 1.00 32.22 73 ARG A C 13
ATOM 21040 O O . ARG A 1 73 ? 3.546 9.338 3.618 1.00 62.22 73 ARG A O 13
ATOM 21061 N N . GLN A 1 74 ? 2.231 9.269 1.795 1.00 30.41 74 GLN A N 13
ATOM 21062 C CA . GLN A 1 74 ? 2.670 7.928 1.406 1.00 74.13 74 GLN A CA 13
ATOM 21063 C C . GLN A 1 74 ? 4.164 7.920 1.039 1.00 12.00 74 GLN A C 13
ATOM 21064 O O . GLN A 1 74 ? 4.907 7.026 1.443 1.00 52.24 74 GLN A O 13
ATOM 21078 N N . LYS A 1 75 ? 4.598 8.940 0.297 1.00 35.24 75 LYS A N 13
ATOM 21079 C CA . LYS A 1 75 ? 5.994 9.036 -0.149 1.00 24.45 75 LYS A CA 13
ATOM 21080 C C . LYS A 1 75 ? 6.974 9.126 1.031 1.00 73.14 75 LYS A C 13
ATOM 21081 O O . LYS A 1 75 ? 7.948 8.379 1.092 1.00 42.02 75 LYS A O 13
ATOM 21100 N N . GLN A 1 76 ? 6.717 10.043 1.968 1.00 12.33 76 GLN A N 13
ATOM 21101 C CA . GLN A 1 76 ? 7.597 10.224 3.133 1.00 73.02 76 GLN A CA 13
ATOM 21102 C C . GLN A 1 76 ? 7.721 8.924 3.947 1.00 3.42 76 GLN A C 13
ATOM 21103 O O . GLN A 1 76 ? 8.803 8.587 4.438 1.00 32.34 76 GLN A O 13
ATOM 21117 N N . LYS A 1 77 ? 6.611 8.196 4.082 1.00 72.12 77 LYS A N 13
ATOM 21118 C CA . LYS A 1 77 ? 6.618 6.902 4.773 1.00 53.24 77 LYS A CA 13
ATOM 21119 C C . LYS A 1 77 ? 7.514 5.880 4.043 1.00 11.34 77 LYS A C 13
ATOM 21120 O O . LYS A 1 77 ? 8.287 5.154 4.673 1.00 24.14 77 LYS A O 13
ATOM 21139 N N . LEU A 1 78 ? 7.401 5.838 2.713 1.00 60.12 78 LEU A N 13
ATOM 21140 C CA . LEU A 1 78 ? 8.203 4.926 1.878 1.00 74.52 78 LEU A CA 13
ATOM 21141 C C . LEU A 1 78 ? 9.700 5.287 1.917 1.00 4.03 78 LEU A C 13
ATOM 21142 O O . LEU A 1 78 ? 10.557 4.422 2.127 1.00 65.22 78 LEU A O 13
ATOM 21158 N N . GLU A 1 79 ? 10.005 6.569 1.715 1.00 0.25 79 GLU A N 13
ATOM 21159 C CA . GLU A 1 79 ? 11.384 7.077 1.796 1.00 22.53 79 GLU A CA 13
ATOM 21160 C C . GLU A 1 79 ? 12.034 6.719 3.144 1.00 42.21 79 GLU A C 13
ATOM 21161 O O . GLU A 1 79 ? 13.246 6.519 3.233 1.00 31.22 79 GLU A O 13
ATOM 21173 N N . ALA A 1 80 ? 11.216 6.646 4.191 1.00 63.41 80 ALA A N 13
ATOM 21174 C CA . ALA A 1 80 ? 11.696 6.307 5.534 1.00 63.24 80 ALA A CA 13
ATOM 21175 C C . ALA A 1 80 ? 12.148 4.839 5.649 1.00 1.53 80 ALA A C 13
ATOM 21176 O O . ALA A 1 80 ? 12.994 4.505 6.481 1.00 3.22 80 ALA A O 13
ATOM 21183 N N . GLU A 1 81 ? 11.585 3.961 4.817 1.00 23.04 81 GLU A N 13
ATOM 21184 C CA . GLU A 1 81 ? 11.892 2.524 4.897 1.00 74.14 81 GLU A CA 13
ATOM 21185 C C . GLU A 1 81 ? 12.872 2.072 3.802 1.00 12.51 81 GLU A C 13
ATOM 21186 O O . GLU A 1 81 ? 13.117 0.875 3.634 1.00 53.33 81 GLU A O 13
ATOM 21198 N N . GLY A 1 82 ? 13.442 3.027 3.074 1.00 11.20 82 GLY A N 13
ATOM 21199 C CA . GLY A 1 82 ? 14.439 2.702 2.057 1.00 60.40 82 GLY A CA 13
ATOM 21200 C C . GLY A 1 82 ? 13.835 2.323 0.706 1.00 11.03 82 GLY A C 13
ATOM 21201 O O . GLY A 1 82 ? 14.291 1.382 0.057 1.00 61.32 82 GLY A O 13
ATOM 21205 N N . ILE A 1 83 ? 12.808 3.056 0.283 1.00 24.31 83 ILE A N 13
ATOM 21206 C CA . ILE A 1 83 ? 12.179 2.836 -1.028 1.00 30.50 83 ILE A CA 13
ATOM 21207 C C . ILE A 1 83 ? 12.332 4.072 -1.928 1.00 60.13 83 ILE A C 13
ATOM 21208 O O . ILE A 1 83 ? 12.014 5.187 -1.516 1.00 55.31 83 ILE A O 13
ATOM 21224 N N . GLU A 1 84 ? 12.827 3.876 -3.152 1.00 22.15 84 GLU A N 13
ATOM 21225 C CA . GLU A 1 84 ? 12.972 4.983 -4.108 1.00 70.22 84 GLU A CA 13
ATOM 21226 C C . GLU A 1 84 ? 11.634 5.335 -4.763 1.00 20.52 84 GLU A C 13
ATOM 21227 O O . GLU A 1 84 ? 11.159 4.621 -5.649 1.00 11.14 84 GLU A O 13
ATOM 21239 N N . VAL A 1 85 ? 11.021 6.425 -4.321 1.00 41.34 85 VAL A N 13
ATOM 21240 C CA . VAL A 1 85 ? 9.789 6.913 -4.941 1.00 75.33 85 VAL A CA 13
ATOM 21241 C C . VAL A 1 85 ? 10.098 7.910 -6.069 1.00 63.22 85 VAL A C 13
ATOM 21242 O O . VAL A 1 85 ? 10.482 9.053 -5.814 1.00 2.23 85 VAL A O 13
ATOM 21255 N N . SER A 1 86 ? 9.948 7.462 -7.316 1.00 34.33 86 SER A N 13
ATOM 21256 C CA . SER A 1 86 ? 10.160 8.328 -8.487 1.00 33.22 86 SER A CA 13
ATOM 21257 C C . SER A 1 86 ? 9.261 9.571 -8.422 1.00 41.10 86 SER A C 13
ATOM 21258 O O . SER A 1 86 ? 8.114 9.481 -7.978 1.00 13.13 86 SER A O 13
ATOM 21266 N N . GLU A 1 87 ? 9.782 10.710 -8.898 1.00 13.23 87 GLU A N 13
ATOM 21267 C CA . GLU A 1 87 ? 9.125 12.029 -8.757 1.00 50.12 87 GLU A CA 13
ATOM 21268 C C . GLU A 1 87 ? 7.605 12.003 -9.033 1.00 61.22 87 GLU A C 13
ATOM 21269 O O . GLU A 1 87 ? 6.821 12.593 -8.289 1.00 21.14 87 GLU A O 13
ATOM 21281 N N . ILE A 1 88 ? 7.194 11.313 -10.098 1.00 2.14 88 ILE A N 13
ATOM 21282 C CA . ILE A 1 88 ? 5.778 11.277 -10.509 1.00 65.42 88 ILE A CA 13
ATOM 21283 C C . ILE A 1 88 ? 4.936 10.306 -9.654 1.00 73.30 88 ILE A C 13
ATOM 21284 O O . ILE A 1 88 ? 3.773 10.035 -9.960 1.00 50.25 88 ILE A O 13
ATOM 21300 N N . GLY A 1 89 ? 5.529 9.807 -8.573 1.00 4.12 89 GLY A N 13
ATOM 21301 C CA . GLY A 1 89 ? 4.845 8.868 -7.694 1.00 20.10 89 GLY A CA 13
ATOM 21302 C C . GLY A 1 89 ? 4.909 7.427 -8.192 1.00 21.45 89 GLY A C 13
ATOM 21303 O O . GLY A 1 89 ? 3.877 6.783 -8.372 1.00 44.11 89 GLY A O 13
ATOM 21307 N N . LYS A 1 90 ? 6.119 6.917 -8.421 1.00 3.13 90 LYS A N 13
ATOM 21308 C CA . LYS A 1 90 ? 6.290 5.519 -8.861 1.00 44.11 90 LYS A CA 13
ATOM 21309 C C . LYS A 1 90 ? 7.282 4.748 -7.977 1.00 55.44 90 LYS A C 13
ATOM 21310 O O . LYS A 1 90 ? 8.219 5.321 -7.422 1.00 24.24 90 LYS A O 13
ATOM 21329 N N . ILE A 1 91 ? 7.061 3.439 -7.867 1.00 63.31 91 ILE A N 13
ATOM 21330 C CA . ILE A 1 91 ? 7.949 2.539 -7.124 1.00 32.12 91 ILE A CA 13
ATOM 21331 C C . ILE A 1 91 ? 8.431 1.391 -8.037 1.00 2.01 91 ILE A C 13
ATOM 21332 O O . ILE A 1 91 ? 7.794 1.081 -9.048 1.00 10.11 91 ILE A O 13
ATOM 21348 N N . ALA A 1 92 ? 9.565 0.781 -7.702 1.00 74.24 92 ALA A N 13
ATOM 21349 C CA . ALA A 1 92 ? 10.096 -0.346 -8.478 1.00 34.31 92 ALA A CA 13
ATOM 21350 C C . ALA A 1 92 ? 9.481 -1.689 -8.032 1.00 44.10 92 ALA A C 13
ATOM 21351 O O . ALA A 1 92 ? 9.868 -2.257 -7.005 1.00 34.04 92 ALA A O 13
ATOM 21358 N N . LEU A 1 93 ? 8.528 -2.201 -8.821 1.00 41.30 93 LEU A N 13
ATOM 21359 C CA . LEU A 1 93 ? 7.812 -3.446 -8.480 1.00 61.15 93 LEU A CA 13
ATOM 21360 C C . LEU A 1 93 ? 8.687 -4.704 -8.609 1.00 20.41 93 LEU A C 13
ATOM 21361 O O . LEU A 1 93 ? 8.265 -5.791 -8.236 1.00 63.54 93 LEU A O 13
ATOM 21377 N N . ARG A 1 94 ? 9.885 -4.571 -9.155 1.00 34.54 94 ARG A N 13
ATOM 21378 C CA . ARG A 1 94 ? 10.830 -5.696 -9.197 1.00 62.03 94 ARG A CA 13
ATOM 21379 C C . ARG A 1 94 ? 11.845 -5.610 -8.037 1.00 13.15 94 ARG A C 13
ATOM 21380 O O . ARG A 1 94 ? 12.587 -6.554 -7.764 1.00 41.04 94 ARG A O 13
ATOM 21401 N N . LYS A 1 95 ? 11.862 -4.469 -7.353 1.00 52.51 95 LYS A N 13
ATOM 21402 C CA . LYS A 1 95 ? 12.884 -4.179 -6.336 1.00 23.01 95 LYS A CA 13
ATOM 21403 C C . LYS A 1 95 ? 12.334 -4.269 -4.898 1.00 34.22 95 LYS A C 13
ATOM 21404 O O . LYS A 1 95 ? 13.043 -4.690 -3.979 1.00 22.11 95 LYS A O 13
ATOM 21423 N N . TYR A 1 96 ? 11.077 -3.869 -4.698 1.00 52.21 96 TYR A N 13
ATOM 21424 C CA . TYR A 1 96 ? 10.487 -3.829 -3.348 1.00 55.45 96 TYR A CA 13
ATOM 21425 C C . TYR A 1 96 ? 9.159 -4.582 -3.277 1.00 13.14 96 TYR A C 13
ATOM 21426 O O . TYR A 1 96 ? 8.407 -4.434 -2.322 1.00 73.10 96 TYR A O 13
ATOM 21444 N N . LYS A 1 97 ? 8.881 -5.395 -4.284 1.00 23.50 97 LYS A N 13
ATOM 21445 C CA . LYS A 1 97 ? 7.640 -6.163 -4.331 1.00 41.31 97 LYS A CA 13
ATOM 21446 C C . LYS A 1 97 ? 7.512 -7.112 -3.128 1.00 3.23 97 LYS A C 13
ATOM 21447 O O . LYS A 1 97 ? 8.472 -7.793 -2.757 1.00 32.41 97 LYS A O 13
ATOM 21466 N N . TRP A 1 98 ? 6.329 -7.152 -2.517 1.00 53.31 98 TRP A N 13
ATOM 21467 C CA . TRP A 1 98 ? 6.076 -8.073 -1.411 1.00 22.12 98 TRP A CA 13
ATOM 21468 C C . TRP A 1 98 ? 6.127 -9.533 -1.888 1.00 62.25 98 TRP A C 13
ATOM 21469 O O . TRP A 1 98 ? 5.156 -10.056 -2.436 1.00 41.32 98 TRP A O 13
ATOM 21490 N N . GLN A 1 99 ? 7.280 -10.168 -1.701 1.00 13.14 99 GLN A N 13
ATOM 21491 C CA . GLN A 1 99 ? 7.438 -11.596 -1.978 1.00 1.23 99 GLN A CA 13
ATOM 21492 C C . GLN A 1 99 ? 7.322 -12.421 -0.686 1.00 52.42 99 GLN A C 13
ATOM 21493 O O . GLN A 1 99 ? 8.276 -12.506 0.090 1.00 11.11 99 GLN A O 13
ATOM 21507 N N . PRO A 1 100 ? 6.145 -13.028 -0.424 1.00 60.25 100 PRO A N 13
ATOM 21508 C CA . PRO A 1 100 ? 5.944 -13.908 0.746 1.00 75.11 100 PRO A CA 13
ATOM 21509 C C . PRO A 1 100 ? 6.756 -15.218 0.661 1.00 4.31 100 PRO A C 13
ATOM 21510 O O . PRO A 1 100 ? 6.740 -16.029 1.591 1.00 12.45 100 PRO A O 13
ATOM 21521 N N . LEU A 1 101 ? 7.441 -15.422 -0.471 1.00 60.13 101 LEU A N 13
ATOM 21522 C CA . LEU A 1 101 ? 8.343 -16.571 -0.669 1.00 31.33 101 LEU A CA 13
ATOM 21523 C C . LEU A 1 101 ? 7.599 -17.918 -0.618 1.00 62.52 101 LEU A C 13
ATOM 21524 O O . LEU A 1 101 ? 8.207 -18.966 -0.393 1.00 14.44 101 LEU A O 13
ATOM 21540 N N . GLU A 1 102 ? 6.289 -17.890 -0.847 1.00 20.55 102 GLU A N 13
ATOM 21541 C CA . GLU A 1 102 ? 5.475 -19.117 -0.858 1.00 30.24 102 GLU A CA 13
ATOM 21542 C C . GLU A 1 102 ? 5.247 -19.640 -2.295 1.00 5.41 102 GLU A C 13
ATOM 21543 O O . GLU A 1 102 ? 5.747 -20.746 -2.614 1.00 36.77 102 GLU A O 13
ATOM 21555 N N . MET A 1 1 ? -16.529 -2.816 13.020 1.00 75.31 1 MET A N 14
ATOM 21556 C CA . MET A 1 1 ? -15.359 -2.976 12.113 1.00 53.34 1 MET A CA 14
ATOM 21557 C C . MET A 1 1 ? -15.624 -4.084 11.083 1.00 30.01 1 MET A C 14
ATOM 21558 O O . MET A 1 1 ? -15.602 -5.269 11.417 1.00 32.21 1 MET A O 14
ATOM 21574 N N . ASP A 1 2 ? -15.882 -3.688 9.839 1.00 60.44 2 ASP A N 14
ATOM 21575 C CA . ASP A 1 2 ? -16.251 -4.630 8.774 1.00 74.24 2 ASP A CA 14
ATOM 21576 C C . ASP A 1 2 ? -15.157 -5.681 8.509 1.00 31.32 2 ASP A C 14
ATOM 21577 O O . ASP A 1 2 ? -13.966 -5.358 8.478 1.00 20.45 2 ASP A O 14
ATOM 21586 N N . GLN A 1 3 ? -15.572 -6.933 8.303 1.00 10.05 3 GLN A N 14
ATOM 21587 C CA . GLN A 1 3 ? -14.645 -8.019 7.955 1.00 52.35 3 GLN A CA 14
ATOM 21588 C C . GLN A 1 3 ? -13.835 -7.687 6.696 1.00 43.22 3 GLN A C 14
ATOM 21589 O O . GLN A 1 3 ? -12.718 -8.170 6.525 1.00 50.25 3 GLN A O 14
ATOM 21603 N N . PHE A 1 4 ? -14.404 -6.866 5.815 1.00 4.31 4 PHE A N 14
ATOM 21604 C CA . PHE A 1 4 ? -13.668 -6.359 4.655 1.00 20.00 4 PHE A CA 14
ATOM 21605 C C . PHE A 1 4 ? -12.377 -5.672 5.112 1.00 33.41 4 PHE A C 14
ATOM 21606 O O . PHE A 1 4 ? -11.283 -6.000 4.653 1.00 43.43 4 PHE A O 14
ATOM 21623 N N . LEU A 1 5 ? -12.528 -4.741 6.050 1.00 53.24 5 LEU A N 14
ATOM 21624 C CA . LEU A 1 5 ? -11.398 -4.003 6.616 1.00 43.14 5 LEU A CA 14
ATOM 21625 C C . LEU A 1 5 ? -10.469 -4.939 7.405 1.00 71.42 5 LEU A C 14
ATOM 21626 O O . LEU A 1 5 ? -9.258 -4.948 7.198 1.00 2.45 5 LEU A O 14
ATOM 21642 N N . VAL A 1 6 ? -11.058 -5.735 8.297 1.00 44.54 6 VAL A N 14
ATOM 21643 C CA . VAL A 1 6 ? -10.297 -6.667 9.143 1.00 44.44 6 VAL A CA 14
ATOM 21644 C C . VAL A 1 6 ? -9.388 -7.591 8.310 1.00 3.32 6 VAL A C 14
ATOM 21645 O O . VAL A 1 6 ? -8.192 -7.708 8.578 1.00 73.54 6 VAL A O 14
ATOM 21658 N N . GLN A 1 7 ? -9.967 -8.234 7.296 1.00 54.12 7 GLN A N 14
ATOM 21659 C CA . GLN A 1 7 ? -9.229 -9.186 6.455 1.00 41.11 7 GLN A CA 14
ATOM 21660 C C . GLN A 1 7 ? -8.068 -8.518 5.698 1.00 44.12 7 GLN A C 14
ATOM 21661 O O . GLN A 1 7 ? -6.920 -8.956 5.806 1.00 32.24 7 GLN A O 14
ATOM 21675 N N . ILE A 1 8 ? -8.360 -7.459 4.938 1.00 12.00 8 ILE A N 14
ATOM 21676 C CA . ILE A 1 8 ? -7.324 -6.795 4.131 1.00 3.40 8 ILE A CA 14
ATOM 21677 C C . ILE A 1 8 ? -6.197 -6.222 5.011 1.00 32.12 8 ILE A C 14
ATOM 21678 O O . ILE A 1 8 ? -5.017 -6.373 4.696 1.00 11.31 8 ILE A O 14
ATOM 21694 N N . PHE A 1 9 ? -6.564 -5.590 6.127 1.00 50.42 9 PHE A N 14
ATOM 21695 C CA . PHE A 1 9 ? -5.576 -5.026 7.056 1.00 4.32 9 PHE A CA 14
ATOM 21696 C C . PHE A 1 9 ? -4.681 -6.124 7.652 1.00 22.10 9 PHE A C 14
ATOM 21697 O O . PHE A 1 9 ? -3.457 -5.971 7.736 1.00 50.32 9 PHE A O 14
ATOM 21714 N N . ALA A 1 10 ? -5.301 -7.236 8.049 1.00 65.33 10 ALA A N 14
ATOM 21715 C CA . ALA A 1 10 ? -4.569 -8.382 8.597 1.00 21.12 10 ALA A CA 14
ATOM 21716 C C . ALA A 1 10 ? -3.455 -8.843 7.646 1.00 73.15 10 ALA A C 14
ATOM 21717 O O . ALA A 1 10 ? -2.344 -9.141 8.081 1.00 50.42 10 ALA A O 14
ATOM 21724 N N . VAL A 1 11 ? -3.756 -8.880 6.346 1.00 2.43 11 VAL A N 14
ATOM 21725 C CA . VAL A 1 11 ? -2.775 -9.290 5.332 1.00 13.50 11 VAL A CA 14
ATOM 21726 C C . VAL A 1 11 ? -1.625 -8.273 5.221 1.00 73.24 11 VAL A C 14
ATOM 21727 O O . VAL A 1 11 ? -0.466 -8.643 5.020 1.00 53.12 11 VAL A O 14
ATOM 21740 N N . ILE A 1 12 ? -1.955 -6.990 5.367 1.00 0.14 12 ILE A N 14
ATOM 21741 C CA . ILE A 1 12 ? -0.958 -5.911 5.292 1.00 74.42 12 ILE A CA 14
ATOM 21742 C C . ILE A 1 12 ? 0.123 -6.044 6.385 1.00 52.12 12 ILE A C 14
ATOM 21743 O O . ILE A 1 12 ? 1.296 -5.737 6.155 1.00 64.41 12 ILE A O 14
ATOM 21759 N N . HIS A 1 13 ? -0.271 -6.502 7.575 1.00 71.41 13 HIS A N 14
ATOM 21760 C CA . HIS A 1 13 ? 0.690 -6.709 8.674 1.00 1.22 13 HIS A CA 14
ATOM 21761 C C . HIS A 1 13 ? 1.792 -7.728 8.306 1.00 22.21 13 HIS A C 14
ATOM 21762 O O . HIS A 1 13 ? 2.874 -7.715 8.897 1.00 4.12 13 HIS A O 14
ATOM 21776 N N . GLN A 1 14 ? 1.521 -8.600 7.328 1.00 13.25 14 GLN A N 14
ATOM 21777 C CA . GLN A 1 14 ? 2.494 -9.627 6.898 1.00 71.12 14 GLN A CA 14
ATOM 21778 C C . GLN A 1 14 ? 3.593 -9.060 5.975 1.00 24.33 14 GLN A C 14
ATOM 21779 O O . GLN A 1 14 ? 4.534 -9.773 5.618 1.00 5.52 14 GLN A O 14
ATOM 21793 N N . ILE A 1 15 ? 3.477 -7.791 5.589 1.00 15.01 15 ILE A N 14
ATOM 21794 C CA . ILE A 1 15 ? 4.489 -7.152 4.738 1.00 22.45 15 ILE A CA 14
ATOM 21795 C C . ILE A 1 15 ? 5.752 -6.782 5.548 1.00 74.25 15 ILE A C 14
ATOM 21796 O O . ILE A 1 15 ? 5.667 -6.049 6.536 1.00 15.34 15 ILE A O 14
ATOM 21812 N N . PRO A 1 16 ? 6.935 -7.300 5.151 1.00 63.43 16 PRO A N 14
ATOM 21813 C CA . PRO A 1 16 ? 8.212 -6.973 5.809 1.00 60.54 16 PRO A CA 14
ATOM 21814 C C . PRO A 1 16 ? 8.726 -5.568 5.443 1.00 2.24 16 PRO A C 14
ATOM 21815 O O . PRO A 1 16 ? 8.459 -5.057 4.348 1.00 22.24 16 PRO A O 14
ATOM 21826 N N . LYS A 1 17 ? 9.475 -4.955 6.359 1.00 11.22 17 LYS A N 14
ATOM 21827 C CA . LYS A 1 17 ? 10.035 -3.619 6.140 1.00 74.41 17 LYS A CA 14
ATOM 21828 C C . LYS A 1 17 ? 10.929 -3.575 4.892 1.00 25.24 17 LYS A C 14
ATOM 21829 O O . LYS A 1 17 ? 12.009 -4.167 4.853 1.00 34.33 17 LYS A O 14
ATOM 21848 N N . GLY A 1 18 ? 10.447 -2.884 3.866 1.00 34.43 18 GLY A N 14
ATOM 21849 C CA . GLY A 1 18 ? 11.208 -2.725 2.630 1.00 22.01 18 GLY A CA 14
ATOM 21850 C C . GLY A 1 18 ? 10.376 -3.031 1.394 1.00 52.33 18 GLY A C 14
ATOM 21851 O O . GLY A 1 18 ? 10.591 -2.453 0.330 1.00 43.22 18 GLY A O 14
ATOM 21855 N N . LYS A 1 19 ? 9.409 -3.930 1.543 1.00 42.22 19 LYS A N 14
ATOM 21856 C CA . LYS A 1 19 ? 8.548 -4.332 0.427 1.00 25.55 19 LYS A CA 14
ATOM 21857 C C . LYS A 1 19 ? 7.247 -3.516 0.370 1.00 75.22 19 LYS A C 14
ATOM 21858 O O . LYS A 1 19 ? 6.826 -2.904 1.358 1.00 54.34 19 LYS A O 14
ATOM 21877 N N . VAL A 1 20 ? 6.629 -3.517 -0.807 1.00 42.13 20 VAL A N 14
ATOM 21878 C CA . VAL A 1 20 ? 5.318 -2.901 -1.024 1.00 10.14 20 VAL A CA 14
ATOM 21879 C C . VAL A 1 20 ? 4.380 -3.881 -1.741 1.00 10.23 20 VAL A C 14
ATOM 21880 O O . VAL A 1 20 ? 4.822 -4.715 -2.536 1.00 0.15 20 VAL A O 14
ATOM 21893 N N . SER A 1 21 ? 3.091 -3.785 -1.449 1.00 2.30 21 SER A N 14
ATOM 21894 C CA . SER A 1 21 ? 2.085 -4.661 -2.068 1.00 51.10 21 SER A CA 14
ATOM 21895 C C . SER A 1 21 ? 1.059 -3.846 -2.855 1.00 1.25 21 SER A C 14
ATOM 21896 O O . SER A 1 21 ? 0.903 -2.644 -2.637 1.00 54.45 21 SER A O 14
ATOM 21904 N N . THR A 1 22 ? 0.362 -4.497 -3.778 1.00 60.25 22 THR A N 14
ATOM 21905 C CA . THR A 1 22 ? -0.697 -3.835 -4.547 1.00 22.43 22 THR A CA 14
ATOM 21906 C C . THR A 1 22 ? -2.090 -4.223 -4.030 1.00 62.21 22 THR A C 14
ATOM 21907 O O . THR A 1 22 ? -2.292 -5.336 -3.536 1.00 12.41 22 THR A O 14
ATOM 21918 N N . TYR A 1 23 ? -3.050 -3.300 -4.148 1.00 52.12 23 TYR A N 14
ATOM 21919 C CA . TYR A 1 23 ? -4.427 -3.533 -3.679 1.00 64.32 23 TYR A CA 14
ATOM 21920 C C . TYR A 1 23 ? -4.998 -4.856 -4.212 1.00 62.12 23 TYR A C 14
ATOM 21921 O O . TYR A 1 23 ? -5.690 -5.579 -3.493 1.00 43.14 23 TYR A O 14
ATOM 21939 N N . GLY A 1 24 ? -4.700 -5.160 -5.474 1.00 30.11 24 GLY A N 14
ATOM 21940 C CA . GLY A 1 24 ? -5.167 -6.400 -6.085 1.00 62.02 24 GLY A CA 14
ATOM 21941 C C . GLY A 1 24 ? -4.675 -7.652 -5.359 1.00 61.23 24 GLY A C 14
ATOM 21942 O O . GLY A 1 24 ? -5.381 -8.660 -5.292 1.00 72.32 24 GLY A O 14
ATOM 21946 N N . GLU A 1 25 ? -3.460 -7.586 -4.812 1.00 12.03 25 GLU A N 14
ATOM 21947 C CA . GLU A 1 25 ? -2.881 -8.705 -4.058 1.00 42.01 25 GLU A CA 14
ATOM 21948 C C . GLU A 1 25 ? -3.534 -8.842 -2.677 1.00 14.13 25 GLU A C 14
ATOM 21949 O O . GLU A 1 25 ? -4.033 -9.909 -2.319 1.00 24.31 25 GLU A O 14
ATOM 21961 N N . ILE A 1 26 ? -3.525 -7.752 -1.911 1.00 53.04 26 ILE A N 14
ATOM 21962 C CA . ILE A 1 26 ? -4.106 -7.737 -0.562 1.00 42.12 26 ILE A CA 14
ATOM 21963 C C . ILE A 1 26 ? -5.586 -8.164 -0.583 1.00 42.12 26 ILE A C 14
ATOM 21964 O O . ILE A 1 26 ? -5.985 -9.087 0.129 1.00 13.42 26 ILE A O 14
ATOM 21980 N N . ALA A 1 27 ? -6.387 -7.501 -1.418 1.00 0.04 27 ALA A N 14
ATOM 21981 C CA . ALA A 1 27 ? -7.814 -7.822 -1.550 1.00 72.14 27 ALA A CA 14
ATOM 21982 C C . ALA A 1 27 ? -8.032 -9.289 -1.954 1.00 5.12 27 ALA A C 14
ATOM 21983 O O . ALA A 1 27 ? -8.777 -10.021 -1.300 1.00 41.01 27 ALA A O 14
ATOM 21990 N N . LYS A 1 28 ? -7.361 -9.720 -3.020 1.00 74.34 28 LYS A N 14
ATOM 21991 C CA . LYS A 1 28 ? -7.487 -11.096 -3.519 1.00 25.51 28 LYS A CA 14
ATOM 21992 C C . LYS A 1 28 ? -7.119 -12.121 -2.433 1.00 52.42 28 LYS A C 14
ATOM 21993 O O . LYS A 1 28 ? -7.865 -13.065 -2.177 1.00 2.43 28 LYS A O 14
ATOM 22012 N N . MET A 1 29 ? -5.976 -11.907 -1.784 1.00 34.02 29 MET A N 14
ATOM 22013 C CA . MET A 1 29 ? -5.496 -12.807 -0.725 1.00 54.33 29 MET A CA 14
ATOM 22014 C C . MET A 1 29 ? -6.295 -12.645 0.582 1.00 4.45 29 MET A C 14
ATOM 22015 O O . MET A 1 29 ? -6.114 -13.414 1.530 1.00 64.14 29 MET A O 14
ATOM 22029 N N . ALA A 1 30 ? -7.158 -11.633 0.632 1.00 75.55 30 ALA A N 14
ATOM 22030 C CA . ALA A 1 30 ? -8.103 -11.466 1.745 1.00 73.04 30 ALA A CA 14
ATOM 22031 C C . ALA A 1 30 ? -9.490 -12.025 1.382 1.00 31.51 30 ALA A C 14
ATOM 22032 O O . ALA A 1 30 ? -10.374 -12.126 2.234 1.00 23.51 30 ALA A O 14
ATOM 22039 N N . GLY A 1 31 ? -9.665 -12.375 0.106 1.00 75.03 31 GLY A N 14
ATOM 22040 C CA . GLY A 1 31 ? -10.921 -12.957 -0.366 1.00 12.12 31 GLY A CA 14
ATOM 22041 C C . GLY A 1 31 ? -11.884 -11.936 -0.960 1.00 40.41 31 GLY A C 14
ATOM 22042 O O . GLY A 1 31 ? -13.101 -12.039 -0.777 1.00 41.11 31 GLY A O 14
ATOM 22046 N N . TYR A 1 32 ? -11.347 -10.948 -1.677 1.00 13.33 32 TYR A N 14
ATOM 22047 C CA . TYR A 1 32 ? -12.168 -9.893 -2.290 1.00 41.22 32 TYR A CA 14
ATOM 22048 C C . TYR A 1 32 ? -11.678 -9.559 -3.713 1.00 42.53 32 TYR A C 14
ATOM 22049 O O . TYR A 1 32 ? -10.810 -8.704 -3.896 1.00 71.02 32 TYR A O 14
ATOM 22067 N N . PRO A 1 33 ? -12.218 -10.243 -4.740 1.00 63.50 33 PRO A N 14
ATOM 22068 C CA . PRO A 1 33 ? -11.819 -10.015 -6.138 1.00 4.54 33 PRO A CA 14
ATOM 22069 C C . PRO A 1 33 ? -12.422 -8.730 -6.743 1.00 22.34 33 PRO A C 14
ATOM 22070 O O . PRO A 1 33 ? -13.636 -8.511 -6.698 1.00 0.53 33 PRO A O 14
ATOM 22081 N N . GLY A 1 34 ? -11.564 -7.885 -7.316 1.00 23.34 34 GLY A N 14
ATOM 22082 C CA . GLY A 1 34 ? -12.029 -6.654 -7.956 1.00 15.24 34 GLY A CA 14
ATOM 22083 C C . GLY A 1 34 ? -12.325 -5.514 -6.981 1.00 74.11 34 GLY A C 14
ATOM 22084 O O . GLY A 1 34 ? -12.859 -4.477 -7.379 1.00 14.25 34 GLY A O 14
ATOM 22088 N N . TYR A 1 35 ? -11.975 -5.690 -5.709 1.00 20.50 35 TYR A N 14
ATOM 22089 C CA . TYR A 1 35 ? -12.206 -4.655 -4.688 1.00 13.11 35 TYR A CA 14
ATOM 22090 C C . TYR A 1 35 ? -10.923 -3.868 -4.365 1.00 22.34 35 TYR A C 14
ATOM 22091 O O . TYR A 1 35 ? -10.817 -3.243 -3.309 1.00 43.54 35 TYR A O 14
ATOM 22109 N N . ALA A 1 36 ? -9.971 -3.868 -5.299 1.00 40.00 36 ALA A N 14
ATOM 22110 C CA . ALA A 1 36 ? -8.695 -3.168 -5.117 1.00 23.10 36 ALA A CA 14
ATOM 22111 C C . ALA A 1 36 ? -8.900 -1.673 -4.810 1.00 23.34 36 ALA A C 14
ATOM 22112 O O . ALA A 1 36 ? -8.373 -1.146 -3.826 1.00 42.25 36 ALA A O 14
ATOM 22119 N N . ARG A 1 37 ? -9.681 -1.004 -5.654 1.00 52.34 37 ARG A N 14
ATOM 22120 C CA . ARG A 1 37 ? -10.010 0.415 -5.460 1.00 23.33 37 ARG A CA 14
ATOM 22121 C C . ARG A 1 37 ? -10.647 0.670 -4.080 1.00 23.44 37 ARG A C 14
ATOM 22122 O O . ARG A 1 37 ? -10.447 1.727 -3.478 1.00 63.51 37 ARG A O 14
ATOM 22143 N N . HIS A 1 38 ? -11.403 -0.309 -3.581 1.00 22.11 38 HIS A N 14
ATOM 22144 C CA . HIS A 1 38 ? -12.087 -0.178 -2.287 1.00 61.11 38 HIS A CA 14
ATOM 22145 C C . HIS A 1 38 ? -11.102 -0.311 -1.114 1.00 41.01 38 HIS A C 14
ATOM 22146 O O . HIS A 1 38 ? -11.283 0.313 -0.067 1.00 35.43 38 HIS A O 14
ATOM 22160 N N . VAL A 1 39 ? -10.058 -1.120 -1.291 1.00 73.21 39 VAL A N 14
ATOM 22161 C CA . VAL A 1 39 ? -8.978 -1.204 -0.299 1.00 54.35 39 VAL A CA 14
ATOM 22162 C C . VAL A 1 39 ? -8.293 0.164 -0.139 1.00 61.42 39 VAL A C 14
ATOM 22163 O O . VAL A 1 39 ? -7.963 0.586 0.972 1.00 52.03 39 VAL A O 14
ATOM 22176 N N . GLY A 1 40 ? -8.097 0.856 -1.265 1.00 5.25 40 GLY A N 14
ATOM 22177 C CA . GLY A 1 40 ? -7.594 2.228 -1.231 1.00 55.04 40 GLY A CA 14
ATOM 22178 C C . GLY A 1 40 ? -8.522 3.172 -0.467 1.00 62.35 40 GLY A C 14
ATOM 22179 O O . GLY A 1 40 ? -8.065 4.072 0.244 1.00 72.32 40 GLY A O 14
ATOM 22183 N N . LYS A 1 41 ? -9.832 2.966 -0.621 1.00 24.12 41 LYS A N 14
ATOM 22184 C CA . LYS A 1 41 ? -10.836 3.719 0.145 1.00 51.31 41 LYS A CA 14
ATOM 22185 C C . LYS A 1 41 ? -10.677 3.472 1.654 1.00 32.25 41 LYS A C 14
ATOM 22186 O O . LYS A 1 41 ? -10.814 4.391 2.463 1.00 21.42 41 LYS A O 14
ATOM 22205 N N . ALA A 1 42 ? -10.393 2.221 2.016 1.00 62.24 42 ALA A N 14
ATOM 22206 C CA . ALA A 1 42 ? -10.175 1.838 3.415 1.00 51.31 42 ALA A CA 14
ATOM 22207 C C . ALA A 1 42 ? -8.957 2.560 4.016 1.00 51.23 42 ALA A C 14
ATOM 22208 O O . ALA A 1 42 ? -9.048 3.170 5.085 1.00 40.50 42 ALA A O 14
ATOM 22215 N N . LEU A 1 43 ? -7.821 2.497 3.319 1.00 43.41 43 LEU A N 14
ATOM 22216 C CA . LEU A 1 43 ? -6.591 3.152 3.783 1.00 74.40 43 LEU A CA 14
ATOM 22217 C C . LEU A 1 43 ? -6.761 4.679 3.847 1.00 23.35 43 LEU A C 14
ATOM 22218 O O . LEU A 1 43 ? -6.251 5.334 4.755 1.00 53.03 43 LEU A O 14
ATOM 22234 N N . GLY A 1 44 ? -7.498 5.237 2.885 1.00 52.33 44 GLY A N 14
ATOM 22235 C CA . GLY A 1 44 ? -7.762 6.677 2.866 1.00 71.02 44 GLY A CA 14
ATOM 22236 C C . GLY A 1 44 ? -8.661 7.152 4.009 1.00 1.23 44 GLY A C 14
ATOM 22237 O O . GLY A 1 44 ? -8.881 8.353 4.179 1.00 14.42 44 GLY A O 14
ATOM 22241 N N . ASN A 1 45 ? -9.195 6.208 4.783 1.00 3.34 45 ASN A N 14
ATOM 22242 C CA . ASN A 1 45 ? -10.027 6.527 5.950 1.00 62.05 45 ASN A CA 14
ATOM 22243 C C . ASN A 1 45 ? -9.214 6.416 7.257 1.00 44.21 45 ASN A C 14
ATOM 22244 O O . ASN A 1 45 ? -9.695 6.769 8.335 1.00 51.34 45 ASN A O 14
ATOM 22255 N N . LEU A 1 46 ? -7.975 5.935 7.153 1.00 11.41 46 LEU A N 14
ATOM 22256 C CA . LEU A 1 46 ? -7.125 5.702 8.329 1.00 25.11 46 LEU A CA 14
ATOM 22257 C C . LEU A 1 46 ? -6.476 6.996 8.854 1.00 63.44 46 LEU A C 14
ATOM 22258 O O . LEU A 1 46 ? -6.262 7.952 8.102 1.00 43.31 46 LEU A O 14
ATOM 22274 N N . PRO A 1 47 ? -6.176 7.048 10.169 1.00 10.52 47 PRO A N 14
ATOM 22275 C CA . PRO A 1 47 ? -5.426 8.166 10.770 1.00 55.43 47 PRO A CA 14
ATOM 22276 C C . PRO A 1 47 ? -3.988 8.271 10.225 1.00 31.05 47 PRO A C 14
ATOM 22277 O O . PRO A 1 47 ? -3.356 7.259 9.911 1.00 73.51 47 PRO A O 14
ATOM 22288 N N . GLU A 1 48 ? -3.465 9.496 10.154 1.00 64.22 48 GLU A N 14
ATOM 22289 C CA . GLU A 1 48 ? -2.116 9.744 9.619 1.00 74.34 48 GLU A CA 14
ATOM 22290 C C . GLU A 1 48 ? -1.024 9.059 10.476 1.00 31.34 48 GLU A C 14
ATOM 22291 O O . GLU A 1 48 ? 0.141 8.972 10.074 1.00 25.31 48 GLU A O 14
ATOM 22303 N N . GLY A 1 49 ? -1.405 8.584 11.662 1.00 41.35 49 GLY A N 14
ATOM 22304 C CA . GLY A 1 49 ? -0.481 7.839 12.514 1.00 33.04 49 GLY A CA 14
ATOM 22305 C C . GLY A 1 49 ? -1.107 6.590 13.135 1.00 2.10 49 GLY A C 14
ATOM 22306 O O . GLY A 1 49 ? -0.982 6.358 14.340 1.00 0.33 49 GLY A O 14
ATOM 22310 N N . SER A 1 50 ? -1.787 5.787 12.317 1.00 63.43 50 SER A N 14
ATOM 22311 C CA . SER A 1 50 ? -2.380 4.519 12.782 1.00 45.30 50 SER A CA 14
ATOM 22312 C C . SER A 1 50 ? -1.318 3.426 12.989 1.00 23.34 50 SER A C 14
ATOM 22313 O O . SER A 1 50 ? -0.182 3.551 12.531 1.00 42.14 50 SER A O 14
ATOM 22321 N N . LYS A 1 51 ? -1.705 2.350 13.678 1.00 53.42 51 LYS A N 14
ATOM 22322 C CA . LYS A 1 51 ? -0.802 1.216 13.933 1.00 12.13 51 LYS A CA 14
ATOM 22323 C C . LYS A 1 51 ? -0.588 0.369 12.667 1.00 73.11 51 LYS A C 14
ATOM 22324 O O . LYS A 1 51 ? 0.368 -0.402 12.575 1.00 35.33 51 LYS A O 14
ATOM 22343 N N . LEU A 1 52 ? -1.495 0.507 11.707 1.00 72.01 52 LEU A N 14
ATOM 22344 C CA . LEU A 1 52 ? -1.415 -0.233 10.444 1.00 11.30 52 LEU A CA 14
ATOM 22345 C C . LEU A 1 52 ? -0.603 0.545 9.396 1.00 41.13 52 LEU A C 14
ATOM 22346 O O . LEU A 1 52 ? -0.903 1.710 9.117 1.00 33.22 52 LEU A O 14
ATOM 22362 N N . PRO A 1 53 ? 0.432 -0.074 8.794 1.00 72.05 53 PRO A N 14
ATOM 22363 C CA . PRO A 1 53 ? 1.175 0.566 7.704 1.00 33.11 53 PRO A CA 14
ATOM 22364 C C . PRO A 1 53 ? 0.365 0.592 6.394 1.00 2.01 53 PRO A C 14
ATOM 22365 O O . PRO A 1 53 ? 0.361 -0.371 5.626 1.00 61.25 53 PRO A O 14
ATOM 22376 N N . TRP A 1 54 ? -0.312 1.709 6.147 1.00 51.21 54 TRP A N 14
ATOM 22377 C CA . TRP A 1 54 ? -1.139 1.873 4.943 1.00 51.53 54 TRP A CA 14
ATOM 22378 C C . TRP A 1 54 ? -0.280 2.238 3.726 1.00 72.43 54 TRP A C 14
ATOM 22379 O O . TRP A 1 54 ? -0.582 1.861 2.595 1.00 43.14 54 TRP A O 14
ATOM 22400 N N . PHE A 1 55 ? 0.806 2.957 3.983 1.00 3.34 55 PHE A N 14
ATOM 22401 C CA . PHE A 1 55 ? 1.695 3.449 2.927 1.00 2.40 55 PHE A CA 14
ATOM 22402 C C . PHE A 1 55 ? 2.326 2.323 2.083 1.00 60.40 55 PHE A C 14
ATOM 22403 O O . PHE A 1 55 ? 2.789 2.566 0.969 1.00 52.30 55 PHE A O 14
ATOM 22420 N N . ARG A 1 56 ? 2.328 1.095 2.601 1.00 10.12 56 ARG A N 14
ATOM 22421 C CA . ARG A 1 56 ? 2.947 -0.041 1.896 1.00 3.11 56 ARG A CA 14
ATOM 22422 C C . ARG A 1 56 ? 1.991 -0.726 0.909 1.00 54.33 56 ARG A C 14
ATOM 22423 O O . ARG A 1 56 ? 2.291 -1.811 0.409 1.00 55.43 56 ARG A O 14
ATOM 22444 N N . VAL A 1 57 ? 0.847 -0.107 0.624 1.00 12.15 57 VAL A N 14
ATOM 22445 C CA . VAL A 1 57 ? -0.111 -0.686 -0.327 1.00 72.21 57 VAL A CA 14
ATOM 22446 C C . VAL A 1 57 ? -0.475 0.309 -1.449 1.00 54.42 57 VAL A C 14
ATOM 22447 O O . VAL A 1 57 ? -1.159 1.311 -1.223 1.00 72.23 57 VAL A O 14
ATOM 22460 N N . ILE A 1 58 ? -0.001 0.016 -2.663 1.00 72.31 58 ILE A N 14
ATOM 22461 C CA . ILE A 1 58 ? -0.247 0.862 -3.841 1.00 43.03 58 ILE A CA 14
ATOM 22462 C C . ILE A 1 58 ? -1.119 0.132 -4.884 1.00 70.21 58 ILE A C 14
ATOM 22463 O O . ILE A 1 58 ? -1.610 -0.968 -4.627 1.00 2.13 58 ILE A O 14
ATOM 22479 N N . ASN A 1 59 ? -1.332 0.739 -6.057 1.00 43.01 59 ASN A N 14
ATOM 22480 C CA . ASN A 1 59 ? -2.192 0.121 -7.080 1.00 73.44 59 ASN A CA 14
ATOM 22481 C C . ASN A 1 59 ? -1.403 -0.841 -7.988 1.00 3.13 59 ASN A C 14
ATOM 22482 O O . ASN A 1 59 ? -0.175 -0.897 -7.937 1.00 63.51 59 ASN A O 14
ATOM 22493 N N . SER A 1 60 ? -2.122 -1.585 -8.831 1.00 2.32 60 SER A N 14
ATOM 22494 C CA . SER A 1 60 ? -1.513 -2.627 -9.683 1.00 63.02 60 SER A CA 14
ATOM 22495 C C . SER A 1 60 ? -0.542 -2.048 -10.725 1.00 40.12 60 SER A C 14
ATOM 22496 O O . SER A 1 60 ? 0.237 -2.783 -11.338 1.00 33.32 60 SER A O 14
ATOM 22504 N N . GLN A 1 61 ? -0.600 -0.736 -10.938 1.00 25.25 61 GLN A N 14
ATOM 22505 C CA . GLN A 1 61 ? 0.337 -0.054 -11.838 1.00 53.02 61 GLN A CA 14
ATOM 22506 C C . GLN A 1 61 ? 1.722 0.092 -11.194 1.00 44.12 61 GLN A C 14
ATOM 22507 O O . GLN A 1 61 ? 2.747 0.095 -11.880 1.00 41.42 61 GLN A O 14
ATOM 22521 N N . GLY A 1 62 ? 1.733 0.200 -9.869 1.00 65.40 62 GLY A N 14
ATOM 22522 C CA . GLY A 1 62 ? 2.944 0.554 -9.143 1.00 33.23 62 GLY A CA 14
ATOM 22523 C C . GLY A 1 62 ? 2.931 2.011 -8.705 1.00 70.40 62 GLY A C 14
ATOM 22524 O O . GLY A 1 62 ? 3.948 2.555 -8.279 1.00 72.40 62 GLY A O 14
ATOM 22528 N N . LYS A 1 63 ? 1.764 2.645 -8.818 1.00 11.44 63 LYS A N 14
ATOM 22529 C CA . LYS A 1 63 ? 1.601 4.052 -8.445 1.00 71.41 63 LYS A CA 14
ATOM 22530 C C . LYS A 1 63 ? 0.892 4.215 -7.094 1.00 53.45 63 LYS A C 14
ATOM 22531 O O . LYS A 1 63 ? 0.132 3.347 -6.660 1.00 30.42 63 LYS A O 14
ATOM 22550 N N . ILE A 1 64 ? 1.135 5.350 -6.448 1.00 34.03 64 ILE A N 14
ATOM 22551 C CA . ILE A 1 64 ? 0.439 5.703 -5.209 1.00 11.10 64 ILE A CA 14
ATOM 22552 C C . ILE A 1 64 ? -1.019 6.105 -5.504 1.00 42.15 64 ILE A C 14
ATOM 22553 O O . ILE A 1 64 ? -1.276 6.931 -6.382 1.00 31.20 64 ILE A O 14
ATOM 22569 N N . SER A 1 65 ? -1.971 5.502 -4.786 1.00 50.34 65 SER A N 14
ATOM 22570 C CA . SER A 1 65 ? -3.402 5.799 -4.996 1.00 1.10 65 SER A CA 14
ATOM 22571 C C . SER A 1 65 ? -3.757 7.228 -4.563 1.00 14.51 65 SER A C 14
ATOM 22572 O O . SER A 1 65 ? -4.566 7.898 -5.203 1.00 61.21 65 SER A O 14
ATOM 22580 N N . LEU A 1 66 ? -3.162 7.680 -3.462 1.00 12.53 66 LEU A N 14
ATOM 22581 C CA . LEU A 1 66 ? -3.399 9.036 -2.960 1.00 65.44 66 LEU A CA 14
ATOM 22582 C C . LEU A 1 66 ? -2.680 10.081 -3.825 1.00 15.30 66 LEU A C 14
ATOM 22583 O O . LEU A 1 66 ? -1.571 9.848 -4.305 1.00 31.12 66 LEU A O 14
ATOM 22599 N N . LYS A 1 67 ? -3.315 11.231 -4.013 1.00 51.52 67 LYS A N 14
ATOM 22600 C CA . LYS A 1 67 ? -2.762 12.293 -4.860 1.00 15.11 67 LYS A CA 14
ATOM 22601 C C . LYS A 1 67 ? -2.666 13.622 -4.098 1.00 0.22 67 LYS A C 14
ATOM 22602 O O . LYS A 1 67 ? -3.306 13.810 -3.062 1.00 40.33 67 LYS A O 14
ATOM 22621 N N . GLY A 1 68 ? -1.855 14.538 -4.613 1.00 45.34 68 GLY A N 14
ATOM 22622 C CA . GLY A 1 68 ? -1.628 15.807 -3.937 1.00 23.32 68 GLY A CA 14
ATOM 22623 C C . GLY A 1 68 ? -0.667 15.678 -2.760 1.00 71.12 68 GLY A C 14
ATOM 22624 O O . GLY A 1 68 ? 0.332 14.961 -2.842 1.00 73.44 68 GLY A O 14
ATOM 22628 N N . ARG A 1 69 ? -0.973 16.358 -1.659 1.00 61.12 69 ARG A N 14
ATOM 22629 C CA . ARG A 1 69 ? -0.131 16.314 -0.455 1.00 15.24 69 ARG A CA 14
ATOM 22630 C C . ARG A 1 69 ? -0.033 14.888 0.113 1.00 72.12 69 ARG A C 14
ATOM 22631 O O . ARG A 1 69 ? 1.023 14.456 0.577 1.00 41.05 69 ARG A O 14
ATOM 22652 N N . ASP A 1 70 ? -1.145 14.159 0.060 1.00 63.12 70 ASP A N 14
ATOM 22653 C CA . ASP A 1 70 ? -1.200 12.781 0.556 1.00 11.21 70 ASP A CA 14
ATOM 22654 C C . ASP A 1 70 ? -0.233 11.859 -0.218 1.00 21.15 70 ASP A C 14
ATOM 22655 O O . ASP A 1 70 ? 0.245 10.856 0.316 1.00 2.34 70 ASP A O 14
ATOM 22664 N N . LEU A 1 71 ? 0.058 12.218 -1.471 1.00 42.23 71 LEU A N 14
ATOM 22665 C CA . LEU A 1 71 ? 0.966 11.435 -2.319 1.00 43.23 71 LEU A CA 14
ATOM 22666 C C . LEU A 1 71 ? 2.400 11.456 -1.762 1.00 31.14 71 LEU A C 14
ATOM 22667 O O . LEU A 1 71 ? 2.955 10.410 -1.414 1.00 43.43 71 LEU A O 14
ATOM 22683 N N . ASP A 1 72 ? 2.999 12.647 -1.676 1.00 14.01 72 ASP A N 14
ATOM 22684 C CA . ASP A 1 72 ? 4.371 12.770 -1.169 1.00 55.42 72 ASP A CA 14
ATOM 22685 C C . ASP A 1 72 ? 4.464 12.356 0.308 1.00 42.42 72 ASP A C 14
ATOM 22686 O O . ASP A 1 72 ? 5.525 11.949 0.783 1.00 64.21 72 ASP A O 14
ATOM 22695 N N . ARG A 1 73 ? 3.344 12.450 1.021 1.00 30.20 73 ARG A N 14
ATOM 22696 C CA . ARG A 1 73 ? 3.261 11.955 2.398 1.00 44.41 73 ARG A CA 14
ATOM 22697 C C . ARG A 1 73 ? 3.542 10.443 2.450 1.00 0.22 73 ARG A C 14
ATOM 22698 O O . ARG A 1 73 ? 4.392 9.981 3.216 1.00 51.13 73 ARG A O 14
ATOM 22719 N N . GLN A 1 74 ? 2.820 9.678 1.628 1.00 63.41 74 GLN A N 14
ATOM 22720 C CA . GLN A 1 74 ? 3.035 8.229 1.526 1.00 13.13 74 GLN A CA 14
ATOM 22721 C C . GLN A 1 74 ? 4.451 7.928 1.010 1.00 12.22 74 GLN A C 14
ATOM 22722 O O . GLN A 1 74 ? 5.111 6.990 1.463 1.00 24.41 74 GLN A O 14
ATOM 22736 N N . LYS A 1 75 ? 4.902 8.743 0.059 1.00 22.43 75 LYS A N 14
ATOM 22737 C CA . LYS A 1 75 ? 6.270 8.673 -0.467 1.00 44.23 75 LYS A CA 14
ATOM 22738 C C . LYS A 1 75 ? 7.318 8.712 0.662 1.00 73.31 75 LYS A C 14
ATOM 22739 O O . LYS A 1 75 ? 8.138 7.802 0.791 1.00 22.42 75 LYS A O 14
ATOM 22758 N N . GLN A 1 76 ? 7.268 9.757 1.486 1.00 55.21 76 GLN A N 14
ATOM 22759 C CA . GLN A 1 76 ? 8.227 9.930 2.588 1.00 44.15 76 GLN A CA 14
ATOM 22760 C C . GLN A 1 76 ? 8.142 8.785 3.609 1.00 62.33 76 GLN A C 14
ATOM 22761 O O . GLN A 1 76 ? 9.156 8.372 4.178 1.00 73.02 76 GLN A O 14
ATOM 22775 N N . LYS A 1 77 ? 6.932 8.280 3.847 1.00 54.43 77 LYS A N 14
ATOM 22776 C CA . LYS A 1 77 ? 6.740 7.122 4.732 1.00 64.34 77 LYS A CA 14
ATOM 22777 C C . LYS A 1 77 ? 7.510 5.894 4.217 1.00 11.34 77 LYS A C 14
ATOM 22778 O O . LYS A 1 77 ? 8.188 5.205 4.979 1.00 13.32 77 LYS A O 14
ATOM 22797 N N . LEU A 1 78 ? 7.406 5.641 2.916 1.00 71.42 78 LEU A N 14
ATOM 22798 C CA . LEU A 1 78 ? 8.072 4.497 2.284 1.00 5.52 78 LEU A CA 14
ATOM 22799 C C . LEU A 1 78 ? 9.594 4.690 2.192 1.00 43.12 78 LEU A C 14
ATOM 22800 O O . LEU A 1 78 ? 10.369 3.782 2.502 1.00 73.24 78 LEU A O 14
ATOM 22816 N N . GLU A 1 79 ? 10.024 5.872 1.766 1.00 5.24 79 GLU A N 14
ATOM 22817 C CA . GLU A 1 79 ? 11.453 6.149 1.602 1.00 24.51 79 GLU A CA 14
ATOM 22818 C C . GLU A 1 79 ? 12.180 6.207 2.951 1.00 23.33 79 GLU A C 14
ATOM 22819 O O . GLU A 1 79 ? 13.378 5.938 3.026 1.00 4.35 79 GLU A O 14
ATOM 22831 N N . ALA A 1 80 ? 11.454 6.546 4.018 1.00 13.44 80 ALA A N 14
ATOM 22832 C CA . ALA A 1 80 ? 12.006 6.481 5.379 1.00 25.42 80 ALA A CA 14
ATOM 22833 C C . ALA A 1 80 ? 12.333 5.029 5.772 1.00 52.31 80 ALA A C 14
ATOM 22834 O O . ALA A 1 80 ? 13.166 4.773 6.647 1.00 13.32 80 ALA A O 14
ATOM 22841 N N . GLU A 1 81 ? 11.659 4.086 5.117 1.00 60.01 81 GLU A N 14
ATOM 22842 C CA . GLU A 1 81 ? 11.898 2.655 5.325 1.00 32.33 81 GLU A CA 14
ATOM 22843 C C . GLU A 1 81 ? 13.025 2.132 4.410 1.00 70.22 81 GLU A C 14
ATOM 22844 O O . GLU A 1 81 ? 13.501 1.009 4.580 1.00 63.03 81 GLU A O 14
ATOM 22856 N N . GLY A 1 82 ? 13.444 2.955 3.442 1.00 21.51 82 GLY A N 14
ATOM 22857 C CA . GLY A 1 82 ? 14.521 2.567 2.523 1.00 4.15 82 GLY A CA 14
ATOM 22858 C C . GLY A 1 82 ? 14.047 2.268 1.098 1.00 41.43 82 GLY A C 14
ATOM 22859 O O . GLY A 1 82 ? 14.750 1.612 0.326 1.00 54.01 82 GLY A O 14
ATOM 22863 N N . ILE A 1 83 ? 12.860 2.751 0.739 1.00 62.25 83 ILE A N 14
ATOM 22864 C CA . ILE A 1 83 ? 12.292 2.514 -0.599 1.00 0.42 83 ILE A CA 14
ATOM 22865 C C . ILE A 1 83 ? 12.495 3.735 -1.525 1.00 53.03 83 ILE A C 14
ATOM 22866 O O . ILE A 1 83 ? 12.738 4.846 -1.056 1.00 4.45 83 ILE A O 14
ATOM 22882 N N . GLU A 1 84 ? 12.426 3.517 -2.843 1.00 13.32 84 GLU A N 14
ATOM 22883 C CA . GLU A 1 84 ? 12.541 4.608 -3.827 1.00 25.05 84 GLU A CA 14
ATOM 22884 C C . GLU A 1 84 ? 11.173 4.944 -4.438 1.00 1.40 84 GLU A C 14
ATOM 22885 O O . GLU A 1 84 ? 10.559 4.100 -5.097 1.00 21.14 84 GLU A O 14
ATOM 22897 N N . VAL A 1 85 ? 10.699 6.170 -4.230 1.00 55.05 85 VAL A N 14
ATOM 22898 C CA . VAL A 1 85 ? 9.420 6.612 -4.799 1.00 45.42 85 VAL A CA 14
ATOM 22899 C C . VAL A 1 85 ? 9.608 7.822 -5.728 1.00 33.14 85 VAL A C 14
ATOM 22900 O O . VAL A 1 85 ? 9.978 8.909 -5.281 1.00 52.00 85 VAL A O 14
ATOM 22913 N N . SER A 1 86 ? 9.345 7.634 -7.021 1.00 43.24 86 SER A N 14
ATOM 22914 C CA . SER A 1 86 ? 9.413 8.736 -7.991 1.00 4.32 86 SER A CA 14
ATOM 22915 C C . SER A 1 86 ? 8.376 9.817 -7.655 1.00 53.01 86 SER A C 14
ATOM 22916 O O . SER A 1 86 ? 7.256 9.501 -7.248 1.00 14.45 86 SER A O 14
ATOM 22924 N N . GLU A 1 87 ? 8.764 11.083 -7.844 1.00 23.33 87 GLU A N 14
ATOM 22925 C CA . GLU A 1 87 ? 7.960 12.253 -7.433 1.00 64.41 87 GLU A CA 14
ATOM 22926 C C . GLU A 1 87 ? 6.478 12.159 -7.844 1.00 34.54 87 GLU A C 14
ATOM 22927 O O . GLU A 1 87 ? 5.589 12.490 -7.058 1.00 33.12 87 GLU A O 14
ATOM 22939 N N . ILE A 1 88 ? 6.213 11.696 -9.065 1.00 30.01 88 ILE A N 14
ATOM 22940 C CA . ILE A 1 88 ? 4.835 11.597 -9.572 1.00 75.40 88 ILE A CA 14
ATOM 22941 C C . ILE A 1 88 ? 4.057 10.420 -8.946 1.00 71.31 88 ILE A C 14
ATOM 22942 O O . ILE A 1 88 ? 2.937 10.111 -9.357 1.00 65.30 88 ILE A O 14
ATOM 22958 N N . GLY A 1 89 ? 4.654 9.788 -7.937 1.00 51.31 89 GLY A N 14
ATOM 22959 C CA . GLY A 1 89 ? 3.999 8.707 -7.212 1.00 13.24 89 GLY A CA 14
ATOM 22960 C C . GLY A 1 89 ? 4.157 7.343 -7.872 1.00 44.51 89 GLY A C 14
ATOM 22961 O O . GLY A 1 89 ? 3.175 6.632 -8.076 1.00 51.11 89 GLY A O 14
ATOM 22965 N N . LYS A 1 90 ? 5.395 6.961 -8.191 1.00 3.14 90 LYS A N 14
ATOM 22966 C CA . LYS A 1 90 ? 5.658 5.663 -8.836 1.00 52.03 90 LYS A CA 14
ATOM 22967 C C . LYS A 1 90 ? 6.750 4.873 -8.096 1.00 13.21 90 LYS A C 14
ATOM 22968 O O . LYS A 1 90 ? 7.773 5.427 -7.690 1.00 30.11 90 LYS A O 14
ATOM 22987 N N . ILE A 1 91 ? 6.513 3.572 -7.934 1.00 53.01 91 ILE A N 14
ATOM 22988 C CA . ILE A 1 91 ? 7.452 2.668 -7.259 1.00 45.33 91 ILE A CA 14
ATOM 22989 C C . ILE A 1 91 ? 7.753 1.447 -8.147 1.00 43.55 91 ILE A C 14
ATOM 22990 O O . ILE A 1 91 ? 6.865 0.939 -8.833 1.00 12.12 91 ILE A O 14
ATOM 23006 N N . ALA A 1 92 ? 9.002 0.986 -8.148 1.00 31.43 92 ALA A N 14
ATOM 23007 C CA . ALA A 1 92 ? 9.386 -0.181 -8.950 1.00 33.32 92 ALA A CA 14
ATOM 23008 C C . ALA A 1 92 ? 8.951 -1.494 -8.284 1.00 34.24 92 ALA A C 14
ATOM 23009 O O . ALA A 1 92 ? 9.675 -2.049 -7.452 1.00 71.03 92 ALA A O 14
ATOM 23016 N N . LEU A 1 93 ? 7.769 -1.991 -8.655 1.00 34.40 93 LEU A N 14
ATOM 23017 C CA . LEU A 1 93 ? 7.250 -3.250 -8.107 1.00 20.11 93 LEU A CA 14
ATOM 23018 C C . LEU A 1 93 ? 8.240 -4.405 -8.312 1.00 65.10 93 LEU A C 14
ATOM 23019 O O . LEU A 1 93 ? 8.627 -5.072 -7.361 1.00 14.13 93 LEU A O 14
ATOM 23035 N N . ARG A 1 94 ? 8.673 -4.609 -9.551 1.00 30.02 94 ARG A N 14
ATOM 23036 C CA . ARG A 1 94 ? 9.581 -5.715 -9.897 1.00 73.41 94 ARG A CA 14
ATOM 23037 C C . ARG A 1 94 ? 10.841 -5.780 -8.992 1.00 32.43 94 ARG A C 14
ATOM 23038 O O . ARG A 1 94 ? 11.543 -6.792 -8.971 1.00 52.10 94 ARG A O 14
ATOM 23059 N N . LYS A 1 95 ? 11.134 -4.709 -8.246 1.00 51.14 95 LYS A N 14
ATOM 23060 C CA . LYS A 1 95 ? 12.276 -4.715 -7.315 1.00 4.31 95 LYS A CA 14
ATOM 23061 C C . LYS A 1 95 ? 11.834 -4.642 -5.836 1.00 0.53 95 LYS A C 14
ATOM 23062 O O . LYS A 1 95 ? 12.541 -5.121 -4.950 1.00 43.14 95 LYS A O 14
ATOM 23081 N N . TYR A 1 96 ? 10.662 -4.057 -5.566 1.00 32.42 96 TYR A N 14
ATOM 23082 C CA . TYR A 1 96 ? 10.196 -3.868 -4.179 1.00 43.54 96 TYR A CA 14
ATOM 23083 C C . TYR A 1 96 ? 8.891 -4.622 -3.894 1.00 15.45 96 TYR A C 14
ATOM 23084 O O . TYR A 1 96 ? 8.270 -4.420 -2.854 1.00 4.54 96 TYR A O 14
ATOM 23102 N N . LYS A 1 97 ? 8.490 -5.499 -4.805 1.00 30.20 97 LYS A N 14
ATOM 23103 C CA . LYS A 1 97 ? 7.226 -6.225 -4.677 1.00 35.00 97 LYS A CA 14
ATOM 23104 C C . LYS A 1 97 ? 7.237 -7.177 -3.474 1.00 71.41 97 LYS A C 14
ATOM 23105 O O . LYS A 1 97 ? 8.206 -7.907 -3.248 1.00 24.14 97 LYS A O 14
ATOM 23124 N N . TRP A 1 98 ? 6.156 -7.167 -2.701 1.00 55.33 98 TRP A N 14
ATOM 23125 C CA . TRP A 1 98 ? 6.038 -8.047 -1.543 1.00 1.44 98 TRP A CA 14
ATOM 23126 C C . TRP A 1 98 ? 5.963 -9.522 -1.962 1.00 2.13 98 TRP A C 14
ATOM 23127 O O . TRP A 1 98 ? 4.900 -10.029 -2.325 1.00 32.22 98 TRP A O 14
ATOM 23148 N N . GLN A 1 99 ? 7.110 -10.192 -1.928 1.00 55.13 99 GLN A N 14
ATOM 23149 C CA . GLN A 1 99 ? 7.178 -11.635 -2.167 1.00 3.51 99 GLN A CA 14
ATOM 23150 C C . GLN A 1 99 ? 7.414 -12.392 -0.848 1.00 52.41 99 GLN A C 14
ATOM 23151 O O . GLN A 1 99 ? 8.557 -12.558 -0.420 1.00 3.01 99 GLN A O 14
ATOM 23165 N N . PRO A 1 100 ? 6.336 -12.853 -0.179 1.00 11.53 100 PRO A N 14
ATOM 23166 C CA . PRO A 1 100 ? 6.441 -13.603 1.096 1.00 64.15 100 PRO A CA 14
ATOM 23167 C C . PRO A 1 100 ? 7.040 -15.016 0.930 1.00 15.31 100 PRO A C 14
ATOM 23168 O O . PRO A 1 100 ? 7.058 -15.809 1.877 1.00 42.44 100 PRO A O 14
ATOM 23179 N N . LEU A 1 101 ? 7.523 -15.325 -0.273 1.00 35.22 101 LEU A N 14
ATOM 23180 C CA . LEU A 1 101 ? 8.111 -16.636 -0.574 1.00 74.54 101 LEU A CA 14
ATOM 23181 C C . LEU A 1 101 ? 9.582 -16.496 -1.001 1.00 73.31 101 LEU A C 14
ATOM 23182 O O . LEU A 1 101 ? 9.941 -15.563 -1.720 1.00 11.55 101 LEU A O 14
ATOM 23198 N N . GLU A 1 102 ? 10.424 -17.425 -0.553 1.00 13.25 102 GLU A N 14
ATOM 23199 C CA . GLU A 1 102 ? 11.850 -17.435 -0.920 1.00 72.33 102 GLU A CA 14
ATOM 23200 C C . GLU A 1 102 ? 12.073 -18.024 -2.325 1.00 73.23 102 GLU A C 14
ATOM 23201 O O . GLU A 1 102 ? 12.384 -17.253 -3.260 1.00 37.91 102 GLU A O 14
ATOM 23213 N N . MET A 1 1 ? -15.667 -2.192 13.194 1.00 50.32 1 MET A N 15
ATOM 23214 C CA . MET A 1 1 ? -15.154 -2.253 11.800 1.00 35.24 1 MET A CA 15
ATOM 23215 C C . MET A 1 1 ? -15.656 -3.518 11.091 1.00 53.24 1 MET A C 15
ATOM 23216 O O . MET A 1 1 ? -15.766 -4.580 11.703 1.00 61.02 1 MET A O 15
ATOM 23232 N N . ASP A 1 2 ? -15.959 -3.393 9.802 1.00 10.42 2 ASP A N 15
ATOM 23233 C CA . ASP A 1 2 ? -16.480 -4.510 9.007 1.00 63.22 2 ASP A CA 15
ATOM 23234 C C . ASP A 1 2 ? -15.449 -5.646 8.866 1.00 23.43 2 ASP A C 15
ATOM 23235 O O . ASP A 1 2 ? -14.240 -5.403 8.845 1.00 23.34 2 ASP A O 15
ATOM 23244 N N . GLN A 1 3 ? -15.936 -6.884 8.759 1.00 11.30 3 GLN A N 15
ATOM 23245 C CA . GLN A 1 3 ? -15.064 -8.053 8.572 1.00 61.34 3 GLN A CA 15
ATOM 23246 C C . GLN A 1 3 ? -14.220 -7.905 7.297 1.00 40.41 3 GLN A C 15
ATOM 23247 O O . GLN A 1 3 ? -13.093 -8.397 7.224 1.00 24.22 3 GLN A O 15
ATOM 23261 N N . PHE A 1 4 ? -14.779 -7.225 6.295 1.00 64.43 4 PHE A N 15
ATOM 23262 C CA . PHE A 1 4 ? -14.027 -6.848 5.092 1.00 1.10 4 PHE A CA 15
ATOM 23263 C C . PHE A 1 4 ? -12.753 -6.076 5.468 1.00 52.21 4 PHE A C 15
ATOM 23264 O O . PHE A 1 4 ? -11.655 -6.411 5.023 1.00 71.11 4 PHE A O 15
ATOM 23281 N N . LEU A 1 5 ? -12.921 -5.057 6.308 1.00 73.34 5 LEU A N 15
ATOM 23282 C CA . LEU A 1 5 ? -11.804 -4.236 6.782 1.00 50.40 5 LEU A CA 15
ATOM 23283 C C . LEU A 1 5 ? -10.797 -5.075 7.581 1.00 74.35 5 LEU A C 15
ATOM 23284 O O . LEU A 1 5 ? -9.590 -4.983 7.366 1.00 15.24 5 LEU A O 15
ATOM 23300 N N . VAL A 1 6 ? -11.302 -5.896 8.500 1.00 73.41 6 VAL A N 15
ATOM 23301 C CA . VAL A 1 6 ? -10.444 -6.756 9.326 1.00 43.52 6 VAL A CA 15
ATOM 23302 C C . VAL A 1 6 ? -9.557 -7.672 8.462 1.00 75.44 6 VAL A C 15
ATOM 23303 O O . VAL A 1 6 ? -8.343 -7.741 8.654 1.00 74.21 6 VAL A O 15
ATOM 23316 N N . GLN A 1 7 ? -10.175 -8.353 7.498 1.00 21.52 7 GLN A N 15
ATOM 23317 C CA . GLN A 1 7 ? -9.464 -9.296 6.620 1.00 4.02 7 GLN A CA 15
ATOM 23318 C C . GLN A 1 7 ? -8.352 -8.613 5.807 1.00 43.34 7 GLN A C 15
ATOM 23319 O O . GLN A 1 7 ? -7.190 -9.017 5.873 1.00 63.41 7 GLN A O 15
ATOM 23333 N N . ILE A 1 8 ? -8.706 -7.575 5.049 1.00 70.21 8 ILE A N 15
ATOM 23334 C CA . ILE A 1 8 ? -7.730 -6.883 4.195 1.00 15.35 8 ILE A CA 15
ATOM 23335 C C . ILE A 1 8 ? -6.560 -6.301 5.015 1.00 23.35 8 ILE A C 15
ATOM 23336 O O . ILE A 1 8 ? -5.394 -6.458 4.642 1.00 21.24 8 ILE A O 15
ATOM 23352 N N . PHE A 1 9 ? -6.871 -5.650 6.138 1.00 70.15 9 PHE A N 15
ATOM 23353 C CA . PHE A 1 9 ? -5.836 -5.072 7.006 1.00 11.53 9 PHE A CA 15
ATOM 23354 C C . PHE A 1 9 ? -4.944 -6.167 7.611 1.00 40.31 9 PHE A C 15
ATOM 23355 O O . PHE A 1 9 ? -3.718 -6.027 7.672 1.00 40.13 9 PHE A O 15
ATOM 23372 N N . ALA A 1 10 ? -5.567 -7.264 8.041 1.00 71.24 10 ALA A N 15
ATOM 23373 C CA . ALA A 1 10 ? -4.837 -8.399 8.613 1.00 13.22 10 ALA A CA 15
ATOM 23374 C C . ALA A 1 10 ? -3.774 -8.926 7.640 1.00 62.34 10 ALA A C 15
ATOM 23375 O O . ALA A 1 10 ? -2.680 -9.310 8.049 1.00 4.10 10 ALA A O 15
ATOM 23382 N N . VAL A 1 11 ? -4.101 -8.928 6.349 1.00 60.02 11 VAL A N 15
ATOM 23383 C CA . VAL A 1 11 ? -3.161 -9.367 5.311 1.00 1.31 11 VAL A CA 15
ATOM 23384 C C . VAL A 1 11 ? -2.001 -8.367 5.150 1.00 63.44 11 VAL A C 15
ATOM 23385 O O . VAL A 1 11 ? -0.852 -8.755 4.929 1.00 12.25 11 VAL A O 15
ATOM 23398 N N . ILE A 1 12 ? -2.315 -7.078 5.280 1.00 40.32 12 ILE A N 15
ATOM 23399 C CA . ILE A 1 12 ? -1.314 -6.009 5.149 1.00 14.00 12 ILE A CA 15
ATOM 23400 C C . ILE A 1 12 ? -0.211 -6.110 6.222 1.00 4.13 12 ILE A C 15
ATOM 23401 O O . ILE A 1 12 ? 0.953 -5.798 5.960 1.00 25.52 12 ILE A O 15
ATOM 23417 N N . HIS A 1 13 ? -0.574 -6.559 7.425 1.00 70.42 13 HIS A N 15
ATOM 23418 C CA . HIS A 1 13 ? 0.397 -6.702 8.528 1.00 55.15 13 HIS A CA 15
ATOM 23419 C C . HIS A 1 13 ? 1.541 -7.694 8.200 1.00 70.14 13 HIS A C 15
ATOM 23420 O O . HIS A 1 13 ? 2.538 -7.754 8.923 1.00 40.10 13 HIS A O 15
ATOM 23434 N N . GLN A 1 14 ? 1.398 -8.470 7.120 1.00 20.13 14 GLN A N 15
ATOM 23435 C CA . GLN A 1 14 ? 2.437 -9.439 6.719 1.00 25.42 14 GLN A CA 15
ATOM 23436 C C . GLN A 1 14 ? 3.514 -8.818 5.806 1.00 32.34 14 GLN A C 15
ATOM 23437 O O . GLN A 1 14 ? 4.497 -9.481 5.468 1.00 63.34 14 GLN A O 15
ATOM 23451 N N . ILE A 1 15 ? 3.336 -7.561 5.404 1.00 51.05 15 ILE A N 15
ATOM 23452 C CA . ILE A 1 15 ? 4.302 -6.899 4.513 1.00 10.43 15 ILE A CA 15
ATOM 23453 C C . ILE A 1 15 ? 5.571 -6.462 5.280 1.00 12.05 15 ILE A C 15
ATOM 23454 O O . ILE A 1 15 ? 5.507 -5.608 6.167 1.00 4.13 15 ILE A O 15
ATOM 23470 N N . PRO A 1 16 ? 6.744 -7.044 4.944 1.00 64.11 16 PRO A N 15
ATOM 23471 C CA . PRO A 1 16 ? 8.014 -6.749 5.638 1.00 1.12 16 PRO A CA 15
ATOM 23472 C C . PRO A 1 16 ? 8.525 -5.317 5.400 1.00 4.23 16 PRO A C 15
ATOM 23473 O O . PRO A 1 16 ? 8.165 -4.658 4.416 1.00 42.43 16 PRO A O 15
ATOM 23484 N N . LYS A 1 17 ? 9.391 -4.853 6.298 1.00 54.12 17 LYS A N 15
ATOM 23485 C CA . LYS A 1 17 ? 9.911 -3.488 6.239 1.00 32.03 17 LYS A CA 15
ATOM 23486 C C . LYS A 1 17 ? 10.806 -3.281 5.004 1.00 32.31 17 LYS A C 15
ATOM 23487 O O . LYS A 1 17 ? 11.986 -3.644 5.001 1.00 15.02 17 LYS A O 15
ATOM 23506 N N . GLY A 1 18 ? 10.225 -2.731 3.944 1.00 14.44 18 GLY A N 15
ATOM 23507 C CA . GLY A 1 18 ? 10.988 -2.424 2.736 1.00 15.25 18 GLY A CA 15
ATOM 23508 C C . GLY A 1 18 ? 10.263 -2.820 1.456 1.00 70.55 18 GLY A C 15
ATOM 23509 O O . GLY A 1 18 ? 10.543 -2.287 0.384 1.00 62.40 18 GLY A O 15
ATOM 23513 N N . LYS A 1 19 ? 9.322 -3.755 1.569 1.00 50.22 19 LYS A N 15
ATOM 23514 C CA . LYS A 1 19 ? 8.560 -4.231 0.407 1.00 35.21 19 LYS A CA 15
ATOM 23515 C C . LYS A 1 19 ? 7.185 -3.546 0.299 1.00 62.23 19 LYS A C 15
ATOM 23516 O O . LYS A 1 19 ? 6.707 -2.917 1.251 1.00 2.25 19 LYS A O 15
ATOM 23535 N N . VAL A 1 20 ? 6.566 -3.673 -0.874 1.00 31.01 20 VAL A N 15
ATOM 23536 C CA . VAL A 1 20 ? 5.228 -3.129 -1.134 1.00 32.50 20 VAL A CA 15
ATOM 23537 C C . VAL A 1 20 ? 4.364 -4.154 -1.883 1.00 43.52 20 VAL A C 15
ATOM 23538 O O . VAL A 1 20 ? 4.883 -5.060 -2.541 1.00 24.25 20 VAL A O 15
ATOM 23551 N N . SER A 1 21 ? 3.049 -4.010 -1.783 1.00 41.40 21 SER A N 15
ATOM 23552 C CA . SER A 1 21 ? 2.115 -4.903 -2.482 1.00 75.40 21 SER A CA 15
ATOM 23553 C C . SER A 1 21 ? 1.060 -4.101 -3.248 1.00 15.31 21 SER A C 15
ATOM 23554 O O . SER A 1 21 ? 0.988 -2.875 -3.136 1.00 71.24 21 SER A O 15
ATOM 23562 N N . THR A 1 22 ? 0.251 -4.796 -4.040 1.00 13.24 22 THR A N 15
ATOM 23563 C CA . THR A 1 22 ? -0.836 -4.152 -4.790 1.00 13.20 22 THR A CA 15
ATOM 23564 C C . THR A 1 22 ? -2.208 -4.512 -4.204 1.00 15.24 22 THR A C 15
ATOM 23565 O O . THR A 1 22 ? -2.384 -5.582 -3.610 1.00 0.14 22 THR A O 15
ATOM 23576 N N . TYR A 1 23 ? -3.179 -3.615 -4.381 1.00 1.03 23 TYR A N 15
ATOM 23577 C CA . TYR A 1 23 ? -4.543 -3.830 -3.879 1.00 75.11 23 TYR A CA 15
ATOM 23578 C C . TYR A 1 23 ? -5.150 -5.144 -4.388 1.00 13.25 23 TYR A C 15
ATOM 23579 O O . TYR A 1 23 ? -5.911 -5.800 -3.673 1.00 11.23 23 TYR A O 15
ATOM 23597 N N . GLY A 1 24 ? -4.806 -5.527 -5.618 1.00 44.22 24 GLY A N 15
ATOM 23598 C CA . GLY A 1 24 ? -5.264 -6.801 -6.162 1.00 35.03 24 GLY A CA 15
ATOM 23599 C C . GLY A 1 24 ? -4.811 -7.991 -5.319 1.00 70.45 24 GLY A C 15
ATOM 23600 O O . GLY A 1 24 ? -5.618 -8.851 -4.958 1.00 23.43 24 GLY A O 15
ATOM 23604 N N . GLU A 1 25 ? -3.519 -8.025 -4.987 1.00 14.14 25 GLU A N 15
ATOM 23605 C CA . GLU A 1 25 ? -2.951 -9.094 -4.154 1.00 51.43 25 GLU A CA 15
ATOM 23606 C C . GLU A 1 25 ? -3.634 -9.159 -2.775 1.00 72.34 25 GLU A C 15
ATOM 23607 O O . GLU A 1 25 ? -4.105 -10.217 -2.352 1.00 3.43 25 GLU A O 15
ATOM 23619 N N . ILE A 1 26 ? -3.689 -8.019 -2.084 1.00 22.13 26 ILE A N 15
ATOM 23620 C CA . ILE A 1 26 ? -4.287 -7.952 -0.743 1.00 64.30 26 ILE A CA 15
ATOM 23621 C C . ILE A 1 26 ? -5.765 -8.381 -0.750 1.00 33.25 26 ILE A C 15
ATOM 23622 O O . ILE A 1 26 ? -6.180 -9.228 0.045 1.00 12.42 26 ILE A O 15
ATOM 23638 N N . ALA A 1 27 ? -6.548 -7.802 -1.659 1.00 72.43 27 ALA A N 15
ATOM 23639 C CA . ALA A 1 27 ? -7.981 -8.098 -1.756 1.00 24.43 27 ALA A CA 15
ATOM 23640 C C . ALA A 1 27 ? -8.246 -9.591 -2.009 1.00 74.13 27 ALA A C 15
ATOM 23641 O O . ALA A 1 27 ? -9.038 -10.220 -1.304 1.00 25.15 27 ALA A O 15
ATOM 23648 N N . LYS A 1 28 ? -7.572 -10.159 -3.009 1.00 0.13 28 LYS A N 15
ATOM 23649 C CA . LYS A 1 28 ? -7.754 -11.575 -3.352 1.00 74.20 28 LYS A CA 15
ATOM 23650 C C . LYS A 1 28 ? -7.339 -12.496 -2.194 1.00 75.22 28 LYS A C 15
ATOM 23651 O O . LYS A 1 28 ? -8.045 -13.453 -1.868 1.00 54.13 28 LYS A O 15
ATOM 23670 N N . MET A 1 29 ? -6.201 -12.201 -1.568 1.00 42.34 29 MET A N 15
ATOM 23671 C CA . MET A 1 29 ? -5.722 -13.007 -0.438 1.00 25.24 29 MET A CA 15
ATOM 23672 C C . MET A 1 29 ? -6.615 -12.831 0.803 1.00 24.55 29 MET A C 15
ATOM 23673 O O . MET A 1 29 ? -6.658 -13.702 1.673 1.00 2.22 29 MET A O 15
ATOM 23687 N N . ALA A 1 30 ? -7.315 -11.700 0.880 1.00 3.51 30 ALA A N 15
ATOM 23688 C CA . ALA A 1 30 ? -8.295 -11.468 1.949 1.00 33.43 30 ALA A CA 15
ATOM 23689 C C . ALA A 1 30 ? -9.625 -12.179 1.649 1.00 74.43 30 ALA A C 15
ATOM 23690 O O . ALA A 1 30 ? -10.425 -12.436 2.550 1.00 3.12 30 ALA A O 15
ATOM 23697 N N . GLY A 1 31 ? -9.852 -12.493 0.372 1.00 11.51 31 GLY A N 15
ATOM 23698 C CA . GLY A 1 31 ? -11.060 -13.207 -0.033 1.00 64.52 31 GLY A CA 15
ATOM 23699 C C . GLY A 1 31 ? -12.113 -12.311 -0.679 1.00 54.51 31 GLY A C 15
ATOM 23700 O O . GLY A 1 31 ? -13.279 -12.699 -0.802 1.00 42.23 31 GLY A O 15
ATOM 23704 N N . TYR A 1 32 ? -11.707 -11.117 -1.105 1.00 64.53 32 TYR A N 15
ATOM 23705 C CA . TYR A 1 32 ? -12.634 -10.144 -1.698 1.00 75.02 32 TYR A CA 15
ATOM 23706 C C . TYR A 1 32 ? -12.146 -9.648 -3.074 1.00 43.32 32 TYR A C 15
ATOM 23707 O O . TYR A 1 32 ? -11.425 -8.654 -3.165 1.00 40.41 32 TYR A O 15
ATOM 23725 N N . PRO A 1 33 ? -12.526 -10.339 -4.170 1.00 52.12 33 PRO A N 15
ATOM 23726 C CA . PRO A 1 33 ? -12.153 -9.924 -5.536 1.00 74.10 33 PRO A CA 15
ATOM 23727 C C . PRO A 1 33 ? -12.900 -8.655 -5.989 1.00 25.13 33 PRO A C 15
ATOM 23728 O O . PRO A 1 33 ? -14.074 -8.466 -5.672 1.00 5.23 33 PRO A O 15
ATOM 23739 N N . GLY A 1 34 ? -12.211 -7.776 -6.715 1.00 60.33 34 GLY A N 15
ATOM 23740 C CA . GLY A 1 34 ? -12.831 -6.538 -7.187 1.00 34.12 34 GLY A CA 15
ATOM 23741 C C . GLY A 1 34 ? -12.864 -5.427 -6.133 1.00 73.02 34 GLY A C 15
ATOM 23742 O O . GLY A 1 34 ? -12.665 -4.254 -6.453 1.00 55.02 34 GLY A O 15
ATOM 23746 N N . TYR A 1 35 ? -13.088 -5.795 -4.868 1.00 64.04 35 TYR A N 15
ATOM 23747 C CA . TYR A 1 35 ? -13.180 -4.821 -3.765 1.00 13.42 35 TYR A CA 15
ATOM 23748 C C . TYR A 1 35 ? -11.859 -4.058 -3.531 1.00 44.23 35 TYR A C 15
ATOM 23749 O O . TYR A 1 35 ? -11.797 -3.167 -2.682 1.00 1.04 35 TYR A O 15
ATOM 23767 N N . ALA A 1 36 ? -10.815 -4.402 -4.288 1.00 23.10 36 ALA A N 15
ATOM 23768 C CA . ALA A 1 36 ? -9.500 -3.757 -4.165 1.00 1.14 36 ALA A CA 15
ATOM 23769 C C . ALA A 1 36 ? -9.592 -2.217 -4.144 1.00 34.25 36 ALA A C 15
ATOM 23770 O O . ALA A 1 36 ? -8.914 -1.555 -3.356 1.00 14.51 36 ALA A O 15
ATOM 23777 N N . ARG A 1 37 ? -10.435 -1.658 -5.012 1.00 22.10 37 ARG A N 15
ATOM 23778 C CA . ARG A 1 37 ? -10.667 -0.207 -5.050 1.00 72.15 37 ARG A CA 15
ATOM 23779 C C . ARG A 1 37 ? -11.197 0.335 -3.706 1.00 1.52 37 ARG A C 15
ATOM 23780 O O . ARG A 1 37 ? -10.844 1.441 -3.292 1.00 32.43 37 ARG A O 15
ATOM 23801 N N . HIS A 1 38 ? -12.033 -0.448 -3.025 1.00 44.05 38 HIS A N 15
ATOM 23802 C CA . HIS A 1 38 ? -12.556 -0.055 -1.711 1.00 54.34 38 HIS A CA 15
ATOM 23803 C C . HIS A 1 38 ? -11.464 -0.154 -0.640 1.00 52.04 38 HIS A C 15
ATOM 23804 O O . HIS A 1 38 ? -11.434 0.636 0.305 1.00 43.43 38 HIS A O 15
ATOM 23818 N N . VAL A 1 39 ? -10.568 -1.129 -0.801 1.00 72.24 39 VAL A N 15
ATOM 23819 C CA . VAL A 1 39 ? -9.405 -1.264 0.083 1.00 23.31 39 VAL A CA 15
ATOM 23820 C C . VAL A 1 39 ? -8.556 0.017 0.058 1.00 63.31 39 VAL A C 15
ATOM 23821 O O . VAL A 1 39 ? -8.155 0.533 1.104 1.00 53.31 39 VAL A O 15
ATOM 23834 N N . GLY A 1 40 ? -8.303 0.531 -1.146 1.00 14.13 40 GLY A N 15
ATOM 23835 C CA . GLY A 1 40 ? -7.571 1.787 -1.293 1.00 41.15 40 GLY A CA 15
ATOM 23836 C C . GLY A 1 40 ? -8.266 2.963 -0.620 1.00 64.43 40 GLY A C 15
ATOM 23837 O O . GLY A 1 40 ? -7.636 3.750 0.088 1.00 42.10 40 GLY A O 15
ATOM 23841 N N . LYS A 1 41 ? -9.574 3.072 -0.830 1.00 11.44 41 LYS A N 15
ATOM 23842 C CA . LYS A 1 41 ? -10.372 4.131 -0.203 1.00 64.21 41 LYS A CA 15
ATOM 23843 C C . LYS A 1 41 ? -10.402 3.975 1.328 1.00 3.13 41 LYS A C 15
ATOM 23844 O O . LYS A 1 41 ? -10.531 4.960 2.062 1.00 43.43 41 LYS A O 15
ATOM 23863 N N . ALA A 1 42 ? -10.274 2.735 1.800 1.00 21.22 42 ALA A N 15
ATOM 23864 C CA . ALA A 1 42 ? -10.177 2.456 3.237 1.00 71.22 42 ALA A CA 15
ATOM 23865 C C . ALA A 1 42 ? -8.818 2.906 3.797 1.00 13.40 42 ALA A C 15
ATOM 23866 O O . ALA A 1 42 ? -8.751 3.592 4.817 1.00 44.41 42 ALA A O 15
ATOM 23873 N N . LEU A 1 43 ? -7.735 2.525 3.116 1.00 45.32 43 LEU A N 15
ATOM 23874 C CA . LEU A 1 43 ? -6.381 2.912 3.534 1.00 31.10 43 LEU A CA 15
ATOM 23875 C C . LEU A 1 43 ? -6.187 4.433 3.457 1.00 53.21 43 LEU A C 15
ATOM 23876 O O . LEU A 1 43 ? -5.575 5.037 4.338 1.00 44.50 43 LEU A O 15
ATOM 23892 N N . GLY A 1 44 ? -6.727 5.048 2.408 1.00 5.52 44 GLY A N 15
ATOM 23893 C CA . GLY A 1 44 ? -6.664 6.497 2.269 1.00 13.10 44 GLY A CA 15
ATOM 23894 C C . GLY A 1 44 ? -7.443 7.233 3.356 1.00 22.11 44 GLY A C 15
ATOM 23895 O O . GLY A 1 44 ? -7.298 8.444 3.527 1.00 55.14 44 GLY A O 15
ATOM 23899 N N . ASN A 1 45 ? -8.284 6.501 4.084 1.00 42.33 45 ASN A N 15
ATOM 23900 C CA . ASN A 1 45 ? -9.061 7.070 5.187 1.00 72.01 45 ASN A CA 15
ATOM 23901 C C . ASN A 1 45 ? -8.256 7.041 6.501 1.00 72.54 45 ASN A C 15
ATOM 23902 O O . ASN A 1 45 ? -8.588 7.734 7.463 1.00 3.41 45 ASN A O 15
ATOM 23913 N N . LEU A 1 46 ? -7.193 6.240 6.525 1.00 41.32 46 LEU A N 15
ATOM 23914 C CA . LEU A 1 46 ? -6.355 6.087 7.718 1.00 22.41 46 LEU A CA 15
ATOM 23915 C C . LEU A 1 46 ? -5.398 7.279 7.905 1.00 51.12 46 LEU A C 15
ATOM 23916 O O . LEU A 1 46 ? -4.964 7.898 6.932 1.00 13.12 46 LEU A O 15
ATOM 23932 N N . PRO A 1 47 ? -5.058 7.616 9.166 1.00 50.33 47 PRO A N 15
ATOM 23933 C CA . PRO A 1 47 ? -4.100 8.693 9.467 1.00 12.22 47 PRO A CA 15
ATOM 23934 C C . PRO A 1 47 ? -2.639 8.267 9.245 1.00 42.33 47 PRO A C 15
ATOM 23935 O O . PRO A 1 47 ? -2.330 7.078 9.133 1.00 41.03 47 PRO A O 15
ATOM 23946 N N . GLU A 1 48 ? -1.734 9.240 9.210 1.00 11.03 48 GLU A N 15
ATOM 23947 C CA . GLU A 1 48 ? -0.306 8.958 9.014 1.00 62.33 48 GLU A CA 15
ATOM 23948 C C . GLU A 1 48 ? 0.399 8.592 10.337 1.00 64.45 48 GLU A C 15
ATOM 23949 O O . GLU A 1 48 ? 1.614 8.744 10.468 1.00 35.51 48 GLU A O 15
ATOM 23961 N N . GLY A 1 49 ? -0.368 8.077 11.300 1.00 50.23 49 GLY A N 15
ATOM 23962 C CA . GLY A 1 49 ? 0.203 7.657 12.581 1.00 41.43 49 GLY A CA 15
ATOM 23963 C C . GLY A 1 49 ? -0.430 6.380 13.142 1.00 31.34 49 GLY A C 15
ATOM 23964 O O . GLY A 1 49 ? -0.323 6.103 14.339 1.00 21.33 49 GLY A O 15
ATOM 23968 N N . SER A 1 50 ? -1.087 5.599 12.282 1.00 61.15 50 SER A N 15
ATOM 23969 C CA . SER A 1 50 ? -1.726 4.341 12.697 1.00 14.53 50 SER A CA 15
ATOM 23970 C C . SER A 1 50 ? -0.708 3.190 12.786 1.00 54.11 50 SER A C 15
ATOM 23971 O O . SER A 1 50 ? 0.339 3.224 12.140 1.00 72.55 50 SER A O 15
ATOM 23979 N N . LYS A 1 51 ? -1.020 2.174 13.596 1.00 31.54 51 LYS A N 15
ATOM 23980 C CA . LYS A 1 51 ? -0.135 1.008 13.767 1.00 71.14 51 LYS A CA 15
ATOM 23981 C C . LYS A 1 51 ? -0.097 0.140 12.496 1.00 74.42 51 LYS A C 15
ATOM 23982 O O . LYS A 1 51 ? 0.827 -0.646 12.285 1.00 62.44 51 LYS A O 15
ATOM 24001 N N . LEU A 1 52 ? -1.126 0.280 11.667 1.00 54.33 52 LEU A N 15
ATOM 24002 C CA . LEU A 1 52 ? -1.217 -0.445 10.395 1.00 24.02 52 LEU A CA 15
ATOM 24003 C C . LEU A 1 52 ? -0.517 0.323 9.260 1.00 31.42 52 LEU A C 15
ATOM 24004 O O . LEU A 1 52 ? -0.942 1.424 8.895 1.00 14.45 52 LEU A O 15
ATOM 24020 N N . PRO A 1 53 ? 0.557 -0.239 8.669 1.00 64.34 53 PRO A N 15
ATOM 24021 C CA . PRO A 1 53 ? 1.241 0.413 7.548 1.00 10.50 53 PRO A CA 15
ATOM 24022 C C . PRO A 1 53 ? 0.435 0.309 6.241 1.00 20.14 53 PRO A C 15
ATOM 24023 O O . PRO A 1 53 ? 0.529 -0.675 5.505 1.00 34.55 53 PRO A O 15
ATOM 24034 N N . TRP A 1 54 ? -0.347 1.346 5.951 1.00 53.22 54 TRP A N 15
ATOM 24035 C CA . TRP A 1 54 ? -1.184 1.377 4.745 1.00 62.54 54 TRP A CA 15
ATOM 24036 C C . TRP A 1 54 ? -0.393 1.848 3.519 1.00 74.33 54 TRP A C 15
ATOM 24037 O O . TRP A 1 54 ? -0.704 1.481 2.386 1.00 34.02 54 TRP A O 15
ATOM 24058 N N . PHE A 1 55 ? 0.643 2.640 3.762 1.00 51.23 55 PHE A N 15
ATOM 24059 C CA . PHE A 1 55 ? 1.475 3.202 2.690 1.00 34.23 55 PHE A CA 15
ATOM 24060 C C . PHE A 1 55 ? 2.201 2.124 1.859 1.00 74.52 55 PHE A C 15
ATOM 24061 O O . PHE A 1 55 ? 2.736 2.420 0.792 1.00 14.04 55 PHE A O 15
ATOM 24078 N N . ARG A 1 56 ? 2.219 0.881 2.344 1.00 64.32 56 ARG A N 15
ATOM 24079 C CA . ARG A 1 56 ? 2.914 -0.210 1.644 1.00 34.14 56 ARG A CA 15
ATOM 24080 C C . ARG A 1 56 ? 2.038 -0.889 0.578 1.00 64.12 56 ARG A C 15
ATOM 24081 O O . ARG A 1 56 ? 2.543 -1.651 -0.245 1.00 52.34 56 ARG A O 15
ATOM 24102 N N . VAL A 1 57 ? 0.736 -0.625 0.595 1.00 41.04 57 VAL A N 15
ATOM 24103 C CA . VAL A 1 57 ? -0.172 -1.216 -0.391 1.00 55.51 57 VAL A CA 15
ATOM 24104 C C . VAL A 1 57 ? -0.543 -0.193 -1.472 1.00 13.15 57 VAL A C 15
ATOM 24105 O O . VAL A 1 57 ? -1.402 0.669 -1.263 1.00 54.35 57 VAL A O 15
ATOM 24118 N N . ILE A 1 58 ? 0.121 -0.285 -2.621 1.00 61.51 58 ILE A N 15
ATOM 24119 C CA . ILE A 1 58 ? -0.101 0.649 -3.725 1.00 43.15 58 ILE A CA 15
ATOM 24120 C C . ILE A 1 58 ? -0.932 0.014 -4.851 1.00 74.15 58 ILE A C 15
ATOM 24121 O O . ILE A 1 58 ? -1.491 -1.075 -4.699 1.00 23.12 58 ILE A O 15
ATOM 24137 N N . ASN A 1 59 ? -1.020 0.706 -5.983 1.00 53.32 59 ASN A N 15
ATOM 24138 C CA . ASN A 1 59 ? -1.833 0.244 -7.109 1.00 74.21 59 ASN A CA 15
ATOM 24139 C C . ASN A 1 59 ? -1.032 -0.659 -8.064 1.00 33.41 59 ASN A C 15
ATOM 24140 O O . ASN A 1 59 ? 0.199 -0.620 -8.097 1.00 12.14 59 ASN A O 15
ATOM 24151 N N . SER A 1 60 ? -1.743 -1.468 -8.852 1.00 3.40 60 SER A N 15
ATOM 24152 C CA . SER A 1 60 ? -1.107 -2.373 -9.828 1.00 60.32 60 SER A CA 15
ATOM 24153 C C . SER A 1 60 ? -0.395 -1.604 -10.953 1.00 60.31 60 SER A C 15
ATOM 24154 O O . SER A 1 60 ? 0.254 -2.200 -11.815 1.00 31.33 60 SER A O 15
ATOM 24162 N N . GLN A 1 61 ? -0.517 -0.280 -10.935 1.00 62.32 61 GLN A N 15
ATOM 24163 C CA . GLN A 1 61 ? 0.084 0.583 -11.955 1.00 12.41 61 GLN A CA 15
ATOM 24164 C C . GLN A 1 61 ? 1.540 0.951 -11.611 1.00 33.13 61 GLN A C 15
ATOM 24165 O O . GLN A 1 61 ? 2.206 1.655 -12.376 1.00 13.41 61 GLN A O 15
ATOM 24179 N N . GLY A 1 62 ? 2.023 0.485 -10.457 1.00 22.54 62 GLY A N 15
ATOM 24180 C CA . GLY A 1 62 ? 3.386 0.797 -10.026 1.00 35.41 62 GLY A CA 15
ATOM 24181 C C . GLY A 1 62 ? 3.553 2.254 -9.614 1.00 42.31 62 GLY A C 15
ATOM 24182 O O . GLY A 1 62 ? 4.620 2.847 -9.785 1.00 22.11 62 GLY A O 15
ATOM 24186 N N . LYS A 1 63 ? 2.488 2.832 -9.073 1.00 33.21 63 LYS A N 15
ATOM 24187 C CA . LYS A 1 63 ? 2.488 4.230 -8.634 1.00 5.04 63 LYS A CA 15
ATOM 24188 C C . LYS A 1 63 ? 1.879 4.375 -7.231 1.00 74.01 63 LYS A C 15
ATOM 24189 O O . LYS A 1 63 ? 1.352 3.416 -6.663 1.00 64.22 63 LYS A O 15
ATOM 24208 N N . ILE A 1 64 ? 1.957 5.582 -6.684 1.00 1.54 64 ILE A N 15
ATOM 24209 C CA . ILE A 1 64 ? 1.418 5.875 -5.354 1.00 15.12 64 ILE A CA 15
ATOM 24210 C C . ILE A 1 64 ? -0.119 5.744 -5.311 1.00 74.21 64 ILE A C 15
ATOM 24211 O O . ILE A 1 64 ? -0.809 6.021 -6.295 1.00 5.42 64 ILE A O 15
ATOM 24227 N N . SER A 1 65 ? -0.637 5.309 -4.161 1.00 42.51 65 SER A N 15
ATOM 24228 C CA . SER A 1 65 ? -2.076 5.062 -3.985 1.00 75.21 65 SER A CA 15
ATOM 24229 C C . SER A 1 65 ? -2.882 6.365 -3.969 1.00 13.30 65 SER A C 15
ATOM 24230 O O . SER A 1 65 ? -3.911 6.487 -4.638 1.00 64.51 65 SER A O 15
ATOM 24238 N N . LEU A 1 66 ? -2.415 7.332 -3.184 1.00 33.41 66 LEU A N 15
ATOM 24239 C CA . LEU A 1 66 ? -3.126 8.603 -3.002 1.00 40.14 66 LEU A CA 15
ATOM 24240 C C . LEU A 1 66 ? -2.472 9.742 -3.800 1.00 14.05 66 LEU A C 15
ATOM 24241 O O . LEU A 1 66 ? -1.295 9.675 -4.152 1.00 12.31 66 LEU A O 15
ATOM 24257 N N . LYS A 1 67 ? -3.243 10.792 -4.078 1.00 2.02 67 LYS A N 15
ATOM 24258 C CA . LYS A 1 67 ? -2.750 11.939 -4.855 1.00 42.23 67 LYS A CA 15
ATOM 24259 C C . LYS A 1 67 ? -2.835 13.248 -4.045 1.00 24.44 67 LYS A C 15
ATOM 24260 O O . LYS A 1 67 ? -3.525 13.321 -3.027 1.00 62.10 67 LYS A O 15
ATOM 24279 N N . GLY A 1 68 ? -2.122 14.278 -4.499 1.00 5.42 68 GLY A N 15
ATOM 24280 C CA . GLY A 1 68 ? -2.094 15.551 -3.781 1.00 32.55 68 GLY A CA 15
ATOM 24281 C C . GLY A 1 68 ? -1.182 15.520 -2.553 1.00 61.34 68 GLY A C 15
ATOM 24282 O O . GLY A 1 68 ? -0.099 14.937 -2.591 1.00 62.52 68 GLY A O 15
ATOM 24286 N N . ARG A 1 69 ? -1.624 16.135 -1.453 1.00 15.03 69 ARG A N 15
ATOM 24287 C CA . ARG A 1 69 ? -0.849 16.134 -0.201 1.00 41.44 69 ARG A CA 15
ATOM 24288 C C . ARG A 1 69 ? -0.703 14.710 0.353 1.00 31.42 69 ARG A C 15
ATOM 24289 O O . ARG A 1 69 ? 0.325 14.353 0.938 1.00 62.51 69 ARG A O 15
ATOM 24310 N N . ASP A 1 70 ? -1.746 13.905 0.162 1.00 32.14 70 ASP A N 15
ATOM 24311 C CA . ASP A 1 70 ? -1.740 12.501 0.574 1.00 51.34 70 ASP A CA 15
ATOM 24312 C C . ASP A 1 70 ? -0.637 11.711 -0.156 1.00 43.21 70 ASP A C 15
ATOM 24313 O O . ASP A 1 70 ? -0.115 10.720 0.365 1.00 2.21 70 ASP A O 15
ATOM 24322 N N . LEU A 1 71 ? -0.286 12.168 -1.358 1.00 4.55 71 LEU A N 15
ATOM 24323 C CA . LEU A 1 71 ? 0.772 11.544 -2.160 1.00 30.42 71 LEU A CA 15
ATOM 24324 C C . LEU A 1 71 ? 2.143 11.729 -1.488 1.00 24.03 71 LEU A C 15
ATOM 24325 O O . LEU A 1 71 ? 2.905 10.772 -1.332 1.00 52.12 71 LEU A O 15
ATOM 24341 N N . ASP A 1 72 ? 2.448 12.961 -1.075 1.00 61.41 72 ASP A N 15
ATOM 24342 C CA . ASP A 1 72 ? 3.693 13.245 -0.352 1.00 53.44 72 ASP A CA 15
ATOM 24343 C C . ASP A 1 72 ? 3.721 12.543 1.014 1.00 54.32 72 ASP A C 15
ATOM 24344 O O . ASP A 1 72 ? 4.778 12.115 1.479 1.00 34.43 72 ASP A O 15
ATOM 24353 N N . ARG A 1 73 ? 2.556 12.425 1.649 1.00 44.23 73 ARG A N 15
ATOM 24354 C CA . ARG A 1 73 ? 2.430 11.668 2.898 1.00 22.00 73 ARG A CA 15
ATOM 24355 C C . ARG A 1 73 ? 2.910 10.219 2.706 1.00 44.31 73 ARG A C 15
ATOM 24356 O O . ARG A 1 73 ? 3.734 9.714 3.472 1.00 22.02 73 ARG A O 15
ATOM 24377 N N . GLN A 1 74 ? 2.393 9.560 1.665 1.00 53.04 74 GLN A N 15
ATOM 24378 C CA . GLN A 1 74 ? 2.784 8.182 1.345 1.00 34.21 74 GLN A CA 15
ATOM 24379 C C . GLN A 1 74 ? 4.258 8.113 0.895 1.00 42.02 74 GLN A C 15
ATOM 24380 O O . GLN A 1 74 ? 4.957 7.142 1.189 1.00 54.02 74 GLN A O 15
ATOM 24394 N N . LYS A 1 75 ? 4.728 9.155 0.195 1.00 22.43 75 LYS A N 15
ATOM 24395 C CA . LYS A 1 75 ? 6.154 9.280 -0.163 1.00 60.20 75 LYS A CA 15
ATOM 24396 C C . LYS A 1 75 ? 7.052 9.216 1.080 1.00 43.42 75 LYS A C 15
ATOM 24397 O O . LYS A 1 75 ? 7.869 8.311 1.223 1.00 43.20 75 LYS A O 15
ATOM 24416 N N . GLN A 1 76 ? 6.880 10.193 1.971 1.00 74.33 76 GLN A N 15
ATOM 24417 C CA . GLN A 1 76 ? 7.719 10.334 3.171 1.00 2.12 76 GLN A CA 15
ATOM 24418 C C . GLN A 1 76 ? 7.761 9.041 4.001 1.00 55.41 76 GLN A C 15
ATOM 24419 O O . GLN A 1 76 ? 8.801 8.683 4.560 1.00 24.30 76 GLN A O 15
ATOM 24433 N N . LYS A 1 77 ? 6.628 8.346 4.075 1.00 70.43 77 LYS A N 15
ATOM 24434 C CA . LYS A 1 77 ? 6.562 7.048 4.754 1.00 73.24 77 LYS A CA 15
ATOM 24435 C C . LYS A 1 77 ? 7.490 6.014 4.091 1.00 3.21 77 LYS A C 15
ATOM 24436 O O . LYS A 1 77 ? 8.335 5.405 4.749 1.00 65.15 77 LYS A O 15
ATOM 24455 N N . LEU A 1 78 ? 7.336 5.836 2.782 1.00 3.34 78 LEU A N 15
ATOM 24456 C CA . LEU A 1 78 ? 8.136 4.862 2.029 1.00 71.14 78 LEU A CA 15
ATOM 24457 C C . LEU A 1 78 ? 9.626 5.247 2.013 1.00 64.54 78 LEU A C 15
ATOM 24458 O O . LEU A 1 78 ? 10.503 4.391 2.156 1.00 15.35 78 LEU A O 15
ATOM 24474 N N . GLU A 1 79 ? 9.897 6.539 1.845 1.00 35.23 79 GLU A N 15
ATOM 24475 C CA . GLU A 1 79 ? 11.260 7.077 1.923 1.00 52.01 79 GLU A CA 15
ATOM 24476 C C . GLU A 1 79 ? 11.921 6.714 3.263 1.00 2.34 79 GLU A C 15
ATOM 24477 O O . GLU A 1 79 ? 13.081 6.296 3.310 1.00 74.34 79 GLU A O 15
ATOM 24489 N N . ALA A 1 80 ? 11.165 6.873 4.350 1.00 50.23 80 ALA A N 15
ATOM 24490 C CA . ALA A 1 80 ? 11.640 6.504 5.687 1.00 5.44 80 ALA A CA 15
ATOM 24491 C C . ALA A 1 80 ? 11.968 5.007 5.768 1.00 63.43 80 ALA A C 15
ATOM 24492 O O . ALA A 1 80 ? 12.884 4.598 6.481 1.00 70.43 80 ALA A O 15
ATOM 24499 N N . GLU A 1 81 ? 11.234 4.202 5.006 1.00 33.24 81 GLU A N 15
ATOM 24500 C CA . GLU A 1 81 ? 11.413 2.746 5.004 1.00 44.13 81 GLU A CA 15
ATOM 24501 C C . GLU A 1 81 ? 12.484 2.283 3.996 1.00 21.31 81 GLU A C 15
ATOM 24502 O O . GLU A 1 81 ? 12.623 1.086 3.734 1.00 53.15 81 GLU A O 15
ATOM 24514 N N . GLY A 1 82 ? 13.230 3.231 3.428 1.00 52.20 82 GLY A N 15
ATOM 24515 C CA . GLY A 1 82 ? 14.333 2.895 2.524 1.00 32.34 82 GLY A CA 15
ATOM 24516 C C . GLY A 1 82 ? 13.903 2.705 1.070 1.00 41.44 82 GLY A C 15
ATOM 24517 O O . GLY A 1 82 ? 14.720 2.352 0.214 1.00 70.13 82 GLY A O 15
ATOM 24521 N N . ILE A 1 83 ? 12.626 2.949 0.785 1.00 11.24 83 ILE A N 15
ATOM 24522 C CA . ILE A 1 83 ? 12.088 2.798 -0.572 1.00 23.32 83 ILE A CA 15
ATOM 24523 C C . ILE A 1 83 ? 12.267 4.089 -1.387 1.00 31.40 83 ILE A C 15
ATOM 24524 O O . ILE A 1 83 ? 11.976 5.184 -0.901 1.00 71.10 83 ILE A O 15
ATOM 24540 N N . GLU A 1 84 ? 12.761 3.962 -2.619 1.00 2.22 84 GLU A N 15
ATOM 24541 C CA . GLU A 1 84 ? 12.954 5.124 -3.495 1.00 4.42 84 GLU A CA 15
ATOM 24542 C C . GLU A 1 84 ? 11.687 5.431 -4.307 1.00 44.12 84 GLU A C 15
ATOM 24543 O O . GLU A 1 84 ? 11.400 4.770 -5.307 1.00 23.21 84 GLU A O 15
ATOM 24555 N N . VAL A 1 85 ? 10.927 6.427 -3.871 1.00 13.44 85 VAL A N 15
ATOM 24556 C CA . VAL A 1 85 ? 9.742 6.869 -4.608 1.00 61.44 85 VAL A CA 15
ATOM 24557 C C . VAL A 1 85 ? 10.108 7.967 -5.618 1.00 74.14 85 VAL A C 15
ATOM 24558 O O . VAL A 1 85 ? 10.622 9.025 -5.244 1.00 10.13 85 VAL A O 15
ATOM 24571 N N . SER A 1 86 ? 9.848 7.710 -6.898 1.00 62.35 86 SER A N 15
ATOM 24572 C CA . SER A 1 86 ? 10.143 8.684 -7.957 1.00 64.24 86 SER A CA 15
ATOM 24573 C C . SER A 1 86 ? 9.227 9.913 -7.849 1.00 71.41 86 SER A C 15
ATOM 24574 O O . SER A 1 86 ? 8.056 9.789 -7.487 1.00 64.12 86 SER A O 15
ATOM 24582 N N . GLU A 1 87 ? 9.773 11.078 -8.209 1.00 53.23 87 GLU A N 15
ATOM 24583 C CA . GLU A 1 87 ? 9.150 12.398 -7.966 1.00 33.24 87 GLU A CA 15
ATOM 24584 C C . GLU A 1 87 ? 7.624 12.463 -8.213 1.00 23.14 87 GLU A C 15
ATOM 24585 O O . GLU A 1 87 ? 6.877 12.920 -7.347 1.00 22.30 87 GLU A O 15
ATOM 24597 N N . ILE A 1 88 ? 7.163 12.022 -9.385 1.00 52.44 88 ILE A N 15
ATOM 24598 C CA . ILE A 1 88 ? 5.737 12.143 -9.745 1.00 22.43 88 ILE A CA 15
ATOM 24599 C C . ILE A 1 88 ? 4.844 11.125 -9.010 1.00 73.52 88 ILE A C 15
ATOM 24600 O O . ILE A 1 88 ? 3.618 11.173 -9.114 1.00 51.34 88 ILE A O 15
ATOM 24616 N N . GLY A 1 89 ? 5.463 10.217 -8.261 1.00 25.43 89 GLY A N 15
ATOM 24617 C CA . GLY A 1 89 ? 4.714 9.206 -7.522 1.00 41.00 89 GLY A CA 15
ATOM 24618 C C . GLY A 1 89 ? 4.807 7.816 -8.144 1.00 73.32 89 GLY A C 15
ATOM 24619 O O . GLY A 1 89 ? 3.798 7.127 -8.295 1.00 14.30 89 GLY A O 15
ATOM 24623 N N . LYS A 1 90 ? 6.024 7.399 -8.495 1.00 71.42 90 LYS A N 15
ATOM 24624 C CA . LYS A 1 90 ? 6.251 6.087 -9.126 1.00 12.24 90 LYS A CA 15
ATOM 24625 C C . LYS A 1 90 ? 7.123 5.170 -8.248 1.00 73.12 90 LYS A C 15
ATOM 24626 O O . LYS A 1 90 ? 8.097 5.618 -7.639 1.00 62.11 90 LYS A O 15
ATOM 24645 N N . ILE A 1 91 ? 6.764 3.885 -8.197 1.00 50.44 91 ILE A N 15
ATOM 24646 C CA . ILE A 1 91 ? 7.489 2.889 -7.392 1.00 10.40 91 ILE A CA 15
ATOM 24647 C C . ILE A 1 91 ? 7.807 1.630 -8.218 1.00 14.44 91 ILE A C 15
ATOM 24648 O O . ILE A 1 91 ? 6.914 1.020 -8.811 1.00 32.34 91 ILE A O 15
ATOM 24664 N N . ALA A 1 92 ? 9.079 1.239 -8.250 1.00 50.44 92 ALA A N 15
ATOM 24665 C CA . ALA A 1 92 ? 9.503 0.047 -8.993 1.00 14.33 92 ALA A CA 15
ATOM 24666 C C . ALA A 1 92 ? 9.008 -1.252 -8.329 1.00 31.34 92 ALA A C 15
ATOM 24667 O O . ALA A 1 92 ? 9.639 -1.769 -7.404 1.00 35.52 92 ALA A O 15
ATOM 24674 N N . LEU A 1 93 ? 7.877 -1.775 -8.802 1.00 61.22 93 LEU A N 15
ATOM 24675 C CA . LEU A 1 93 ? 7.315 -3.019 -8.261 1.00 4.44 93 LEU A CA 15
ATOM 24676 C C . LEU A 1 93 ? 8.319 -4.180 -8.331 1.00 40.54 93 LEU A C 15
ATOM 24677 O O . LEU A 1 93 ? 8.579 -4.839 -7.332 1.00 33.43 93 LEU A O 15
ATOM 24693 N N . ARG A 1 94 ? 8.902 -4.407 -9.503 1.00 63.02 94 ARG A N 15
ATOM 24694 C CA . ARG A 1 94 ? 9.862 -5.511 -9.691 1.00 4.00 94 ARG A CA 15
ATOM 24695 C C . ARG A 1 94 ? 11.109 -5.358 -8.795 1.00 54.12 94 ARG A C 15
ATOM 24696 O O . ARG A 1 94 ? 11.933 -6.270 -8.697 1.00 11.23 94 ARG A O 15
ATOM 24717 N N . LYS A 1 95 ? 11.239 -4.201 -8.148 1.00 34.31 95 LYS A N 15
ATOM 24718 C CA . LYS A 1 95 ? 12.369 -3.919 -7.257 1.00 3.43 95 LYS A CA 15
ATOM 24719 C C . LYS A 1 95 ? 11.938 -3.919 -5.775 1.00 73.04 95 LYS A C 15
ATOM 24720 O O . LYS A 1 95 ? 12.764 -4.106 -4.880 1.00 3.33 95 LYS A O 15
ATOM 24739 N N . TYR A 1 96 ? 10.643 -3.709 -5.512 1.00 54.15 96 TYR A N 15
ATOM 24740 C CA . TYR A 1 96 ? 10.136 -3.628 -4.130 1.00 2.42 96 TYR A CA 15
ATOM 24741 C C . TYR A 1 96 ? 8.946 -4.573 -3.890 1.00 4.45 96 TYR A C 15
ATOM 24742 O O . TYR A 1 96 ? 8.256 -4.461 -2.880 1.00 64.13 96 TYR A O 15
ATOM 24760 N N . LYS A 1 97 ? 8.716 -5.504 -4.807 1.00 55.12 97 LYS A N 15
ATOM 24761 C CA . LYS A 1 97 ? 7.560 -6.399 -4.725 1.00 35.11 97 LYS A CA 15
ATOM 24762 C C . LYS A 1 97 ? 7.598 -7.298 -3.478 1.00 40.51 97 LYS A C 15
ATOM 24763 O O . LYS A 1 97 ? 8.615 -7.927 -3.175 1.00 13.41 97 LYS A O 15
ATOM 24782 N N . TRP A 1 98 ? 6.480 -7.349 -2.759 1.00 52.10 98 TRP A N 15
ATOM 24783 C CA . TRP A 1 98 ? 6.332 -8.258 -1.624 1.00 55.31 98 TRP A CA 15
ATOM 24784 C C . TRP A 1 98 ? 6.179 -9.711 -2.098 1.00 34.31 98 TRP A C 15
ATOM 24785 O O . TRP A 1 98 ? 5.161 -10.086 -2.683 1.00 3.11 98 TRP A O 15
ATOM 24806 N N . GLN A 1 99 ? 7.208 -10.515 -1.852 1.00 43.32 99 GLN A N 15
ATOM 24807 C CA . GLN A 1 99 ? 7.179 -11.943 -2.171 1.00 2.34 99 GLN A CA 15
ATOM 24808 C C . GLN A 1 99 ? 7.093 -12.787 -0.886 1.00 24.15 99 GLN A C 15
ATOM 24809 O O . GLN A 1 99 ? 8.112 -13.079 -0.256 1.00 34.50 99 GLN A O 15
ATOM 24823 N N . PRO A 1 100 ? 5.864 -13.158 -0.462 1.00 71.43 100 PRO A N 15
ATOM 24824 C CA . PRO A 1 100 ? 5.644 -13.975 0.749 1.00 1.41 100 PRO A CA 15
ATOM 24825 C C . PRO A 1 100 ? 6.317 -15.354 0.669 1.00 34.03 100 PRO A C 15
ATOM 24826 O O . PRO A 1 100 ? 6.722 -15.912 1.688 1.00 63.24 100 PRO A O 15
ATOM 24837 N N . LEU A 1 101 ? 6.417 -15.899 -0.550 1.00 62.20 101 LEU A N 15
ATOM 24838 C CA . LEU A 1 101 ? 7.087 -17.188 -0.793 1.00 33.03 101 LEU A CA 15
ATOM 24839 C C . LEU A 1 101 ? 6.405 -18.349 -0.044 1.00 50.31 101 LEU A C 15
ATOM 24840 O O . LEU A 1 101 ? 7.032 -19.370 0.246 1.00 0.53 101 LEU A O 15
ATOM 24856 N N . GLU A 1 102 ? 5.113 -18.186 0.237 1.00 41.34 102 GLU A N 15
ATOM 24857 C CA . GLU A 1 102 ? 4.316 -19.216 0.921 1.00 41.01 102 GLU A CA 15
ATOM 24858 C C . GLU A 1 102 ? 3.738 -20.237 -0.084 1.00 64.05 102 GLU A C 15
ATOM 24859 O O . GLU A 1 102 ? 2.779 -19.887 -0.815 1.00 37.51 102 GLU A O 15
ATOM 24871 N N . MET A 1 1 ? -17.217 -1.830 12.634 1.00 22.41 1 MET A N 16
ATOM 24872 C CA . MET A 1 1 ? -15.990 -2.179 11.869 1.00 4.53 1 MET A CA 16
ATOM 24873 C C . MET A 1 1 ? -16.228 -3.403 10.972 1.00 63.22 1 MET A C 16
ATOM 24874 O O . MET A 1 1 ? -16.460 -4.509 11.462 1.00 63.12 1 MET A O 16
ATOM 24890 N N . ASP A 1 2 ? -16.159 -3.197 9.659 1.00 14.22 2 ASP A N 16
ATOM 24891 C CA . ASP A 1 2 ? -16.413 -4.270 8.689 1.00 63.53 2 ASP A CA 16
ATOM 24892 C C . ASP A 1 2 ? -15.278 -5.310 8.673 1.00 31.30 2 ASP A C 16
ATOM 24893 O O . ASP A 1 2 ? -14.100 -4.954 8.594 1.00 14.40 2 ASP A O 16
ATOM 24902 N N . GLN A 1 3 ? -15.637 -6.595 8.735 1.00 41.14 3 GLN A N 16
ATOM 24903 C CA . GLN A 1 3 ? -14.646 -7.677 8.650 1.00 60.44 3 GLN A CA 16
ATOM 24904 C C . GLN A 1 3 ? -13.882 -7.631 7.323 1.00 43.33 3 GLN A C 16
ATOM 24905 O O . GLN A 1 3 ? -12.738 -8.070 7.245 1.00 64.03 3 GLN A O 16
ATOM 24919 N N . PHE A 1 4 ? -14.519 -7.096 6.283 1.00 72.22 4 PHE A N 16
ATOM 24920 C CA . PHE A 1 4 ? -13.838 -6.841 5.010 1.00 54.23 4 PHE A CA 16
ATOM 24921 C C . PHE A 1 4 ? -12.561 -6.021 5.246 1.00 52.42 4 PHE A C 16
ATOM 24922 O O . PHE A 1 4 ? -11.479 -6.372 4.771 1.00 54.51 4 PHE A O 16
ATOM 24939 N N . LEU A 1 5 ? -12.708 -4.938 6.006 1.00 13.32 5 LEU A N 16
ATOM 24940 C CA . LEU A 1 5 ? -11.586 -4.059 6.346 1.00 51.10 5 LEU A CA 16
ATOM 24941 C C . LEU A 1 5 ? -10.574 -4.780 7.246 1.00 4.21 5 LEU A C 16
ATOM 24942 O O . LEU A 1 5 ? -9.373 -4.751 6.991 1.00 12.05 5 LEU A O 16
ATOM 24958 N N . VAL A 1 6 ? -11.076 -5.442 8.287 1.00 62.41 6 VAL A N 16
ATOM 24959 C CA . VAL A 1 6 ? -10.220 -6.182 9.223 1.00 43.41 6 VAL A CA 16
ATOM 24960 C C . VAL A 1 6 ? -9.337 -7.209 8.492 1.00 55.45 6 VAL A C 16
ATOM 24961 O O . VAL A 1 6 ? -8.140 -7.316 8.758 1.00 52.43 6 VAL A O 16
ATOM 24974 N N . GLN A 1 7 ? -9.937 -7.951 7.564 1.00 75.24 7 GLN A N 16
ATOM 24975 C CA . GLN A 1 7 ? -9.222 -8.988 6.814 1.00 11.53 7 GLN A CA 16
ATOM 24976 C C . GLN A 1 7 ? -8.144 -8.398 5.890 1.00 21.33 7 GLN A C 16
ATOM 24977 O O . GLN A 1 7 ? -6.986 -8.817 5.938 1.00 35.34 7 GLN A O 16
ATOM 24991 N N . ILE A 1 8 ? -8.515 -7.426 5.049 1.00 54.34 8 ILE A N 16
ATOM 24992 C CA . ILE A 1 8 ? -7.549 -6.817 4.122 1.00 4.02 8 ILE A CA 16
ATOM 24993 C C . ILE A 1 8 ? -6.387 -6.146 4.879 1.00 22.30 8 ILE A C 16
ATOM 24994 O O . ILE A 1 8 ? -5.225 -6.280 4.493 1.00 2.51 8 ILE A O 16
ATOM 25010 N N . PHE A 1 9 ? -6.702 -5.449 5.972 1.00 44.25 9 PHE A N 16
ATOM 25011 C CA . PHE A 1 9 ? -5.671 -4.837 6.819 1.00 51.41 9 PHE A CA 16
ATOM 25012 C C . PHE A 1 9 ? -4.745 -5.913 7.412 1.00 1.04 9 PHE A C 16
ATOM 25013 O O . PHE A 1 9 ? -3.516 -5.785 7.380 1.00 61.40 9 PHE A O 16
ATOM 25030 N N . ALA A 1 10 ? -5.347 -6.979 7.940 1.00 11.22 10 ALA A N 16
ATOM 25031 C CA . ALA A 1 10 ? -4.592 -8.101 8.501 1.00 4.12 10 ALA A CA 16
ATOM 25032 C C . ALA A 1 10 ? -3.568 -8.645 7.498 1.00 72.23 10 ALA A C 16
ATOM 25033 O O . ALA A 1 10 ? -2.443 -8.982 7.872 1.00 62.11 10 ALA A O 16
ATOM 25040 N N . VAL A 1 11 ? -3.956 -8.713 6.221 1.00 2.03 11 VAL A N 16
ATOM 25041 C CA . VAL A 1 11 ? -3.056 -9.179 5.159 1.00 52.22 11 VAL A CA 16
ATOM 25042 C C . VAL A 1 11 ? -1.868 -8.221 4.967 1.00 63.43 11 VAL A C 16
ATOM 25043 O O . VAL A 1 11 ? -0.723 -8.656 4.828 1.00 55.13 11 VAL A O 16
ATOM 25056 N N . ILE A 1 12 ? -2.148 -6.920 4.976 1.00 43.42 12 ILE A N 16
ATOM 25057 C CA . ILE A 1 12 ? -1.110 -5.892 4.817 1.00 74.31 12 ILE A CA 16
ATOM 25058 C C . ILE A 1 12 ? -0.005 -6.026 5.883 1.00 54.55 12 ILE A C 16
ATOM 25059 O O . ILE A 1 12 ? 1.169 -5.763 5.615 1.00 61.43 12 ILE A O 16
ATOM 25075 N N . HIS A 1 13 ? -0.383 -6.451 7.090 1.00 43.14 13 HIS A N 16
ATOM 25076 C CA . HIS A 1 13 ? 0.586 -6.640 8.185 1.00 4.43 13 HIS A CA 16
ATOM 25077 C C . HIS A 1 13 ? 1.697 -7.664 7.847 1.00 40.24 13 HIS A C 16
ATOM 25078 O O . HIS A 1 13 ? 2.733 -7.696 8.515 1.00 2.23 13 HIS A O 16
ATOM 25092 N N . GLN A 1 14 ? 1.490 -8.494 6.819 1.00 14.00 14 GLN A N 16
ATOM 25093 C CA . GLN A 1 14 ? 2.521 -9.464 6.395 1.00 23.43 14 GLN A CA 16
ATOM 25094 C C . GLN A 1 14 ? 3.604 -8.819 5.508 1.00 51.11 14 GLN A C 16
ATOM 25095 O O . GLN A 1 14 ? 4.637 -9.438 5.240 1.00 12.33 14 GLN A O 16
ATOM 25109 N N . ILE A 1 15 ? 3.368 -7.592 5.044 1.00 32.24 15 ILE A N 16
ATOM 25110 C CA . ILE A 1 15 ? 4.349 -6.882 4.208 1.00 74.43 15 ILE A CA 16
ATOM 25111 C C . ILE A 1 15 ? 5.523 -6.357 5.056 1.00 12.40 15 ILE A C 16
ATOM 25112 O O . ILE A 1 15 ? 5.329 -5.504 5.928 1.00 21.23 15 ILE A O 16
ATOM 25128 N N . PRO A 1 16 ? 6.755 -6.866 4.828 1.00 23.12 16 PRO A N 16
ATOM 25129 C CA . PRO A 1 16 ? 7.948 -6.441 5.586 1.00 72.11 16 PRO A CA 16
ATOM 25130 C C . PRO A 1 16 ? 8.357 -4.981 5.320 1.00 31.41 16 PRO A C 16
ATOM 25131 O O . PRO A 1 16 ? 7.863 -4.332 4.393 1.00 54.14 16 PRO A O 16
ATOM 25142 N N . LYS A 1 17 ? 9.283 -4.480 6.136 1.00 72.34 17 LYS A N 16
ATOM 25143 C CA . LYS A 1 17 ? 9.759 -3.099 6.030 1.00 74.01 17 LYS A CA 16
ATOM 25144 C C . LYS A 1 17 ? 10.602 -2.906 4.760 1.00 51.13 17 LYS A C 16
ATOM 25145 O O . LYS A 1 17 ? 11.666 -3.508 4.614 1.00 15.23 17 LYS A O 16
ATOM 25164 N N . GLY A 1 18 ? 10.119 -2.073 3.839 1.00 2.12 18 GLY A N 16
ATOM 25165 C CA . GLY A 1 18 ? 10.835 -1.839 2.588 1.00 71.34 18 GLY A CA 16
ATOM 25166 C C . GLY A 1 18 ? 10.287 -2.646 1.406 1.00 60.50 18 GLY A C 16
ATOM 25167 O O . GLY A 1 18 ? 10.981 -2.836 0.406 1.00 21.02 18 GLY A O 16
ATOM 25171 N N . LYS A 1 19 ? 9.048 -3.129 1.520 1.00 11.41 19 LYS A N 16
ATOM 25172 C CA . LYS A 1 19 ? 8.384 -3.853 0.424 1.00 51.34 19 LYS A CA 16
ATOM 25173 C C . LYS A 1 19 ? 7.009 -3.245 0.104 1.00 21.54 19 LYS A C 16
ATOM 25174 O O . LYS A 1 19 ? 6.361 -2.657 0.973 1.00 45.11 19 LYS A O 16
ATOM 25193 N N . VAL A 1 20 ? 6.569 -3.393 -1.147 1.00 55.44 20 VAL A N 16
ATOM 25194 C CA . VAL A 1 20 ? 5.268 -2.872 -1.584 1.00 15.22 20 VAL A CA 16
ATOM 25195 C C . VAL A 1 20 ? 4.424 -3.956 -2.278 1.00 51.15 20 VAL A C 16
ATOM 25196 O O . VAL A 1 20 ? 4.957 -4.884 -2.891 1.00 65.20 20 VAL A O 16
ATOM 25209 N N . SER A 1 21 ? 3.103 -3.839 -2.165 1.00 11.21 21 SER A N 16
ATOM 25210 C CA . SER A 1 21 ? 2.177 -4.748 -2.860 1.00 51.45 21 SER A CA 16
ATOM 25211 C C . SER A 1 21 ? 0.981 -3.981 -3.439 1.00 23.32 21 SER A C 16
ATOM 25212 O O . SER A 1 21 ? 0.838 -2.779 -3.218 1.00 31.44 21 SER A O 16
ATOM 25220 N N . THR A 1 22 ? 0.124 -4.679 -4.180 1.00 63.24 22 THR A N 16
ATOM 25221 C CA . THR A 1 22 ? -1.036 -4.047 -4.826 1.00 23.35 22 THR A CA 16
ATOM 25222 C C . THR A 1 22 ? -2.347 -4.376 -4.101 1.00 24.51 22 THR A C 16
ATOM 25223 O O . THR A 1 22 ? -2.484 -5.439 -3.491 1.00 23.30 22 THR A O 16
ATOM 25234 N N . TYR A 1 23 ? -3.313 -3.455 -4.178 1.00 41.04 23 TYR A N 16
ATOM 25235 C CA . TYR A 1 23 ? -4.638 -3.653 -3.564 1.00 21.20 23 TYR A CA 16
ATOM 25236 C C . TYR A 1 23 ? -5.273 -4.984 -4.001 1.00 42.12 23 TYR A C 16
ATOM 25237 O O . TYR A 1 23 ? -5.946 -5.652 -3.214 1.00 13.41 23 TYR A O 16
ATOM 25255 N N . GLY A 1 24 ? -5.050 -5.354 -5.264 1.00 13.41 24 GLY A N 16
ATOM 25256 C CA . GLY A 1 24 ? -5.592 -6.597 -5.800 1.00 55.11 24 GLY A CA 16
ATOM 25257 C C . GLY A 1 24 ? -5.085 -7.830 -5.060 1.00 30.30 24 GLY A C 16
ATOM 25258 O O . GLY A 1 24 ? -5.874 -8.694 -4.668 1.00 4.24 24 GLY A O 16
ATOM 25262 N N . GLU A 1 25 ? -3.769 -7.903 -4.856 1.00 40.51 25 GLU A N 16
ATOM 25263 C CA . GLU A 1 25 ? -3.156 -9.021 -4.129 1.00 54.23 25 GLU A CA 16
ATOM 25264 C C . GLU A 1 25 ? -3.681 -9.098 -2.689 1.00 65.41 25 GLU A C 16
ATOM 25265 O O . GLU A 1 25 ? -4.148 -10.147 -2.242 1.00 43.54 25 GLU A O 16
ATOM 25277 N N . ILE A 1 26 ? -3.613 -7.971 -1.976 1.00 54.25 26 ILE A N 16
ATOM 25278 C CA . ILE A 1 26 ? -4.087 -7.888 -0.587 1.00 10.30 26 ILE A CA 16
ATOM 25279 C C . ILE A 1 26 ? -5.539 -8.385 -0.452 1.00 54.25 26 ILE A C 16
ATOM 25280 O O . ILE A 1 26 ? -5.840 -9.263 0.362 1.00 53.31 26 ILE A O 16
ATOM 25296 N N . ALA A 1 27 ? -6.432 -7.821 -1.263 1.00 42.40 27 ALA A N 16
ATOM 25297 C CA . ALA A 1 27 ? -7.843 -8.215 -1.252 1.00 5.25 27 ALA A CA 16
ATOM 25298 C C . ALA A 1 27 ? -8.011 -9.702 -1.605 1.00 24.12 27 ALA A C 16
ATOM 25299 O O . ALA A 1 27 ? -8.754 -10.434 -0.947 1.00 62.23 27 ALA A O 16
ATOM 25306 N N . LYS A 1 28 ? -7.295 -10.145 -2.635 1.00 73.33 28 LYS A N 16
ATOM 25307 C CA . LYS A 1 28 ? -7.370 -11.536 -3.100 1.00 53.41 28 LYS A CA 16
ATOM 25308 C C . LYS A 1 28 ? -6.898 -12.523 -2.012 1.00 64.43 28 LYS A C 16
ATOM 25309 O O . LYS A 1 28 ? -7.420 -13.635 -1.897 1.00 32.34 28 LYS A O 16
ATOM 25328 N N . MET A 1 29 ? -5.918 -12.105 -1.210 1.00 62.10 29 MET A N 16
ATOM 25329 C CA . MET A 1 29 ? -5.448 -12.912 -0.075 1.00 2.10 29 MET A CA 16
ATOM 25330 C C . MET A 1 29 ? -6.473 -12.909 1.070 1.00 72.02 29 MET A C 16
ATOM 25331 O O . MET A 1 29 ? -6.731 -13.939 1.692 1.00 2.50 29 MET A O 16
ATOM 25345 N N . ALA A 1 30 ? -7.058 -11.741 1.334 1.00 45.01 30 ALA A N 16
ATOM 25346 C CA . ALA A 1 30 ? -8.076 -11.592 2.384 1.00 51.34 30 ALA A CA 16
ATOM 25347 C C . ALA A 1 30 ? -9.360 -12.373 2.062 1.00 22.32 30 ALA A C 16
ATOM 25348 O O . ALA A 1 30 ? -10.122 -12.735 2.961 1.00 15.24 30 ALA A O 16
ATOM 25355 N N . GLY A 1 31 ? -9.599 -12.616 0.776 1.00 25.14 31 GLY A N 16
ATOM 25356 C CA . GLY A 1 31 ? -10.779 -13.367 0.352 1.00 42.04 31 GLY A CA 16
ATOM 25357 C C . GLY A 1 31 ? -11.831 -12.500 -0.331 1.00 10.44 31 GLY A C 16
ATOM 25358 O O . GLY A 1 31 ? -13.017 -12.838 -0.340 1.00 51.31 31 GLY A O 16
ATOM 25362 N N . TYR A 1 32 ? -11.399 -11.377 -0.903 1.00 64.43 32 TYR A N 16
ATOM 25363 C CA . TYR A 1 32 ? -12.308 -10.449 -1.590 1.00 41.43 32 TYR A CA 16
ATOM 25364 C C . TYR A 1 32 ? -11.721 -9.971 -2.934 1.00 63.41 32 TYR A C 16
ATOM 25365 O O . TYR A 1 32 ? -11.404 -8.790 -3.098 1.00 40.32 32 TYR A O 16
ATOM 25383 N N . PRO A 1 33 ? -11.560 -10.882 -3.916 1.00 3.33 33 PRO A N 16
ATOM 25384 C CA . PRO A 1 33 ? -11.010 -10.534 -5.241 1.00 53.05 33 PRO A CA 16
ATOM 25385 C C . PRO A 1 33 ? -11.878 -9.515 -5.996 1.00 63.51 33 PRO A C 16
ATOM 25386 O O . PRO A 1 33 ? -13.108 -9.603 -5.989 1.00 52.22 33 PRO A O 16
ATOM 25397 N N . GLY A 1 34 ? -11.233 -8.547 -6.644 1.00 20.11 34 GLY A N 16
ATOM 25398 C CA . GLY A 1 34 ? -11.956 -7.526 -7.395 1.00 54.01 34 GLY A CA 16
ATOM 25399 C C . GLY A 1 34 ? -12.259 -6.276 -6.570 1.00 11.43 34 GLY A C 16
ATOM 25400 O O . GLY A 1 34 ? -12.346 -5.174 -7.109 1.00 42.54 34 GLY A O 16
ATOM 25404 N N . TYR A 1 35 ? -12.383 -6.434 -5.255 1.00 44.54 35 TYR A N 16
ATOM 25405 C CA . TYR A 1 35 ? -12.725 -5.314 -4.361 1.00 25.03 35 TYR A CA 16
ATOM 25406 C C . TYR A 1 35 ? -11.508 -4.424 -4.036 1.00 60.11 35 TYR A C 16
ATOM 25407 O O . TYR A 1 35 ? -11.505 -3.697 -3.040 1.00 64.35 35 TYR A O 16
ATOM 25425 N N . ALA A 1 36 ? -10.494 -4.452 -4.903 1.00 33.31 36 ALA A N 16
ATOM 25426 C CA . ALA A 1 36 ? -9.269 -3.665 -4.709 1.00 5.04 36 ALA A CA 16
ATOM 25427 C C . ALA A 1 36 ? -9.557 -2.162 -4.544 1.00 42.13 36 ALA A C 16
ATOM 25428 O O . ALA A 1 36 ? -8.904 -1.475 -3.754 1.00 74.33 36 ALA A O 16
ATOM 25435 N N . ARG A 1 37 ? -10.533 -1.659 -5.297 1.00 62.12 37 ARG A N 16
ATOM 25436 C CA . ARG A 1 37 ? -10.934 -0.248 -5.217 1.00 43.42 37 ARG A CA 16
ATOM 25437 C C . ARG A 1 37 ? -11.390 0.136 -3.800 1.00 0.44 37 ARG A C 16
ATOM 25438 O O . ARG A 1 37 ? -11.092 1.230 -3.315 1.00 43.43 37 ARG A O 16
ATOM 25459 N N . HIS A 1 38 ? -12.095 -0.778 -3.133 1.00 2.42 38 HIS A N 16
ATOM 25460 C CA . HIS A 1 38 ? -12.583 -0.536 -1.771 1.00 45.33 38 HIS A CA 16
ATOM 25461 C C . HIS A 1 38 ? -11.425 -0.507 -0.766 1.00 4.34 38 HIS A C 16
ATOM 25462 O O . HIS A 1 38 ? -11.449 0.256 0.199 1.00 21.11 38 HIS A O 16
ATOM 25476 N N . VAL A 1 39 ? -10.410 -1.335 -1.005 1.00 50.32 39 VAL A N 16
ATOM 25477 C CA . VAL A 1 39 ? -9.198 -1.332 -0.180 1.00 31.21 39 VAL A CA 16
ATOM 25478 C C . VAL A 1 39 ? -8.517 0.047 -0.221 1.00 35.43 39 VAL A C 16
ATOM 25479 O O . VAL A 1 39 ? -8.111 0.585 0.810 1.00 14.45 39 VAL A O 16
ATOM 25492 N N . GLY A 1 40 ? -8.415 0.620 -1.422 1.00 25.50 40 GLY A N 16
ATOM 25493 C CA . GLY A 1 40 ? -7.864 1.965 -1.574 1.00 20.11 40 GLY A CA 16
ATOM 25494 C C . GLY A 1 40 ? -8.712 3.032 -0.882 1.00 74.12 40 GLY A C 16
ATOM 25495 O O . GLY A 1 40 ? -8.184 3.961 -0.262 1.00 62.42 40 GLY A O 16
ATOM 25499 N N . LYS A 1 41 ? -10.033 2.898 -0.993 1.00 32.23 41 LYS A N 16
ATOM 25500 C CA . LYS A 1 41 ? -10.966 3.794 -0.298 1.00 64.20 41 LYS A CA 16
ATOM 25501 C C . LYS A 1 41 ? -10.891 3.600 1.225 1.00 55.00 41 LYS A C 16
ATOM 25502 O O . LYS A 1 41 ? -11.174 4.517 1.995 1.00 45.12 41 LYS A O 16
ATOM 25521 N N . ALA A 1 42 ? -10.521 2.392 1.649 1.00 3.13 42 ALA A N 16
ATOM 25522 C CA . ALA A 1 42 ? -10.360 2.082 3.071 1.00 70.54 42 ALA A CA 16
ATOM 25523 C C . ALA A 1 42 ? -9.112 2.753 3.658 1.00 42.30 42 ALA A C 16
ATOM 25524 O O . ALA A 1 42 ? -9.193 3.467 4.661 1.00 53.13 42 ALA A O 16
ATOM 25531 N N . LEU A 1 43 ? -7.959 2.524 3.025 1.00 24.24 43 LEU A N 16
ATOM 25532 C CA . LEU A 1 43 ? -6.687 3.093 3.491 1.00 62.12 43 LEU A CA 16
ATOM 25533 C C . LEU A 1 43 ? -6.718 4.630 3.480 1.00 20.23 43 LEU A C 16
ATOM 25534 O O . LEU A 1 43 ? -6.201 5.276 4.390 1.00 22.20 43 LEU A O 16
ATOM 25550 N N . GLY A 1 44 ? -7.333 5.209 2.449 1.00 15.12 44 GLY A N 16
ATOM 25551 C CA . GLY A 1 44 ? -7.454 6.665 2.368 1.00 31.15 44 GLY A CA 16
ATOM 25552 C C . GLY A 1 44 ? -8.289 7.272 3.498 1.00 54.51 44 GLY A C 16
ATOM 25553 O O . GLY A 1 44 ? -8.244 8.480 3.733 1.00 34.34 44 GLY A O 16
ATOM 25557 N N . ASN A 1 45 ? -9.053 6.433 4.195 1.00 35.23 45 ASN A N 16
ATOM 25558 C CA . ASN A 1 45 ? -9.897 6.880 5.314 1.00 12.32 45 ASN A CA 16
ATOM 25559 C C . ASN A 1 45 ? -9.278 6.518 6.678 1.00 55.04 45 ASN A C 16
ATOM 25560 O O . ASN A 1 45 ? -9.930 6.640 7.719 1.00 30.13 45 ASN A O 16
ATOM 25571 N N . LEU A 1 46 ? -8.021 6.080 6.669 1.00 33.22 46 LEU A N 16
ATOM 25572 C CA . LEU A 1 46 ? -7.298 5.746 7.905 1.00 34.30 46 LEU A CA 16
ATOM 25573 C C . LEU A 1 46 ? -6.624 6.980 8.531 1.00 22.13 46 LEU A C 16
ATOM 25574 O O . LEU A 1 46 ? -6.344 7.967 7.846 1.00 75.23 46 LEU A O 16
ATOM 25590 N N . PRO A 1 47 ? -6.369 6.947 9.856 1.00 61.31 47 PRO A N 16
ATOM 25591 C CA . PRO A 1 47 ? -5.583 7.992 10.531 1.00 35.53 47 PRO A CA 16
ATOM 25592 C C . PRO A 1 47 ? -4.095 7.932 10.139 1.00 61.12 47 PRO A C 16
ATOM 25593 O O . PRO A 1 47 ? -3.584 6.866 9.789 1.00 60.33 47 PRO A O 16
ATOM 25604 N N . GLU A 1 48 ? -3.409 9.078 10.211 1.00 35.13 48 GLU A N 16
ATOM 25605 C CA . GLU A 1 48 ? -1.999 9.184 9.789 1.00 0.12 48 GLU A CA 16
ATOM 25606 C C . GLU A 1 48 ? -1.141 8.060 10.407 1.00 2.22 48 GLU A C 16
ATOM 25607 O O . GLU A 1 48 ? -0.716 7.125 9.718 1.00 51.42 48 GLU A O 16
ATOM 25619 N N . GLY A 1 49 ? -0.913 8.143 11.714 1.00 70.14 49 GLY A N 16
ATOM 25620 C CA . GLY A 1 49 ? -0.102 7.147 12.404 1.00 45.54 49 GLY A CA 16
ATOM 25621 C C . GLY A 1 49 ? -0.918 5.990 12.971 1.00 40.50 49 GLY A C 16
ATOM 25622 O O . GLY A 1 49 ? -0.913 5.753 14.182 1.00 51.22 49 GLY A O 16
ATOM 25626 N N . SER A 1 50 ? -1.629 5.271 12.103 1.00 63.41 50 SER A N 16
ATOM 25627 C CA . SER A 1 50 ? -2.389 4.080 12.516 1.00 52.20 50 SER A CA 16
ATOM 25628 C C . SER A 1 50 ? -1.459 2.916 12.887 1.00 41.03 50 SER A C 16
ATOM 25629 O O . SER A 1 50 ? -0.263 2.936 12.584 1.00 62.11 50 SER A O 16
ATOM 25637 N N . LYS A 1 51 ? -2.013 1.904 13.553 1.00 63.04 51 LYS A N 16
ATOM 25638 C CA . LYS A 1 51 ? -1.263 0.682 13.864 1.00 23.40 51 LYS A CA 16
ATOM 25639 C C . LYS A 1 51 ? -0.934 -0.092 12.576 1.00 33.22 51 LYS A C 16
ATOM 25640 O O . LYS A 1 51 ? 0.031 -0.858 12.519 1.00 5.05 51 LYS A O 16
ATOM 25659 N N . LEU A 1 52 ? -1.748 0.127 11.547 1.00 73.24 52 LEU A N 16
ATOM 25660 C CA . LEU A 1 52 ? -1.575 -0.524 10.245 1.00 61.22 52 LEU A CA 16
ATOM 25661 C C . LEU A 1 52 ? -0.682 0.307 9.306 1.00 20.44 52 LEU A C 16
ATOM 25662 O O . LEU A 1 52 ? -0.949 1.489 9.074 1.00 72.33 52 LEU A O 16
ATOM 25678 N N . PRO A 1 53 ? 0.384 -0.289 8.735 1.00 2.20 53 PRO A N 16
ATOM 25679 C CA . PRO A 1 53 ? 1.163 0.374 7.685 1.00 34.41 53 PRO A CA 16
ATOM 25680 C C . PRO A 1 53 ? 0.428 0.344 6.330 1.00 60.23 53 PRO A C 16
ATOM 25681 O O . PRO A 1 53 ? 0.528 -0.618 5.571 1.00 71.23 53 PRO A O 16
ATOM 25692 N N . TRP A 1 54 ? -0.300 1.418 6.031 1.00 12.14 54 TRP A N 16
ATOM 25693 C CA . TRP A 1 54 ? -1.100 1.506 4.799 1.00 3.32 54 TRP A CA 16
ATOM 25694 C C . TRP A 1 54 ? -0.252 1.959 3.604 1.00 40.15 54 TRP A C 16
ATOM 25695 O O . TRP A 1 54 ? -0.536 1.625 2.454 1.00 41.14 54 TRP A O 16
ATOM 25716 N N . PHE A 1 55 ? 0.804 2.701 3.896 1.00 13.52 55 PHE A N 16
ATOM 25717 C CA . PHE A 1 55 ? 1.683 3.269 2.871 1.00 11.15 55 PHE A CA 16
ATOM 25718 C C . PHE A 1 55 ? 2.404 2.202 2.014 1.00 23.51 55 PHE A C 16
ATOM 25719 O O . PHE A 1 55 ? 2.954 2.525 0.965 1.00 32.14 55 PHE A O 16
ATOM 25736 N N . ARG A 1 56 ? 2.396 0.940 2.448 1.00 0.44 56 ARG A N 16
ATOM 25737 C CA . ARG A 1 56 ? 3.091 -0.132 1.708 1.00 12.24 56 ARG A CA 16
ATOM 25738 C C . ARG A 1 56 ? 2.215 -0.750 0.603 1.00 34.13 56 ARG A C 16
ATOM 25739 O O . ARG A 1 56 ? 2.626 -1.701 -0.069 1.00 61.22 56 ARG A O 16
ATOM 25760 N N . VAL A 1 57 ? 1.013 -0.213 0.407 1.00 34.13 57 VAL A N 16
ATOM 25761 C CA . VAL A 1 57 ? 0.099 -0.735 -0.615 1.00 3.53 57 VAL A CA 16
ATOM 25762 C C . VAL A 1 57 ? -0.192 0.310 -1.710 1.00 40.21 57 VAL A C 16
ATOM 25763 O O . VAL A 1 57 ? -0.657 1.417 -1.429 1.00 1.23 57 VAL A O 16
ATOM 25776 N N . ILE A 1 58 ? 0.089 -0.058 -2.961 1.00 12.13 58 ILE A N 16
ATOM 25777 C CA . ILE A 1 58 ? -0.151 0.813 -4.123 1.00 52.34 58 ILE A CA 16
ATOM 25778 C C . ILE A 1 58 ? -0.991 0.093 -5.198 1.00 43.21 58 ILE A C 16
ATOM 25779 O O . ILE A 1 58 ? -1.500 -1.006 -4.967 1.00 31.13 58 ILE A O 16
ATOM 25795 N N . ASN A 1 59 ? -1.155 0.714 -6.367 1.00 34.51 59 ASN A N 16
ATOM 25796 C CA . ASN A 1 59 ? -1.986 0.129 -7.432 1.00 40.23 59 ASN A CA 16
ATOM 25797 C C . ASN A 1 59 ? -1.168 -0.774 -8.377 1.00 2.42 59 ASN A C 16
ATOM 25798 O O . ASN A 1 59 ? 0.059 -0.833 -8.295 1.00 4.04 59 ASN A O 16
ATOM 25809 N N . SER A 1 60 ? -1.866 -1.469 -9.283 1.00 13.12 60 SER A N 16
ATOM 25810 C CA . SER A 1 60 ? -1.236 -2.441 -10.201 1.00 72.11 60 SER A CA 16
ATOM 25811 C C . SER A 1 60 ? -0.232 -1.783 -11.158 1.00 53.41 60 SER A C 16
ATOM 25812 O O . SER A 1 60 ? 0.589 -2.462 -11.771 1.00 35.23 60 SER A O 16
ATOM 25820 N N . GLN A 1 61 ? -0.307 -0.463 -11.283 1.00 43.42 61 GLN A N 16
ATOM 25821 C CA . GLN A 1 61 ? 0.564 0.287 -12.194 1.00 33.43 61 GLN A CA 16
ATOM 25822 C C . GLN A 1 61 ? 1.879 0.696 -11.513 1.00 53.12 61 GLN A C 16
ATOM 25823 O O . GLN A 1 61 ? 2.758 1.290 -12.142 1.00 33.44 61 GLN A O 16
ATOM 25837 N N . GLY A 1 62 ? 2.009 0.374 -10.228 1.00 52.14 62 GLY A N 16
ATOM 25838 C CA . GLY A 1 62 ? 3.179 0.792 -9.464 1.00 51.52 62 GLY A CA 16
ATOM 25839 C C . GLY A 1 62 ? 3.178 2.285 -9.175 1.00 64.23 62 GLY A C 16
ATOM 25840 O O . GLY A 1 62 ? 4.210 2.948 -9.259 1.00 40.23 62 GLY A O 16
ATOM 25844 N N . LYS A 1 63 ? 2.005 2.813 -8.842 1.00 20.43 63 LYS A N 16
ATOM 25845 C CA . LYS A 1 63 ? 1.836 4.244 -8.582 1.00 50.52 63 LYS A CA 16
ATOM 25846 C C . LYS A 1 63 ? 1.088 4.489 -7.264 1.00 14.44 63 LYS A C 16
ATOM 25847 O O . LYS A 1 63 ? 0.322 3.640 -6.798 1.00 42.34 63 LYS A O 16
ATOM 25866 N N . ILE A 1 64 ? 1.311 5.659 -6.669 1.00 5.24 64 ILE A N 16
ATOM 25867 C CA . ILE A 1 64 ? 0.607 6.054 -5.445 1.00 14.53 64 ILE A CA 16
ATOM 25868 C C . ILE A 1 64 ? -0.830 6.512 -5.759 1.00 25.21 64 ILE A C 16
ATOM 25869 O O . ILE A 1 64 ? -1.052 7.324 -6.660 1.00 33.33 64 ILE A O 16
ATOM 25885 N N . SER A 1 65 ? -1.799 5.976 -5.017 1.00 14.12 65 SER A N 16
ATOM 25886 C CA . SER A 1 65 ? -3.216 6.312 -5.228 1.00 74.52 65 SER A CA 16
ATOM 25887 C C . SER A 1 65 ? -3.554 7.720 -4.732 1.00 34.45 65 SER A C 16
ATOM 25888 O O . SER A 1 65 ? -4.311 8.449 -5.376 1.00 55.21 65 SER A O 16
ATOM 25896 N N . LEU A 1 66 ? -3.008 8.088 -3.577 1.00 10.30 66 LEU A N 16
ATOM 25897 C CA . LEU A 1 66 ? -3.222 9.421 -3.006 1.00 42.33 66 LEU A CA 16
ATOM 25898 C C . LEU A 1 66 ? -2.435 10.483 -3.790 1.00 61.14 66 LEU A C 16
ATOM 25899 O O . LEU A 1 66 ? -1.350 10.212 -4.300 1.00 74.30 66 LEU A O 16
ATOM 25915 N N . LYS A 1 67 ? -2.990 11.686 -3.896 1.00 54.00 67 LYS A N 16
ATOM 25916 C CA . LYS A 1 67 ? -2.369 12.754 -4.690 1.00 40.13 67 LYS A CA 16
ATOM 25917 C C . LYS A 1 67 ? -1.949 13.951 -3.822 1.00 54.24 67 LYS A C 16
ATOM 25918 O O . LYS A 1 67 ? -2.474 14.160 -2.726 1.00 22.41 67 LYS A O 16
ATOM 25937 N N . GLY A 1 68 ? -0.990 14.726 -4.326 1.00 74.51 68 GLY A N 16
ATOM 25938 C CA . GLY A 1 68 ? -0.536 15.930 -3.637 1.00 32.40 68 GLY A CA 16
ATOM 25939 C C . GLY A 1 68 ? 0.114 15.662 -2.279 1.00 43.35 68 GLY A C 16
ATOM 25940 O O . GLY A 1 68 ? 1.070 14.894 -2.175 1.00 44.14 68 GLY A O 16
ATOM 25944 N N . ARG A 1 69 ? -0.416 16.298 -1.235 1.00 0.34 69 ARG A N 16
ATOM 25945 C CA . ARG A 1 69 ? 0.133 16.176 0.122 1.00 30.14 69 ARG A CA 16
ATOM 25946 C C . ARG A 1 69 ? 0.084 14.728 0.634 1.00 31.44 69 ARG A C 16
ATOM 25947 O O . ARG A 1 69 ? 1.067 14.211 1.168 1.00 11.12 69 ARG A O 16
ATOM 25968 N N . ASP A 1 70 ? -1.064 14.078 0.464 1.00 61.41 70 ASP A N 16
ATOM 25969 C CA . ASP A 1 70 ? -1.234 12.687 0.891 1.00 20.35 70 ASP A CA 16
ATOM 25970 C C . ASP A 1 70 ? -0.286 11.747 0.118 1.00 61.54 70 ASP A C 16
ATOM 25971 O O . ASP A 1 70 ? 0.141 10.713 0.637 1.00 14.03 70 ASP A O 16
ATOM 25980 N N . LEU A 1 71 ? 0.041 12.124 -1.121 1.00 73.34 71 LEU A N 16
ATOM 25981 C CA . LEU A 1 71 ? 1.007 11.375 -1.940 1.00 51.11 71 LEU A CA 16
ATOM 25982 C C . LEU A 1 71 ? 2.400 11.409 -1.293 1.00 50.13 71 LEU A C 16
ATOM 25983 O O . LEU A 1 71 ? 3.018 10.366 -1.062 1.00 14.33 71 LEU A O 16
ATOM 25999 N N . ASP A 1 72 ? 2.885 12.616 -0.997 1.00 30.12 72 ASP A N 16
ATOM 26000 C CA . ASP A 1 72 ? 4.204 12.784 -0.383 1.00 54.40 72 ASP A CA 16
ATOM 26001 C C . ASP A 1 72 ? 4.263 12.116 1.000 1.00 2.30 72 ASP A C 16
ATOM 26002 O O . ASP A 1 72 ? 5.318 11.657 1.425 1.00 54.51 72 ASP A O 16
ATOM 26011 N N . ARG A 1 73 ? 3.126 12.061 1.699 1.00 14.33 73 ARG A N 16
ATOM 26012 C CA . ARG A 1 73 ? 3.046 11.347 2.980 1.00 22.02 73 ARG A CA 16
ATOM 26013 C C . ARG A 1 73 ? 3.416 9.864 2.807 1.00 74.13 73 ARG A C 16
ATOM 26014 O O . ARG A 1 73 ? 4.378 9.380 3.408 1.00 23.21 73 ARG A O 16
ATOM 26035 N N . GLN A 1 74 ? 2.652 9.151 1.974 1.00 43.42 74 GLN A N 16
ATOM 26036 C CA . GLN A 1 74 ? 2.931 7.736 1.679 1.00 3.22 74 GLN A CA 16
ATOM 26037 C C . GLN A 1 74 ? 4.366 7.556 1.151 1.00 52.24 74 GLN A C 16
ATOM 26038 O O . GLN A 1 74 ? 5.085 6.643 1.561 1.00 71.15 74 GLN A O 16
ATOM 26052 N N . LYS A 1 75 ? 4.769 8.454 0.257 1.00 70.24 75 LYS A N 16
ATOM 26053 C CA . LYS A 1 75 ? 6.132 8.479 -0.285 1.00 52.12 75 LYS A CA 16
ATOM 26054 C C . LYS A 1 75 ? 7.193 8.555 0.833 1.00 14.00 75 LYS A C 16
ATOM 26055 O O . LYS A 1 75 ? 8.066 7.692 0.929 1.00 51.52 75 LYS A O 16
ATOM 26074 N N . GLN A 1 76 ? 7.097 9.578 1.684 1.00 42.44 76 GLN A N 16
ATOM 26075 C CA . GLN A 1 76 ? 8.064 9.790 2.772 1.00 21.52 76 GLN A CA 16
ATOM 26076 C C . GLN A 1 76 ? 8.124 8.592 3.737 1.00 41.42 76 GLN A C 16
ATOM 26077 O O . GLN A 1 76 ? 9.197 8.231 4.226 1.00 13.12 76 GLN A O 16
ATOM 26091 N N . LYS A 1 77 ? 6.972 7.983 4.014 1.00 43.41 77 LYS A N 16
ATOM 26092 C CA . LYS A 1 77 ? 6.919 6.788 4.869 1.00 3.05 77 LYS A CA 16
ATOM 26093 C C . LYS A 1 77 ? 7.778 5.654 4.283 1.00 53.10 77 LYS A C 16
ATOM 26094 O O . LYS A 1 77 ? 8.558 5.018 4.994 1.00 72.13 77 LYS A O 16
ATOM 26113 N N . LEU A 1 78 ? 7.629 5.416 2.979 1.00 4.22 78 LEU A N 16
ATOM 26114 C CA . LEU A 1 78 ? 8.391 4.373 2.278 1.00 54.21 78 LEU A CA 16
ATOM 26115 C C . LEU A 1 78 ? 9.872 4.759 2.125 1.00 60.34 78 LEU A C 16
ATOM 26116 O O . LEU A 1 78 ? 10.759 3.902 2.190 1.00 23.13 78 LEU A O 16
ATOM 26132 N N . GLU A 1 79 ? 10.133 6.051 1.923 1.00 22.20 79 GLU A N 16
ATOM 26133 C CA . GLU A 1 79 ? 11.506 6.573 1.893 1.00 2.32 79 GLU A CA 16
ATOM 26134 C C . GLU A 1 79 ? 12.262 6.190 3.175 1.00 1.10 79 GLU A C 16
ATOM 26135 O O . GLU A 1 79 ? 13.431 5.799 3.132 1.00 42.10 79 GLU A O 16
ATOM 26147 N N . ALA A 1 80 ? 11.574 6.281 4.314 1.00 71.40 80 ALA A N 16
ATOM 26148 C CA . ALA A 1 80 ? 12.160 5.930 5.616 1.00 11.25 80 ALA A CA 16
ATOM 26149 C C . ALA A 1 80 ? 12.428 4.416 5.752 1.00 40.34 80 ALA A C 16
ATOM 26150 O O . ALA A 1 80 ? 13.036 3.970 6.723 1.00 4.42 80 ALA A O 16
ATOM 26157 N N . GLU A 1 81 ? 11.955 3.629 4.785 1.00 44.10 81 GLU A N 16
ATOM 26158 C CA . GLU A 1 81 ? 12.200 2.179 4.768 1.00 3.32 81 GLU A CA 16
ATOM 26159 C C . GLU A 1 81 ? 13.207 1.791 3.672 1.00 33.11 81 GLU A C 16
ATOM 26160 O O . GLU A 1 81 ? 13.480 0.607 3.450 1.00 63.03 81 GLU A O 16
ATOM 26172 N N . GLY A 1 82 ? 13.758 2.796 2.991 1.00 3.51 82 GLY A N 16
ATOM 26173 C CA . GLY A 1 82 ? 14.760 2.552 1.957 1.00 34.21 82 GLY A CA 16
ATOM 26174 C C . GLY A 1 82 ? 14.181 2.442 0.546 1.00 35.13 82 GLY A C 16
ATOM 26175 O O . GLY A 1 82 ? 14.906 2.144 -0.406 1.00 52.11 82 GLY A O 16
ATOM 26179 N N . ILE A 1 83 ? 12.879 2.681 0.400 1.00 13.23 83 ILE A N 16
ATOM 26180 C CA . ILE A 1 83 ? 12.225 2.617 -0.914 1.00 64.01 83 ILE A CA 16
ATOM 26181 C C . ILE A 1 83 ? 12.411 3.927 -1.699 1.00 53.14 83 ILE A C 16
ATOM 26182 O O . ILE A 1 83 ? 12.242 5.016 -1.156 1.00 21.44 83 ILE A O 16
ATOM 26198 N N . GLU A 1 84 ? 12.787 3.812 -2.972 1.00 42.13 84 GLU A N 16
ATOM 26199 C CA . GLU A 1 84 ? 12.978 4.984 -3.836 1.00 23.23 84 GLU A CA 16
ATOM 26200 C C . GLU A 1 84 ? 11.695 5.327 -4.610 1.00 61.24 84 GLU A C 16
ATOM 26201 O O . GLU A 1 84 ? 11.401 4.726 -5.649 1.00 53.32 84 GLU A O 16
ATOM 26213 N N . VAL A 1 85 ? 10.928 6.286 -4.100 1.00 75.35 85 VAL A N 16
ATOM 26214 C CA . VAL A 1 85 ? 9.688 6.714 -4.755 1.00 4.02 85 VAL A CA 16
ATOM 26215 C C . VAL A 1 85 ? 9.938 7.880 -5.729 1.00 25.52 85 VAL A C 16
ATOM 26216 O O . VAL A 1 85 ? 10.492 8.915 -5.349 1.00 34.21 85 VAL A O 16
ATOM 26229 N N . SER A 1 86 ? 9.541 7.704 -6.988 1.00 32.33 86 SER A N 16
ATOM 26230 C CA . SER A 1 86 ? 9.673 8.763 -7.999 1.00 51.31 86 SER A CA 16
ATOM 26231 C C . SER A 1 86 ? 8.746 9.948 -7.701 1.00 32.31 86 SER A C 16
ATOM 26232 O O . SER A 1 86 ? 7.616 9.760 -7.239 1.00 62.32 86 SER A O 16
ATOM 26240 N N . GLU A 1 87 ? 9.233 11.156 -8.012 1.00 64.04 87 GLU A N 16
ATOM 26241 C CA . GLU A 1 87 ? 8.563 12.427 -7.674 1.00 34.22 87 GLU A CA 16
ATOM 26242 C C . GLU A 1 87 ? 7.037 12.412 -7.895 1.00 64.21 87 GLU A C 16
ATOM 26243 O O . GLU A 1 87 ? 6.273 12.806 -7.015 1.00 75.45 87 GLU A O 16
ATOM 26255 N N . ILE A 1 88 ? 6.594 11.941 -9.060 1.00 72.13 88 ILE A N 16
ATOM 26256 C CA . ILE A 1 88 ? 5.167 11.973 -9.413 1.00 33.00 88 ILE A CA 16
ATOM 26257 C C . ILE A 1 88 ? 4.367 10.818 -8.779 1.00 71.35 88 ILE A C 16
ATOM 26258 O O . ILE A 1 88 ? 3.232 10.541 -9.179 1.00 73.43 88 ILE A O 16
ATOM 26274 N N . GLY A 1 89 ? 4.949 10.170 -7.773 1.00 64.15 89 GLY A N 16
ATOM 26275 C CA . GLY A 1 89 ? 4.276 9.077 -7.083 1.00 32.14 89 GLY A CA 16
ATOM 26276 C C . GLY A 1 89 ? 4.362 7.747 -7.822 1.00 54.41 89 GLY A C 16
ATOM 26277 O O . GLY A 1 89 ? 3.347 7.087 -8.047 1.00 25.45 89 GLY A O 16
ATOM 26281 N N . LYS A 1 90 ? 5.575 7.346 -8.198 1.00 0.03 90 LYS A N 16
ATOM 26282 C CA . LYS A 1 90 ? 5.784 6.075 -8.910 1.00 52.14 90 LYS A CA 16
ATOM 26283 C C . LYS A 1 90 ? 6.818 5.198 -8.191 1.00 35.14 90 LYS A C 16
ATOM 26284 O O . LYS A 1 90 ? 7.892 5.667 -7.821 1.00 52.24 90 LYS A O 16
ATOM 26303 N N . ILE A 1 91 ? 6.487 3.922 -7.998 1.00 11.12 91 ILE A N 16
ATOM 26304 C CA . ILE A 1 91 ? 7.358 2.985 -7.278 1.00 62.10 91 ILE A CA 16
ATOM 26305 C C . ILE A 1 91 ? 7.684 1.749 -8.133 1.00 31.31 91 ILE A C 16
ATOM 26306 O O . ILE A 1 91 ? 6.801 1.163 -8.762 1.00 13.14 91 ILE A O 16
ATOM 26322 N N . ALA A 1 92 ? 8.955 1.362 -8.153 1.00 34.15 92 ALA A N 16
ATOM 26323 C CA . ALA A 1 92 ? 9.398 0.179 -8.898 1.00 23.33 92 ALA A CA 16
ATOM 26324 C C . ALA A 1 92 ? 8.873 -1.126 -8.271 1.00 43.24 92 ALA A C 16
ATOM 26325 O O . ALA A 1 92 ? 9.427 -1.620 -7.287 1.00 64.32 92 ALA A O 16
ATOM 26332 N N . LEU A 1 93 ? 7.807 -1.682 -8.849 1.00 53.31 93 LEU A N 16
ATOM 26333 C CA . LEU A 1 93 ? 7.186 -2.906 -8.325 1.00 61.43 93 LEU A CA 16
ATOM 26334 C C . LEU A 1 93 ? 8.165 -4.085 -8.284 1.00 73.33 93 LEU A C 16
ATOM 26335 O O . LEU A 1 93 ? 8.476 -4.593 -7.215 1.00 64.20 93 LEU A O 16
ATOM 26351 N N . ARG A 1 94 ? 8.664 -4.501 -9.448 1.00 3.42 94 ARG A N 16
ATOM 26352 C CA . ARG A 1 94 ? 9.528 -5.690 -9.549 1.00 23.31 94 ARG A CA 16
ATOM 26353 C C . ARG A 1 94 ? 10.690 -5.659 -8.531 1.00 2.52 94 ARG A C 16
ATOM 26354 O O . ARG A 1 94 ? 11.101 -6.697 -8.011 1.00 34.41 94 ARG A O 16
ATOM 26375 N N . LYS A 1 95 ? 11.208 -4.465 -8.248 1.00 11.52 95 LYS A N 16
ATOM 26376 C CA . LYS A 1 95 ? 12.322 -4.301 -7.304 1.00 32.43 95 LYS A CA 16
ATOM 26377 C C . LYS A 1 95 ? 11.879 -4.488 -5.835 1.00 43.41 95 LYS A C 16
ATOM 26378 O O . LYS A 1 95 ? 12.526 -5.208 -5.071 1.00 23.54 95 LYS A O 16
ATOM 26397 N N . TYR A 1 96 ? 10.774 -3.843 -5.448 1.00 21.54 96 TYR A N 16
ATOM 26398 C CA . TYR A 1 96 ? 10.283 -3.898 -4.055 1.00 1.41 96 TYR A CA 16
ATOM 26399 C C . TYR A 1 96 ? 9.095 -4.860 -3.914 1.00 14.21 96 TYR A C 16
ATOM 26400 O O . TYR A 1 96 ? 8.392 -4.856 -2.901 1.00 42.42 96 TYR A O 16
ATOM 26418 N N . LYS A 1 97 ? 8.890 -5.681 -4.935 1.00 5.33 97 LYS A N 16
ATOM 26419 C CA . LYS A 1 97 ? 7.742 -6.590 -5.013 1.00 63.14 97 LYS A CA 16
ATOM 26420 C C . LYS A 1 97 ? 7.647 -7.500 -3.779 1.00 55.12 97 LYS A C 16
ATOM 26421 O O . LYS A 1 97 ? 8.516 -8.346 -3.545 1.00 54.32 97 LYS A O 16
ATOM 26440 N N . TRP A 1 98 ? 6.587 -7.311 -2.995 1.00 22.13 98 TRP A N 16
ATOM 26441 C CA . TRP A 1 98 ? 6.390 -8.061 -1.750 1.00 15.04 98 TRP A CA 16
ATOM 26442 C C . TRP A 1 98 ? 6.391 -9.585 -1.957 1.00 64.34 98 TRP A C 16
ATOM 26443 O O . TRP A 1 98 ? 5.576 -10.134 -2.706 1.00 50.44 98 TRP A O 16
ATOM 26464 N N . GLN A 1 99 ? 7.315 -10.259 -1.275 1.00 53.00 99 GLN A N 16
ATOM 26465 C CA . GLN A 1 99 ? 7.283 -11.714 -1.158 1.00 21.12 99 GLN A CA 16
ATOM 26466 C C . GLN A 1 99 ? 7.360 -12.124 0.328 1.00 51.03 99 GLN A C 16
ATOM 26467 O O . GLN A 1 99 ? 8.375 -11.919 0.990 1.00 63.14 99 GLN A O 16
ATOM 26481 N N . PRO A 1 100 ? 6.264 -12.653 0.898 1.00 45.15 100 PRO A N 16
ATOM 26482 C CA . PRO A 1 100 ? 6.271 -13.175 2.277 1.00 63.30 100 PRO A CA 16
ATOM 26483 C C . PRO A 1 100 ? 6.962 -14.545 2.378 1.00 50.30 100 PRO A C 16
ATOM 26484 O O . PRO A 1 100 ? 7.176 -15.073 3.474 1.00 41.42 100 PRO A O 16
ATOM 26495 N N . LEU A 1 101 ? 7.310 -15.113 1.224 1.00 22.44 101 LEU A N 16
ATOM 26496 C CA . LEU A 1 101 ? 7.897 -16.452 1.151 1.00 1.23 101 LEU A CA 16
ATOM 26497 C C . LEU A 1 101 ? 9.289 -16.419 0.499 1.00 40.03 101 LEU A C 16
ATOM 26498 O O . LEU A 1 101 ? 9.417 -16.136 -0.694 1.00 40.23 101 LEU A O 16
ATOM 26514 N N . GLU A 1 102 ? 10.324 -16.694 1.292 1.00 31.12 102 GLU A N 16
ATOM 26515 C CA . GLU A 1 102 ? 11.699 -16.815 0.778 1.00 65.14 102 GLU A CA 16
ATOM 26516 C C . GLU A 1 102 ? 11.990 -18.254 0.296 1.00 0.33 102 GLU A C 16
ATOM 26517 O O . GLU A 1 102 ? 12.349 -19.110 1.135 1.00 38.40 102 GLU A O 16
ATOM 26529 N N . MET A 1 1 ? -16.364 -3.725 13.693 1.00 54.22 1 MET A N 17
ATOM 26530 C CA . MET A 1 1 ? -15.364 -3.579 12.602 1.00 74.52 1 MET A CA 17
ATOM 26531 C C . MET A 1 1 ? -15.744 -4.443 11.388 1.00 11.54 1 MET A C 17
ATOM 26532 O O . MET A 1 1 ? -15.854 -5.665 11.497 1.00 12.10 1 MET A O 17
ATOM 26548 N N . ASP A 1 2 ? -15.949 -3.804 10.233 1.00 1.43 2 ASP A N 17
ATOM 26549 C CA . ASP A 1 2 ? -16.330 -4.518 9.004 1.00 54.33 2 ASP A CA 17
ATOM 26550 C C . ASP A 1 2 ? -15.306 -5.604 8.624 1.00 12.10 2 ASP A C 17
ATOM 26551 O O . ASP A 1 2 ? -14.104 -5.340 8.555 1.00 0.25 2 ASP A O 17
ATOM 26560 N N . GLN A 1 3 ? -15.798 -6.816 8.356 1.00 10.51 3 GLN A N 17
ATOM 26561 C CA . GLN A 1 3 ? -14.940 -7.949 7.976 1.00 61.51 3 GLN A CA 17
ATOM 26562 C C . GLN A 1 3 ? -14.108 -7.638 6.727 1.00 60.53 3 GLN A C 17
ATOM 26563 O O . GLN A 1 3 ? -12.984 -8.118 6.587 1.00 10.32 3 GLN A O 17
ATOM 26577 N N . PHE A 1 4 ? -14.659 -6.821 5.831 1.00 45.14 4 PHE A N 17
ATOM 26578 C CA . PHE A 1 4 ? -13.902 -6.331 4.677 1.00 11.43 4 PHE A CA 17
ATOM 26579 C C . PHE A 1 4 ? -12.603 -5.648 5.136 1.00 24.34 4 PHE A C 17
ATOM 26580 O O . PHE A 1 4 ? -11.509 -5.985 4.684 1.00 72.14 4 PHE A O 17
ATOM 26597 N N . LEU A 1 5 ? -12.746 -4.701 6.058 1.00 55.55 5 LEU A N 17
ATOM 26598 C CA . LEU A 1 5 ? -11.608 -3.970 6.618 1.00 70.12 5 LEU A CA 17
ATOM 26599 C C . LEU A 1 5 ? -10.679 -4.908 7.406 1.00 33.22 5 LEU A C 17
ATOM 26600 O O . LEU A 1 5 ? -9.459 -4.861 7.253 1.00 14.11 5 LEU A O 17
ATOM 26616 N N . VAL A 1 6 ? -11.268 -5.766 8.239 1.00 35.31 6 VAL A N 17
ATOM 26617 C CA . VAL A 1 6 ? -10.500 -6.720 9.052 1.00 61.23 6 VAL A CA 17
ATOM 26618 C C . VAL A 1 6 ? -9.581 -7.596 8.184 1.00 41.00 6 VAL A C 17
ATOM 26619 O O . VAL A 1 6 ? -8.384 -7.704 8.441 1.00 2.11 6 VAL A O 17
ATOM 26632 N N . GLN A 1 7 ? -10.151 -8.211 7.151 1.00 40.45 7 GLN A N 17
ATOM 26633 C CA . GLN A 1 7 ? -9.404 -9.127 6.284 1.00 24.24 7 GLN A CA 17
ATOM 26634 C C . GLN A 1 7 ? -8.292 -8.416 5.494 1.00 43.34 7 GLN A C 17
ATOM 26635 O O . GLN A 1 7 ? -7.141 -8.858 5.506 1.00 12.33 7 GLN A O 17
ATOM 26649 N N . ILE A 1 8 ? -8.625 -7.315 4.813 1.00 25.45 8 ILE A N 17
ATOM 26650 C CA . ILE A 1 8 ? -7.631 -6.591 4.009 1.00 62.33 8 ILE A CA 17
ATOM 26651 C C . ILE A 1 8 ? -6.485 -6.045 4.882 1.00 50.13 8 ILE A C 17
ATOM 26652 O O . ILE A 1 8 ? -5.312 -6.205 4.545 1.00 14.32 8 ILE A O 17
ATOM 26668 N N . PHE A 1 9 ? -6.826 -5.433 6.018 1.00 2.33 9 PHE A N 17
ATOM 26669 C CA . PHE A 1 9 ? -5.815 -4.930 6.957 1.00 35.41 9 PHE A CA 17
ATOM 26670 C C . PHE A 1 9 ? -4.956 -6.080 7.506 1.00 41.21 9 PHE A C 17
ATOM 26671 O O . PHE A 1 9 ? -3.727 -5.972 7.597 1.00 71.23 9 PHE A O 17
ATOM 26688 N N . ALA A 1 10 ? -5.617 -7.185 7.860 1.00 42.43 10 ALA A N 17
ATOM 26689 C CA . ALA A 1 10 ? -4.935 -8.378 8.370 1.00 61.32 10 ALA A CA 17
ATOM 26690 C C . ALA A 1 10 ? -3.820 -8.835 7.420 1.00 52.21 10 ALA A C 17
ATOM 26691 O O . ALA A 1 10 ? -2.693 -9.075 7.849 1.00 22.34 10 ALA A O 17
ATOM 26698 N N . VAL A 1 11 ? -4.134 -8.927 6.128 1.00 75.12 11 VAL A N 17
ATOM 26699 C CA . VAL A 1 11 ? -3.159 -9.369 5.122 1.00 74.32 11 VAL A CA 17
ATOM 26700 C C . VAL A 1 11 ? -1.968 -8.401 5.028 1.00 72.44 11 VAL A C 17
ATOM 26701 O O . VAL A 1 11 ? -0.812 -8.827 4.949 1.00 52.21 11 VAL A O 17
ATOM 26714 N N . ILE A 1 12 ? -2.257 -7.100 5.068 1.00 63.24 12 ILE A N 17
ATOM 26715 C CA . ILE A 1 12 ? -1.220 -6.063 4.979 1.00 53.13 12 ILE A CA 17
ATOM 26716 C C . ILE A 1 12 ? -0.157 -6.211 6.085 1.00 71.34 12 ILE A C 17
ATOM 26717 O O . ILE A 1 12 ? 1.028 -5.965 5.854 1.00 33.03 12 ILE A O 17
ATOM 26733 N N . HIS A 1 13 ? -0.581 -6.629 7.281 1.00 41.25 13 HIS A N 17
ATOM 26734 C CA . HIS A 1 13 ? 0.349 -6.832 8.410 1.00 71.50 13 HIS A CA 17
ATOM 26735 C C . HIS A 1 13 ? 1.492 -7.824 8.086 1.00 15.43 13 HIS A C 17
ATOM 26736 O O . HIS A 1 13 ? 2.493 -7.876 8.803 1.00 15.45 13 HIS A O 17
ATOM 26750 N N . GLN A 1 14 ? 1.357 -8.599 7.008 1.00 62.14 14 GLN A N 17
ATOM 26751 C CA . GLN A 1 14 ? 2.405 -9.556 6.609 1.00 14.44 14 GLN A CA 17
ATOM 26752 C C . GLN A 1 14 ? 3.484 -8.917 5.713 1.00 72.11 14 GLN A C 17
ATOM 26753 O O . GLN A 1 14 ? 4.523 -9.530 5.466 1.00 34.21 14 GLN A O 17
ATOM 26767 N N . ILE A 1 15 ? 3.243 -7.700 5.225 1.00 53.50 15 ILE A N 17
ATOM 26768 C CA . ILE A 1 15 ? 4.229 -6.994 4.398 1.00 61.01 15 ILE A CA 17
ATOM 26769 C C . ILE A 1 15 ? 5.403 -6.489 5.262 1.00 61.51 15 ILE A C 17
ATOM 26770 O O . ILE A 1 15 ? 5.229 -5.591 6.090 1.00 15.10 15 ILE A O 17
ATOM 26786 N N . PRO A 1 16 ? 6.611 -7.060 5.089 1.00 30.14 16 PRO A N 17
ATOM 26787 C CA . PRO A 1 16 ? 7.776 -6.719 5.920 1.00 13.51 16 PRO A CA 17
ATOM 26788 C C . PRO A 1 16 ? 8.498 -5.435 5.477 1.00 32.42 16 PRO A C 17
ATOM 26789 O O . PRO A 1 16 ? 8.137 -4.804 4.476 1.00 63.44 16 PRO A O 17
ATOM 26800 N N . LYS A 1 17 ? 9.538 -5.064 6.227 1.00 53.24 17 LYS A N 17
ATOM 26801 C CA . LYS A 1 17 ? 10.308 -3.846 5.950 1.00 65.04 17 LYS A CA 17
ATOM 26802 C C . LYS A 1 17 ? 10.914 -3.871 4.531 1.00 24.11 17 LYS A C 17
ATOM 26803 O O . LYS A 1 17 ? 11.373 -4.910 4.054 1.00 63.53 17 LYS A O 17
ATOM 26822 N N . GLY A 1 18 ? 10.904 -2.719 3.869 1.00 32.43 18 GLY A N 17
ATOM 26823 C CA . GLY A 1 18 ? 11.461 -2.601 2.522 1.00 52.25 18 GLY A CA 17
ATOM 26824 C C . GLY A 1 18 ? 10.509 -3.049 1.409 1.00 5.20 18 GLY A C 17
ATOM 26825 O O . GLY A 1 18 ? 10.527 -2.493 0.311 1.00 13.31 18 GLY A O 17
ATOM 26829 N N . LYS A 1 19 ? 9.665 -4.039 1.693 1.00 22.14 19 LYS A N 17
ATOM 26830 C CA . LYS A 1 19 ? 8.775 -4.614 0.674 1.00 63.14 19 LYS A CA 17
ATOM 26831 C C . LYS A 1 19 ? 7.455 -3.837 0.520 1.00 73.04 19 LYS A C 17
ATOM 26832 O O . LYS A 1 19 ? 7.029 -3.113 1.419 1.00 72.54 19 LYS A O 17
ATOM 26851 N N . VAL A 1 20 ? 6.821 -4.002 -0.640 1.00 13.33 20 VAL A N 17
ATOM 26852 C CA . VAL A 1 20 ? 5.525 -3.380 -0.944 1.00 2.24 20 VAL A CA 17
ATOM 26853 C C . VAL A 1 20 ? 4.617 -4.359 -1.711 1.00 31.14 20 VAL A C 17
ATOM 26854 O O . VAL A 1 20 ? 5.072 -5.392 -2.209 1.00 41.43 20 VAL A O 17
ATOM 26867 N N . SER A 1 21 ? 3.335 -4.024 -1.809 1.00 54.22 21 SER A N 17
ATOM 26868 C CA . SER A 1 21 ? 2.371 -4.830 -2.571 1.00 54.31 21 SER A CA 17
ATOM 26869 C C . SER A 1 21 ? 1.270 -3.933 -3.155 1.00 31.53 21 SER A C 17
ATOM 26870 O O . SER A 1 21 ? 1.295 -2.714 -2.977 1.00 43.13 21 SER A O 17
ATOM 26878 N N . THR A 1 22 ? 0.305 -4.528 -3.851 1.00 60.21 22 THR A N 17
ATOM 26879 C CA . THR A 1 22 ? -0.763 -3.752 -4.503 1.00 21.11 22 THR A CA 17
ATOM 26880 C C . THR A 1 22 ? -2.136 -3.994 -3.862 1.00 20.13 22 THR A C 17
ATOM 26881 O O . THR A 1 22 ? -2.358 -5.012 -3.201 1.00 21.24 22 THR A O 17
ATOM 26892 N N . TYR A 1 23 ? -3.059 -3.047 -4.067 1.00 33.02 23 TYR A N 17
ATOM 26893 C CA . TYR A 1 23 ? -4.436 -3.175 -3.569 1.00 71.13 23 TYR A CA 17
ATOM 26894 C C . TYR A 1 23 ? -5.072 -4.486 -4.049 1.00 14.12 23 TYR A C 17
ATOM 26895 O O . TYR A 1 23 ? -5.756 -5.173 -3.290 1.00 72.42 23 TYR A O 17
ATOM 26913 N N . GLY A 1 24 ? -4.830 -4.821 -5.316 1.00 12.30 24 GLY A N 17
ATOM 26914 C CA . GLY A 1 24 ? -5.341 -6.062 -5.884 1.00 75.41 24 GLY A CA 17
ATOM 26915 C C . GLY A 1 24 ? -4.797 -7.306 -5.190 1.00 61.24 24 GLY A C 17
ATOM 26916 O O . GLY A 1 24 ? -5.557 -8.209 -4.844 1.00 10.42 24 GLY A O 17
ATOM 26920 N N . GLU A 1 25 ? -3.481 -7.354 -4.981 1.00 42.22 25 GLU A N 17
ATOM 26921 C CA . GLU A 1 25 ? -2.851 -8.472 -4.264 1.00 44.10 25 GLU A CA 17
ATOM 26922 C C . GLU A 1 25 ? -3.471 -8.665 -2.871 1.00 62.53 25 GLU A C 17
ATOM 26923 O O . GLU A 1 25 ? -3.918 -9.763 -2.530 1.00 32.51 25 GLU A O 17
ATOM 26935 N N . ILE A 1 26 ? -3.505 -7.597 -2.079 1.00 54.31 26 ILE A N 17
ATOM 26936 C CA . ILE A 1 26 ? -4.088 -7.649 -0.732 1.00 43.11 26 ILE A CA 17
ATOM 26937 C C . ILE A 1 26 ? -5.566 -8.082 -0.773 1.00 33.01 26 ILE A C 17
ATOM 26938 O O . ILE A 1 26 ? -5.978 -8.989 -0.050 1.00 62.01 26 ILE A O 17
ATOM 26954 N N . ALA A 1 27 ? -6.351 -7.436 -1.634 1.00 2.40 27 ALA A N 17
ATOM 26955 C CA . ALA A 1 27 ? -7.781 -7.738 -1.770 1.00 53.42 27 ALA A CA 17
ATOM 26956 C C . ALA A 1 27 ? -8.028 -9.213 -2.137 1.00 25.01 27 ALA A C 17
ATOM 26957 O O . ALA A 1 27 ? -8.841 -9.895 -1.511 1.00 72.42 27 ALA A O 17
ATOM 26964 N N . LYS A 1 28 ? -7.313 -9.700 -3.151 1.00 73.54 28 LYS A N 17
ATOM 26965 C CA . LYS A 1 28 ? -7.454 -11.089 -3.612 1.00 41.41 28 LYS A CA 17
ATOM 26966 C C . LYS A 1 28 ? -7.058 -12.096 -2.521 1.00 62.31 28 LYS A C 17
ATOM 26967 O O . LYS A 1 28 ? -7.695 -13.137 -2.363 1.00 12.02 28 LYS A O 17
ATOM 26986 N N . MET A 1 29 ? -6.001 -11.784 -1.774 1.00 41.22 29 MET A N 17
ATOM 26987 C CA . MET A 1 29 ? -5.536 -12.663 -0.694 1.00 63.45 29 MET A CA 17
ATOM 26988 C C . MET A 1 29 ? -6.389 -12.500 0.579 1.00 43.00 29 MET A C 17
ATOM 26989 O O . MET A 1 29 ? -6.341 -13.339 1.478 1.00 72.13 29 MET A O 17
ATOM 27003 N N . ALA A 1 30 ? -7.159 -11.414 0.649 1.00 1.33 30 ALA A N 17
ATOM 27004 C CA . ALA A 1 30 ? -8.100 -11.195 1.755 1.00 5.41 30 ALA A CA 17
ATOM 27005 C C . ALA A 1 30 ? -9.449 -11.877 1.485 1.00 74.11 30 ALA A C 17
ATOM 27006 O O . ALA A 1 30 ? -10.139 -12.308 2.410 1.00 61.51 30 ALA A O 17
ATOM 27013 N N . GLY A 1 31 ? -9.814 -11.976 0.207 1.00 42.04 31 GLY A N 17
ATOM 27014 C CA . GLY A 1 31 ? -11.081 -12.599 -0.175 1.00 11.13 31 GLY A CA 17
ATOM 27015 C C . GLY A 1 31 ? -12.070 -11.624 -0.814 1.00 34.33 31 GLY A C 17
ATOM 27016 O O . GLY A 1 31 ? -13.246 -11.949 -0.984 1.00 21.44 31 GLY A O 17
ATOM 27020 N N . TYR A 1 32 ? -11.597 -10.431 -1.174 1.00 71.11 32 TYR A N 17
ATOM 27021 C CA . TYR A 1 32 ? -12.446 -9.408 -1.804 1.00 73.44 32 TYR A CA 17
ATOM 27022 C C . TYR A 1 32 ? -11.781 -8.843 -3.080 1.00 3.31 32 TYR A C 17
ATOM 27023 O O . TYR A 1 32 ? -11.399 -7.673 -3.121 1.00 73.11 32 TYR A O 17
ATOM 27041 N N . PRO A 1 33 ? -11.643 -9.666 -4.143 1.00 34.14 33 PRO A N 17
ATOM 27042 C CA . PRO A 1 33 ? -10.917 -9.274 -5.374 1.00 23.12 33 PRO A CA 17
ATOM 27043 C C . PRO A 1 33 ? -11.438 -7.980 -6.026 1.00 52.24 33 PRO A C 17
ATOM 27044 O O . PRO A 1 33 ? -10.660 -7.079 -6.347 1.00 25.51 33 PRO A O 17
ATOM 27055 N N . GLY A 1 34 ? -12.754 -7.885 -6.218 1.00 72.24 34 GLY A N 17
ATOM 27056 C CA . GLY A 1 34 ? -13.340 -6.717 -6.882 1.00 34.23 34 GLY A CA 17
ATOM 27057 C C . GLY A 1 34 ? -13.530 -5.510 -5.960 1.00 30.22 34 GLY A C 17
ATOM 27058 O O . GLY A 1 34 ? -14.558 -4.828 -6.027 1.00 21.14 34 GLY A O 17
ATOM 27062 N N . TYR A 1 35 ? -12.539 -5.237 -5.106 1.00 1.04 35 TYR A N 17
ATOM 27063 C CA . TYR A 1 35 ? -12.615 -4.119 -4.150 1.00 2.21 35 TYR A CA 17
ATOM 27064 C C . TYR A 1 35 ? -11.269 -3.389 -3.982 1.00 54.23 35 TYR A C 17
ATOM 27065 O O . TYR A 1 35 ? -11.066 -2.687 -2.991 1.00 33.33 35 TYR A O 17
ATOM 27083 N N . ALA A 1 36 ? -10.371 -3.517 -4.963 1.00 63.23 36 ALA A N 17
ATOM 27084 C CA . ALA A 1 36 ? -9.037 -2.895 -4.880 1.00 62.22 36 ALA A CA 17
ATOM 27085 C C . ALA A 1 36 ? -9.120 -1.381 -4.605 1.00 20.11 36 ALA A C 17
ATOM 27086 O O . ALA A 1 36 ? -8.477 -0.869 -3.683 1.00 34.11 36 ALA A O 17
ATOM 27093 N N . ARG A 1 37 ? -9.914 -0.671 -5.409 1.00 24.40 37 ARG A N 17
ATOM 27094 C CA . ARG A 1 37 ? -10.142 0.770 -5.214 1.00 42.24 37 ARG A CA 17
ATOM 27095 C C . ARG A 1 37 ? -10.651 1.086 -3.795 1.00 42.00 37 ARG A C 17
ATOM 27096 O O . ARG A 1 37 ? -10.278 2.100 -3.200 1.00 13.01 37 ARG A O 17
ATOM 27117 N N . HIS A 1 38 ? -11.491 0.204 -3.253 1.00 3.13 38 HIS A N 17
ATOM 27118 C CA . HIS A 1 38 ? -12.069 0.403 -1.919 1.00 71.45 38 HIS A CA 17
ATOM 27119 C C . HIS A 1 38 ? -11.020 0.190 -0.817 1.00 20.10 38 HIS A C 17
ATOM 27120 O O . HIS A 1 38 ? -11.012 0.901 0.190 1.00 62.43 38 HIS A O 17
ATOM 27134 N N . VAL A 1 39 ? -10.132 -0.785 -1.016 1.00 32.34 39 VAL A N 17
ATOM 27135 C CA . VAL A 1 39 ? -9.019 -1.019 -0.086 1.00 63.11 39 VAL A CA 17
ATOM 27136 C C . VAL A 1 39 ? -8.166 0.249 0.070 1.00 33.24 39 VAL A C 17
ATOM 27137 O O . VAL A 1 39 ? -7.849 0.664 1.185 1.00 21.22 39 VAL A O 17
ATOM 27150 N N . GLY A 1 40 ? -7.820 0.871 -1.058 1.00 21.51 40 GLY A N 17
ATOM 27151 C CA . GLY A 1 40 ? -7.059 2.118 -1.034 1.00 10.31 40 GLY A CA 17
ATOM 27152 C C . GLY A 1 40 ? -7.758 3.231 -0.255 1.00 22.32 40 GLY A C 17
ATOM 27153 O O . GLY A 1 40 ? -7.139 3.907 0.568 1.00 70.42 40 GLY A O 17
ATOM 27157 N N . LYS A 1 41 ? -9.052 3.420 -0.512 1.00 74.01 41 LYS A N 17
ATOM 27158 C CA . LYS A 1 41 ? -9.848 4.422 0.208 1.00 54.41 41 LYS A CA 17
ATOM 27159 C C . LYS A 1 41 ? -9.916 4.107 1.714 1.00 21.53 41 LYS A C 17
ATOM 27160 O O . LYS A 1 41 ? -9.892 5.010 2.553 1.00 34.22 41 LYS A O 17
ATOM 27179 N N . ALA A 1 42 ? -9.988 2.821 2.048 1.00 45.13 42 ALA A N 17
ATOM 27180 C CA . ALA A 1 42 ? -9.970 2.380 3.446 1.00 72.22 42 ALA A CA 17
ATOM 27181 C C . ALA A 1 42 ? -8.629 2.721 4.122 1.00 75.50 42 ALA A C 17
ATOM 27182 O O . ALA A 1 42 ? -8.591 3.141 5.282 1.00 62.53 42 ALA A O 17
ATOM 27189 N N . LEU A 1 43 ? -7.532 2.538 3.384 1.00 44.02 43 LEU A N 17
ATOM 27190 C CA . LEU A 1 43 ? -6.189 2.860 3.885 1.00 4.23 43 LEU A CA 17
ATOM 27191 C C . LEU A 1 43 ? -5.992 4.378 4.021 1.00 24.15 43 LEU A C 17
ATOM 27192 O O . LEU A 1 43 ? -5.385 4.854 4.981 1.00 23.01 43 LEU A O 17
ATOM 27208 N N . GLY A 1 44 ? -6.527 5.133 3.062 1.00 72.43 44 GLY A N 17
ATOM 27209 C CA . GLY A 1 44 ? -6.437 6.590 3.105 1.00 24.33 44 GLY A CA 17
ATOM 27210 C C . GLY A 1 44 ? -7.154 7.207 4.310 1.00 11.23 44 GLY A C 17
ATOM 27211 O O . GLY A 1 44 ? -6.964 8.383 4.620 1.00 3.31 44 GLY A O 17
ATOM 27215 N N . ASN A 1 45 ? -7.981 6.411 4.988 1.00 55.13 45 ASN A N 17
ATOM 27216 C CA . ASN A 1 45 ? -8.715 6.879 6.171 1.00 22.32 45 ASN A CA 17
ATOM 27217 C C . ASN A 1 45 ? -7.915 6.630 7.466 1.00 4.23 45 ASN A C 17
ATOM 27218 O O . ASN A 1 45 ? -8.251 7.161 8.526 1.00 0.22 45 ASN A O 17
ATOM 27229 N N . LEU A 1 46 ? -6.851 5.832 7.373 1.00 62.14 46 LEU A N 17
ATOM 27230 C CA . LEU A 1 46 ? -6.035 5.486 8.547 1.00 33.31 46 LEU A CA 17
ATOM 27231 C C . LEU A 1 46 ? -5.291 6.710 9.118 1.00 43.55 46 LEU A C 17
ATOM 27232 O O . LEU A 1 46 ? -4.670 7.477 8.377 1.00 52.33 46 LEU A O 17
ATOM 27248 N N . PRO A 1 47 ? -5.336 6.892 10.454 1.00 73.11 47 PRO A N 17
ATOM 27249 C CA . PRO A 1 47 ? -4.720 8.052 11.119 1.00 22.32 47 PRO A CA 17
ATOM 27250 C C . PRO A 1 47 ? -3.184 7.972 11.208 1.00 41.11 47 PRO A C 17
ATOM 27251 O O . PRO A 1 47 ? -2.586 6.896 11.106 1.00 50.03 47 PRO A O 17
ATOM 27262 N N . GLU A 1 48 ? -2.565 9.130 11.435 1.00 13.33 48 GLU A N 17
ATOM 27263 C CA . GLU A 1 48 ? -1.102 9.249 11.550 1.00 32.34 48 GLU A CA 17
ATOM 27264 C C . GLU A 1 48 ? -0.534 8.439 12.732 1.00 35.21 48 GLU A C 17
ATOM 27265 O O . GLU A 1 48 ? 0.678 8.238 12.831 1.00 11.24 48 GLU A O 17
ATOM 27277 N N . GLY A 1 49 ? -1.411 7.979 13.627 1.00 43.10 49 GLY A N 17
ATOM 27278 C CA . GLY A 1 49 ? -0.971 7.216 14.793 1.00 75.55 49 GLY A CA 17
ATOM 27279 C C . GLY A 1 49 ? -1.306 5.725 14.722 1.00 5.41 49 GLY A C 17
ATOM 27280 O O . GLY A 1 49 ? -1.306 5.039 15.745 1.00 12.23 49 GLY A O 17
ATOM 27284 N N . SER A 1 50 ? -1.595 5.216 13.521 1.00 70.41 50 SER A N 17
ATOM 27285 C CA . SER A 1 50 ? -1.886 3.782 13.341 1.00 72.23 50 SER A CA 17
ATOM 27286 C C . SER A 1 50 ? -0.598 2.945 13.297 1.00 53.00 50 SER A C 17
ATOM 27287 O O . SER A 1 50 ? 0.463 3.440 12.914 1.00 40.41 50 SER A O 17
ATOM 27295 N N . LYS A 1 51 ? -0.696 1.675 13.690 1.00 35.12 51 LYS A N 17
ATOM 27296 C CA . LYS A 1 51 ? 0.457 0.761 13.667 1.00 23.33 51 LYS A CA 17
ATOM 27297 C C . LYS A 1 51 ? 0.398 -0.169 12.440 1.00 34.43 51 LYS A C 17
ATOM 27298 O O . LYS A 1 51 ? 1.201 -1.094 12.300 1.00 12.44 51 LYS A O 17
ATOM 27317 N N . LEU A 1 52 ? -0.568 0.084 11.558 1.00 64.34 52 LEU A N 17
ATOM 27318 C CA . LEU A 1 52 ? -0.711 -0.673 10.308 1.00 74.35 52 LEU A CA 17
ATOM 27319 C C . LEU A 1 52 ? -0.013 0.057 9.148 1.00 72.24 52 LEU A C 17
ATOM 27320 O O . LEU A 1 52 ? -0.417 1.159 8.771 1.00 63.44 52 LEU A O 17
ATOM 27336 N N . PRO A 1 53 ? 1.047 -0.533 8.562 1.00 65.42 53 PRO A N 17
ATOM 27337 C CA . PRO A 1 53 ? 1.738 0.090 7.430 1.00 25.10 53 PRO A CA 17
ATOM 27338 C C . PRO A 1 53 ? 0.917 0.000 6.131 1.00 64.43 53 PRO A C 17
ATOM 27339 O O . PRO A 1 53 ? 0.982 -0.989 5.404 1.00 2.31 53 PRO A O 17
ATOM 27350 N N . TRP A 1 54 ? 0.160 1.053 5.837 1.00 51.32 54 TRP A N 17
ATOM 27351 C CA . TRP A 1 54 ? -0.678 1.094 4.631 1.00 51.21 54 TRP A CA 17
ATOM 27352 C C . TRP A 1 54 ? 0.092 1.662 3.433 1.00 4.45 54 TRP A C 17
ATOM 27353 O O . TRP A 1 54 ? -0.201 1.348 2.282 1.00 15.41 54 TRP A O 17
ATOM 27374 N N . PHE A 1 55 ? 1.093 2.489 3.722 1.00 63.24 55 PHE A N 17
ATOM 27375 C CA . PHE A 1 55 ? 1.912 3.121 2.684 1.00 65.24 55 PHE A CA 17
ATOM 27376 C C . PHE A 1 55 ? 2.606 2.088 1.778 1.00 23.40 55 PHE A C 17
ATOM 27377 O O . PHE A 1 55 ? 2.978 2.396 0.649 1.00 41.34 55 PHE A O 17
ATOM 27394 N N . ARG A 1 56 ? 2.764 0.862 2.270 1.00 45.43 56 ARG A N 17
ATOM 27395 C CA . ARG A 1 56 ? 3.393 -0.209 1.486 1.00 42.54 56 ARG A CA 17
ATOM 27396 C C . ARG A 1 56 ? 2.406 -0.862 0.502 1.00 11.03 56 ARG A C 17
ATOM 27397 O O . ARG A 1 56 ? 2.741 -1.843 -0.157 1.00 13.43 56 ARG A O 17
ATOM 27418 N N . VAL A 1 57 ? 1.194 -0.315 0.403 1.00 25.20 57 VAL A N 17
ATOM 27419 C CA . VAL A 1 57 ? 0.186 -0.835 -0.528 1.00 13.25 57 VAL A CA 17
ATOM 27420 C C . VAL A 1 57 ? -0.155 0.203 -1.618 1.00 50.00 57 VAL A C 17
ATOM 27421 O O . VAL A 1 57 ? -0.749 1.249 -1.342 1.00 40.50 57 VAL A O 17
ATOM 27434 N N . ILE A 1 58 ? 0.237 -0.091 -2.854 1.00 20.01 58 ILE A N 17
ATOM 27435 C CA . ILE A 1 58 ? -0.008 0.797 -4.001 1.00 11.31 58 ILE A CA 17
ATOM 27436 C C . ILE A 1 58 ? -0.902 0.112 -5.049 1.00 32.13 58 ILE A C 17
ATOM 27437 O O . ILE A 1 58 ? -1.492 -0.929 -4.777 1.00 54.34 58 ILE A O 17
ATOM 27453 N N . ASN A 1 59 ? -1.032 0.697 -6.239 1.00 2.54 59 ASN A N 17
ATOM 27454 C CA . ASN A 1 59 ? -1.905 0.121 -7.273 1.00 41.10 59 ASN A CA 17
ATOM 27455 C C . ASN A 1 59 ? -1.135 -0.831 -8.204 1.00 24.34 59 ASN A C 17
ATOM 27456 O O . ASN A 1 59 ? 0.098 -0.861 -8.200 1.00 43.14 59 ASN A O 17
ATOM 27467 N N . SER A 1 60 ? -1.875 -1.602 -9.005 1.00 24.32 60 SER A N 17
ATOM 27468 C CA . SER A 1 60 ? -1.286 -2.618 -9.904 1.00 41.31 60 SER A CA 17
ATOM 27469 C C . SER A 1 60 ? -0.296 -2.013 -10.913 1.00 5.54 60 SER A C 17
ATOM 27470 O O . SER A 1 60 ? 0.526 -2.727 -11.493 1.00 41.34 60 SER A O 17
ATOM 27478 N N . GLN A 1 61 ? -0.376 -0.702 -11.124 1.00 1.25 61 GLN A N 17
ATOM 27479 C CA . GLN A 1 61 ? 0.525 -0.008 -12.055 1.00 74.23 61 GLN A CA 17
ATOM 27480 C C . GLN A 1 61 ? 1.842 0.400 -11.374 1.00 5.43 61 GLN A C 17
ATOM 27481 O O . GLN A 1 61 ? 2.691 1.059 -11.983 1.00 62.21 61 GLN A O 17
ATOM 27495 N N . GLY A 1 62 ? 2.012 -0.004 -10.116 1.00 14.13 62 GLY A N 17
ATOM 27496 C CA . GLY A 1 62 ? 3.199 0.370 -9.359 1.00 20.24 62 GLY A CA 17
ATOM 27497 C C . GLY A 1 62 ? 3.243 1.860 -9.046 1.00 13.41 62 GLY A C 17
ATOM 27498 O O . GLY A 1 62 ? 4.305 2.480 -9.084 1.00 12.51 62 GLY A O 17
ATOM 27502 N N . LYS A 1 63 ? 2.081 2.433 -8.742 1.00 41.13 63 LYS A N 17
ATOM 27503 C CA . LYS A 1 63 ? 1.964 3.872 -8.483 1.00 50.22 63 LYS A CA 17
ATOM 27504 C C . LYS A 1 63 ? 1.178 4.163 -7.197 1.00 22.44 63 LYS A C 17
ATOM 27505 O O . LYS A 1 63 ? 0.375 3.349 -6.734 1.00 60.33 63 LYS A O 17
ATOM 27524 N N . ILE A 1 64 ? 1.417 5.339 -6.634 1.00 32.44 64 ILE A N 17
ATOM 27525 C CA . ILE A 1 64 ? 0.660 5.831 -5.487 1.00 4.35 64 ILE A CA 17
ATOM 27526 C C . ILE A 1 64 ? -0.701 6.378 -5.949 1.00 4.13 64 ILE A C 17
ATOM 27527 O O . ILE A 1 64 ? -0.781 7.460 -6.536 1.00 11.12 64 ILE A O 17
ATOM 27543 N N . SER A 1 65 ? -1.763 5.607 -5.708 1.00 50.04 65 SER A N 17
ATOM 27544 C CA . SER A 1 65 ? -3.115 5.979 -6.160 1.00 3.11 65 SER A CA 17
ATOM 27545 C C . SER A 1 65 ? -3.603 7.273 -5.496 1.00 24.05 65 SER A C 17
ATOM 27546 O O . SER A 1 65 ? -4.460 7.977 -6.038 1.00 5.41 65 SER A O 17
ATOM 27554 N N . LEU A 1 66 ? -3.066 7.570 -4.316 1.00 0.25 66 LEU A N 17
ATOM 27555 C CA . LEU A 1 66 ? -3.397 8.807 -3.605 1.00 72.22 66 LEU A CA 17
ATOM 27556 C C . LEU A 1 66 ? -2.704 10.013 -4.254 1.00 11.13 66 LEU A C 17
ATOM 27557 O O . LEU A 1 66 ? -1.577 9.908 -4.742 1.00 14.45 66 LEU A O 17
ATOM 27573 N N . LYS A 1 67 ? -3.372 11.163 -4.250 1.00 33.11 67 LYS A N 17
ATOM 27574 C CA . LYS A 1 67 ? -2.850 12.351 -4.935 1.00 74.42 67 LYS A CA 17
ATOM 27575 C C . LYS A 1 67 ? -2.951 13.610 -4.061 1.00 61.53 67 LYS A C 17
ATOM 27576 O O . LYS A 1 67 ? -3.555 13.594 -2.988 1.00 2.13 67 LYS A O 17
ATOM 27595 N N . GLY A 1 68 ? -2.342 14.702 -4.526 1.00 5.40 68 GLY A N 17
ATOM 27596 C CA . GLY A 1 68 ? -2.333 15.940 -3.756 1.00 43.35 68 GLY A CA 17
ATOM 27597 C C . GLY A 1 68 ? -1.592 15.802 -2.430 1.00 61.24 68 GLY A C 17
ATOM 27598 O O . GLY A 1 68 ? -0.412 15.443 -2.405 1.00 31.45 68 GLY A O 17
ATOM 27602 N N . ARG A 1 69 ? -2.282 16.071 -1.326 1.00 54.01 69 ARG A N 17
ATOM 27603 C CA . ARG A 1 69 ? -1.675 15.980 0.009 1.00 20.34 69 ARG A CA 17
ATOM 27604 C C . ARG A 1 69 ? -1.429 14.518 0.411 1.00 11.41 69 ARG A C 17
ATOM 27605 O O . ARG A 1 69 ? -0.450 14.202 1.092 1.00 42.33 69 ARG A O 17
ATOM 27626 N N . ASP A 1 70 ? -2.317 13.625 -0.025 1.00 35.22 70 ASP A N 17
ATOM 27627 C CA . ASP A 1 70 ? -2.214 12.202 0.309 1.00 70.52 70 ASP A CA 17
ATOM 27628 C C . ASP A 1 70 ? -1.076 11.511 -0.462 1.00 22.23 70 ASP A C 17
ATOM 27629 O O . ASP A 1 70 ? -0.619 10.434 -0.072 1.00 55.43 70 ASP A O 17
ATOM 27638 N N . LEU A 1 71 ? -0.612 12.136 -1.547 1.00 52.03 71 LEU A N 17
ATOM 27639 C CA . LEU A 1 71 ? 0.508 11.589 -2.319 1.00 2.44 71 LEU A CA 17
ATOM 27640 C C . LEU A 1 71 ? 1.790 11.617 -1.474 1.00 64.31 71 LEU A C 17
ATOM 27641 O O . LEU A 1 71 ? 2.436 10.590 -1.282 1.00 51.43 71 LEU A O 17
ATOM 27657 N N . ASP A 1 72 ? 2.147 12.798 -0.962 1.00 71.32 72 ASP A N 17
ATOM 27658 C CA . ASP A 1 72 ? 3.313 12.936 -0.079 1.00 64.33 72 ASP A CA 17
ATOM 27659 C C . ASP A 1 72 ? 3.083 12.227 1.264 1.00 34.35 72 ASP A C 17
ATOM 27660 O O . ASP A 1 72 ? 4.030 11.816 1.927 1.00 72.02 72 ASP A O 17
ATOM 27669 N N . ARG A 1 73 ? 1.822 12.094 1.657 1.00 72.24 73 ARG A N 17
ATOM 27670 C CA . ARG A 1 73 ? 1.447 11.309 2.841 1.00 72.23 73 ARG A CA 17
ATOM 27671 C C . ARG A 1 73 ? 2.035 9.883 2.753 1.00 10.22 73 ARG A C 17
ATOM 27672 O O . ARG A 1 73 ? 2.880 9.487 3.565 1.00 25.14 73 ARG A O 17
ATOM 27693 N N . GLN A 1 74 ? 1.611 9.133 1.735 1.00 30.50 74 GLN A N 17
ATOM 27694 C CA . GLN A 1 74 ? 2.122 7.776 1.495 1.00 62.13 74 GLN A CA 17
ATOM 27695 C C . GLN A 1 74 ? 3.609 7.800 1.085 1.00 51.32 74 GLN A C 17
ATOM 27696 O O . GLN A 1 74 ? 4.425 7.048 1.621 1.00 32.14 74 GLN A O 17
ATOM 27710 N N . LYS A 1 75 ? 3.948 8.687 0.151 1.00 31.23 75 LYS A N 17
ATOM 27711 C CA . LYS A 1 75 ? 5.327 8.843 -0.342 1.00 70.50 75 LYS A CA 17
ATOM 27712 C C . LYS A 1 75 ? 6.344 9.033 0.796 1.00 70.44 75 LYS A C 17
ATOM 27713 O O . LYS A 1 75 ? 7.360 8.345 0.848 1.00 60.53 75 LYS A O 17
ATOM 27732 N N . GLN A 1 76 ? 6.069 9.961 1.704 1.00 60.41 76 GLN A N 17
ATOM 27733 C CA . GLN A 1 76 ? 7.001 10.272 2.791 1.00 42.42 76 GLN A CA 17
ATOM 27734 C C . GLN A 1 76 ? 7.069 9.142 3.828 1.00 64.03 76 GLN A C 17
ATOM 27735 O O . GLN A 1 76 ? 8.109 8.933 4.462 1.00 74.12 76 GLN A O 17
ATOM 27749 N N . LYS A 1 77 ? 5.964 8.419 4.016 1.00 60.11 77 LYS A N 17
ATOM 27750 C CA . LYS A 1 77 ? 5.984 7.211 4.851 1.00 30.02 77 LYS A CA 17
ATOM 27751 C C . LYS A 1 77 ? 6.883 6.125 4.225 1.00 52.51 77 LYS A C 17
ATOM 27752 O O . LYS A 1 77 ? 7.555 5.371 4.931 1.00 71.25 77 LYS A O 17
ATOM 27771 N N . LEU A 1 78 ? 6.889 6.062 2.894 1.00 71.22 78 LEU A N 17
ATOM 27772 C CA . LEU A 1 78 ? 7.772 5.152 2.148 1.00 12.30 78 LEU A CA 17
ATOM 27773 C C . LEU A 1 78 ? 9.241 5.597 2.243 1.00 53.12 78 LEU A C 17
ATOM 27774 O O . LEU A 1 78 ? 10.134 4.788 2.509 1.00 0.44 78 LEU A O 17
ATOM 27790 N N . GLU A 1 79 ? 9.480 6.888 2.018 1.00 42.14 79 GLU A N 17
ATOM 27791 C CA . GLU A 1 79 ? 10.821 7.474 2.148 1.00 31.14 79 GLU A CA 17
ATOM 27792 C C . GLU A 1 79 ? 11.391 7.261 3.558 1.00 11.13 79 GLU A C 17
ATOM 27793 O O . GLU A 1 79 ? 12.602 7.125 3.737 1.00 40.23 79 GLU A O 17
ATOM 27805 N N . ALA A 1 80 ? 10.508 7.221 4.555 1.00 12.52 80 ALA A N 17
ATOM 27806 C CA . ALA A 1 80 ? 10.904 6.895 5.928 1.00 11.21 80 ALA A CA 17
ATOM 27807 C C . ALA A 1 80 ? 11.565 5.509 6.005 1.00 21.52 80 ALA A C 17
ATOM 27808 O O . ALA A 1 80 ? 12.479 5.289 6.800 1.00 70.41 80 ALA A O 17
ATOM 27815 N N . GLU A 1 81 ? 11.103 4.581 5.167 1.00 0.31 81 GLU A N 17
ATOM 27816 C CA . GLU A 1 81 ? 11.653 3.218 5.123 1.00 1.24 81 GLU A CA 17
ATOM 27817 C C . GLU A 1 81 ? 12.848 3.114 4.157 1.00 52.35 81 GLU A C 17
ATOM 27818 O O . GLU A 1 81 ? 13.560 2.108 4.143 1.00 61.34 81 GLU A O 17
ATOM 27830 N N . GLY A 1 82 ? 13.049 4.151 3.347 1.00 12.12 82 GLY A N 17
ATOM 27831 C CA . GLY A 1 82 ? 14.138 4.152 2.370 1.00 70.45 82 GLY A CA 17
ATOM 27832 C C . GLY A 1 82 ? 13.783 3.416 1.078 1.00 42.31 82 GLY A C 17
ATOM 27833 O O . GLY A 1 82 ? 14.495 2.501 0.659 1.00 71.52 82 GLY A O 17
ATOM 27837 N N . ILE A 1 83 ? 12.678 3.820 0.449 1.00 64.54 83 ILE A N 17
ATOM 27838 C CA . ILE A 1 83 ? 12.200 3.195 -0.795 1.00 64.43 83 ILE A CA 17
ATOM 27839 C C . ILE A 1 83 ? 12.225 4.195 -1.967 1.00 42.53 83 ILE A C 17
ATOM 27840 O O . ILE A 1 83 ? 11.835 5.349 -1.811 1.00 52.33 83 ILE A O 17
ATOM 27856 N N . GLU A 1 84 ? 12.682 3.755 -3.142 1.00 4.22 84 GLU A N 17
ATOM 27857 C CA . GLU A 1 84 ? 12.758 4.639 -4.315 1.00 53.44 84 GLU A CA 17
ATOM 27858 C C . GLU A 1 84 ? 11.363 5.059 -4.807 1.00 51.32 84 GLU A C 17
ATOM 27859 O O . GLU A 1 84 ? 10.727 4.345 -5.584 1.00 53.32 84 GLU A O 17
ATOM 27871 N N . VAL A 1 85 ? 10.877 6.201 -4.330 1.00 20.02 85 VAL A N 17
ATOM 27872 C CA . VAL A 1 85 ? 9.620 6.766 -4.829 1.00 5.31 85 VAL A CA 17
ATOM 27873 C C . VAL A 1 85 ? 9.880 7.705 -6.020 1.00 45.00 85 VAL A C 17
ATOM 27874 O O . VAL A 1 85 ? 10.334 8.837 -5.844 1.00 10.13 85 VAL A O 17
ATOM 27887 N N . SER A 1 86 ? 9.611 7.225 -7.233 1.00 13.11 86 SER A N 17
ATOM 27888 C CA . SER A 1 86 ? 9.846 8.011 -8.456 1.00 34.04 86 SER A CA 17
ATOM 27889 C C . SER A 1 86 ? 8.957 9.263 -8.525 1.00 53.31 86 SER A C 17
ATOM 27890 O O . SER A 1 86 ? 7.930 9.346 -7.848 1.00 40.12 86 SER A O 17
ATOM 27898 N N . GLU A 1 87 ? 9.349 10.189 -9.409 1.00 50.21 87 GLU A N 17
ATOM 27899 C CA . GLU A 1 87 ? 8.798 11.561 -9.498 1.00 21.54 87 GLU A CA 17
ATOM 27900 C C . GLU A 1 87 ? 7.288 11.688 -9.181 1.00 13.31 87 GLU A C 17
ATOM 27901 O O . GLU A 1 87 ? 6.899 12.426 -8.271 1.00 42.25 87 GLU A O 17
ATOM 27913 N N . ILE A 1 88 ? 6.444 10.974 -9.921 1.00 31.42 88 ILE A N 17
ATOM 27914 C CA . ILE A 1 88 ? 4.980 11.117 -9.776 1.00 50.12 88 ILE A CA 17
ATOM 27915 C C . ILE A 1 88 ? 4.385 10.105 -8.781 1.00 75.32 88 ILE A C 17
ATOM 27916 O O . ILE A 1 88 ? 3.188 9.807 -8.813 1.00 5.01 88 ILE A O 17
ATOM 27932 N N . GLY A 1 89 ? 5.224 9.611 -7.877 1.00 74.22 89 GLY A N 17
ATOM 27933 C CA . GLY A 1 89 ? 4.797 8.598 -6.925 1.00 54.02 89 GLY A CA 17
ATOM 27934 C C . GLY A 1 89 ? 4.768 7.202 -7.530 1.00 62.34 89 GLY A C 17
ATOM 27935 O O . GLY A 1 89 ? 3.791 6.474 -7.385 1.00 71.45 89 GLY A O 17
ATOM 27939 N N . LYS A 1 90 ? 5.841 6.827 -8.222 1.00 42.25 90 LYS A N 17
ATOM 27940 C CA . LYS A 1 90 ? 5.930 5.495 -8.848 1.00 44.41 90 LYS A CA 17
ATOM 27941 C C . LYS A 1 90 ? 6.993 4.622 -8.163 1.00 25.04 90 LYS A C 17
ATOM 27942 O O . LYS A 1 90 ? 8.117 5.060 -7.939 1.00 12.32 90 LYS A O 17
ATOM 27961 N N . ILE A 1 91 ? 6.632 3.384 -7.835 1.00 24.44 91 ILE A N 17
ATOM 27962 C CA . ILE A 1 91 ? 7.530 2.477 -7.106 1.00 12.21 91 ILE A CA 17
ATOM 27963 C C . ILE A 1 91 ? 7.897 1.243 -7.947 1.00 60.02 91 ILE A C 17
ATOM 27964 O O . ILE A 1 91 ? 7.038 0.639 -8.595 1.00 14.12 91 ILE A O 17
ATOM 27980 N N . ALA A 1 92 ? 9.177 0.876 -7.935 1.00 23.03 92 ALA A N 17
ATOM 27981 C CA . ALA A 1 92 ? 9.661 -0.292 -8.676 1.00 70.11 92 ALA A CA 17
ATOM 27982 C C . ALA A 1 92 ? 9.201 -1.603 -8.021 1.00 2.32 92 ALA A C 17
ATOM 27983 O O . ALA A 1 92 ? 9.850 -2.117 -7.105 1.00 1.32 92 ALA A O 17
ATOM 27990 N N . LEU A 1 93 ? 8.074 -2.138 -8.493 1.00 23.43 93 LEU A N 17
ATOM 27991 C CA . LEU A 1 93 ? 7.505 -3.370 -7.934 1.00 74.14 93 LEU A CA 17
ATOM 27992 C C . LEU A 1 93 ? 8.516 -4.528 -7.920 1.00 61.00 93 LEU A C 17
ATOM 27993 O O . LEU A 1 93 ? 8.811 -5.070 -6.864 1.00 55.44 93 LEU A O 17
ATOM 28009 N N . ARG A 1 94 ? 9.074 -4.885 -9.078 1.00 33.45 94 ARG A N 17
ATOM 28010 C CA . ARG A 1 94 ? 10.015 -6.019 -9.162 1.00 30.04 94 ARG A CA 17
ATOM 28011 C C . ARG A 1 94 ? 11.174 -5.900 -8.154 1.00 25.41 94 ARG A C 17
ATOM 28012 O O . ARG A 1 94 ? 11.719 -6.908 -7.703 1.00 20.43 94 ARG A O 17
ATOM 28033 N N . LYS A 1 95 ? 11.536 -4.670 -7.791 1.00 64.24 95 LYS A N 17
ATOM 28034 C CA . LYS A 1 95 ? 12.627 -4.434 -6.837 1.00 21.51 95 LYS A CA 17
ATOM 28035 C C . LYS A 1 95 ? 12.145 -4.519 -5.374 1.00 34.24 95 LYS A C 17
ATOM 28036 O O . LYS A 1 95 ? 12.889 -4.952 -4.494 1.00 21.31 95 LYS A O 17
ATOM 28055 N N . TYR A 1 96 ? 10.902 -4.114 -5.114 1.00 44.01 96 TYR A N 17
ATOM 28056 C CA . TYR A 1 96 ? 10.392 -4.032 -3.734 1.00 32.04 96 TYR A CA 17
ATOM 28057 C C . TYR A 1 96 ? 9.209 -4.970 -3.481 1.00 63.43 96 TYR A C 17
ATOM 28058 O O . TYR A 1 96 ? 8.607 -4.933 -2.413 1.00 45.14 96 TYR A O 17
ATOM 28076 N N . LYS A 1 97 ? 8.882 -5.819 -4.442 1.00 62.55 97 LYS A N 17
ATOM 28077 C CA . LYS A 1 97 ? 7.690 -6.656 -4.347 1.00 74.40 97 LYS A CA 17
ATOM 28078 C C . LYS A 1 97 ? 7.764 -7.639 -3.172 1.00 34.32 97 LYS A C 17
ATOM 28079 O O . LYS A 1 97 ? 8.751 -8.364 -3.006 1.00 62.45 97 LYS A O 17
ATOM 28098 N N . TRP A 1 98 ? 6.716 -7.644 -2.357 1.00 32.54 98 TRP A N 17
ATOM 28099 C CA . TRP A 1 98 ? 6.586 -8.591 -1.254 1.00 44.10 98 TRP A CA 17
ATOM 28100 C C . TRP A 1 98 ? 6.344 -10.011 -1.781 1.00 44.22 98 TRP A C 17
ATOM 28101 O O . TRP A 1 98 ? 5.339 -10.277 -2.439 1.00 74.23 98 TRP A O 17
ATOM 28122 N N . GLN A 1 99 ? 7.281 -10.915 -1.503 1.00 45.33 99 GLN A N 17
ATOM 28123 C CA . GLN A 1 99 ? 7.163 -12.311 -1.928 1.00 22.42 99 GLN A CA 17
ATOM 28124 C C . GLN A 1 99 ? 7.029 -13.251 -0.718 1.00 63.20 99 GLN A C 17
ATOM 28125 O O . GLN A 1 99 ? 8.032 -13.670 -0.134 1.00 43.31 99 GLN A O 17
ATOM 28139 N N . PRO A 1 100 ? 5.785 -13.555 -0.293 1.00 13.25 100 PRO A N 17
ATOM 28140 C CA . PRO A 1 100 ? 5.531 -14.534 0.782 1.00 55.22 100 PRO A CA 17
ATOM 28141 C C . PRO A 1 100 ? 5.939 -15.959 0.373 1.00 4.51 100 PRO A C 17
ATOM 28142 O O . PRO A 1 100 ? 6.369 -16.763 1.206 1.00 23.51 100 PRO A O 17
ATOM 28153 N N . LEU A 1 101 ? 5.794 -16.258 -0.919 1.00 60.44 101 LEU A N 17
ATOM 28154 C CA . LEU A 1 101 ? 6.202 -17.552 -1.471 1.00 22.22 101 LEU A CA 17
ATOM 28155 C C . LEU A 1 101 ? 7.725 -17.607 -1.653 1.00 45.23 101 LEU A C 17
ATOM 28156 O O . LEU A 1 101 ? 8.299 -16.826 -2.416 1.00 52.35 101 LEU A O 17
ATOM 28172 N N . GLU A 1 102 ? 8.371 -18.529 -0.953 1.00 65.23 102 GLU A N 17
ATOM 28173 C CA . GLU A 1 102 ? 9.838 -18.643 -0.973 1.00 40.44 102 GLU A CA 17
ATOM 28174 C C . GLU A 1 102 ? 10.325 -19.723 -1.969 1.00 44.11 102 GLU A C 17
ATOM 28175 O O . GLU A 1 102 ? 10.075 -20.928 -1.737 1.00 38.24 102 GLU A O 17
ATOM 28187 N N . MET A 1 1 ? -17.080 -2.375 12.270 1.00 0.00 1 MET A N 18
ATOM 28188 C CA . MET A 1 1 ? -15.835 -2.900 11.639 1.00 52.33 1 MET A CA 18
ATOM 28189 C C . MET A 1 1 ? -16.119 -4.192 10.851 1.00 52.24 1 MET A C 18
ATOM 28190 O O . MET A 1 1 ? -16.213 -5.279 11.429 1.00 30.34 1 MET A O 18
ATOM 28206 N N . ASP A 1 2 ? -16.261 -4.064 9.533 1.00 51.12 2 ASP A N 18
ATOM 28207 C CA . ASP A 1 2 ? -16.637 -5.197 8.671 1.00 51.21 2 ASP A CA 18
ATOM 28208 C C . ASP A 1 2 ? -15.484 -6.186 8.455 1.00 13.34 2 ASP A C 18
ATOM 28209 O O . ASP A 1 2 ? -14.308 -5.821 8.547 1.00 53.14 2 ASP A O 18
ATOM 28218 N N . GLN A 1 3 ? -15.835 -7.441 8.152 1.00 21.23 3 GLN A N 18
ATOM 28219 C CA . GLN A 1 3 ? -14.842 -8.471 7.820 1.00 62.02 3 GLN A CA 18
ATOM 28220 C C . GLN A 1 3 ? -13.917 -8.011 6.688 1.00 13.41 3 GLN A C 18
ATOM 28221 O O . GLN A 1 3 ? -12.717 -8.252 6.731 1.00 55.11 3 GLN A O 18
ATOM 28235 N N . PHE A 1 4 ? -14.479 -7.336 5.686 1.00 24.30 4 PHE A N 18
ATOM 28236 C CA . PHE A 1 4 ? -13.684 -6.792 4.579 1.00 23.31 4 PHE A CA 18
ATOM 28237 C C . PHE A 1 4 ? -12.494 -5.981 5.101 1.00 2.53 4 PHE A C 18
ATOM 28238 O O . PHE A 1 4 ? -11.344 -6.232 4.738 1.00 24.45 4 PHE A O 18
ATOM 28255 N N . LEU A 1 5 ? -12.787 -5.021 5.969 1.00 65.05 5 LEU A N 18
ATOM 28256 C CA . LEU A 1 5 ? -11.761 -4.158 6.560 1.00 43.22 5 LEU A CA 18
ATOM 28257 C C . LEU A 1 5 ? -10.753 -4.976 7.380 1.00 21.51 5 LEU A C 18
ATOM 28258 O O . LEU A 1 5 ? -9.542 -4.803 7.250 1.00 35.41 5 LEU A O 18
ATOM 28274 N N . VAL A 1 6 ? -11.269 -5.876 8.215 1.00 54.22 6 VAL A N 18
ATOM 28275 C CA . VAL A 1 6 ? -10.426 -6.723 9.065 1.00 2.35 6 VAL A CA 18
ATOM 28276 C C . VAL A 1 6 ? -9.476 -7.606 8.234 1.00 40.52 6 VAL A C 18
ATOM 28277 O O . VAL A 1 6 ? -8.288 -7.711 8.540 1.00 43.45 6 VAL A O 18
ATOM 28290 N N . GLN A 1 7 ? -10.001 -8.223 7.177 1.00 22.21 7 GLN A N 18
ATOM 28291 C CA . GLN A 1 7 ? -9.221 -9.159 6.356 1.00 75.53 7 GLN A CA 18
ATOM 28292 C C . GLN A 1 7 ? -8.116 -8.447 5.565 1.00 5.35 7 GLN A C 18
ATOM 28293 O O . GLN A 1 7 ? -6.951 -8.843 5.625 1.00 55.22 7 GLN A O 18
ATOM 28307 N N . ILE A 1 8 ? -8.477 -7.395 4.825 1.00 52.51 8 ILE A N 18
ATOM 28308 C CA . ILE A 1 8 ? -7.491 -6.658 4.024 1.00 41.30 8 ILE A CA 18
ATOM 28309 C C . ILE A 1 8 ? -6.356 -6.106 4.904 1.00 11.04 8 ILE A C 18
ATOM 28310 O O . ILE A 1 8 ? -5.182 -6.217 4.552 1.00 51.32 8 ILE A O 18
ATOM 28326 N N . PHE A 1 9 ? -6.709 -5.543 6.063 1.00 62.53 9 PHE A N 18
ATOM 28327 C CA . PHE A 1 9 ? -5.710 -5.062 7.025 1.00 65.34 9 PHE A CA 18
ATOM 28328 C C . PHE A 1 9 ? -4.857 -6.226 7.548 1.00 74.33 9 PHE A C 18
ATOM 28329 O O . PHE A 1 9 ? -3.624 -6.145 7.588 1.00 44.43 9 PHE A O 18
ATOM 28346 N N . ALA A 1 10 ? -5.527 -7.315 7.929 1.00 54.23 10 ALA A N 18
ATOM 28347 C CA . ALA A 1 10 ? -4.851 -8.515 8.431 1.00 12.13 10 ALA A CA 18
ATOM 28348 C C . ALA A 1 10 ? -3.759 -8.993 7.469 1.00 75.22 10 ALA A C 18
ATOM 28349 O O . ALA A 1 10 ? -2.653 -9.313 7.893 1.00 14.02 10 ALA A O 18
ATOM 28356 N N . VAL A 1 11 ? -4.071 -9.020 6.174 1.00 74.01 11 VAL A N 18
ATOM 28357 C CA . VAL A 1 11 ? -3.109 -9.452 5.151 1.00 63.23 11 VAL A CA 18
ATOM 28358 C C . VAL A 1 11 ? -1.894 -8.512 5.091 1.00 71.23 11 VAL A C 18
ATOM 28359 O O . VAL A 1 11 ? -0.747 -8.964 5.030 1.00 42.34 11 VAL A O 18
ATOM 28372 N N . ILE A 1 12 ? -2.155 -7.206 5.138 1.00 23.33 12 ILE A N 18
ATOM 28373 C CA . ILE A 1 12 ? -1.095 -6.185 5.062 1.00 53.42 12 ILE A CA 18
ATOM 28374 C C . ILE A 1 12 ? -0.056 -6.340 6.191 1.00 41.54 12 ILE A C 18
ATOM 28375 O O . ILE A 1 12 ? 1.127 -6.052 6.004 1.00 74.53 12 ILE A O 18
ATOM 28391 N N . HIS A 1 13 ? -0.496 -6.813 7.359 1.00 54.32 13 HIS A N 18
ATOM 28392 C CA . HIS A 1 13 ? 0.416 -7.037 8.497 1.00 22.41 13 HIS A CA 18
ATOM 28393 C C . HIS A 1 13 ? 1.533 -8.061 8.186 1.00 43.33 13 HIS A C 18
ATOM 28394 O O . HIS A 1 13 ? 2.469 -8.215 8.975 1.00 23.34 13 HIS A O 18
ATOM 28408 N N . GLN A 1 14 ? 1.435 -8.765 7.054 1.00 71.23 14 GLN A N 18
ATOM 28409 C CA . GLN A 1 14 ? 2.467 -9.741 6.648 1.00 32.14 14 GLN A CA 18
ATOM 28410 C C . GLN A 1 14 ? 3.537 -9.122 5.730 1.00 54.11 14 GLN A C 18
ATOM 28411 O O . GLN A 1 14 ? 4.491 -9.801 5.340 1.00 14.31 14 GLN A O 18
ATOM 28425 N N . ILE A 1 15 ? 3.382 -7.846 5.382 1.00 15.44 15 ILE A N 18
ATOM 28426 C CA . ILE A 1 15 ? 4.355 -7.158 4.523 1.00 43.01 15 ILE A CA 18
ATOM 28427 C C . ILE A 1 15 ? 5.574 -6.671 5.339 1.00 1.34 15 ILE A C 18
ATOM 28428 O O . ILE A 1 15 ? 5.444 -5.802 6.208 1.00 22.35 15 ILE A O 18
ATOM 28444 N N . PRO A 1 16 ? 6.775 -7.235 5.079 1.00 30.55 16 PRO A N 18
ATOM 28445 C CA . PRO A 1 16 ? 8.011 -6.854 5.790 1.00 0.10 16 PRO A CA 18
ATOM 28446 C C . PRO A 1 16 ? 8.486 -5.430 5.452 1.00 22.03 16 PRO A C 18
ATOM 28447 O O . PRO A 1 16 ? 7.969 -4.783 4.536 1.00 53.00 16 PRO A O 18
ATOM 28458 N N . LYS A 1 17 ? 9.489 -4.952 6.182 1.00 44.21 17 LYS A N 18
ATOM 28459 C CA . LYS A 1 17 ? 10.010 -3.601 5.973 1.00 43.33 17 LYS A CA 18
ATOM 28460 C C . LYS A 1 17 ? 10.691 -3.473 4.603 1.00 1.42 17 LYS A C 18
ATOM 28461 O O . LYS A 1 17 ? 11.483 -4.329 4.204 1.00 51.32 17 LYS A O 18
ATOM 28480 N N . GLY A 1 18 ? 10.363 -2.407 3.882 1.00 14.41 18 GLY A N 18
ATOM 28481 C CA . GLY A 1 18 ? 10.951 -2.170 2.568 1.00 24.34 18 GLY A CA 18
ATOM 28482 C C . GLY A 1 18 ? 10.088 -2.687 1.422 1.00 11.21 18 GLY A C 18
ATOM 28483 O O . GLY A 1 18 ? 10.165 -2.182 0.305 1.00 0.31 18 GLY A O 18
ATOM 28487 N N . LYS A 1 19 ? 9.248 -3.685 1.701 1.00 45.31 19 LYS A N 18
ATOM 28488 C CA . LYS A 1 19 ? 8.406 -4.299 0.666 1.00 71.01 19 LYS A CA 18
ATOM 28489 C C . LYS A 1 19 ? 7.071 -3.554 0.470 1.00 34.33 19 LYS A C 18
ATOM 28490 O O . LYS A 1 19 ? 6.595 -2.843 1.363 1.00 32.42 19 LYS A O 18
ATOM 28509 N N . VAL A 1 20 ? 6.479 -3.731 -0.715 1.00 21.54 20 VAL A N 18
ATOM 28510 C CA . VAL A 1 20 ? 5.167 -3.159 -1.052 1.00 54.32 20 VAL A CA 18
ATOM 28511 C C . VAL A 1 20 ? 4.330 -4.160 -1.870 1.00 32.55 20 VAL A C 18
ATOM 28512 O O . VAL A 1 20 ? 4.874 -5.028 -2.555 1.00 71.03 20 VAL A O 18
ATOM 28525 N N . SER A 1 21 ? 3.010 -4.041 -1.797 1.00 55.21 21 SER A N 18
ATOM 28526 C CA . SER A 1 21 ? 2.106 -4.890 -2.590 1.00 0.33 21 SER A CA 18
ATOM 28527 C C . SER A 1 21 ? 0.991 -4.050 -3.226 1.00 13.33 21 SER A C 18
ATOM 28528 O O . SER A 1 21 ? 0.941 -2.833 -3.046 1.00 2.53 21 SER A O 18
ATOM 28536 N N . THR A 1 22 ? 0.099 -4.695 -3.974 1.00 11.20 22 THR A N 18
ATOM 28537 C CA . THR A 1 22 ? -0.971 -3.981 -4.684 1.00 72.25 22 THR A CA 18
ATOM 28538 C C . THR A 1 22 ? -2.353 -4.273 -4.090 1.00 11.54 22 THR A C 18
ATOM 28539 O O . THR A 1 22 ? -2.571 -5.315 -3.465 1.00 63.55 22 THR A O 18
ATOM 28550 N N . TYR A 1 23 ? -3.290 -3.344 -4.293 1.00 35.21 23 TYR A N 18
ATOM 28551 C CA . TYR A 1 23 ? -4.677 -3.516 -3.831 1.00 40.23 23 TYR A CA 18
ATOM 28552 C C . TYR A 1 23 ? -5.297 -4.826 -4.346 1.00 45.54 23 TYR A C 18
ATOM 28553 O O . TYR A 1 23 ? -6.088 -5.464 -3.651 1.00 60.11 23 TYR A O 18
ATOM 28571 N N . GLY A 1 24 ? -4.927 -5.219 -5.562 1.00 41.24 24 GLY A N 18
ATOM 28572 C CA . GLY A 1 24 ? -5.405 -6.476 -6.125 1.00 1.00 24 GLY A CA 18
ATOM 28573 C C . GLY A 1 24 ? -4.906 -7.695 -5.355 1.00 20.01 24 GLY A C 18
ATOM 28574 O O . GLY A 1 24 ? -5.691 -8.567 -4.981 1.00 14.45 24 GLY A O 18
ATOM 28578 N N . GLU A 1 25 ? -3.595 -7.747 -5.109 1.00 1.32 25 GLU A N 18
ATOM 28579 C CA . GLU A 1 25 ? -2.987 -8.838 -4.334 1.00 21.30 25 GLU A CA 18
ATOM 28580 C C . GLU A 1 25 ? -3.632 -8.965 -2.945 1.00 31.25 25 GLU A C 18
ATOM 28581 O O . GLU A 1 25 ? -4.097 -10.042 -2.555 1.00 2.11 25 GLU A O 18
ATOM 28593 N N . ILE A 1 26 ? -3.657 -7.856 -2.206 1.00 11.20 26 ILE A N 18
ATOM 28594 C CA . ILE A 1 26 ? -4.243 -7.830 -0.862 1.00 54.12 26 ILE A CA 18
ATOM 28595 C C . ILE A 1 26 ? -5.713 -8.296 -0.871 1.00 34.52 26 ILE A C 18
ATOM 28596 O O . ILE A 1 26 ? -6.108 -9.147 -0.074 1.00 14.51 26 ILE A O 18
ATOM 28612 N N . ALA A 1 27 ? -6.509 -7.750 -1.791 1.00 23.25 27 ALA A N 18
ATOM 28613 C CA . ALA A 1 27 ? -7.931 -8.103 -1.902 1.00 52.04 27 ALA A CA 18
ATOM 28614 C C . ALA A 1 27 ? -8.132 -9.605 -2.189 1.00 30.34 27 ALA A C 18
ATOM 28615 O O . ALA A 1 27 ? -8.912 -10.281 -1.511 1.00 74.43 27 ALA A O 18
ATOM 28622 N N . LYS A 1 28 ? -7.411 -10.123 -3.186 1.00 1.32 28 LYS A N 18
ATOM 28623 C CA . LYS A 1 28 ? -7.496 -11.543 -3.557 1.00 61.21 28 LYS A CA 18
ATOM 28624 C C . LYS A 1 28 ? -7.085 -12.465 -2.395 1.00 25.51 28 LYS A C 18
ATOM 28625 O O . LYS A 1 28 ? -7.654 -13.541 -2.210 1.00 42.52 28 LYS A O 18
ATOM 28644 N N . MET A 1 29 ? -6.089 -12.041 -1.617 1.00 41.43 29 MET A N 18
ATOM 28645 C CA . MET A 1 29 ? -5.623 -12.826 -0.465 1.00 65.22 29 MET A CA 18
ATOM 28646 C C . MET A 1 29 ? -6.468 -12.552 0.792 1.00 14.11 29 MET A C 18
ATOM 28647 O O . MET A 1 29 ? -6.333 -13.241 1.804 1.00 44.31 29 MET A O 18
ATOM 28661 N N . ALA A 1 30 ? -7.330 -11.538 0.724 1.00 71.23 30 ALA A N 18
ATOM 28662 C CA . ALA A 1 30 ? -8.288 -11.253 1.800 1.00 33.34 30 ALA A CA 18
ATOM 28663 C C . ALA A 1 30 ? -9.641 -11.937 1.541 1.00 30.14 30 ALA A C 18
ATOM 28664 O O . ALA A 1 30 ? -10.503 -11.989 2.420 1.00 51.55 30 ALA A O 18
ATOM 28671 N N . GLY A 1 31 ? -9.817 -12.455 0.322 1.00 23.14 31 GLY A N 18
ATOM 28672 C CA . GLY A 1 31 ? -11.059 -13.133 -0.043 1.00 72.12 31 GLY A CA 18
ATOM 28673 C C . GLY A 1 31 ? -12.112 -12.197 -0.639 1.00 32.23 31 GLY A C 18
ATOM 28674 O O . GLY A 1 31 ? -13.308 -12.507 -0.635 1.00 12.55 31 GLY A O 18
ATOM 28678 N N . TYR A 1 32 ? -11.670 -11.053 -1.161 1.00 22.32 32 TYR A N 18
ATOM 28679 C CA . TYR A 1 32 ? -12.579 -10.060 -1.756 1.00 34.24 32 TYR A CA 18
ATOM 28680 C C . TYR A 1 32 ? -12.063 -9.550 -3.118 1.00 74.51 32 TYR A C 18
ATOM 28681 O O . TYR A 1 32 ? -11.509 -8.452 -3.212 1.00 53.22 32 TYR A O 18
ATOM 28699 N N . PRO A 1 33 ? -12.228 -10.342 -4.196 1.00 13.45 33 PRO A N 18
ATOM 28700 C CA . PRO A 1 33 ? -11.796 -9.936 -5.545 1.00 0.02 33 PRO A CA 18
ATOM 28701 C C . PRO A 1 33 ? -12.697 -8.845 -6.155 1.00 2.15 33 PRO A C 18
ATOM 28702 O O . PRO A 1 33 ? -13.927 -8.916 -6.072 1.00 25.05 33 PRO A O 18
ATOM 28713 N N . GLY A 1 34 ? -12.076 -7.833 -6.764 1.00 63.31 34 GLY A N 18
ATOM 28714 C CA . GLY A 1 34 ? -12.828 -6.735 -7.366 1.00 11.12 34 GLY A CA 18
ATOM 28715 C C . GLY A 1 34 ? -13.061 -5.556 -6.419 1.00 40.00 34 GLY A C 18
ATOM 28716 O O . GLY A 1 34 ? -13.649 -4.549 -6.812 1.00 54.12 34 GLY A O 18
ATOM 28720 N N . TYR A 1 35 ? -12.600 -5.673 -5.173 1.00 31.00 35 TYR A N 18
ATOM 28721 C CA . TYR A 1 35 ? -12.771 -4.604 -4.172 1.00 33.24 35 TYR A CA 18
ATOM 28722 C C . TYR A 1 35 ? -11.500 -3.748 -4.008 1.00 44.24 35 TYR A C 18
ATOM 28723 O O . TYR A 1 35 ? -11.317 -3.086 -2.984 1.00 61.33 35 TYR A O 18
ATOM 28741 N N . ALA A 1 36 ? -10.653 -3.735 -5.036 1.00 3.41 36 ALA A N 18
ATOM 28742 C CA . ALA A 1 36 ? -9.372 -3.006 -4.999 1.00 13.12 36 ALA A CA 18
ATOM 28743 C C . ALA A 1 36 ? -9.533 -1.541 -4.543 1.00 34.41 36 ALA A C 18
ATOM 28744 O O . ALA A 1 36 ? -8.807 -1.067 -3.663 1.00 4.32 36 ALA A O 18
ATOM 28751 N N . ARG A 1 37 ? -10.492 -0.831 -5.135 1.00 43.40 37 ARG A N 18
ATOM 28752 C CA . ARG A 1 37 ? -10.722 0.582 -4.800 1.00 44.14 37 ARG A CA 18
ATOM 28753 C C . ARG A 1 37 ? -11.266 0.747 -3.368 1.00 44.30 37 ARG A C 18
ATOM 28754 O O . ARG A 1 37 ? -10.972 1.738 -2.691 1.00 72.31 37 ARG A O 18
ATOM 28775 N N . HIS A 1 38 ? -12.046 -0.230 -2.908 1.00 61.01 38 HIS A N 18
ATOM 28776 C CA . HIS A 1 38 ? -12.599 -0.205 -1.549 1.00 12.35 38 HIS A CA 18
ATOM 28777 C C . HIS A 1 38 ? -11.489 -0.371 -0.500 1.00 53.21 38 HIS A C 18
ATOM 28778 O O . HIS A 1 38 ? -11.534 0.239 0.569 1.00 64.00 38 HIS A O 18
ATOM 28792 N N . VAL A 1 39 ? -10.484 -1.189 -0.819 1.00 61.11 39 VAL A N 18
ATOM 28793 C CA . VAL A 1 39 ? -9.292 -1.301 0.026 1.00 74.13 39 VAL A CA 18
ATOM 28794 C C . VAL A 1 39 ? -8.600 0.068 0.137 1.00 0.32 39 VAL A C 18
ATOM 28795 O O . VAL A 1 39 ? -8.178 0.489 1.217 1.00 60.22 39 VAL A O 18
ATOM 28808 N N . GLY A 1 40 ? -8.508 0.765 -1.001 1.00 61.24 40 GLY A N 18
ATOM 28809 C CA . GLY A 1 40 ? -7.981 2.127 -1.017 1.00 62.24 40 GLY A CA 18
ATOM 28810 C C . GLY A 1 40 ? -8.784 3.082 -0.137 1.00 24.33 40 GLY A C 18
ATOM 28811 O O . GLY A 1 40 ? -8.218 3.965 0.515 1.00 30.54 40 GLY A O 18
ATOM 28815 N N . LYS A 1 41 ? -10.109 2.911 -0.124 1.00 51.10 41 LYS A N 18
ATOM 28816 C CA . LYS A 1 41 ? -10.981 3.686 0.768 1.00 45.52 41 LYS A CA 18
ATOM 28817 C C . LYS A 1 41 ? -10.578 3.476 2.233 1.00 23.33 41 LYS A C 18
ATOM 28818 O O . LYS A 1 41 ? -10.372 4.435 2.982 1.00 74.11 41 LYS A O 18
ATOM 28837 N N . ALA A 1 42 ? -10.453 2.207 2.621 1.00 41.33 42 ALA A N 18
ATOM 28838 C CA . ALA A 1 42 ? -10.125 1.832 3.999 1.00 73.34 42 ALA A CA 18
ATOM 28839 C C . ALA A 1 42 ? -8.804 2.460 4.471 1.00 14.20 42 ALA A C 18
ATOM 28840 O O . ALA A 1 42 ? -8.730 3.014 5.570 1.00 34.31 42 ALA A O 18
ATOM 28847 N N . LEU A 1 43 ? -7.767 2.373 3.636 1.00 41.31 43 LEU A N 18
ATOM 28848 C CA . LEU A 1 43 ? -6.456 2.946 3.969 1.00 13.32 43 LEU A CA 18
ATOM 28849 C C . LEU A 1 43 ? -6.518 4.478 4.072 1.00 64.12 43 LEU A C 18
ATOM 28850 O O . LEU A 1 43 ? -5.898 5.076 4.951 1.00 2.21 43 LEU A O 18
ATOM 28866 N N . GLY A 1 44 ? -7.280 5.109 3.178 1.00 22.35 44 GLY A N 18
ATOM 28867 C CA . GLY A 1 44 ? -7.431 6.563 3.216 1.00 61.10 44 GLY A CA 18
ATOM 28868 C C . GLY A 1 44 ? -8.069 7.070 4.510 1.00 72.34 44 GLY A C 18
ATOM 28869 O O . GLY A 1 44 ? -7.858 8.219 4.910 1.00 22.15 44 GLY A O 18
ATOM 28873 N N . ASN A 1 45 ? -8.849 6.209 5.163 1.00 44.20 45 ASN A N 18
ATOM 28874 C CA . ASN A 1 45 ? -9.515 6.553 6.428 1.00 23.43 45 ASN A CA 18
ATOM 28875 C C . ASN A 1 45 ? -8.612 6.272 7.647 1.00 63.42 45 ASN A C 18
ATOM 28876 O O . ASN A 1 45 ? -9.043 6.396 8.796 1.00 20.11 45 ASN A O 18
ATOM 28887 N N . LEU A 1 46 ? -7.365 5.886 7.390 1.00 62.04 46 LEU A N 18
ATOM 28888 C CA . LEU A 1 46 ? -6.380 5.658 8.456 1.00 43.23 46 LEU A CA 18
ATOM 28889 C C . LEU A 1 46 ? -5.524 6.916 8.698 1.00 12.54 46 LEU A C 18
ATOM 28890 O O . LEU A 1 46 ? -5.388 7.764 7.813 1.00 4.33 46 LEU A O 18
ATOM 28906 N N . PRO A 1 47 ? -4.946 7.071 9.909 1.00 20.43 47 PRO A N 18
ATOM 28907 C CA . PRO A 1 47 ? -4.020 8.179 10.202 1.00 23.42 47 PRO A CA 18
ATOM 28908 C C . PRO A 1 47 ? -2.703 8.068 9.409 1.00 51.40 47 PRO A C 18
ATOM 28909 O O . PRO A 1 47 ? -2.334 6.988 8.937 1.00 33.15 47 PRO A O 18
ATOM 28920 N N . GLU A 1 48 ? -1.988 9.190 9.288 1.00 35.22 48 GLU A N 18
ATOM 28921 C CA . GLU A 1 48 ? -0.772 9.266 8.465 1.00 44.32 48 GLU A CA 18
ATOM 28922 C C . GLU A 1 48 ? 0.252 8.180 8.840 1.00 72.41 48 GLU A C 18
ATOM 28923 O O . GLU A 1 48 ? 0.873 7.571 7.969 1.00 43.04 48 GLU A O 18
ATOM 28935 N N . GLY A 1 49 ? 0.416 7.945 10.138 1.00 4.13 49 GLY A N 18
ATOM 28936 C CA . GLY A 1 49 ? 1.332 6.911 10.613 1.00 2.32 49 GLY A CA 18
ATOM 28937 C C . GLY A 1 49 ? 0.650 5.901 11.531 1.00 1.31 49 GLY A C 18
ATOM 28938 O O . GLY A 1 49 ? 0.960 5.820 12.719 1.00 72.11 49 GLY A O 18
ATOM 28942 N N . SER A 1 50 ? -0.291 5.135 10.981 1.00 42.51 50 SER A N 18
ATOM 28943 C CA . SER A 1 50 ? -1.024 4.121 11.756 1.00 63.04 50 SER A CA 18
ATOM 28944 C C . SER A 1 50 ? -0.132 2.934 12.149 1.00 53.51 50 SER A C 18
ATOM 28945 O O . SER A 1 50 ? 0.952 2.746 11.595 1.00 21.51 50 SER A O 18
ATOM 28953 N N . LYS A 1 51 ? -0.595 2.134 13.117 1.00 21.42 51 LYS A N 18
ATOM 28954 C CA . LYS A 1 51 ? 0.090 0.886 13.482 1.00 62.31 51 LYS A CA 18
ATOM 28955 C C . LYS A 1 51 ? 0.147 -0.062 12.275 1.00 31.51 51 LYS A C 18
ATOM 28956 O O . LYS A 1 51 ? 1.080 -0.854 12.124 1.00 11.41 51 LYS A O 18
ATOM 28975 N N . LEU A 1 52 ? -0.863 0.038 11.419 1.00 21.34 52 LEU A N 18
ATOM 28976 C CA . LEU A 1 52 ? -0.891 -0.689 10.154 1.00 10.31 52 LEU A CA 18
ATOM 28977 C C . LEU A 1 52 ? -0.162 0.108 9.060 1.00 14.31 52 LEU A C 18
ATOM 28978 O O . LEU A 1 52 ? -0.529 1.253 8.771 1.00 60.23 52 LEU A O 18
ATOM 28994 N N . PRO A 1 53 ? 0.881 -0.462 8.429 1.00 2.12 53 PRO A N 18
ATOM 28995 C CA . PRO A 1 53 ? 1.573 0.226 7.338 1.00 24.30 53 PRO A CA 18
ATOM 28996 C C . PRO A 1 53 ? 0.727 0.252 6.053 1.00 72.54 53 PRO A C 18
ATOM 28997 O O . PRO A 1 53 ? 0.747 -0.685 5.255 1.00 14.13 53 PRO A O 18
ATOM 29008 N N . TRP A 1 54 ? -0.007 1.346 5.860 1.00 63.33 54 TRP A N 18
ATOM 29009 C CA . TRP A 1 54 ? -0.903 1.495 4.704 1.00 21.01 54 TRP A CA 18
ATOM 29010 C C . TRP A 1 54 ? -0.131 1.893 3.438 1.00 13.33 54 TRP A C 18
ATOM 29011 O O . TRP A 1 54 ? -0.498 1.518 2.325 1.00 62.23 54 TRP A O 18
ATOM 29032 N N . PHE A 1 55 ? 0.955 2.637 3.625 1.00 71.44 55 PHE A N 18
ATOM 29033 C CA . PHE A 1 55 ? 1.788 3.108 2.512 1.00 41.14 55 PHE A CA 18
ATOM 29034 C C . PHE A 1 55 ? 2.435 1.953 1.722 1.00 64.54 55 PHE A C 18
ATOM 29035 O O . PHE A 1 55 ? 2.987 2.168 0.643 1.00 11.43 55 PHE A O 18
ATOM 29052 N N . ARG A 1 56 ? 2.358 0.733 2.256 1.00 33.44 56 ARG A N 18
ATOM 29053 C CA . ARG A 1 56 ? 2.946 -0.440 1.595 1.00 52.22 56 ARG A CA 18
ATOM 29054 C C . ARG A 1 56 ? 1.952 -1.130 0.648 1.00 3.25 56 ARG A C 18
ATOM 29055 O O . ARG A 1 56 ? 2.220 -2.220 0.149 1.00 53.32 56 ARG A O 18
ATOM 29076 N N . VAL A 1 57 ? 0.807 -0.496 0.405 1.00 31.14 57 VAL A N 18
ATOM 29077 C CA . VAL A 1 57 ? -0.187 -1.024 -0.541 1.00 40.54 57 VAL A CA 18
ATOM 29078 C C . VAL A 1 57 ? -0.527 0.017 -1.622 1.00 54.13 57 VAL A C 18
ATOM 29079 O O . VAL A 1 57 ? -1.227 0.998 -1.362 1.00 61.42 57 VAL A O 18
ATOM 29092 N N . ILE A 1 58 ? -0.020 -0.204 -2.834 1.00 41.02 58 ILE A N 18
ATOM 29093 C CA . ILE A 1 58 ? -0.198 0.736 -3.949 1.00 60.25 58 ILE A CA 18
ATOM 29094 C C . ILE A 1 58 ? -1.027 0.124 -5.093 1.00 42.02 58 ILE A C 18
ATOM 29095 O O . ILE A 1 58 ? -1.622 -0.948 -4.946 1.00 51.54 58 ILE A O 18
ATOM 29111 N N . ASN A 1 59 ? -1.077 0.816 -6.233 1.00 3.00 59 ASN A N 18
ATOM 29112 C CA . ASN A 1 59 ? -1.870 0.356 -7.380 1.00 74.11 59 ASN A CA 18
ATOM 29113 C C . ASN A 1 59 ? -1.064 -0.587 -8.293 1.00 0.43 59 ASN A C 18
ATOM 29114 O O . ASN A 1 59 ? 0.152 -0.726 -8.144 1.00 1.13 59 ASN A O 18
ATOM 29125 N N . SER A 1 60 ? -1.750 -1.223 -9.246 1.00 4.10 60 SER A N 18
ATOM 29126 C CA . SER A 1 60 ? -1.114 -2.208 -10.141 1.00 4.03 60 SER A CA 18
ATOM 29127 C C . SER A 1 60 ? -0.019 -1.581 -11.024 1.00 35.41 60 SER A C 18
ATOM 29128 O O . SER A 1 60 ? 0.896 -2.274 -11.474 1.00 1.01 60 SER A O 18
ATOM 29136 N N . GLN A 1 61 ? -0.111 -0.271 -11.265 1.00 22.02 61 GLN A N 18
ATOM 29137 C CA . GLN A 1 61 ? 0.897 0.443 -12.068 1.00 33.45 61 GLN A CA 18
ATOM 29138 C C . GLN A 1 61 ? 2.219 0.615 -11.303 1.00 33.22 61 GLN A C 18
ATOM 29139 O O . GLN A 1 61 ? 3.233 1.019 -11.879 1.00 45.32 61 GLN A O 18
ATOM 29153 N N . GLY A 1 62 ? 2.203 0.310 -10.010 1.00 4.34 62 GLY A N 18
ATOM 29154 C CA . GLY A 1 62 ? 3.373 0.534 -9.177 1.00 72.33 62 GLY A CA 18
ATOM 29155 C C . GLY A 1 62 ? 3.561 2.005 -8.849 1.00 72.53 62 GLY A C 18
ATOM 29156 O O . GLY A 1 62 ? 4.664 2.538 -8.934 1.00 62.35 62 GLY A O 18
ATOM 29160 N N . LYS A 1 63 ? 2.465 2.667 -8.496 1.00 51.54 63 LYS A N 18
ATOM 29161 C CA . LYS A 1 63 ? 2.480 4.096 -8.177 1.00 63.25 63 LYS A CA 18
ATOM 29162 C C . LYS A 1 63 ? 1.652 4.395 -6.919 1.00 21.11 63 LYS A C 18
ATOM 29163 O O . LYS A 1 63 ? 0.788 3.609 -6.528 1.00 45.01 63 LYS A O 18
ATOM 29182 N N . ILE A 1 64 ? 1.923 5.540 -6.298 1.00 64.55 64 ILE A N 18
ATOM 29183 C CA . ILE A 1 64 ? 1.179 5.980 -5.118 1.00 15.32 64 ILE A CA 18
ATOM 29184 C C . ILE A 1 64 ? -0.307 6.195 -5.455 1.00 71.54 64 ILE A C 18
ATOM 29185 O O . ILE A 1 64 ? -0.644 6.827 -6.459 1.00 51.35 64 ILE A O 18
ATOM 29201 N N . SER A 1 65 ? -1.188 5.663 -4.613 1.00 53.14 65 SER A N 18
ATOM 29202 C CA . SER A 1 65 ? -2.637 5.766 -4.832 1.00 45.13 65 SER A CA 18
ATOM 29203 C C . SER A 1 65 ? -3.155 7.165 -4.480 1.00 32.04 65 SER A C 18
ATOM 29204 O O . SER A 1 65 ? -3.911 7.770 -5.243 1.00 13.23 65 SER A O 18
ATOM 29212 N N . LEU A 1 66 ? -2.753 7.665 -3.314 1.00 54.42 66 LEU A N 18
ATOM 29213 C CA . LEU A 1 66 ? -3.146 9.004 -2.867 1.00 21.34 66 LEU A CA 18
ATOM 29214 C C . LEU A 1 66 ? -2.518 10.101 -3.745 1.00 10.53 66 LEU A C 18
ATOM 29215 O O . LEU A 1 66 ? -1.485 9.891 -4.384 1.00 1.11 66 LEU A O 18
ATOM 29231 N N . LYS A 1 67 ? -3.142 11.276 -3.761 1.00 24.12 67 LYS A N 18
ATOM 29232 C CA . LYS A 1 67 ? -2.739 12.358 -4.670 1.00 34.45 67 LYS A CA 18
ATOM 29233 C C . LYS A 1 67 ? -2.595 13.706 -3.941 1.00 65.30 67 LYS A C 18
ATOM 29234 O O . LYS A 1 67 ? -3.095 13.882 -2.829 1.00 14.21 67 LYS A O 18
ATOM 29253 N N . GLY A 1 68 ? -1.896 14.650 -4.577 1.00 35.33 68 GLY A N 18
ATOM 29254 C CA . GLY A 1 68 ? -1.673 15.968 -3.981 1.00 34.01 68 GLY A CA 18
ATOM 29255 C C . GLY A 1 68 ? -0.883 15.913 -2.674 1.00 30.54 68 GLY A C 18
ATOM 29256 O O . GLY A 1 68 ? 0.166 15.268 -2.602 1.00 60.21 68 GLY A O 18
ATOM 29260 N N . ARG A 1 69 ? -1.384 16.593 -1.639 1.00 4.53 69 ARG A N 18
ATOM 29261 C CA . ARG A 1 69 ? -0.773 16.543 -0.301 1.00 13.42 69 ARG A CA 18
ATOM 29262 C C . ARG A 1 69 ? -0.622 15.096 0.191 1.00 21.05 69 ARG A C 18
ATOM 29263 O O . ARG A 1 69 ? 0.398 14.722 0.780 1.00 41.33 69 ARG A O 18
ATOM 29284 N N . ASP A 1 70 ? -1.651 14.292 -0.054 1.00 34.52 70 ASP A N 18
ATOM 29285 C CA . ASP A 1 70 ? -1.660 12.886 0.349 1.00 44.41 70 ASP A CA 18
ATOM 29286 C C . ASP A 1 70 ? -0.604 12.062 -0.410 1.00 1.31 70 ASP A C 18
ATOM 29287 O O . ASP A 1 70 ? -0.107 11.057 0.102 1.00 44.22 70 ASP A O 18
ATOM 29296 N N . LEU A 1 71 ? -0.262 12.492 -1.624 1.00 73.30 71 LEU A N 18
ATOM 29297 C CA . LEU A 1 71 ? 0.792 11.832 -2.409 1.00 44.55 71 LEU A CA 18
ATOM 29298 C C . LEU A 1 71 ? 2.145 11.967 -1.693 1.00 12.43 71 LEU A C 18
ATOM 29299 O O . LEU A 1 71 ? 2.830 10.975 -1.441 1.00 3.43 71 LEU A O 18
ATOM 29315 N N . ASP A 1 72 ? 2.516 13.205 -1.361 1.00 31.54 72 ASP A N 18
ATOM 29316 C CA . ASP A 1 72 ? 3.759 13.472 -0.628 1.00 24.12 72 ASP A CA 18
ATOM 29317 C C . ASP A 1 72 ? 3.727 12.839 0.772 1.00 4.33 72 ASP A C 18
ATOM 29318 O O . ASP A 1 72 ? 4.763 12.462 1.321 1.00 22.31 72 ASP A O 18
ATOM 29327 N N . ARG A 1 73 ? 2.528 12.728 1.337 1.00 25.55 73 ARG A N 18
ATOM 29328 C CA . ARG A 1 73 ? 2.323 12.038 2.617 1.00 75.20 73 ARG A CA 18
ATOM 29329 C C . ARG A 1 73 ? 2.831 10.588 2.556 1.00 72.31 73 ARG A C 18
ATOM 29330 O O . ARG A 1 73 ? 3.706 10.187 3.332 1.00 53.13 73 ARG A O 18
ATOM 29351 N N . GLN A 1 74 ? 2.288 9.806 1.624 1.00 72.41 74 GLN A N 18
ATOM 29352 C CA . GLN A 1 74 ? 2.727 8.419 1.438 1.00 0.12 74 GLN A CA 18
ATOM 29353 C C . GLN A 1 74 ? 4.198 8.377 0.998 1.00 14.53 74 GLN A C 18
ATOM 29354 O O . GLN A 1 74 ? 4.975 7.543 1.463 1.00 45.45 74 GLN A O 18
ATOM 29368 N N . LYS A 1 75 ? 4.563 9.299 0.108 1.00 11.25 75 LYS A N 18
ATOM 29369 C CA . LYS A 1 75 ? 5.946 9.457 -0.367 1.00 11.02 75 LYS A CA 18
ATOM 29370 C C . LYS A 1 75 ? 6.955 9.505 0.795 1.00 3.23 75 LYS A C 18
ATOM 29371 O O . LYS A 1 75 ? 7.926 8.747 0.822 1.00 34.34 75 LYS A O 18
ATOM 29390 N N . GLN A 1 76 ? 6.712 10.394 1.753 1.00 2.14 76 GLN A N 18
ATOM 29391 C CA . GLN A 1 76 ? 7.596 10.550 2.911 1.00 23.22 76 GLN A CA 18
ATOM 29392 C C . GLN A 1 76 ? 7.650 9.277 3.772 1.00 45.24 76 GLN A C 18
ATOM 29393 O O . GLN A 1 76 ? 8.713 8.902 4.273 1.00 12.11 76 GLN A O 18
ATOM 29407 N N . LYS A 1 77 ? 6.506 8.613 3.940 1.00 22.15 77 LYS A N 18
ATOM 29408 C CA . LYS A 1 77 ? 6.454 7.354 4.695 1.00 1.15 77 LYS A CA 18
ATOM 29409 C C . LYS A 1 77 ? 7.273 6.253 3.991 1.00 31.04 77 LYS A C 18
ATOM 29410 O O . LYS A 1 77 ? 7.917 5.427 4.638 1.00 23.51 77 LYS A O 18
ATOM 29429 N N . LEU A 1 78 ? 7.241 6.260 2.659 1.00 15.50 78 LEU A N 18
ATOM 29430 C CA . LEU A 1 78 ? 7.993 5.298 1.844 1.00 40.13 78 LEU A CA 18
ATOM 29431 C C . LEU A 1 78 ? 9.508 5.553 1.929 1.00 44.34 78 LEU A C 18
ATOM 29432 O O . LEU A 1 78 ? 10.287 4.641 2.223 1.00 30.31 78 LEU A O 18
ATOM 29448 N N . GLU A 1 79 ? 9.914 6.797 1.670 1.00 43.14 79 GLU A N 18
ATOM 29449 C CA . GLU A 1 79 ? 11.323 7.202 1.774 1.00 31.24 79 GLU A CA 18
ATOM 29450 C C . GLU A 1 79 ? 11.917 6.833 3.145 1.00 3.54 79 GLU A C 18
ATOM 29451 O O . GLU A 1 79 ? 13.021 6.290 3.233 1.00 12.33 79 GLU A O 18
ATOM 29463 N N . ALA A 1 80 ? 11.162 7.114 4.209 1.00 43.22 80 ALA A N 18
ATOM 29464 C CA . ALA A 1 80 ? 11.598 6.825 5.583 1.00 11.43 80 ALA A CA 18
ATOM 29465 C C . ALA A 1 80 ? 11.802 5.319 5.826 1.00 2.41 80 ALA A C 18
ATOM 29466 O O . ALA A 1 80 ? 12.432 4.918 6.804 1.00 62.35 80 ALA A O 18
ATOM 29473 N N . GLU A 1 81 ? 11.256 4.492 4.939 1.00 3.14 81 GLU A N 18
ATOM 29474 C CA . GLU A 1 81 ? 11.382 3.033 5.046 1.00 54.12 81 GLU A CA 18
ATOM 29475 C C . GLU A 1 81 ? 12.393 2.466 4.036 1.00 61.04 81 GLU A C 18
ATOM 29476 O O . GLU A 1 81 ? 12.457 1.253 3.823 1.00 41.40 81 GLU A O 18
ATOM 29488 N N . GLY A 1 82 ? 13.185 3.343 3.426 1.00 33.32 82 GLY A N 18
ATOM 29489 C CA . GLY A 1 82 ? 14.203 2.907 2.473 1.00 21.21 82 GLY A CA 18
ATOM 29490 C C . GLY A 1 82 ? 13.655 2.649 1.070 1.00 40.24 82 GLY A C 18
ATOM 29491 O O . GLY A 1 82 ? 14.373 2.161 0.191 1.00 74.50 82 GLY A O 18
ATOM 29495 N N . ILE A 1 83 ? 12.384 2.979 0.853 1.00 12.23 83 ILE A N 18
ATOM 29496 C CA . ILE A 1 83 ? 11.741 2.785 -0.450 1.00 53.15 83 ILE A CA 18
ATOM 29497 C C . ILE A 1 83 ? 11.948 4.016 -1.345 1.00 31.24 83 ILE A C 18
ATOM 29498 O O . ILE A 1 83 ? 12.071 5.135 -0.848 1.00 63.24 83 ILE A O 18
ATOM 29514 N N . GLU A 1 84 ? 12.007 3.812 -2.659 1.00 31.42 84 GLU A N 18
ATOM 29515 C CA . GLU A 1 84 ? 12.215 4.921 -3.598 1.00 41.01 84 GLU A CA 18
ATOM 29516 C C . GLU A 1 84 ? 10.889 5.407 -4.199 1.00 12.23 84 GLU A C 18
ATOM 29517 O O . GLU A 1 84 ? 10.073 4.612 -4.674 1.00 45.51 84 GLU A O 18
ATOM 29529 N N . VAL A 1 85 ? 10.672 6.717 -4.158 1.00 54.02 85 VAL A N 18
ATOM 29530 C CA . VAL A 1 85 ? 9.511 7.329 -4.805 1.00 4.31 85 VAL A CA 18
ATOM 29531 C C . VAL A 1 85 ? 9.937 8.163 -6.023 1.00 51.33 85 VAL A C 18
ATOM 29532 O O . VAL A 1 85 ? 10.427 9.286 -5.881 1.00 33.23 85 VAL A O 18
ATOM 29545 N N . SER A 1 86 ? 9.771 7.594 -7.216 1.00 0.51 86 SER A N 18
ATOM 29546 C CA . SER A 1 86 ? 10.059 8.310 -8.468 1.00 63.53 86 SER A CA 18
ATOM 29547 C C . SER A 1 86 ? 9.206 9.586 -8.576 1.00 33.22 86 SER A C 18
ATOM 29548 O O . SER A 1 86 ? 8.107 9.636 -8.027 1.00 61.41 86 SER A O 18
ATOM 29556 N N . GLU A 1 87 ? 9.703 10.582 -9.321 1.00 21.14 87 GLU A N 18
ATOM 29557 C CA . GLU A 1 87 ? 9.146 11.958 -9.322 1.00 45.52 87 GLU A CA 18
ATOM 29558 C C . GLU A 1 87 ? 7.601 12.029 -9.291 1.00 11.10 87 GLU A C 18
ATOM 29559 O O . GLU A 1 87 ? 7.026 12.799 -8.519 1.00 50.01 87 GLU A O 18
ATOM 29571 N N . ILE A 1 88 ? 6.933 11.243 -10.130 1.00 11.14 88 ILE A N 18
ATOM 29572 C CA . ILE A 1 88 ? 5.463 11.286 -10.229 1.00 73.44 88 ILE A CA 18
ATOM 29573 C C . ILE A 1 88 ? 4.786 10.303 -9.258 1.00 23.12 88 ILE A C 18
ATOM 29574 O O . ILE A 1 88 ? 3.623 9.937 -9.429 1.00 61.11 88 ILE A O 18
ATOM 29590 N N . GLY A 1 89 ? 5.516 9.914 -8.219 1.00 35.52 89 GLY A N 18
ATOM 29591 C CA . GLY A 1 89 ? 5.003 8.968 -7.241 1.00 33.21 89 GLY A CA 18
ATOM 29592 C C . GLY A 1 89 ? 4.986 7.524 -7.744 1.00 71.35 89 GLY A C 18
ATOM 29593 O O . GLY A 1 89 ? 3.960 6.852 -7.669 1.00 73.13 89 GLY A O 18
ATOM 29597 N N . LYS A 1 90 ? 6.120 7.040 -8.258 1.00 55.23 90 LYS A N 18
ATOM 29598 C CA . LYS A 1 90 ? 6.203 5.651 -8.760 1.00 21.11 90 LYS A CA 18
ATOM 29599 C C . LYS A 1 90 ? 7.238 4.811 -7.993 1.00 22.44 90 LYS A C 18
ATOM 29600 O O . LYS A 1 90 ? 8.351 5.265 -7.729 1.00 71.50 90 LYS A O 18
ATOM 29619 N N . ILE A 1 91 ? 6.857 3.580 -7.653 1.00 31.14 91 ILE A N 18
ATOM 29620 C CA . ILE A 1 91 ? 7.733 2.638 -6.948 1.00 22.45 91 ILE A CA 18
ATOM 29621 C C . ILE A 1 91 ? 8.076 1.430 -7.841 1.00 72.13 91 ILE A C 18
ATOM 29622 O O . ILE A 1 91 ? 7.209 0.900 -8.542 1.00 2.42 91 ILE A O 18
ATOM 29638 N N . ALA A 1 92 ? 9.334 0.994 -7.817 1.00 42.34 92 ALA A N 18
ATOM 29639 C CA . ALA A 1 92 ? 9.754 -0.179 -8.593 1.00 25.00 92 ALA A CA 18
ATOM 29640 C C . ALA A 1 92 ? 9.208 -1.487 -7.984 1.00 14.31 92 ALA A C 18
ATOM 29641 O O . ALA A 1 92 ? 9.830 -2.081 -7.100 1.00 2.33 92 ALA A O 18
ATOM 29648 N N . LEU A 1 93 ? 8.045 -1.931 -8.465 1.00 73.53 93 LEU A N 18
ATOM 29649 C CA . LEU A 1 93 ? 7.397 -3.145 -7.944 1.00 43.53 93 LEU A CA 18
ATOM 29650 C C . LEU A 1 93 ? 8.332 -4.360 -7.954 1.00 41.44 93 LEU A C 18
ATOM 29651 O O . LEU A 1 93 ? 8.644 -4.917 -6.911 1.00 51.04 93 LEU A O 18
ATOM 29667 N N . ARG A 1 94 ? 8.805 -4.744 -9.134 1.00 22.41 94 ARG A N 18
ATOM 29668 C CA . ARG A 1 94 ? 9.587 -5.982 -9.296 1.00 4.32 94 ARG A CA 18
ATOM 29669 C C . ARG A 1 94 ? 10.913 -5.973 -8.501 1.00 34.52 94 ARG A C 18
ATOM 29670 O O . ARG A 1 94 ? 11.687 -6.930 -8.558 1.00 73.15 94 ARG A O 18
ATOM 29691 N N . LYS A 1 95 ? 11.175 -4.892 -7.764 1.00 12.52 95 LYS A N 18
ATOM 29692 C CA . LYS A 1 95 ? 12.333 -4.824 -6.863 1.00 40.54 95 LYS A CA 18
ATOM 29693 C C . LYS A 1 95 ? 11.882 -4.772 -5.387 1.00 30.23 95 LYS A C 18
ATOM 29694 O O . LYS A 1 95 ? 12.543 -5.329 -4.509 1.00 71.41 95 LYS A O 18
ATOM 29713 N N . TYR A 1 96 ? 10.751 -4.110 -5.119 1.00 42.34 96 TYR A N 18
ATOM 29714 C CA . TYR A 1 96 ? 10.251 -3.941 -3.741 1.00 45.14 96 TYR A CA 18
ATOM 29715 C C . TYR A 1 96 ? 8.995 -4.784 -3.467 1.00 24.04 96 TYR A C 18
ATOM 29716 O O . TYR A 1 96 ? 8.394 -4.675 -2.402 1.00 3.51 96 TYR A O 18
ATOM 29734 N N . LYS A 1 97 ? 8.599 -5.620 -4.421 1.00 24.35 97 LYS A N 18
ATOM 29735 C CA . LYS A 1 97 ? 7.354 -6.378 -4.307 1.00 63.22 97 LYS A CA 18
ATOM 29736 C C . LYS A 1 97 ? 7.388 -7.354 -3.121 1.00 73.12 97 LYS A C 18
ATOM 29737 O O . LYS A 1 97 ? 8.364 -8.079 -2.920 1.00 65.31 97 LYS A O 18
ATOM 29756 N N . TRP A 1 98 ? 6.316 -7.355 -2.335 1.00 13.01 98 TRP A N 18
ATOM 29757 C CA . TRP A 1 98 ? 6.203 -8.237 -1.174 1.00 24.42 98 TRP A CA 18
ATOM 29758 C C . TRP A 1 98 ? 6.351 -9.714 -1.563 1.00 33.32 98 TRP A C 18
ATOM 29759 O O . TRP A 1 98 ? 5.632 -10.217 -2.425 1.00 61.20 98 TRP A O 18
ATOM 29780 N N . GLN A 1 99 ? 7.289 -10.398 -0.914 1.00 33.44 99 GLN A N 18
ATOM 29781 C CA . GLN A 1 99 ? 7.517 -11.829 -1.143 1.00 72.13 99 GLN A CA 18
ATOM 29782 C C . GLN A 1 99 ? 7.011 -12.665 0.050 1.00 10.42 99 GLN A C 18
ATOM 29783 O O . GLN A 1 99 ? 7.745 -12.894 1.012 1.00 20.53 99 GLN A O 18
ATOM 29797 N N . PRO A 1 100 ? 5.734 -13.105 0.023 1.00 12.41 100 PRO A N 18
ATOM 29798 C CA . PRO A 1 100 ? 5.158 -13.945 1.093 1.00 10.24 100 PRO A CA 18
ATOM 29799 C C . PRO A 1 100 ? 5.768 -15.357 1.129 1.00 1.25 100 PRO A C 18
ATOM 29800 O O . PRO A 1 100 ? 5.689 -16.060 2.140 1.00 4.23 100 PRO A O 18
ATOM 29811 N N . LEU A 1 101 ? 6.378 -15.767 0.016 1.00 45.24 101 LEU A N 18
ATOM 29812 C CA . LEU A 1 101 ? 7.037 -17.075 -0.081 1.00 63.41 101 LEU A CA 18
ATOM 29813 C C . LEU A 1 101 ? 8.568 -16.922 -0.077 1.00 33.10 101 LEU A C 18
ATOM 29814 O O . LEU A 1 101 ? 9.094 -15.817 0.092 1.00 13.14 101 LEU A O 18
ATOM 29830 N N . GLU A 1 102 ? 9.274 -18.036 -0.254 1.00 60.01 102 GLU A N 18
ATOM 29831 C CA . GLU A 1 102 ? 10.745 -18.034 -0.295 1.00 52.20 102 GLU A CA 18
ATOM 29832 C C . GLU A 1 102 ? 11.282 -18.882 -1.470 1.00 63.43 102 GLU A C 18
ATOM 29833 O O . GLU A 1 102 ? 11.193 -20.132 -1.417 1.00 37.14 102 GLU A O 18
ATOM 29845 N N . MET A 1 1 ? -15.128 -2.040 12.717 1.00 60.23 1 MET A N 19
ATOM 29846 C CA . MET A 1 1 ? -14.978 -1.947 11.236 1.00 60.24 1 MET A CA 19
ATOM 29847 C C . MET A 1 1 ? -15.463 -3.231 10.546 1.00 55.12 1 MET A C 19
ATOM 29848 O O . MET A 1 1 ? -15.333 -4.325 11.094 1.00 44.04 1 MET A O 19
ATOM 29864 N N . ASP A 1 2 ? -16.015 -3.088 9.340 1.00 23.41 2 ASP A N 19
ATOM 29865 C CA . ASP A 1 2 ? -16.603 -4.217 8.607 1.00 41.41 2 ASP A CA 19
ATOM 29866 C C . ASP A 1 2 ? -15.572 -5.318 8.288 1.00 13.33 2 ASP A C 19
ATOM 29867 O O . ASP A 1 2 ? -14.367 -5.060 8.215 1.00 73.50 2 ASP A O 19
ATOM 29876 N N . GLN A 1 3 ? -16.068 -6.541 8.084 1.00 42.20 3 GLN A N 19
ATOM 29877 C CA . GLN A 1 3 ? -15.218 -7.699 7.773 1.00 34.32 3 GLN A CA 19
ATOM 29878 C C . GLN A 1 3 ? -14.270 -7.425 6.596 1.00 34.12 3 GLN A C 19
ATOM 29879 O O . GLN A 1 3 ? -13.118 -7.861 6.609 1.00 30.25 3 GLN A O 19
ATOM 29893 N N . PHE A 1 4 ? -14.753 -6.693 5.591 1.00 53.40 4 PHE A N 19
ATOM 29894 C CA . PHE A 1 4 ? -13.921 -6.317 4.443 1.00 64.40 4 PHE A CA 19
ATOM 29895 C C . PHE A 1 4 ? -12.634 -5.627 4.912 1.00 62.55 4 PHE A C 19
ATOM 29896 O O . PHE A 1 4 ? -11.530 -5.993 4.508 1.00 1.31 4 PHE A O 19
ATOM 29913 N N . LEU A 1 5 ? -12.797 -4.645 5.793 1.00 4.45 5 LEU A N 19
ATOM 29914 C CA . LEU A 1 5 ? -11.671 -3.881 6.328 1.00 42.13 5 LEU A CA 19
ATOM 29915 C C . LEU A 1 5 ? -10.774 -4.759 7.213 1.00 71.25 5 LEU A C 19
ATOM 29916 O O . LEU A 1 5 ? -9.550 -4.740 7.087 1.00 4.41 5 LEU A O 19
ATOM 29932 N N . VAL A 1 6 ? -11.395 -5.538 8.097 1.00 34.03 6 VAL A N 19
ATOM 29933 C CA . VAL A 1 6 ? -10.656 -6.433 8.996 1.00 44.01 6 VAL A CA 19
ATOM 29934 C C . VAL A 1 6 ? -9.741 -7.394 8.215 1.00 1.34 6 VAL A C 19
ATOM 29935 O O . VAL A 1 6 ? -8.562 -7.553 8.539 1.00 14.53 6 VAL A O 19
ATOM 29948 N N . GLN A 1 7 ? -10.293 -8.019 7.179 1.00 42.30 7 GLN A N 19
ATOM 29949 C CA . GLN A 1 7 ? -9.550 -9.002 6.385 1.00 34.12 7 GLN A CA 19
ATOM 29950 C C . GLN A 1 7 ? -8.397 -8.362 5.592 1.00 42.54 7 GLN A C 19
ATOM 29951 O O . GLN A 1 7 ? -7.257 -8.825 5.668 1.00 3.43 7 GLN A O 19
ATOM 29965 N N . ILE A 1 8 ? -8.683 -7.297 4.838 1.00 40.24 8 ILE A N 19
ATOM 29966 C CA . ILE A 1 8 ? -7.648 -6.652 4.014 1.00 62.00 8 ILE A CA 19
ATOM 29967 C C . ILE A 1 8 ? -6.489 -6.116 4.877 1.00 22.53 8 ILE A C 19
ATOM 29968 O O . ILE A 1 8 ? -5.319 -6.292 4.532 1.00 32.55 8 ILE A O 19
ATOM 29984 N N . PHE A 1 9 ? -6.815 -5.489 6.011 1.00 32.40 9 PHE A N 19
ATOM 29985 C CA . PHE A 1 9 ? -5.790 -4.988 6.935 1.00 14.11 9 PHE A CA 19
ATOM 29986 C C . PHE A 1 9 ? -4.946 -6.143 7.498 1.00 65.55 9 PHE A C 19
ATOM 29987 O O . PHE A 1 9 ? -3.713 -6.058 7.568 1.00 21.14 9 PHE A O 19
ATOM 30004 N N . ALA A 1 10 ? -5.623 -7.229 7.884 1.00 41.12 10 ALA A N 19
ATOM 30005 C CA . ALA A 1 10 ? -4.947 -8.426 8.399 1.00 44.54 10 ALA A CA 19
ATOM 30006 C C . ALA A 1 10 ? -3.875 -8.936 7.426 1.00 42.45 10 ALA A C 19
ATOM 30007 O O . ALA A 1 10 ? -2.795 -9.349 7.847 1.00 31.35 10 ALA A O 19
ATOM 30014 N N . VAL A 1 11 ? -4.178 -8.889 6.126 1.00 55.22 11 VAL A N 19
ATOM 30015 C CA . VAL A 1 11 ? -3.240 -9.333 5.085 1.00 23.12 11 VAL A CA 19
ATOM 30016 C C . VAL A 1 11 ? -2.040 -8.378 4.962 1.00 13.14 11 VAL A C 19
ATOM 30017 O O . VAL A 1 11 ? -0.899 -8.812 4.787 1.00 40.23 11 VAL A O 19
ATOM 30030 N N . ILE A 1 12 ? -2.309 -7.078 5.072 1.00 21.05 12 ILE A N 19
ATOM 30031 C CA . ILE A 1 12 ? -1.262 -6.051 4.975 1.00 1.24 12 ILE A CA 19
ATOM 30032 C C . ILE A 1 12 ? -0.173 -6.235 6.050 1.00 22.33 12 ILE A C 19
ATOM 30033 O O . ILE A 1 12 ? 1.003 -5.959 5.807 1.00 14.51 12 ILE A O 19
ATOM 30049 N N . HIS A 1 13 ? -0.564 -6.710 7.233 1.00 74.40 13 HIS A N 19
ATOM 30050 C CA . HIS A 1 13 ? 0.395 -6.938 8.330 1.00 75.02 13 HIS A CA 19
ATOM 30051 C C . HIS A 1 13 ? 1.569 -7.864 7.930 1.00 61.45 13 HIS A C 19
ATOM 30052 O O . HIS A 1 13 ? 2.652 -7.781 8.516 1.00 32.21 13 HIS A O 19
ATOM 30066 N N . GLN A 1 14 ? 1.371 -8.736 6.934 1.00 34.41 14 GLN A N 19
ATOM 30067 C CA . GLN A 1 14 ? 2.432 -9.671 6.509 1.00 0.21 14 GLN A CA 19
ATOM 30068 C C . GLN A 1 14 ? 3.471 -9.021 5.574 1.00 24.12 14 GLN A C 19
ATOM 30069 O O . GLN A 1 14 ? 4.398 -9.693 5.116 1.00 40.05 14 GLN A O 19
ATOM 30083 N N . ILE A 1 15 ? 3.327 -7.730 5.285 1.00 32.53 15 ILE A N 19
ATOM 30084 C CA . ILE A 1 15 ? 4.299 -7.021 4.439 1.00 20.42 15 ILE A CA 19
ATOM 30085 C C . ILE A 1 15 ? 5.512 -6.551 5.268 1.00 65.43 15 ILE A C 19
ATOM 30086 O O . ILE A 1 15 ? 5.385 -5.660 6.116 1.00 4.03 15 ILE A O 19
ATOM 30102 N N . PRO A 1 16 ? 6.705 -7.143 5.040 1.00 72.31 16 PRO A N 19
ATOM 30103 C CA . PRO A 1 16 ? 7.912 -6.833 5.830 1.00 55.41 16 PRO A CA 19
ATOM 30104 C C . PRO A 1 16 ? 8.484 -5.430 5.545 1.00 14.42 16 PRO A C 19
ATOM 30105 O O . PRO A 1 16 ? 8.250 -4.849 4.479 1.00 21.55 16 PRO A O 19
ATOM 30116 N N . LYS A 1 17 ? 9.253 -4.902 6.501 1.00 44.21 17 LYS A N 19
ATOM 30117 C CA . LYS A 1 17 ? 9.816 -3.551 6.390 1.00 30.32 17 LYS A CA 19
ATOM 30118 C C . LYS A 1 17 ? 10.778 -3.431 5.195 1.00 11.40 17 LYS A C 19
ATOM 30119 O O . LYS A 1 17 ? 11.958 -3.774 5.288 1.00 73.10 17 LYS A O 19
ATOM 30138 N N . GLY A 1 18 ? 10.251 -2.968 4.065 1.00 50.13 18 GLY A N 19
ATOM 30139 C CA . GLY A 1 18 ? 11.064 -2.768 2.871 1.00 32.31 18 GLY A CA 19
ATOM 30140 C C . GLY A 1 18 ? 10.315 -3.118 1.591 1.00 3.25 18 GLY A C 19
ATOM 30141 O O . GLY A 1 18 ? 10.574 -2.547 0.534 1.00 31.45 18 GLY A O 19
ATOM 30145 N N . LYS A 1 19 ? 9.367 -4.050 1.693 1.00 14.54 19 LYS A N 19
ATOM 30146 C CA . LYS A 1 19 ? 8.586 -4.494 0.532 1.00 12.03 19 LYS A CA 19
ATOM 30147 C C . LYS A 1 19 ? 7.243 -3.749 0.419 1.00 3.21 19 LYS A C 19
ATOM 30148 O O . LYS A 1 19 ? 6.799 -3.083 1.358 1.00 61.40 19 LYS A O 19
ATOM 30167 N N . VAL A 1 20 ? 6.614 -3.866 -0.751 1.00 63.14 20 VAL A N 19
ATOM 30168 C CA . VAL A 1 20 ? 5.292 -3.284 -1.015 1.00 72.33 20 VAL A CA 19
ATOM 30169 C C . VAL A 1 20 ? 4.446 -4.238 -1.875 1.00 44.50 20 VAL A C 19
ATOM 30170 O O . VAL A 1 20 ? 4.978 -5.126 -2.547 1.00 14.41 20 VAL A O 19
ATOM 30183 N N . SER A 1 21 ? 3.130 -4.056 -1.847 1.00 33.12 21 SER A N 19
ATOM 30184 C CA . SER A 1 21 ? 2.215 -4.880 -2.651 1.00 11.40 21 SER A CA 19
ATOM 30185 C C . SER A 1 21 ? 1.111 -4.023 -3.278 1.00 23.51 21 SER A C 19
ATOM 30186 O O . SER A 1 21 ? 1.081 -2.803 -3.101 1.00 42.44 21 SER A O 19
ATOM 30194 N N . THR A 1 22 ? 0.210 -4.659 -4.021 1.00 60.14 22 THR A N 19
ATOM 30195 C CA . THR A 1 22 ? -0.890 -3.944 -4.682 1.00 31.11 22 THR A CA 19
ATOM 30196 C C . THR A 1 22 ? -2.236 -4.190 -3.985 1.00 65.13 22 THR A C 19
ATOM 30197 O O . THR A 1 22 ? -2.425 -5.210 -3.314 1.00 52.20 22 THR A O 19
ATOM 30208 N N . TYR A 1 23 ? -3.176 -3.254 -4.157 1.00 53.31 23 TYR A N 19
ATOM 30209 C CA . TYR A 1 23 ? -4.522 -3.389 -3.580 1.00 24.52 23 TYR A CA 19
ATOM 30210 C C . TYR A 1 23 ? -5.175 -4.710 -4.013 1.00 52.43 23 TYR A C 19
ATOM 30211 O O . TYR A 1 23 ? -5.865 -5.363 -3.228 1.00 32.21 23 TYR A O 19
ATOM 30229 N N . GLY A 1 24 ? -4.946 -5.085 -5.272 1.00 35.43 24 GLY A N 19
ATOM 30230 C CA . GLY A 1 24 ? -5.474 -6.333 -5.804 1.00 22.22 24 GLY A CA 19
ATOM 30231 C C . GLY A 1 24 ? -4.996 -7.563 -5.037 1.00 41.55 24 GLY A C 19
ATOM 30232 O O . GLY A 1 24 ? -5.805 -8.374 -4.593 1.00 42.10 24 GLY A O 19
ATOM 30236 N N . GLU A 1 25 ? -3.678 -7.693 -4.872 1.00 40.04 25 GLU A N 19
ATOM 30237 C CA . GLU A 1 25 ? -3.088 -8.833 -4.152 1.00 2.51 25 GLU A CA 19
ATOM 30238 C C . GLU A 1 25 ? -3.653 -8.954 -2.730 1.00 61.34 25 GLU A C 19
ATOM 30239 O O . GLU A 1 25 ? -4.060 -10.038 -2.299 1.00 22.34 25 GLU A O 19
ATOM 30251 N N . ILE A 1 26 ? -3.677 -7.836 -2.008 1.00 14.40 26 ILE A N 19
ATOM 30252 C CA . ILE A 1 26 ? -4.225 -7.801 -0.649 1.00 53.15 26 ILE A CA 19
ATOM 30253 C C . ILE A 1 26 ? -5.697 -8.244 -0.630 1.00 55.25 26 ILE A C 19
ATOM 30254 O O . ILE A 1 26 ? -6.090 -9.102 0.163 1.00 1.54 26 ILE A O 19
ATOM 30270 N N . ALA A 1 27 ? -6.499 -7.664 -1.520 1.00 21.11 27 ALA A N 19
ATOM 30271 C CA . ALA A 1 27 ? -7.923 -8.005 -1.629 1.00 43.13 27 ALA A CA 19
ATOM 30272 C C . ALA A 1 27 ? -8.135 -9.492 -1.961 1.00 4.22 27 ALA A C 19
ATOM 30273 O O . ALA A 1 27 ? -8.974 -10.164 -1.356 1.00 1.14 27 ALA A O 19
ATOM 30280 N N . LYS A 1 28 ? -7.366 -10.002 -2.923 1.00 53.13 28 LYS A N 19
ATOM 30281 C CA . LYS A 1 28 ? -7.442 -11.414 -3.320 1.00 74.53 28 LYS A CA 19
ATOM 30282 C C . LYS A 1 28 ? -7.171 -12.347 -2.129 1.00 10.45 28 LYS A C 19
ATOM 30283 O O . LYS A 1 28 ? -7.965 -13.240 -1.835 1.00 63.23 28 LYS A O 19
ATOM 30302 N N . MET A 1 29 ? -6.051 -12.122 -1.443 1.00 32.02 29 MET A N 19
ATOM 30303 C CA . MET A 1 29 ? -5.677 -12.932 -0.276 1.00 10.14 29 MET A CA 19
ATOM 30304 C C . MET A 1 29 ? -6.649 -12.726 0.901 1.00 1.12 29 MET A C 19
ATOM 30305 O O . MET A 1 29 ? -6.842 -13.628 1.719 1.00 25.13 29 MET A O 19
ATOM 30319 N N . ALA A 1 30 ? -7.263 -11.549 0.978 1.00 54.41 30 ALA A N 19
ATOM 30320 C CA . ALA A 1 30 ? -8.270 -11.269 2.009 1.00 35.03 30 ALA A CA 19
ATOM 30321 C C . ALA A 1 30 ? -9.585 -12.011 1.725 1.00 14.12 30 ALA A C 19
ATOM 30322 O O . ALA A 1 30 ? -10.309 -12.395 2.645 1.00 62.35 30 ALA A O 19
ATOM 30329 N N . GLY A 1 31 ? -9.873 -12.228 0.445 1.00 15.32 31 GLY A N 19
ATOM 30330 C CA . GLY A 1 31 ? -11.102 -12.911 0.048 1.00 41.34 31 GLY A CA 19
ATOM 30331 C C . GLY A 1 31 ? -12.119 -11.980 -0.603 1.00 45.44 31 GLY A C 19
ATOM 30332 O O . GLY A 1 31 ? -13.281 -12.346 -0.783 1.00 71.21 31 GLY A O 19
ATOM 30336 N N . TYR A 1 32 ? -11.680 -10.776 -0.970 1.00 53.35 32 TYR A N 19
ATOM 30337 C CA . TYR A 1 32 ? -12.560 -9.780 -1.602 1.00 63.11 32 TYR A CA 19
ATOM 30338 C C . TYR A 1 32 ? -11.960 -9.241 -2.917 1.00 0.14 32 TYR A C 19
ATOM 30339 O O . TYR A 1 32 ? -11.606 -8.064 -3.012 1.00 51.54 32 TYR A O 19
ATOM 30357 N N . PRO A 1 33 ? -11.840 -10.090 -3.957 1.00 43.13 33 PRO A N 19
ATOM 30358 C CA . PRO A 1 33 ? -11.283 -9.669 -5.255 1.00 4.14 33 PRO A CA 19
ATOM 30359 C C . PRO A 1 33 ? -12.207 -8.690 -6.000 1.00 2.33 33 PRO A C 19
ATOM 30360 O O . PRO A 1 33 ? -13.431 -8.795 -5.927 1.00 70.45 33 PRO A O 19
ATOM 30371 N N . GLY A 1 34 ? -11.616 -7.735 -6.715 1.00 42.53 34 GLY A N 19
ATOM 30372 C CA . GLY A 1 34 ? -12.403 -6.720 -7.413 1.00 70.33 34 GLY A CA 19
ATOM 30373 C C . GLY A 1 34 ? -12.728 -5.499 -6.550 1.00 71.31 34 GLY A C 19
ATOM 30374 O O . GLY A 1 34 ? -13.192 -4.477 -7.056 1.00 52.01 34 GLY A O 19
ATOM 30378 N N . TYR A 1 35 ? -12.485 -5.602 -5.244 1.00 13.24 35 TYR A N 19
ATOM 30379 C CA . TYR A 1 35 ? -12.715 -4.487 -4.310 1.00 54.44 35 TYR A CA 19
ATOM 30380 C C . TYR A 1 35 ? -11.409 -3.739 -3.981 1.00 34.22 35 TYR A C 19
ATOM 30381 O O . TYR A 1 35 ? -11.336 -2.998 -3.001 1.00 61.13 35 TYR A O 19
ATOM 30399 N N . ALA A 1 36 ? -10.398 -3.912 -4.832 1.00 24.12 36 ALA A N 19
ATOM 30400 C CA . ALA A 1 36 ? -9.088 -3.268 -4.646 1.00 44.22 36 ALA A CA 19
ATOM 30401 C C . ALA A 1 36 ? -9.208 -1.742 -4.464 1.00 40.14 36 ALA A C 19
ATOM 30402 O O . ALA A 1 36 ? -8.552 -1.152 -3.603 1.00 72.43 36 ALA A O 19
ATOM 30409 N N . ARG A 1 37 ? -10.058 -1.114 -5.275 1.00 45.31 37 ARG A N 19
ATOM 30410 C CA . ARG A 1 37 ? -10.300 0.334 -5.187 1.00 12.45 37 ARG A CA 19
ATOM 30411 C C . ARG A 1 37 ? -10.778 0.756 -3.782 1.00 42.02 37 ARG A C 19
ATOM 30412 O O . ARG A 1 37 ? -10.398 1.817 -3.279 1.00 21.40 37 ARG A O 19
ATOM 30433 N N . HIS A 1 38 ? -11.605 -0.083 -3.150 1.00 43.30 38 HIS A N 19
ATOM 30434 C CA . HIS A 1 38 ? -12.124 0.207 -1.809 1.00 63.22 38 HIS A CA 19
ATOM 30435 C C . HIS A 1 38 ? -11.031 0.050 -0.742 1.00 40.15 38 HIS A C 19
ATOM 30436 O O . HIS A 1 38 ? -11.038 0.751 0.274 1.00 11.04 38 HIS A O 19
ATOM 30450 N N . VAL A 1 39 ? -10.095 -0.873 -0.974 1.00 71.12 39 VAL A N 19
ATOM 30451 C CA . VAL A 1 39 ? -8.929 -1.025 -0.095 1.00 13.51 39 VAL A CA 19
ATOM 30452 C C . VAL A 1 39 ? -8.157 0.303 0.004 1.00 31.54 39 VAL A C 19
ATOM 30453 O O . VAL A 1 39 ? -7.891 0.800 1.100 1.00 53.43 39 VAL A O 19
ATOM 30466 N N . GLY A 1 40 ? -7.827 0.879 -1.153 1.00 32.33 40 GLY A N 19
ATOM 30467 C CA . GLY A 1 40 ? -7.162 2.180 -1.189 1.00 21.35 40 GLY A CA 19
ATOM 30468 C C . GLY A 1 40 ? -7.955 3.276 -0.482 1.00 10.20 40 GLY A C 19
ATOM 30469 O O . GLY A 1 40 ? -7.388 4.092 0.253 1.00 2.42 40 GLY A O 19
ATOM 30473 N N . LYS A 1 41 ? -9.270 3.291 -0.701 1.00 3.40 41 LYS A N 19
ATOM 30474 C CA . LYS A 1 41 ? -10.159 4.270 -0.058 1.00 60.24 41 LYS A CA 19
ATOM 30475 C C . LYS A 1 41 ? -10.114 4.160 1.474 1.00 75.44 41 LYS A C 19
ATOM 30476 O O . LYS A 1 41 ? -10.234 5.161 2.182 1.00 45.41 41 LYS A O 19
ATOM 30495 N N . ALA A 1 42 ? -9.952 2.938 1.973 1.00 2.43 42 ALA A N 19
ATOM 30496 C CA . ALA A 1 42 ? -9.868 2.686 3.417 1.00 21.33 42 ALA A CA 19
ATOM 30497 C C . ALA A 1 42 ? -8.507 3.114 3.984 1.00 33.23 42 ALA A C 19
ATOM 30498 O O . ALA A 1 42 ? -8.428 3.703 5.069 1.00 23.52 42 ALA A O 19
ATOM 30505 N N . LEU A 1 43 ? -7.440 2.814 3.247 1.00 24.41 43 LEU A N 19
ATOM 30506 C CA . LEU A 1 43 ? -6.075 3.149 3.673 1.00 42.20 43 LEU A CA 19
ATOM 30507 C C . LEU A 1 43 ? -5.848 4.670 3.729 1.00 25.43 43 LEU A C 19
ATOM 30508 O O . LEU A 1 43 ? -5.239 5.180 4.669 1.00 23.34 43 LEU A O 19
ATOM 30524 N N . GLY A 1 44 ? -6.353 5.387 2.724 1.00 62.12 44 GLY A N 19
ATOM 30525 C CA . GLY A 1 44 ? -6.207 6.840 2.683 1.00 42.25 44 GLY A CA 19
ATOM 30526 C C . GLY A 1 44 ? -6.756 7.545 3.926 1.00 42.20 44 GLY A C 19
ATOM 30527 O O . GLY A 1 44 ? -6.297 8.630 4.290 1.00 72.23 44 GLY A O 19
ATOM 30531 N N . ASN A 1 45 ? -7.734 6.922 4.584 1.00 3.11 45 ASN A N 19
ATOM 30532 C CA . ASN A 1 45 ? -8.366 7.504 5.777 1.00 63.32 45 ASN A CA 19
ATOM 30533 C C . ASN A 1 45 ? -7.497 7.315 7.032 1.00 70.05 45 ASN A C 19
ATOM 30534 O O . ASN A 1 45 ? -7.659 8.030 8.025 1.00 23.32 45 ASN A O 19
ATOM 30545 N N . LEU A 1 46 ? -6.579 6.354 6.980 1.00 43.35 46 LEU A N 19
ATOM 30546 C CA . LEU A 1 46 ? -5.696 6.055 8.113 1.00 10.13 46 LEU A CA 19
ATOM 30547 C C . LEU A 1 46 ? -4.702 7.200 8.374 1.00 5.31 46 LEU A C 19
ATOM 30548 O O . LEU A 1 46 ? -4.282 7.894 7.449 1.00 44.13 46 LEU A O 19
ATOM 30564 N N . PRO A 1 47 ? -4.330 7.425 9.651 1.00 54.44 47 PRO A N 19
ATOM 30565 C CA . PRO A 1 47 ? -3.370 8.472 10.025 1.00 21.13 47 PRO A CA 19
ATOM 30566 C C . PRO A 1 47 ? -1.905 8.019 9.892 1.00 4.22 47 PRO A C 19
ATOM 30567 O O . PRO A 1 47 ? -1.621 6.865 9.556 1.00 3.52 47 PRO A O 19
ATOM 30578 N N . GLU A 1 48 ? -0.979 8.931 10.165 1.00 4.32 48 GLU A N 19
ATOM 30579 C CA . GLU A 1 48 ? 0.452 8.636 10.068 1.00 0.10 48 GLU A CA 19
ATOM 30580 C C . GLU A 1 48 ? 0.905 7.708 11.205 1.00 10.45 48 GLU A C 19
ATOM 30581 O O . GLU A 1 48 ? 1.743 6.825 11.008 1.00 13.13 48 GLU A O 19
ATOM 30593 N N . GLY A 1 49 ? 0.338 7.910 12.391 1.00 64.02 49 GLY A N 19
ATOM 30594 C CA . GLY A 1 49 ? 0.700 7.104 13.554 1.00 71.42 49 GLY A CA 19
ATOM 30595 C C . GLY A 1 49 ? -0.223 5.908 13.772 1.00 31.04 49 GLY A C 19
ATOM 30596 O O . GLY A 1 49 ? -0.632 5.627 14.900 1.00 43.40 49 GLY A O 19
ATOM 30600 N N . SER A 1 50 ? -0.558 5.202 12.692 1.00 74.21 50 SER A N 19
ATOM 30601 C CA . SER A 1 50 ? -1.423 4.016 12.781 1.00 31.22 50 SER A CA 19
ATOM 30602 C C . SER A 1 50 ? -0.618 2.759 13.140 1.00 11.42 50 SER A C 19
ATOM 30603 O O . SER A 1 50 ? 0.599 2.712 12.958 1.00 65.54 50 SER A O 19
ATOM 30611 N N . LYS A 1 51 ? -1.306 1.741 13.649 1.00 72.35 51 LYS A N 19
ATOM 30612 C CA . LYS A 1 51 ? -0.668 0.464 13.997 1.00 63.14 51 LYS A CA 19
ATOM 30613 C C . LYS A 1 51 ? -0.507 -0.424 12.747 1.00 73.23 51 LYS A C 19
ATOM 30614 O O . LYS A 1 51 ? 0.219 -1.424 12.756 1.00 73.44 51 LYS A O 19
ATOM 30633 N N . LEU A 1 52 ? -1.183 -0.034 11.671 1.00 34.12 52 LEU A N 19
ATOM 30634 C CA . LEU A 1 52 ? -1.126 -0.751 10.394 1.00 55.35 52 LEU A CA 19
ATOM 30635 C C . LEU A 1 52 ? -0.305 0.035 9.357 1.00 45.23 52 LEU A C 19
ATOM 30636 O O . LEU A 1 52 ? -0.586 1.211 9.104 1.00 12.53 52 LEU A O 19
ATOM 30652 N N . PRO A 1 53 ? 0.723 -0.583 8.736 1.00 43.23 53 PRO A N 19
ATOM 30653 C CA . PRO A 1 53 ? 1.459 0.072 7.651 1.00 44.32 53 PRO A CA 19
ATOM 30654 C C . PRO A 1 53 ? 0.628 0.132 6.357 1.00 25.40 53 PRO A C 19
ATOM 30655 O O . PRO A 1 53 ? 0.626 -0.800 5.556 1.00 11.35 53 PRO A O 19
ATOM 30666 N N . TRP A 1 54 ? -0.063 1.251 6.152 1.00 30.42 54 TRP A N 19
ATOM 30667 C CA . TRP A 1 54 ? -0.938 1.424 4.985 1.00 3.33 54 TRP A CA 19
ATOM 30668 C C . TRP A 1 54 ? -0.163 1.954 3.768 1.00 64.10 54 TRP A C 19
ATOM 30669 O O . TRP A 1 54 ? -0.615 1.851 2.628 1.00 30.32 54 TRP A O 19
ATOM 30690 N N . PHE A 1 55 ? 1.017 2.507 4.025 1.00 22.43 55 PHE A N 19
ATOM 30691 C CA . PHE A 1 55 ? 1.835 3.120 2.973 1.00 54.52 55 PHE A CA 19
ATOM 30692 C C . PHE A 1 55 ? 2.506 2.082 2.050 1.00 0.32 55 PHE A C 19
ATOM 30693 O O . PHE A 1 55 ? 3.124 2.445 1.055 1.00 0.00 55 PHE A O 19
ATOM 30710 N N . ARG A 1 56 ? 2.373 0.797 2.369 1.00 33.11 56 ARG A N 19
ATOM 30711 C CA . ARG A 1 56 ? 3.029 -0.262 1.585 1.00 41.30 56 ARG A CA 19
ATOM 30712 C C . ARG A 1 56 ? 2.079 -0.935 0.583 1.00 62.31 56 ARG A C 19
ATOM 30713 O O . ARG A 1 56 ? 2.403 -1.980 0.020 1.00 74.22 56 ARG A O 19
ATOM 30734 N N . VAL A 1 57 ? 0.914 -0.336 0.353 1.00 14.11 57 VAL A N 19
ATOM 30735 C CA . VAL A 1 57 ? -0.058 -0.889 -0.594 1.00 72.41 57 VAL A CA 19
ATOM 30736 C C . VAL A 1 57 ? -0.412 0.134 -1.691 1.00 23.43 57 VAL A C 19
ATOM 30737 O O . VAL A 1 57 ? -1.031 1.170 -1.426 1.00 35.10 57 VAL A O 19
ATOM 30750 N N . ILE A 1 58 ? -0.009 -0.167 -2.925 1.00 24.32 58 ILE A N 19
ATOM 30751 C CA . ILE A 1 58 ? -0.236 0.724 -4.074 1.00 61.12 58 ILE A CA 19
ATOM 30752 C C . ILE A 1 58 ? -1.040 0.016 -5.185 1.00 24.42 58 ILE A C 19
ATOM 30753 O O . ILE A 1 58 ? -1.583 -1.066 -4.969 1.00 34.43 58 ILE A O 19
ATOM 30769 N N . ASN A 1 59 ? -1.143 0.633 -6.366 1.00 40.33 59 ASN A N 19
ATOM 30770 C CA . ASN A 1 59 ? -1.934 0.050 -7.462 1.00 73.32 59 ASN A CA 19
ATOM 30771 C C . ASN A 1 59 ? -1.120 -0.965 -8.286 1.00 60.12 59 ASN A C 19
ATOM 30772 O O . ASN A 1 59 ? 0.103 -1.048 -8.168 1.00 4.45 59 ASN A O 19
ATOM 30783 N N . SER A 1 60 ? -1.812 -1.729 -9.134 1.00 45.11 60 SER A N 19
ATOM 30784 C CA . SER A 1 60 ? -1.172 -2.779 -9.949 1.00 43.22 60 SER A CA 19
ATOM 30785 C C . SER A 1 60 ? -0.200 -2.215 -10.996 1.00 31.32 60 SER A C 19
ATOM 30786 O O . SER A 1 60 ? 0.559 -2.966 -11.610 1.00 60.42 60 SER A O 19
ATOM 30794 N N . GLN A 1 61 ? -0.216 -0.898 -11.194 1.00 31.22 61 GLN A N 19
ATOM 30795 C CA . GLN A 1 61 ? 0.683 -0.246 -12.155 1.00 41.43 61 GLN A CA 19
ATOM 30796 C C . GLN A 1 61 ? 1.942 0.312 -11.466 1.00 25.33 61 GLN A C 19
ATOM 30797 O O . GLN A 1 61 ? 2.710 1.073 -12.070 1.00 40.20 61 GLN A O 19
ATOM 30811 N N . GLY A 1 62 ? 2.146 -0.068 -10.203 1.00 72.51 62 GLY A N 19
ATOM 30812 C CA . GLY A 1 62 ? 3.337 0.340 -9.465 1.00 3.24 62 GLY A CA 19
ATOM 30813 C C . GLY A 1 62 ? 3.377 1.829 -9.151 1.00 33.41 62 GLY A C 19
ATOM 30814 O O . GLY A 1 62 ? 4.434 2.459 -9.220 1.00 40.52 62 GLY A O 19
ATOM 30818 N N . LYS A 1 63 ? 2.225 2.399 -8.809 1.00 5.12 63 LYS A N 19
ATOM 30819 C CA . LYS A 1 63 ? 2.129 3.830 -8.508 1.00 65.53 63 LYS A CA 19
ATOM 30820 C C . LYS A 1 63 ? 1.207 4.095 -7.307 1.00 43.42 63 LYS A C 19
ATOM 30821 O O . LYS A 1 63 ? 0.348 3.276 -6.967 1.00 51.11 63 LYS A O 19
ATOM 30840 N N . ILE A 1 64 ? 1.396 5.247 -6.677 1.00 73.44 64 ILE A N 19
ATOM 30841 C CA . ILE A 1 64 ? 0.569 5.666 -5.546 1.00 21.03 64 ILE A CA 19
ATOM 30842 C C . ILE A 1 64 ? -0.832 6.090 -6.018 1.00 22.12 64 ILE A C 19
ATOM 30843 O O . ILE A 1 64 ? -0.974 7.042 -6.784 1.00 31.32 64 ILE A O 19
ATOM 30859 N N . SER A 1 65 ? -1.865 5.378 -5.566 1.00 64.13 65 SER A N 19
ATOM 30860 C CA . SER A 1 65 ? -3.252 5.720 -5.928 1.00 64.24 65 SER A CA 19
ATOM 30861 C C . SER A 1 65 ? -3.683 7.039 -5.270 1.00 1.35 65 SER A C 19
ATOM 30862 O O . SER A 1 65 ? -4.465 7.808 -5.837 1.00 23.20 65 SER A O 19
ATOM 30870 N N . LEU A 1 66 ? -3.162 7.295 -4.072 1.00 1.32 66 LEU A N 19
ATOM 30871 C CA . LEU A 1 66 ? -3.445 8.540 -3.345 1.00 43.11 66 LEU A CA 19
ATOM 30872 C C . LEU A 1 66 ? -2.877 9.762 -4.094 1.00 23.14 66 LEU A C 19
ATOM 30873 O O . LEU A 1 66 ? -1.850 9.665 -4.767 1.00 35.20 66 LEU A O 19
ATOM 30889 N N . LYS A 1 67 ? -3.542 10.911 -3.976 1.00 72.52 67 LYS A N 19
ATOM 30890 C CA . LYS A 1 67 ? -3.127 12.121 -4.705 1.00 64.43 67 LYS A CA 19
ATOM 30891 C C . LYS A 1 67 ? -3.025 13.347 -3.781 1.00 71.34 67 LYS A C 19
ATOM 30892 O O . LYS A 1 67 ? -3.743 13.452 -2.786 1.00 13.41 67 LYS A O 19
ATOM 30911 N N . GLY A 1 68 ? -2.116 14.265 -4.116 1.00 24.23 68 GLY A N 19
ATOM 30912 C CA . GLY A 1 68 ? -1.943 15.487 -3.336 1.00 20.31 68 GLY A CA 19
ATOM 30913 C C . GLY A 1 68 ? -1.280 15.254 -1.981 1.00 53.13 68 GLY A C 19
ATOM 30914 O O . GLY A 1 68 ? -0.152 14.754 -1.908 1.00 2.32 68 GLY A O 19
ATOM 30918 N N . ARG A 1 69 ? -1.987 15.613 -0.908 1.00 61.22 69 ARG A N 19
ATOM 30919 C CA . ARG A 1 69 ? -1.475 15.457 0.459 1.00 4.21 69 ARG A CA 19
ATOM 30920 C C . ARG A 1 69 ? -1.281 13.979 0.826 1.00 40.34 69 ARG A C 19
ATOM 30921 O O . ARG A 1 69 ? -0.248 13.593 1.376 1.00 74.21 69 ARG A O 19
ATOM 30942 N N . ASP A 1 70 ? -2.281 13.152 0.518 1.00 31.53 70 ASP A N 19
ATOM 30943 C CA . ASP A 1 70 ? -2.197 11.708 0.769 1.00 34.34 70 ASP A CA 19
ATOM 30944 C C . ASP A 1 70 ? -1.013 11.072 0.021 1.00 2.35 70 ASP A C 19
ATOM 30945 O O . ASP A 1 70 ? -0.369 10.151 0.530 1.00 52.11 70 ASP A O 19
ATOM 30954 N N . LEU A 1 71 ? -0.733 11.567 -1.188 1.00 2.14 71 LEU A N 19
ATOM 30955 C CA . LEU A 1 71 ? 0.407 11.083 -1.976 1.00 1.43 71 LEU A CA 19
ATOM 30956 C C . LEU A 1 71 ? 1.718 11.383 -1.239 1.00 24.33 71 LEU A C 19
ATOM 30957 O O . LEU A 1 71 ? 2.508 10.482 -0.977 1.00 51.32 71 LEU A O 19
ATOM 30973 N N . ASP A 1 72 ? 1.928 12.654 -0.894 1.00 63.04 72 ASP A N 19
ATOM 30974 C CA . ASP A 1 72 ? 3.127 13.083 -0.156 1.00 31.55 72 ASP A CA 19
ATOM 30975 C C . ASP A 1 72 ? 3.241 12.358 1.194 1.00 30.53 72 ASP A C 19
ATOM 30976 O O . ASP A 1 72 ? 4.338 12.082 1.677 1.00 53.53 72 ASP A O 19
ATOM 30985 N N . ARG A 1 73 ? 2.094 12.057 1.792 1.00 14.50 73 ARG A N 19
ATOM 30986 C CA . ARG A 1 73 ? 2.036 11.387 3.093 1.00 11.42 73 ARG A CA 19
ATOM 30987 C C . ARG A 1 73 ? 2.547 9.934 3.006 1.00 62.12 73 ARG A C 19
ATOM 30988 O O . ARG A 1 73 ? 3.422 9.528 3.776 1.00 30.52 73 ARG A O 19
ATOM 31009 N N . GLN A 1 74 ? 2.004 9.156 2.062 1.00 30.31 74 GLN A N 19
ATOM 31010 C CA . GLN A 1 74 ? 2.498 7.792 1.809 1.00 25.01 74 GLN A CA 19
ATOM 31011 C C . GLN A 1 74 ? 3.961 7.836 1.332 1.00 44.15 74 GLN A C 19
ATOM 31012 O O . GLN A 1 74 ? 4.817 7.102 1.830 1.00 62.31 74 GLN A O 19
ATOM 31026 N N . LYS A 1 75 ? 4.218 8.722 0.375 1.00 34.13 75 LYS A N 19
ATOM 31027 C CA . LYS A 1 75 ? 5.565 8.990 -0.153 1.00 50.44 75 LYS A CA 19
ATOM 31028 C C . LYS A 1 75 ? 6.608 9.195 0.963 1.00 42.43 75 LYS A C 19
ATOM 31029 O O . LYS A 1 75 ? 7.634 8.515 0.995 1.00 42.13 75 LYS A O 19
ATOM 31048 N N . GLN A 1 76 ? 6.340 10.136 1.866 1.00 1.24 76 GLN A N 19
ATOM 31049 C CA . GLN A 1 76 ? 7.247 10.420 2.987 1.00 43.43 76 GLN A CA 19
ATOM 31050 C C . GLN A 1 76 ? 7.524 9.168 3.839 1.00 42.15 76 GLN A C 19
ATOM 31051 O O . GLN A 1 76 ? 8.665 8.915 4.237 1.00 33.35 76 GLN A O 19
ATOM 31065 N N . LYS A 1 77 ? 6.481 8.384 4.117 1.00 4.34 77 LYS A N 19
ATOM 31066 C CA . LYS A 1 77 ? 6.638 7.136 4.876 1.00 3.31 77 LYS A CA 19
ATOM 31067 C C . LYS A 1 77 ? 7.536 6.131 4.131 1.00 22.54 77 LYS A C 19
ATOM 31068 O O . LYS A 1 77 ? 8.392 5.478 4.729 1.00 4.02 77 LYS A O 19
ATOM 31087 N N . LEU A 1 78 ? 7.338 6.026 2.820 1.00 53.12 78 LEU A N 19
ATOM 31088 C CA . LEU A 1 78 ? 8.141 5.127 1.980 1.00 14.51 78 LEU A CA 19
ATOM 31089 C C . LEU A 1 78 ? 9.621 5.544 1.951 1.00 61.20 78 LEU A C 19
ATOM 31090 O O . LEU A 1 78 ? 10.517 4.699 2.059 1.00 34.32 78 LEU A O 19
ATOM 31106 N N . GLU A 1 79 ? 9.871 6.844 1.802 1.00 0.41 79 GLU A N 19
ATOM 31107 C CA . GLU A 1 79 ? 11.237 7.384 1.837 1.00 55.43 79 GLU A CA 19
ATOM 31108 C C . GLU A 1 79 ? 11.955 6.990 3.138 1.00 70.55 79 GLU A C 19
ATOM 31109 O O . GLU A 1 79 ? 13.128 6.607 3.124 1.00 35.21 79 GLU A O 19
ATOM 31121 N N . ALA A 1 80 ? 11.240 7.073 4.258 1.00 32.13 80 ALA A N 19
ATOM 31122 C CA . ALA A 1 80 ? 11.788 6.684 5.563 1.00 33.11 80 ALA A CA 19
ATOM 31123 C C . ALA A 1 80 ? 12.194 5.199 5.594 1.00 5.55 80 ALA A C 19
ATOM 31124 O O . ALA A 1 80 ? 13.173 4.820 6.243 1.00 71.23 80 ALA A O 19
ATOM 31131 N N . GLU A 1 81 ? 11.447 4.366 4.871 1.00 72.41 81 GLU A N 19
ATOM 31132 C CA . GLU A 1 81 ? 11.713 2.921 4.823 1.00 34.23 81 GLU A CA 19
ATOM 31133 C C . GLU A 1 81 ? 12.799 2.570 3.791 1.00 31.14 81 GLU A C 19
ATOM 31134 O O . GLU A 1 81 ? 13.120 1.396 3.590 1.00 13.21 81 GLU A O 19
ATOM 31146 N N . GLY A 1 82 ? 13.354 3.588 3.134 1.00 53.04 82 GLY A N 19
ATOM 31147 C CA . GLY A 1 82 ? 14.433 3.374 2.167 1.00 24.41 82 GLY A CA 19
ATOM 31148 C C . GLY A 1 82 ? 13.945 3.087 0.745 1.00 60.12 82 GLY A C 19
ATOM 31149 O O . GLY A 1 82 ? 14.738 2.725 -0.127 1.00 53.21 82 GLY A O 19
ATOM 31153 N N . ILE A 1 83 ? 12.650 3.263 0.504 1.00 11.14 83 ILE A N 19
ATOM 31154 C CA . ILE A 1 83 ? 12.051 2.982 -0.807 1.00 61.13 83 ILE A CA 19
ATOM 31155 C C . ILE A 1 83 ? 12.100 4.217 -1.723 1.00 44.23 83 ILE A C 19
ATOM 31156 O O . ILE A 1 83 ? 11.825 5.334 -1.281 1.00 62.41 83 ILE A O 19
ATOM 31172 N N . GLU A 1 84 ? 12.467 4.023 -2.993 1.00 52.10 84 GLU A N 19
ATOM 31173 C CA . GLU A 1 84 ? 12.509 5.131 -3.957 1.00 40.33 84 GLU A CA 19
ATOM 31174 C C . GLU A 1 84 ? 11.098 5.525 -4.438 1.00 11.21 84 GLU A C 19
ATOM 31175 O O . GLU A 1 84 ? 10.399 4.736 -5.080 1.00 55.45 84 GLU A O 19
ATOM 31187 N N . VAL A 1 85 ? 10.668 6.739 -4.102 1.00 70.20 85 VAL A N 19
ATOM 31188 C CA . VAL A 1 85 ? 9.416 7.285 -4.631 1.00 20.20 85 VAL A CA 19
ATOM 31189 C C . VAL A 1 85 ? 9.696 8.280 -5.769 1.00 43.51 85 VAL A C 19
ATOM 31190 O O . VAL A 1 85 ? 10.155 9.404 -5.533 1.00 13.34 85 VAL A O 19
ATOM 31203 N N . SER A 1 86 ? 9.448 7.852 -7.004 1.00 35.42 86 SER A N 19
ATOM 31204 C CA . SER A 1 86 ? 9.646 8.715 -8.177 1.00 70.50 86 SER A CA 19
ATOM 31205 C C . SER A 1 86 ? 8.614 9.851 -8.229 1.00 3.20 86 SER A C 19
ATOM 31206 O O . SER A 1 86 ? 7.522 9.730 -7.670 1.00 63.44 86 SER A O 19
ATOM 31214 N N . GLU A 1 87 ? 8.967 10.917 -8.953 1.00 54.23 87 GLU A N 19
ATOM 31215 C CA . GLU A 1 87 ? 8.246 12.209 -8.942 1.00 31.43 87 GLU A CA 19
ATOM 31216 C C . GLU A 1 87 ? 6.709 12.088 -8.843 1.00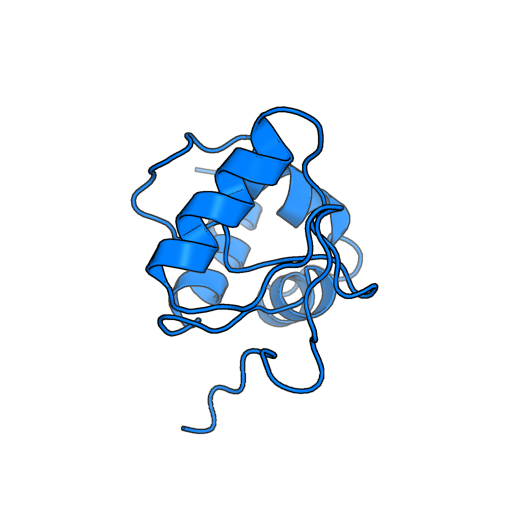 51.31 87 GLU A C 19
ATOM 31217 O O . GLU A 1 87 ? 6.101 12.635 -7.922 1.00 32.23 87 GLU A O 19
ATOM 31229 N N . ILE A 1 88 ? 6.085 11.367 -9.770 1.00 53.21 88 ILE A N 19
ATOM 31230 C CA . ILE A 1 88 ? 4.612 11.290 -9.829 1.00 71.13 88 ILE A CA 19
ATOM 31231 C C . ILE A 1 88 ? 4.038 10.183 -8.924 1.00 14.13 88 ILE A C 19
ATOM 31232 O O . ILE A 1 88 ? 2.880 9.783 -9.068 1.00 30.44 88 ILE A O 19
ATOM 31248 N N . GLY A 1 89 ? 4.839 9.725 -7.968 1.00 32.25 89 GLY A N 19
ATOM 31249 C CA . GLY A 1 89 ? 4.421 8.638 -7.092 1.00 1.11 89 GLY A CA 19
ATOM 31250 C C . GLY A 1 89 ? 4.600 7.269 -7.735 1.00 35.31 89 GLY A C 19
ATOM 31251 O O . GLY A 1 89 ? 3.714 6.419 -7.663 1.00 14.30 89 GLY A O 19
ATOM 31255 N N . LYS A 1 90 ? 5.749 7.053 -8.370 1.00 50.41 90 LYS A N 19
ATOM 31256 C CA . LYS A 1 90 ? 6.036 5.774 -9.038 1.00 40.32 90 LYS A CA 19
ATOM 31257 C C . LYS A 1 90 ? 7.044 4.953 -8.214 1.00 31.35 90 LYS A C 19
ATOM 31258 O O . LYS A 1 90 ? 8.105 5.453 -7.839 1.00 60.33 90 LYS A O 19
ATOM 31277 N N . ILE A 1 91 ? 6.699 3.697 -7.934 1.00 43.24 91 ILE A N 19
ATOM 31278 C CA . ILE A 1 91 ? 7.560 2.801 -7.147 1.00 24.44 91 ILE A CA 19
ATOM 31279 C C . ILE A 1 91 ? 8.022 1.599 -7.986 1.00 33.25 91 ILE A C 19
ATOM 31280 O O . ILE A 1 91 ? 7.249 1.034 -8.761 1.00 40.12 91 ILE A O 19
ATOM 31296 N N . ALA A 1 92 ? 9.285 1.207 -7.830 1.00 43.55 92 ALA A N 19
ATOM 31297 C CA . ALA A 1 92 ? 9.827 0.062 -8.568 1.00 43.04 92 ALA A CA 19
ATOM 31298 C C . ALA A 1 92 ? 9.374 -1.276 -7.959 1.00 23.32 92 ALA A C 19
ATOM 31299 O O . ALA A 1 92 ? 10.021 -1.813 -7.053 1.00 31.53 92 ALA A O 19
ATOM 31306 N N . LEU A 1 93 ? 8.268 -1.821 -8.467 1.00 64.41 93 LEU A N 19
ATOM 31307 C CA . LEU A 1 93 ? 7.757 -3.110 -7.984 1.00 71.31 93 LEU A CA 19
ATOM 31308 C C . LEU A 1 93 ? 8.786 -4.224 -8.183 1.00 45.10 93 LEU A C 19
ATOM 31309 O O . LEU A 1 93 ? 9.038 -5.013 -7.279 1.00 64.50 93 LEU A O 19
ATOM 31325 N N . ARG A 1 94 ? 9.414 -4.254 -9.354 1.00 21.33 94 ARG A N 19
ATOM 31326 C CA . ARG A 1 94 ? 10.377 -5.310 -9.693 1.00 54.20 94 ARG A CA 19
ATOM 31327 C C . ARG A 1 94 ? 11.528 -5.404 -8.662 1.00 62.43 94 ARG A C 19
ATOM 31328 O O . ARG A 1 94 ? 12.290 -6.373 -8.654 1.00 51.02 94 ARG A O 19
ATOM 31349 N N . LYS A 1 95 ? 11.642 -4.396 -7.793 1.00 73.52 95 LYS A N 19
ATOM 31350 C CA . LYS A 1 95 ? 12.647 -4.397 -6.724 1.00 64.44 95 LYS A CA 19
ATOM 31351 C C . LYS A 1 95 ? 12.004 -4.572 -5.333 1.00 14.45 95 LYS A C 19
ATOM 31352 O O . LYS A 1 95 ? 12.501 -5.330 -4.494 1.00 52.40 95 LYS A O 19
ATOM 31371 N N . TYR A 1 96 ? 10.887 -3.884 -5.095 1.00 50.10 96 TYR A N 19
ATOM 31372 C CA . TYR A 1 96 ? 10.284 -3.827 -3.757 1.00 51.22 96 TYR A CA 19
ATOM 31373 C C . TYR A 1 96 ? 9.080 -4.764 -3.626 1.00 42.51 96 TYR A C 19
ATOM 31374 O O . TYR A 1 96 ? 8.392 -4.752 -2.611 1.00 63.03 96 TYR A O 19
ATOM 31392 N N . LYS A 1 97 ? 8.827 -5.574 -4.645 1.00 61.11 97 LYS A N 19
ATOM 31393 C CA . LYS A 1 97 ? 7.653 -6.446 -4.659 1.00 71.31 97 LYS A CA 19
ATOM 31394 C C . LYS A 1 97 ? 7.675 -7.457 -3.500 1.00 3.15 97 LYS A C 19
ATOM 31395 O O . LYS A 1 97 ? 8.672 -8.150 -3.276 1.00 5.14 97 LYS A O 19
ATOM 31414 N N . TRP A 1 98 ? 6.570 -7.524 -2.765 1.00 54.30 98 TRP A N 19
ATOM 31415 C CA . TRP A 1 98 ? 6.443 -8.430 -1.622 1.00 14.13 98 TRP A CA 19
ATOM 31416 C C . TRP A 1 98 ? 6.340 -9.903 -2.062 1.00 51.23 98 TRP A C 19
ATOM 31417 O O . TRP A 1 98 ? 5.392 -10.300 -2.745 1.00 71.30 98 TRP A O 19
ATOM 31438 N N . GLN A 1 99 ? 7.330 -10.704 -1.660 1.00 12.32 99 GLN A N 19
ATOM 31439 C CA . GLN A 1 99 ? 7.331 -12.149 -1.918 1.00 43.40 99 GLN A CA 19
ATOM 31440 C C . GLN A 1 99 ? 7.487 -12.935 -0.600 1.00 14.32 99 GLN A C 19
ATOM 31441 O O . GLN A 1 99 ? 8.603 -13.182 -0.141 1.00 45.44 99 GLN A O 19
ATOM 31455 N N . PRO A 1 100 ? 6.362 -13.325 0.033 1.00 40.54 100 PRO A N 19
ATOM 31456 C CA . PRO A 1 100 ? 6.374 -14.045 1.325 1.00 70.35 100 PRO A CA 19
ATOM 31457 C C . PRO A 1 100 ? 6.680 -15.554 1.195 1.00 72.11 100 PRO A C 19
ATOM 31458 O O . PRO A 1 100 ? 6.165 -16.365 1.969 1.00 73.32 100 PRO A O 19
ATOM 31469 N N . LEU A 1 101 ? 7.528 -15.929 0.235 1.00 42.43 101 LEU A N 19
ATOM 31470 C CA . LEU A 1 101 ? 7.828 -17.349 -0.022 1.00 33.34 101 LEU A CA 19
ATOM 31471 C C . LEU A 1 101 ? 9.339 -17.619 -0.151 1.00 14.34 101 LEU A C 19
ATOM 31472 O O . LEU A 1 101 ? 9.937 -17.409 -1.212 1.00 12.10 101 LEU A O 19
ATOM 31488 N N . GLU A 1 102 ? 9.949 -18.072 0.942 1.00 23.51 102 GLU A N 19
ATOM 31489 C CA . GLU A 1 102 ? 11.351 -18.525 0.932 1.00 13.32 102 GLU A CA 19
ATOM 31490 C C . GLU A 1 102 ? 11.434 -20.064 0.908 1.00 44.44 102 GLU A C 19
ATOM 31491 O O . GLU A 1 102 ? 11.603 -20.639 -0.190 1.00 36.71 102 GLU A O 19
ATOM 31503 N N . MET A 1 1 ? -17.244 -2.466 12.431 1.00 4.11 1 MET A N 20
ATOM 31504 C CA . MET A 1 1 ? -16.010 -3.015 11.801 1.00 62.34 1 MET A CA 20
ATOM 31505 C C . MET A 1 1 ? -16.331 -4.264 10.963 1.00 42.31 1 MET A C 20
ATOM 31506 O O . MET A 1 1 ? -16.433 -5.371 11.492 1.00 45.23 1 MET A O 20
ATOM 31522 N N . ASP A 1 2 ? -16.498 -4.076 9.657 1.00 0.51 2 ASP A N 20
ATOM 31523 C CA . ASP A 1 2 ? -16.913 -5.162 8.763 1.00 62.04 2 ASP A CA 20
ATOM 31524 C C . ASP A 1 2 ? -15.772 -6.147 8.454 1.00 3.42 2 ASP A C 20
ATOM 31525 O O . ASP A 1 2 ? -14.597 -5.774 8.428 1.00 42.34 2 ASP A O 20
ATOM 31534 N N . GLN A 1 3 ? -16.147 -7.406 8.202 1.00 14.14 3 GLN A N 20
ATOM 31535 C CA . GLN A 1 3 ? -15.187 -8.467 7.856 1.00 50.02 3 GLN A CA 20
ATOM 31536 C C . GLN A 1 3 ? -14.250 -8.055 6.711 1.00 3.41 3 GLN A C 20
ATOM 31537 O O . GLN A 1 3 ? -13.099 -8.487 6.660 1.00 44.45 3 GLN A O 20
ATOM 31551 N N . PHE A 1 4 ? -14.747 -7.226 5.793 1.00 75.44 4 PHE A N 20
ATOM 31552 C CA . PHE A 1 4 ? -13.924 -6.724 4.688 1.00 12.42 4 PHE A CA 20
ATOM 31553 C C . PHE A 1 4 ? -12.688 -5.989 5.222 1.00 25.44 4 PHE A C 20
ATOM 31554 O O . PHE A 1 4 ? -11.554 -6.339 4.893 1.00 42.13 4 PHE A O 20
ATOM 31571 N N . LEU A 1 5 ? -12.925 -4.988 6.067 1.00 53.23 5 LEU A N 20
ATOM 31572 C CA . LEU A 1 5 ? -11.845 -4.195 6.662 1.00 71.11 5 LEU A CA 20
ATOM 31573 C C . LEU A 1 5 ? -10.896 -5.078 7.486 1.00 50.20 5 LEU A C 20
ATOM 31574 O O . LEU A 1 5 ? -9.676 -4.971 7.375 1.00 40.30 5 LEU A O 20
ATOM 31590 N N . VAL A 1 6 ? -11.472 -5.960 8.298 1.00 55.54 6 VAL A N 20
ATOM 31591 C CA . VAL A 1 6 ? -10.689 -6.866 9.148 1.00 51.14 6 VAL A CA 20
ATOM 31592 C C . VAL A 1 6 ? -9.714 -7.733 8.326 1.00 22.35 6 VAL A C 20
ATOM 31593 O O . VAL A 1 6 ? -8.514 -7.771 8.602 1.00 30.11 6 VAL A O 20
ATOM 31606 N N . GLN A 1 7 ? -10.240 -8.414 7.309 1.00 70.53 7 GLN A N 20
ATOM 31607 C CA . GLN A 1 7 ? -9.445 -9.357 6.512 1.00 5.20 7 GLN A CA 20
ATOM 31608 C C . GLN A 1 7 ? -8.358 -8.658 5.672 1.00 62.41 7 GLN A C 20
ATOM 31609 O O . GLN A 1 7 ? -7.217 -9.120 5.631 1.00 72.44 7 GLN A O 20
ATOM 31623 N N . ILE A 1 8 ? -8.703 -7.552 5.006 1.00 41.44 8 ILE A N 20
ATOM 31624 C CA . ILE A 1 8 ? -7.726 -6.837 4.172 1.00 52.15 8 ILE A CA 20
ATOM 31625 C C . ILE A 1 8 ? -6.565 -6.285 5.020 1.00 55.13 8 ILE A C 20
ATOM 31626 O O . ILE A 1 8 ? -5.399 -6.407 4.641 1.00 73.13 8 ILE A O 20
ATOM 31642 N N . PHE A 1 9 ? -6.889 -5.703 6.176 1.00 75.35 9 PHE A N 20
ATOM 31643 C CA . PHE A 1 9 ? -5.863 -5.200 7.097 1.00 2.14 9 PHE A CA 20
ATOM 31644 C C . PHE A 1 9 ? -4.976 -6.345 7.611 1.00 20.13 9 PHE A C 20
ATOM 31645 O O . PHE A 1 9 ? -3.745 -6.233 7.637 1.00 11.11 9 PHE A O 20
ATOM 31662 N N . ALA A 1 10 ? -5.614 -7.454 7.999 1.00 64.30 10 ALA A N 20
ATOM 31663 C CA . ALA A 1 10 ? -4.902 -8.640 8.493 1.00 24.44 10 ALA A CA 20
ATOM 31664 C C . ALA A 1 10 ? -3.825 -9.111 7.505 1.00 71.44 10 ALA A C 20
ATOM 31665 O O . ALA A 1 10 ? -2.751 -9.548 7.910 1.00 70.42 10 ALA A O 20
ATOM 31672 N N . VAL A 1 11 ? -4.118 -9.011 6.207 1.00 20.02 11 VAL A N 20
ATOM 31673 C CA . VAL A 1 11 ? -3.156 -9.395 5.164 1.00 1.53 11 VAL A CA 20
ATOM 31674 C C . VAL A 1 11 ? -1.978 -8.408 5.092 1.00 41.45 11 VAL A C 20
ATOM 31675 O O . VAL A 1 11 ? -0.819 -8.812 4.975 1.00 63.33 11 VAL A O 20
ATOM 31688 N N . ILE A 1 12 ? -2.287 -7.116 5.179 1.00 30.11 12 ILE A N 20
ATOM 31689 C CA . ILE A 1 12 ? -1.272 -6.053 5.101 1.00 74.34 12 ILE A CA 20
ATOM 31690 C C . ILE A 1 12 ? -0.204 -6.183 6.204 1.00 43.34 12 ILE A C 20
ATOM 31691 O O . ILE A 1 12 ? 0.955 -5.813 6.009 1.00 31.03 12 ILE A O 20
ATOM 31707 N N . HIS A 1 13 ? -0.595 -6.722 7.359 1.00 22.13 13 HIS A N 20
ATOM 31708 C CA . HIS A 1 13 ? 0.345 -6.932 8.475 1.00 31.14 13 HIS A CA 20
ATOM 31709 C C . HIS A 1 13 ? 1.510 -7.882 8.112 1.00 35.03 13 HIS A C 20
ATOM 31710 O O . HIS A 1 13 ? 2.485 -7.983 8.859 1.00 41.31 13 HIS A O 20
ATOM 31724 N N . GLN A 1 14 ? 1.406 -8.585 6.981 1.00 24.44 14 GLN A N 20
ATOM 31725 C CA . GLN A 1 14 ? 2.467 -9.510 6.543 1.00 12.43 14 GLN A CA 20
ATOM 31726 C C . GLN A 1 14 ? 3.509 -8.825 5.636 1.00 23.35 14 GLN A C 20
ATOM 31727 O O . GLN A 1 14 ? 4.491 -9.451 5.234 1.00 72.42 14 GLN A O 20
ATOM 31741 N N . ILE A 1 15 ? 3.297 -7.554 5.309 1.00 65.45 15 ILE A N 20
ATOM 31742 C CA . ILE A 1 15 ? 4.218 -6.815 4.434 1.00 63.11 15 ILE A CA 20
ATOM 31743 C C . ILE A 1 15 ? 5.404 -6.228 5.230 1.00 63.32 15 ILE A C 20
ATOM 31744 O O . ILE A 1 15 ? 5.217 -5.345 6.067 1.00 42.23 15 ILE A O 20
ATOM 31760 N N . PRO A 1 16 ? 6.644 -6.713 4.980 1.00 55.41 16 PRO A N 20
ATOM 31761 C CA . PRO A 1 16 ? 7.846 -6.261 5.710 1.00 64.21 16 PRO A CA 20
ATOM 31762 C C . PRO A 1 16 ? 8.279 -4.821 5.367 1.00 51.13 16 PRO A C 20
ATOM 31763 O O . PRO A 1 16 ? 7.873 -4.254 4.349 1.00 30.31 16 PRO A O 20
ATOM 31774 N N . LYS A 1 17 ? 9.132 -4.248 6.221 1.00 23.12 17 LYS A N 20
ATOM 31775 C CA . LYS A 1 17 ? 9.636 -2.882 6.030 1.00 72.44 17 LYS A CA 20
ATOM 31776 C C . LYS A 1 17 ? 10.492 -2.765 4.752 1.00 20.31 17 LYS A C 20
ATOM 31777 O O . LYS A 1 17 ? 11.515 -3.441 4.609 1.00 23.31 17 LYS A O 20
ATOM 31796 N N . GLY A 1 18 ? 10.076 -1.894 3.836 1.00 30.31 18 GLY A N 20
ATOM 31797 C CA . GLY A 1 18 ? 10.805 -1.712 2.580 1.00 31.03 18 GLY A CA 20
ATOM 31798 C C . GLY A 1 18 ? 10.231 -2.523 1.422 1.00 13.13 18 GLY A C 20
ATOM 31799 O O . GLY A 1 18 ? 10.880 -2.683 0.386 1.00 75.21 18 GLY A O 20
ATOM 31803 N N . LYS A 1 19 ? 9.017 -3.043 1.597 1.00 21.30 19 LYS A N 20
ATOM 31804 C CA . LYS A 1 19 ? 8.325 -3.784 0.535 1.00 31.44 19 LYS A CA 20
ATOM 31805 C C . LYS A 1 19 ? 6.928 -3.199 0.269 1.00 70.34 19 LYS A C 20
ATOM 31806 O O . LYS A 1 19 ? 6.272 -2.692 1.178 1.00 51.22 19 LYS A O 20
ATOM 31825 N N . VAL A 1 20 ? 6.475 -3.284 -0.980 1.00 54.34 20 VAL A N 20
ATOM 31826 C CA . VAL A 1 20 ? 5.163 -2.759 -1.372 1.00 53.20 20 VAL A CA 20
ATOM 31827 C C . VAL A 1 20 ? 4.305 -3.833 -2.052 1.00 71.52 20 VAL A C 20
ATOM 31828 O O . VAL A 1 20 ? 4.822 -4.741 -2.709 1.00 22.23 20 VAL A O 20
ATOM 31841 N N . SER A 1 21 ? 2.992 -3.727 -1.881 1.00 64.13 21 SER A N 20
ATOM 31842 C CA . SER A 1 21 ? 2.042 -4.651 -2.520 1.00 52.21 21 SER A CA 20
ATOM 31843 C C . SER A 1 21 ? 0.948 -3.879 -3.264 1.00 20.04 21 SER A C 20
ATOM 31844 O O . SER A 1 21 ? 0.798 -2.668 -3.085 1.00 25.54 21 SER A O 20
ATOM 31852 N N . THR A 1 22 ? 0.184 -4.577 -4.100 1.00 42.54 22 THR A N 20
ATOM 31853 C CA . THR A 1 22 ? -0.926 -3.952 -4.834 1.00 42.25 22 THR A CA 20
ATOM 31854 C C . THR A 1 22 ? -2.281 -4.319 -4.217 1.00 32.42 22 THR A C 20
ATOM 31855 O O . THR A 1 22 ? -2.455 -5.418 -3.685 1.00 74.24 22 THR A O 20
ATOM 31866 N N . TYR A 1 23 ? -3.243 -3.393 -4.291 1.00 15.44 23 TYR A N 20
ATOM 31867 C CA . TYR A 1 23 ? -4.596 -3.633 -3.761 1.00 14.24 23 TYR A CA 20
ATOM 31868 C C . TYR A 1 23 ? -5.197 -4.940 -4.303 1.00 74.22 23 TYR A C 20
ATOM 31869 O O . TYR A 1 23 ? -5.914 -5.645 -3.593 1.00 14.24 23 TYR A O 20
ATOM 31887 N N . GLY A 1 24 ? -4.907 -5.246 -5.569 1.00 33.03 24 GLY A N 20
ATOM 31888 C CA . GLY A 1 24 ? -5.387 -6.484 -6.175 1.00 41.22 24 GLY A CA 20
ATOM 31889 C C . GLY A 1 24 ? -4.943 -7.727 -5.410 1.00 73.33 24 GLY A C 20
ATOM 31890 O O . GLY A 1 24 ? -5.741 -8.640 -5.182 1.00 43.54 24 GLY A O 20
ATOM 31894 N N . GLU A 1 25 ? -3.674 -7.752 -5.005 1.00 73.45 25 GLU A N 20
ATOM 31895 C CA . GLU A 1 25 ? -3.130 -8.859 -4.213 1.00 63.33 25 GLU A CA 20
ATOM 31896 C C . GLU A 1 25 ? -3.801 -8.933 -2.829 1.00 0.24 25 GLU A C 20
ATOM 31897 O O . GLU A 1 25 ? -4.337 -9.973 -2.443 1.00 1.22 25 GLU A O 20
ATOM 31909 N N . ILE A 1 26 ? -3.777 -7.816 -2.100 1.00 25.54 26 ILE A N 20
ATOM 31910 C CA . ILE A 1 26 ? -4.357 -7.741 -0.750 1.00 31.52 26 ILE A CA 20
ATOM 31911 C C . ILE A 1 26 ? -5.832 -8.186 -0.733 1.00 33.40 26 ILE A C 20
ATOM 31912 O O . ILE A 1 26 ? -6.227 -9.037 0.068 1.00 5.34 26 ILE A O 20
ATOM 31928 N N . ALA A 1 27 ? -6.635 -7.610 -1.627 1.00 40.33 27 ALA A N 20
ATOM 31929 C CA . ALA A 1 27 ? -8.062 -7.948 -1.723 1.00 41.11 27 ALA A CA 20
ATOM 31930 C C . ALA A 1 27 ? -8.276 -9.449 -1.977 1.00 5.54 27 ALA A C 20
ATOM 31931 O O . ALA A 1 27 ? -9.106 -10.090 -1.328 1.00 5.22 27 ALA A O 20
ATOM 31938 N N . LYS A 1 28 ? -7.518 -10.006 -2.920 1.00 15.10 28 LYS A N 20
ATOM 31939 C CA . LYS A 1 28 ? -7.601 -11.433 -3.244 1.00 53.03 28 LYS A CA 20
ATOM 31940 C C . LYS A 1 28 ? -7.237 -12.309 -2.032 1.00 62.23 28 LYS A C 20
ATOM 31941 O O . LYS A 1 28 ? -7.961 -13.246 -1.691 1.00 14.44 28 LYS A O 20
ATOM 31960 N N . MET A 1 29 ? -6.118 -11.991 -1.378 1.00 11.20 29 MET A N 20
ATOM 31961 C CA . MET A 1 29 ? -5.657 -12.748 -0.205 1.00 64.42 29 MET A CA 20
ATOM 31962 C C . MET A 1 29 ? -6.657 -12.648 0.960 1.00 71.00 29 MET A C 20
ATOM 31963 O O . MET A 1 29 ? -6.774 -13.564 1.781 1.00 63.54 29 MET A O 20
ATOM 31977 N N . ALA A 1 30 ? -7.368 -11.523 1.029 1.00 24.12 30 ALA A N 20
ATOM 31978 C CA . ALA A 1 30 ? -8.387 -11.304 2.061 1.00 31.12 30 ALA A CA 20
ATOM 31979 C C . ALA A 1 30 ? -9.678 -12.086 1.766 1.00 61.34 30 ALA A C 20
ATOM 31980 O O . ALA A 1 30 ? -10.482 -12.328 2.665 1.00 74.21 30 ALA A O 20
ATOM 31987 N N . GLY A 1 31 ? -9.860 -12.489 0.507 1.00 50.24 31 GLY A N 20
ATOM 31988 C CA . GLY A 1 31 ? -11.068 -13.209 0.110 1.00 72.33 31 GLY A CA 20
ATOM 31989 C C . GLY A 1 31 ? -12.115 -12.310 -0.546 1.00 12.31 31 GLY A C 20
ATOM 31990 O O . GLY A 1 31 ? -13.309 -12.626 -0.551 1.00 63.53 31 GLY A O 20
ATOM 31994 N N . TYR A 1 32 ? -11.671 -11.184 -1.101 1.00 65.32 32 TYR A N 20
ATOM 31995 C CA . TYR A 1 32 ? -12.564 -10.236 -1.777 1.00 60.42 32 TYR A CA 20
ATOM 31996 C C . TYR A 1 32 ? -11.988 -9.809 -3.142 1.00 61.20 32 TYR A C 20
ATOM 31997 O O . TYR A 1 32 ? -11.694 -8.631 -3.363 1.00 53.23 32 TYR A O 20
ATOM 32015 N N . PRO A 1 33 ? -11.824 -10.762 -4.083 1.00 73.03 33 PRO A N 20
ATOM 32016 C CA . PRO A 1 33 ? -11.239 -10.471 -5.404 1.00 43.13 33 PRO A CA 20
ATOM 32017 C C . PRO A 1 33 ? -12.080 -9.475 -6.220 1.00 50.21 33 PRO A C 20
ATOM 32018 O O . PRO A 1 33 ? -13.249 -9.731 -6.526 1.00 5.34 33 PRO A O 20
ATOM 32029 N N . GLY A 1 34 ? -11.482 -8.338 -6.571 1.00 72.42 34 GLY A N 20
ATOM 32030 C CA . GLY A 1 34 ? -12.193 -7.319 -7.341 1.00 71.14 34 GLY A CA 20
ATOM 32031 C C . GLY A 1 34 ? -12.647 -6.126 -6.503 1.00 1.44 34 GLY A C 20
ATOM 32032 O O . GLY A 1 34 ? -13.152 -5.142 -7.042 1.00 1.33 34 GLY A O 20
ATOM 32036 N N . TYR A 1 35 ? -12.475 -6.204 -5.184 1.00 21.44 35 TYR A N 20
ATOM 32037 C CA . TYR A 1 35 ? -12.825 -5.091 -4.287 1.00 15.52 35 TYR A CA 20
ATOM 32038 C C . TYR A 1 35 ? -11.589 -4.250 -3.929 1.00 23.33 35 TYR A C 20
ATOM 32039 O O . TYR A 1 35 ? -11.590 -3.502 -2.947 1.00 14.23 35 TYR A O 20
ATOM 32057 N N . ALA A 1 36 ? -10.554 -4.353 -4.761 1.00 74.04 36 ALA A N 20
ATOM 32058 C CA . ALA A 1 36 ? -9.278 -3.664 -4.534 1.00 3.03 36 ALA A CA 20
ATOM 32059 C C . ALA A 1 36 ? -9.445 -2.144 -4.348 1.00 21.43 36 ALA A C 20
ATOM 32060 O O . ALA A 1 36 ? -8.776 -1.532 -3.510 1.00 61.23 36 ALA A O 20
ATOM 32067 N N . ARG A 1 37 ? -10.342 -1.543 -5.131 1.00 73.34 37 ARG A N 20
ATOM 32068 C CA . ARG A 1 37 ? -10.585 -0.095 -5.066 1.00 44.42 37 ARG A CA 20
ATOM 32069 C C . ARG A 1 37 ? -11.032 0.346 -3.657 1.00 43.33 37 ARG A C 20
ATOM 32070 O O . ARG A 1 37 ? -10.679 1.432 -3.191 1.00 20.20 37 ARG A O 20
ATOM 32091 N N . HIS A 1 38 ? -11.795 -0.509 -2.976 1.00 61.24 38 HIS A N 20
ATOM 32092 C CA . HIS A 1 38 ? -12.294 -0.194 -1.634 1.00 54.23 38 HIS A CA 20
ATOM 32093 C C . HIS A 1 38 ? -11.202 -0.384 -0.571 1.00 3.42 38 HIS A C 20
ATOM 32094 O O . HIS A 1 38 ? -11.212 0.284 0.464 1.00 54.24 38 HIS A O 20
ATOM 32108 N N . VAL A 1 39 ? -10.258 -1.287 -0.834 1.00 24.23 39 VAL A N 20
ATOM 32109 C CA . VAL A 1 39 ? -9.084 -1.443 0.033 1.00 22.33 39 VAL A CA 20
ATOM 32110 C C . VAL A 1 39 ? -8.294 -0.125 0.096 1.00 63.44 39 VAL A C 20
ATOM 32111 O O . VAL A 1 39 ? -7.850 0.305 1.165 1.00 33.02 39 VAL A O 20
ATOM 32124 N N . GLY A 1 40 ? -8.140 0.516 -1.066 1.00 51.35 40 GLY A N 20
ATOM 32125 C CA . GLY A 1 40 ? -7.505 1.828 -1.131 1.00 4.34 40 GLY A CA 20
ATOM 32126 C C . GLY A 1 40 ? -8.278 2.898 -0.363 1.00 0.52 40 GLY A C 20
ATOM 32127 O O . GLY A 1 40 ? -7.685 3.720 0.335 1.00 14.11 40 GLY A O 20
ATOM 32131 N N . LYS A 1 41 ? -9.606 2.890 -0.493 1.00 62.32 41 LYS A N 20
ATOM 32132 C CA . LYS A 1 41 ? -10.461 3.822 0.256 1.00 61.14 41 LYS A CA 20
ATOM 32133 C C . LYS A 1 41 ? -10.300 3.625 1.774 1.00 72.33 41 LYS A C 20
ATOM 32134 O O . LYS A 1 41 ? -10.235 4.592 2.538 1.00 5.31 41 LYS A O 20
ATOM 32153 N N . ALA A 1 42 ? -10.237 2.363 2.200 1.00 55.22 42 ALA A N 20
ATOM 32154 C CA . ALA A 1 42 ? -10.048 2.026 3.615 1.00 22.43 42 ALA A CA 20
ATOM 32155 C C . ALA A 1 42 ? -8.723 2.589 4.154 1.00 2.23 42 ALA A C 20
ATOM 32156 O O . ALA A 1 42 ? -8.704 3.320 5.144 1.00 50.01 42 ALA A O 20
ATOM 32163 N N . LEU A 1 43 ? -7.621 2.256 3.482 1.00 71.55 43 LEU A N 20
ATOM 32164 C CA . LEU A 1 43 ? -6.293 2.738 3.882 1.00 53.12 43 LEU A CA 20
ATOM 32165 C C . LEU A 1 43 ? -6.203 4.270 3.812 1.00 31.22 43 LEU A C 20
ATOM 32166 O O . LEU A 1 43 ? -5.599 4.909 4.675 1.00 71.41 43 LEU A O 20
ATOM 32182 N N . GLY A 1 44 ? -6.825 4.851 2.790 1.00 72.11 44 GLY A N 20
ATOM 32183 C CA . GLY A 1 44 ? -6.827 6.301 2.628 1.00 44.01 44 GLY A CA 20
ATOM 32184 C C . GLY A 1 44 ? -7.635 7.030 3.700 1.00 72.11 44 GLY A C 20
ATOM 32185 O O . GLY A 1 44 ? -7.476 8.235 3.895 1.00 71.13 44 GLY A O 20
ATOM 32189 N N . ASN A 1 45 ? -8.510 6.301 4.398 1.00 22.14 45 ASN A N 20
ATOM 32190 C CA . ASN A 1 45 ? -9.338 6.888 5.459 1.00 14.20 45 ASN A CA 20
ATOM 32191 C C . ASN A 1 45 ? -8.769 6.570 6.858 1.00 22.42 45 ASN A C 20
ATOM 32192 O O . ASN A 1 45 ? -9.364 6.926 7.879 1.00 4.22 45 ASN A O 20
ATOM 32203 N N . LEU A 1 46 ? -7.625 5.890 6.897 1.00 44.31 46 LEU A N 20
ATOM 32204 C CA . LEU A 1 46 ? -6.947 5.583 8.163 1.00 25.12 46 LEU A CA 20
ATOM 32205 C C . LEU A 1 46 ? -6.177 6.803 8.695 1.00 54.52 46 LEU A C 20
ATOM 32206 O O . LEU A 1 46 ? -5.803 7.698 7.930 1.00 2.43 46 LEU A O 20
ATOM 32222 N N . PRO A 1 47 ? -5.936 6.868 10.022 1.00 42.53 47 PRO A N 20
ATOM 32223 C CA . PRO A 1 47 ? -5.110 7.929 10.615 1.00 34.25 47 PRO A CA 20
ATOM 32224 C C . PRO A 1 47 ? -3.668 7.913 10.071 1.00 34.13 47 PRO A C 20
ATOM 32225 O O . PRO A 1 47 ? -3.079 6.845 9.873 1.00 75.21 47 PRO A O 20
ATOM 32236 N N . GLU A 1 48 ? -3.117 9.108 9.845 1.00 71.31 48 GLU A N 20
ATOM 32237 C CA . GLU A 1 48 ? -1.793 9.282 9.224 1.00 32.21 48 GLU A CA 20
ATOM 32238 C C . GLU A 1 48 ? -0.741 8.303 9.782 1.00 50.02 48 GLU A C 20
ATOM 32239 O O . GLU A 1 48 ? 0.081 7.767 9.033 1.00 63.12 48 GLU A O 20
ATOM 32251 N N . GLY A 1 49 ? -0.782 8.062 11.090 1.00 0.32 49 GLY A N 20
ATOM 32252 C CA . GLY A 1 49 ? 0.154 7.133 11.715 1.00 63.33 49 GLY A CA 20
ATOM 32253 C C . GLY A 1 49 ? -0.531 5.996 12.474 1.00 34.15 49 GLY A C 20
ATOM 32254 O O . GLY A 1 49 ? -0.277 5.798 13.665 1.00 74.34 49 GLY A O 20
ATOM 32258 N N . SER A 1 50 ? -1.400 5.249 11.788 1.00 24.02 50 SER A N 20
ATOM 32259 C CA . SER A 1 50 ? -2.093 4.092 12.390 1.00 62.40 50 SER A CA 20
ATOM 32260 C C . SER A 1 50 ? -1.123 2.972 12.808 1.00 33.21 50 SER A C 20
ATOM 32261 O O . SER A 1 50 ? 0.057 2.976 12.449 1.00 44.33 50 SER A O 20
ATOM 32269 N N . LYS A 1 51 ? -1.637 2.010 13.573 1.00 43.43 51 LYS A N 20
ATOM 32270 C CA . LYS A 1 51 ? -0.872 0.812 13.936 1.00 34.04 51 LYS A CA 20
ATOM 32271 C C . LYS A 1 51 ? -0.577 -0.028 12.684 1.00 55.33 51 LYS A C 20
ATOM 32272 O O . LYS A 1 51 ? 0.469 -0.674 12.577 1.00 21.01 51 LYS A O 20
ATOM 32291 N N . LEU A 1 52 ? -1.508 0.007 11.735 1.00 51.34 52 LEU A N 20
ATOM 32292 C CA . LEU A 1 52 ? -1.359 -0.691 10.455 1.00 4.01 52 LEU A CA 20
ATOM 32293 C C . LEU A 1 52 ? -0.563 0.163 9.454 1.00 3.10 52 LEU A C 20
ATOM 32294 O O . LEU A 1 52 ? -0.905 1.325 9.214 1.00 61.40 52 LEU A O 20
ATOM 32310 N N . PRO A 1 53 ? 0.511 -0.382 8.851 1.00 42.24 53 PRO A N 20
ATOM 32311 C CA . PRO A 1 53 ? 1.246 0.336 7.805 1.00 65.13 53 PRO A CA 20
ATOM 32312 C C . PRO A 1 53 ? 0.461 0.371 6.481 1.00 43.11 53 PRO A C 20
ATOM 32313 O O . PRO A 1 53 ? 0.524 -0.558 5.676 1.00 53.21 53 PRO A O 20
ATOM 32324 N N . TRP A 1 54 ? -0.269 1.463 6.261 1.00 61.15 54 TRP A N 20
ATOM 32325 C CA . TRP A 1 54 ? -1.127 1.611 5.075 1.00 61.02 54 TRP A CA 20
ATOM 32326 C C . TRP A 1 54 ? -0.319 2.007 3.829 1.00 62.11 54 TRP A C 20
ATOM 32327 O O . TRP A 1 54 ? -0.651 1.626 2.706 1.00 73.51 54 TRP A O 20
ATOM 32348 N N . PHE A 1 55 ? 0.754 2.754 4.046 1.00 63.32 55 PHE A N 20
ATOM 32349 C CA . PHE A 1 55 ? 1.583 3.287 2.958 1.00 22.35 55 PHE A CA 20
ATOM 32350 C C . PHE A 1 55 ? 2.269 2.188 2.121 1.00 25.22 55 PHE A C 20
ATOM 32351 O O . PHE A 1 55 ? 2.661 2.433 0.981 1.00 25.55 55 PHE A O 20
ATOM 32368 N N . ARG A 1 56 ? 2.390 0.977 2.671 1.00 73.30 56 ARG A N 20
ATOM 32369 C CA . ARG A 1 56 ? 3.082 -0.125 1.979 1.00 44.43 56 ARG A CA 20
ATOM 32370 C C . ARG A 1 56 ? 2.212 -0.771 0.880 1.00 10.53 56 ARG A C 20
ATOM 32371 O O . ARG A 1 56 ? 2.630 -1.735 0.234 1.00 13.33 56 ARG A O 20
ATOM 32392 N N . VAL A 1 57 ? 1.003 -0.249 0.665 1.00 52.40 57 VAL A N 20
ATOM 32393 C CA . VAL A 1 57 ? 0.107 -0.789 -0.367 1.00 22.43 57 VAL A CA 20
ATOM 32394 C C . VAL A 1 57 ? -0.288 0.292 -1.391 1.00 62.44 57 VAL A C 20
ATOM 32395 O O . VAL A 1 57 ? -0.798 1.358 -1.030 1.00 51.32 57 VAL A O 20
ATOM 32408 N N . ILE A 1 58 ? -0.056 0.005 -2.672 1.00 31.11 58 ILE A N 20
ATOM 32409 C CA . ILE A 1 58 ? -0.364 0.949 -3.759 1.00 61.24 58 ILE A CA 20
ATOM 32410 C C . ILE A 1 58 ? -1.271 0.310 -4.826 1.00 41.33 58 ILE A C 20
ATOM 32411 O O . ILE A 1 58 ? -1.792 -0.794 -4.639 1.00 62.44 58 ILE A O 20
ATOM 32427 N N . ASN A 1 59 ? -1.469 1.014 -5.943 1.00 2.01 59 ASN A N 20
ATOM 32428 C CA . ASN A 1 59 ? -2.330 0.522 -7.027 1.00 61.33 59 ASN A CA 20
ATOM 32429 C C . ASN A 1 59 ? -1.674 -0.633 -7.816 1.00 2.55 59 ASN A C 20
ATOM 32430 O O . ASN A 1 59 ? -0.496 -0.937 -7.640 1.00 10.51 59 ASN A O 20
ATOM 32441 N N . SER A 1 60 ? -2.447 -1.257 -8.705 1.00 11.34 60 SER A N 20
ATOM 32442 C CA . SER A 1 60 ? -1.960 -2.391 -9.514 1.00 55.02 60 SER A CA 20
ATOM 32443 C C . SER A 1 60 ? -1.115 -1.926 -10.716 1.00 22.33 60 SER A C 20
ATOM 32444 O O . SER A 1 60 ? -0.754 -2.723 -11.588 1.00 65.11 60 SER A O 20
ATOM 32452 N N . GLN A 1 61 ? -0.803 -0.634 -10.753 1.00 74.14 61 GLN A N 20
ATOM 32453 C CA . GLN A 1 61 ? 0.023 -0.053 -11.816 1.00 61.51 61 GLN A CA 20
ATOM 32454 C C . GLN A 1 61 ? 1.496 0.030 -11.384 1.00 51.00 61 GLN A C 20
ATOM 32455 O O . GLN A 1 61 ? 2.403 -0.359 -12.121 1.00 13.14 61 GLN A O 20
ATOM 32469 N N . GLY A 1 62 ? 1.715 0.521 -10.167 1.00 4.54 62 GLY A N 20
ATOM 32470 C CA . GLY A 1 62 ? 3.067 0.755 -9.671 1.00 3.50 62 GLY A CA 20
ATOM 32471 C C . GLY A 1 62 ? 3.294 2.210 -9.288 1.00 42.15 62 GLY A C 20
ATOM 32472 O O . GLY A 1 62 ? 4.400 2.733 -9.424 1.00 32.52 62 GLY A O 20
ATOM 32476 N N . LYS A 1 63 ? 2.241 2.866 -8.812 1.00 2.34 63 LYS A N 20
ATOM 32477 C CA . LYS A 1 63 ? 2.303 4.283 -8.445 1.00 34.13 63 LYS A CA 20
ATOM 32478 C C . LYS A 1 63 ? 1.542 4.557 -7.143 1.00 35.41 63 LYS A C 20
ATOM 32479 O O . LYS A 1 63 ? 0.722 3.749 -6.703 1.00 10.42 63 LYS A O 20
ATOM 32498 N N . ILE A 1 64 ? 1.816 5.707 -6.541 1.00 1.44 64 ILE A N 20
ATOM 32499 C CA . ILE A 1 64 ? 1.104 6.150 -5.347 1.00 52.14 64 ILE A CA 20
ATOM 32500 C C . ILE A 1 64 ? -0.363 6.477 -5.681 1.00 53.11 64 ILE A C 20
ATOM 32501 O O . ILE A 1 64 ? -0.644 7.311 -6.544 1.00 33.25 64 ILE A O 20
ATOM 32517 N N . SER A 1 65 ? -1.287 5.802 -5.004 1.00 11.43 65 SER A N 20
ATOM 32518 C CA . SER A 1 65 ? -2.724 5.999 -5.238 1.00 34.00 65 SER A CA 20
ATOM 32519 C C . SER A 1 65 ? -3.161 7.422 -4.876 1.00 4.12 65 SER A C 20
ATOM 32520 O O . SER A 1 65 ? -3.943 8.050 -5.591 1.00 32.20 65 SER A O 20
ATOM 32528 N N . LEU A 1 66 ? -2.644 7.918 -3.760 1.00 24.51 66 LEU A N 20
ATOM 32529 C CA . LEU A 1 66 ? -2.994 9.250 -3.259 1.00 14.45 66 LEU A CA 20
ATOM 32530 C C . LEU A 1 66 ? -2.333 10.366 -4.090 1.00 1.11 66 LEU A C 20
ATOM 32531 O O . LEU A 1 66 ? -1.359 10.134 -4.808 1.00 71.12 66 LEU A O 20
ATOM 32547 N N . LYS A 1 67 ? -2.866 11.581 -3.982 1.00 44.32 67 LYS A N 20
ATOM 32548 C CA . LYS A 1 67 ? -2.356 12.729 -4.746 1.00 22.25 67 LYS A CA 20
ATOM 32549 C C . LYS A 1 67 ? -2.105 13.941 -3.837 1.00 4.34 67 LYS A C 20
ATOM 32550 O O . LYS A 1 67 ? -2.374 13.895 -2.636 1.00 32.22 67 LYS A O 20
ATOM 32569 N N . GLY A 1 68 ? -1.584 15.021 -4.419 1.00 42.52 68 GLY A N 20
ATOM 32570 C CA . GLY A 1 68 ? -1.331 16.244 -3.663 1.00 42.05 68 GLY A CA 20
ATOM 32571 C C . GLY A 1 68 ? -0.406 16.029 -2.468 1.00 40.22 68 GLY A C 20
ATOM 32572 O O . GLY A 1 68 ? 0.690 15.487 -2.616 1.00 32.44 68 GLY A O 20
ATOM 32576 N N . ARG A 1 69 ? -0.849 16.447 -1.283 1.00 11.43 69 ARG A N 20
ATOM 32577 C CA . ARG A 1 69 ? -0.061 16.277 -0.056 1.00 74.12 69 ARG A CA 20
ATOM 32578 C C . ARG A 1 69 ? -0.087 14.816 0.407 1.00 44.22 69 ARG A C 20
ATOM 32579 O O . ARG A 1 69 ? 0.879 14.312 0.982 1.00 3.44 69 ARG A O 20
ATOM 32600 N N . ASP A 1 70 ? -1.204 14.142 0.142 1.00 1.23 70 ASP A N 20
ATOM 32601 C CA . ASP A 1 70 ? -1.360 12.724 0.464 1.00 51.43 70 ASP A CA 20
ATOM 32602 C C . ASP A 1 70 ? -0.299 11.879 -0.270 1.00 33.14 70 ASP A C 20
ATOM 32603 O O . ASP A 1 70 ? 0.164 10.854 0.241 1.00 53.20 70 ASP A O 20
ATOM 32612 N N . LEU A 1 71 ? 0.082 12.329 -1.470 1.00 61.14 71 LEU A N 20
ATOM 32613 C CA . LEU A 1 71 ? 1.136 11.673 -2.255 1.00 13.30 71 LEU A CA 20
ATOM 32614 C C . LEU A 1 71 ? 2.476 11.744 -1.508 1.00 62.03 71 LEU A C 20
ATOM 32615 O O . LEU A 1 71 ? 3.098 10.718 -1.231 1.00 61.23 71 LEU A O 20
ATOM 32631 N N . ASP A 1 72 ? 2.914 12.964 -1.183 1.00 64.13 72 ASP A N 20
ATOM 32632 C CA . ASP A 1 72 ? 4.140 13.167 -0.400 1.00 12.13 72 ASP A CA 20
ATOM 32633 C C . ASP A 1 72 ? 4.088 12.405 0.934 1.00 65.21 72 ASP A C 20
ATOM 32634 O O . ASP A 1 72 ? 5.097 11.887 1.404 1.00 13.41 72 ASP A O 20
ATOM 32643 N N . ARG A 1 73 ? 2.906 12.355 1.540 1.00 41.31 73 ARG A N 20
ATOM 32644 C CA . ARG A 1 73 ? 2.700 11.654 2.813 1.00 35.14 73 ARG A CA 20
ATOM 32645 C C . ARG A 1 73 ? 3.058 10.157 2.703 1.00 31.22 73 ARG A C 20
ATOM 32646 O O . ARG A 1 73 ? 3.934 9.663 3.422 1.00 62.02 73 ARG A O 20
ATOM 32667 N N . GLN A 1 74 ? 2.386 9.445 1.797 1.00 21.43 74 GLN A N 20
ATOM 32668 C CA . GLN A 1 74 ? 2.679 8.025 1.561 1.00 43.53 74 GLN A CA 20
ATOM 32669 C C . GLN A 1 74 ? 4.125 7.831 1.067 1.00 62.40 74 GLN A C 20
ATOM 32670 O O . GLN A 1 74 ? 4.820 6.911 1.501 1.00 52.44 74 GLN A O 20
ATOM 32684 N N . LYS A 1 75 ? 4.570 8.722 0.178 1.00 12.13 75 LYS A N 20
ATOM 32685 C CA . LYS A 1 75 ? 5.939 8.684 -0.356 1.00 15.43 75 LYS A CA 20
ATOM 32686 C C . LYS A 1 75 ? 6.989 8.697 0.768 1.00 71.23 75 LYS A C 20
ATOM 32687 O O . LYS A 1 75 ? 7.802 7.781 0.879 1.00 31.42 75 LYS A O 20
ATOM 32706 N N . GLN A 1 76 ? 6.957 9.743 1.598 1.00 41.24 76 GLN A N 20
ATOM 32707 C CA . GLN A 1 76 ? 7.918 9.904 2.700 1.00 3.22 76 GLN A CA 20
ATOM 32708 C C . GLN A 1 76 ? 7.978 8.662 3.599 1.00 1.12 76 GLN A C 20
ATOM 32709 O O . GLN A 1 76 ? 9.062 8.194 3.956 1.00 60.50 76 GLN A O 20
ATOM 32723 N N . LYS A 1 77 ? 6.812 8.134 3.962 1.00 41.10 77 LYS A N 20
ATOM 32724 C CA . LYS A 1 77 ? 6.738 6.946 4.816 1.00 41.22 77 LYS A CA 20
ATOM 32725 C C . LYS A 1 77 ? 7.406 5.722 4.159 1.00 43.11 77 LYS A C 20
ATOM 32726 O O . LYS A 1 77 ? 7.947 4.855 4.844 1.00 75.43 77 LYS A O 20
ATOM 32745 N N . LEU A 1 78 ? 7.370 5.670 2.828 1.00 13.15 78 LEU A N 20
ATOM 32746 C CA . LEU A 1 78 ? 8.060 4.619 2.069 1.00 13.34 78 LEU A CA 20
ATOM 32747 C C . LEU A 1 78 ? 9.571 4.903 1.975 1.00 62.22 78 LEU A C 20
ATOM 32748 O O . LEU A 1 78 ? 10.402 3.997 2.127 1.00 61.33 78 LEU A O 20
ATOM 32764 N N . GLU A 1 79 ? 9.924 6.168 1.732 1.00 51.10 79 GLU A N 20
ATOM 32765 C CA . GLU A 1 79 ? 11.332 6.589 1.681 1.00 3.01 79 GLU A CA 20
ATOM 32766 C C . GLU A 1 79 ? 12.054 6.258 2.993 1.00 0.10 79 GLU A C 20
ATOM 32767 O O . GLU A 1 79 ? 13.208 5.827 2.989 1.00 64.13 79 GLU A O 20
ATOM 32779 N N . ALA A 1 80 ? 11.355 6.451 4.113 1.00 61.12 80 ALA A N 20
ATOM 32780 C CA . ALA A 1 80 ? 11.900 6.151 5.443 1.00 3.20 80 ALA A CA 20
ATOM 32781 C C . ALA A 1 80 ? 12.299 4.672 5.580 1.00 3.33 80 ALA A C 20
ATOM 32782 O O . ALA A 1 80 ? 13.151 4.319 6.399 1.00 73.43 80 ALA A O 20
ATOM 32789 N N . GLU A 1 81 ? 11.680 3.809 4.773 1.00 53.23 81 GLU A N 20
ATOM 32790 C CA . GLU A 1 81 ? 11.978 2.371 4.795 1.00 41.35 81 GLU A CA 20
ATOM 32791 C C . GLU A 1 81 ? 13.013 1.985 3.725 1.00 0.24 81 GLU A C 20
ATOM 32792 O O . GLU A 1 81 ? 13.405 0.820 3.621 1.00 62.20 81 GLU A O 20
ATOM 32804 N N . GLY A 1 82 ? 13.454 2.968 2.940 1.00 75.22 82 GLY A N 20
ATOM 32805 C CA . GLY A 1 82 ? 14.472 2.731 1.917 1.00 75.34 82 GLY A CA 20
ATOM 32806 C C . GLY A 1 82 ? 13.899 2.535 0.515 1.00 54.22 82 GLY A C 20
ATOM 32807 O O . GLY A 1 82 ? 14.608 2.101 -0.396 1.00 21.14 82 GLY A O 20
ATOM 32811 N N . ILE A 1 83 ? 12.621 2.857 0.334 1.00 31.51 83 ILE A N 20
ATOM 32812 C CA . ILE A 1 83 ? 11.967 2.705 -0.968 1.00 65.44 83 ILE A CA 20
ATOM 32813 C C . ILE A 1 83 ? 12.130 3.967 -1.833 1.00 71.10 83 ILE A C 20
ATOM 32814 O O . ILE A 1 83 ? 11.541 5.011 -1.548 1.00 41.23 83 ILE A O 20
ATOM 32830 N N . GLU A 1 84 ? 12.936 3.862 -2.889 1.00 23.23 84 GLU A N 20
ATOM 32831 C CA . GLU A 1 84 ? 13.176 4.986 -3.802 1.00 33.42 84 GLU A CA 20
ATOM 32832 C C . GLU A 1 84 ? 11.957 5.252 -4.699 1.00 33.42 84 GLU A C 20
ATOM 32833 O O . GLU A 1 84 ? 11.729 4.547 -5.688 1.00 74.03 84 GLU A O 20
ATOM 32845 N N . VAL A 1 85 ? 11.168 6.261 -4.342 1.00 32.10 85 VAL A N 20
ATOM 32846 C CA . VAL A 1 85 ? 9.979 6.635 -5.116 1.00 61.23 85 VAL A CA 20
ATOM 32847 C C . VAL A 1 85 ? 10.301 7.722 -6.161 1.00 43.33 85 VAL A C 20
ATOM 32848 O O . VAL A 1 85 ? 10.916 8.743 -5.844 1.00 54.14 85 VAL A O 20
ATOM 32861 N N . SER A 1 86 ? 9.881 7.494 -7.406 1.00 63.25 86 SER A N 20
ATOM 32862 C CA . SER A 1 86 ? 10.078 8.470 -8.492 1.00 53.03 86 SER A CA 20
ATOM 32863 C C . SER A 1 86 ? 9.201 9.715 -8.298 1.00 62.15 86 SER A C 20
ATOM 32864 O O . SER A 1 86 ? 8.137 9.646 -7.674 1.00 14.10 86 SER A O 20
ATOM 32872 N N . GLU A 1 87 ? 9.640 10.829 -8.898 1.00 1.41 87 GLU A N 20
ATOM 32873 C CA . GLU A 1 87 ? 9.069 12.172 -8.659 1.00 73.54 87 GLU A CA 20
ATOM 32874 C C . GLU A 1 87 ? 7.525 12.212 -8.680 1.00 2.04 87 GLU A C 20
ATOM 32875 O O . GLU A 1 87 ? 6.903 12.749 -7.765 1.00 33.02 87 GLU A O 20
ATOM 32887 N N . ILE A 1 88 ? 6.912 11.643 -9.717 1.00 51.12 88 ILE A N 20
ATOM 32888 C CA . ILE A 1 88 ? 5.449 11.698 -9.880 1.00 31.22 88 ILE A CA 20
ATOM 32889 C C . ILE A 1 88 ? 4.725 10.635 -9.031 1.00 74.22 88 ILE A C 20
ATOM 32890 O O . ILE A 1 88 ? 3.529 10.383 -9.205 1.00 74.42 88 ILE A O 20
ATOM 32906 N N . GLY A 1 89 ? 5.452 10.040 -8.090 1.00 51.03 89 GLY A N 20
ATOM 32907 C CA . GLY A 1 89 ? 4.891 8.994 -7.249 1.00 20.13 89 GLY A CA 20
ATOM 32908 C C . GLY A 1 89 ? 4.889 7.628 -7.924 1.00 15.43 89 GLY A C 20
ATOM 32909 O O . GLY A 1 89 ? 3.868 6.945 -7.952 1.00 73.40 89 GLY A O 20
ATOM 32913 N N . LYS A 1 90 ? 6.033 7.222 -8.473 1.00 65.43 90 LYS A N 20
ATOM 32914 C CA . LYS A 1 90 ? 6.134 5.923 -9.168 1.00 31.43 90 LYS A CA 20
ATOM 32915 C C . LYS A 1 90 ? 7.132 4.991 -8.462 1.00 33.40 90 LYS A C 20
ATOM 32916 O O . LYS A 1 90 ? 8.264 5.374 -8.182 1.00 11.23 90 LYS A O 20
ATOM 32935 N N . ILE A 1 91 ? 6.697 3.763 -8.190 1.00 60.42 91 ILE A N 20
ATOM 32936 C CA . ILE A 1 91 ? 7.516 2.783 -7.467 1.00 55.44 91 ILE A CA 20
ATOM 32937 C C . ILE A 1 91 ? 7.843 1.564 -8.347 1.00 34.11 91 ILE A C 20
ATOM 32938 O O . ILE A 1 91 ? 7.058 1.182 -9.216 1.00 25.12 91 ILE A O 20
ATOM 32954 N N . ALA A 1 92 ? 9.012 0.965 -8.127 1.00 21.31 92 ALA A N 20
ATOM 32955 C CA . ALA A 1 92 ? 9.412 -0.244 -8.855 1.00 50.01 92 ALA A CA 20
ATOM 32956 C C . ALA A 1 92 ? 8.763 -1.506 -8.261 1.00 61.30 92 ALA A C 20
ATOM 32957 O O . ALA A 1 92 ? 9.233 -2.047 -7.258 1.00 53.35 92 ALA A O 20
ATOM 32964 N N . LEU A 1 93 ? 7.686 -1.983 -8.895 1.00 74.15 93 LEU A N 20
ATOM 32965 C CA . LEU A 1 93 ? 6.953 -3.169 -8.414 1.00 64.32 93 LEU A CA 20
ATOM 32966 C C . LEU A 1 93 ? 7.745 -4.474 -8.577 1.00 53.42 93 LEU A C 20
ATOM 32967 O O . LEU A 1 93 ? 7.249 -5.543 -8.234 1.00 64.43 93 LEU A O 20
ATOM 32983 N N . ARG A 1 94 ? 8.947 -4.395 -9.139 1.00 30.22 94 ARG A N 20
ATOM 32984 C CA . ARG A 1 94 ? 9.838 -5.560 -9.219 1.00 45.13 94 ARG A CA 20
ATOM 32985 C C . ARG A 1 94 ? 10.879 -5.543 -8.085 1.00 24.13 94 ARG A C 20
ATOM 32986 O O . ARG A 1 94 ? 11.024 -6.513 -7.341 1.00 14.03 94 ARG A O 20
ATOM 33007 N N . LYS A 1 95 ? 11.591 -4.424 -7.956 1.00 23.14 95 LYS A N 20
ATOM 33008 C CA . LYS A 1 95 ? 12.663 -4.285 -6.962 1.00 5.24 95 LYS A CA 20
ATOM 33009 C C . LYS A 1 95 ? 12.116 -4.242 -5.521 1.00 13.32 95 LYS A C 20
ATOM 33010 O O . LYS A 1 95 ? 12.784 -4.672 -4.578 1.00 51.23 95 LYS A O 20
ATOM 33029 N N . TYR A 1 96 ? 10.895 -3.731 -5.356 1.00 44.51 96 TYR A N 20
ATOM 33030 C CA . TYR A 1 96 ? 10.294 -3.570 -4.022 1.00 23.13 96 TYR A CA 20
ATOM 33031 C C . TYR A 1 96 ? 9.074 -4.476 -3.835 1.00 30.42 96 TYR A C 20
ATOM 33032 O O . TYR A 1 96 ? 8.310 -4.307 -2.885 1.00 51.23 96 TYR A O 20
ATOM 33050 N N . LYS A 1 97 ? 8.898 -5.442 -4.728 1.00 40.13 97 LYS A N 20
ATOM 33051 C CA . LYS A 1 97 ? 7.727 -6.310 -4.696 1.00 31.01 97 LYS A CA 20
ATOM 33052 C C . LYS A 1 97 ? 7.642 -7.105 -3.387 1.00 24.54 97 LYS A C 20
ATOM 33053 O O . LYS A 1 97 ? 8.630 -7.707 -2.949 1.00 51.14 97 LYS A O 20
ATOM 33072 N N . TRP A 1 98 ? 6.466 -7.097 -2.759 1.00 64.10 98 TRP A N 20
ATOM 33073 C CA . TRP A 1 98 ? 6.247 -7.871 -1.538 1.00 61.12 98 TRP A CA 20
ATOM 33074 C C . TRP A 1 98 ? 6.502 -9.368 -1.777 1.00 13.23 98 TRP A C 20
ATOM 33075 O O . TRP A 1 98 ? 5.708 -10.067 -2.416 1.00 4.50 98 TRP A O 20
ATOM 33096 N N . GLN A 1 99 ? 7.633 -9.840 -1.268 1.00 61.51 99 GLN A N 20
ATOM 33097 C CA . GLN A 1 99 ? 8.007 -11.249 -1.355 1.00 35.20 99 GLN A CA 20
ATOM 33098 C C . GLN A 1 99 ? 8.019 -11.895 0.038 1.00 44.02 99 GLN A C 20
ATOM 33099 O O . GLN A 1 99 ? 9.009 -11.805 0.766 1.00 54.13 99 GLN A O 20
ATOM 33113 N N . PRO A 1 100 ? 6.910 -12.551 0.436 1.00 54.31 100 PRO A N 20
ATOM 33114 C CA . PRO A 1 100 ? 6.815 -13.227 1.744 1.00 23.24 100 PRO A CA 20
ATOM 33115 C C . PRO A 1 100 ? 7.654 -14.515 1.804 1.00 43.23 100 PRO A C 20
ATOM 33116 O O . PRO A 1 100 ? 7.647 -15.230 2.808 1.00 53.12 100 PRO A O 20
ATOM 33127 N N . LEU A 1 101 ? 8.359 -14.811 0.714 1.00 34.44 101 LEU A N 20
ATOM 33128 C CA . LEU A 1 101 ? 9.216 -15.997 0.630 1.00 42.33 101 LEU A CA 20
ATOM 33129 C C . LEU A 1 101 ? 10.693 -15.638 0.884 1.00 0.21 101 LEU A C 20
ATOM 33130 O O . LEU A 1 101 ? 11.416 -16.374 1.559 1.00 4.42 101 LEU A O 20
ATOM 33146 N N . GLU A 1 102 ? 11.120 -14.497 0.337 1.00 5.14 102 GLU A N 20
ATOM 33147 C CA . GLU A 1 102 ? 12.523 -14.055 0.413 1.00 33.35 102 GLU A CA 20
ATOM 33148 C C . GLU A 1 102 ? 12.759 -13.098 1.604 1.00 10.21 102 GLU A C 20
ATOM 33149 O O . GLU A 1 102 ? 12.466 -11.883 1.473 1.00 39.46 102 GLU A O 20
#

Radius of gyration: 12.41 Å; Cα contacts (8 Å, |Δi|>4): 138; chains: 1; bounding box: 30×32×26 Å